Protein 7ADR (pdb70)

Nearest PDB structures (foldseek):
  7adr-assembly1_F  TM=1.009E+00  e=4.879E-16  Azotobacter vinelandii
  8boq-assembly1_F  TM=9.747E-01  e=4.934E-08  Azotobacter vinelandii DJ
  8oie-assembly1_G  TM=9.628E-01  e=1.468E-07  Rhodobacter capsulatus SB 1003
  6lea-assembly2_B  TM=3.357E-01  e=7.175E+00  Helicobacter pylori CPY1124
  7adr-assembly1_F  TM=9.994E-01  e=5.186E-15  Azotobacter vinelandii

Organism: Azotobacter vinelandii (NCBI:txid354)

Structure (mmCIF, N/CA/C/O backbone):
data_7ADR
#
_entry.id   7ADR
#
_cell.length_a   75.579
_cell.length_b   79.934
_cell.length_c   107.223
_cell.angle_alpha   84.110
_cell.angle_beta   72.420
_cell.angle_gamma   75.190
#
_symmetry.space_group_name_H-M   'P 1'
#
loop_
_entity.id
_entity.type
_entity.pdbx_description
1 polymer 'Nitrogenase vanadium-iron protein alpha chain'
2 polymer 'Nitrogenase vanadium-iron protein beta chain'
3 polymer 'Nitrogenase vanadium-iron protein delta chain'
4 non-polymer FeV
5 non-polymer '3-HYDROXY-3-CARBOXY-ADIPIC ACID'
6 non-polymer 'BICARBONATE ION'
7 non-polymer 'CARBON MONOXIDE'
8 non-polymer 2-AMINO-2-HYDROXYMETHYL-PROPANE-1,3-DIOL
9 non-polymer 'FE(8)-S(7) CLUSTER'
10 non-polymer 'MAGNESIUM ION'
11 non-polymer 1,2-ETHANEDIOL
12 water water
#
loop_
_atom_site.group_PDB
_atom_site.id
_atom_site.type_symbol
_atom_site.label_atom_id
_atom_site.label_alt_id
_atom_site.label_comp_id
_atom_site.label_asym_id
_atom_site.label_entity_id
_atom_site.label_seq_id
_atom_site.pdbx_PDB_ins_code
_atom_site.Cartn_x
_atom_site.Cartn_y
_atom_site.Cartn_z
_atom_site.occupancy
_atom_site.B_iso_or_equiv
_atom_site.auth_seq_id
_atom_site.auth_comp_id
_atom_site.auth_asym_id
_atom_site.auth_atom_id
_atom_site.pdbx_PDB_model_num
ATOM 1 N N . PRO A 1 2 ? 90.155 -17.059 91.794 1.00 15.94 2 PRO A N 1
ATOM 2 C CA . PRO A 1 2 ? 89.502 -16.233 90.732 1.00 16.44 2 PRO A CA 1
ATOM 3 C C . PRO A 1 2 ? 89.670 -14.758 91.048 1.00 14.63 2 PRO A C 1
ATOM 4 O O . PRO A 1 2 ? 90.126 -14.411 92.159 1.00 14.98 2 PRO A O 1
ATOM 8 N N . MET A 1 3 ? 89.288 -13.896 90.138 1.00 14.23 3 MET A N 1
ATOM 9 C CA . MET A 1 3 ? 89.227 -12.440 90.398 1.00 14.27 3 MET A CA 1
ATOM 10 C C . MET A 1 3 ? 87.989 -12.162 91.231 1.00 15.76 3 MET A C 1
ATOM 11 O O . MET A 1 3 ? 86.915 -12.768 90.981 1.00 18.77 3 MET A O 1
ATOM 16 N N . VAL A 1 4 ? 88.022 -11.181 92.100 1.00 13.90 4 VAL A N 1
ATOM 17 C CA . VAL A 1 4 ? 86.947 -10.977 93.111 1.00 15.17 4 VAL A CA 1
ATOM 18 C C . VAL A 1 4 ? 86.288 -9.626 92.983 1.00 14.14 4 VAL A C 1
ATOM 19 O O . VAL A 1 4 ? 86.969 -8.592 93.050 1.00 14.24 4 VAL A O 1
ATOM 23 N N . LEU A 1 5 ? 84.974 -9.628 92.819 1.00 14.07 5 LEU A N 1
ATOM 24 C CA . LEU A 1 5 ? 84.150 -8.412 92.939 1.00 14.79 5 LEU A CA 1
ATOM 25 C C . LEU A 1 5 ? 83.625 -8.347 94.367 1.00 14.51 5 LEU A C 1
ATOM 26 O O . LEU A 1 5 ? 82.716 -9.074 94.739 1.00 15.92 5 LEU A O 1
ATOM 31 N N . LEU A 1 6 ? 84.257 -7.488 95.164 1.00 14.28 6 LEU A N 1
ATOM 32 C CA . LEU A 1 6 ? 83.780 -7.282 96.549 1.00 14.95 6 LEU A CA 1
ATOM 33 C C . LEU A 1 6 ? 82.439 -6.538 96.512 1.00 14.53 6 LEU A C 1
ATOM 34 O O . LEU A 1 6 ? 82.165 -5.739 95.650 1.00 15.67 6 LEU A O 1
ATOM 39 N N . GLU A 1 7 ? 81.659 -6.745 97.570 1.00 15.18 7 GLU A N 1
ATOM 40 C CA . GLU A 1 7 ? 80.363 -6.092 97.686 1.00 15.72 7 GLU A CA 1
ATOM 41 C C . GLU A 1 7 ? 80.506 -4.582 97.700 1.00 15.33 7 GLU A C 1
ATOM 42 O O . GLU A 1 7 ? 79.719 -3.873 97.073 1.00 16.80 7 GLU A O 1
ATOM 48 N N . CYS A 1 8 ? 81.538 -4.063 98.376 1.00 14.55 8 CYS A N 1
ATOM 49 C CA . CYS A 1 8 ? 81.748 -2.608 98.412 1.00 14.70 8 CYS A CA 1
ATOM 50 C C . CYS A 1 8 ? 82.198 -2.030 97.075 1.00 14.21 8 CYS A C 1
ATOM 51 O O . CYS A 1 8 ? 82.187 -0.811 96.936 1.00 15.31 8 CYS A O 1
ATOM 54 N N . ASP A 1 9 ? 82.471 -2.886 96.087 1.00 14.25 9 ASP A N 1
ATOM 55 C CA . ASP A 1 9 ? 82.902 -2.405 94.752 1.00 14.00 9 ASP A CA 1
ATOM 56 C C . ASP A 1 9 ? 81.839 -2.662 93.687 1.00 14.78 9 ASP A C 1
ATOM 57 O O . ASP A 1 9 ? 82.151 -2.487 92.491 1.00 14.90 9 ASP A O 1
ATOM 62 N N . LYS A 1 10 ? 80.603 -2.963 94.059 1.00 15.06 10 LYS A N 1
ATOM 63 C CA . LYS A 1 10 ? 79.558 -3.204 93.062 1.00 16.91 10 LYS A CA 1
ATOM 64 C C . LYS A 1 10 ? 79.359 -2.012 92.109 1.00 16.81 10 LYS A C 1
ATOM 65 O O . LYS A 1 10 ? 79.028 -2.267 90.941 1.00 18.15 10 LYS A O 1
ATOM 71 N N . ASP A 1 11 ? 79.606 -0.795 92.568 1.00 15.83 11 ASP A N 1
ATOM 72 C CA . ASP A 1 11 ? 79.455 0.411 91.722 1.00 16.53 11 ASP A CA 1
ATOM 73 C C . ASP A 1 11 ? 80.750 0.832 91.083 1.00 15.36 11 ASP A C 1
ATOM 74 O O . ASP A 1 11 ? 80.726 1.774 90.286 1.00 16.89 11 ASP A O 1
ATOM 79 N N . ILE A 1 12 ? 81.863 0.166 91.389 1.00 15.19 12 ILE A N 1
ATOM 80 C CA . ILE A 1 12 ? 83.174 0.372 90.717 1.00 14.14 12 ILE A CA 1
ATOM 81 C C . ILE A 1 12 ? 83.681 -0.998 90.328 1.00 14.68 12 ILE A C 1
ATOM 82 O O . ILE A 1 12 ? 84.742 -1.439 90.758 1.00 13.89 12 ILE A O 1
ATOM 87 N N . PRO A 1 13 ? 82.915 -1.709 89.466 1.00 14.81 13 PRO A N 1
ATOM 88 C CA . PRO A 1 13 ? 83.235 -3.111 89.226 1.00 14.96 13 PRO A CA 1
ATOM 89 C C . PRO A 1 13 ? 84.562 -3.354 88.497 1.00 14.73 13 PRO A C 1
ATOM 90 O O . PRO A 1 13 ? 85.022 -4.499 88.509 1.00 16.61 13 PRO A O 1
ATOM 94 N N . GLU A 1 14 ? 85.157 -2.322 87.921 1.00 15.22 14 GLU A N 1
ATOM 95 C CA . GLU A 1 14 ? 86.516 -2.431 87.369 1.00 16.91 14 GLU A CA 1
ATOM 96 C C . GLU A 1 14 ? 87.519 -2.889 88.443 1.00 14.75 14 GLU A C 1
ATOM 97 O O . GLU A 1 14 ? 88.556 -3.450 88.096 1.00 15.81 14 GLU A O 1
ATOM 103 N N . ARG A 1 15 ? 87.211 -2.684 89.713 1.00 13.25 15 ARG A N 1
ATOM 104 C CA . ARG A 1 15 ? 88.111 -3.154 90.778 1.00 12.48 15 ARG A CA 1
ATOM 105 C C . ARG A 1 15 ? 88.270 -4.683 90.767 1.00 12.93 15 ARG A C 1
ATOM 106 O O . ARG A 1 15 ? 89.271 -5.155 91.307 1.00 13.64 15 ARG A O 1
ATOM 114 N N . GLN A 1 16 ? 87.346 -5.448 90.202 1.00 13.74 16 GLN A N 1
ATOM 115 C CA . GLN A 1 16 ? 87.507 -6.918 90.214 1.00 13.91 16 GLN A CA 1
ATOM 116 C C . GLN A 1 16 ? 88.814 -7.339 89.508 1.00 14.11 16 GLN A C 1
ATOM 117 O O . GLN A 1 16 ? 89.409 -8.311 89.934 1.00 15.24 16 GLN A O 1
ATOM 123 N N A LYS A 1 17 ? 89.280 -6.643 88.510 0.50 13.57 17 LYS A N 1
ATOM 124 N N B LYS A 1 17 ? 89.228 -6.538 88.516 0.50 13.70 17 LYS A N 1
ATOM 125 C CA A LYS A 1 17 ? 90.516 -7.108 87.847 0.50 13.31 17 LYS A CA 1
ATOM 126 C CA B LYS A 1 17 ? 90.474 -6.690 87.699 0.50 13.07 17 LYS A CA 1
ATOM 127 C C A LYS A 1 17 ? 91.756 -6.803 88.683 0.50 12.46 17 LYS A C 1
ATOM 128 C C B LYS A 1 17 ? 91.750 -6.491 88.524 0.50 12.11 17 LYS A C 1
ATOM 129 O O A LYS A 1 17 ? 92.858 -7.248 88.322 0.50 12.31 17 LYS A O 1
ATOM 130 O O B LYS A 1 17 ? 92.862 -6.755 88.019 0.50 11.00 17 LYS A O 1
ATOM 141 N N . HIS A 1 18 ? 91.570 -6.057 89.788 1.00 12.61 18 HIS A N 1
ATOM 142 C CA . HIS A 1 18 ? 92.659 -5.727 90.700 1.00 12.09 18 HIS A CA 1
ATOM 143 C C . HIS A 1 18 ? 92.708 -6.639 91.921 1.00 12.30 18 HIS A C 1
ATOM 144 O O . HIS A 1 18 ? 93.637 -6.415 92.748 1.00 13.30 18 HIS A O 1
ATOM 151 N N . ILE A 1 19 ? 91.819 -7.603 92.057 1.00 12.18 19 ILE A N 1
ATOM 152 C CA . ILE A 1 19 ? 91.757 -8.418 93.283 1.00 12.68 19 ILE A CA 1
ATOM 153 C C . ILE A 1 19 ? 91.719 -9.886 92.915 1.00 12.94 19 ILE A C 1
ATOM 154 O O . ILE A 1 19 ? 90.736 -10.315 92.280 1.00 13.21 19 ILE A O 1
ATOM 159 N N . TYR A 1 20 ? 92.730 -10.620 93.329 1.00 12.77 20 TYR A N 1
ATOM 160 C CA . TYR A 1 20 ? 92.859 -12.044 93.042 1.00 12.70 20 TYR A CA 1
ATOM 161 C C . TYR A 1 20 ? 92.742 -12.827 94.331 1.00 13.23 20 TYR A C 1
ATOM 162 O O . TYR A 1 20 ? 93.479 -12.528 95.297 1.00 13.14 20 TYR A O 1
ATOM 171 N N . LEU A 1 21 ? 91.850 -13.821 94.356 1.00 12.91 21 LEU A N 1
ATOM 172 C CA . LEU A 1 21 ? 91.815 -14.826 95.421 1.00 12.59 21 LEU A CA 1
ATOM 173 C C . LEU A 1 21 ? 92.391 -16.131 94.876 1.00 12.82 21 LEU A C 1
ATOM 174 O O . LEU A 1 21 ? 91.792 -16.691 93.924 1.00 14.39 21 LEU A O 1
ATOM 179 N N . LYS A 1 22 ? 93.547 -16.517 95.324 1.00 12.98 22 LYS A N 1
ATOM 180 C CA . LYS A 1 22 ? 94.257 -17.667 94.753 1.00 13.81 22 LYS A CA 1
ATOM 181 C C . LYS A 1 22 ? 93.536 -18.949 95.144 1.00 15.06 22 LYS A C 1
ATOM 182 O O . LYS A 1 22 ? 93.319 -19.227 96.332 1.00 17.06 22 LYS A O 1
ATOM 188 N N . ALA A 1 23 ? 93.189 -19.782 94.150 1.00 15.79 23 ALA A N 1
ATOM 189 C CA . ALA A 1 23 ? 92.431 -21.002 94.392 1.00 16.33 23 ALA A CA 1
ATOM 190 C C . ALA A 1 23 ? 93.191 -22.191 93.833 1.00 16.29 23 ALA A C 1
ATOM 191 O O . ALA A 1 23 ? 94.070 -22.067 92.946 1.00 16.99 23 ALA A O 1
ATOM 193 N N . PRO A 1 24 ? 92.939 -23.406 94.354 1.00 18.16 24 PRO A N 1
ATOM 194 C CA . PRO A 1 24 ? 93.656 -24.594 93.892 1.00 19.86 24 PRO A CA 1
ATOM 195 C C . PRO A 1 24 ? 93.586 -24.797 92.378 1.00 19.82 24 PRO A C 1
ATOM 196 O O . PRO A 1 24 ? 92.556 -24.506 91.775 1.00 20.43 24 PRO A O 1
ATOM 200 N N . ASN A 1 25 ? 94.738 -25.204 91.847 1.00 20.65 25 ASN A N 1
ATOM 201 C CA . ASN A 1 25 ? 94.867 -25.669 90.448 1.00 22.88 25 ASN A CA 1
ATOM 202 C C . ASN A 1 25 ? 94.777 -24.532 89.443 1.00 21.44 25 ASN A C 1
ATOM 203 O O . ASN A 1 25 ? 94.818 -24.824 88.246 1.00 26.09 25 ASN A O 1
ATOM 208 N N . GLU A 1 26 ? 94.687 -23.319 89.840 1.00 20.13 26 GLU A N 1
ATOM 209 C CA . GLU A 1 26 ? 94.594 -22.213 88.857 1.00 19.05 26 GLU A CA 1
ATOM 210 C C . GLU A 1 26 ? 95.910 -22.031 88.149 1.00 16.85 26 GLU A C 1
ATOM 211 O O . GLU A 1 26 ? 96.969 -22.105 88.764 1.00 20.03 26 GLU A O 1
ATOM 217 N N . ASP A 1 27 ? 95.843 -21.611 86.892 1.00 16.81 27 ASP A N 1
ATOM 218 C CA . ASP A 1 27 ? 97.022 -21.088 86.200 1.00 17.03 27 ASP A CA 1
ATOM 219 C C . ASP A 1 27 ? 97.088 -19.606 86.547 1.00 14.32 27 ASP A C 1
ATOM 220 O O . ASP A 1 27 ? 96.310 -18.817 86.038 1.00 15.57 27 ASP A O 1
ATOM 225 N N . THR A 1 28 ? 98.007 -19.236 87.427 1.00 14.56 28 THR A N 1
ATOM 226 C CA . THR A 1 28 ? 98.090 -17.877 87.921 1.00 13.84 28 THR A CA 1
ATOM 227 C C . THR A 1 28 ? 98.372 -16.875 86.815 1.00 13.37 28 THR A C 1
ATOM 228 O O . THR A 1 28 ? 98.050 -15.706 86.984 1.00 14.24 28 THR A O 1
ATOM 232 N N . ARG A 1 29 ? 98.901 -17.313 85.682 1.00 13.32 29 ARG A N 1
ATOM 233 C CA . ARG A 1 29 ? 99.126 -16.375 84.562 1.00 14.38 29 ARG A CA 1
ATOM 234 C C . ARG A 1 29 ? 97.817 -15.818 84.045 1.00 14.64 29 ARG A C 1
ATOM 235 O O . ARG A 1 29 ? 97.875 -14.800 83.363 1.00 16.64 29 ARG A O 1
ATOM 243 N N . GLU A 1 30 ? 96.681 -16.449 84.297 1.00 14.32 30 GLU A N 1
ATOM 244 C CA . GLU A 1 30 ? 95.381 -15.971 83.828 1.00 14.75 30 GLU A CA 1
ATOM 245 C C . GLU A 1 30 ? 94.740 -15.016 84.826 1.00 15.08 30 GLU A C 1
ATOM 246 O O . GLU A 1 30 ? 93.649 -14.528 84.531 1.00 17.16 30 GLU A O 1
ATOM 252 N N . PHE A 1 31 ? 95.377 -14.755 85.970 1.00 14.15 31 PHE A N 1
ATOM 253 C CA . PHE A 1 31 ? 94.737 -14.029 87.085 1.00 14.59 31 PHE A CA 1
ATOM 254 C C . PHE A 1 31 ? 95.683 -13.010 87.648 1.00 15.14 31 PHE A C 1
ATOM 255 O O . PHE A 1 31 ? 95.550 -12.673 88.855 1.00 16.82 31 PHE A O 1
ATOM 263 N N . LEU A 1 32 ? 96.561 -12.430 86.862 1.00 13.94 32 LEU A N 1
ATOM 264 C CA . LEU A 1 32 ? 97.480 -11.424 87.378 1.00 14.59 32 LEU A CA 1
ATOM 265 C C . LEU A 1 32 ? 96.731 -10.109 87.487 1.00 14.15 32 LEU A C 1
ATOM 266 O O . LEU A 1 32 ? 96.211 -9.596 86.486 1.00 15.89 32 LEU A O 1
ATOM 271 N N . PRO A 1 33 ? 96.634 -9.483 88.685 1.00 13.85 33 PRO A N 1
ATOM 272 C CA . PRO A 1 33 ? 95.972 -8.198 88.816 1.00 13.89 33 PRO A CA 1
ATOM 273 C C . PRO A 1 33 ? 96.555 -7.221 87.839 1.00 13.42 33 PRO A C 1
ATOM 274 O O . PRO A 1 33 ? 97.792 -7.131 87.641 1.00 14.93 33 PRO A O 1
ATOM 278 N N . ILE A 1 34 ? 95.691 -6.350 87.371 1.00 14.25 34 ILE A N 1
ATOM 279 C CA . ILE A 1 34 ? 96.123 -5.140 86.749 1.00 17.19 34 ILE A CA 1
ATOM 280 C C . ILE A 1 34 ? 96.835 -4.398 87.886 1.00 16.76 34 ILE A C 1
ATOM 281 O O . ILE A 1 34 ? 96.392 -4.448 89.096 1.00 18.35 34 ILE A O 1
ATOM 286 N N . ALA A 1 35 ? 97.926 -3.804 87.579 1.00 14.20 35 ALA A N 1
ATOM 287 C CA . ALA A 1 35 ? 98.620 -2.967 88.548 1.00 12.92 35 ALA A CA 1
ATOM 288 C C . ALA A 1 35 ? 99.229 -1.789 87.830 1.00 12.62 35 ALA A C 1
ATOM 289 O O . ALA A 1 35 ? 99.437 -1.823 86.616 1.00 13.74 35 ALA A O 1
ATOM 291 N N . ASN A 1 36 ? 99.530 -0.761 88.589 1.00 12.03 36 ASN A N 1
ATOM 292 C CA . ASN A 1 36 ? 100.205 0.440 88.074 1.00 11.98 36 ASN A CA 1
ATOM 293 C C . ASN A 1 36 ? 99.353 1.106 87.005 1.00 11.58 36 ASN A C 1
ATOM 294 O O . ASN A 1 36 ? 99.912 1.701 86.087 1.00 13.61 36 ASN A O 1
ATOM 299 N N . ALA A 1 37 ? 98.047 1.078 87.206 1.00 12.59 37 ALA A N 1
ATOM 300 C CA . ALA A 1 37 ? 97.075 1.788 86.376 1.00 12.45 37 ALA A CA 1
ATOM 301 C C . ALA A 1 37 ? 96.493 2.981 87.126 1.00 11.23 37 ALA A C 1
ATOM 302 O O . ALA A 1 37 ? 96.746 3.156 88.297 1.00 12.20 37 ALA A O 1
ATOM 304 N N . ALA A 1 38 ? 95.675 3.781 86.443 1.00 11.78 38 ALA A N 1
ATOM 305 C CA . ALA A 1 38 ? 95.100 4.966 87.067 1.00 11.91 38 ALA A CA 1
ATOM 306 C C . ALA A 1 38 ? 94.288 4.622 88.326 1.00 10.99 38 ALA A C 1
ATOM 307 O O . ALA A 1 38 ? 93.672 3.559 88.442 1.00 12.22 38 ALA A O 1
ATOM 309 N N . THR A 1 39 ? 94.281 5.557 89.254 1.00 10.91 39 THR A N 1
ATOM 310 C CA . THR A 1 39 ? 93.462 5.420 90.472 1.00 10.55 39 THR A CA 1
ATOM 311 C C . THR A 1 39 ? 92.028 5.802 90.127 1.00 10.34 39 THR A C 1
ATOM 312 O O . THR A 1 39 ? 91.803 6.695 89.305 1.00 11.86 39 THR A O 1
ATOM 316 N N . ILE A 1 40 ? 91.066 5.211 90.823 1.00 10.91 40 ILE A N 1
ATOM 317 C CA . ILE A 1 40 ? 89.656 5.641 90.713 1.00 10.97 40 ILE A CA 1
ATOM 318 C C . ILE A 1 40 ? 89.446 6.815 91.683 1.00 10.74 40 ILE A C 1
ATOM 319 O O . ILE A 1 40 ? 89.680 6.640 92.910 1.00 11.09 40 ILE A O 1
ATOM 324 N N . PRO A 1 41 ? 88.992 7.978 91.239 1.00 10.66 41 PRO A N 1
ATOM 325 C CA . PRO A 1 41 ? 88.693 9.077 92.167 1.00 11.16 41 PRO A CA 1
ATOM 326 C C . PRO A 1 41 ? 87.670 8.691 93.211 1.00 10.35 41 PRO A C 1
ATOM 327 O O . PRO A 1 41 ? 86.716 7.963 92.976 1.00 11.39 41 PRO A O 1
ATOM 331 N N . GLY A 1 42 ? 87.849 9.256 94.426 1.00 10.60 42 GLY A N 1
ATOM 332 C CA . GLY A 1 42 ? 86.825 9.134 95.473 1.00 11.02 42 GLY A CA 1
ATOM 333 C C . GLY A 1 42 ? 86.803 7.864 96.231 1.00 10.69 42 GLY A C 1
ATOM 334 O O . GLY A 1 42 ? 85.894 7.675 97.029 1.00 12.08 42 GLY A O 1
ATOM 335 N N . THR A 1 43 ? 87.797 6.983 96.057 1.00 11.09 43 THR A N 1
ATOM 336 C CA . THR A 1 43 ? 87.805 5.659 96.636 1.00 10.74 43 THR A CA 1
ATOM 337 C C . THR A 1 43 ? 88.434 5.552 98.023 1.00 10.31 43 THR A C 1
ATOM 338 O O . THR A 1 43 ? 88.262 4.538 98.647 1.00 10.78 43 THR A O 1
ATOM 342 N N . LEU A 1 44 ? 89.212 6.552 98.416 1.00 10.66 44 LEU A N 1
ATOM 343 C CA . LEU A 1 44 ? 90.120 6.381 99.617 1.00 10.45 44 LEU A CA 1
ATOM 344 C C . LEU A 1 44 ? 91.100 5.243 99.321 1.00 10.56 44 LEU A C 1
ATOM 345 O O . LEU A 1 44 ? 91.435 4.447 100.193 1.00 11.26 44 LEU A O 1
ATOM 350 N N . SER A 1 45 ? 91.644 5.239 98.103 1.00 11.18 45 SER A N 1
ATOM 351 C CA . SER A 1 45 ? 92.913 4.594 97.776 1.00 11.66 45 SER A CA 1
ATOM 352 C C . SER A 1 45 ? 93.992 5.025 98.758 1.00 10.65 45 SER A C 1
ATOM 353 O O . SER A 1 45 ? 93.956 6.167 99.256 1.00 11.86 45 SER A O 1
ATOM 356 N N . GLU A 1 46 ? 94.935 4.173 99.034 1.00 10.52 46 GLU A N 1
ATOM 357 C CA . GLU A 1 46 ? 96.094 4.487 99.889 1.00 10.60 46 GLU A CA 1
ATOM 358 C C . GLU A 1 46 ? 97.213 5.193 99.165 1.00 10.50 46 GLU A C 1
ATOM 359 O O . GLU A 1 46 ? 98.245 5.540 99.811 1.00 11.62 46 GLU A O 1
ATOM 365 N N . ARG A 1 47 ? 97.146 5.420 97.889 1.00 10.11 47 ARG A N 1
ATOM 366 C CA . ARG A 1 47 ? 98.254 5.946 97.116 1.00 10.15 47 ARG A CA 1
ATOM 367 C C . ARG A 1 47 ? 98.644 7.367 97.472 1.00 9.96 47 ARG A C 1
ATOM 368 O O . ARG A 1 47 ? 97.827 8.212 97.842 1.00 11.21 47 ARG A O 1
ATOM 376 N N . GLY A 1 48 ? 99.934 7.614 97.314 1.00 9.88 48 GLY A N 1
ATOM 377 C CA . GLY A 1 48 ? 100.529 8.936 97.361 1.00 10.10 48 GLY A CA 1
ATOM 378 C C . GLY A 1 48 ? 100.927 9.447 95.976 1.00 9.58 48 GLY A C 1
ATOM 379 O O . GLY A 1 48 ? 100.415 8.928 94.955 1.00 10.50 48 GLY A O 1
ATOM 380 N N . CYS A 1 49 ? 101.773 10.441 95.944 1.00 9.69 49 CYS A N 1
ATOM 381 C CA . CYS A 1 49 ? 102.129 11.099 94.661 1.00 9.85 49 CYS A CA 1
ATOM 382 C C . CYS A 1 49 ? 103.562 10.828 94.234 1.00 9.55 49 CYS A C 1
ATOM 383 O O . CYS A 1 49 ? 104.415 10.338 94.982 1.00 10.09 49 CYS A O 1
ATOM 386 N N . ALA A 1 50 ? 103.858 11.221 92.982 1.00 9.90 50 ALA A N 1
ATOM 387 C CA . ALA A 1 50 ? 105.185 10.955 92.415 1.00 10.29 50 ALA A CA 1
ATOM 388 C C . ALA A 1 50 ? 106.261 11.719 93.153 1.00 9.92 50 ALA A C 1
ATOM 389 O O . ALA A 1 50 ? 107.377 11.227 93.355 1.00 10.71 50 ALA A O 1
ATOM 391 N N . PHE A 1 51 ? 105.972 12.941 93.588 1.00 9.60 51 PHE A N 1
ATOM 392 C CA . PHE A 1 51 ? 106.948 13.737 94.338 1.00 9.80 51 PHE A CA 1
ATOM 393 C C . PHE A 1 51 ? 107.328 12.975 95.593 1.00 9.39 51 PHE A C 1
ATOM 394 O O . PHE A 1 51 ? 108.515 12.950 95.975 1.00 10.37 51 PHE A O 1
ATOM 402 N N . CYS A 1 52 ? 106.368 12.381 96.270 1.00 9.36 52 CYS A N 1
ATOM 403 C CA . CYS A 1 52 ? 106.678 11.575 97.465 1.00 9.25 52 CYS A CA 1
ATOM 404 C C . CYS A 1 52 ? 107.732 10.522 97.147 1.00 8.87 52 CYS A C 1
ATOM 405 O O . CYS A 1 52 ? 108.677 10.315 97.926 1.00 8.93 52 CYS A O 1
ATOM 408 N N . GLY A 1 53 ? 107.543 9.788 96.063 1.00 9.42 53 GLY A N 1
ATOM 409 C CA . GLY A 1 53 ? 108.452 8.699 95.713 1.00 9.67 53 GLY A CA 1
ATOM 410 C C . GLY A 1 53 ? 109.867 9.199 95.461 1.00 9.55 53 GLY A C 1
ATOM 411 O O . GLY A 1 53 ? 110.819 8.473 95.765 1.00 11.02 53 GLY A O 1
ATOM 412 N N . ALA A 1 54 ? 110.025 10.393 94.920 1.00 8.85 54 ALA A N 1
ATOM 413 C CA . ALA A 1 54 ? 111.361 10.942 94.710 1.00 9.33 54 ALA A CA 1
ATOM 414 C C . ALA A 1 54 ? 111.963 11.488 95.992 1.00 9.32 54 ALA A C 1
ATOM 415 O O . ALA A 1 54 ? 113.056 11.070 96.427 1.00 10.55 54 ALA A O 1
ATOM 417 N N . LYS A 1 55 ? 111.297 12.442 96.638 1.00 8.71 55 LYS A N 1
ATOM 418 C CA . LYS A 1 55 ? 111.922 13.170 97.754 1.00 9.04 55 LYS A CA 1
ATOM 419 C C . LYS A 1 55 ? 111.820 12.406 99.071 1.00 8.33 55 LYS A C 1
ATOM 420 O O . LYS A 1 55 ? 112.801 12.286 99.801 1.00 9.62 55 LYS A O 1
ATOM 426 N N . LEU A 1 56 ? 110.628 11.951 99.440 1.00 8.60 56 LEU A N 1
ATOM 427 C CA . LEU A 1 56 ? 110.480 11.341 100.764 1.00 8.84 56 LEU A CA 1
ATOM 428 C C . LEU A 1 56 ? 111.167 10.004 100.808 1.00 8.74 56 LEU A C 1
ATOM 429 O O . LEU A 1 56 ? 111.809 9.632 101.793 1.00 9.70 56 LEU A O 1
ATOM 434 N N . VAL A 1 57 ? 110.968 9.213 99.779 1.00 8.80 57 VAL A N 1
ATOM 435 C CA . VAL A 1 57 ? 111.382 7.810 99.806 1.00 9.12 57 VAL A CA 1
ATOM 436 C C . VAL A 1 57 ? 112.852 7.635 99.533 1.00 9.06 57 VAL A C 1
ATOM 437 O O . VAL A 1 57 ? 113.504 6.829 100.184 1.00 9.89 57 VAL A O 1
ATOM 441 N N . ILE A 1 58 ? 113.376 8.304 98.513 1.00 9.34 58 ILE A N 1
ATOM 442 C CA . ILE A 1 58 ? 114.743 8.043 98.025 1.00 9.25 58 ILE A CA 1
ATOM 443 C C . ILE A 1 58 ? 115.708 9.158 98.341 1.00 9.06 58 ILE A C 1
ATOM 444 O O . ILE A 1 58 ? 116.742 8.977 98.999 1.00 9.81 58 ILE A O 1
ATOM 449 N N . GLY A 1 59 ? 115.464 10.362 97.790 1.00 10.10 59 GLY A N 1
ATOM 450 C CA . GLY A 1 59 ? 116.443 11.423 97.895 1.00 10.45 59 GLY A CA 1
ATOM 451 C C . GLY A 1 59 ? 116.663 11.928 99.298 1.00 10.23 59 GLY A C 1
ATOM 452 O O . GLY A 1 59 ? 117.776 12.231 99.699 1.00 10.99 59 GLY A O 1
ATOM 453 N N . GLY A 1 60 ? 115.586 12.013 100.071 1.00 10.61 60 GLY A N 1
ATOM 454 C CA . GLY A 1 60 ? 115.579 12.565 101.414 1.00 11.22 60 GLY A CA 1
ATOM 455 C C . GLY A 1 60 ? 116.281 11.715 102.437 1.00 11.11 60 GLY A C 1
ATOM 456 O O . GLY A 1 60 ? 116.492 12.159 103.585 1.00 13.01 60 GLY A O 1
ATOM 457 N N . VAL A 1 61 ? 116.661 10.519 102.077 1.00 10.35 61 VAL A N 1
ATOM 458 C CA . VAL A 1 61 ? 117.377 9.591 102.968 1.00 10.45 61 VAL A CA 1
ATOM 459 C C . VAL A 1 61 ? 118.816 10.061 103.183 1.00 11.38 61 VAL A C 1
ATOM 460 O O . VAL A 1 61 ? 119.446 9.740 104.212 1.00 12.56 61 VAL A O 1
ATOM 464 N N . LEU A 1 62 ? 119.379 10.772 102.208 1.00 11.20 62 LEU A N 1
ATOM 465 C CA . LEU A 1 62 ? 120.775 11.165 102.241 1.00 11.41 62 LEU A CA 1
ATOM 466 C C . LEU A 1 62 ? 121.087 12.062 103.407 1.00 11.93 62 LEU A C 1
ATOM 467 O O . LEU A 1 62 ? 120.295 12.938 103.776 1.00 12.92 62 LEU A O 1
ATOM 472 N N . LYS A 1 63 ? 122.291 11.932 103.966 1.00 11.32 63 LYS A N 1
ATOM 473 C CA . LYS A 1 63 ? 122.612 12.632 105.224 1.00 11.43 63 LYS A CA 1
ATOM 474 C C . LYS A 1 63 ? 123.229 13.998 105.059 1.00 11.78 63 LYS A C 1
ATOM 475 O O . LYS A 1 63 ? 123.346 14.689 106.082 1.00 13.65 63 LYS A O 1
ATOM 481 N N . ASP A 1 64 ? 123.569 14.415 103.871 1.00 11.48 64 ASP A N 1
ATOM 482 C CA . ASP A 1 64 ? 124.420 15.595 103.662 1.00 12.16 64 ASP A CA 1
ATOM 483 C C . ASP A 1 64 ? 123.916 16.488 102.546 1.00 11.47 64 ASP A C 1
ATOM 484 O O . ASP A 1 64 ? 124.720 17.210 101.954 1.00 12.74 64 ASP A O 1
ATOM 489 N N . THR A 1 65 ? 122.629 16.441 102.267 1.00 11.02 65 THR A N 1
ATOM 490 C CA . THR A 1 65 ? 122.077 17.036 101.060 1.00 10.45 65 THR A CA 1
ATOM 491 C C . THR A 1 65 ? 120.881 17.906 101.395 1.00 10.62 65 THR A C 1
ATOM 492 O O . THR A 1 65 ? 119.963 17.408 102.078 1.00 12.25 65 THR A O 1
ATOM 496 N N . ILE A 1 66 ? 120.855 19.118 100.900 1.00 9.96 66 ILE A N 1
ATOM 497 C CA . ILE A 1 66 ? 119.641 19.963 100.978 1.00 10.17 66 ILE A CA 1
ATOM 498 C C . ILE A 1 66 ? 118.574 19.392 100.085 1.00 9.64 66 ILE A C 1
ATOM 499 O O . ILE A 1 66 ? 118.872 19.089 98.922 1.00 10.88 66 ILE A O 1
ATOM 504 N N . GLN A 1 67 ? 117.345 19.312 100.573 1.00 9.57 67 GLN A N 1
ATOM 505 C CA . GLN A 1 67 ? 116.190 18.811 99.841 1.00 9.63 67 GLN A CA 1
ATOM 506 C C . GLN A 1 67 ? 115.277 19.991 99.493 1.00 9.55 67 GLN A C 1
ATOM 507 O O . GLN A 1 67 ? 114.452 20.393 100.322 1.00 10.02 67 GLN A O 1
ATOM 513 N N . MET A 1 68 ? 115.544 20.614 98.351 1.00 9.56 68 MET A N 1
ATOM 514 C CA . MET A 1 68 ? 114.905 21.857 97.973 1.00 9.47 68 MET A CA 1
ATOM 515 C C . MET A 1 68 ? 113.637 21.587 97.191 1.00 9.25 68 MET A C 1
ATOM 516 O O . MET A 1 68 ? 113.709 21.145 96.025 1.00 10.24 68 MET A O 1
ATOM 521 N N . ILE A 1 69 ? 112.491 21.776 97.802 1.00 9.10 69 ILE A N 1
ATOM 522 C CA . ILE A 1 69 ? 111.205 21.458 97.182 1.00 9.33 69 ILE A CA 1
ATOM 523 C C . ILE A 1 69 ? 110.639 22.713 96.540 1.00 9.44 69 ILE A C 1
ATOM 524 O O . ILE A 1 69 ? 110.242 23.662 97.235 1.00 9.86 69 ILE A O 1
ATOM 529 N N . HIS A 1 70 ? 110.681 22.760 95.205 1.00 9.21 70 HIS A N 1
ATOM 530 C CA . HIS A 1 70 ? 110.255 23.940 94.467 1.00 9.72 70 HIS A CA 1
ATOM 531 C C . HIS A 1 70 ? 108.741 23.898 94.283 1.00 9.50 70 HIS A C 1
ATOM 532 O O . HIS A 1 70 ? 108.215 23.098 93.497 1.00 9.86 70 HIS A O 1
ATOM 539 N N . GLY A 1 71 ? 108.056 24.702 95.083 1.00 9.74 71 GLY A N 1
ATOM 540 C CA . GLY A 1 71 ? 106.605 24.675 95.142 1.00 10.42 71 GLY A CA 1
ATOM 541 C C . GLY A 1 71 ? 106.132 25.437 96.362 1.00 9.56 71 GLY A C 1
ATOM 542 O O . GLY A 1 71 ? 106.936 26.069 97.038 1.00 9.89 71 GLY A O 1
ATOM 543 N N . PRO A 1 72 ? 104.824 25.430 96.575 1.00 9.71 72 PRO A N 1
ATOM 544 C CA . PRO A 1 72 ? 104.272 26.044 97.760 1.00 9.58 72 PRO A CA 1
ATOM 545 C C . PRO A 1 72 ? 104.677 25.195 98.981 1.00 9.33 72 PRO A C 1
ATOM 546 O O . PRO A 1 72 ? 105.143 24.076 98.864 1.00 10.20 72 PRO A O 1
ATOM 550 N N . LEU A 1 73 ? 104.478 25.758 100.157 1.00 10.72 73 LEU A N 1
ATOM 551 C CA . LEU A 1 73 ? 105.088 25.173 101.369 1.00 10.73 73 LEU A CA 1
ATOM 552 C C . LEU A 1 73 ? 104.489 23.847 101.782 1.00 9.28 73 LEU A C 1
ATOM 553 O O . LEU A 1 73 ? 105.157 23.126 102.535 1.00 9.73 73 LEU A O 1
ATOM 558 N N . GLY A 1 74 ? 103.291 23.488 101.356 1.00 9.21 74 GLY A N 1
ATOM 559 C CA . GLY A 1 74 ? 102.661 22.275 101.865 1.00 9.41 74 GLY A CA 1
ATOM 560 C C . GLY A 1 74 ? 103.384 21.021 101.514 1.00 8.96 74 GLY A C 1
ATOM 561 O O . GLY A 1 74 ? 103.494 20.094 102.311 1.00 9.16 74 GLY A O 1
ATOM 562 N N . CYS A 1 75 ? 103.956 20.938 100.298 1.00 8.74 75 CYS A N 1
ATOM 563 C CA . CYS A 1 75 ? 104.638 19.717 99.887 1.00 9.10 75 CYS A CA 1
ATOM 564 C C . CYS A 1 75 ? 105.839 19.470 100.811 1.00 8.53 75 CYS A C 1
ATOM 565 O O . CYS A 1 75 ? 106.213 18.320 101.085 1.00 10.04 75 CYS A O 1
ATOM 568 N N . ALA A 1 76 ? 106.503 20.534 101.246 1.00 8.73 76 ALA A N 1
ATOM 569 C CA . ALA A 1 76 ? 107.622 20.476 102.189 1.00 8.86 76 ALA A CA 1
ATOM 570 C C . ALA A 1 76 ? 107.138 20.070 103.578 1.00 8.50 76 ALA A C 1
ATOM 571 O O . ALA A 1 76 ? 107.665 19.137 104.200 1.00 9.16 76 ALA A O 1
ATOM 573 N N . TYR A 1 77 ? 106.163 20.794 104.115 1.00 8.55 77 TYR A N 1
ATOM 574 C CA . TYR A 1 77 ? 105.615 20.465 105.454 1.00 8.42 77 TYR A CA 1
ATOM 575 C C . TYR A 1 77 ? 105.247 19.028 105.518 1.00 8.27 77 TYR A C 1
ATOM 576 O O . TYR A 1 77 ? 105.486 18.335 106.537 1.00 8.76 77 TYR A O 1
ATOM 585 N N . ASP A 1 78 ? 104.605 18.513 104.475 1.00 8.41 78 ASP A N 1
ATOM 586 C CA . ASP A 1 78 ? 104.007 17.197 104.448 1.00 8.56 78 ASP A CA 1
ATOM 587 C C . ASP A 1 78 ? 105.025 16.072 104.365 1.00 8.66 78 ASP A C 1
ATOM 588 O O . ASP A 1 78 ? 104.615 14.917 104.579 1.00 9.53 78 ASP A O 1
ATOM 593 N N . THR A 1 79 ? 106.294 16.377 104.096 1.00 8.51 79 THR A N 1
ATOM 594 C CA . THR A 1 79 ? 107.338 15.360 103.971 1.00 8.72 79 THR A CA 1
ATOM 595 C C . THR A 1 79 ? 108.412 15.528 105.038 1.00 8.90 79 THR A C 1
ATOM 596 O O . THR A 1 79 ? 109.555 15.162 104.852 1.00 10.55 79 THR A O 1
ATOM 600 N N . TRP A 1 80 ? 108.002 16.051 106.186 1.00 8.98 80 TRP A N 1
ATOM 601 C CA . TRP A 1 80 ? 108.913 16.422 107.284 1.00 8.93 80 TRP A CA 1
ATOM 602 C C . TRP A 1 80 ? 108.297 15.913 108.586 1.00 8.48 80 TRP A C 1
ATOM 603 O O . TRP A 1 80 ? 107.114 16.161 108.836 1.00 9.22 80 TRP A O 1
ATOM 614 N N . HIS A 1 81 ? 109.094 15.199 109.370 1.00 8.26 81 HIS A N 1
ATOM 615 C CA . HIS A 1 81 ? 108.642 14.514 110.614 1.00 8.08 81 HIS A CA 1
ATOM 616 C C . HIS A 1 81 ? 107.784 13.313 110.320 1.00 8.28 81 HIS A C 1
ATOM 617 O O . HIS A 1 81 ? 106.978 12.925 111.184 1.00 9.27 81 HIS A O 1
ATOM 624 N N . THR A 1 82 ? 108.027 12.624 109.209 1.00 8.60 82 THR A N 1
ATOM 625 C CA . THR A 1 82 ? 107.189 11.506 108.822 1.00 8.85 82 THR A CA 1
ATOM 626 C C . THR A 1 82 ? 107.956 10.218 108.512 1.00 8.80 82 THR A C 1
ATOM 627 O O . THR A 1 82 ? 107.303 9.208 108.269 1.00 10.18 82 THR A O 1
ATOM 631 N N . LYS A 1 83 ? 109.284 10.252 108.503 1.00 8.73 83 LYS A N 1
ATOM 632 C CA . LYS A 1 83 ? 110.130 9.111 108.128 1.00 8.89 83 LYS A CA 1
ATOM 633 C C . LYS A 1 83 ? 111.063 8.731 109.265 1.00 8.30 83 LYS A C 1
ATOM 634 O O . LYS A 1 83 ? 111.401 9.580 110.088 1.00 9.94 83 LYS A O 1
ATOM 640 N N . ARG A 1 84 ? 111.512 7.503 109.259 1.00 8.55 84 ARG A N 1
ATOM 641 C CA . ARG A 1 84 ? 112.425 6.994 110.288 1.00 8.71 84 ARG A CA 1
ATOM 642 C C . ARG A 1 84 ? 113.685 6.397 109.626 1.00 9.24 84 ARG A C 1
ATOM 643 O O . ARG A 1 84 ? 113.856 5.181 109.616 1.00 10.20 84 ARG A O 1
ATOM 651 N N . TYR A 1 85 ? 114.508 7.260 109.083 1.00 9.08 85 TYR A N 1
ATOM 652 C CA . TYR A 1 85 ? 115.786 6.846 108.469 1.00 9.40 85 TYR A CA 1
ATOM 653 C C . TYR A 1 85 ? 116.906 7.604 109.145 1.00 9.43 85 TYR A C 1
ATOM 654 O O . TYR A 1 85 ? 117.345 8.660 108.710 1.00 10.90 85 TYR A O 1
ATOM 663 N N . PRO A 1 86 ? 117.406 7.056 110.289 1.00 9.56 86 PRO A N 1
ATOM 664 C CA . PRO A 1 86 ? 118.500 7.696 110.986 1.00 9.87 86 PRO A CA 1
ATOM 665 C C . PRO A 1 86 ? 119.752 7.802 110.122 1.00 9.69 86 PRO A C 1
ATOM 666 O O . PRO A 1 86 ? 119.910 7.116 109.097 1.00 10.62 86 PRO A O 1
ATOM 670 N N . THR A 1 87 ? 120.669 8.639 110.589 1.00 10.82 87 THR A N 1
ATOM 671 C CA . THR A 1 87 ? 121.988 8.706 110.006 1.00 10.91 87 THR A CA 1
ATOM 672 C C . THR A 1 87 ? 123.036 8.589 111.110 1.00 12.02 87 THR A C 1
ATOM 673 O O . THR A 1 87 ? 122.689 8.610 112.295 1.00 12.81 87 THR A O 1
ATOM 677 N N . ASP A 1 88 ? 124.290 8.539 110.723 1.00 12.38 88 ASP A N 1
ATOM 678 C CA . ASP A 1 88 ? 125.434 8.649 111.653 1.00 13.42 88 ASP A CA 1
ATOM 679 C C . ASP A 1 88 ? 125.990 10.070 111.740 1.00 14.16 88 ASP A C 1
ATOM 680 O O . ASP A 1 88 ? 127.151 10.214 112.236 1.00 16.42 88 ASP A O 1
ATOM 685 N N . ASN A 1 89 ? 125.226 11.098 111.369 1.00 13.39 89 ASN A N 1
ATOM 686 C CA . ASN A 1 89 ? 125.676 12.496 111.495 1.00 14.74 89 ASN A CA 1
ATOM 687 C C . ASN A 1 89 ? 124.657 13.302 112.248 1.00 14.31 89 ASN A C 1
ATOM 688 O O . ASN A 1 89 ? 124.615 14.514 112.062 1.00 17.15 89 ASN A O 1
ATOM 693 N N . GLY A 1 90 ? 123.830 12.698 113.075 1.00 13.65 90 GLY A N 1
ATOM 694 C CA . GLY A 1 90 ? 122.863 13.478 113.868 1.00 14.76 90 GLY A CA 1
ATOM 695 C C . GLY A 1 90 ? 121.541 13.694 113.154 1.00 12.27 90 GLY A C 1
ATOM 696 O O . GLY A 1 90 ? 120.793 14.589 113.538 1.00 13.63 90 GLY A O 1
ATOM 697 N N . HIS A 1 91 ? 121.234 12.918 112.128 1.00 11.33 91 HIS A N 1
ATOM 698 C CA . HIS A 1 91 ? 119.896 12.906 111.543 1.00 10.96 91 HIS A CA 1
ATOM 699 C C . HIS A 1 91 ? 119.578 14.228 110.856 1.00 10.42 91 HIS A C 1
ATOM 700 O O . HIS A 1 91 ? 118.441 14.670 110.861 1.00 10.68 91 HIS A O 1
ATOM 707 N N . PHE A 1 92 ? 120.564 14.793 110.149 1.00 10.70 92 PHE A N 1
ATOM 708 C CA . PHE A 1 92 ? 120.373 16.011 109.377 1.00 10.56 92 PHE A CA 1
ATOM 709 C C . PHE A 1 92 ? 119.152 15.888 108.479 1.00 10.40 92 PHE A C 1
ATOM 710 O O . PHE A 1 92 ? 118.385 16.829 108.315 1.00 11.67 92 PHE A O 1
ATOM 718 N N . ASN A 1 93 ? 119.043 14.741 107.821 1.00 10.15 93 ASN A N 1
ATOM 719 C CA . ASN A 1 93 ? 117.947 14.455 106.874 1.00 10.61 93 ASN A CA 1
ATOM 720 C C . ASN A 1 93 ? 116.568 14.581 107.482 1.00 10.45 93 ASN A C 1
ATOM 721 O O . ASN A 1 93 ? 115.620 14.944 106.777 1.00 12.25 93 ASN A O 1
ATOM 726 N N . MET A 1 94 ? 116.392 14.240 108.750 1.00 9.83 94 MET A N 1
ATOM 727 C CA . MET A 1 94 ? 115.085 14.293 109.407 1.00 9.36 94 MET A CA 1
ATOM 728 C C . MET A 1 94 ? 114.846 15.649 110.069 1.00 9.18 94 MET A C 1
ATOM 729 O O . MET A 1 94 ? 113.671 16.019 110.286 1.00 9.99 94 MET A O 1
ATOM 734 N N . LYS A 1 95 ? 115.872 16.411 110.363 1.00 8.97 95 LYS A N 1
ATOM 735 C CA . LYS A 1 95 ? 115.711 17.672 111.079 1.00 9.06 95 LYS A CA 1
ATOM 736 C C . LYS A 1 95 ? 115.211 18.786 110.171 1.00 9.52 95 LYS A C 1
ATOM 737 O O . LYS A 1 95 ? 114.627 19.726 110.691 1.00 10.81 95 LYS A O 1
ATOM 743 N N . TYR A 1 96 ? 115.472 18.720 108.874 1.00 9.44 96 TYR A N 1
ATOM 744 C CA . TYR A 1 96 ? 115.238 19.875 108.008 1.00 9.29 96 TYR A CA 1
ATOM 745 C C . TYR A 1 96 ? 114.431 19.515 106.766 1.00 9.38 96 TYR A C 1
ATOM 746 O O . TYR A 1 96 ? 114.557 18.417 106.233 1.00 9.94 96 TYR A O 1
ATOM 755 N N . VAL A 1 97 ? 113.687 20.519 106.289 1.00 8.90 97 VAL A N 1
ATOM 756 C CA . VAL A 1 97 ? 113.071 20.467 104.961 1.00 9.19 97 VAL A CA 1
ATOM 757 C C . VAL A 1 97 ? 113.106 21.889 104.415 1.00 8.85 97 VAL A C 1
ATOM 758 O O . VAL A 1 97 ? 113.092 22.863 105.180 1.00 9.51 97 VAL A O 1
ATOM 762 N N . TRP A 1 98 ? 113.178 22.015 103.076 1.00 9.16 98 TRP A N 1
ATOM 763 C CA . TRP A 1 98 ? 113.332 23.308 102.413 1.00 9.25 98 TRP A CA 1
ATOM 764 C C . TRP A 1 98 ? 112.240 23.482 101.380 1.00 9.65 98 TRP A C 1
ATOM 765 O O . TRP A 1 98 ? 111.905 22.557 100.654 1.00 9.51 98 TRP A O 1
ATOM 776 N N . SER A 1 99 ? 111.735 24.706 101.270 1.00 9.83 99 SER A N 1
ATOM 777 C CA . SER A 1 99 ? 110.733 25.060 100.275 1.00 9.88 99 SER A CA 1
ATOM 778 C C . SER A 1 99 ? 111.110 26.349 99.631 1.00 9.37 99 SER A C 1
ATOM 779 O O . SER A 1 99 ? 111.678 27.262 100.246 1.00 10.73 99 SER A O 1
ATOM 782 N N . THR A 1 100 ? 110.711 26.543 98.363 1.00 9.72 100 THR A N 1
ATOM 783 C CA . THR A 1 100 ? 110.831 27.858 97.729 1.00 10.56 100 THR A CA 1
ATOM 784 C C . THR A 1 100 ? 109.651 28.777 98.061 1.00 10.79 100 THR A C 1
ATOM 785 O O . THR A 1 100 ? 109.652 29.914 97.624 1.00 11.55 100 THR A O 1
ATOM 789 N N . ASP A 1 101 ? 108.692 28.290 98.848 1.00 10.23 101 ASP A N 1
ATOM 790 C CA . ASP A 1 101 ? 107.569 29.115 99.318 1.00 10.57 101 ASP A CA 1
ATOM 791 C C . ASP A 1 101 ? 106.916 29.883 98.147 1.00 10.93 101 ASP A C 1
ATOM 792 O O . ASP A 1 101 ? 106.693 31.070 98.202 1.00 11.29 101 ASP A O 1
ATOM 797 N N A MET A 1 102 ? 106.481 29.092 97.161 0.50 10.13 102 MET A N 1
ATOM 798 N N B MET A 1 102 ? 106.594 29.108 97.095 0.50 11.14 102 MET A N 1
ATOM 799 C CA A MET A 1 102 ? 105.890 29.709 95.963 0.50 9.95 102 MET A CA 1
ATOM 800 C CA B MET A 1 102 ? 105.903 29.697 95.920 0.50 12.38 102 MET A CA 1
ATOM 801 C C A MET A 1 102 ? 104.602 30.438 96.309 0.50 10.18 102 MET A C 1
ATOM 802 C C B MET A 1 102 ? 104.660 30.478 96.356 0.50 11.18 102 MET A C 1
ATOM 803 O O A MET A 1 102 ? 103.719 29.852 96.982 0.50 9.93 102 MET A O 1
ATOM 804 O O B MET A 1 102 ? 103.877 30.017 97.165 0.50 11.10 102 MET A O 1
ATOM 813 N N . LYS A 1 103 ? 104.499 31.663 95.801 1.00 10.61 103 LYS A N 1
ATOM 814 C CA . LYS A 1 103 ? 103.349 32.551 96.039 1.00 10.72 103 LYS A CA 1
ATOM 815 C C . LYS A 1 103 ? 102.610 32.797 94.720 1.00 11.18 103 LYS A C 1
ATOM 816 O O . LYS A 1 103 ? 103.058 32.402 93.628 1.00 11.64 103 LYS A O 1
ATOM 822 N N . GLU A 1 104 ? 101.513 33.515 94.809 1.00 12.31 104 GLU A N 1
ATOM 823 C CA . GLU A 1 104 ? 100.730 33.815 93.613 1.00 13.40 104 GLU A CA 1
ATOM 824 C C . GLU A 1 104 ? 101.561 34.543 92.556 1.00 12.79 104 GLU A C 1
ATOM 825 O O . GLU A 1 104 ? 101.400 34.239 91.337 1.00 13.23 104 GLU A O 1
ATOM 831 N N . SER A 1 105 ? 102.422 35.463 92.959 1.00 12.38 105 SER A N 1
ATOM 832 C CA . SER A 1 105 ? 103.178 36.236 91.962 1.00 13.89 105 SER A CA 1
ATOM 833 C C . SER A 1 105 ? 104.076 35.289 91.156 1.00 13.01 105 SER A C 1
ATOM 834 O O . SER A 1 105 ? 104.382 35.592 89.988 1.00 14.07 105 SER A O 1
ATOM 837 N N . HIS A 1 106 ? 104.537 34.197 91.760 1.00 12.54 106 HIS A N 1
ATOM 838 C CA . HIS A 1 106 ? 105.405 33.270 91.026 1.00 12.19 106 HIS A CA 1
ATOM 839 C C . HIS A 1 106 ? 104.583 32.437 90.070 1.00 12.16 106 HIS A C 1
ATOM 840 O O . HIS A 1 106 ? 105.123 32.017 89.035 1.00 13.71 106 HIS A O 1
ATOM 847 N N . VAL A 1 107 ? 103.350 32.101 90.373 1.00 13.06 107 VAL A N 1
ATOM 848 C CA . VAL A 1 107 ? 102.445 31.466 89.376 1.00 13.71 107 VAL A CA 1
ATOM 849 C C . VAL A 1 107 ? 102.294 32.428 88.183 1.00 14.39 107 VAL A C 1
ATOM 850 O O . VAL A 1 107 ? 102.330 31.948 87.012 1.00 16.36 107 VAL A O 1
ATOM 854 N N . VAL A 1 108 ? 102.129 33.693 88.449 1.00 14.58 108 VAL A N 1
ATOM 855 C CA . VAL A 1 108 ? 101.876 34.651 87.357 1.00 15.89 108 VAL A CA 1
ATOM 856 C C . VAL A 1 108 ? 103.134 34.861 86.515 1.00 15.70 108 VAL A C 1
ATOM 857 O O . VAL A 1 108 ? 103.050 34.832 85.276 1.00 18.04 108 VAL A O 1
ATOM 861 N N . PHE A 1 109 ? 104.263 35.115 87.146 1.00 14.42 109 PHE A N 1
ATOM 862 C CA . PHE A 1 109 ? 105.462 35.595 86.483 1.00 15.04 109 PHE A CA 1
ATOM 863 C C . PHE A 1 109 ? 106.547 34.562 86.362 1.00 14.84 109 PHE A C 1
ATOM 864 O O . PHE A 1 109 ? 107.552 34.833 85.690 1.00 18.07 109 PHE A O 1
ATOM 872 N N . GLY A 1 110 ? 106.415 33.423 87.030 1.00 13.61 110 GLY A N 1
ATOM 873 C CA . GLY A 1 110 ? 107.418 32.380 87.018 1.00 13.44 110 GLY A CA 1
ATOM 874 C C . GLY A 1 110 ? 108.132 32.283 88.365 1.00 12.62 110 GLY A C 1
ATOM 875 O O . GLY A 1 110 ? 108.264 33.267 89.071 1.00 13.45 110 GLY A O 1
ATOM 876 N N . GLY A 1 111 ? 108.646 31.105 88.634 1.00 12.22 111 GLY A N 1
ATOM 877 C CA . GLY A 1 111 ? 109.292 30.810 89.901 1.00 12.43 111 GLY A CA 1
ATOM 878 C C . GLY A 1 111 ? 110.789 30.596 89.823 1.00 12.19 111 GLY A C 1
ATOM 879 O O . GLY A 1 111 ? 111.394 30.189 90.846 1.00 12.28 111 GLY A O 1
ATOM 880 N N . GLU A 1 112 ? 111.418 30.788 88.664 1.00 12.08 112 GLU A N 1
ATOM 881 C CA . GLU A 1 112 ? 112.841 30.426 88.534 1.00 12.39 112 GLU A CA 1
ATOM 882 C C . GLU A 1 112 ? 113.716 31.301 89.397 1.00 12.24 112 GLU A C 1
ATOM 883 O O . GLU A 1 112 ? 114.698 30.796 89.970 1.00 13.08 112 GLU A O 1
ATOM 889 N N . LYS A 1 113 ? 113.464 32.598 89.476 1.00 13.18 113 LYS A N 1
ATOM 890 C CA . LYS A 1 113 ? 114.317 33.463 90.305 1.00 13.75 113 LYS A CA 1
ATOM 891 C C . LYS A 1 113 ? 114.058 33.171 91.798 1.00 12.43 113 LYS A C 1
ATOM 892 O O . LYS A 1 113 ? 115.003 33.275 92.576 1.00 13.56 113 LYS A O 1
ATOM 898 N N . ARG A 1 114 ? 112.845 32.862 92.155 1.00 12.56 114 ARG A N 1
ATOM 899 C CA . ARG A 1 114 ? 112.479 32.477 93.541 1.00 12.40 114 ARG A CA 1
ATOM 900 C C . ARG A 1 114 ? 113.278 31.221 93.935 1.00 11.70 114 ARG A C 1
ATOM 901 O O . ARG A 1 114 ? 113.822 31.140 95.039 1.00 11.91 114 ARG A O 1
ATOM 909 N N . LEU A 1 115 ? 113.330 30.251 93.040 1.00 11.33 115 LEU A N 1
ATOM 910 C CA . LEU A 1 115 ? 114.117 29.050 93.281 1.00 10.85 115 LEU A CA 1
ATOM 911 C C . LEU A 1 115 ? 115.575 29.402 93.439 1.00 10.82 115 LEU A C 1
ATOM 912 O O . LEU A 1 115 ? 116.253 28.949 94.357 1.00 11.37 115 LEU A O 1
ATOM 917 N N . GLU A 1 116 ? 116.112 30.179 92.486 1.00 11.71 116 GLU A N 1
ATOM 918 C CA . GLU A 1 116 ? 117.534 30.502 92.545 1.00 12.05 116 GLU A CA 1
ATOM 919 C C . GLU A 1 116 ? 117.906 31.172 93.886 1.00 11.72 116 GLU A C 1
ATOM 920 O O . GLU A 1 116 ? 118.923 30.821 94.492 1.00 12.18 116 GLU A O 1
ATOM 926 N N . LYS A 1 117 ? 117.108 32.147 94.298 1.00 12.25 117 LYS A N 1
ATOM 927 C CA . LYS A 1 117 ? 117.348 32.835 95.557 1.00 12.48 117 LYS A CA 1
ATOM 928 C C . LYS A 1 117 ? 117.272 31.867 96.749 1.00 11.59 117 LYS A C 1
ATOM 929 O O . LYS A 1 117 ? 118.144 31.918 97.603 1.00 12.39 117 LYS A O 1
ATOM 935 N N . SER A 1 118 ? 116.294 31.002 96.735 1.00 11.57 118 SER A N 1
ATOM 936 C CA . SER A 1 118 ? 116.119 30.007 97.828 1.00 11.22 118 SER A CA 1
ATOM 937 C C . SER A 1 118 ? 117.355 29.120 97.886 1.00 10.58 118 SER A C 1
ATOM 938 O O . SER A 1 118 ? 117.779 28.713 98.987 1.00 11.11 118 SER A O 1
ATOM 941 N N . MET A 1 119 ? 117.887 28.708 96.731 1.00 10.67 119 MET A N 1
ATOM 942 C CA . MET A 1 119 ? 119.022 27.814 96.707 1.00 10.65 119 MET A CA 1
ATOM 943 C C . MET A 1 119 ? 120.263 28.494 97.302 1.00 11.00 119 MET A C 1
ATOM 944 O O . MET A 1 119 ? 120.946 27.906 98.133 1.00 11.46 119 MET A O 1
ATOM 949 N N . HIS A 1 120 ? 120.524 29.722 96.890 1.00 10.97 120 HIS A N 1
ATOM 950 C CA . HIS A 1 120 ? 121.650 30.430 97.496 1.00 11.78 120 HIS A CA 1
ATOM 951 C C . HIS A 1 120 ? 121.445 30.668 99.007 1.00 11.57 120 HIS A C 1
ATOM 952 O O . HIS A 1 120 ? 122.407 30.531 99.744 1.00 12.75 120 HIS A O 1
ATOM 959 N N . GLU A 1 121 ? 120.235 30.987 99.404 1.00 11.76 121 GLU A N 1
ATOM 960 C CA . GLU A 1 121 ? 119.979 31.145 100.847 1.00 11.82 121 GLU A CA 1
ATOM 961 C C . GLU A 1 121 ? 120.274 29.865 101.597 1.00 11.94 121 GLU A C 1
ATOM 962 O O . GLU A 1 121 ? 120.881 29.902 102.678 1.00 12.20 121 GLU A O 1
ATOM 968 N N . ALA A 1 122 ? 119.871 28.714 101.055 1.00 11.11 122 ALA A N 1
ATOM 969 C CA . ALA A 1 122 ? 120.058 27.459 101.765 1.00 11.10 122 ALA A CA 1
ATOM 970 C C . ALA A 1 122 ? 121.548 27.198 101.926 1.00 11.05 122 ALA A C 1
ATOM 971 O O . ALA A 1 122 ? 121.995 26.777 102.985 1.00 11.64 122 ALA A O 1
ATOM 973 N N . PHE A 1 123 ? 122.340 27.407 100.855 1.00 11.31 123 PHE A N 1
ATOM 974 C CA . PHE A 1 123 ? 123.795 27.209 100.966 1.00 11.79 123 PHE A CA 1
ATOM 975 C C . PHE A 1 123 ? 124.408 28.240 101.900 1.00 12.24 123 PHE A C 1
ATOM 976 O O . PHE A 1 123 ? 125.351 27.902 102.615 1.00 14.71 123 PHE A O 1
ATOM 984 N N . ASP A 1 124 ? 123.916 29.448 101.946 1.00 12.15 124 ASP A N 1
ATOM 985 C CA . ASP A 1 124 ? 124.444 30.453 102.856 1.00 13.01 124 ASP A CA 1
ATOM 986 C C . ASP A 1 124 ? 124.108 30.126 104.308 1.00 12.93 124 ASP A C 1
ATOM 987 O O . ASP A 1 124 ? 124.934 30.420 105.173 1.00 13.99 124 ASP A O 1
ATOM 992 N N . GLU A 1 125 ? 122.924 29.602 104.562 1.00 12.12 125 GLU A N 1
ATOM 993 C CA . GLU A 1 125 ? 122.489 29.350 105.950 1.00 12.39 125 GLU A CA 1
ATOM 994 C C . GLU A 1 125 ? 123.262 28.189 106.546 1.00 12.39 125 GLU A C 1
ATOM 995 O O . GLU A 1 125 ? 123.368 28.112 107.797 1.00 13.23 125 GLU A O 1
ATOM 1001 N N . MET A 1 126 ? 123.705 27.238 105.740 1.00 11.98 126 MET A N 1
ATOM 1002 C CA . MET A 1 126 ? 124.390 26.023 106.192 1.00 13.08 126 MET A CA 1
ATOM 1003 C C . MET A 1 126 ? 125.662 25.859 105.351 1.00 12.41 126 MET A C 1
ATOM 1004 O O . MET A 1 126 ? 125.711 25.040 104.427 1.00 13.26 126 MET A O 1
ATOM 1009 N N . PRO A 1 127 ? 126.709 26.625 105.700 1.00 14.73 127 PRO A N 1
ATOM 1010 C CA . PRO A 1 127 ? 127.892 26.670 104.846 1.00 14.92 127 PRO A CA 1
ATOM 1011 C C . PRO A 1 127 ? 128.664 25.366 104.766 1.00 15.71 127 PRO A C 1
ATOM 1012 O O . PRO A 1 127 ? 129.527 25.245 103.894 1.00 19.25 127 PRO A O 1
ATOM 1016 N N . ASP A 1 128 ? 128.395 24.424 105.661 1.00 14.59 128 ASP A N 1
ATOM 1017 C CA . ASP A 1 128 ? 129.037 23.094 105.606 1.00 16.40 128 ASP A CA 1
ATOM 1018 C C . ASP A 1 128 ? 128.379 22.172 104.576 1.00 14.06 128 ASP A C 1
ATOM 1019 O O . ASP A 1 128 ? 128.934 21.118 104.298 1.00 16.92 128 ASP A O 1
ATOM 1024 N N . ILE A 1 129 ? 127.205 22.514 104.072 1.00 12.98 129 ILE A N 1
ATOM 1025 C CA . ILE A 1 129 ? 126.452 21.615 103.195 1.00 11.91 129 ILE A CA 1
ATOM 1026 C C . ILE A 1 129 ? 126.655 22.124 101.744 1.00 12.05 129 ILE A C 1
ATOM 1027 O O . ILE A 1 129 ? 126.384 23.263 101.473 1.00 13.69 129 ILE A O 1
ATOM 1032 N N . LYS A 1 130 ? 127.092 21.231 100.858 1.00 12.25 130 LYS A N 1
ATOM 1033 C CA . LYS A 1 130 ? 127.495 21.637 99.500 1.00 12.84 130 LYS A CA 1
ATOM 1034 C C . LYS A 1 130 ? 126.801 20.817 98.454 1.00 11.00 130 LYS A C 1
ATOM 1035 O O . LYS A 1 130 ? 127.229 20.862 97.264 1.00 11.71 130 LYS A O 1
ATOM 1041 N N . ARG A 1 131 ? 125.740 20.120 98.795 1.00 10.80 131 ARG A N 1
ATOM 1042 C CA . ARG A 1 131 ? 125.013 19.246 97.881 1.00 10.01 131 ARG A CA 1
ATOM 1043 C C . ARG A 1 131 ? 123.522 19.489 98.006 1.00 10.19 131 ARG A C 1
ATOM 1044 O O . ARG A 1 131 ? 123.067 19.760 99.125 1.00 11.01 131 ARG A O 1
ATOM 1052 N N . MET A 1 132 ? 122.788 19.376 96.921 1.00 10.13 132 MET A N 1
ATOM 1053 C CA . MET A 1 132 ? 121.353 19.691 96.902 1.00 9.82 132 MET A CA 1
ATOM 1054 C C . MET A 1 132 ? 120.672 18.869 95.864 1.00 9.77 132 MET A C 1
ATOM 1055 O O . MET A 1 132 ? 121.219 18.687 94.744 1.00 10.37 132 MET A O 1
ATOM 1060 N N . ILE A 1 133 ? 119.436 18.464 96.162 1.00 9.82 133 ILE A N 1
ATOM 1061 C CA . ILE A 1 133 ? 118.484 17.946 95.164 1.00 9.73 133 ILE A CA 1
ATOM 1062 C C . ILE A 1 133 ? 117.320 18.910 95.101 1.00 10.03 133 ILE A C 1
ATOM 1063 O O . ILE A 1 133 ? 116.778 19.266 96.175 1.00 10.18 133 ILE A O 1
ATOM 1068 N N . VAL A 1 134 ? 116.948 19.361 93.933 1.00 9.74 134 VAL A N 1
ATOM 1069 C CA . VAL A 1 134 ? 115.766 20.185 93.709 1.00 9.73 134 VAL A CA 1
ATOM 1070 C C . VAL A 1 134 ? 114.670 19.341 93.092 1.00 9.59 134 VAL A C 1
ATOM 1071 O O . VAL A 1 134 ? 114.936 18.641 92.096 1.00 10.36 134 VAL A O 1
ATOM 1075 N N . TYR A 1 135 ? 113.469 19.425 93.628 1.00 9.43 135 TYR A N 1
ATOM 1076 C CA . TYR A 1 135 ? 112.295 18.694 93.159 1.00 9.41 135 TYR A CA 1
ATOM 1077 C C . TYR A 1 135 ? 111.257 19.654 92.662 1.00 9.62 135 TYR A C 1
ATOM 1078 O O . TYR A 1 135 ? 110.954 20.647 93.342 1.00 10.78 135 TYR A O 1
ATOM 1087 N N . THR A 1 136 ? 110.614 19.376 91.531 1.00 10.09 136 THR A N 1
ATOM 1088 C CA . THR A 1 136 ? 109.380 20.078 91.196 1.00 10.17 136 THR A CA 1
ATOM 1089 C C . THR A 1 136 ? 108.189 19.464 91.926 1.00 10.30 136 THR A C 1
ATOM 1090 O O . THR A 1 136 ? 108.266 18.364 92.482 1.00 11.30 136 THR A O 1
ATOM 1094 N N . THR A 1 137 ? 107.119 20.208 91.980 1.00 9.55 137 THR A N 1
ATOM 1095 C CA . THR A 1 137 ? 105.834 19.822 92.554 1.00 9.78 137 THR A CA 1
ATOM 1096 C C . THR A 1 137 ? 104.747 20.209 91.565 1.00 9.60 137 THR A C 1
ATOM 1097 O O . THR A 1 137 ? 105.013 20.826 90.507 1.00 10.30 137 THR A O 1
ATOM 1101 N N . CYS A 1 138 ? 103.492 19.899 91.867 1.00 9.73 138 CYS A N 1
ATOM 1102 C CA . CYS A 1 138 ? 102.407 20.171 90.917 1.00 9.51 138 CYS A CA 1
ATOM 1103 C C . CYS A 1 138 ? 102.509 21.526 90.235 1.00 10.11 138 CYS A C 1
ATOM 1104 O O . CYS A 1 138 ? 102.454 21.564 88.977 1.00 10.39 138 CYS A O 1
ATOM 1107 N N . PRO A 1 139 ? 102.533 22.666 90.940 1.00 9.70 139 PRO A N 1
ATOM 1108 C CA . PRO A 1 139 ? 102.348 23.909 90.227 1.00 10.32 139 PRO A CA 1
ATOM 1109 C C . PRO A 1 139 ? 103.596 24.388 89.522 1.00 10.31 139 PRO A C 1
ATOM 1110 O O . PRO A 1 139 ? 103.474 25.133 88.522 1.00 11.22 139 PRO A O 1
ATOM 1114 N N . THR A 1 140 ? 104.781 24.045 90.013 1.00 10.43 140 THR A N 1
ATOM 1115 C CA . THR A 1 140 ? 105.996 24.441 89.324 1.00 10.71 140 THR A CA 1
ATOM 1116 C C . THR A 1 140 ? 106.182 23.674 88.021 1.00 10.65 140 THR A C 1
ATOM 1117 O O . THR A 1 140 ? 106.750 24.227 87.064 1.00 12.34 140 THR A O 1
ATOM 1121 N N . ALA A 1 141 ? 105.697 22.457 87.955 1.00 10.40 141 ALA A N 1
ATOM 1122 C CA . ALA A 1 141 ? 105.633 21.715 86.684 1.00 11.23 141 ALA A CA 1
ATOM 1123 C C . ALA A 1 141 ? 104.632 22.430 85.781 1.00 11.17 141 ALA A C 1
ATOM 1124 O O . ALA A 1 141 ? 104.923 22.674 84.597 1.00 12.08 141 ALA A O 1
ATOM 1126 N N . LEU A 1 142 ? 103.464 22.780 86.277 1.00 10.68 142 LEU A N 1
ATOM 1127 C CA . LEU A 1 142 ? 102.445 23.378 85.427 1.00 11.06 142 LEU A CA 1
ATOM 1128 C C . LEU A 1 142 ? 102.868 24.682 84.836 1.00 12.05 142 LEU A C 1
ATOM 1129 O O . LEU A 1 142 ? 102.506 24.953 83.667 1.00 13.58 142 LEU A O 1
ATOM 1134 N N . ILE A 1 143 ? 103.609 25.497 85.519 1.00 11.55 143 ILE A N 1
ATOM 1135 C CA . ILE A 1 143 ? 104.052 26.778 84.965 1.00 12.46 143 ILE A CA 1
ATOM 1136 C C . ILE A 1 143 ? 105.350 26.658 84.193 1.00 12.93 143 ILE A C 1
ATOM 1137 O O . ILE A 1 143 ? 105.791 27.658 83.603 1.00 14.85 143 ILE A O 1
ATOM 1142 N N . GLY A 1 144 ? 105.957 25.495 84.145 1.00 12.23 144 GLY A N 1
ATOM 1143 C CA . GLY A 1 144 ? 107.110 25.265 83.241 1.00 13.48 144 GLY A CA 1
ATOM 1144 C C . GLY A 1 144 ? 108.404 25.826 83.750 1.00 13.59 144 GLY A C 1
ATOM 1145 O O . GLY A 1 144 ? 109.304 26.075 82.957 1.00 15.11 144 GLY A O 1
ATOM 1146 N N . ASP A 1 145 ? 108.600 26.014 85.058 1.00 13.42 145 ASP A N 1
ATOM 1147 C CA . ASP A 1 145 ? 109.919 26.451 85.534 1.00 13.70 145 ASP A CA 1
ATOM 1148 C C . ASP A 1 145 ? 110.993 25.430 85.165 1.00 14.70 145 ASP A C 1
ATOM 1149 O O . ASP A 1 145 ? 110.820 24.243 85.387 1.00 17.42 145 ASP A O 1
ATOM 1154 N N . ASP A 1 146 ? 112.106 25.865 84.658 1.00 14.03 146 ASP A N 1
ATOM 1155 C CA . ASP A 1 146 ? 113.201 24.983 84.209 1.00 14.87 146 ASP A CA 1
ATOM 1156 C C . ASP A 1 146 ? 114.265 24.864 85.310 1.00 12.69 146 ASP A C 1
ATOM 1157 O O . ASP A 1 146 ? 115.218 25.646 85.396 1.00 13.59 146 ASP A O 1
ATOM 1162 N N . ILE A 1 147 ? 113.978 23.924 86.228 1.00 13.50 147 ILE A N 1
ATOM 1163 C CA . ILE A 1 147 ? 114.830 23.807 87.412 1.00 11.96 147 ILE A CA 1
ATOM 1164 C C . ILE A 1 147 ? 116.214 23.333 87.042 1.00 12.05 147 ILE A C 1
ATOM 1165 O O . ILE A 1 147 ? 117.179 23.668 87.712 1.00 12.56 147 ILE A O 1
ATOM 1170 N N . LYS A 1 148 ? 116.362 22.553 85.978 1.00 13.20 148 LYS A N 1
ATOM 1171 C CA . LYS A 1 148 ? 117.688 22.111 85.540 1.00 14.19 148 LYS A CA 1
ATOM 1172 C C . LYS A 1 148 ? 118.534 23.310 85.109 1.00 12.88 148 LYS A C 1
ATOM 1173 O O . LYS A 1 148 ? 119.728 23.431 85.458 1.00 12.88 148 LYS A O 1
ATOM 1179 N N . ALA A 1 149 ? 117.938 24.249 84.399 1.00 13.34 149 ALA A N 1
ATOM 1180 C CA . ALA A 1 149 ? 118.632 25.462 83.974 1.00 13.90 149 ALA A CA 1
ATOM 1181 C C . ALA A 1 149 ? 119.013 26.345 85.150 1.00 13.30 149 ALA A C 1
ATOM 1182 O O . ALA A 1 149 ? 120.108 26.926 85.227 1.00 13.50 149 ALA A O 1
ATOM 1184 N N . VAL A 1 150 ? 118.100 26.427 86.156 1.00 12.54 150 VAL A N 1
ATOM 1185 C CA . VAL A 1 150 ? 118.447 27.214 87.351 1.00 12.54 150 VAL A CA 1
ATOM 1186 C C . VAL A 1 150 ? 119.626 26.561 88.081 1.00 11.72 150 VAL A C 1
ATOM 1187 O O . VAL A 1 150 ? 120.543 27.229 88.507 1.00 13.06 150 VAL A O 1
ATOM 1191 N N . ALA A 1 151 ? 119.572 25.245 88.239 1.00 12.01 151 ALA A N 1
ATOM 1192 C CA . ALA A 1 151 ? 120.647 24.520 88.930 1.00 12.20 151 ALA A CA 1
ATOM 1193 C C . ALA A 1 151 ? 121.975 24.696 88.197 1.00 12.89 151 ALA A C 1
ATOM 1194 O O . ALA A 1 151 ? 123.024 24.785 88.832 1.00 12.75 151 ALA A O 1
ATOM 1196 N N . LYS A 1 152 ? 121.925 24.716 86.865 1.00 12.56 152 LYS A N 1
ATOM 1197 C CA . LYS A 1 152 ? 123.151 24.928 86.061 1.00 13.82 152 LYS A CA 1
ATOM 1198 C C . LYS A 1 152 ? 123.744 26.279 86.388 1.00 13.47 152 LYS A C 1
ATOM 1199 O O . LYS A 1 152 ? 124.984 26.399 86.583 1.00 14.53 152 LYS A O 1
ATOM 1205 N N . LYS A 1 153 ? 122.914 27.313 86.474 1.00 13.31 153 LYS A N 1
ATOM 1206 C CA . LYS A 1 153 ? 123.400 28.667 86.798 1.00 14.57 153 LYS A CA 1
ATOM 1207 C C . LYS A 1 153 ? 123.970 28.705 88.219 1.00 14.31 153 LYS A C 1
ATOM 1208 O O . LYS A 1 153 ? 125.014 29.321 88.440 1.00 15.56 153 LYS A O 1
ATOM 1214 N N . VAL A 1 154 ? 123.254 28.089 89.161 1.00 14.23 154 VAL A N 1
ATOM 1215 C CA . VAL A 1 154 ? 123.783 28.094 90.528 1.00 13.69 154 VAL A CA 1
ATOM 1216 C C . VAL A 1 154 ? 125.144 27.399 90.590 1.00 13.94 154 VAL A C 1
ATOM 1217 O O . VAL A 1 154 ? 126.050 27.905 91.289 1.00 15.24 154 VAL A O 1
ATOM 1221 N N . MET A 1 155 ? 125.299 26.264 89.931 1.00 13.77 155 MET A N 1
ATOM 1222 C CA . MET A 1 155 ? 126.599 25.603 89.960 1.00 14.11 155 MET A CA 1
ATOM 1223 C C . MET A 1 155 ? 127.693 26.419 89.299 1.00 14.96 155 MET A C 1
ATOM 1224 O O . MET A 1 155 ? 128.848 26.403 89.767 1.00 16.25 155 MET A O 1
ATOM 1229 N N . LYS A 1 156 ? 127.366 27.159 88.254 1.00 15.86 156 LYS A N 1
ATOM 1230 C CA . LYS A 1 156 ? 128.350 28.050 87.608 1.00 18.12 156 LYS A CA 1
ATOM 1231 C C . LYS A 1 156 ? 128.768 29.137 88.593 1.00 18.64 156 LYS A C 1
ATOM 1232 O O . LYS A 1 156 ? 129.948 29.479 88.694 1.00 20.90 156 LYS A O 1
ATOM 1238 N N . ASP A 1 157 ? 127.795 29.724 89.285 1.00 18.46 157 ASP A N 1
ATOM 1239 C CA . ASP A 1 157 ? 128.020 30.849 90.209 1.00 21.70 157 ASP A CA 1
ATOM 1240 C C . ASP A 1 157 ? 128.682 30.427 91.509 1.00 22.17 157 ASP A C 1
ATOM 1241 O O . ASP A 1 157 ? 129.285 31.292 92.175 1.00 25.31 157 ASP A O 1
ATOM 1246 N N . ARG A 1 158 ? 128.527 29.159 91.876 1.00 19.36 158 ARG A N 1
ATOM 1247 C CA . ARG A 1 158 ? 128.973 28.617 93.192 1.00 19.03 158 ARG A CA 1
ATOM 1248 C C . ARG A 1 158 ? 129.708 27.316 92.921 1.00 17.06 158 ARG A C 1
ATOM 1249 O O . ARG A 1 158 ? 129.161 26.239 93.046 1.00 16.09 158 ARG A O 1
ATOM 1257 N N . PRO A 1 159 ? 130.970 27.373 92.435 1.00 17.90 159 PRO A N 1
ATOM 1258 C CA . PRO A 1 159 ? 131.631 26.181 91.946 1.00 19.41 159 PRO A CA 1
ATOM 1259 C C . PRO A 1 159 ? 131.892 25.086 92.979 1.00 18.46 159 PRO A C 1
ATOM 1260 O O . PRO A 1 159 ? 132.228 23.988 92.619 1.00 23.18 159 PRO A O 1
ATOM 1264 N N . ASP A 1 160 ? 131.700 25.369 94.265 1.00 16.51 160 ASP A N 1
ATOM 1265 C CA . ASP A 1 160 ? 131.889 24.342 95.292 1.00 17.43 160 ASP A CA 1
ATOM 1266 C C . ASP A 1 160 ? 130.617 23.582 95.618 1.00 15.18 160 ASP A C 1
ATOM 1267 O O . ASP A 1 160 ? 130.708 22.717 96.515 1.00 16.73 160 ASP A O 1
ATOM 1272 N N . VAL A 1 161 ? 129.522 23.797 94.915 1.00 14.37 161 VAL A N 1
ATOM 1273 C CA . VAL A 1 161 ? 128.307 22.989 95.162 1.00 13.16 161 VAL A CA 1
ATOM 1274 C C . VAL A 1 161 ? 128.058 22.084 93.985 1.00 13.34 161 VAL A C 1
ATOM 1275 O O . VAL A 1 161 ? 128.499 22.316 92.852 1.00 15.31 161 VAL A O 1
ATOM 1279 N N . ASP A 1 162 ? 127.263 21.052 94.229 1.00 12.12 162 ASP A N 1
ATOM 1280 C CA . ASP A 1 162 ? 126.739 20.160 93.173 1.00 12.23 162 ASP A CA 1
ATOM 1281 C C . ASP A 1 162 ? 125.254 19.979 93.388 1.00 11.54 162 ASP A C 1
ATOM 1282 O O . ASP A 1 162 ? 124.836 19.762 94.545 1.00 11.94 162 ASP A O 1
ATOM 1287 N N . VAL A 1 163 ? 124.466 20.133 92.330 1.00 10.81 163 VAL A N 1
ATOM 1288 C CA . VAL A 1 163 ? 123.008 20.112 92.406 1.00 10.72 163 VAL A CA 1
ATOM 1289 C C . VAL A 1 163 ? 122.466 19.111 91.402 1.00 10.39 163 VAL A C 1
ATOM 1290 O O . VAL A 1 163 ? 122.932 19.066 90.251 1.00 11.53 163 VAL A O 1
ATOM 1294 N N . PHE A 1 164 ? 121.506 18.328 91.829 1.00 10.23 164 PHE A N 1
ATOM 1295 C CA . PHE A 1 164 ? 120.748 17.388 91.034 1.00 9.80 164 PHE A CA 1
ATOM 1296 C C . PHE A 1 164 ? 119.293 17.829 91.005 1.00 10.12 164 PHE A C 1
ATOM 1297 O O . PHE A 1 164 ? 118.817 18.372 92.011 1.00 10.82 164 PHE A O 1
ATOM 1305 N N . THR A 1 165 ? 118.556 17.584 89.935 1.00 10.29 165 THR A N 1
ATOM 1306 C CA . THR A 1 165 ? 117.160 17.982 89.800 1.00 10.28 165 THR A CA 1
ATOM 1307 C C . THR A 1 165 ? 116.293 16.815 89.405 1.00 10.58 165 THR A C 1
ATOM 1308 O O . THR A 1 165 ? 116.711 15.914 88.664 1.00 11.73 165 THR A O 1
ATOM 1312 N N . VAL A 1 166 ? 115.030 16.868 89.874 1.00 10.76 166 VAL A N 1
ATOM 1313 C CA . VAL A 1 166 ? 114.020 15.861 89.598 1.00 10.79 166 VAL A CA 1
ATOM 1314 C C . VAL A 1 166 ? 112.731 16.542 89.213 1.00 11.12 166 VAL A C 1
ATOM 1315 O O . VAL A 1 166 ? 112.210 17.352 89.984 1.00 11.14 166 VAL A O 1
ATOM 1319 N N . GLU A 1 167 ? 112.170 16.173 88.063 1.00 11.30 167 GLU A N 1
ATOM 1320 C CA . GLU A 1 167 ? 110.848 16.634 87.613 1.00 12.26 167 GLU A CA 1
ATOM 1321 C C . GLU A 1 167 ? 109.822 15.608 88.038 1.00 12.78 167 GLU A C 1
ATOM 1322 O O . GLU A 1 167 ? 109.680 14.519 87.491 1.00 16.09 167 GLU A O 1
ATOM 1328 N N A CYS A 1 168 ? 109.085 15.871 89.101 0.66 12.42 168 CYS A N 1
ATOM 1329 N N C CYS A 1 168 ? 109.087 15.915 89.027 0.34 14.12 168 CYS A N 1
ATOM 1330 C CA A CYS A 1 168 ? 108.219 14.873 89.798 0.33 10.13 168 CYS A CA 1
ATOM 1331 C CA B CYS A 1 168 ? 108.113 14.934 89.931 0.33 10.89 168 CYS A CA 1
ATOM 1332 C CA C CYS A 1 168 ? 108.146 14.857 89.245 0.34 13.81 168 CYS A CA 1
ATOM 1333 C C A CYS A 1 168 ? 106.937 15.531 90.339 0.66 11.63 168 CYS A C 1
ATOM 1334 C C C CYS A 1 168 ? 107.055 15.419 90.126 0.34 13.62 168 CYS A C 1
ATOM 1335 O O A CYS A 1 168 ? 106.501 15.404 91.514 0.66 11.09 168 CYS A O 1
ATOM 1336 O O C CYS A 1 168 ? 107.022 15.064 91.291 0.34 13.96 168 CYS A O 1
ATOM 1343 N N . PRO A 1 169 ? 106.168 16.227 89.474 1.00 11.49 169 PRO A N 1
ATOM 1344 C CA . PRO A 1 169 ? 104.938 16.756 90.041 1.00 11.88 169 PRO A CA 1
ATOM 1345 C C . PRO A 1 169 ? 104.053 15.595 90.453 1.00 11.05 169 PRO A C 1
ATOM 1346 O O . PRO A 1 169 ? 104.070 14.502 89.902 1.00 11.12 169 PRO A O 1
ATOM 1350 N N . GLY A 1 170 ? 103.198 15.880 91.423 1.00 11.76 170 GLY A N 1
ATOM 1351 C CA . GLY A 1 170 ? 102.406 14.822 92.010 1.00 13.37 170 GLY A CA 1
ATOM 1352 C C . GLY A 1 170 ? 101.445 14.220 91.079 1.00 14.56 170 GLY A C 1
ATOM 1353 O O . GLY A 1 170 ? 101.168 13.012 91.312 1.00 20.23 170 GLY A O 1
ATOM 1354 N N . PHE A 1 171 ? 100.984 14.897 90.045 1.00 12.67 171 PHE A N 1
ATOM 1355 C CA . PHE A 1 171 ? 100.077 14.330 89.041 1.00 13.37 171 PHE A CA 1
ATOM 1356 C C . PHE A 1 171 ? 100.786 13.482 87.995 1.00 12.53 171 PHE A C 1
ATOM 1357 O O . PHE A 1 171 ? 100.090 12.921 87.117 1.00 15.10 171 PHE A O 1
ATOM 1365 N N . SER A 1 172 ? 102.096 13.419 88.020 1.00 11.74 172 SER A N 1
ATOM 1366 C CA . SER A 1 172 ? 102.756 12.535 87.064 1.00 13.31 172 SER A CA 1
ATOM 1367 C C . SER A 1 172 ? 102.588 11.052 87.477 1.00 11.74 172 SER A C 1
ATOM 1368 O O . SER A 1 172 ? 102.482 10.728 88.658 1.00 13.81 172 SER A O 1
ATOM 1371 N N . GLY A 1 173 ? 102.535 10.171 86.507 1.00 12.58 173 GLY A N 1
ATOM 1372 C CA . GLY A 1 173 ? 102.254 8.790 86.835 1.00 12.55 173 GLY A CA 1
ATOM 1373 C C . GLY A 1 173 ? 100.941 8.647 87.573 1.00 12.30 173 GLY A C 1
ATOM 1374 O O . GLY A 1 173 ? 99.992 9.399 87.312 1.00 13.04 173 GLY A O 1
ATOM 1375 N N . VAL A 1 174 ? 100.874 7.681 88.458 1.00 11.02 174 VAL A N 1
ATOM 1376 C CA . VAL A 1 174 ? 99.643 7.326 89.186 1.00 10.83 174 VAL A CA 1
ATOM 1377 C C . VAL A 1 174 ? 99.864 7.190 90.671 1.00 10.71 174 VAL A C 1
ATOM 1378 O O . VAL A 1 174 ? 98.909 6.842 91.394 1.00 11.19 174 VAL A O 1
ATOM 1382 N N . SER A 1 175 ? 101.096 7.359 91.146 1.00 10.55 175 SER A N 1
ATOM 1383 C CA . SER A 1 175 ? 101.486 6.923 92.494 1.00 10.21 175 SER A CA 1
ATOM 1384 C C . SER A 1 175 ? 102.934 7.374 92.732 1.00 10.53 175 SER A C 1
ATOM 1385 O O . SER A 1 175 ? 103.570 8.030 91.887 1.00 11.11 175 SER A O 1
ATOM 1388 N N . GLN A 1 176 ? 103.468 6.953 93.884 1.00 9.87 176 GLN A N 1
ATOM 1389 C CA . GLN A 1 176 ? 104.893 7.172 94.190 1.00 10.40 176 GLN A CA 1
ATOM 1390 C C . GLN A 1 176 ? 105.821 6.595 93.131 1.00 9.50 176 GLN A C 1
ATOM 1391 O O . GLN A 1 176 ? 106.962 7.030 93.038 1.00 10.31 176 GLN A O 1
ATOM 1397 N N . SER A 1 177 ? 105.390 5.541 92.463 1.00 9.83 177 SER A N 1
ATOM 1398 C CA . SER A 1 177 ? 106.305 4.779 91.594 1.00 9.82 177 SER A CA 1
ATOM 1399 C C . SER A 1 177 ? 106.983 5.661 90.543 1.00 9.92 177 SER A C 1
ATOM 1400 O O . SER A 1 177 ? 108.192 5.499 90.317 1.00 10.42 177 SER A O 1
ATOM 1403 N N . LYS A 1 178 ? 106.268 6.564 89.938 1.00 10.08 178 LYS A N 1
ATOM 1404 C CA . LYS A 1 178 ? 106.869 7.378 88.893 1.00 10.43 178 LYS A CA 1
ATOM 1405 C C . LYS A 1 178 ? 108.018 8.179 89.449 1.00 10.21 178 LYS A C 1
ATOM 1406 O O . LYS A 1 178 ? 109.001 8.429 88.718 1.00 10.87 178 LYS A O 1
ATOM 1412 N N . GLY A 1 179 ? 107.912 8.678 90.686 1.00 9.64 179 GLY A N 1
ATOM 1413 C CA . GLY A 1 179 ? 109.019 9.403 91.293 1.00 10.56 179 GLY A CA 1
ATOM 1414 C C . GLY A 1 179 ? 110.272 8.569 91.416 1.00 9.27 179 GLY A C 1
ATOM 1415 O O . GLY A 1 179 ? 111.390 9.089 91.237 1.00 10.27 179 GLY A O 1
ATOM 1416 N N . HIS A 1 180 ? 110.121 7.320 91.801 1.00 9.40 180 HIS A N 1
ATOM 1417 C CA . HIS A 1 180 ? 111.278 6.428 91.840 1.00 9.14 180 HIS A CA 1
ATOM 1418 C C . HIS A 1 180 ? 111.974 6.420 90.484 1.00 9.27 180 HIS A C 1
ATOM 1419 O O . HIS A 1 180 ? 113.206 6.530 90.389 1.00 9.96 180 HIS A O 1
ATOM 1426 N N . HIS A 1 181 ? 111.192 6.219 89.441 1.00 9.70 181 HIS A N 1
ATOM 1427 C CA . HIS A 1 181 ? 111.769 6.021 88.096 1.00 9.66 181 HIS A CA 1
ATOM 1428 C C . HIS A 1 181 ? 112.495 7.278 87.657 1.00 10.43 181 HIS A C 1
ATOM 1429 O O . HIS A 1 181 ? 113.639 7.211 87.181 1.00 10.88 181 HIS A O 1
ATOM 1436 N N A VAL A 1 182 ? 111.862 8.449 87.771 0.50 10.24 182 VAL A N 1
ATOM 1437 N N B VAL A 1 182 ? 111.838 8.431 87.762 0.50 10.87 182 VAL A N 1
ATOM 1438 C CA A VAL A 1 182 ? 112.494 9.699 87.276 0.50 10.38 182 VAL A CA 1
ATOM 1439 C CA B VAL A 1 182 ? 112.492 9.650 87.238 0.50 11.92 182 VAL A CA 1
ATOM 1440 C C A VAL A 1 182 ? 113.783 9.990 88.020 0.50 10.57 182 VAL A C 1
ATOM 1441 C C B VAL A 1 182 ? 113.788 9.889 87.999 0.50 11.15 182 VAL A C 1
ATOM 1442 O O A VAL A 1 182 ? 114.727 10.530 87.424 0.50 10.06 182 VAL A O 1
ATOM 1443 O O B VAL A 1 182 ? 114.795 10.125 87.352 0.50 11.69 182 VAL A O 1
ATOM 1450 N N . LEU A 1 183 ? 113.792 9.752 89.328 1.00 10.00 183 LEU A N 1
ATOM 1451 C CA . LEU A 1 183 ? 115.004 9.979 90.090 1.00 10.07 183 LEU A CA 1
ATOM 1452 C C . LEU A 1 183 ? 116.092 8.990 89.674 1.00 10.08 183 LEU A C 1
ATOM 1453 O O . LEU A 1 183 ? 117.264 9.410 89.470 1.00 10.96 183 LEU A O 1
ATOM 1458 N N . ASN A 1 184 ? 115.777 7.732 89.613 1.00 10.01 184 ASN A N 1
ATOM 1459 C CA . ASN A 1 184 ? 116.820 6.725 89.288 1.00 10.21 184 ASN A CA 1
ATOM 1460 C C . ASN A 1 184 ? 117.469 7.022 87.926 1.00 10.59 184 ASN A C 1
ATOM 1461 O O . ASN A 1 184 ? 118.707 6.969 87.813 1.00 11.03 184 ASN A O 1
ATOM 1466 N N . ILE A 1 185 ? 116.641 7.264 86.927 1.00 10.64 185 ILE A N 1
ATOM 1467 C CA . ILE A 1 185 ? 117.204 7.452 85.570 1.00 11.27 185 ILE A CA 1
ATOM 1468 C C . ILE A 1 185 ? 117.961 8.747 85.495 1.00 11.54 185 ILE A C 1
ATOM 1469 O O . ILE A 1 185 ? 119.035 8.789 84.862 1.00 11.84 185 ILE A O 1
ATOM 1474 N N . GLY A 1 186 ? 117.463 9.831 86.079 1.00 10.70 186 GLY A N 1
ATOM 1475 C CA . GLY A 1 186 ? 118.229 11.062 86.052 1.00 11.15 186 GLY A CA 1
ATOM 1476 C C . GLY A 1 186 ? 119.572 10.896 86.737 1.00 10.62 186 GLY A C 1
ATOM 1477 O O . GLY A 1 186 ? 120.593 11.441 86.273 1.00 11.15 186 GLY A O 1
ATOM 1478 N N . TRP A 1 187 ? 119.617 10.168 87.865 1.00 10.30 187 TRP A N 1
ATOM 1479 C CA . TRP A 1 187 ? 120.870 10.057 88.623 1.00 9.90 187 TRP A CA 1
ATOM 1480 C C . TRP A 1 187 ? 121.900 9.310 87.775 1.00 10.78 187 TRP A C 1
ATOM 1481 O O . TRP A 1 187 ? 123.055 9.727 87.689 1.00 11.73 187 TRP A O 1
ATOM 1492 N N . ILE A 1 188 ? 121.507 8.180 87.213 1.00 11.19 188 ILE A N 1
ATOM 1493 C CA . ILE A 1 188 ? 122.487 7.437 86.407 1.00 12.97 188 ILE A CA 1
ATOM 1494 C C . ILE A 1 188 ? 122.879 8.227 85.161 1.00 12.59 188 ILE A C 1
ATOM 1495 O O . ILE A 1 188 ? 124.065 8.171 84.781 1.00 14.95 188 ILE A O 1
ATOM 1500 N N . ASN A 1 189 ? 121.985 8.962 84.565 1.00 11.41 189 ASN A N 1
ATOM 1501 C CA . ASN A 1 189 ? 122.346 9.708 83.359 1.00 12.62 189 ASN A CA 1
ATOM 1502 C C . ASN A 1 189 ? 123.266 10.845 83.664 1.00 12.72 189 ASN A C 1
ATOM 1503 O O . ASN A 1 189 ? 124.066 11.195 82.768 1.00 15.10 189 ASN A O 1
ATOM 1508 N N . GLU A 1 190 ? 123.121 11.500 84.795 1.00 11.47 190 GLU A N 1
ATOM 1509 C CA . GLU A 1 190 ? 123.814 12.780 85.034 1.00 12.35 190 GLU A CA 1
ATOM 1510 C C . GLU A 1 190 ? 124.965 12.670 86.025 1.00 11.74 190 GLU A C 1
ATOM 1511 O O . GLU A 1 190 ? 125.920 13.468 85.945 1.00 13.24 190 GLU A O 1
ATOM 1517 N N . LYS A 1 191 ? 124.824 11.867 87.095 1.00 11.00 191 LYS A N 1
ATOM 1518 C CA . LYS A 1 191 ? 125.716 11.995 88.244 1.00 11.32 191 LYS A CA 1
ATOM 1519 C C . LYS A 1 191 ? 126.603 10.767 88.499 1.00 11.52 191 LYS A C 1
ATOM 1520 O O . LYS A 1 191 ? 127.686 10.941 89.083 1.00 11.86 191 LYS A O 1
ATOM 1526 N N . VAL A 1 192 ? 126.217 9.612 88.086 1.00 11.87 192 VAL A N 1
ATOM 1527 C CA . VAL A 1 192 ? 127.145 8.483 88.195 1.00 11.82 192 VAL A CA 1
ATOM 1528 C C . VAL A 1 192 ? 128.377 8.725 87.327 1.00 12.49 192 VAL A C 1
ATOM 1529 O O . VAL A 1 192 ? 128.276 9.254 86.223 1.00 12.94 192 VAL A O 1
ATOM 1533 N N . GLU A 1 193 ? 129.544 8.394 87.884 1.00 11.86 193 GLU A N 1
ATOM 1534 C CA . GLU A 1 193 ? 130.825 8.567 87.169 1.00 12.48 193 GLU A CA 1
ATOM 1535 C C . GLU A 1 193 ? 131.176 10.029 87.021 1.00 13.33 193 GLU A C 1
ATOM 1536 O O . GLU A 1 193 ? 131.948 10.403 86.138 1.00 17.08 193 GLU A O 1
ATOM 1542 N N . THR A 1 194 ? 130.761 10.847 87.970 1.00 12.40 194 THR A N 1
ATOM 1543 C CA . THR A 1 194 ? 131.241 12.214 88.085 1.00 13.50 194 THR A CA 1
ATOM 1544 C C . THR A 1 194 ? 132.214 12.386 89.241 1.00 14.13 194 THR A C 1
ATOM 1545 O O . THR A 1 194 ? 132.643 13.517 89.511 1.00 18.15 194 THR A O 1
ATOM 1549 N N A MET A 1 195 ? 132.558 11.313 89.926 0.50 16.63 195 MET A N 1
ATOM 1550 N N B MET A 1 195 ? 132.500 11.309 89.993 0.50 13.26 195 MET A N 1
ATOM 1551 C CA A MET A 1 195 ? 133.816 11.327 90.685 0.50 18.82 195 MET A CA 1
ATOM 1552 C CA B MET A 1 195 ? 133.484 11.268 91.103 0.50 11.68 195 MET A CA 1
ATOM 1553 C C A MET A 1 195 ? 134.118 9.886 91.056 0.50 16.61 195 MET A C 1
ATOM 1554 C C B MET A 1 195 ? 134.030 9.848 91.178 0.50 13.39 195 MET A C 1
ATOM 1555 O O A MET A 1 195 ? 133.415 8.995 90.595 0.50 16.94 195 MET A O 1
ATOM 1556 O O B MET A 1 195 ? 133.366 8.920 90.704 0.50 14.50 195 MET A O 1
ATOM 1565 N N . GLU A 1 196 ? 135.198 9.703 91.783 1.00 14.68 196 GLU A N 1
ATOM 1566 C CA . GLU A 1 196 ? 135.707 8.387 92.158 1.00 15.79 196 GLU A CA 1
ATOM 1567 C C . GLU A 1 196 ? 136.193 8.429 93.577 1.00 14.12 196 GLU A C 1
ATOM 1568 O O . GLU A 1 196 ? 136.659 9.498 94.032 1.00 17.14 196 GLU A O 1
ATOM 1574 N N . LYS A 1 197 ? 136.192 7.281 94.193 1.00 15.15 197 LYS A N 1
ATOM 1575 C CA . LYS A 1 197 ? 136.717 7.132 95.548 1.00 15.68 197 LYS A CA 1
ATOM 1576 C C . LYS A 1 197 ? 137.803 6.055 95.586 1.00 15.42 197 LYS A C 1
ATOM 1577 O O . LYS A 1 197 ? 137.947 5.260 94.655 1.00 16.39 197 LYS A O 1
ATOM 1583 N N . GLU A 1 198 ? 138.577 6.075 96.672 1.00 16.14 198 GLU A N 1
ATOM 1584 C CA . GLU A 1 198 ? 139.559 5.022 96.910 1.00 17.04 198 GLU A CA 1
ATOM 1585 C C . GLU A 1 198 ? 138.919 3.648 97.075 1.00 15.19 198 GLU A C 1
ATOM 1586 O O . GLU A 1 198 ? 137.910 3.536 97.835 1.00 17.14 198 GLU A O 1
ATOM 1592 N N . ILE A 1 199 ? 139.460 2.622 96.445 1.00 16.59 199 ILE A N 1
ATOM 1593 C CA . ILE A 1 199 ? 139.023 1.233 96.615 1.00 15.70 199 ILE A CA 1
ATOM 1594 C C . ILE A 1 199 ? 139.962 0.601 97.644 1.00 16.87 199 ILE A C 1
ATOM 1595 O O . ILE A 1 199 ? 141.223 0.641 97.457 1.00 19.68 199 ILE A O 1
ATOM 1600 N N . THR A 1 200 ? 139.410 0.065 98.703 1.00 15.94 200 THR A N 1
ATOM 1601 C CA . THR A 1 200 ? 140.157 -0.448 99.861 1.00 17.99 200 THR A CA 1
ATOM 1602 C C . THR A 1 200 ? 139.955 -1.944 100.073 1.00 18.00 200 THR A C 1
ATOM 1603 O O . THR A 1 200 ? 140.435 -2.483 101.094 1.00 21.50 200 THR A O 1
ATOM 1607 N N . SER A 1 201 ? 139.244 -2.631 99.195 1.00 15.75 201 SER A N 1
ATOM 1608 C CA . SER A 1 201 ? 139.031 -4.069 99.308 1.00 15.06 201 SER A CA 1
ATOM 1609 C C . SER A 1 201 ? 139.164 -4.696 97.939 1.00 15.88 201 SER A C 1
ATOM 1610 O O . SER A 1 201 ? 138.844 -4.029 96.925 1.00 15.93 201 SER A O 1
ATOM 1613 N N . GLU A 1 202 ? 139.478 -5.985 97.909 1.00 15.54 202 GLU A N 1
ATOM 1614 C CA . GLU A 1 202 ? 139.351 -6.776 96.677 1.00 16.07 202 GLU A CA 1
ATOM 1615 C C . GLU A 1 202 ? 137.895 -7.033 96.287 1.00 15.18 202 GLU A C 1
ATOM 1616 O O . GLU A 1 202 ? 137.661 -7.431 95.154 1.00 16.35 202 GLU A O 1
ATOM 1622 N N . TYR A 1 203 ? 136.968 -6.827 97.242 1.00 13.83 203 TYR A N 1
ATOM 1623 C CA . TYR A 1 203 ? 135.581 -7.173 97.038 1.00 13.24 203 TYR A CA 1
ATOM 1624 C C . TYR A 1 203 ? 134.773 -5.885 97.235 1.00 13.06 203 TYR A C 1
ATOM 1625 O O . TYR A 1 203 ? 134.787 -5.332 98.328 1.00 13.92 203 TYR A O 1
ATOM 1634 N N . THR A 1 204 ? 134.064 -5.445 96.192 1.00 12.74 204 THR A N 1
ATOM 1635 C CA . THR A 1 204 ? 133.293 -4.195 96.246 1.00 12.40 204 THR A CA 1
ATOM 1636 C C . THR A 1 204 ? 131.891 -4.413 95.732 1.00 11.81 204 THR A C 1
ATOM 1637 O O . THR A 1 204 ? 131.652 -5.168 94.786 1.00 12.75 204 THR A O 1
ATOM 1641 N N . MET A 1 205 ? 130.958 -3.704 96.361 1.00 11.34 205 MET A N 1
ATOM 1642 C CA . MET A 1 205 ? 129.562 -3.794 95.906 1.00 11.49 205 MET A CA 1
ATOM 1643 C C . MET A 1 205 ? 128.846 -2.475 96.198 1.00 10.72 205 MET A C 1
ATOM 1644 O O . MET A 1 205 ? 129.275 -1.680 97.016 1.00 11.60 205 MET A O 1
ATOM 1649 N N . ASN A 1 206 ? 127.746 -2.274 95.474 1.00 10.81 206 ASN A N 1
ATOM 1650 C CA . ASN A 1 206 ? 126.705 -1.335 95.928 1.00 10.82 206 ASN A CA 1
ATOM 1651 C C . ASN A 1 206 ? 125.565 -2.127 96.532 1.00 10.46 206 ASN A C 1
ATOM 1652 O O . ASN A 1 206 ? 125.281 -3.216 96.124 1.00 11.68 206 ASN A O 1
ATOM 1657 N N . PHE A 1 207 ? 124.923 -1.496 97.540 1.00 10.39 207 PHE A N 1
ATOM 1658 C CA . PHE A 1 207 ? 123.669 -2.075 98.055 1.00 10.29 207 PHE A CA 1
ATOM 1659 C C . PHE A 1 207 ? 122.573 -1.147 97.591 1.00 10.45 207 PHE A C 1
ATOM 1660 O O . PHE A 1 207 ? 122.535 0.015 97.977 1.00 11.89 207 PHE A O 1
ATOM 1668 N N . ILE A 1 208 ? 121.697 -1.678 96.747 1.00 10.40 208 ILE A N 1
ATOM 1669 C CA . ILE A 1 208 ? 120.711 -0.867 95.996 1.00 10.60 208 ILE A CA 1
ATOM 1670 C C . ILE A 1 208 ? 119.311 -1.174 96.491 1.00 9.96 208 ILE A C 1
ATOM 1671 O O . ILE A 1 208 ? 118.861 -2.307 96.517 1.00 10.90 208 ILE A O 1
ATOM 1676 N N . GLY A 1 209 ? 118.599 -0.126 96.856 1.00 9.62 209 GLY A N 1
ATOM 1677 C CA . GLY A 1 209 ? 117.207 -0.270 97.270 1.00 10.00 209 GLY A CA 1
ATOM 1678 C C . GLY A 1 209 ? 117.076 -0.645 98.751 1.00 9.54 209 GLY A C 1
ATOM 1679 O O . GLY A 1 209 ? 116.429 -1.634 99.066 1.00 10.16 209 GLY A O 1
ATOM 1680 N N . ASP A 1 210 ? 117.704 0.113 99.622 1.00 10.07 210 ASP A N 1
ATOM 1681 C CA . ASP A 1 210 ? 117.560 -0.016 101.084 1.00 10.42 210 ASP A CA 1
ATOM 1682 C C . ASP A 1 210 ? 117.722 1.377 101.604 1.00 9.13 210 ASP A C 1
ATOM 1683 O O . ASP A 1 210 ? 118.682 2.068 101.304 1.00 10.84 210 ASP A O 1
ATOM 1688 N N . PHE A 1 211 ? 116.755 1.809 102.438 1.00 9.41 211 PHE A N 1
ATOM 1689 C CA . PHE A 1 211 ? 116.614 3.189 102.852 1.00 9.34 211 PHE A CA 1
ATOM 1690 C C . PHE A 1 211 ? 116.814 3.392 104.355 1.00 9.06 211 PHE A C 1
ATOM 1691 O O . PHE A 1 211 ? 116.431 4.413 104.912 1.00 9.49 211 PHE A O 1
ATOM 1699 N N . ASN A 1 212 ? 117.500 2.458 104.998 1.00 9.08 212 ASN A N 1
ATOM 1700 C CA . ASN A 1 212 ? 117.931 2.578 106.400 1.00 9.23 212 ASN A CA 1
ATOM 1701 C C . ASN A 1 212 ? 116.777 2.774 107.378 1.00 8.85 212 ASN A C 1
ATOM 1702 O O . ASN A 1 212 ? 116.944 3.467 108.378 1.00 9.13 212 ASN A O 1
ATOM 1707 N N . ILE A 1 213 ? 115.638 2.146 107.140 1.00 8.46 213 ILE A N 1
ATOM 1708 C CA . ILE A 1 213 ? 114.502 2.308 108.096 1.00 8.68 213 ILE A CA 1
ATOM 1709 C C . ILE A 1 213 ? 114.947 1.747 109.448 1.00 8.71 213 ILE A C 1
ATOM 1710 O O . ILE A 1 213 ? 115.376 0.612 109.587 1.00 8.86 213 ILE A O 1
ATOM 1715 N N . GLN A 1 214 ? 114.804 2.614 110.454 1.00 8.75 214 GLN A N 1
ATOM 1716 C CA . GLN A 1 214 ? 115.249 2.285 111.828 1.00 8.62 214 GLN A CA 1
ATOM 1717 C C . GLN A 1 214 ? 116.637 1.680 111.847 1.00 9.61 214 GLN A C 1
ATOM 1718 O O . GLN A 1 214 ? 116.922 0.875 112.751 1.00 10.67 214 GLN A O 1
ATOM 1724 N N . GLY A 1 215 ? 117.543 2.057 110.976 1.00 9.09 215 GLY A N 1
ATOM 1725 C CA . GLY A 1 215 ? 118.914 1.530 111.060 1.00 9.53 215 GLY A CA 1
ATOM 1726 C C . GLY A 1 215 ? 119.144 0.236 110.329 1.00 9.88 215 GLY A C 1
ATOM 1727 O O . GLY A 1 215 ? 120.234 -0.358 110.541 1.00 10.25 215 GLY A O 1
ATOM 1728 N N . ASP A 1 216 ? 118.243 -0.246 109.488 1.00 9.38 216 ASP A N 1
ATOM 1729 C CA . ASP A 1 216 ? 118.458 -1.474 108.685 1.00 9.58 216 ASP A CA 1
ATOM 1730 C C . ASP A 1 216 ? 119.825 -1.494 108.003 1.00 9.87 216 ASP A C 1
ATOM 1731 O O . ASP A 1 216 ? 120.501 -2.527 108.024 1.00 10.52 216 ASP A O 1
ATOM 1736 N N . THR A 1 217 ? 120.184 -0.408 107.360 1.00 9.96 217 THR A N 1
ATOM 1737 C CA . THR A 1 217 ? 121.416 -0.362 106.538 1.00 10.52 217 THR A CA 1
ATOM 1738 C C . THR A 1 217 ? 122.641 -0.495 107.429 1.00 9.94 217 THR A C 1
ATOM 1739 O O . THR A 1 217 ? 123.633 -1.176 107.095 1.00 10.84 217 THR A O 1
ATOM 1743 N N . GLN A 1 218 ? 122.599 0.178 108.573 1.00 9.98 218 GLN A N 1
ATOM 1744 C CA . GLN A 1 218 ? 123.710 0.117 109.524 1.00 10.73 218 GLN A CA 1
ATOM 1745 C C . GLN A 1 218 ? 123.828 -1.278 110.113 1.00 11.26 218 GLN A C 1
ATOM 1746 O O . GLN A 1 218 ? 124.967 -1.758 110.330 1.00 12.39 218 GLN A O 1
ATOM 1752 N N . LEU A 1 219 ? 122.742 -1.989 110.312 1.00 10.54 219 LEU A N 1
ATOM 1753 C CA . LEU A 1 219 ? 122.808 -3.370 110.775 1.00 10.91 219 LEU A CA 1
ATOM 1754 C C . LEU A 1 219 ? 123.444 -4.218 109.683 1.00 10.77 219 LEU A C 1
ATOM 1755 O O . LEU A 1 219 ? 124.388 -4.985 109.953 1.00 11.88 219 LEU A O 1
ATOM 1760 N N . LEU A 1 220 ? 122.980 -4.125 108.459 1.00 10.69 220 LEU A N 1
ATOM 1761 C CA . LEU A 1 220 ? 123.558 -4.946 107.365 1.00 10.90 220 LEU A CA 1
ATOM 1762 C C . LEU A 1 220 ? 125.028 -4.610 107.215 1.00 10.52 220 LEU A C 1
ATOM 1763 O O . LEU A 1 220 ? 125.822 -5.500 106.822 1.00 11.45 220 LEU A O 1
ATOM 1768 N N . GLN A 1 221 ? 125.424 -3.352 107.401 1.00 10.96 221 GLN A N 1
ATOM 1769 C CA . GLN A 1 221 ? 126.826 -2.969 107.237 1.00 11.58 221 GLN A CA 1
ATOM 1770 C C . GLN A 1 221 ? 127.741 -3.723 108.205 1.00 11.84 221 GLN A C 1
ATOM 1771 O O . GLN A 1 221 ? 128.908 -3.960 107.853 1.00 12.83 221 GLN A O 1
ATOM 1777 N N . THR A 1 222 ? 127.222 -4.155 109.342 1.00 11.99 222 THR A N 1
ATOM 1778 C CA . THR A 1 222 ? 128.059 -4.975 110.228 1.00 12.50 222 THR A CA 1
ATOM 1779 C C . THR A 1 222 ? 128.420 -6.291 109.540 1.00 12.75 222 THR A C 1
ATOM 1780 O O . THR A 1 222 ? 129.504 -6.846 109.788 1.00 14.18 222 THR A O 1
ATOM 1784 N N . TYR A 1 223 ? 127.561 -6.816 108.688 1.00 11.98 223 TYR A N 1
ATOM 1785 C CA . TYR A 1 223 ? 127.892 -8.019 107.911 1.00 12.41 223 TYR A CA 1
ATOM 1786 C C . TYR A 1 223 ? 128.986 -7.726 106.906 1.00 12.85 223 TYR A C 1
ATOM 1787 O O . TYR A 1 223 ? 129.952 -8.502 106.763 1.00 13.56 223 TYR A O 1
ATOM 1796 N N . TRP A 1 224 ? 128.826 -6.640 106.132 1.00 12.55 224 TRP A N 1
ATOM 1797 C CA . TRP A 1 224 ? 129.798 -6.377 105.059 1.00 12.76 224 TRP A CA 1
ATOM 1798 C C . TRP A 1 224 ? 131.163 -6.114 105.664 1.00 13.07 224 TRP A C 1
ATOM 1799 O O . TRP A 1 224 ? 132.197 -6.553 105.120 1.00 13.83 224 TRP A O 1
ATOM 1810 N N . ASP A 1 225 ? 131.204 -5.398 106.774 1.00 13.07 225 ASP A N 1
ATOM 1811 C CA . ASP A 1 225 ? 132.489 -5.116 107.443 1.00 14.04 225 ASP A CA 1
ATOM 1812 C C . ASP A 1 225 ? 133.091 -6.430 107.919 1.00 15.09 225 ASP A C 1
ATOM 1813 O O . ASP A 1 225 ? 134.307 -6.658 107.721 1.00 16.75 225 ASP A O 1
ATOM 1818 N N . ARG A 1 226 ? 132.317 -7.328 108.496 1.00 14.55 226 ARG A N 1
ATOM 1819 C CA . ARG A 1 226 ? 132.861 -8.629 108.960 1.00 15.57 226 ARG A CA 1
ATOM 1820 C C . ARG A 1 226 ? 133.417 -9.445 107.786 1.00 15.53 226 ARG A C 1
ATOM 1821 O O . ARG A 1 226 ? 134.444 -10.117 107.955 1.00 17.85 226 ARG A O 1
ATOM 1829 N N . LEU A 1 227 ? 132.757 -9.387 106.656 1.00 14.12 227 LEU A N 1
ATOM 1830 C CA . LEU A 1 227 ? 133.163 -10.141 105.468 1.00 14.18 227 LEU A CA 1
ATOM 1831 C C . LEU A 1 227 ? 134.292 -9.460 104.682 1.00 13.97 227 LEU A C 1
ATOM 1832 O O . LEU A 1 227 ? 134.861 -10.098 103.768 1.00 16.44 227 LEU A O 1
ATOM 1837 N N . GLY A 1 228 ? 134.643 -8.253 105.007 1.00 14.38 228 GLY A N 1
ATOM 1838 C CA . GLY A 1 228 ? 135.686 -7.536 104.303 1.00 14.62 228 GLY A CA 1
ATOM 1839 C C . GLY A 1 228 ? 135.277 -7.032 102.934 1.00 14.23 228 GLY A C 1
ATOM 1840 O O . GLY A 1 228 ? 136.154 -6.855 102.050 1.00 15.05 228 GLY A O 1
ATOM 1841 N N . ILE A 1 229 ? 134.013 -6.712 102.760 1.00 12.64 229 ILE A N 1
ATOM 1842 C CA . ILE A 1 229 ? 133.462 -6.190 101.512 1.00 13.45 229 ILE A CA 1
ATOM 1843 C C . ILE A 1 229 ? 133.304 -4.699 101.615 1.00 13.01 229 ILE A C 1
ATOM 1844 O O . ILE A 1 229 ? 132.659 -4.236 102.554 1.00 15.22 229 ILE A O 1
ATOM 1849 N N . GLN A 1 230 ? 133.890 -3.928 100.701 1.00 12.91 230 GLN A N 1
ATOM 1850 C CA . GLN A 1 230 ? 133.669 -2.485 100.661 1.00 12.72 230 GLN A CA 1
ATOM 1851 C C . GLN A 1 230 ? 132.351 -2.186 99.935 1.00 12.28 230 GLN A C 1
ATOM 1852 O O . GLN A 1 230 ? 132.138 -2.686 98.835 1.00 13.16 230 GLN A O 1
ATOM 1858 N N . VAL A 1 231 ? 131.500 -1.409 100.578 1.00 12.13 231 VAL A N 1
ATOM 1859 C CA . VAL A 1 231 ? 130.283 -0.893 99.903 1.00 11.66 231 VAL A CA 1
ATOM 1860 C C . VAL A 1 231 ? 130.627 0.441 99.335 1.00 11.85 231 VAL A C 1
ATOM 1861 O O . VAL A 1 231 ? 130.915 1.403 100.062 1.00 12.88 231 VAL A O 1
ATOM 1865 N N . VAL A 1 232 ? 130.710 0.520 98.000 1.00 11.31 232 VAL A N 1
ATOM 1866 C CA . VAL A 1 232 ? 130.990 1.775 97.329 1.00 12.25 232 VAL A CA 1
ATOM 1867 C C . VAL A 1 232 ? 129.872 2.759 97.616 1.00 11.29 232 VAL A C 1
ATOM 1868 O O . VAL A 1 232 ? 130.126 3.898 98.035 1.00 13.08 232 VAL A O 1
ATOM 1872 N N . ALA A 1 233 ? 128.631 2.355 97.386 1.00 11.24 233 ALA A N 1
ATOM 1873 C CA . ALA A 1 233 ? 127.461 3.215 97.688 1.00 11.43 233 ALA A CA 1
ATOM 1874 C C . ALA A 1 233 ? 126.299 2.374 98.158 1.00 10.82 233 ALA A C 1
ATOM 1875 O O . ALA A 1 233 ? 126.006 1.302 97.666 1.00 11.34 233 ALA A O 1
ATOM 1877 N N . HIS A 1 234 ? 125.620 2.948 99.158 1.00 11.05 234 HIS A N 1
ATOM 1878 C CA . HIS A 1 234 ? 124.270 2.547 99.531 1.00 11.01 234 HIS A CA 1
ATOM 1879 C C . HIS A 1 234 ? 123.274 3.453 98.819 1.00 10.55 234 HIS A C 1
ATOM 1880 O O . HIS A 1 234 ? 123.375 4.675 98.934 1.00 11.15 234 HIS A O 1
ATOM 1887 N N . PHE A 1 235 ? 122.310 2.864 98.118 1.00 10.16 235 PHE A N 1
ATOM 1888 C CA . PHE A 1 235 ? 121.262 3.614 97.405 1.00 9.86 235 PHE A CA 1
ATOM 1889 C C . PHE A 1 235 ? 119.977 3.384 98.208 1.00 9.98 235 PHE A C 1
ATOM 1890 O O . PHE A 1 235 ? 119.295 2.386 97.993 1.00 10.03 235 PHE A O 1
ATOM 1898 N N . THR A 1 236 ? 119.626 4.284 99.158 1.00 9.31 236 THR A N 1
ATOM 1899 C CA . THR A 1 236 ? 120.322 5.481 99.604 1.00 9.56 236 THR A CA 1
ATOM 1900 C C . THR A 1 236 ? 120.505 5.495 101.140 1.00 9.50 236 THR A C 1
ATOM 1901 O O . THR A 1 236 ? 120.989 6.497 101.652 1.00 10.20 236 THR A O 1
ATOM 1905 N N . GLY A 1 237 ? 120.221 4.396 101.814 1.00 10.03 237 GLY A N 1
ATOM 1906 C CA . GLY A 1 237 ? 120.258 4.335 103.314 1.00 10.06 237 GLY A CA 1
ATOM 1907 C C . GLY A 1 237 ? 121.571 4.807 103.894 1.00 10.37 237 GLY A C 1
ATOM 1908 O O . GLY A 1 237 ? 122.642 4.303 103.535 1.00 11.22 237 GLY A O 1
ATOM 1909 N N . ASN A 1 238 ? 121.480 5.740 104.837 1.00 10.50 238 ASN A N 1
ATOM 1910 C CA . ASN A 1 238 ? 122.648 6.310 105.519 1.00 11.21 238 ASN A CA 1
ATOM 1911 C C . ASN A 1 238 ? 123.705 6.716 104.494 1.00 11.61 238 ASN A C 1
ATOM 1912 O O . ASN A 1 238 ? 124.888 6.699 104.818 1.00 12.69 238 ASN A O 1
ATOM 1917 N N . GLY A 1 239 ? 123.273 7.254 103.360 1.00 11.58 239 GLY A N 1
ATOM 1918 C CA . GLY A 1 239 ? 124.156 7.508 102.227 1.00 11.97 239 GLY A CA 1
ATOM 1919 C C . GLY A 1 239 ? 124.546 8.950 102.133 1.00 10.91 239 GLY A C 1
ATOM 1920 O O . GLY A 1 239 ? 124.024 9.828 102.819 1.00 12.01 239 GLY A O 1
ATOM 1921 N N . THR A 1 240 ? 125.509 9.207 101.241 1.00 11.85 240 THR A N 1
ATOM 1922 C CA . THR A 1 240 ? 125.924 10.541 100.882 1.00 11.53 240 THR A CA 1
ATOM 1923 C C . THR A 1 240 ? 125.719 10.771 99.397 1.00 11.72 240 THR A C 1
ATOM 1924 O O . THR A 1 240 ? 125.844 9.826 98.617 1.00 12.09 240 THR A O 1
ATOM 1928 N N . TYR A 1 241 ? 125.523 12.010 99.044 1.00 11.51 241 TYR A N 1
ATOM 1929 C CA . TYR A 1 241 ? 125.410 12.405 97.645 1.00 11.12 241 TYR A CA 1
ATOM 1930 C C . TYR A 1 241 ? 126.628 11.899 96.874 1.00 11.34 241 TYR A C 1
ATOM 1931 O O . TYR A 1 241 ? 126.526 11.317 95.784 1.00 11.82 241 TYR A O 1
ATOM 1940 N N . ASP A 1 242 ? 127.820 12.203 97.375 1.00 10.79 242 ASP A N 1
ATOM 1941 C CA . ASP A 1 242 ? 129.035 11.889 96.608 1.00 11.51 242 ASP A CA 1
ATOM 1942 C C . ASP A 1 242 ? 129.268 10.400 96.532 1.00 11.84 242 ASP A C 1
ATOM 1943 O O . ASP A 1 242 ? 129.846 9.949 95.506 1.00 12.46 242 ASP A O 1
ATOM 1948 N N . ASP A 1 243 ? 128.922 9.601 97.540 1.00 12.05 243 ASP A N 1
ATOM 1949 C CA . ASP A 1 243 ? 129.079 8.151 97.355 1.00 13.26 243 ASP A CA 1
ATOM 1950 C C . ASP A 1 243 ? 128.284 7.692 96.128 1.00 11.75 243 ASP A C 1
ATOM 1951 O O . ASP A 1 243 ? 128.744 6.789 95.390 1.00 13.04 243 ASP A O 1
ATOM 1956 N N . LEU A 1 244 ? 127.101 8.242 95.931 1.00 12.11 244 LEU A N 1
ATOM 1957 C CA . LEU A 1 244 ? 126.241 7.857 94.808 1.00 12.56 244 LEU A CA 1
ATOM 1958 C C . LEU A 1 244 ? 126.868 8.231 93.458 1.00 11.42 244 LEU A C 1
ATOM 1959 O O . LEU A 1 244 ? 126.479 7.625 92.451 1.00 12.92 244 LEU A O 1
ATOM 1964 N N . ARG A 1 245 ? 127.766 9.179 93.424 1.00 11.24 245 ARG A N 1
ATOM 1965 C CA . ARG A 1 245 ? 128.471 9.549 92.190 1.00 11.48 245 ARG A CA 1
ATOM 1966 C C . ARG A 1 245 ? 129.498 8.492 91.816 1.00 12.31 245 ARG A C 1
ATOM 1967 O O . ARG A 1 245 ? 130.026 8.566 90.670 1.00 13.16 245 ARG A O 1
ATOM 1975 N N . CYS A 1 246 ? 129.804 7.550 92.701 1.00 11.98 246 CYS A N 1
ATOM 1976 C CA . CYS A 1 246 ? 130.906 6.591 92.533 1.00 12.56 246 CYS A CA 1
ATOM 1977 C C . CYS A 1 246 ? 130.389 5.215 92.187 1.00 11.82 246 CYS A C 1
ATOM 1978 O O . CYS A 1 246 ? 131.186 4.255 92.127 1.00 12.07 246 CYS A O 1
ATOM 1981 N N . MET A 1 247 ? 129.090 5.032 91.940 1.00 12.10 247 MET A N 1
ATOM 1982 C CA . MET A 1 247 ? 128.459 3.739 91.840 1.00 11.88 247 MET A CA 1
ATOM 1983 C C . MET A 1 247 ? 129.050 2.846 90.763 1.00 11.76 247 MET A C 1
ATOM 1984 O O . MET A 1 247 ? 128.987 1.623 90.859 1.00 12.59 247 MET A O 1
ATOM 1989 N N . HIS A 1 248 ? 129.600 3.445 89.695 1.00 11.84 248 HIS A N 1
ATOM 1990 C CA . HIS A 1 248 ? 130.185 2.694 88.602 1.00 12.06 248 HIS A CA 1
ATOM 1991 C C . HIS A 1 248 ? 131.384 1.887 89.023 1.00 12.51 248 HIS A C 1
ATOM 1992 O O . HIS A 1 248 ? 131.850 1.029 88.262 1.00 14.04 248 HIS A O 1
ATOM 1999 N N . GLN A 1 249 ? 131.978 2.163 90.193 1.00 12.65 249 GLN A N 1
ATOM 2000 C CA . GLN A 1 249 ? 133.201 1.495 90.635 1.00 12.88 249 GLN A CA 1
ATOM 2001 C C . GLN A 1 249 ? 132.942 0.120 91.190 1.00 13.37 249 GLN A C 1
ATOM 2002 O O . GLN A 1 249 ? 133.909 -0.646 91.294 1.00 16.50 249 GLN A O 1
ATOM 2008 N N . ALA A 1 250 ? 131.712 -0.227 91.594 1.00 12.50 250 ALA A N 1
ATOM 2009 C CA . ALA A 1 250 ? 131.436 -1.492 92.249 1.00 13.14 250 ALA A CA 1
ATOM 2010 C C . ALA A 1 250 ? 131.565 -2.690 91.326 1.00 12.21 250 ALA A C 1
ATOM 2011 O O . ALA A 1 250 ? 131.219 -2.587 90.154 1.00 13.29 250 ALA A O 1
ATOM 2013 N N . GLN A 1 251 ? 131.930 -3.812 91.899 1.00 12.24 251 GLN A N 1
ATOM 2014 C CA . GLN A 1 251 ? 131.957 -5.086 91.143 1.00 12.14 251 GLN A CA 1
ATOM 2015 C C . GLN A 1 251 ? 130.599 -5.740 91.048 1.00 12.21 251 GLN A C 1
ATOM 2016 O O . GLN A 1 251 ? 130.354 -6.520 90.141 1.00 14.24 251 GLN A O 1
ATOM 2022 N N . LEU A 1 252 ? 129.734 -5.504 92.038 1.00 12.24 252 LEU A N 1
ATOM 2023 C CA . LEU A 1 252 ? 128.461 -6.218 92.166 1.00 11.85 252 LEU A CA 1
ATOM 2024 C C . LEU A 1 252 ? 127.384 -5.215 92.661 1.00 11.69 252 LEU A C 1
ATOM 2025 O O . LEU A 1 252 ? 127.698 -4.412 93.529 1.00 12.24 252 LEU A O 1
ATOM 2030 N N . ASN A 1 253 ? 126.170 -5.336 92.146 1.00 11.52 253 ASN A N 1
ATOM 2031 C CA . ASN A 1 253 ? 125.017 -4.589 92.712 1.00 10.77 253 ASN A CA 1
ATOM 2032 C C . ASN A 1 253 ? 124.102 -5.580 93.378 1.00 11.44 253 ASN A C 1
ATOM 2033 O O . ASN A 1 253 ? 123.568 -6.491 92.738 1.00 12.98 253 ASN A O 1
ATOM 2038 N N . VAL A 1 254 ? 123.938 -5.416 94.687 1.00 10.68 254 VAL A N 1
ATOM 2039 C CA . VAL A 1 254 ? 122.992 -6.243 95.465 1.00 11.03 254 VAL A CA 1
ATOM 2040 C C . VAL A 1 254 ? 121.726 -5.448 95.620 1.00 10.30 254 VAL A C 1
ATOM 2041 O O . VAL A 1 254 ? 121.773 -4.336 96.178 1.00 12.61 254 VAL A O 1
ATOM 2045 N N . VAL A 1 255 ? 120.615 -5.979 95.166 1.00 10.32 255 VAL A N 1
ATOM 2046 C CA . VAL A 1 255 ? 119.303 -5.270 95.179 1.00 10.42 255 VAL A CA 1
ATOM 2047 C C . VAL A 1 255 ? 118.391 -5.930 96.186 1.00 10.21 255 VAL A C 1
ATOM 2048 O O . VAL A 1 255 ? 118.182 -7.130 96.192 1.00 11.34 255 VAL A O 1
ATOM 2052 N N . ASN A 1 256 ? 117.799 -5.071 97.032 1.00 9.88 256 ASN A N 1
ATOM 2053 C CA . ASN A 1 256 ? 116.676 -5.495 97.877 1.00 10.11 256 ASN A CA 1
ATOM 2054 C C . ASN A 1 256 ? 115.383 -4.942 97.290 1.00 9.37 256 ASN A C 1
ATOM 2055 O O . ASN A 1 256 ? 114.534 -5.713 96.815 1.00 9.93 256 ASN A O 1
ATOM 2060 N N . CYS A 1 257 ? 115.212 -3.613 97.276 1.00 9.37 257 CYS A N 1
ATOM 2061 C CA . CYS A 1 257 ? 113.976 -3.041 96.692 1.00 9.47 257 CYS A CA 1
ATOM 2062 C C . CYS A 1 257 ? 114.074 -2.944 95.167 1.00 9.00 257 CYS A C 1
ATOM 2063 O O . CYS A 1 257 ? 114.499 -1.935 94.612 1.00 9.86 257 CYS A O 1
ATOM 2066 N N . ALA A 1 258 ? 113.659 -4.009 94.527 1.00 9.58 258 ALA A N 1
ATOM 2067 C CA . ALA A 1 258 ? 113.672 -4.076 93.057 1.00 10.01 258 ALA A CA 1
ATOM 2068 C C . ALA A 1 258 ? 112.629 -3.139 92.458 1.00 9.79 258 ALA A C 1
ATOM 2069 O O . ALA A 1 258 ? 112.739 -2.826 91.271 1.00 11.67 258 ALA A O 1
ATOM 2071 N N . ARG A 1 259 ? 111.634 -2.701 93.220 1.00 9.62 259 ARG A N 1
ATOM 2072 C CA . ARG A 1 259 ? 110.569 -1.795 92.714 1.00 9.55 259 ARG A CA 1
ATOM 2073 C C . ARG A 1 259 ? 111.122 -0.401 92.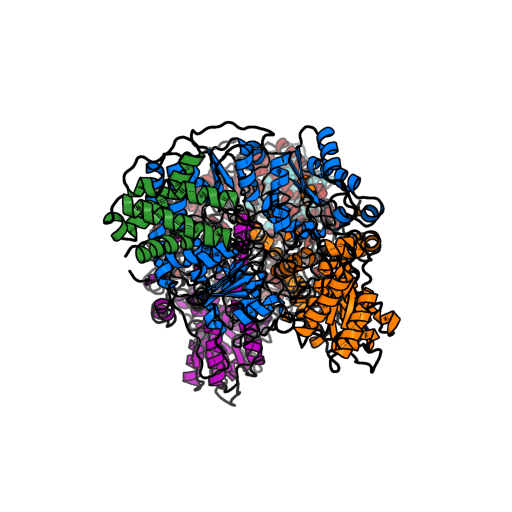602 1.00 9.30 259 ARG A C 1
ATOM 2074 O O . ARG A 1 259 ? 111.060 0.236 91.538 1.00 10.06 259 ARG A O 1
ATOM 2082 N N . SER A 1 260 ? 111.641 0.170 93.706 1.00 9.30 260 SER A N 1
ATOM 2083 C CA . SER A 1 260 ? 112.066 1.562 93.669 1.00 9.41 260 SER A CA 1
ATOM 2084 C C . SER A 1 260 ? 113.391 1.770 92.976 1.00 9.27 260 SER A C 1
ATOM 2085 O O . SER A 1 260 ? 113.672 2.875 92.508 1.00 9.80 260 SER A O 1
ATOM 2088 N N . SER A 1 261 ? 114.245 0.728 92.961 1.00 9.21 261 SER A N 1
ATOM 2089 C CA . SER A 1 261 ? 115.672 0.913 92.666 1.00 9.53 261 SER A CA 1
ATOM 2090 C C . SER A 1 261 ? 116.184 -0.109 91.651 1.00 9.73 261 SER A C 1
ATOM 2091 O O . SER A 1 261 ? 117.386 -0.086 91.356 1.00 10.50 261 SER A O 1
ATOM 2094 N N . GLY A 1 262 ? 115.334 -0.976 91.143 1.00 9.64 262 GLY A N 1
ATOM 2095 C CA . GLY A 1 262 ? 115.789 -1.857 90.068 1.00 10.26 262 GLY A CA 1
ATOM 2096 C C . GLY A 1 262 ? 116.248 -1.087 88.857 1.00 10.39 262 GLY A C 1
ATOM 2097 O O . GLY A 1 262 ? 117.166 -1.528 88.158 1.00 11.38 262 GLY A O 1
ATOM 2098 N N . TYR A 1 263 ? 115.656 0.054 88.577 1.00 10.13 263 TYR A N 1
ATOM 2099 C CA . TYR A 1 263 ? 115.963 0.854 87.399 1.00 10.60 263 TYR A CA 1
ATOM 2100 C C . TYR A 1 263 ? 117.447 1.134 87.368 1.00 10.85 263 TYR A C 1
ATOM 2101 O O . TYR A 1 263 ? 118.112 0.912 86.333 1.00 11.07 263 TYR A O 1
ATOM 2110 N N . ILE A 1 264 ? 118.017 1.674 88.447 1.00 10.68 264 ILE A N 1
ATOM 2111 C CA . ILE A 1 264 ? 119.438 2.072 88.423 1.00 11.66 264 ILE A CA 1
ATOM 2112 C C . ILE A 1 264 ? 120.311 0.829 88.380 1.00 11.04 264 ILE A C 1
ATOM 2113 O O . ILE A 1 264 ? 121.353 0.849 87.715 1.00 11.35 264 ILE A O 1
ATOM 2118 N N . ALA A 1 265 ? 119.939 -0.283 89.007 1.00 11.15 265 ALA A N 1
ATOM 2119 C CA . ALA A 1 265 ? 120.693 -1.533 88.867 1.00 11.21 265 ALA A CA 1
ATOM 2120 C C . ALA A 1 265 ? 120.712 -1.977 87.395 1.00 10.99 265 ALA A C 1
ATOM 2121 O O . ALA A 1 265 ? 121.759 -2.407 86.888 1.00 11.36 265 ALA A O 1
ATOM 2123 N N . ASN A 1 266 ? 119.569 -1.914 86.751 1.00 10.35 266 ASN A N 1
ATOM 2124 C CA . ASN A 1 266 ? 119.493 -2.331 85.339 1.00 10.68 266 ASN A CA 1
ATOM 2125 C C . ASN A 1 266 ? 120.391 -1.465 84.474 1.00 10.21 266 ASN A C 1
ATOM 2126 O O . ASN A 1 266 ? 121.103 -1.978 83.582 1.00 11.56 266 ASN A O 1
ATOM 2131 N N . GLU A 1 267 ? 120.371 -0.170 84.691 1.00 10.42 267 GLU A N 1
ATOM 2132 C CA . GLU A 1 267 ? 121.220 0.742 83.886 1.00 11.35 267 GLU A CA 1
ATOM 2133 C C . GLU A 1 267 ? 122.682 0.588 84.227 1.00 11.22 267 GLU A C 1
ATOM 2134 O O . GLU A 1 267 ? 123.523 0.710 83.318 1.00 12.09 267 GLU A O 1
ATOM 2140 N N . LEU A 1 268 ? 123.032 0.321 85.471 1.00 11.23 268 LEU A N 1
ATOM 2141 C CA . LEU A 1 268 ? 124.445 0.074 85.819 1.00 11.07 268 LEU A CA 1
ATOM 2142 C C . LEU A 1 268 ? 124.943 -1.195 85.134 1.00 11.73 268 LEU A C 1
ATOM 2143 O O . LEU A 1 268 ? 126.112 -1.271 84.727 1.00 12.60 268 LEU A O 1
ATOM 2148 N N . LYS A 1 269 ? 124.117 -2.214 85.030 1.00 10.88 269 LYS A N 1
ATOM 2149 C CA . LYS A 1 269 ? 124.506 -3.415 84.271 1.00 12.14 269 LYS A CA 1
ATOM 2150 C C . LYS A 1 269 ? 124.665 -3.079 82.795 1.00 12.04 269 LYS A C 1
ATOM 2151 O O . LYS A 1 269 ? 125.702 -3.449 82.214 1.00 13.53 269 LYS A O 1
ATOM 2157 N N . LYS A 1 270 ? 123.718 -2.390 82.222 1.00 12.09 270 LYS A N 1
ATOM 2158 C CA . LYS A 1 270 ? 123.784 -2.054 80.783 1.00 12.85 270 LYS A CA 1
ATOM 2159 C C . LYS A 1 270 ? 125.026 -1.262 80.482 1.00 13.07 270 LYS A C 1
ATOM 2160 O O . LYS A 1 270 ? 125.683 -1.505 79.453 1.00 15.05 270 LYS A O 1
ATOM 2166 N N . ARG A 1 271 ? 125.297 -0.263 81.264 1.00 12.77 271 ARG A N 1
ATOM 2167 C CA . ARG A 1 271 ? 126.328 0.738 80.943 1.00 13.31 271 ARG A CA 1
ATOM 2168 C C . ARG A 1 271 ? 127.695 0.366 81.430 1.00 13.89 271 ARG A C 1
ATOM 2169 O O . ARG A 1 271 ? 128.682 0.782 80.789 1.00 15.48 271 ARG A O 1
ATOM 2177 N N . TYR A 1 272 ? 127.816 -0.384 82.514 1.00 13.02 272 TYR A N 1
ATOM 2178 C CA . TYR A 1 272 ? 129.095 -0.661 83.165 1.00 14.26 272 TYR A CA 1
ATOM 2179 C C . TYR A 1 272 ? 129.361 -2.146 83.329 1.00 15.49 272 TYR A C 1
ATOM 2180 O O . TYR A 1 272 ? 130.454 -2.534 83.829 1.00 18.06 272 TYR A O 1
ATOM 2189 N N . GLY A 1 273 ? 128.432 -3.000 83.004 1.00 13.33 273 GLY A N 1
ATOM 2190 C CA . GLY A 1 273 ? 128.637 -4.429 83.110 1.00 14.57 273 GLY A CA 1
ATOM 2191 C C . GLY A 1 273 ? 128.565 -4.956 84.524 1.00 13.78 273 GLY A C 1
ATOM 2192 O O . GLY A 1 273 ? 128.965 -6.097 84.777 1.00 16.42 273 GLY A O 1
ATOM 2193 N N . ILE A 1 274 ? 128.013 -4.179 85.468 1.00 12.73 274 ILE A N 1
ATOM 2194 C CA . ILE A 1 274 ? 127.954 -4.622 86.877 1.00 11.93 274 ILE A CA 1
ATOM 2195 C C . ILE A 1 274 ? 126.796 -5.562 87.029 1.00 11.12 274 ILE A C 1
ATOM 2196 O O . ILE A 1 274 ? 125.649 -5.151 86.795 1.00 12.12 274 ILE A O 1
ATOM 2201 N N . PRO A 1 275 ? 127.007 -6.811 87.436 1.00 11.82 275 PRO A N 1
ATOM 2202 C CA . PRO A 1 275 ? 125.878 -7.712 87.580 1.00 11.13 275 PRO A CA 1
ATOM 2203 C C . PRO A 1 275 ? 124.877 -7.300 88.712 1.00 12.09 275 PRO A C 1
ATOM 2204 O O . PRO A 1 275 ? 125.300 -6.689 89.701 1.00 12.18 275 PRO A O 1
ATOM 2208 N N . ARG A 1 276 ? 123.618 -7.611 88.462 1.00 11.42 276 ARG A N 1
ATOM 2209 C CA . ARG A 1 276 ? 122.497 -7.361 89.403 1.00 11.32 276 ARG A CA 1
ATOM 2210 C C . ARG A 1 276 ? 122.155 -8.653 90.106 1.00 11.57 276 ARG A C 1
ATOM 2211 O O . ARG A 1 276 ? 121.724 -9.615 89.469 1.00 12.33 276 ARG A O 1
ATOM 2219 N N . LEU A 1 277 ? 122.299 -8.676 91.443 1.00 10.81 277 LEU A N 1
ATOM 2220 C CA . LEU A 1 277 ? 121.911 -9.800 92.276 1.00 11.08 277 LEU A CA 1
ATOM 2221 C C . LEU A 1 277 ? 120.731 -9.386 93.153 1.00 10.99 277 LEU A C 1
ATOM 2222 O O . LEU A 1 277 ? 120.873 -8.494 93.994 1.00 12.34 277 LEU A O 1
ATOM 2227 N N . ASP A 1 278 ? 119.588 -10.023 92.957 1.00 10.90 278 ASP A N 1
ATOM 2228 C CA . ASP A 1 278 ? 118.416 -9.730 93.826 1.00 11.28 278 ASP A CA 1
ATOM 2229 C C . ASP A 1 278 ? 118.446 -10.660 95.019 1.00 11.20 278 ASP A C 1
ATOM 2230 O O . ASP A 1 278 ? 118.606 -11.881 94.858 1.00 12.31 278 ASP A O 1
ATOM 2235 N N . ILE A 1 279 ? 118.259 -10.064 96.184 1.00 10.80 279 ILE A N 1
ATOM 2236 C CA . ILE A 1 279 ? 118.161 -10.814 97.448 1.00 10.77 279 ILE A CA 1
ATOM 2237 C C . ILE A 1 279 ? 116.915 -10.387 98.194 1.00 10.37 279 ILE A C 1
ATOM 2238 O O . ILE A 1 279 ? 116.176 -9.511 97.790 1.00 11.09 279 ILE A O 1
ATOM 2243 N N . ASP A 1 280 ? 116.718 -11.062 99.326 1.00 10.43 280 ASP A N 1
ATOM 2244 C CA . ASP A 1 280 ? 115.738 -10.658 100.339 1.00 10.35 280 ASP A CA 1
ATOM 2245 C C . ASP A 1 280 ? 116.547 -10.404 101.603 1.00 10.35 280 ASP A C 1
ATOM 2246 O O . ASP A 1 280 ? 117.066 -11.329 102.196 1.00 11.96 280 ASP A O 1
ATOM 2251 N N . SER A 1 281 ? 116.596 -9.131 102.012 1.00 10.55 281 SER A N 1
ATOM 2252 C CA . SER A 1 281 ? 117.315 -8.756 103.242 1.00 10.20 281 SER A CA 1
ATOM 2253 C C . SER A 1 281 ? 116.388 -8.653 104.466 1.00 10.38 281 SER A C 1
ATOM 2254 O O . SER A 1 281 ? 116.888 -8.286 105.541 1.00 10.83 281 SER A O 1
ATOM 2257 N N . TRP A 1 282 ? 115.119 -8.957 104.271 1.00 10.01 282 TRP A N 1
ATOM 2258 C CA . TRP A 1 282 ? 114.244 -9.355 105.390 1.00 10.03 282 TRP A CA 1
ATOM 2259 C C . TRP A 1 282 ? 114.078 -10.859 105.316 1.00 10.33 282 TRP A C 1
ATOM 2260 O O . TRP A 1 282 ? 113.952 -11.412 104.179 1.00 11.70 282 TRP A O 1
ATOM 2271 N N . GLY A 1 283 ? 113.963 -11.492 106.466 1.00 10.38 283 GLY A N 1
ATOM 2272 C CA . GLY A 1 283 ? 113.746 -12.915 106.587 1.00 10.99 283 GLY A CA 1
ATOM 2273 C C . GLY A 1 283 ? 114.999 -13.595 107.055 1.00 10.95 283 GLY A C 1
ATOM 2274 O O . GLY A 1 283 ? 116.095 -13.277 106.589 1.00 12.04 283 GLY A O 1
ATOM 2275 N N . PHE A 1 284 ? 114.886 -14.497 108.014 1.00 11.48 284 PHE A N 1
ATOM 2276 C CA . PHE A 1 284 ? 116.072 -15.105 108.644 1.00 11.54 284 PHE A CA 1
ATOM 2277 C C . PHE A 1 284 ? 116.786 -16.039 107.658 1.00 11.19 284 PHE A C 1
ATOM 2278 O O . PHE A 1 284 ? 117.954 -15.885 107.375 1.00 12.15 284 PHE A O 1
ATOM 2286 N N . ASN A 1 285 ? 116.070 -17.030 107.170 1.00 11.79 285 ASN A N 1
ATOM 2287 C CA . ASN A 1 285 ? 116.702 -17.950 106.216 1.00 11.73 285 ASN A CA 1
ATOM 2288 C C . ASN A 1 285 ? 116.998 -17.228 104.886 1.00 11.56 285 ASN A C 1
ATOM 2289 O O . ASN A 1 285 ? 117.987 -17.556 104.201 1.00 12.30 285 ASN A O 1
ATOM 2294 N N . TYR A 1 286 ? 116.193 -16.242 104.512 1.00 11.37 286 TYR A N 1
ATOM 2295 C CA . TYR A 1 286 ? 116.513 -15.415 103.333 1.00 11.11 286 TYR A CA 1
ATOM 2296 C C . TYR A 1 286 ? 117.833 -14.714 103.505 1.00 11.30 286 TYR A C 1
ATOM 2297 O O . TYR A 1 286 ? 118.617 -14.651 102.530 1.00 11.43 286 TYR A O 1
ATOM 2306 N N . MET A 1 287 ? 118.101 -14.137 104.652 1.00 10.65 287 MET A N 1
ATOM 2307 C CA . MET A 1 287 ? 119.339 -13.384 104.863 1.00 11.51 287 MET A CA 1
ATOM 2308 C C . MET A 1 287 ? 120.529 -14.355 104.659 1.00 12.33 287 MET A C 1
ATOM 2309 O O . MET A 1 287 ? 121.547 -13.944 104.085 1.00 12.04 287 MET A O 1
ATOM 2314 N N . ALA A 1 288 ? 120.425 -15.557 105.186 1.00 11.71 288 ALA A N 1
ATOM 2315 C CA . ALA A 1 288 ? 121.498 -16.554 104.990 1.00 12.40 288 ALA A CA 1
ATOM 2316 C C . ALA A 1 288 ? 121.718 -16.836 103.495 1.00 12.23 288 ALA A C 1
ATOM 2317 O O . ALA A 1 288 ? 122.872 -16.902 103.043 1.00 12.72 288 ALA A O 1
ATOM 2319 N N . GLU A 1 289 ? 120.647 -17.023 102.754 1.00 11.72 289 GLU A N 1
ATOM 2320 C CA . GLU A 1 289 ? 120.792 -17.242 101.295 1.00 12.25 289 GLU A CA 1
ATOM 2321 C C . GLU A 1 289 ? 121.482 -16.075 100.655 1.00 11.74 289 GLU A C 1
ATOM 2322 O O . GLU A 1 289 ? 122.353 -16.253 99.777 1.00 12.25 289 GLU A O 1
ATOM 2328 N N . GLY A 1 290 ? 121.086 -14.879 101.006 1.00 11.73 290 GLY A N 1
ATOM 2329 C CA . GLY A 1 290 ? 121.699 -13.713 100.390 1.00 12.19 290 GLY A CA 1
ATOM 2330 C C . GLY A 1 290 ? 123.167 -13.586 100.687 1.00 11.93 290 GLY A C 1
ATOM 2331 O O . GLY A 1 290 ? 123.972 -13.308 99.783 1.00 12.33 290 GLY A O 1
ATOM 2332 N N . ILE A 1 291 ? 123.563 -13.809 101.952 1.00 11.94 291 ILE A N 1
ATOM 2333 C CA . ILE A 1 291 ? 124.988 -13.760 102.300 1.00 11.88 291 ILE A CA 1
ATOM 2334 C C . ILE A 1 291 ? 125.714 -14.856 101.495 1.00 11.98 291 ILE A C 1
ATOM 2335 O O . ILE A 1 291 ? 126.826 -14.609 101.026 1.00 12.68 291 ILE A O 1
ATOM 2340 N N . ARG A 1 292 ? 125.143 -16.035 101.436 1.00 11.87 292 ARG A N 1
ATOM 2341 C CA . ARG A 1 292 ? 125.843 -17.113 100.682 1.00 12.84 292 ARG A CA 1
ATOM 2342 C C . ARG A 1 292 ? 126.020 -16.723 99.231 1.00 12.41 292 ARG A C 1
ATOM 2343 O O . ARG A 1 292 ? 127.054 -17.084 98.639 1.00 13.91 292 ARG A O 1
ATOM 2351 N N . LYS A 1 293 ? 125.055 -16.096 98.594 1.00 11.90 293 LYS A N 1
ATOM 2352 C CA . LYS A 1 293 ? 125.210 -15.674 97.189 1.00 11.83 293 LYS A CA 1
ATOM 2353 C C . LYS A 1 293 ? 126.290 -14.632 97.055 1.00 12.03 293 LYS A C 1
ATOM 2354 O O . LYS A 1 293 ? 127.118 -14.732 96.134 1.00 12.74 293 LYS A O 1
ATOM 2360 N N . ILE A 1 294 ? 126.293 -13.620 97.890 1.00 11.71 294 ILE A N 1
ATOM 2361 C CA . ILE A 1 294 ? 127.323 -12.567 97.832 1.00 11.78 294 ILE A CA 1
ATOM 2362 C C . ILE A 1 294 ? 128.691 -13.231 98.012 1.00 12.55 294 ILE A C 1
ATOM 2363 O O . ILE A 1 294 ? 129.639 -12.887 97.283 1.00 12.93 294 ILE A O 1
ATOM 2368 N N . CYS A 1 295 ? 128.819 -14.112 98.989 1.00 12.34 295 CYS A N 1
ATOM 2369 C CA . CYS A 1 295 ? 130.132 -14.710 99.246 1.00 13.21 295 CYS A CA 1
ATOM 2370 C C . CYS A 1 295 ? 130.541 -15.664 98.121 1.00 14.00 295 CYS A C 1
ATOM 2371 O O . CYS A 1 295 ? 131.754 -15.769 97.837 1.00 15.45 295 CYS A O 1
ATOM 2374 N N . ALA A 1 296 ? 129.595 -16.337 97.494 1.00 12.92 296 ALA A N 1
ATOM 2375 C CA . ALA A 1 296 ? 129.941 -17.197 96.336 1.00 14.18 296 ALA A CA 1
ATOM 2376 C C . ALA A 1 296 ? 130.405 -16.334 95.179 1.00 13.52 296 ALA A C 1
ATOM 2377 O O . ALA A 1 296 ? 131.318 -16.700 94.449 1.00 15.18 296 ALA A O 1
ATOM 2379 N N . PHE A 1 297 ? 129.767 -15.196 94.944 1.00 13.30 297 PHE A N 1
ATOM 2380 C CA . PHE A 1 297 ? 130.219 -14.289 93.880 1.00 13.26 297 PHE A CA 1
ATOM 2381 C C . PHE A 1 297 ? 131.661 -13.860 94.121 1.00 13.90 297 PHE A C 1
ATOM 2382 O O . PHE A 1 297 ? 132.450 -13.860 93.155 1.00 15.56 297 PHE A O 1
ATOM 2390 N N . PHE A 1 298 ? 132.020 -13.511 95.350 1.00 14.10 298 PHE A N 1
ATOM 2391 C CA . PHE A 1 298 ? 133.379 -13.012 95.658 1.00 14.72 298 PHE A CA 1
ATOM 2392 C C . PHE A 1 298 ? 134.379 -14.142 95.908 1.00 15.10 298 PHE A C 1
ATOM 2393 O O . PHE A 1 298 ? 135.560 -13.805 95.995 1.00 18.59 298 PHE A O 1
ATOM 2401 N N . GLY A 1 299 ? 133.935 -15.350 96.095 1.00 15.47 299 GLY A N 1
ATOM 2402 C CA . GLY A 1 299 ? 134.861 -16.429 96.450 1.00 16.98 299 GLY A CA 1
ATOM 2403 C C . GLY A 1 299 ? 135.338 -16.396 97.897 1.00 19.00 299 GLY A C 1
ATOM 2404 O O . GLY A 1 299 ? 136.430 -16.892 98.196 1.00 20.59 299 GLY A O 1
ATOM 2405 N N . ILE A 1 300 ? 134.482 -15.910 98.802 1.00 16.13 300 ILE A N 1
ATOM 2406 C CA . ILE A 1 300 ? 134.740 -15.871 100.258 1.00 17.75 300 ILE A CA 1
ATOM 2407 C C . ILE A 1 300 ? 133.732 -16.725 101.014 1.00 17.77 300 ILE A C 1
ATOM 2408 O O . ILE A 1 300 ? 133.244 -16.329 102.086 1.00 17.85 300 ILE A O 1
ATOM 2413 N N . GLU A 1 301 ? 133.417 -17.877 100.484 1.00 19.25 301 GLU A N 1
ATOM 2414 C CA . GLU A 1 301 ? 132.388 -18.747 101.064 1.00 19.78 301 GLU A CA 1
ATOM 2415 C C . GLU A 1 301 ? 132.653 -19.023 102.564 1.00 18.93 301 GLU A C 1
ATOM 2416 O O . GLU A 1 301 ? 131.665 -19.040 103.322 1.00 19.32 301 GLU A O 1
ATOM 2422 N N . GLU A 1 302 ? 133.856 -19.353 102.953 1.00 19.76 302 GLU A N 1
ATOM 2423 C CA . GLU A 1 302 ? 134.126 -19.730 104.346 1.00 22.57 302 GLU A CA 1
ATOM 2424 C C . GLU A 1 302 ? 133.810 -18.591 105.270 1.00 20.81 302 GLU A C 1
ATOM 2425 O O . GLU A 1 302 ? 133.297 -18.844 106.354 1.00 21.13 302 GLU A O 1
ATOM 2431 N N . LYS A 1 303 ? 134.157 -17.369 104.885 1.00 20.48 303 LYS A N 1
ATOM 2432 C CA . LYS A 1 303 ? 133.857 -16.207 105.748 1.00 19.94 303 LYS A CA 1
ATOM 2433 C C . LYS A 1 303 ? 132.336 -16.073 105.908 1.00 17.40 303 LYS A C 1
ATOM 2434 O O . LYS A 1 303 ? 131.861 -15.783 107.005 1.00 18.31 303 LYS A O 1
ATOM 2440 N N . GLY A 1 304 ? 131.584 -16.304 104.841 1.00 16.66 304 GLY A N 1
ATOM 2441 C CA . GLY A 1 304 ? 130.120 -16.302 104.905 1.00 15.90 304 GLY A CA 1
ATOM 2442 C C . GLY A 1 304 ? 129.614 -17.329 105.867 1.00 15.49 304 GLY A C 1
ATOM 2443 O O . GLY A 1 304 ? 128.683 -17.060 106.654 1.00 15.42 304 GLY A O 1
ATOM 2444 N N . GLU A 1 305 ? 130.189 -18.531 105.858 1.00 16.13 305 GLU A N 1
ATOM 2445 C CA . GLU A 1 305 ? 129.676 -19.600 106.756 1.00 17.26 305 GLU A CA 1
ATOM 2446 C C . GLU A 1 305 ? 130.047 -19.291 108.199 1.00 16.73 305 GLU A C 1
ATOM 2447 O O . GLU A 1 305 ? 129.158 -19.559 109.072 1.00 17.98 305 GLU A O 1
ATOM 2453 N N . GLU A 1 306 ? 131.143 -18.634 108.475 1.00 17.23 306 GLU A N 1
ATOM 2454 C CA . GLU A 1 306 ? 131.457 -18.242 109.862 1.00 18.49 306 GLU A CA 1
ATOM 2455 C C . GLU A 1 306 ? 130.447 -17.214 110.335 1.00 17.48 306 GLU A C 1
ATOM 2456 O O . GLU A 1 306 ? 129.967 -17.311 111.474 1.00 18.24 306 GLU A O 1
ATOM 2462 N N . LEU A 1 307 ? 130.116 -16.228 109.512 1.00 16.26 307 LEU A N 1
ATOM 2463 C CA . LEU A 1 307 ? 129.161 -15.181 109.920 1.00 15.39 307 LEU A CA 1
ATOM 2464 C C . LEU A 1 307 ? 127.792 -15.842 110.138 1.00 14.34 307 LEU A C 1
ATOM 2465 O O . LEU A 1 307 ? 127.137 -15.600 111.169 1.00 15.33 307 LEU A O 1
ATOM 2470 N N . ILE A 1 308 ? 127.325 -16.658 109.218 1.00 14.61 308 ILE A N 1
ATOM 2471 C CA . ILE A 1 308 ? 126.012 -17.281 109.341 1.00 14.44 308 ILE A CA 1
ATOM 2472 C C . ILE A 1 308 ? 125.929 -18.133 110.597 1.00 15.36 308 ILE A C 1
ATOM 2473 O O . ILE A 1 308 ? 124.931 -18.088 111.337 1.00 15.10 308 ILE A O 1
ATOM 2478 N N . ALA A 1 309 ? 126.946 -18.923 110.838 1.00 15.85 309 ALA A N 1
ATOM 2479 C CA . ALA A 1 309 ? 126.951 -19.790 112.035 1.00 16.51 309 ALA A CA 1
ATOM 2480 C C . ALA A 1 309 ? 126.824 -18.953 113.292 1.00 16.24 309 ALA A C 1
ATOM 2481 O O . ALA A 1 309 ? 126.075 -19.351 114.231 1.00 18.17 309 ALA A O 1
ATOM 2483 N N . GLU A 1 310 ? 127.559 -17.884 113.360 1.00 16.74 310 GLU A N 1
ATOM 2484 C CA . GLU A 1 310 ? 127.530 -17.047 114.561 1.00 17.69 310 GLU A CA 1
ATOM 2485 C C . GLU A 1 310 ? 126.159 -16.415 114.737 1.00 15.93 310 GLU A C 1
ATOM 2486 O O . GLU A 1 310 ? 125.655 -16.339 115.850 1.00 17.50 310 GLU A O 1
ATOM 2492 N N . GLU A 1 311 ? 125.602 -15.889 113.666 1.00 15.10 311 GLU A N 1
ATOM 2493 C CA . GLU A 1 311 ? 124.296 -15.238 113.706 1.00 13.97 311 GLU A CA 1
ATOM 2494 C C . GLU A 1 311 ? 123.197 -16.225 114.052 1.00 13.91 311 GLU A C 1
ATOM 2495 O O . GLU A 1 311 ? 122.295 -15.889 114.889 1.00 14.65 311 GLU A O 1
ATOM 2501 N N . TYR A 1 312 ? 123.235 -17.441 113.536 1.00 13.95 312 TYR A N 1
ATOM 2502 C CA . TYR A 1 312 ? 122.271 -18.446 113.938 1.00 13.74 312 TYR A CA 1
ATOM 2503 C C . TYR A 1 312 ? 122.412 -18.794 115.430 1.00 15.21 312 TYR A C 1
ATOM 2504 O O . TYR A 1 312 ? 121.423 -18.885 116.159 1.00 16.19 312 TYR A O 1
ATOM 2513 N N . ALA A 1 313 ? 123.632 -18.951 115.901 1.00 16.08 313 ALA A N 1
ATOM 2514 C CA . ALA A 1 313 ? 123.832 -19.263 117.337 1.00 17.69 313 ALA A CA 1
ATOM 2515 C C . ALA A 1 313 ? 123.252 -18.174 118.219 1.00 17.46 313 ALA A C 1
ATOM 2516 O O . ALA A 1 313 ? 122.720 -18.451 119.260 1.00 19.26 313 ALA A O 1
ATOM 2518 N N . LYS A 1 314 ? 123.433 -16.939 117.807 1.00 16.70 314 LYS A N 1
ATOM 2519 C CA . LYS A 1 314 ? 122.997 -15.778 118.589 1.00 16.25 314 LYS A CA 1
ATOM 2520 C C . LYS A 1 314 ? 121.484 -15.605 118.578 1.00 15.24 314 LYS A C 1
ATOM 2521 O O . LYS A 1 314 ? 120.910 -15.152 119.572 1.00 16.88 314 LYS A O 1
ATOM 2527 N N . TRP A 1 315 ? 120.842 -15.810 117.423 1.00 14.07 315 TRP A N 1
ATOM 2528 C CA . TRP A 1 315 ? 119.470 -15.327 117.179 1.00 13.43 315 TRP A CA 1
ATOM 2529 C C . TRP A 1 315 ? 118.487 -16.420 116.896 1.00 12.79 315 TRP A C 1
ATOM 2530 O O . TRP A 1 315 ? 117.255 -16.208 117.073 1.00 13.70 315 TRP A O 1
ATOM 2541 N N . LYS A 1 316 ? 118.891 -17.598 116.408 1.00 13.66 316 LYS A N 1
ATOM 2542 C CA . LYS A 1 316 ? 117.894 -18.607 116.054 1.00 13.87 316 LYS A CA 1
ATOM 2543 C C . LYS A 1 316 ? 117.076 -19.121 117.237 1.00 14.56 316 LYS A C 1
ATOM 2544 O O . LYS A 1 316 ? 115.895 -19.342 117.093 1.00 14.82 316 LYS A O 1
ATOM 2550 N N . PRO A 1 317 ? 117.653 -19.322 118.431 1.00 15.06 317 PRO A N 1
ATOM 2551 C CA . PRO A 1 317 ? 116.818 -19.759 119.557 1.00 14.99 317 PRO A CA 1
ATOM 2552 C C . PRO A 1 317 ? 115.665 -18.789 119.861 1.00 14.71 317 PRO A C 1
ATOM 2553 O O . PRO A 1 317 ? 114.537 -19.204 120.066 1.00 14.58 317 PRO A O 1
ATOM 2557 N N . LYS A 1 318 ? 115.929 -17.485 119.817 1.00 13.58 318 LYS A N 1
ATOM 2558 C CA . LYS A 1 318 ? 114.840 -16.494 120.026 1.00 13.31 318 LYS A CA 1
ATOM 2559 C C . LYS A 1 318 ? 113.833 -16.576 118.903 1.00 12.59 318 LYS A C 1
ATOM 2560 O O . LYS A 1 318 ? 112.643 -16.575 119.137 1.00 13.05 318 LYS A O 1
ATOM 2566 N N . LEU A 1 319 ? 114.321 -16.668 117.665 1.00 12.91 319 LEU A N 1
ATOM 2567 C CA . LEU A 1 319 ? 113.381 -16.762 116.536 1.00 13.76 319 LEU A CA 1
ATOM 2568 C C . LEU A 1 319 ? 112.461 -17.966 116.733 1.00 12.96 319 LEU A C 1
ATOM 2569 O O . LEU A 1 319 ? 111.265 -17.919 116.522 1.00 13.75 319 LEU A O 1
ATOM 2574 N N . ASP A 1 320 ? 113.042 -19.114 117.130 1.00 13.86 320 ASP A N 1
ATOM 2575 C CA . ASP A 1 320 ? 112.228 -20.318 117.318 1.00 13.76 320 ASP A CA 1
ATOM 2576 C C . ASP A 1 320 ? 111.260 -20.214 118.485 1.00 13.57 320 ASP A C 1
ATOM 2577 O O . ASP A 1 320 ? 110.193 -20.791 118.408 1.00 13.85 320 ASP A O 1
ATOM 2582 N N . TRP A 1 321 ? 111.618 -19.479 119.512 1.00 13.28 321 TRP A N 1
ATOM 2583 C CA . TRP A 1 321 ? 110.683 -19.208 120.638 1.00 13.49 321 TRP A CA 1
ATOM 2584 C C . TRP A 1 321 ? 109.436 -18.506 120.091 1.00 13.53 321 TRP A C 1
ATOM 2585 O O . TRP A 1 321 ? 108.305 -18.855 120.394 1.00 13.53 321 TRP A O 1
ATOM 2596 N N . TYR A 1 322 ? 109.675 -17.467 119.279 1.00 12.69 322 TYR A N 1
ATOM 2597 C CA . TYR A 1 322 ? 108.533 -16.749 118.681 1.00 13.60 322 TYR A CA 1
ATOM 2598 C C . TYR A 1 322 ? 107.761 -17.645 117.728 1.00 12.90 322 TYR A C 1
ATOM 2599 O O . TYR A 1 322 ? 106.548 -17.595 117.747 1.00 13.55 322 TYR A O 1
ATOM 2608 N N . LYS A 1 323 ? 108.429 -18.458 116.920 1.00 12.90 323 LYS A N 1
ATOM 2609 C CA . LYS A 1 323 ? 107.692 -19.345 115.986 1.00 13.35 323 LYS A CA 1
ATOM 2610 C C . LYS A 1 323 ? 106.739 -20.232 116.749 1.00 13.13 323 LYS A C 1
ATOM 2611 O O . LYS A 1 323 ? 105.633 -20.448 116.340 1.00 14.66 323 LYS A O 1
ATOM 2617 N N . GLU A 1 324 ? 107.186 -20.765 117.899 1.00 13.95 324 GLU A N 1
ATOM 2618 C CA . GLU A 1 324 ? 106.280 -21.626 118.669 1.00 15.93 324 GLU A CA 1
ATOM 2619 C C . GLU A 1 324 ? 105.001 -20.912 119.030 1.00 15.96 324 GLU A C 1
ATOM 2620 O O . GLU A 1 324 ? 103.904 -21.540 119.043 1.00 17.82 324 GLU A O 1
ATOM 2626 N N . ARG A 1 325 ? 105.077 -19.645 119.343 1.00 14.52 325 ARG A N 1
ATOM 2627 C CA . ARG A 1 325 ? 103.929 -18.910 119.818 1.00 15.76 325 ARG A CA 1
ATOM 2628 C C . ARG A 1 325 ? 103.176 -18.213 118.686 1.00 16.30 325 ARG A C 1
ATOM 2629 O O . ARG A 1 325 ? 101.984 -17.915 118.871 1.00 20.44 325 ARG A O 1
ATOM 2637 N N . LEU A 1 326 ? 103.799 -17.970 117.553 1.00 13.28 326 LEU A N 1
ATOM 2638 C CA . LEU A 1 326 ? 103.140 -17.296 116.432 1.00 13.51 326 LEU A CA 1
ATOM 2639 C C . LEU A 1 326 ? 102.633 -18.281 115.366 1.00 13.06 326 LEU A C 1
ATOM 2640 O O . LEU A 1 326 ? 101.809 -17.877 114.552 1.00 14.03 326 LEU A O 1
ATOM 2645 N N . GLN A 1 327 ? 102.998 -19.559 115.449 1.00 14.30 327 GLN A N 1
ATOM 2646 C CA . GLN A 1 327 ? 102.590 -20.545 114.461 1.00 15.28 327 GLN A CA 1
ATOM 2647 C C . GLN A 1 327 ? 101.074 -20.516 114.295 1.00 14.50 327 GLN A C 1
ATOM 2648 O O . GLN A 1 327 ? 100.326 -20.620 115.275 1.00 16.39 327 GLN A O 1
ATOM 2654 N N . GLY A 1 328 ? 100.598 -20.468 113.070 1.00 14.23 328 GLY A N 1
ATOM 2655 C CA . GLY A 1 328 ? 99.181 -20.488 112.751 1.00 15.10 328 GLY A CA 1
ATOM 2656 C C . GLY A 1 328 ? 98.496 -19.151 112.863 1.00 13.88 328 GLY A C 1
ATOM 2657 O O . GLY A 1 328 ? 97.351 -19.046 112.440 1.00 16.17 328 GLY A O 1
ATOM 2658 N N . LYS A 1 329 ? 99.135 -18.104 113.373 1.00 13.42 329 LYS A N 1
ATOM 2659 C CA . LYS A 1 329 ? 98.513 -16.782 113.393 1.00 13.71 329 LYS A CA 1
ATOM 2660 C C . LYS A 1 329 ? 98.365 -16.284 111.963 1.00 13.05 329 LYS A C 1
ATOM 2661 O O . LYS A 1 329 ? 99.188 -16.590 111.073 1.00 13.80 329 LYS A O 1
ATOM 2667 N N . LYS A 1 330 ? 97.315 -15.530 111.750 1.00 12.65 330 LYS A N 1
ATOM 2668 C CA . LYS A 1 330 ? 96.943 -14.974 110.433 1.00 12.30 330 LYS A CA 1
ATOM 2669 C C . LYS A 1 330 ? 97.354 -13.520 110.350 1.00 12.03 330 LYS A C 1
ATOM 2670 O O . LYS A 1 330 ? 97.053 -12.727 111.246 1.00 13.07 330 LYS A O 1
ATOM 2676 N N . MET A 1 331 ? 98.001 -13.163 109.280 1.00 11.57 331 MET A N 1
ATOM 2677 C CA . MET A 1 331 ? 98.599 -11.836 109.074 1.00 11.36 331 MET A CA 1
ATOM 2678 C C . MET A 1 331 ? 98.069 -11.232 107.771 1.00 10.96 331 MET A C 1
ATOM 2679 O O . MET A 1 331 ? 97.945 -11.944 106.775 1.00 12.10 331 MET A O 1
ATOM 2684 N N . ALA A 1 332 ? 97.878 -9.935 107.772 1.00 10.87 332 ALA A N 1
ATOM 2685 C CA . ALA A 1 332 ? 97.676 -9.153 106.544 1.00 10.43 332 ALA A CA 1
ATOM 2686 C C . ALA A 1 332 ? 98.842 -8.205 106.377 1.00 10.77 332 ALA A C 1
ATOM 2687 O O . ALA A 1 332 ? 99.388 -7.702 107.384 1.00 11.72 332 ALA A O 1
ATOM 2689 N N . ILE A 1 333 ? 99.228 -7.921 105.137 1.00 10.43 333 ILE A N 1
ATOM 2690 C CA . ILE A 1 333 ? 100.289 -6.943 104.831 1.00 10.62 333 ILE A CA 1
ATOM 2691 C C . ILE A 1 333 ? 99.716 -5.959 103.840 1.00 10.16 333 ILE A C 1
ATOM 2692 O O . ILE A 1 333 ? 99.435 -6.339 102.684 1.00 11.05 333 ILE A O 1
ATOM 2697 N N . TRP A 1 334 ? 99.552 -4.718 104.283 1.00 9.72 334 TRP A N 1
ATOM 2698 C CA . TRP A 1 334 ? 98.982 -3.634 103.438 1.00 9.82 334 TRP A CA 1
ATOM 2699 C C . TRP A 1 334 ? 100.008 -2.522 103.402 1.00 9.56 334 TRP A C 1
ATOM 2700 O O . TRP A 1 334 ? 100.018 -1.651 104.300 1.00 10.05 334 TRP A O 1
ATOM 2711 N N . THR A 1 335 ? 100.939 -2.597 102.456 1.00 9.47 335 THR A N 1
ATOM 2712 C CA . THR A 1 335 ? 102.089 -1.691 102.362 1.00 9.23 335 THR A CA 1
ATOM 2713 C C . THR A 1 335 ? 102.259 -1.279 100.893 1.00 9.59 335 THR A C 1
ATOM 2714 O O . THR A 1 335 ? 101.272 -1.285 100.132 1.00 10.47 335 THR A O 1
ATOM 2718 N N . GLY A 1 336 ? 103.447 -0.847 100.525 1.00 9.54 336 GLY A N 1
ATOM 2719 C CA . GLY A 1 336 ? 103.682 -0.356 99.160 1.00 9.89 336 GLY A CA 1
ATOM 2720 C C . GLY A 1 336 ? 103.641 -1.455 98.102 1.00 10.02 336 GLY A C 1
ATOM 2721 O O . GLY A 1 336 ? 103.017 -1.222 97.051 1.00 10.89 336 GLY A O 1
ATOM 2722 N N . GLY A 1 337 ? 104.276 -2.588 98.354 1.00 10.42 337 GLY A N 1
ATOM 2723 C CA . GLY A 1 337 ? 104.309 -3.679 97.376 1.00 10.92 337 GLY A CA 1
ATOM 2724 C C . GLY A 1 337 ? 105.404 -4.679 97.666 1.00 10.06 337 GLY A C 1
ATOM 2725 O O . GLY A 1 337 ? 105.089 -5.858 97.956 1.00 10.86 337 GLY A O 1
ATOM 2726 N N . PRO A 1 338 ? 106.680 -4.301 97.617 1.00 10.06 338 PRO A N 1
ATOM 2727 C CA . PRO A 1 338 ? 107.758 -5.279 97.812 1.00 10.20 338 PRO A CA 1
ATOM 2728 C C . PRO A 1 338 ? 107.730 -6.064 99.107 1.00 9.62 338 PRO A C 1
ATOM 2729 O O . PRO A 1 338 ? 108.126 -7.211 99.122 1.00 10.24 338 PRO A O 1
ATOM 2733 N N . ARG A 1 339 ? 107.303 -5.425 100.217 1.00 9.54 339 ARG A N 1
ATOM 2734 C CA . ARG A 1 339 ? 107.319 -6.188 101.485 1.00 9.53 339 ARG A CA 1
ATOM 2735 C C . ARG A 1 339 ? 106.351 -7.338 101.418 1.00 9.73 339 ARG A C 1
ATOM 2736 O O . ARG A 1 339 ? 106.504 -8.303 102.169 1.00 10.62 339 ARG A O 1
ATOM 2744 N N . LEU A 1 340 ? 105.331 -7.267 100.575 1.00 9.66 340 LEU A N 1
ATOM 2745 C CA . LEU A 1 340 ? 104.433 -8.397 100.393 1.00 9.93 340 LEU A CA 1
ATOM 2746 C C . LEU A 1 340 ? 105.238 -9.647 99.958 1.00 9.83 340 LEU A C 1
ATOM 2747 O O . LEU A 1 340 ? 105.112 -10.718 100.518 1.00 10.88 340 LEU A O 1
ATOM 2752 N N . TRP A 1 341 ? 106.041 -9.482 98.882 1.00 9.89 341 TRP A N 1
ATOM 2753 C CA . TRP A 1 341 ? 106.802 -10.645 98.390 1.00 10.00 341 TRP A CA 1
ATOM 2754 C C . TRP A 1 341 ? 108.059 -10.906 99.208 1.00 10.02 341 TRP A C 1
ATOM 2755 O O . TRP A 1 341 ? 108.514 -12.060 99.237 1.00 10.52 341 TRP A O 1
ATOM 2766 N N . HIS A 1 342 ? 108.620 -9.912 99.922 1.00 9.49 342 HIS A N 1
ATOM 2767 C CA . HIS A 1 342 ? 109.725 -10.232 100.833 1.00 9.78 342 HIS A CA 1
ATOM 2768 C C . HIS A 1 342 ? 109.279 -10.930 102.100 1.00 10.07 342 HIS A C 1
ATOM 2769 O O . HIS A 1 342 ? 110.110 -11.610 102.721 1.00 10.65 342 HIS A O 1
ATOM 2776 N N . TRP A 1 343 ? 108.025 -10.741 102.538 1.00 9.98 343 TRP A N 1
ATOM 2777 C CA . TRP A 1 343 ? 107.545 -11.242 103.836 1.00 10.02 343 TRP A CA 1
ATOM 2778 C C . TRP A 1 343 ? 106.638 -12.433 103.780 1.00 10.51 343 TRP A C 1
ATOM 2779 O O . TRP A 1 343 ? 106.592 -13.193 104.744 1.00 10.94 343 TRP A O 1
ATOM 2790 N N . THR A 1 344 ? 105.855 -12.631 102.712 1.00 10.56 344 THR A N 1
ATOM 2791 C CA . THR A 1 344 ? 104.820 -13.659 102.808 1.00 10.45 344 THR A CA 1
ATOM 2792 C C . THR A 1 344 ? 105.388 -15.038 103.159 1.00 11.58 344 THR A C 1
ATOM 2793 O O . THR A 1 344 ? 104.846 -15.716 104.048 1.00 12.12 344 THR A O 1
ATOM 2797 N N . LYS A 1 345 ? 106.429 -15.451 102.467 1.00 10.74 345 LYS A N 1
ATOM 2798 C CA . LYS A 1 345 ? 106.995 -16.785 102.697 1.00 11.46 345 LYS A CA 1
ATOM 2799 C C . LYS A 1 345 ? 108.019 -16.792 103.798 1.00 11.31 345 LYS A C 1
ATOM 2800 O O . LYS A 1 345 ? 108.221 -17.847 104.446 1.00 12.61 345 LYS A O 1
ATOM 2806 N N . SER A 1 346 ? 108.693 -15.688 104.070 1.00 11.49 346 SER A N 1
ATOM 2807 C CA . SER A 1 346 ? 109.655 -15.644 105.193 1.00 11.31 346 SER A CA 1
ATOM 2808 C C . SER A 1 346 ? 108.923 -15.733 106.543 1.00 10.87 346 SER A C 1
ATOM 2809 O O . SER A 1 346 ? 109.386 -16.470 107.426 1.00 11.61 346 SER A O 1
ATOM 2812 N N . VAL A 1 347 ? 107.802 -15.029 106.709 1.00 11.07 347 VAL A N 1
ATOM 2813 C CA . VAL A 1 347 ? 107.081 -15.201 107.997 1.00 11.07 347 VAL A CA 1
ATOM 2814 C C . VAL A 1 347 ? 106.532 -16.615 108.076 1.00 11.85 347 VAL A C 1
ATOM 2815 O O . VAL A 1 347 ? 106.400 -17.181 109.169 1.00 12.36 347 VAL A O 1
ATOM 2819 N N . GLU A 1 348 ? 106.146 -17.192 106.925 1.00 11.86 348 GLU A N 1
ATOM 2820 C CA . GLU A 1 348 ? 105.605 -18.561 106.916 1.00 13.22 348 GLU A CA 1
ATOM 2821 C C . GLU A 1 348 ? 106.694 -19.561 107.313 1.00 12.85 348 GLU A C 1
ATOM 2822 O O . GLU A 1 348 ? 106.519 -20.372 108.249 1.00 14.81 348 GLU A O 1
ATOM 2828 N N . ASP A 1 349 ? 107.853 -19.470 106.669 1.00 12.86 349 ASP A N 1
ATOM 2829 C CA . ASP A 1 349 ? 108.963 -20.393 106.931 1.00 13.19 349 ASP A CA 1
ATOM 2830 C C . ASP A 1 349 ? 109.518 -20.247 108.338 1.00 13.09 349 ASP A C 1
ATOM 2831 O O . ASP A 1 349 ? 109.782 -21.219 109.037 1.00 14.94 349 ASP A O 1
ATOM 2836 N N . ASP A 1 350 ? 109.790 -19.011 108.736 1.00 12.07 350 ASP A N 1
ATOM 2837 C CA . ASP A 1 350 ? 110.599 -18.730 109.935 1.00 12.19 350 ASP A CA 1
ATOM 2838 C C . ASP A 1 350 ? 109.729 -18.532 111.191 1.00 12.42 350 ASP A C 1
ATOM 2839 O O . ASP A 1 350 ? 110.285 -18.729 112.298 1.00 13.45 350 ASP A O 1
ATOM 2844 N N . LEU A 1 351 ? 108.452 -18.192 111.017 1.00 11.82 351 LEU A N 1
ATOM 2845 C CA . LEU A 1 351 ? 107.599 -17.878 112.173 1.00 12.48 351 LEU A CA 1
ATOM 2846 C C . LEU A 1 351 ? 106.310 -18.682 112.135 1.00 12.47 351 LEU A C 1
ATOM 2847 O O . LEU A 1 351 ? 105.532 -18.606 113.109 1.00 14.18 351 LEU A O 1
ATOM 2852 N N . GLY A 1 352 ? 106.048 -19.495 111.098 1.00 12.35 352 GLY A N 1
ATOM 2853 C CA . GLY A 1 352 ? 104.782 -20.216 110.985 1.00 12.79 352 GLY A CA 1
ATOM 2854 C C . GLY A 1 352 ? 103.564 -19.381 110.792 1.00 12.81 352 GLY A C 1
ATOM 2855 O O . GLY A 1 352 ? 102.453 -19.876 110.959 1.00 14.22 352 GLY A O 1
ATOM 2856 N N . VAL A 1 353 ? 103.745 -18.154 110.372 1.00 12.11 353 VAL A N 1
ATOM 2857 C CA . VAL A 1 353 ? 102.622 -17.200 110.229 1.00 11.96 353 VAL A CA 1
ATOM 2858 C C . VAL A 1 353 ? 102.011 -17.311 108.829 1.00 12.22 353 VAL A C 1
ATOM 2859 O O . VAL A 1 353 ? 102.771 -17.417 107.841 1.00 13.38 353 VAL A O 1
ATOM 2863 N N . GLN A 1 354 ? 100.713 -17.276 108.755 1.00 11.80 354 GLN A N 1
ATOM 2864 C CA . GLN A 1 354 ? 99.957 -17.423 107.513 1.00 12.68 354 GLN A CA 1
ATOM 2865 C C . GLN A 1 354 ? 99.461 -16.085 107.020 1.00 11.99 354 GLN A C 1
ATOM 2866 O O . GLN A 1 354 ? 98.602 -15.478 107.677 1.00 12.13 354 GLN A O 1
ATOM 2872 N N . VAL A 1 355 ? 99.996 -15.608 105.897 1.00 11.51 355 VAL A N 1
ATOM 2873 C CA . VAL A 1 355 ? 99.563 -14.325 105.341 1.00 11.24 355 VAL A CA 1
ATOM 2874 C C . VAL A 1 355 ? 98.309 -14.546 104.506 1.00 11.56 355 VAL A C 1
ATOM 2875 O O . VAL A 1 355 ? 98.365 -15.240 103.467 1.00 12.21 355 VAL A O 1
ATOM 2879 N N . VAL A 1 356 ? 97.212 -14.030 104.983 1.00 11.18 356 VAL A N 1
ATOM 2880 C CA . VAL A 1 356 ? 95.860 -14.249 104.429 1.00 11.80 356 VAL A CA 1
ATOM 2881 C C . VAL A 1 356 ? 95.358 -13.142 103.529 1.00 11.30 356 VAL A C 1
ATOM 2882 O O . VAL A 1 356 ? 94.381 -13.368 102.798 1.00 11.98 356 VAL A O 1
ATOM 2886 N N . ALA A 1 357 ? 95.985 -11.960 103.529 1.00 11.16 357 ALA A N 1
ATOM 2887 C CA . ALA A 1 357 ? 95.572 -10.873 102.657 1.00 10.93 357 ALA A CA 1
ATOM 2888 C C . ALA A 1 357 ? 96.705 -9.915 102.496 1.00 10.82 357 ALA A C 1
ATOM 2889 O O . ALA A 1 357 ? 97.407 -9.623 103.486 1.00 11.87 357 ALA A O 1
ATOM 2891 N N . MET A 1 358 ? 96.882 -9.433 101.290 1.00 10.78 358 MET A N 1
ATOM 2892 C CA . MET A 1 358 ? 97.950 -8.502 100.966 1.00 10.57 358 MET A CA 1
ATOM 2893 C C . MET A 1 358 ? 97.408 -7.439 100.039 1.00 11.29 358 MET A C 1
ATOM 2894 O O . MET A 1 358 ? 96.600 -7.731 99.141 1.00 13.13 358 MET A O 1
ATOM 2899 N N . SER A 1 359 ? 97.839 -6.206 100.257 1.00 10.37 359 SER A N 1
ATOM 2900 C CA . SER A 1 359 ? 97.484 -5.081 99.385 1.00 10.72 359 SER A CA 1
ATOM 2901 C C . SER A 1 359 ? 98.706 -4.247 99.120 1.00 10.42 359 SER A C 1
ATOM 2902 O O . SER A 1 359 ? 99.510 -4.010 100.037 1.00 11.10 359 SER A O 1
ATOM 2905 N N . SER A 1 360 ? 98.857 -3.833 97.885 1.00 10.70 360 SER A N 1
ATOM 2906 C CA . SER A 1 360 ? 99.959 -3.015 97.410 1.00 10.97 360 SER A CA 1
ATOM 2907 C C . SER A 1 360 ? 99.446 -1.686 96.935 1.00 10.97 360 SER A C 1
ATOM 2908 O O . SER A 1 360 ? 98.646 -1.633 96.033 1.00 12.88 360 SER A O 1
ATOM 2911 N N . LYS A 1 361 ? 99.967 -0.589 97.472 1.00 10.51 361 LYS A N 1
ATOM 2912 C CA . LYS A 1 361 ? 99.581 0.735 97.028 1.00 11.36 361 LYS A CA 1
ATOM 2913 C C . LYS A 1 361 ? 99.895 0.942 95.563 1.00 10.58 361 LYS A C 1
ATOM 2914 O O . LYS A 1 361 ? 99.085 1.517 94.837 1.00 12.35 361 LYS A O 1
ATOM 2920 N N . PHE A 1 362 ? 101.100 0.554 95.159 1.00 10.30 362 PHE A N 1
ATOM 2921 C CA . PHE A 1 362 ? 101.683 1.060 93.905 1.00 10.23 362 PHE A CA 1
ATOM 2922 C C . PHE A 1 362 ? 102.494 0.021 93.149 1.00 11.00 362 PHE A C 1
ATOM 2923 O O . PHE A 1 362 ? 103.179 0.362 92.176 1.00 11.10 362 PHE A O 1
ATOM 2931 N N . GLY A 1 363 ? 102.439 -1.232 93.557 1.00 10.61 363 GLY A N 1
ATOM 2932 C CA . GLY A 1 363 ? 103.201 -2.275 92.899 1.00 10.94 363 GLY A CA 1
ATOM 2933 C C . GLY A 1 363 ? 102.868 -2.386 91.436 1.00 10.98 363 GLY A C 1
ATOM 2934 O O . GLY A 1 363 ? 101.778 -2.003 90.965 1.00 12.23 363 GLY A O 1
ATOM 2935 N N . HIS A 1 364 ? 103.813 -2.924 90.683 1.00 10.31 364 HIS A N 1
ATOM 2936 C CA . HIS A 1 364 ? 103.603 -3.208 89.258 1.00 11.03 364 HIS A CA 1
ATOM 2937 C C . HIS A 1 364 ? 103.219 -4.669 89.109 1.00 10.82 364 HIS A C 1
ATOM 2938 O O . HIS A 1 364 ? 103.252 -5.462 90.044 1.00 10.82 364 HIS A O 1
ATOM 2945 N N . GLU A 1 365 ? 102.901 -5.051 87.865 1.00 11.57 365 GLU A N 1
ATOM 2946 C CA . GLU A 1 365 ? 102.595 -6.450 87.595 1.00 11.93 365 GLU A CA 1
ATOM 2947 C C . GLU A 1 365 ? 103.756 -7.364 88.018 1.00 10.92 365 GLU A C 1
ATOM 2948 O O . GLU A 1 365 ? 103.479 -8.448 88.533 1.00 11.51 365 GLU A O 1
ATOM 2954 N N . GLU A 1 366 ? 104.983 -6.911 87.872 1.00 11.70 366 GLU A N 1
ATOM 2955 C CA A GLU A 1 366 ? 106.188 -7.613 88.329 0.50 11.32 366 GLU A CA 1
ATOM 2956 C CA B GLU A 1 366 ? 106.098 -7.807 88.307 0.50 12.99 366 GLU A CA 1
ATOM 2957 C C . GLU A 1 366 ? 106.076 -8.031 89.819 1.00 11.43 366 GLU A C 1
ATOM 2958 O O . GLU A 1 366 ? 106.434 -9.123 90.250 1.00 12.21 366 GLU A O 1
ATOM 2969 N N . ASP A 1 367 ? 105.643 -7.063 90.624 1.00 10.82 367 ASP A N 1
ATOM 2970 C CA . ASP A 1 367 ? 105.524 -7.297 92.077 1.00 10.38 367 ASP A CA 1
ATOM 2971 C C . ASP A 1 367 ? 104.455 -8.344 92.330 1.00 10.38 367 ASP A C 1
ATOM 2972 O O . ASP A 1 367 ? 104.602 -9.195 93.204 1.00 11.34 367 ASP A O 1
ATOM 2977 N N . PHE A 1 368 ? 103.332 -8.302 91.618 1.00 10.74 368 PHE A N 1
ATOM 2978 C CA . PHE A 1 368 ? 102.288 -9.322 91.758 1.00 10.02 368 PHE A CA 1
ATOM 2979 C C . PHE A 1 368 ? 102.747 -10.689 91.279 1.00 10.47 368 PHE A C 1
ATOM 2980 O O . PHE A 1 368 ? 102.396 -11.689 91.894 1.00 11.25 368 PHE A O 1
ATOM 2988 N N . GLU A 1 369 ? 103.595 -10.752 90.222 1.00 10.79 369 GLU A N 1
ATOM 2989 C CA . GLU A 1 369 ? 104.132 -12.050 89.821 1.00 11.03 369 GLU A CA 1
ATOM 2990 C C . GLU A 1 369 ? 104.880 -12.667 91.004 1.00 10.63 369 GLU A C 1
ATOM 2991 O O . GLU A 1 369 ? 104.737 -13.860 91.310 1.00 11.40 369 GLU A O 1
ATOM 2997 N N . LYS A 1 370 ? 105.714 -11.861 91.645 1.00 10.76 370 LYS A N 1
ATOM 2998 C CA . LYS A 1 370 ? 106.565 -12.352 92.764 1.00 10.74 370 LYS A CA 1
ATOM 2999 C C . LYS A 1 370 ? 105.694 -12.772 93.951 1.00 10.75 370 LYS A C 1
ATOM 3000 O O . LYS A 1 370 ? 105.927 -13.828 94.541 1.00 11.17 370 LYS A O 1
ATOM 3006 N N . VAL A 1 371 ? 104.753 -11.911 94.344 1.00 10.61 371 VAL A N 1
ATOM 3007 C CA . VAL A 1 371 ? 103.988 -12.228 95.550 1.00 10.83 371 VAL A CA 1
ATOM 3008 C C . VAL A 1 371 ? 103.100 -13.431 95.349 1.00 11.09 371 VAL A C 1
ATOM 3009 O O . VAL A 1 371 ? 102.945 -14.265 96.256 1.00 11.36 371 VAL A O 1
ATOM 3013 N N . ILE A 1 372 ? 102.478 -13.558 94.167 1.00 11.12 372 ILE A N 1
ATOM 3014 C CA . ILE A 1 372 ? 101.595 -14.691 93.923 1.00 11.60 372 ILE A CA 1
ATOM 3015 C C . ILE A 1 372 ? 102.404 -16.009 93.832 1.00 11.28 372 ILE A C 1
ATOM 3016 O O . ILE A 1 372 ? 101.967 -17.033 94.316 1.00 12.51 372 ILE A O 1
ATOM 3021 N N . ALA A 1 373 ? 103.626 -15.907 93.287 1.00 11.41 373 ALA A N 1
ATOM 3022 C CA . ALA A 1 373 ? 104.513 -17.076 93.213 1.00 12.11 373 ALA A CA 1
ATOM 3023 C C . ALA A 1 373 ? 104.852 -17.604 94.629 1.00 11.76 373 ALA A C 1
ATOM 3024 O O . ALA A 1 373 ? 104.929 -18.820 94.865 1.00 12.20 373 ALA A O 1
ATOM 3026 N N . ARG A 1 374 ? 105.052 -16.671 95.566 1.00 11.38 374 ARG A N 1
ATOM 3027 C CA . ARG A 1 374 ? 105.495 -17.003 96.932 1.00 11.32 374 ARG A CA 1
ATOM 3028 C C . ARG A 1 374 ? 104.322 -17.217 97.909 1.00 11.33 374 ARG A C 1
ATOM 3029 O O . ARG A 1 374 ? 104.544 -17.805 98.973 1.00 12.50 374 ARG A O 1
ATOM 3037 N N . GLY A 1 375 ? 103.160 -16.708 97.600 1.00 11.99 375 GLY A N 1
ATOM 3038 C CA . GLY A 1 375 ? 102.025 -16.636 98.527 1.00 12.00 375 GLY A CA 1
ATOM 3039 C C . GLY A 1 375 ? 101.142 -17.863 98.526 1.00 12.36 375 GLY A C 1
ATOM 3040 O O . GLY A 1 375 ? 101.317 -18.795 97.739 1.00 13.39 375 GLY A O 1
ATOM 3041 N N . LYS A 1 376 ? 100.213 -17.868 99.469 1.00 12.14 376 LYS A N 1
ATOM 3042 C CA . LYS A 1 376 ? 99.375 -19.017 99.733 1.00 12.84 376 LYS A CA 1
ATOM 3043 C C . LYS A 1 376 ? 98.096 -19.031 98.915 1.00 12.87 376 LYS A C 1
ATOM 3044 O O . LYS A 1 376 ? 97.555 -17.994 98.480 1.00 13.07 376 LYS A O 1
ATOM 3050 N N . GLU A 1 377 ? 97.544 -20.232 98.770 1.00 13.65 377 GLU A N 1
ATOM 3051 C CA . GLU A 1 377 ? 96.171 -20.413 98.310 1.00 14.96 377 GLU A CA 1
ATOM 3052 C C . GLU A 1 377 ? 95.217 -19.929 99.408 1.00 13.73 377 GLU A C 1
ATOM 3053 O O . GLU A 1 377 ? 95.506 -20.121 100.586 1.00 15.04 377 GLU A O 1
ATOM 3059 N N . GLY A 1 378 ? 94.117 -19.344 98.981 1.00 14.48 378 GLY A N 1
ATOM 3060 C CA . GLY A 1 378 ? 93.104 -18.803 99.888 1.00 15.19 378 GLY A CA 1
ATOM 3061 C C . GLY A 1 378 ? 93.371 -17.373 100.336 1.00 13.58 378 GLY A C 1
ATOM 3062 O O . GLY A 1 378 ? 92.552 -16.786 101.020 1.00 15.40 378 GLY A O 1
ATOM 3063 N N . THR A 1 379 ? 94.509 -16.827 99.906 1.00 13.04 379 THR A N 1
ATOM 3064 C CA . THR A 1 379 ? 94.910 -15.460 100.209 1.00 12.36 379 THR A CA 1
ATOM 3065 C C . THR A 1 379 ? 94.349 -14.522 99.150 1.00 11.84 379 THR A C 1
ATOM 3066 O O . THR A 1 379 ? 94.258 -14.885 97.954 1.00 12.73 379 THR A O 1
ATOM 3070 N N . TYR A 1 380 ? 93.984 -13.324 99.587 1.00 12.15 380 TYR A N 1
ATOM 3071 C CA . TYR A 1 380 ? 93.607 -12.200 98.696 1.00 11.91 380 TYR A CA 1
ATOM 3072 C C . TYR A 1 380 ? 94.833 -11.337 98.371 1.00 11.34 380 TYR A C 1
ATOM 3073 O O . TYR A 1 380 ? 95.598 -10.997 99.271 1.00 12.43 380 TYR A O 1
ATOM 3082 N N . TYR A 1 381 ? 94.963 -10.999 97.101 1.00 10.99 381 TYR A N 1
ATOM 3083 C CA . TYR A 1 381 ? 96.052 -10.199 96.554 1.00 11.11 381 TYR A CA 1
ATOM 3084 C C . TYR A 1 381 ? 95.430 -8.994 95.883 1.00 11.13 381 TYR A C 1
ATOM 3085 O O . TYR A 1 381 ? 94.697 -9.151 94.896 1.00 12.32 381 TYR A O 1
ATOM 3094 N N . ILE A 1 382 ? 95.641 -7.827 96.465 1.00 11.06 382 ILE A N 1
ATOM 3095 C CA . ILE A 1 382 ? 94.900 -6.615 96.072 1.00 11.50 382 ILE A CA 1
ATOM 3096 C C . ILE A 1 382 ? 95.859 -5.578 95.546 1.00 10.47 382 ILE A C 1
ATOM 3097 O O . ILE A 1 382 ? 96.807 -5.195 96.236 1.00 11.27 382 ILE A O 1
ATOM 3102 N N . ASP A 1 383 ? 95.595 -5.074 94.354 1.00 10.76 383 ASP A N 1
ATOM 3103 C CA . ASP A 1 383 ? 96.305 -3.935 93.794 1.00 10.93 383 ASP A CA 1
ATOM 3104 C C . ASP A 1 383 ? 95.516 -2.658 94.080 1.00 10.92 383 ASP A C 1
ATOM 3105 O O . ASP A 1 383 ? 94.331 -2.577 93.792 1.00 11.31 383 ASP A O 1
ATOM 3110 N N . ASP A 1 384 ? 96.191 -1.677 94.637 1.00 10.75 384 ASP A N 1
ATOM 3111 C CA . ASP A 1 384 ? 95.621 -0.346 94.888 1.00 10.87 384 ASP A CA 1
ATOM 3112 C C . ASP A 1 384 ? 94.348 -0.473 95.747 1.00 11.13 384 ASP A C 1
ATOM 3113 O O . ASP A 1 384 ? 93.306 0.052 95.407 1.00 12.11 384 ASP A O 1
ATOM 3118 N N . GLY A 1 385 ? 94.472 -1.135 96.888 1.00 11.35 385 GLY A N 1
ATOM 3119 C CA . GLY A 1 385 ? 93.325 -1.308 97.783 1.00 11.94 385 GLY A CA 1
ATOM 3120 C C . GLY A 1 385 ? 92.822 -0.013 98.389 1.00 11.67 385 GLY A C 1
ATOM 3121 O O . GLY A 1 385 ? 93.559 0.978 98.532 1.00 12.87 385 GLY A O 1
ATOM 3122 N N . ASN A 1 386 ? 91.572 0.010 98.747 1.00 11.16 386 ASN A N 1
ATOM 3123 C CA . ASN A 1 386 ? 90.941 1.180 99.373 1.00 11.56 386 ASN A CA 1
ATOM 3124 C C . ASN A 1 386 ? 90.278 0.776 100.682 1.00 11.44 386 ASN A C 1
ATOM 3125 O O . ASN A 1 386 ? 90.113 -0.389 101.031 1.00 11.58 386 ASN A O 1
ATOM 3130 N N . GLU A 1 387 ? 89.889 1.809 101.436 1.00 11.80 387 GLU A N 1
ATOM 3131 C CA . GLU A 1 387 ? 89.513 1.593 102.846 1.00 12.07 387 GLU A CA 1
ATOM 3132 C C . GLU A 1 387 ? 88.301 0.653 103.015 1.00 11.13 387 GLU A C 1
ATOM 3133 O O . GLU A 1 387 ? 88.312 -0.223 103.854 1.00 11.71 387 GLU A O 1
ATOM 3139 N N . LEU A 1 388 ? 87.251 0.850 102.206 1.00 11.42 388 LEU A N 1
ATOM 3140 C CA . LEU A 1 388 ? 86.088 -0.037 102.349 1.00 11.57 388 LEU A CA 1
ATOM 3141 C C . LEU A 1 388 ? 86.484 -1.471 102.016 1.00 11.38 388 LEU A C 1
ATOM 3142 O O . LEU A 1 388 ? 85.961 -2.424 102.613 1.00 12.30 388 LEU A O 1
ATOM 3147 N N . GLU A 1 389 ? 87.401 -1.670 101.050 1.00 11.99 389 GLU A N 1
ATOM 3148 C CA . GLU A 1 389 ? 87.854 -3.042 100.739 1.00 12.53 389 GLU A CA 1
ATOM 3149 C C . GLU A 1 389 ? 88.564 -3.668 101.926 1.00 11.96 389 GLU A C 1
ATOM 3150 O O . GLU A 1 389 ? 88.379 -4.818 102.203 1.00 12.47 389 GLU A O 1
ATOM 3156 N N . PHE A 1 390 ? 89.365 -2.847 102.619 1.00 11.84 390 PHE A N 1
ATOM 3157 C CA . PHE A 1 390 ? 90.053 -3.365 103.810 1.00 12.04 390 PHE A CA 1
ATOM 3158 C C . PHE A 1 390 ? 89.061 -3.910 104.845 1.00 12.16 390 PHE A C 1
ATOM 3159 O O . PHE A 1 390 ? 89.291 -4.973 105.396 1.00 12.74 390 PHE A O 1
ATOM 3167 N N . PHE A 1 391 ? 87.970 -3.171 105.065 1.00 12.07 391 PHE A N 1
ATOM 3168 C CA . PHE A 1 391 ? 86.977 -3.696 106.018 1.00 12.46 391 PHE A CA 1
ATOM 3169 C C . PHE A 1 391 ? 86.367 -5.005 105.552 1.00 12.18 391 PHE A C 1
ATOM 3170 O O . PHE A 1 391 ? 86.153 -5.916 106.346 1.00 13.23 391 PHE A O 1
ATOM 3178 N N . GLU A 1 392 ? 86.052 -5.096 104.256 1.00 12.17 392 GLU A N 1
ATOM 3179 C CA . GLU A 1 392 ? 85.413 -6.315 103.735 1.00 13.28 392 GLU A CA 1
ATOM 3180 C C . GLU A 1 392 ? 86.395 -7.488 103.828 1.00 12.07 392 GLU A C 1
ATOM 3181 O O . GLU A 1 392 ? 86.022 -8.608 104.197 1.00 13.73 392 GLU A O 1
ATOM 3187 N N . ILE A 1 393 ? 87.653 -7.243 103.494 1.00 12.44 393 ILE A N 1
ATOM 3188 C CA . ILE A 1 393 ? 88.707 -8.256 103.601 1.00 12.70 393 ILE A CA 1
ATOM 3189 C C . ILE A 1 393 ? 88.884 -8.733 105.048 1.00 12.78 393 ILE A C 1
ATOM 3190 O O . ILE A 1 393 ? 89.030 -9.920 105.280 1.00 13.53 393 ILE A O 1
ATOM 3195 N N . ILE A 1 394 ? 88.858 -7.809 106.005 1.00 12.51 394 ILE A N 1
ATOM 3196 C CA . ILE A 1 394 ? 88.928 -8.219 107.422 1.00 13.77 394 ILE A CA 1
ATOM 3197 C C . ILE A 1 394 ? 87.804 -9.194 107.746 1.00 13.10 394 ILE A C 1
ATOM 3198 O O . ILE A 1 394 ? 88.031 -10.159 108.423 1.00 14.93 394 ILE A O 1
ATOM 3203 N N A ASP A 1 395 ? 86.611 -8.889 107.258 0.50 14.29 395 ASP A N 1
ATOM 3204 N N B ASP A 1 395 ? 86.596 -8.923 107.299 0.50 13.63 395 ASP A N 1
ATOM 3205 C CA A ASP A 1 395 ? 85.425 -9.749 107.527 0.50 16.41 395 ASP A CA 1
ATOM 3206 C CA B ASP A 1 395 ? 85.469 -9.862 107.575 0.50 14.47 395 ASP A CA 1
ATOM 3207 C C A ASP A 1 395 ? 85.600 -11.119 106.861 0.50 16.12 395 ASP A C 1
ATOM 3208 C C B ASP A 1 395 ? 85.790 -11.233 106.952 0.50 12.91 395 ASP A C 1
ATOM 3209 O O A ASP A 1 395 ? 85.014 -12.039 107.365 0.50 18.19 395 ASP A O 1
ATOM 3210 O O B ASP A 1 395 ? 85.529 -12.299 107.555 0.50 13.61 395 ASP A O 1
ATOM 3219 N N . LEU A 1 396 ? 86.323 -11.205 105.740 1.00 14.23 396 LEU A N 1
ATOM 3220 C CA . LEU A 1 396 ? 86.511 -12.454 105.005 1.00 15.51 396 LEU A CA 1
ATOM 3221 C C . LEU A 1 396 ? 87.597 -13.315 105.632 1.00 15.75 396 LEU A C 1
ATOM 3222 O O . LEU A 1 396 ? 87.450 -14.558 105.650 1.00 19.51 396 LEU A O 1
ATOM 3227 N N . VAL A 1 397 ? 88.707 -12.724 106.092 1.00 13.93 397 VAL A N 1
ATOM 3228 C CA . VAL A 1 397 ? 89.908 -13.501 106.479 1.00 15.40 397 VAL A CA 1
ATOM 3229 C C . VAL A 1 397 ? 90.257 -13.394 107.955 1.00 14.16 397 VAL A C 1
ATOM 3230 O O . VAL A 1 397 ? 91.050 -14.194 108.405 1.00 15.47 397 VAL A O 1
ATOM 3234 N N . LYS A 1 398 ? 89.689 -12.432 108.675 1.00 15.08 398 LYS A N 1
ATOM 3235 C CA . LYS A 1 398 ? 89.847 -12.339 110.160 1.00 16.01 398 LYS A CA 1
ATOM 3236 C C . LYS A 1 398 ? 91.301 -12.436 110.605 1.00 15.10 398 LYS A C 1
ATOM 3237 O O . LYS A 1 398 ? 91.729 -13.350 111.306 1.00 16.12 398 LYS A O 1
ATOM 3243 N N . PRO A 1 399 ? 92.123 -11.458 110.212 1.00 14.17 399 PRO A N 1
ATOM 3244 C CA . PRO A 1 399 ? 93.528 -11.501 110.589 1.00 14.13 399 PRO A CA 1
ATOM 3245 C C . PRO A 1 399 ? 93.711 -11.335 112.102 1.00 13.04 399 PRO A C 1
ATOM 3246 O O . PRO A 1 399 ? 92.977 -10.570 112.726 1.00 14.91 399 PRO A O 1
ATOM 3250 N N . ASP A 1 400 ? 94.741 -11.966 112.600 1.00 12.07 400 ASP A N 1
ATOM 3251 C CA . ASP A 1 400 ? 95.214 -11.740 113.973 1.00 12.12 400 ASP A CA 1
ATOM 3252 C C . ASP A 1 400 ? 96.099 -10.523 114.110 1.00 11.44 400 ASP A C 1
ATOM 3253 O O . ASP A 1 400 ? 96.229 -9.993 115.236 1.00 12.32 400 ASP A O 1
ATOM 3258 N N . VAL A 1 401 ? 96.738 -10.085 113.036 1.00 10.82 401 VAL A N 1
ATOM 3259 C CA . VAL A 1 401 ? 97.628 -8.935 113.087 1.00 10.06 401 VAL A CA 1
ATOM 3260 C C . VAL A 1 401 ? 97.665 -8.359 111.663 1.00 10.21 401 VAL A C 1
ATOM 3261 O O . VAL A 1 401 ? 97.603 -9.124 110.691 1.00 10.99 401 VAL A O 1
ATOM 3265 N N . ILE A 1 402 ? 97.839 -7.064 111.575 1.00 9.96 402 ILE A N 1
ATOM 3266 C CA . ILE A 1 402 ? 97.975 -6.354 110.282 1.00 9.89 402 ILE A CA 1
ATOM 3267 C C . ILE A 1 402 ? 99.253 -5.545 110.294 1.00 9.73 402 ILE A C 1
ATOM 3268 O O . ILE A 1 402 ? 99.474 -4.752 111.227 1.00 10.58 402 ILE A O 1
ATOM 3273 N N . PHE A 1 403 ? 100.095 -5.744 109.278 1.00 9.61 403 PHE A N 1
ATOM 3274 C CA . PHE A 1 403 ? 101.296 -4.912 109.073 1.00 9.76 403 PHE A CA 1
ATOM 3275 C C . PHE A 1 403 ? 100.926 -3.856 108.065 1.00 9.48 403 PHE A C 1
ATOM 3276 O O . PHE A 1 403 ? 100.642 -4.179 106.883 1.00 10.18 403 PHE A O 1
ATOM 3284 N N . THR A 1 404 ? 100.868 -2.601 108.496 1.00 9.36 404 THR A N 1
ATOM 3285 C CA . THR A 1 404 ? 100.373 -1.512 107.662 1.00 8.95 404 THR A CA 1
ATOM 3286 C C . THR A 1 404 ? 100.860 -0.200 108.253 1.00 9.24 404 THR A C 1
ATOM 3287 O O . THR A 1 404 ? 101.606 -0.200 109.222 1.00 10.63 404 THR A O 1
ATOM 3291 N N . GLY A 1 405 ? 100.463 0.912 107.665 1.00 9.84 405 GLY A N 1
ATOM 3292 C CA . GLY A 1 405 ? 100.863 2.196 108.230 1.00 9.60 405 GLY A CA 1
ATOM 3293 C C . GLY A 1 405 ? 100.072 2.577 109.475 1.00 9.62 405 GLY A C 1
ATOM 3294 O O . GLY A 1 405 ? 99.048 1.951 109.796 1.00 10.03 405 GLY A O 1
ATOM 3295 N N . PRO A 1 406 ? 100.552 3.584 110.209 1.00 9.49 406 PRO A N 1
ATOM 3296 C CA . PRO A 1 406 ? 99.960 3.927 111.498 1.00 9.88 406 PRO A CA 1
ATOM 3297 C C . PRO A 1 406 ? 98.509 4.352 111.442 1.00 9.53 406 PRO A C 1
ATOM 3298 O O . PRO A 1 406 ? 97.746 4.028 112.358 1.00 10.36 406 PRO A O 1
ATOM 3302 N N . ARG A 1 407 ? 98.136 5.096 110.442 1.00 9.65 407 ARG A N 1
ATOM 3303 C CA . ARG A 1 407 ? 96.724 5.554 110.381 1.00 9.72 407 ARG A CA 1
ATOM 3304 C C . ARG A 1 407 ? 95.772 4.361 110.235 1.00 9.54 407 ARG A C 1
ATOM 3305 O O . ARG A 1 407 ? 94.745 4.284 110.874 1.00 10.16 407 ARG A O 1
ATOM 3313 N N . VAL A 1 408 ? 96.108 3.444 109.324 1.00 9.65 408 VAL A N 1
ATOM 3314 C CA . VAL A 1 408 ? 95.274 2.247 109.167 1.00 10.02 408 VAL A CA 1
ATOM 3315 C C . VAL A 1 408 ? 95.344 1.415 110.447 1.00 9.93 408 VAL A C 1
ATOM 3316 O O . VAL A 1 408 ? 94.335 0.842 110.858 1.00 10.33 408 VAL A O 1
ATOM 3320 N N . GLY A 1 409 ? 96.518 1.345 111.080 1.00 9.89 409 GLY A N 1
ATOM 3321 C CA . GLY A 1 409 ? 96.603 0.630 112.355 1.00 10.03 409 GLY A CA 1
ATOM 3322 C C . GLY A 1 409 ? 95.644 1.202 113.398 1.00 10.02 409 GLY A C 1
ATOM 3323 O O . GLY A 1 409 ? 95.005 0.461 114.147 1.00 10.60 409 GLY A O 1
ATOM 3324 N N . GLU A 1 410 ? 95.547 2.511 113.448 1.00 10.09 410 GLU A N 1
ATOM 3325 C CA . GLU A 1 410 ? 94.649 3.185 114.411 1.00 10.32 410 GLU A CA 1
ATOM 3326 C C . GLU A 1 410 ? 93.192 2.953 114.031 1.00 10.98 410 GLU A C 1
ATOM 3327 O O . GLU A 1 410 ? 92.310 2.996 114.923 1.00 12.27 410 GLU A O 1
ATOM 3333 N N . LEU A 1 411 ? 92.871 2.732 112.773 1.00 10.45 411 LEU A N 1
ATOM 3334 C CA . LEU A 1 411 ? 91.514 2.375 112.351 1.00 11.15 411 LEU A CA 1
ATOM 3335 C C . LEU A 1 411 ? 91.140 0.985 112.794 1.00 10.95 411 LEU A C 1
ATOM 3336 O O . LEU A 1 411 ? 90.105 0.740 113.410 1.00 11.67 411 LEU A O 1
ATOM 3341 N N . VAL A 1 412 ? 92.030 0.017 112.476 1.00 10.61 412 VAL A N 1
ATOM 3342 C CA . VAL A 1 412 ? 91.678 -1.384 112.764 1.00 10.91 412 VAL A CA 1
ATOM 3343 C C . VAL A 1 412 ? 91.725 -1.688 114.272 1.00 10.19 412 VAL A C 1
ATOM 3344 O O . VAL A 1 412 ? 91.111 -2.673 114.719 1.00 10.99 412 VAL A O 1
ATOM 3348 N N . LYS A 1 413 ? 92.403 -0.839 115.037 1.00 10.77 413 LYS A N 1
ATOM 3349 C CA . LYS A 1 413 ? 92.364 -0.971 116.506 1.00 10.61 413 LYS A CA 1
ATOM 3350 C C . LYS A 1 413 ? 90.916 -0.968 117.026 1.00 10.15 413 LYS A C 1
ATOM 3351 O O . LYS A 1 413 ? 90.601 -1.635 118.013 1.00 11.12 413 LYS A O 1
ATOM 3357 N N . LYS A 1 414 ? 90.055 -0.230 116.380 1.00 10.81 414 LYS A N 1
ATOM 3358 C CA . LYS A 1 414 ? 88.652 -0.127 116.821 1.00 10.98 414 LYS A CA 1
ATOM 3359 C C . LYS A 1 414 ? 87.952 -1.480 116.717 1.00 11.43 414 LYS A C 1
ATOM 3360 O O . LYS A 1 414 ? 86.971 -1.742 117.422 1.00 11.87 414 LYS A O 1
ATOM 3366 N N . LEU A 1 415 ? 88.421 -2.316 115.797 1.00 11.22 415 LEU A N 1
ATOM 3367 C CA . LEU A 1 415 ? 87.905 -3.683 115.579 1.00 11.73 415 LEU A CA 1
ATOM 3368 C C . LEU A 1 415 ? 88.653 -4.679 116.424 1.00 11.36 415 LEU A C 1
ATOM 3369 O O . LEU A 1 415 ? 88.459 -5.887 116.302 1.00 13.74 415 LEU A O 1
ATOM 3374 N N . HIS A 1 416 ? 89.525 -4.197 117.311 1.00 11.75 416 HIS A N 1
ATOM 3375 C CA . HIS A 1 416 ? 90.317 -5.009 118.234 1.00 11.86 416 HIS A CA 1
ATOM 3376 C C . HIS A 1 416 ? 91.366 -5.822 117.483 1.00 11.97 416 HIS A C 1
ATOM 3377 O O . HIS A 1 416 ? 91.830 -6.853 118.000 1.00 14.07 416 HIS A O 1
ATOM 3384 N N . ILE A 1 417 ? 91.835 -5.329 116.348 1.00 10.99 417 ILE A N 1
ATOM 3385 C CA . ILE A 1 417 ? 92.900 -5.979 115.586 1.00 10.87 417 ILE A CA 1
ATOM 3386 C C . ILE A 1 417 ? 94.171 -5.232 115.797 1.00 10.34 417 ILE A C 1
ATOM 3387 O O . ILE A 1 417 ? 94.217 -4.023 115.521 1.00 11.36 417 ILE A O 1
ATOM 3392 N N . PRO A 1 418 ? 95.222 -5.853 116.313 1.00 10.23 418 PRO A N 1
ATOM 3393 C CA . PRO A 1 418 ? 96.472 -5.132 116.525 1.00 10.65 418 PRO A CA 1
ATOM 3394 C C . PRO A 1 418 ? 97.273 -4.965 115.243 1.00 10.14 418 PRO A C 1
ATOM 3395 O O . PRO A 1 418 ? 97.064 -5.724 114.281 1.00 10.86 418 PRO A O 1
ATOM 3399 N N . TYR A 1 419 ? 98.175 -4.010 115.253 1.00 9.94 419 TYR A N 1
ATOM 3400 C CA . TYR A 1 419 ? 99.009 -3.740 114.084 1.00 9.26 419 TYR A CA 1
ATOM 3401 C C . TYR A 1 419 ? 100.441 -3.644 114.471 1.00 9.37 419 TYR A C 1
ATOM 3402 O O . TYR A 1 419 ? 100.811 -3.305 115.611 1.00 10.05 419 TYR A O 1
ATOM 3411 N N . VAL A 1 420 ? 101.282 -3.892 113.451 1.00 9.18 420 VAL A N 1
ATOM 3412 C CA . VAL A 1 420 ? 102.719 -3.524 113.477 1.00 9.37 420 VAL A CA 1
ATOM 3413 C C . VAL A 1 420 ? 102.918 -2.581 112.309 1.00 9.12 420 VAL A C 1
ATOM 3414 O O . VAL A 1 420 ? 102.308 -2.807 111.236 1.00 9.41 420 VAL A O 1
ATOM 3418 N N . ASN A 1 421 ? 103.722 -1.555 112.494 1.00 8.78 421 ASN A N 1
ATOM 3419 C CA . ASN A 1 421 ? 103.952 -0.585 111.439 1.00 8.69 421 ASN A CA 1
ATOM 3420 C C . ASN A 1 421 ? 104.838 -1.249 110.342 1.00 8.70 421 ASN A C 1
ATOM 3421 O O . ASN A 1 421 ? 106.024 -1.424 110.530 1.00 9.46 421 ASN A O 1
ATOM 3426 N N . GLY A 1 422 ? 104.194 -1.596 109.244 1.00 9.06 422 GLY A N 1
ATOM 3427 C CA . GLY A 1 422 ? 104.873 -2.292 108.164 1.00 9.22 422 GLY A CA 1
ATOM 3428 C C . GLY A 1 422 ? 105.773 -1.397 107.321 1.00 8.89 422 GLY A C 1
ATOM 3429 O O . GLY A 1 422 ? 106.471 -1.930 106.455 1.00 9.90 422 GLY A O 1
ATOM 3430 N N . HIS A 1 423 ? 105.730 -0.108 107.547 1.00 8.75 423 HIS A N 1
ATOM 3431 C CA . HIS A 1 423 ? 106.514 0.874 106.815 1.00 8.35 423 HIS A CA 1
ATOM 3432 C C . HIS A 1 423 ? 107.718 1.333 107.619 1.00 8.54 423 HIS A C 1
ATOM 3433 O O . HIS A 1 423 ? 108.867 1.172 107.213 1.00 9.84 423 HIS A O 1
ATOM 3440 N N . GLY A 1 424 ? 107.433 1.977 108.757 1.00 8.84 424 GLY A N 1
ATOM 3441 C CA . GLY A 1 424 ? 108.446 2.535 109.626 1.00 9.11 424 GLY A CA 1
ATOM 3442 C C . GLY A 1 424 ? 108.819 1.702 110.820 1.00 8.66 424 GLY A C 1
ATOM 3443 O O . GLY A 1 424 ? 109.694 2.158 111.577 1.00 9.29 424 GLY A O 1
ATOM 3444 N N . TYR A 1 425 ? 108.210 0.545 110.965 1.00 8.45 425 TYR A N 1
ATOM 3445 C CA . TYR A 1 425 ? 108.449 -0.461 112.017 1.00 8.52 425 TYR A CA 1
ATOM 3446 C C . TYR A 1 425 ? 107.931 0.029 113.360 1.00 8.46 425 TYR A C 1
ATOM 3447 O O . TYR A 1 425 ? 107.665 1.201 113.557 1.00 9.29 425 TYR A O 1
ATOM 3456 N N . HIS A 1 426 ? 107.780 -0.927 114.294 1.00 8.63 426 HIS A N 1
ATOM 3457 C CA . HIS A 1 426 ? 107.565 -0.574 115.711 1.00 8.95 426 HIS A CA 1
ATOM 3458 C C . HIS A 1 426 ? 108.947 -0.412 116.329 1.00 8.48 426 HIS A C 1
ATOM 3459 O O . HIS A 1 426 ? 109.482 0.694 116.377 1.00 9.46 426 HIS A O 1
ATOM 3466 N N . ASN A 1 427 ? 109.570 -1.516 116.752 1.00 9.25 427 ASN A N 1
ATOM 3467 C CA . ASN A 1 427 ? 110.890 -1.497 117.344 1.00 9.28 427 ASN A CA 1
ATOM 3468 C C . ASN A 1 427 ? 111.866 -2.256 116.419 1.00 9.28 427 ASN A C 1
ATOM 3469 O O . ASN A 1 427 ? 112.113 -3.439 116.567 1.00 9.98 427 ASN A O 1
ATOM 3474 N N . GLY A 1 428 ? 112.342 -1.512 115.411 1.00 9.66 428 GLY A N 1
ATOM 3475 C CA . GLY A 1 428 ? 113.274 -2.056 114.435 1.00 9.98 428 GLY A CA 1
ATOM 3476 C C . GLY A 1 428 ? 114.700 -1.904 114.886 1.00 10.28 428 GLY A C 1
ATOM 3477 O O . GLY A 1 428 ? 114.993 -1.568 116.031 1.00 10.85 428 GLY A O 1
ATOM 3478 N N . PRO A 1 429 ? 115.662 -2.211 113.990 1.00 9.83 429 PRO A N 1
ATOM 3479 C CA . PRO A 1 429 ? 115.485 -2.568 112.571 1.00 9.96 429 PRO A CA 1
ATOM 3480 C C . PRO A 1 429 ? 114.849 -3.925 112.429 1.00 9.53 429 PRO A C 1
ATOM 3481 O O . PRO A 1 429 ? 114.845 -4.758 113.333 1.00 9.68 429 PRO A O 1
ATOM 3485 N N . TYR A 1 430 ? 114.320 -4.180 111.214 1.00 9.64 430 TYR A N 1
ATOM 3486 C CA . TYR A 1 430 ? 113.726 -5.465 110.868 1.00 9.39 430 TYR A CA 1
ATOM 3487 C C . TYR A 1 430 ? 114.524 -6.290 109.833 1.00 8.95 430 TYR A C 1
ATOM 3488 O O . TYR A 1 430 ? 114.184 -7.457 109.683 1.00 9.87 430 TYR A O 1
ATOM 3497 N N . MET A 1 431 ? 115.510 -5.707 109.170 1.00 9.54 431 MET A N 1
ATOM 3498 C CA . MET A 1 431 ? 116.340 -6.488 108.232 1.00 9.74 431 MET A CA 1
ATOM 3499 C C . MET A 1 431 ? 117.372 -7.314 108.986 1.00 10.17 431 MET A C 1
ATOM 3500 O O . MET A 1 431 ? 117.710 -7.081 110.155 1.00 10.85 431 MET A O 1
ATOM 3505 N N . GLY A 1 432 ? 117.895 -8.317 108.263 1.00 10.15 432 GLY A N 1
ATOM 3506 C CA . GLY A 1 432 ? 118.948 -9.141 108.842 1.00 11.07 432 GLY A CA 1
ATOM 3507 C C . GLY A 1 432 ? 118.441 -10.197 109.790 1.00 10.45 432 GLY A C 1
ATOM 3508 O O . GLY A 1 432 ? 117.256 -10.376 110.010 1.00 10.99 432 GLY A O 1
ATOM 3509 N N . PHE A 1 433 ? 119.394 -10.904 110.422 1.00 10.76 433 PHE A N 1
ATOM 3510 C CA . PHE A 1 433 ? 119.037 -11.981 111.361 1.00 10.81 433 PHE A CA 1
ATOM 3511 C C . PHE A 1 433 ? 118.387 -11.388 112.631 1.00 11.08 433 PHE A C 1
ATOM 3512 O O . PHE A 1 433 ? 117.270 -11.762 112.983 1.00 11.49 433 PHE A O 1
ATOM 3520 N N . GLU A 1 434 ? 119.080 -10.453 113.267 1.00 11.03 434 GLU A N 1
ATOM 3521 C CA . GLU A 1 434 ? 118.532 -9.803 114.472 1.00 10.61 434 GLU A CA 1
ATOM 3522 C C . GLU A 1 434 ? 117.211 -9.139 114.108 1.00 10.47 434 GLU A C 1
ATOM 3523 O O . GLU A 1 434 ? 116.271 -9.099 114.928 1.00 11.14 434 GLU A O 1
ATOM 3529 N N . GLY A 1 435 ? 117.142 -8.493 112.956 1.00 10.42 435 GLY A N 1
ATOM 3530 C CA . GLY A 1 435 ? 115.941 -7.758 112.584 1.00 10.40 435 GLY A CA 1
ATOM 3531 C C . GLY A 1 435 ? 114.745 -8.614 112.495 1.00 9.72 435 GLY A C 1
ATOM 3532 O O . GLY A 1 435 ? 113.631 -8.168 112.865 1.00 10.15 435 GLY A O 1
ATOM 3533 N N . PHE A 1 436 ? 114.868 -9.853 112.009 1.00 9.93 436 PHE A N 1
ATOM 3534 C CA . PHE A 1 436 ? 113.670 -10.663 111.916 1.00 10.01 436 PHE A CA 1
ATOM 3535 C C . PHE A 1 436 ? 113.188 -11.095 113.316 1.00 10.51 436 PHE A C 1
ATOM 3536 O O . PHE A 1 436 ? 112.001 -11.267 113.520 1.00 10.72 436 PHE A O 1
ATOM 3544 N N . VAL A 1 437 ? 114.135 -11.255 114.239 1.00 10.08 437 VAL A N 1
ATOM 3545 C CA . VAL A 1 437 ? 113.730 -11.457 115.643 1.00 10.40 437 VAL A CA 1
ATOM 3546 C C . VAL A 1 437 ? 112.997 -10.241 116.182 1.00 9.91 437 VAL A C 1
ATOM 3547 O O . VAL A 1 437 ? 112.005 -10.361 116.882 1.00 10.92 437 VAL A O 1
ATOM 3551 N N . ASN A 1 438 ? 113.474 -9.042 115.854 1.00 9.76 438 ASN A N 1
ATOM 3552 C CA . ASN A 1 438 ? 112.776 -7.802 116.275 1.00 9.72 438 ASN A CA 1
ATOM 3553 C C . ASN A 1 438 ? 111.357 -7.783 115.698 1.00 9.91 438 ASN A C 1
ATOM 3554 O O . ASN A 1 438 ? 110.406 -7.396 116.428 1.00 10.10 438 ASN A O 1
ATOM 3559 N N . LEU A 1 439 ? 111.187 -8.155 114.436 1.00 9.66 439 LEU A N 1
ATOM 3560 C CA . LEU A 1 439 ? 109.868 -8.185 113.813 1.00 9.86 439 LEU A CA 1
ATOM 3561 C C . LEU A 1 439 ? 108.989 -9.162 114.556 1.00 9.84 439 LEU A C 1
ATOM 3562 O O . LEU A 1 439 ? 107.818 -8.868 114.867 1.00 10.46 439 LEU A O 1
ATOM 3567 N N . ALA A 1 440 ? 109.509 -10.358 114.820 1.00 9.70 440 ALA A N 1
ATOM 3568 C CA . ALA A 1 440 ? 108.747 -11.397 115.508 1.00 10.58 440 ALA A CA 1
ATOM 3569 C C . ALA A 1 440 ? 108.327 -10.916 116.898 1.00 10.42 440 ALA A C 1
ATOM 3570 O O . ALA A 1 440 ? 107.191 -11.189 117.302 1.00 10.59 440 ALA A O 1
ATOM 3572 N N . ARG A 1 441 ? 109.243 -10.263 117.606 1.00 9.96 441 ARG A N 1
ATOM 3573 C CA . ARG A 1 441 ? 108.906 -9.744 118.955 1.00 10.49 441 ARG A CA 1
ATOM 3574 C C . ARG A 1 441 ? 107.742 -8.793 118.894 1.00 9.91 441 ARG A C 1
ATOM 3575 O O . ARG A 1 441 ? 106.831 -8.848 119.728 1.00 10.15 441 ARG A O 1
ATOM 3583 N N . ASP A 1 442 ? 107.800 -7.833 117.988 1.00 9.64 442 ASP A N 1
ATOM 3584 C CA . ASP A 1 442 ? 106.711 -6.869 117.882 1.00 9.76 442 ASP A CA 1
ATOM 3585 C C . ASP A 1 442 ? 105.417 -7.545 117.499 1.00 9.69 442 ASP A C 1
ATOM 3586 O O . ASP A 1 442 ? 104.350 -7.212 118.040 1.00 10.01 442 ASP A O 1
ATOM 3591 N N . MET A 1 443 ? 105.466 -8.535 116.589 1.00 9.99 443 MET A N 1
ATOM 3592 C CA . MET A 1 443 ? 104.225 -9.253 116.243 1.00 10.05 443 MET A CA 1
ATOM 3593 C C . MET A 1 443 ? 103.686 -9.962 117.469 1.00 10.23 443 MET A C 1
ATOM 3594 O O . MET A 1 443 ? 102.474 -9.937 117.733 1.00 10.64 443 MET A O 1
ATOM 3599 N N . TYR A 1 444 ? 104.552 -10.612 118.223 1.00 10.30 444 TYR A N 1
ATOM 3600 C CA . TYR A 1 444 ? 104.138 -11.361 119.425 1.00 10.65 444 TYR A CA 1
ATOM 3601 C C . TYR A 1 444 ? 103.503 -10.411 120.462 1.00 10.41 444 TYR A C 1
ATOM 3602 O O . TYR A 1 444 ? 102.437 -10.702 121.003 1.00 10.61 444 TYR A O 1
ATOM 3611 N N . ASN A 1 445 ? 104.148 -9.283 120.741 1.00 9.92 445 ASN A N 1
ATOM 3612 C CA . ASN A 1 445 ? 103.631 -8.345 121.750 1.00 9.61 445 ASN A CA 1
ATOM 3613 C C . ASN A 1 445 ? 102.371 -7.657 121.277 1.00 9.96 445 ASN A C 1
ATOM 3614 O O . ASN A 1 445 ? 101.526 -7.280 122.110 1.00 10.25 445 ASN A O 1
ATOM 3619 N N . ALA A 1 446 ? 102.213 -7.467 119.961 1.00 9.58 446 ALA A N 1
ATOM 3620 C CA . ALA A 1 446 ? 100.993 -6.884 119.412 1.00 9.87 446 ALA A CA 1
ATOM 3621 C C . ALA A 1 446 ? 99.828 -7.818 119.641 1.00 10.36 446 ALA A C 1
ATOM 3622 O O . ALA A 1 446 ? 98.741 -7.400 120.021 1.00 11.20 446 ALA A O 1
ATOM 3624 N N A VAL A 1 447 ? 99.984 -9.084 119.298 0.50 11.38 447 VAL A N 1
ATOM 3625 N N B VAL A 1 447 ? 100.061 -9.093 119.322 0.50 10.56 447 VAL A N 1
ATOM 3626 C CA A VAL A 1 447 ? 98.822 -9.994 119.365 0.50 12.15 447 VAL A CA 1
ATOM 3627 C CA B VAL A 1 447 ? 99.005 -10.126 119.362 0.50 11.08 447 VAL A CA 1
ATOM 3628 C C A VAL A 1 447 ? 98.593 -10.480 120.800 0.50 13.63 447 VAL A C 1
ATOM 3629 C C B VAL A 1 447 ? 98.662 -10.510 120.805 0.50 12.30 447 VAL A C 1
ATOM 3630 O O A VAL A 1 447 ? 97.422 -10.529 121.276 0.50 12.36 447 VAL A O 1
ATOM 3631 O O B VAL A 1 447 ? 97.427 -10.519 121.147 0.50 14.30 447 VAL A O 1
ATOM 3638 N N A HIS A 1 448 ? 99.624 -10.812 121.523 0.50 12.22 448 HIS A N 1
ATOM 3639 N N B HIS A 1 448 ? 99.672 -10.832 121.592 0.50 11.32 448 HIS A N 1
ATOM 3640 C CA A HIS A 1 448 ? 99.400 -11.367 122.866 0.50 13.07 448 HIS A CA 1
ATOM 3641 C CA B HIS A 1 448 ? 99.559 -11.333 122.979 0.50 11.56 448 HIS A CA 1
ATOM 3642 C C A HIS A 1 448 ? 99.492 -10.242 123.892 0.50 13.58 448 HIS A C 1
ATOM 3643 C C B HIS A 1 448 ? 99.520 -10.176 123.951 0.50 11.80 448 HIS A C 1
ATOM 3644 O O A HIS A 1 448 ? 100.503 -10.092 124.546 0.50 17.96 448 HIS A O 1
ATOM 3645 O O B HIS A 1 448 ? 100.472 -9.920 124.624 0.50 12.23 448 HIS A O 1
ATOM 3658 N N . ASN A 1 449 ? 98.433 -9.449 123.901 1.00 12.79 449 ASN A N 1
ATOM 3659 C CA . ASN A 1 449 ? 98.373 -8.108 124.459 1.00 11.17 449 ASN A CA 1
ATOM 3660 C C . ASN A 1 449 ? 97.143 -8.066 125.336 1.00 10.95 449 ASN A C 1
ATOM 3661 O O . ASN A 1 449 ? 96.014 -8.250 124.858 1.00 11.78 449 ASN A O 1
ATOM 3666 N N . PRO A 1 450 ? 97.278 -7.796 126.642 1.00 10.55 450 PRO A N 1
ATOM 3667 C CA . PRO A 1 450 ? 96.125 -7.816 127.530 1.00 11.29 450 PRO A CA 1
ATOM 3668 C C . PRO A 1 450 ? 95.037 -6.829 127.112 1.00 10.67 450 PRO A C 1
ATOM 3669 O O . PRO A 1 450 ? 93.854 -7.086 127.368 1.00 12.07 450 PRO A O 1
ATOM 3673 N N . LEU A 1 451 ? 95.417 -5.718 126.523 1.00 10.49 451 LEU A N 1
ATOM 3674 C CA . LEU A 1 451 ? 94.456 -4.659 126.207 1.00 11.28 451 LEU A CA 1
ATOM 3675 C C . LEU A 1 451 ? 93.408 -5.152 125.204 1.00 11.44 451 LEU A C 1
ATOM 3676 O O . LEU A 1 451 ? 92.255 -4.730 125.231 1.00 11.95 451 LEU A O 1
ATOM 3681 N N . ARG A 1 452 ? 93.818 -5.986 124.267 1.00 13.29 452 ARG A N 1
ATOM 3682 C CA . ARG A 1 452 ? 92.924 -6.552 123.260 1.00 14.77 452 ARG A CA 1
ATOM 3683 C C . ARG A 1 452 ? 91.831 -7.390 123.930 1.00 13.88 452 ARG A C 1
ATOM 3684 O O . ARG A 1 452 ? 90.635 -7.274 123.568 1.00 17.14 452 ARG A O 1
ATOM 3692 N N . HIS A 1 453 ? 92.224 -8.195 124.896 1.00 14.04 453 HIS A N 1
ATOM 3693 C CA . HIS A 1 453 ? 91.271 -9.010 125.641 1.00 13.80 453 HIS A CA 1
ATOM 3694 C C . HIS A 1 453 ? 90.383 -8.135 126.506 1.00 13.11 453 HIS A C 1
ATOM 3695 O O . HIS A 1 453 ? 89.165 -8.335 126.535 1.00 14.98 453 HIS A O 1
ATOM 3702 N N . LEU A 1 454 ? 90.953 -7.140 127.149 1.00 12.10 454 LEU A N 1
ATOM 3703 C CA . LEU A 1 454 ? 90.155 -6.247 128.000 1.00 11.67 454 LEU A CA 1
ATOM 3704 C C . LEU A 1 454 ? 89.107 -5.511 127.197 1.00 11.79 454 LEU A C 1
ATOM 3705 O O . LEU A 1 454 ? 87.989 -5.299 127.685 1.00 11.61 454 LEU A O 1
ATOM 3710 N N . ALA A 1 455 ? 89.443 -5.076 125.989 1.00 11.42 455 ALA A N 1
ATOM 3711 C CA . ALA A 1 455 ? 88.526 -4.282 125.177 1.00 12.00 455 ALA A CA 1
ATOM 3712 C C . ALA A 1 455 ? 87.266 -5.037 124.854 1.00 11.92 455 ALA A C 1
ATOM 3713 O O . ALA A 1 455 ? 86.226 -4.397 124.648 1.00 12.73 455 ALA A O 1
ATOM 3715 N N . ALA A 1 456 ? 87.349 -6.361 124.735 1.00 11.80 456 ALA A N 1
ATOM 3716 C CA . ALA A 1 456 ? 86.215 -7.172 124.361 1.00 13.17 456 ALA A CA 1
ATOM 3717 C C . ALA A 1 456 ? 85.213 -7.321 125.500 1.00 13.14 456 ALA A C 1
ATOM 3718 O O . ALA A 1 456 ? 84.077 -7.709 125.218 1.00 15.47 456 ALA A O 1
ATOM 3720 N N . VAL A 1 457 ? 85.589 -7.078 126.724 1.00 12.28 457 VAL A N 1
ATOM 3721 C CA . VAL A 1 457 ? 84.677 -7.267 127.858 1.00 13.65 457 VAL A CA 1
ATOM 3722 C C . VAL A 1 457 ? 83.725 -6.104 127.979 1.00 13.10 457 VAL A C 1
ATOM 3723 O O . VAL A 1 457 ? 84.180 -4.970 128.047 1.00 13.49 457 VAL A O 1
ATOM 3727 N N . ASP A 1 458 ? 82.428 -6.359 128.027 1.00 13.34 458 ASP A N 1
ATOM 3728 C CA . ASP A 1 458 ? 81.422 -5.358 128.353 1.00 13.99 458 ASP A CA 1
ATOM 3729 C C . ASP A 1 458 ? 81.113 -5.494 129.837 1.00 14.04 458 ASP A C 1
ATOM 3730 O O . ASP A 1 458 ? 80.500 -6.503 130.271 1.00 15.12 458 ASP A O 1
ATOM 3735 N N . ILE A 1 459 ? 81.564 -4.531 130.629 1.00 13.12 459 ILE A N 1
ATOM 3736 C CA . ILE A 1 459 ? 81.397 -4.620 132.078 1.00 13.78 459 ILE A CA 1
ATOM 3737 C C . ILE A 1 459 ? 79.924 -4.631 132.509 1.00 14.68 459 ILE A C 1
ATOM 3738 O O . ILE A 1 459 ? 79.655 -4.962 133.665 1.00 15.97 459 ILE A O 1
ATOM 3743 N N . ARG A 1 460 ? 79.011 -4.222 131.654 1.00 14.73 460 ARG A N 1
ATOM 3744 C CA . ARG A 1 460 ? 77.571 -4.286 131.984 1.00 15.64 460 ARG A CA 1
ATOM 3745 C C . ARG A 1 460 ? 77.026 -5.704 131.906 1.00 16.45 460 ARG A C 1
ATOM 3746 O O . ARG A 1 460 ? 75.904 -5.917 132.392 1.00 20.77 460 ARG A O 1
ATOM 3754 N N . ASP A 1 461 ? 77.735 -6.647 131.338 1.00 16.52 461 ASP A N 1
ATOM 3755 C CA . ASP A 1 461 ? 77.180 -7.995 131.134 1.00 18.80 461 ASP A CA 1
ATOM 3756 C C . ASP A 1 461 ? 77.505 -8.815 132.380 1.00 19.26 461 ASP A C 1
ATOM 3757 O O . ASP A 1 461 ? 78.643 -9.140 132.599 1.00 18.95 461 ASP A O 1
ATOM 3762 N N . LYS A 1 462 ? 76.492 -9.195 133.151 1.00 21.63 462 LYS A N 1
ATOM 3763 C CA . LYS A 1 462 ? 76.587 -9.532 134.594 1.00 30.68 462 LYS A CA 1
ATOM 3764 C C . LYS A 1 462 ? 77.609 -10.593 134.973 1.00 45.27 462 LYS A C 1
ATOM 3765 O O . LYS A 1 462 ? 77.596 -11.757 134.918 1.00 29.28 462 LYS A O 1
ATOM 3771 N N . SER A 1 463 ? 77.077 -11.767 133.074 1.00 26.10 463 SER A N 1
ATOM 3772 C CA . SER A 1 463 ? 77.611 -13.110 132.645 1.00 25.56 463 SER A CA 1
ATOM 3773 C C . SER A 1 463 ? 79.116 -13.066 132.378 1.00 26.67 463 SER A C 1
ATOM 3774 O O . SER A 1 463 ? 79.680 -14.127 132.277 1.00 30.69 463 SER A O 1
ATOM 3777 N N . GLN A 1 464 ? 79.722 -11.882 132.211 1.00 24.31 464 GLN A N 1
ATOM 3778 C CA . GLN A 1 464 ? 81.125 -11.732 131.800 1.00 23.95 464 GLN A CA 1
ATOM 3779 C C . GLN A 1 464 ? 81.944 -11.406 133.054 1.00 20.48 464 GLN A C 1
ATOM 3780 O O . GLN A 1 464 ? 81.491 -10.652 133.943 1.00 24.61 464 GLN A O 1
ATOM 3786 N N . THR A 1 465 ? 83.157 -11.942 133.111 1.00 19.13 465 THR A N 1
ATOM 3787 C CA . THR A 1 465 ? 84.220 -11.502 134.015 1.00 18.46 465 THR A CA 1
ATOM 3788 C C . THR A 1 465 ? 85.328 -10.820 133.198 1.00 15.94 465 THR A C 1
ATOM 3789 O O . THR A 1 465 ? 85.297 -10.832 131.969 1.00 18.73 465 THR A O 1
ATOM 3793 N N . THR A 1 466 ? 86.297 -10.235 133.874 1.00 15.12 466 THR A N 1
ATOM 3794 C CA . THR A 1 466 ? 87.473 -9.650 133.206 1.00 14.25 466 THR A CA 1
ATOM 3795 C C . THR A 1 466 ? 88.604 -10.640 133.341 1.00 15.90 466 THR A C 1
ATOM 3796 O O . THR A 1 466 ? 89.050 -10.939 134.455 1.00 17.16 466 THR A O 1
ATOM 3800 N N . PRO A 1 467 ? 89.167 -11.111 132.221 1.00 19.54 467 PRO A N 1
ATOM 3801 C CA . PRO A 1 467 ? 90.203 -12.135 132.272 1.00 21.31 467 PRO A CA 1
ATOM 3802 C C . PRO A 1 467 ? 91.569 -11.508 132.573 1.00 20.46 467 PRO A C 1
ATOM 3803 O O . PRO A 1 467 ? 91.756 -10.299 132.490 1.00 20.36 467 PRO A O 1
ATOM 3807 N N . VAL A 1 468 ? 92.485 -12.421 132.886 1.00 21.44 468 VAL A N 1
ATOM 3808 C CA . VAL A 1 468 ? 93.942 -12.128 132.939 1.00 21.03 468 VAL A CA 1
ATOM 3809 C C . VAL A 1 468 ? 94.626 -12.991 131.901 1.00 22.37 468 VAL A C 1
ATOM 3810 O O . VAL A 1 468 ? 94.248 -14.161 131.691 1.00 25.79 468 VAL A O 1
ATOM 3814 N N . ILE A 1 469 ? 95.587 -12.429 131.183 1.00 21.54 469 ILE A N 1
ATOM 3815 C CA . ILE A 1 469 ? 96.340 -13.349 130.281 1.00 24.60 469 ILE A CA 1
ATOM 3816 C C . ILE A 1 469 ? 97.770 -13.408 130.750 1.00 20.95 469 ILE A C 1
ATOM 3817 O O . ILE A 1 469 ? 98.332 -12.365 131.220 1.00 30.87 469 ILE A O 1
ATOM 3822 N N . VAL A 1 470 ? 98.335 -14.537 130.502 1.00 20.45 470 VAL A N 1
ATOM 3823 C CA . VAL A 1 470 ? 99.698 -14.865 130.819 1.00 20.95 470 VAL A CA 1
ATOM 3824 C C . VAL A 1 470 ? 100.475 -14.699 129.506 1.00 20.04 470 VAL A C 1
ATOM 3825 O O . VAL A 1 470 ? 100.155 -15.330 128.504 1.00 24.91 470 VAL A O 1
ATOM 3829 N N A ARG A 1 471 ? 101.553 -13.969 129.559 0.50 16.04 471 ARG A N 1
ATOM 3830 N N B ARG A 1 471 ? 101.493 -13.863 129.481 0.50 19.04 471 ARG A N 1
ATOM 3831 C CA A ARG A 1 471 ? 102.395 -13.711 128.394 0.50 13.76 471 ARG A CA 1
ATOM 3832 C CA B ARG A 1 471 ? 102.325 -13.694 128.271 0.50 18.64 471 ARG A CA 1
ATOM 3833 C C A ARG A 1 471 ? 103.718 -14.394 128.652 0.50 13.91 471 ARG A C 1
ATOM 3834 C C B ARG A 1 471 ? 103.606 -14.502 128.459 0.50 17.12 471 ARG A C 1
ATOM 3835 O O A ARG A 1 471 ? 103.869 -15.120 129.650 0.50 12.91 471 ARG A O 1
ATOM 3836 O O B ARG A 1 471 ? 103.600 -15.503 129.120 0.50 25.89 471 ARG A O 1
ATOM 3851 N N . GLY A 1 472 ? 104.668 -14.128 127.769 1.00 16.50 472 GLY A N 1
ATOM 3852 C CA . GLY A 1 472 ? 105.983 -14.722 127.827 1.00 14.20 472 GLY A CA 1
ATOM 3853 C C . GLY A 1 472 ? 106.984 -13.796 127.213 1.00 14.19 472 GLY A C 1
ATOM 3854 O O . GLY A 1 472 ? 106.581 -12.751 126.593 1.00 15.28 472 GLY A O 1
ATOM 3855 N N . ALA A 1 473 ? 108.229 -14.151 127.296 1.00 14.79 473 ALA A N 1
ATOM 3856 C CA . ALA A 1 473 ? 109.306 -13.434 126.607 1.00 15.60 473 ALA A CA 1
ATOM 3857 C C . ALA A 1 473 ? 110.356 -14.450 126.187 1.00 17.42 473 ALA A C 1
ATOM 3858 O O . ALA A 1 473 ? 110.674 -15.376 126.961 1.00 17.80 473 ALA A O 1
ATOM 3860 N N . ALA A 1 474 ? 110.925 -14.224 125.015 1.00 16.87 474 ALA A N 1
ATOM 3861 C CA . ALA A 1 474 ? 111.991 -15.092 124.464 1.00 17.57 474 ALA A CA 1
ATOM 3862 C C . ALA A 1 474 ? 113.263 -14.969 125.257 1.00 23.50 474 ALA A C 1
ATOM 3863 O O . ALA A 1 474 ? 114.009 -15.951 125.324 1.00 28.85 474 ALA A O 1
ATOM 3866 N N A PRO B 2 11 ? 113.161 52.523 126.258 0.50 90.43 11 PRO B N 1
ATOM 3867 N N B PRO B 2 11 ? 112.673 53.117 125.067 0.50 75.20 11 PRO B N 1
ATOM 3868 C CA A PRO B 2 11 ? 113.667 51.813 125.087 0.50 101.05 11 PRO B CA 1
ATOM 3869 C CA B PRO B 2 11 ? 113.543 51.977 125.415 0.50 91.97 11 PRO B CA 1
ATOM 3870 C C A PRO B 2 11 ? 112.895 50.494 124.870 0.50 99.71 11 PRO B C 1
ATOM 3871 C C B PRO B 2 11 ? 112.919 50.590 125.136 0.50 96.46 11 PRO B C 1
ATOM 3872 O O A PRO B 2 11 ? 113.494 49.519 124.379 0.50 76.99 11 PRO B O 1
ATOM 3873 O O B PRO B 2 11 ? 113.664 49.652 124.866 0.50 97.34 11 PRO B O 1
ATOM 3880 N N . ALA B 2 12 ? 111.574 50.511 125.154 1.00 82.81 12 ALA B N 1
ATOM 3881 C CA . ALA B 2 12 ? 110.782 49.317 125.525 1.00 82.82 12 ALA B CA 1
ATOM 3882 C C . ALA B 2 12 ? 109.865 48.858 124.396 1.00 49.89 12 ALA B C 1
ATOM 3883 O O . ALA B 2 12 ? 108.728 49.377 124.343 1.00 62.34 12 ALA B O 1
ATOM 3885 N N . GLU B 2 13 ? 110.205 47.853 123.554 1.00 34.43 13 GLU B N 1
ATOM 3886 C CA . GLU B 2 13 ? 109.689 47.978 122.148 1.00 30.66 13 GLU B CA 1
ATOM 3887 C C . GLU B 2 13 ? 109.087 46.587 121.688 1.00 30.58 13 GLU B C 1
ATOM 3888 O O . GLU B 2 13 ? 109.772 45.519 121.836 1.00 29.30 13 GLU B O 1
ATOM 3894 N N . VAL B 2 14 ? 107.811 46.521 121.257 1.00 23.67 14 VAL B N 1
ATOM 3895 C CA . VAL B 2 14 ? 107.220 45.346 120.527 1.00 24.94 14 VAL B CA 1
ATOM 3896 C C . VAL B 2 14 ? 107.266 45.658 119.030 1.00 25.26 14 VAL B C 1
ATOM 3897 O O . VAL B 2 14 ? 106.579 46.612 118.602 1.00 35.99 14 VAL B O 1
ATOM 3901 N N . LYS B 2 15 ? 108.084 44.873 118.328 1.00 19.38 15 LYS B N 1
ATOM 3902 C CA . LYS B 2 15 ? 108.381 45.119 116.909 1.00 22.25 15 LYS B CA 1
ATOM 3903 C C . LYS B 2 15 ? 107.883 43.959 116.050 1.00 18.42 15 LYS B C 1
ATOM 3904 O O . LYS B 2 15 ? 108.116 42.835 116.384 1.00 19.46 15 LYS B O 1
ATOM 3910 N N . LEU B 2 16 ? 107.216 44.273 114.965 1.00 18.79 16 LEU B N 1
ATOM 3911 C CA . LEU B 2 16 ? 106.778 43.261 113.978 1.00 17.42 16 LEU B CA 1
ATOM 3912 C C . LEU B 2 16 ? 107.769 43.300 112.855 1.00 17.68 16 LEU B C 1
ATOM 3913 O O . LEU B 2 16 ? 108.044 44.380 112.344 1.00 21.99 16 LEU B O 1
ATOM 3918 N N . SER B 2 17 ? 108.206 42.169 112.391 1.00 16.92 17 SER B N 1
ATOM 3919 C CA . SER B 2 17 ? 109.073 42.141 111.222 1.00 18.51 17 SER B CA 1
ATOM 3920 C C . SER B 2 17 ? 108.824 40.870 110.449 1.00 16.04 17 SER B C 1
ATOM 3921 O O . SER B 2 17 ? 108.424 39.838 111.002 1.00 15.09 17 SER B O 1
ATOM 3924 N N . PRO B 2 18 ? 109.057 40.907 109.139 1.00 16.89 18 PRO B N 1
ATOM 3925 C CA . PRO B 2 18 ? 108.914 39.720 108.328 1.00 15.88 18 PRO B CA 1
ATOM 3926 C C . PRO B 2 18 ? 110.185 38.883 108.314 1.00 15.54 18 PRO B C 1
ATOM 3927 O O . PRO B 2 18 ? 111.276 39.380 108.516 1.00 17.07 18 PRO B O 1
ATOM 3931 N N . ARG B 2 19 ? 110.022 37.619 107.965 1.00 15.25 19 ARG B N 1
ATOM 3932 C CA . ARG B 2 19 ? 111.196 36.799 107.655 1.00 15.99 19 ARG B CA 1
ATOM 3933 C C . ARG B 2 19 ? 111.983 37.516 106.535 1.00 14.91 19 ARG B C 1
ATOM 3934 O O . ARG B 2 19 ? 111.386 37.976 105.564 1.00 16.40 19 ARG B O 1
ATOM 3942 N N . ASP B 2 20 ? 113.293 37.526 106.640 1.00 15.05 20 ASP B N 1
ATOM 3943 C CA . ASP B 2 20 ? 114.134 38.235 105.663 1.00 15.36 20 ASP B CA 1
ATOM 3944 C C . ASP B 2 20 ? 114.623 37.338 104.539 1.00 17.10 20 ASP B C 1
ATOM 3945 O O . ASP B 2 20 ? 115.414 37.798 103.763 1.00 24.36 20 ASP B O 1
ATOM 3950 N N . ARG B 2 21 ? 114.283 36.113 104.452 1.00 13.87 21 ARG B N 1
ATOM 3951 C CA . ARG B 2 21 ? 114.619 35.156 103.393 1.00 13.04 21 ARG B CA 1
ATOM 3952 C C . ARG B 2 21 ? 113.416 34.933 102.506 1.00 12.99 21 ARG B C 1
ATOM 3953 O O . ARG B 2 21 ? 112.264 34.929 102.980 1.00 13.77 21 ARG B O 1
ATOM 3961 N N . GLU B 2 22 ? 113.658 34.711 101.207 1.00 13.00 22 GLU B N 1
ATOM 3962 C CA . GLU B 2 22 ? 112.596 34.321 100.305 1.00 12.95 22 GLU B CA 1
ATOM 3963 C C . GLU B 2 22 ? 112.147 32.879 100.515 1.00 11.88 22 GLU B C 1
ATOM 3964 O O . GLU B 2 22 ? 110.944 32.607 100.479 1.00 13.78 22 GLU B O 1
ATOM 3970 N N . GLY B 2 23 ? 113.092 31.985 100.682 1.00 12.38 23 GLY B N 1
ATOM 3971 C CA . GLY B 2 23 ? 112.774 30.566 100.900 1.00 12.32 23 GLY B CA 1
ATOM 3972 C C . GLY B 2 23 ? 112.322 30.303 102.333 1.00 11.00 23 GLY B C 1
ATOM 3973 O O . GLY B 2 23 ? 112.402 31.163 103.196 1.00 12.82 23 GLY B O 1
ATOM 3974 N N . ILE B 2 24 ? 111.837 29.118 102.546 1.00 10.70 24 ILE B N 1
ATOM 3975 C CA . ILE B 2 24 ? 111.444 28.548 103.850 1.00 10.35 24 ILE B CA 1
ATOM 3976 C C . ILE B 2 24 ? 112.369 27.398 104.180 1.00 10.23 24 ILE B C 1
ATOM 3977 O O . ILE B 2 24 ? 112.672 26.544 103.336 1.00 10.64 24 ILE B O 1
ATOM 3982 N N . ILE B 2 25 ? 112.772 27.344 105.448 1.00 10.32 25 ILE B N 1
ATOM 3983 C CA . ILE B 2 25 ? 113.418 26.162 106.030 1.00 9.89 25 ILE B CA 1
ATOM 3984 C C . ILE B 2 25 ? 112.562 25.821 107.246 1.00 8.97 25 ILE B C 1
ATOM 3985 O O . ILE B 2 25 ? 112.393 26.667 108.130 1.00 9.54 25 ILE B O 1
ATOM 3990 N N . ASN B 2 26 ? 112.000 24.631 107.241 1.00 9.16 26 ASN B N 1
ATOM 3991 C CA . ASN B 2 26 ? 111.223 24.137 108.404 1.00 9.20 26 ASN B CA 1
ATOM 3992 C C . ASN B 2 26 ? 109.926 24.913 108.568 1.00 9.39 26 ASN B C 1
ATOM 3993 O O . ASN B 2 26 ? 109.754 25.713 109.520 1.00 9.79 26 ASN B O 1
ATOM 3998 N N . PRO B 2 27 ? 108.949 24.724 107.679 1.00 9.58 27 PRO B N 1
ATOM 3999 C CA . PRO B 2 27 ? 107.697 25.483 107.709 1.00 9.39 27 PRO B CA 1
ATOM 4000 C C . PRO B 2 27 ? 106.920 25.256 109.015 1.00 9.40 27 PRO B C 1
ATOM 4001 O O . PRO B 2 27 ? 106.792 24.146 109.516 1.00 10.20 27 PRO B O 1
ATOM 4005 N N . MET B 2 28 ? 106.306 26.352 109.490 1.00 9.37 28 MET B N 1
ATOM 4006 C CA . MET B 2 28 ? 105.486 26.298 110.699 1.00 9.22 28 MET B CA 1
ATOM 4007 C C . MET B 2 28 ? 104.137 25.693 110.499 1.00 9.24 28 MET B C 1
ATOM 4008 O O . MET B 2 28 ? 103.598 25.062 111.438 1.00 9.64 28 MET B O 1
ATOM 4013 N N . TYR B 2 29 ? 103.509 25.955 109.359 1.00 9.15 29 TYR B N 1
ATOM 4014 C CA . TYR B 2 29 ? 102.159 25.514 109.050 1.00 9.52 29 TYR B CA 1
ATOM 4015 C C . TYR B 2 29 ? 102.207 24.691 107.747 1.00 8.92 29 TYR B C 1
ATOM 4016 O O . TYR B 2 29 ? 103.147 24.814 106.956 1.00 9.75 29 TYR B O 1
ATOM 4025 N N . ASP B 2 30 ? 101.128 23.954 107.533 1.00 9.22 30 ASP B N 1
ATOM 4026 C CA . ASP B 2 30 ? 100.823 23.330 106.257 1.00 8.57 30 ASP B CA 1
ATOM 4027 C C . ASP B 2 30 ? 100.081 24.345 105.348 1.00 8.96 30 ASP B C 1
ATOM 4028 O O . ASP B 2 30 ? 99.864 25.494 105.739 1.00 9.63 30 ASP B O 1
ATOM 4033 N N . CYS B 2 31 ? 99.753 23.912 104.143 1.00 9.11 31 CYS B N 1
ATOM 4034 C CA . CYS B 2 31 ? 99.049 24.752 103.175 1.00 8.86 31 CYS B CA 1
ATOM 4035 C C . CYS B 2 31 ? 97.539 24.772 103.397 1.00 9.22 31 CYS B C 1
ATOM 4036 O O . CYS B 2 31 ? 96.972 24.012 104.182 1.00 9.33 31 CYS B O 1
ATOM 4039 N N . GLN B 2 32 ? 96.876 25.700 102.676 1.00 8.90 32 GLN B N 1
ATOM 4040 C CA . GLN B 2 32 ? 95.435 25.897 102.859 1.00 9.11 32 GLN B CA 1
ATOM 4041 C C . GLN B 2 32 ? 94.626 24.621 102.774 1.00 9.21 32 GLN B C 1
ATOM 4042 O O . GLN B 2 32 ? 93.739 24.431 103.633 1.00 9.50 32 GLN B O 1
ATOM 4048 N N . PRO B 2 33 ? 94.811 23.723 101.789 1.00 8.87 33 PRO B N 1
ATOM 4049 C CA . PRO B 2 33 ? 93.938 22.566 101.702 1.00 9.45 33 PRO B CA 1
ATOM 4050 C C . PRO B 2 33 ? 93.974 21.702 102.959 1.00 9.18 33 PRO B C 1
ATOM 4051 O O . PRO B 2 33 ? 92.986 21.052 103.268 1.00 9.77 33 PRO B O 1
ATOM 4055 N N . ALA B 2 34 ? 95.113 21.636 103.637 1.00 9.51 34 ALA B N 1
ATOM 4056 C CA . ALA B 2 34 ? 95.196 20.821 104.869 1.00 9.04 34 ALA B CA 1
ATOM 4057 C C . ALA B 2 34 ? 94.234 21.382 105.922 1.00 9.16 34 ALA B C 1
ATOM 4058 O O . ALA B 2 34 ? 93.592 20.621 106.636 1.00 9.68 34 ALA B O 1
ATOM 4060 N N . GLY B 2 35 ? 94.172 22.704 106.051 1.00 9.57 35 GLY B N 1
ATOM 4061 C CA . GLY B 2 35 ? 93.274 23.317 107.002 1.00 9.06 35 GLY B CA 1
ATOM 4062 C C . GLY B 2 35 ? 91.818 23.123 106.630 1.00 9.64 35 GLY B C 1
ATOM 4063 O O . GLY B 2 35 ? 90.951 22.948 107.494 1.00 10.10 35 GLY B O 1
ATOM 4064 N N . ALA B 2 36 ? 91.510 23.165 105.318 1.00 9.63 36 ALA B N 1
ATOM 4065 C CA . ALA B 2 36 ? 90.159 22.881 104.869 1.00 9.62 36 ALA B CA 1
ATOM 4066 C C . ALA B 2 36 ? 89.747 21.462 105.220 1.00 9.52 36 ALA B C 1
ATOM 4067 O O . ALA B 2 36 ? 88.621 21.191 105.593 1.00 10.25 36 ALA B O 1
ATOM 4069 N N . GLN B 2 37 ? 90.701 20.519 105.055 1.00 9.42 37 GLN B N 1
ATOM 4070 C CA . GLN B 2 37 ? 90.420 19.148 105.454 1.00 9.61 37 GLN B CA 1
ATOM 4071 C C . GLN B 2 37 ? 90.088 19.050 106.965 1.00 9.02 37 GLN B C 1
ATOM 4072 O O . GLN B 2 37 ? 89.201 18.330 107.344 1.00 9.87 37 GLN B O 1
ATOM 4078 N N . TYR B 2 38 ? 90.876 19.760 107.755 1.00 9.65 38 TYR B N 1
ATOM 4079 C CA . TYR B 2 38 ? 90.653 19.745 109.212 1.00 9.90 38 TYR B CA 1
ATOM 4080 C C . TYR B 2 38 ? 89.265 20.279 109.556 1.00 9.98 38 TYR B C 1
ATOM 4081 O O . TYR B 2 38 ? 88.550 19.719 110.360 1.00 10.71 38 TYR B O 1
ATOM 4090 N N . ALA B 2 39 ? 88.852 21.363 108.879 1.00 10.26 39 ALA B N 1
ATOM 4091 C CA . ALA B 2 39 ? 87.492 21.871 109.104 1.00 10.41 39 ALA B CA 1
ATOM 4092 C C . ALA B 2 39 ? 86.456 20.807 108.830 1.00 10.37 39 ALA B C 1
ATOM 4093 O O . ALA B 2 39 ? 85.516 20.559 109.604 1.00 11.67 39 ALA B O 1
ATOM 4095 N N . GLY B 2 40 ? 86.610 20.127 107.678 1.00 10.60 40 GLY B N 1
ATOM 4096 C CA . GLY B 2 40 ? 85.614 19.181 107.233 1.00 11.04 40 GLY B CA 1
ATOM 4097 C C . GLY B 2 40 ? 85.493 17.951 108.091 1.00 10.59 40 GLY B C 1
ATOM 4098 O O . GLY B 2 40 ? 84.392 17.397 108.220 1.00 11.39 40 GLY B O 1
ATOM 4099 N N . ILE B 2 41 ? 86.612 17.466 108.650 1.00 10.76 41 ILE B N 1
ATOM 4100 C CA . ILE B 2 41 ? 86.519 16.188 109.389 1.00 10.46 41 ILE B CA 1
ATOM 4101 C C . ILE B 2 41 ? 85.756 16.371 110.718 1.00 10.07 41 ILE B C 1
ATOM 4102 O O . ILE B 2 41 ? 85.380 15.344 111.325 1.00 10.97 41 ILE B O 1
ATOM 4107 N N . GLY B 2 42 ? 85.464 17.598 111.130 1.00 10.41 42 GLY B N 1
ATOM 4108 C CA . GLY B 2 42 ? 84.642 17.841 112.322 1.00 10.58 42 GLY B CA 1
ATOM 4109 C C . GLY B 2 42 ? 83.157 17.811 112.059 1.00 10.76 42 GLY B C 1
ATOM 4110 O O . GLY B 2 42 ? 82.382 17.998 113.020 1.00 11.70 42 GLY B O 1
ATOM 4111 N N . ILE B 2 43 ? 82.732 17.552 110.835 1.00 11.03 43 ILE B N 1
ATOM 4112 C CA . ILE B 2 43 ? 81.314 17.473 110.472 1.00 11.28 43 ILE B CA 1
ATOM 4113 C C . ILE B 2 43 ? 80.871 16.035 110.435 1.00 11.13 43 ILE B C 1
ATOM 4114 O O . ILE B 2 43 ? 81.544 15.201 109.796 1.00 11.35 43 ILE B O 1
ATOM 4119 N N A LYS B 2 44 ? 79.739 15.701 111.048 0.50 11.43 44 LYS B N 1
ATOM 4120 N N B LYS B 2 44 ? 79.739 15.745 111.042 0.50 11.81 44 LYS B N 1
ATOM 4121 C CA A LYS B 2 44 ? 79.208 14.341 111.006 0.50 11.81 44 LYS B CA 1
ATOM 4122 C CA B LYS B 2 44 ? 79.142 14.422 111.000 0.50 11.93 44 LYS B CA 1
ATOM 4123 C C A LYS B 2 44 ? 78.712 14.039 109.588 0.50 11.45 44 LYS B C 1
ATOM 4124 C C B LYS B 2 44 ? 78.742 14.091 109.555 0.50 11.68 44 LYS B C 1
ATOM 4125 O O A LYS B 2 44 ? 78.051 14.851 108.944 0.50 11.39 44 LYS B O 1
ATOM 4126 O O B LYS B 2 44 ? 78.193 14.998 108.848 0.50 12.56 44 LYS B O 1
ATOM 4137 N N . ASP B 2 45 ? 79.012 12.840 109.140 1.00 11.91 45 ASP B N 1
ATOM 4138 C CA . ASP B 2 45 ? 78.590 12.390 107.801 1.00 12.34 45 ASP B CA 1
ATOM 4139 C C . ASP B 2 45 ? 79.155 13.262 106.697 1.00 12.25 45 ASP B C 1
ATOM 4140 O O . ASP B 2 45 ? 78.514 13.532 105.649 1.00 13.18 45 ASP B O 1
ATOM 4145 N N . CYS B 2 46 ? 80.417 13.628 106.876 1.00 12.30 46 CYS B N 1
ATOM 4146 C CA . CYS B 2 46 ? 81.199 14.412 105.932 1.00 11.59 46 CYS B CA 1
ATOM 4147 C C . CYS B 2 46 ? 82.445 13.664 105.524 1.00 11.65 46 CYS B C 1
ATOM 4148 O O . CYS B 2 46 ? 83.126 13.105 106.414 1.00 11.89 46 CYS B O 1
ATOM 4151 N N . ILE B 2 47 ? 82.739 13.607 104.238 1.00 11.06 47 ILE B N 1
ATOM 4152 C CA . ILE B 2 47 ? 84.047 13.167 103.704 1.00 11.16 47 ILE B CA 1
ATOM 4153 C C . ILE B 2 47 ? 84.494 14.248 102.762 1.00 10.84 47 ILE B C 1
ATOM 4154 O O . ILE B 2 47 ? 83.907 14.391 101.673 1.00 12.29 47 ILE B O 1
ATOM 4159 N N . PRO B 2 48 ? 85.506 15.042 103.100 1.00 10.23 48 PRO B N 1
ATOM 4160 C CA . PRO B 2 48 ? 86.030 16.004 102.155 1.00 10.84 48 PRO B CA 1
ATOM 4161 C C . PRO B 2 48 ? 86.616 15.309 100.914 1.00 10.32 48 PRO B C 1
ATOM 4162 O O . PRO B 2 48 ? 87.169 14.207 101.021 1.00 11.05 48 PRO B O 1
ATOM 4166 N N . LEU B 2 49 ? 86.528 16.004 99.781 1.00 10.19 49 LEU B N 1
ATOM 4167 C CA . LEU B 2 49 ? 87.095 15.545 98.511 1.00 10.19 49 LEU B CA 1
ATOM 4168 C C . LEU B 2 49 ? 88.095 16.574 98.071 1.00 9.47 49 LEU B C 1
ATOM 4169 O O . LEU B 2 49 ? 87.736 17.717 97.757 1.00 10.81 49 LEU B O 1
ATOM 4174 N N . VAL B 2 50 ? 89.379 16.182 98.062 1.00 9.51 50 VAL B N 1
ATOM 4175 C CA . VAL B 2 50 ? 90.469 17.089 97.788 1.00 9.12 50 VAL B CA 1
ATOM 4176 C C . VAL B 2 50 ? 90.869 16.947 96.328 1.00 9.35 50 VAL B C 1
ATOM 4177 O O . VAL B 2 50 ? 91.330 15.900 95.863 1.00 10.08 50 VAL B O 1
ATOM 4181 N N . HIS B 2 51 ? 90.581 17.996 95.561 1.00 9.72 51 HIS B N 1
ATOM 4182 C CA . HIS B 2 51 ? 90.742 17.966 94.092 1.00 9.48 51 HIS B CA 1
ATOM 4183 C C . HIS B 2 51 ? 92.147 18.387 93.741 1.00 9.51 51 HIS B C 1
ATOM 4184 O O . HIS B 2 51 ? 92.530 19.556 93.792 1.00 10.06 51 HIS B O 1
ATOM 4191 N N . GLY B 2 52 ? 92.982 17.388 93.411 1.00 10.05 52 GLY B N 1
ATOM 4192 C CA . GLY B 2 52 ? 94.395 17.572 93.140 1.00 10.31 52 GLY B CA 1
ATOM 4193 C C . GLY B 2 52 ? 95.073 16.223 93.155 1.00 9.31 52 GLY B C 1
ATOM 4194 O O . GLY B 2 52 ? 94.461 15.186 93.114 1.00 9.72 52 GLY B O 1
ATOM 4195 N N . GLY B 2 53 ? 96.399 16.314 93.193 1.00 10.08 53 GLY B N 1
ATOM 4196 C CA . GLY B 2 53 ? 97.192 15.095 93.249 1.00 9.72 53 GLY B CA 1
ATOM 4197 C C . GLY B 2 53 ? 96.991 14.371 94.576 1.00 9.80 53 GLY B C 1
ATOM 4198 O O . GLY B 2 53 ? 96.532 14.926 95.590 1.00 9.78 53 GLY B O 1
ATOM 4199 N N . GLN B 2 54 ? 97.416 13.137 94.609 1.00 9.91 54 GLN B N 1
ATOM 4200 C CA . GLN B 2 54 ? 97.120 12.222 95.732 1.00 10.03 54 GLN B CA 1
ATOM 4201 C C . GLN B 2 54 ? 97.823 12.583 97.007 1.00 9.20 54 GLN B C 1
ATOM 4202 O O . GLN B 2 54 ? 97.291 12.297 98.098 1.00 9.86 54 GLN B O 1
ATOM 4208 N N . GLY B 2 55 ? 98.997 13.186 96.939 1.00 9.12 55 GLY B N 1
ATOM 4209 C CA . GLY B 2 55 ? 99.743 13.528 98.162 1.00 9.27 55 GLY B CA 1
ATOM 4210 C C . GLY B 2 55 ? 99.013 14.559 98.973 1.00 9.30 55 GLY B C 1
ATOM 4211 O O . GLY B 2 55 ? 99.078 14.588 100.200 1.00 9.83 55 GLY B O 1
ATOM 4212 N N . CYS B 2 56 ? 98.262 15.432 98.295 1.00 8.73 56 CYS B N 1
ATOM 4213 C CA . CYS B 2 56 ? 97.535 16.498 98.970 1.00 8.67 56 CYS B CA 1
ATOM 4214 C C . CYS B 2 56 ? 96.507 15.957 99.942 1.00 8.96 56 CYS B C 1
ATOM 4215 O O . CYS B 2 56 ? 96.134 16.687 100.873 1.00 9.83 56 CYS B O 1
ATOM 4218 N N . THR B 2 57 ? 96.007 14.766 99.714 1.00 9.20 57 THR B N 1
ATOM 4219 C CA . THR B 2 57 ? 95.127 14.034 100.619 1.00 9.39 57 THR B CA 1
ATOM 4220 C C . THR B 2 57 ? 95.941 13.189 101.589 1.00 9.15 57 THR B C 1
ATOM 4221 O O . THR B 2 57 ? 95.770 13.289 102.809 1.00 9.43 57 THR B O 1
ATOM 4225 N N . MET B 2 58 ? 96.764 12.297 101.061 1.00 9.05 58 MET B N 1
ATOM 4226 C CA . MET B 2 58 ? 97.312 11.235 101.940 1.00 8.94 58 MET B CA 1
ATOM 4227 C C . MET B 2 58 ? 98.229 11.810 102.991 1.00 8.65 58 MET B C 1
ATOM 4228 O O . MET B 2 58 ? 98.210 11.329 104.149 1.00 9.35 58 MET B O 1
ATOM 4233 N N . PHE B 2 59 ? 99.026 12.785 102.660 1.00 8.62 59 PHE B N 1
ATOM 4234 C CA . PHE B 2 59 ? 99.944 13.363 103.654 1.00 8.26 59 PHE B CA 1
ATOM 4235 C C . PHE B 2 59 ? 99.164 14.032 104.782 1.00 8.78 59 PHE B C 1
ATOM 4236 O O . PHE B 2 59 ? 99.674 14.095 105.928 1.00 9.05 59 PHE B O 1
ATOM 4244 N N . VAL B 2 60 ? 97.995 14.599 104.497 1.00 8.52 60 VAL B N 1
ATOM 4245 C CA . VAL B 2 60 ? 97.193 15.304 105.511 1.00 8.41 60 VAL B CA 1
ATOM 4246 C C . VAL B 2 60 ? 96.469 14.284 106.363 1.00 8.67 60 VAL B C 1
ATOM 4247 O O . VAL B 2 60 ? 96.392 14.480 107.606 1.00 8.92 60 VAL B O 1
ATOM 4251 N N . ARG B 2 61 ? 95.977 13.203 105.802 1.00 8.71 61 ARG B N 1
ATOM 4252 C CA . ARG B 2 61 ? 95.410 12.145 106.644 1.00 8.85 61 ARG B CA 1
ATOM 4253 C C . ARG B 2 61 ? 96.489 11.631 107.605 1.00 8.64 61 ARG B C 1
ATOM 4254 O O . ARG B 2 61 ? 96.191 11.344 108.780 1.00 8.80 61 ARG B O 1
ATOM 4262 N N . LEU B 2 62 ? 97.743 11.524 107.162 1.00 8.54 62 LEU B N 1
ATOM 4263 C CA . LEU B 2 62 ? 98.843 11.132 108.060 1.00 8.66 62 LEU B CA 1
ATOM 4264 C C . LEU B 2 62 ? 99.035 12.185 109.141 1.00 8.54 62 LEU B C 1
ATOM 4265 O O . LEU B 2 62 ? 99.155 11.798 110.335 1.00 8.92 62 LEU B O 1
ATOM 4270 N N . LEU B 2 63 ? 99.078 13.427 108.798 1.00 8.33 63 LEU B N 1
ATOM 4271 C CA . LEU B 2 63 ? 99.237 14.512 109.789 1.00 8.39 63 LEU B CA 1
ATOM 4272 C C . LEU B 2 63 ? 98.159 14.416 110.871 1.00 8.64 63 LEU B C 1
ATOM 4273 O O . LEU B 2 63 ? 98.474 14.574 112.067 1.00 8.87 63 LEU B O 1
ATOM 4278 N N . PHE B 2 64 ? 96.909 14.176 110.493 1.00 8.42 64 PHE B N 1
ATOM 4279 C CA . PHE B 2 64 ? 95.866 14.060 111.530 1.00 8.45 64 PHE B CA 1
ATOM 4280 C C . PHE B 2 64 ? 96.102 12.835 112.397 1.00 8.71 64 PHE B C 1
ATOM 4281 O O . PHE B 2 64 ? 95.826 12.869 113.611 1.00 9.53 64 PHE B O 1
ATOM 4289 N N . ALA B 2 65 ? 96.550 11.732 111.788 1.00 8.57 65 ALA B N 1
ATOM 4290 C CA . ALA B 2 65 ? 96.895 10.545 112.582 1.00 8.96 65 ALA B CA 1
ATOM 4291 C C . ALA B 2 65 ? 98.041 10.835 113.518 1.00 8.51 65 ALA B C 1
ATOM 4292 O O . ALA B 2 65 ? 98.074 10.324 114.654 1.00 9.52 65 ALA B O 1
ATOM 4294 N N . GLN B 2 66 ? 98.998 11.659 113.153 1.00 8.24 66 GLN B N 1
ATOM 4295 C CA . GLN B 2 66 ? 100.088 12.008 114.053 1.00 8.36 66 GLN B CA 1
ATOM 4296 C C . GLN B 2 66 ? 99.549 12.785 115.245 1.00 8.55 66 GLN B C 1
ATOM 4297 O O . GLN B 2 66 ? 99.945 12.506 116.394 1.00 9.44 66 GLN B O 1
ATOM 4303 N N . HIS B 2 67 ? 98.709 13.783 115.041 1.00 8.54 67 HIS B N 1
ATOM 4304 C CA . HIS B 2 67 ? 98.215 14.597 116.157 1.00 8.48 67 HIS B CA 1
ATOM 4305 C C . HIS B 2 67 ? 97.260 13.822 117.054 1.00 9.18 67 HIS B C 1
ATOM 4306 O O . HIS B 2 67 ? 97.375 13.896 118.295 1.00 9.72 67 HIS B O 1
ATOM 4313 N N . PHE B 2 68 ? 96.280 13.157 116.459 1.00 9.47 68 PHE B N 1
ATOM 4314 C CA . PHE B 2 68 ? 95.170 12.546 117.197 1.00 10.04 68 PHE B CA 1
ATOM 4315 C C . PHE B 2 68 ? 95.321 11.078 117.472 1.00 10.34 68 PHE B C 1
ATOM 4316 O O . PHE B 2 68 ? 94.530 10.514 118.246 1.00 10.86 68 PHE B O 1
ATOM 4324 N N . LYS B 2 69 ? 96.250 10.393 116.789 1.00 9.64 69 LYS B N 1
ATOM 4325 C CA . LYS B 2 69 ? 96.364 8.942 116.806 1.00 9.56 69 LYS B CA 1
ATOM 4326 C C . LYS B 2 69 ? 95.075 8.282 116.385 1.00 9.03 69 LYS B C 1
ATOM 4327 O O . LYS B 2 69 ? 94.666 7.240 116.865 1.00 9.98 69 LYS B O 1
ATOM 4333 N N . GLU B 2 70 ? 94.423 8.889 115.374 1.00 9.17 70 GLU B N 1
ATOM 4334 C CA . GLU B 2 70 ? 93.191 8.364 114.788 1.00 9.06 70 GLU B CA 1
ATOM 4335 C C . GLU B 2 70 ? 93.170 8.544 113.291 1.00 8.81 70 GLU B C 1
ATOM 4336 O O . GLU B 2 70 ? 93.767 9.501 112.758 1.00 9.68 70 GLU B O 1
ATOM 4342 N N . ASN B 2 71 ? 92.432 7.664 112.629 1.00 9.45 71 ASN B N 1
ATOM 4343 C CA . ASN B 2 71 ? 92.049 7.806 111.235 1.00 9.60 71 ASN B CA 1
ATOM 4344 C C . ASN B 2 71 ? 90.909 8.793 111.040 1.00 9.57 71 ASN B C 1
ATOM 4345 O O . ASN B 2 71 ? 89.937 8.719 111.820 1.00 10.60 71 ASN B O 1
ATOM 4350 N N . PHE B 2 72 ? 90.994 9.606 110.033 1.00 9.40 72 PHE B N 1
ATOM 4351 C CA . PHE B 2 72 ? 89.873 10.399 109.517 1.00 9.61 72 PHE B CA 1
ATOM 4352 C C . PHE B 2 72 ? 89.756 10.180 108.025 1.00 9.64 72 PHE B C 1
ATOM 4353 O O . PHE B 2 72 ? 90.789 10.124 107.332 1.00 10.53 72 PHE B O 1
ATOM 4361 N N . ASP B 2 73 ? 88.545 10.119 107.538 1.00 9.69 73 ASP B N 1
ATOM 4362 C CA . ASP B 2 73 ? 88.260 9.856 106.120 1.00 10.13 73 ASP B CA 1
ATOM 4363 C C . ASP B 2 73 ? 88.254 11.137 105.317 1.00 9.87 73 ASP B C 1
ATOM 4364 O O . ASP B 2 73 ? 87.485 12.069 105.555 1.00 10.48 73 ASP B O 1
ATOM 4369 N N . VAL B 2 74 ? 89.131 11.174 104.300 1.00 9.94 74 VAL B N 1
ATOM 4370 C CA . VAL B 2 74 ? 89.223 12.233 103.301 1.00 9.61 74 VAL B CA 1
ATOM 4371 C C . VAL B 2 74 ? 89.521 11.513 102.006 1.00 9.40 74 VAL B C 1
ATOM 4372 O O . VAL B 2 74 ? 90.337 10.574 102.024 1.00 10.08 74 VAL B O 1
ATOM 4376 N N . ALA B 2 75 ? 88.912 11.945 100.906 1.00 9.53 75 ALA B N 1
ATOM 4377 C CA . ALA B 2 75 ? 89.130 11.317 99.592 1.00 9.57 75 ALA B CA 1
ATOM 4378 C C . ALA B 2 75 ? 89.888 12.283 98.673 1.00 9.56 75 ALA B C 1
ATOM 4379 O O . ALA B 2 75 ? 89.838 13.485 98.856 1.00 10.24 75 ALA B O 1
ATOM 4381 N N . SER B 2 76 ? 90.505 11.693 97.654 1.00 9.90 76 SER B N 1
ATOM 4382 C CA . SER B 2 76 ? 91.199 12.438 96.584 1.00 9.86 76 SER B CA 1
ATOM 4383 C C . SER B 2 76 ? 90.437 12.295 95.250 1.00 9.48 76 SER B C 1
ATOM 4384 O O . SER B 2 76 ? 89.832 11.276 95.003 1.00 10.22 76 SER B O 1
ATOM 4387 N N . THR B 2 77 ? 90.612 13.309 94.408 1.00 9.73 77 THR B N 1
ATOM 4388 C CA . THR B 2 77 ? 90.204 13.159 92.996 1.00 9.88 77 THR B CA 1
ATOM 4389 C C . THR B 2 77 ? 91.270 12.513 92.156 1.00 10.14 77 THR B C 1
ATOM 4390 O O . THR B 2 77 ? 91.013 12.233 90.965 1.00 10.88 77 THR B O 1
ATOM 4394 N N . SER B 2 78 ? 92.467 12.277 92.709 1.00 10.06 78 SER B N 1
ATOM 4395 C CA . SER B 2 78 ? 93.514 11.541 91.935 1.00 10.29 78 SER B CA 1
ATOM 4396 C C . SER B 2 78 ? 93.783 12.210 90.594 1.00 11.02 78 SER B C 1
ATOM 4397 O O . SER B 2 78 ? 93.736 11.546 89.532 1.00 12.09 78 SER B O 1
ATOM 4400 N N . LEU B 2 79 ? 94.136 13.463 90.608 1.00 10.84 79 LEU B N 1
ATOM 4401 C CA . LEU B 2 79 ? 94.550 14.162 89.379 1.00 11.65 79 LEU B CA 1
ATOM 4402 C C . LEU B 2 79 ? 95.779 13.433 88.813 1.00 11.04 79 LEU B C 1
ATOM 4403 O O . LEU B 2 79 ? 96.755 13.202 89.500 1.00 12.20 79 LEU B O 1
ATOM 4408 N N . HIS B 2 80 ? 95.745 13.094 87.526 1.00 12.22 80 HIS B N 1
ATOM 4409 C CA . HIS B 2 80 ? 96.843 12.463 86.821 1.00 11.91 80 HIS B CA 1
ATOM 4410 C C . HIS B 2 80 ? 97.182 13.299 85.577 1.00 11.99 80 HIS B C 1
ATOM 4411 O O . HIS B 2 80 ? 96.718 14.422 85.397 1.00 12.51 80 HIS B O 1
ATOM 4418 N N . GLU B 2 81 ? 98.056 12.749 84.742 1.00 13.09 81 GLU B N 1
ATOM 4419 C CA . GLU B 2 81 ? 98.659 13.580 83.667 1.00 13.89 81 GLU B CA 1
ATOM 4420 C C . GLU B 2 81 ? 97.646 14.078 82.652 1.00 12.45 81 GLU B C 1
ATOM 4421 O O . GLU B 2 81 ? 97.751 15.237 82.205 1.00 13.53 81 GLU B O 1
ATOM 4427 N N . GLU B 2 82 ? 96.662 13.290 82.304 1.00 13.04 82 GLU B N 1
ATOM 4428 C CA . GLU B 2 82 ? 95.705 13.709 81.280 1.00 14.53 82 GLU B CA 1
ATOM 4429 C C . GLU B 2 82 ? 94.917 14.908 81.767 1.00 13.26 82 GLU B C 1
ATOM 4430 O O . GLU B 2 82 ? 94.654 15.855 80.992 1.00 15.06 82 GLU B O 1
ATOM 4436 N N . SER B 2 83 ? 94.554 14.933 83.049 1.00 13.90 83 SER B N 1
ATOM 4437 C CA . SER B 2 83 ? 93.808 16.083 83.601 1.00 14.13 83 SER B CA 1
ATOM 4438 C C . SER B 2 83 ? 94.651 17.325 83.650 1.00 14.13 83 SER B C 1
ATOM 4439 O O . SER B 2 83 ? 94.140 18.445 83.564 1.00 15.54 83 SER B O 1
ATOM 4442 N N . ALA B 2 84 ? 95.932 17.191 83.853 1.00 14.61 84 ALA B N 1
ATOM 4443 C CA . ALA B 2 84 ? 96.840 18.331 83.814 1.00 16.17 84 ALA B CA 1
ATOM 4444 C C . ALA B 2 84 ? 96.911 18.957 82.448 1.00 16.43 84 ALA B C 1
ATOM 4445 O O . ALA B 2 84 ? 97.247 20.138 82.407 1.00 19.64 84 ALA B O 1
ATOM 4447 N N . VAL B 2 85 ? 96.610 18.243 81.349 1.00 15.51 85 VAL B N 1
ATOM 4448 C CA . VAL B 2 85 ? 96.622 18.763 79.962 1.00 15.95 85 VAL B CA 1
ATOM 4449 C C . VAL B 2 85 ? 95.267 19.274 79.545 1.00 14.50 85 VAL B C 1
ATOM 4450 O O . VAL B 2 85 ? 95.177 20.312 78.860 1.00 17.13 85 VAL B O 1
ATOM 4454 N N . PHE B 2 86 ? 94.214 18.573 79.925 1.00 14.54 86 PHE B N 1
ATOM 4455 C CA . PHE B 2 86 ? 92.880 18.836 79.418 1.00 14.28 86 PHE B CA 1
ATOM 4456 C C . PHE B 2 86 ? 91.898 19.342 80.494 1.00 14.96 86 PHE B C 1
ATOM 4457 O O . PHE B 2 86 ? 90.730 19.604 80.162 1.00 18.75 86 PHE B O 1
ATOM 4465 N N . GLY B 2 87 ? 92.263 19.367 81.726 1.00 13.57 87 GLY B N 1
ATOM 4466 C CA . GLY B 2 87 ? 91.431 19.797 82.858 1.00 14.35 87 GLY B CA 1
ATOM 4467 C C . GLY B 2 87 ? 90.943 18.597 83.648 1.00 13.12 87 GLY B C 1
ATOM 4468 O O . GLY B 2 87 ? 90.817 17.469 83.109 1.00 14.54 87 GLY B O 1
ATOM 4469 N N . GLY B 2 88 ? 90.600 18.835 84.909 1.00 12.95 88 GLY B N 1
ATOM 4470 C CA . GLY B 2 88 ? 90.233 17.779 85.838 1.00 13.01 88 GLY B CA 1
ATOM 4471 C C . GLY B 2 88 ? 88.807 17.698 86.289 1.00 12.72 88 GLY B C 1
ATOM 4472 O O . GLY B 2 88 ? 88.548 16.970 87.225 1.00 13.08 88 GLY B O 1
ATOM 4473 N N . ALA B 2 89 ? 87.890 18.395 85.633 1.00 13.06 89 ALA B N 1
ATOM 4474 C CA . ALA B 2 89 ? 86.494 18.371 86.079 1.00 14.69 89 ALA B CA 1
ATOM 4475 C C . ALA B 2 89 ? 85.952 16.951 86.165 1.00 14.25 89 ALA B C 1
ATOM 4476 O O . ALA B 2 89 ? 85.169 16.653 87.092 1.00 15.25 89 ALA B O 1
ATOM 4478 N N . LYS B 2 90 ? 86.303 16.076 85.238 1.00 13.66 90 LYS B N 1
ATOM 4479 C CA . LYS B 2 90 ? 85.720 14.733 85.258 1.00 15.36 90 LYS B CA 1
ATOM 4480 C C . LYS B 2 90 ? 86.218 13.962 86.479 1.00 13.73 90 LYS B C 1
ATOM 4481 O O . LYS B 2 90 ? 85.536 13.023 86.919 1.00 14.93 90 LYS B O 1
ATOM 4487 N N . ARG B 2 91 ? 87.380 14.305 87.029 1.00 13.12 91 ARG B N 1
ATOM 4488 C CA . ARG B 2 91 ? 87.874 13.639 88.265 1.00 12.90 91 ARG B CA 1
ATOM 4489 C C . ARG B 2 91 ? 87.018 14.059 89.460 1.00 12.34 91 ARG B C 1
ATOM 4490 O O . ARG B 2 91 ? 86.734 13.235 90.309 1.00 12.70 91 ARG B O 1
ATOM 4498 N N . VAL B 2 92 ? 86.655 15.312 89.535 1.00 12.60 92 VAL B N 1
ATOM 4499 C CA . VAL B 2 92 ? 85.737 15.796 90.596 1.00 13.21 92 VAL B CA 1
ATOM 4500 C C . VAL B 2 92 ? 84.428 15.083 90.504 1.00 12.73 92 VAL B C 1
ATOM 4501 O O . VAL B 2 92 ? 83.884 14.593 91.491 1.00 12.70 92 VAL B O 1
ATOM 4505 N N . GLU B 2 93 ? 83.838 15.061 89.293 1.00 12.46 93 GLU B N 1
ATOM 4506 C CA . GLU B 2 93 ? 82.515 14.519 89.122 1.00 13.43 93 GLU B CA 1
ATOM 4507 C C . GLU B 2 93 ? 82.515 13.048 89.444 1.00 13.41 93 GLU B C 1
ATOM 4508 O O . GLU B 2 93 ? 81.616 12.544 90.120 1.00 14.60 93 GLU B O 1
ATOM 4514 N N . GLU B 2 94 ? 83.510 12.311 88.945 1.00 13.32 94 GLU B N 1
ATOM 4515 C CA . GLU B 2 94 ? 83.591 10.905 89.301 1.00 13.42 94 GLU B CA 1
ATOM 4516 C C . GLU B 2 94 ? 83.753 10.729 90.813 1.00 12.02 94 GLU B C 1
ATOM 4517 O O . GLU B 2 94 ? 83.129 9.840 91.400 1.00 13.46 94 GLU B O 1
ATOM 4523 N N . GLY B 2 95 ? 84.650 11.497 91.389 1.00 12.19 95 GLY B N 1
ATOM 4524 C CA . GLY B 2 95 ? 84.926 11.342 92.836 1.00 12.21 95 GLY B CA 1
ATOM 4525 C C . GLY B 2 95 ? 83.679 11.558 93.701 1.00 11.62 95 GLY B C 1
ATOM 4526 O O . GLY B 2 95 ? 83.457 10.783 94.642 1.00 11.93 95 GLY B O 1
ATOM 4527 N N . VAL B 2 96 ? 82.877 12.545 93.349 1.00 11.61 96 VAL B N 1
ATOM 4528 C CA . VAL B 2 96 ? 81.624 12.787 94.127 1.00 11.55 96 VAL B CA 1
ATOM 4529 C C . VAL B 2 96 ? 80.709 11.586 94.024 1.00 11.45 96 VAL B C 1
ATOM 4530 O O . VAL B 2 96 ? 80.121 11.149 95.000 1.00 11.95 96 VAL B O 1
ATOM 4534 N N . LEU B 2 97 ? 80.497 11.061 92.767 1.00 11.72 97 LEU B N 1
ATOM 4535 C CA . LEU B 2 97 ? 79.556 9.952 92.601 1.00 12.22 97 LEU B CA 1
ATOM 4536 C C . LEU B 2 97 ? 80.095 8.700 93.287 1.00 11.63 97 LEU B C 1
ATOM 4537 O O . LEU B 2 97 ? 79.301 7.919 93.823 1.00 12.49 97 LEU B O 1
ATOM 4542 N N . VAL B 2 98 ? 81.402 8.444 93.172 1.00 11.89 98 VAL B N 1
ATOM 4543 C CA . VAL B 2 98 ? 81.976 7.244 93.801 1.00 12.28 98 VAL B CA 1
ATOM 4544 C C . VAL B 2 98 ? 81.823 7.326 95.339 1.00 12.10 98 VAL B C 1
ATOM 4545 O O . VAL B 2 98 ? 81.519 6.327 95.990 1.00 13.10 98 VAL B O 1
ATOM 4549 N N . LEU B 2 99 ? 82.001 8.500 95.905 1.00 11.18 99 LEU B N 1
ATOM 4550 C CA . LEU B 2 99 ? 81.724 8.687 97.350 1.00 11.27 99 LEU B CA 1
ATOM 4551 C C . LEU B 2 99 ? 80.265 8.424 97.664 1.00 11.22 99 LEU B C 1
ATOM 4552 O O . LEU B 2 99 ? 79.942 7.685 98.555 1.00 12.10 99 LEU B O 1
ATOM 4557 N N . ALA B 2 100 ? 79.356 9.054 96.918 1.00 12.04 100 ALA B N 1
ATOM 4558 C CA . ALA B 2 100 ? 77.915 8.916 97.233 1.00 12.00 100 ALA B CA 1
ATOM 4559 C C . ALA B 2 100 ? 77.454 7.482 97.097 1.00 12.19 100 ALA B C 1
ATOM 4560 O O . ALA B 2 100 ? 76.598 7.014 97.869 1.00 13.16 100 ALA B O 1
ATOM 4562 N N . ARG B 2 101 ? 77.958 6.767 96.085 1.00 12.12 101 ARG B N 1
ATOM 4563 C CA . ARG B 2 101 ? 77.520 5.397 95.819 1.00 12.98 101 ARG B CA 1
ATOM 4564 C C . ARG B 2 101 ? 78.039 4.448 96.900 1.00 13.03 101 ARG B C 1
ATOM 4565 O O . ARG B 2 101 ? 77.369 3.477 97.237 1.00 17.22 101 ARG B O 1
ATOM 4573 N N . ARG B 2 102 ? 79.225 4.693 97.428 1.00 12.80 102 ARG B N 1
ATOM 4574 C CA . ARG B 2 102 ? 79.864 3.735 98.348 1.00 12.61 102 ARG B CA 1
ATOM 4575 C C . ARG B 2 102 ? 79.658 4.090 99.824 1.00 12.83 102 ARG B C 1
ATOM 4576 O O . ARG B 2 102 ? 79.851 3.208 100.664 1.00 13.47 102 ARG B O 1
ATOM 4584 N N . TYR B 2 103 ? 79.213 5.285 100.118 1.00 12.15 103 TYR B N 1
ATOM 4585 C CA . TYR B 2 103 ? 78.938 5.744 101.485 1.00 12.45 103 TYR B CA 1
ATOM 4586 C C . TYR B 2 103 ? 77.501 6.263 101.540 1.00 12.39 103 TYR B C 1
ATOM 4587 O O . TYR B 2 103 ? 77.242 7.446 101.320 1.00 12.96 103 TYR B O 1
ATOM 4596 N N . PRO B 2 104 ? 76.543 5.345 101.779 1.00 14.89 104 PRO B N 1
ATOM 4597 C CA . PRO B 2 104 ? 75.131 5.689 101.720 1.00 15.46 104 PRO B CA 1
ATOM 4598 C C . PRO B 2 104 ? 74.701 6.743 102.740 1.00 15.42 104 PRO B C 1
ATOM 4599 O O . PRO B 2 104 ? 73.637 7.374 102.538 1.00 17.60 104 PRO B O 1
ATOM 4603 N N . ASN B 2 105 ? 75.455 6.943 103.812 1.00 15.55 105 ASN B N 1
ATOM 4604 C CA . ASN B 2 105 ? 75.057 7.875 104.866 1.00 15.98 105 ASN B CA 1
ATOM 4605 C C . ASN B 2 105 ? 75.724 9.225 104.654 1.00 14.45 105 ASN B C 1
ATOM 4606 O O . ASN B 2 105 ? 75.517 10.137 105.473 1.00 15.18 105 ASN B O 1
ATOM 4611 N N . LEU B 2 106 ? 76.585 9.380 103.665 1.00 13.53 106 LEU B N 1
ATOM 4612 C CA . LEU B 2 106 ? 77.313 10.611 103.427 1.00 12.58 106 LEU B CA 1
ATOM 4613 C C . LEU B 2 106 ? 76.338 11.756 103.139 1.00 13.01 106 LEU B C 1
ATOM 4614 O O . LEU B 2 106 ? 75.452 11.625 102.299 1.00 14.05 106 LEU B O 1
ATOM 4619 N N . ARG B 2 107 ? 76.535 12.892 103.796 1.00 12.74 107 ARG B N 1
ATOM 4620 C CA . ARG B 2 107 ? 75.682 14.083 103.635 1.00 12.45 107 ARG B CA 1
ATOM 4621 C C . ARG B 2 107 ? 76.418 15.314 103.138 1.00 11.97 107 ARG B C 1
ATOM 4622 O O . ARG B 2 107 ? 75.751 16.192 102.568 1.00 13.11 107 ARG B O 1
ATOM 4630 N N . VAL B 2 108 ? 77.728 15.445 103.434 1.00 11.69 108 VAL B N 1
ATOM 4631 C CA . VAL B 2 108 ? 78.430 16.686 103.153 1.00 11.16 108 VAL B CA 1
ATOM 4632 C C . VAL B 2 108 ? 79.736 16.374 102.473 1.00 11.17 108 VAL B C 1
ATOM 4633 O O . VAL B 2 108 ? 80.519 15.580 103.008 1.00 11.77 108 VAL B O 1
ATOM 4637 N N . ILE B 2 109 ? 80.034 17.044 101.363 1.00 11.14 109 ILE B N 1
ATOM 4638 C CA . ILE B 2 109 ? 81.308 16.924 100.639 1.00 11.07 109 ILE B CA 1
ATOM 4639 C C . ILE B 2 109 ? 81.834 18.320 100.350 1.00 11.33 109 ILE B C 1
ATOM 4640 O O . ILE B 2 109 ? 81.453 18.973 99.356 1.00 12.00 109 ILE B O 1
ATOM 4645 N N . PRO B 2 110 ? 82.740 18.866 101.193 1.00 11.34 110 PRO B N 1
ATOM 4646 C CA . PRO B 2 110 ? 83.509 20.027 100.814 1.00 10.74 110 PRO B CA 1
ATOM 4647 C C . PRO B 2 110 ? 84.454 19.587 99.689 1.00 10.90 110 PRO B C 1
ATOM 4648 O O . PRO B 2 110 ? 85.220 18.639 99.885 1.00 12.21 110 PRO B O 1
ATOM 4652 N N . ILE B 2 111 ? 84.422 20.289 98.573 1.00 10.62 111 ILE B N 1
ATOM 4653 C CA . ILE B 2 111 ? 85.276 20.024 97.411 1.00 10.16 111 ILE B CA 1
ATOM 4654 C C . ILE B 2 111 ? 86.368 21.062 97.465 1.00 9.90 111 ILE B C 1
ATOM 4655 O O . ILE B 2 111 ? 86.153 22.246 97.234 1.00 10.90 111 ILE B O 1
ATOM 4660 N N . ILE B 2 112 ? 87.546 20.585 97.876 1.00 9.94 112 ILE B N 1
ATOM 4661 C CA . ILE B 2 112 ? 88.675 21.441 98.280 1.00 9.73 112 ILE B CA 1
ATOM 4662 C C . ILE B 2 112 ? 89.674 21.518 97.137 1.00 9.89 112 ILE B C 1
ATOM 4663 O O . ILE B 2 112 ? 90.209 20.467 96.723 1.00 10.76 112 ILE B O 1
ATOM 4668 N N . THR B 2 113 ? 89.972 22.690 96.654 1.00 9.54 113 THR B N 1
ATOM 4669 C CA . THR B 2 113 ? 90.958 22.799 95.579 1.00 10.00 113 THR B CA 1
ATOM 4670 C C . THR B 2 113 ? 92.368 22.779 96.160 1.00 10.33 113 THR B C 1
ATOM 4671 O O . THR B 2 113 ? 92.607 22.929 97.390 1.00 10.69 113 THR B O 1
ATOM 4675 N N . THR B 2 114 ? 93.330 22.611 95.257 1.00 10.03 114 THR B N 1
ATOM 4676 C CA . THR B 2 114 ? 94.757 22.560 95.605 1.00 10.02 114 THR B CA 1
ATOM 4677 C C . THR B 2 114 ? 95.513 23.480 94.683 1.00 9.85 114 THR B C 1
ATOM 4678 O O . THR B 2 114 ? 94.926 24.101 93.761 1.00 10.61 114 THR B O 1
ATOM 4682 N N . CYS B 2 115 ? 96.820 23.599 94.865 1.00 9.86 115 CYS B N 1
ATOM 4683 C CA . CYS B 2 115 ? 97.622 24.347 93.909 1.00 10.19 115 CYS B CA 1
ATOM 4684 C C . CYS B 2 115 ? 97.374 23.899 92.452 1.00 10.45 115 CYS B C 1
ATOM 4685 O O . CYS B 2 115 ? 97.218 24.759 91.561 1.00 11.65 115 CYS B O 1
ATOM 4688 N N . SER B 2 116 ? 97.344 22.628 92.202 1.00 10.04 116 SER B N 1
ATOM 4689 C CA . SER B 2 116 ? 97.219 22.142 90.806 1.00 10.55 116 SER B CA 1
ATOM 4690 C C . SER B 2 116 ? 95.934 22.613 90.186 1.00 10.74 116 SER B C 1
ATOM 4691 O O . SER B 2 116 ? 95.933 23.092 89.035 1.00 11.35 116 SER B O 1
ATOM 4694 N N . THR B 2 117 ? 94.830 22.451 90.901 1.00 10.53 117 THR B N 1
ATOM 4695 C CA . THR B 2 117 ? 93.506 22.639 90.317 1.00 10.41 117 THR B CA 1
ATOM 4696 C C . THR B 2 117 ? 93.131 24.099 90.330 1.00 11.16 117 THR B C 1
ATOM 4697 O O . THR B 2 117 ? 92.262 24.505 89.507 1.00 12.43 117 THR B O 1
ATOM 4701 N N . GLU B 2 118 ? 93.736 24.912 91.175 1.00 11.19 118 GLU B N 1
ATOM 4702 C CA . GLU B 2 118 ? 93.685 26.358 91.063 1.00 11.56 118 GLU B CA 1
ATOM 4703 C C . GLU B 2 118 ? 94.475 26.843 89.852 1.00 11.81 118 GLU B C 1
ATOM 4704 O O . GLU B 2 118 ? 93.969 27.651 89.060 1.00 13.02 118 GLU B O 1
ATOM 4710 N N . VAL B 2 119 ? 95.668 26.345 89.653 1.00 11.34 119 VAL B N 1
ATOM 4711 C CA . VAL B 2 119 ? 96.451 26.778 88.481 1.00 11.59 119 VAL B CA 1
ATOM 4712 C C . VAL B 2 119 ? 95.705 26.431 87.190 1.00 11.60 119 VAL B C 1
ATOM 4713 O O . VAL B 2 119 ? 95.592 27.311 86.298 1.00 12.39 119 VAL B O 1
ATOM 4717 N N . ILE B 2 120 ? 95.214 25.227 87.058 1.00 11.45 120 ILE B N 1
ATOM 4718 C CA . ILE B 2 120 ? 94.562 24.842 85.789 1.00 12.72 120 ILE B CA 1
ATOM 4719 C C . ILE B 2 120 ? 93.149 25.374 85.666 1.00 13.03 120 ILE B C 1
ATOM 4720 O O . ILE B 2 120 ? 92.565 25.287 84.555 1.00 14.69 120 ILE B O 1
ATOM 4725 N N . GLY B 2 121 ? 92.584 25.934 86.703 1.00 13.22 121 GLY B N 1
ATOM 4726 C CA . GLY B 2 121 ? 91.296 26.663 86.584 1.00 14.60 121 GLY B CA 1
ATOM 4727 C C . GLY B 2 121 ? 90.095 25.759 86.386 1.00 15.17 121 GLY B C 1
ATOM 4728 O O . GLY B 2 121 ? 89.108 26.203 85.787 1.00 16.33 121 GLY B O 1
ATOM 4729 N N . ASP B 2 122 ? 90.081 24.591 86.989 1.00 13.19 122 ASP B N 1
ATOM 4730 C CA . ASP B 2 122 ? 88.882 23.759 86.867 1.00 13.44 122 ASP B CA 1
ATOM 4731 C C . ASP B 2 122 ? 87.687 24.512 87.474 1.00 13.95 122 ASP B C 1
ATOM 4732 O O . ASP B 2 122 ? 87.803 25.169 88.499 1.00 14.74 122 ASP B O 1
ATOM 4737 N N . ASP B 2 123 ? 86.536 24.394 86.864 1.00 14.04 123 ASP B N 1
ATOM 4738 C CA . ASP B 2 123 ? 85.304 25.100 87.261 1.00 14.16 123 ASP B CA 1
ATOM 4739 C C . ASP B 2 123 ? 84.568 24.271 88.255 1.00 13.48 123 ASP B C 1
ATOM 4740 O O . ASP B 2 123 ? 83.757 23.384 87.947 1.00 14.02 123 ASP B O 1
ATOM 4745 N N . ILE B 2 124 ? 84.880 24.501 89.543 1.00 14.08 124 ILE B N 1
ATOM 4746 C CA . ILE B 2 124 ? 84.300 23.681 90.615 1.00 13.55 124 ILE B CA 1
ATOM 4747 C C . ILE B 2 124 ? 82.787 23.861 90.709 1.00 12.58 124 ILE B C 1
ATOM 4748 O O . ILE B 2 124 ? 82.050 22.926 90.931 1.00 13.51 124 ILE B O 1
ATOM 4753 N N . GLU B 2 125 ? 82.339 25.112 90.600 1.00 13.65 125 GLU B N 1
ATOM 4754 C CA . GLU B 2 125 ? 80.904 25.400 90.686 1.00 13.72 125 GLU B CA 1
ATOM 4755 C C . GLU B 2 125 ? 80.126 24.758 89.533 1.00 12.90 125 GLU B C 1
ATOM 4756 O O . GLU B 2 125 ? 79.063 24.187 89.751 1.00 13.49 125 GLU B O 1
ATOM 4762 N N . GLY B 2 126 ? 80.733 24.713 88.363 1.00 14.26 126 GLY B N 1
ATOM 4763 C CA . GLY B 2 126 ? 80.107 23.998 87.233 1.00 14.56 126 GLY B CA 1
ATOM 4764 C C . GLY B 2 126 ? 80.047 22.513 87.463 1.00 13.43 126 GLY B C 1
ATOM 4765 O O . GLY B 2 126 ? 79.011 21.870 87.200 1.00 14.46 126 GLY B O 1
ATOM 4766 N N . SER B 2 127 ? 81.116 21.936 88.041 1.00 13.10 127 SER B N 1
ATOM 4767 C CA . SER B 2 127 ? 81.049 20.509 88.393 1.00 13.34 127 SER B CA 1
ATOM 4768 C C . SER B 2 127 ? 80.010 20.216 89.442 1.00 12.18 127 SER B C 1
ATOM 4769 O O . SER B 2 127 ? 79.362 19.173 89.436 1.00 13.30 127 SER B O 1
ATOM 4772 N N . ILE B 2 128 ? 79.860 21.129 90.425 1.00 12.53 128 ILE B N 1
ATOM 4773 C CA . ILE B 2 128 ? 78.836 20.959 91.471 1.00 13.08 128 ILE B CA 1
ATOM 4774 C C . ILE B 2 128 ? 77.432 20.955 90.810 1.00 12.25 128 ILE B C 1
ATOM 4775 O O . ILE B 2 128 ? 76.590 20.161 91.243 1.00 13.96 128 ILE B O 1
ATOM 4780 N N . ARG B 2 129 ? 77.176 21.802 89.832 1.00 13.01 129 ARG B N 1
ATOM 4781 C CA . ARG B 2 129 ? 75.856 21.772 89.182 1.00 14.30 129 ARG B CA 1
ATOM 4782 C C . ARG B 2 129 ? 75.620 20.435 88.519 1.00 13.36 129 ARG B C 1
ATOM 4783 O O . ARG B 2 129 ? 74.500 19.878 88.615 1.00 14.45 129 ARG B O 1
ATOM 4791 N N . VAL B 2 130 ? 76.626 19.912 87.810 1.00 12.85 130 VAL B N 1
ATOM 4792 C CA . VAL B 2 130 ? 76.525 18.575 87.209 1.00 13.32 130 VAL B CA 1
ATOM 4793 C C . VAL B 2 130 ? 76.217 17.505 88.228 1.00 12.25 130 VAL B C 1
ATOM 4794 O O . VAL B 2 130 ? 75.339 16.656 88.101 1.00 13.34 130 VAL B O 1
ATOM 4798 N N . CYS B 2 131 ? 77.018 17.519 89.311 1.00 12.81 131 CYS B N 1
ATOM 4799 C CA . CYS B 2 131 ? 76.849 16.482 90.339 1.00 12.71 131 CYS B CA 1
ATOM 4800 C C . CYS B 2 131 ? 75.529 16.628 91.067 1.00 12.29 131 CYS B C 1
ATOM 4801 O O . CYS B 2 131 ? 74.924 15.618 91.374 1.00 13.78 131 CYS B O 1
ATOM 4804 N N . ASN B 2 132 ? 75.072 17.841 91.334 1.00 13.17 132 ASN B N 1
ATOM 4805 C CA . ASN B 2 132 ? 73.755 18.000 91.994 1.00 14.25 132 ASN B CA 1
ATOM 4806 C C . ASN B 2 132 ? 72.665 17.378 91.105 1.00 13.99 132 ASN B C 1
ATOM 4807 O O . ASN B 2 132 ? 71.819 16.630 91.610 1.00 14.90 132 ASN B O 1
ATOM 4812 N N . ARG B 2 133 ? 72.707 17.628 89.787 1.00 13.32 133 ARG B N 1
ATOM 4813 C CA . ARG B 2 133 ? 71.717 17.008 88.906 1.00 14.23 133 ARG B CA 1
ATOM 4814 C C . ARG B 2 133 ? 71.819 15.501 88.922 1.00 13.33 133 ARG B C 1
ATOM 4815 O O . ARG B 2 133 ? 70.812 14.765 88.999 1.00 14.89 133 ARG B O 1
ATOM 4823 N N . ALA B 2 134 ? 73.035 14.960 88.870 1.00 13.50 134 ALA B N 1
ATOM 4824 C CA . ALA B 2 134 ? 73.245 13.519 88.843 1.00 14.44 134 ALA B CA 1
ATOM 4825 C C . ALA B 2 134 ? 72.753 12.877 90.120 1.00 13.24 134 ALA B C 1
ATOM 4826 O O . ALA B 2 134 ? 72.100 11.838 90.129 1.00 14.61 134 ALA B O 1
ATOM 4828 N N . LEU B 2 135 ? 73.114 13.504 91.243 1.00 13.97 135 LEU B N 1
ATOM 4829 C CA . LEU B 2 135 ? 72.736 12.943 92.551 1.00 13.74 135 LEU B CA 1
ATOM 4830 C C . LEU B 2 135 ? 71.245 13.002 92.797 1.00 13.36 135 LEU B C 1
ATOM 4831 O O . LEU B 2 135 ? 70.714 12.097 93.382 1.00 14.90 135 LEU B O 1
ATOM 4836 N N . GLU B 2 136 ? 70.610 14.085 92.358 1.00 14.63 136 GLU B N 1
ATOM 4837 C CA . GLU B 2 136 ? 69.150 14.189 92.529 1.00 15.71 136 GLU B CA 1
ATOM 4838 C C . GLU B 2 136 ? 68.439 13.129 91.717 1.00 16.79 136 GLU B C 1
ATOM 4839 O O . GLU B 2 136 ? 67.429 12.583 92.181 1.00 19.22 136 GLU B O 1
ATOM 4845 N N . ALA B 2 137 ? 68.944 12.796 90.537 1.00 16.28 137 ALA B N 1
ATOM 4846 C CA . ALA B 2 137 ? 68.337 11.761 89.698 1.00 17.00 137 ALA B CA 1
ATOM 4847 C C . ALA B 2 137 ? 68.596 10.373 90.283 1.00 15.53 137 ALA B C 1
ATOM 4848 O O . ALA B 2 137 ? 67.696 9.512 90.329 1.00 18.78 137 ALA B O 1
ATOM 4850 N N . GLU B 2 138 ? 69.816 10.136 90.745 1.00 15.39 138 GLU B N 1
ATOM 4851 C CA . GLU B 2 138 ? 70.195 8.791 91.137 1.00 15.08 138 GLU B CA 1
ATOM 4852 C C . GLU B 2 138 ? 69.715 8.462 92.557 1.00 16.44 138 GLU B C 1
ATOM 4853 O O . GLU B 2 138 ? 69.418 7.287 92.828 1.00 17.59 138 GLU B O 1
ATOM 4859 N N . PHE B 2 139 ? 69.613 9.453 93.439 1.00 14.75 139 PHE B N 1
ATOM 4860 C CA . PHE B 2 139 ? 69.262 9.247 94.850 1.00 15.88 139 PHE B CA 1
ATOM 4861 C C . PHE B 2 139 ? 68.136 10.204 95.235 1.00 16.31 139 PHE B C 1
ATOM 4862 O O . PHE B 2 139 ? 68.319 11.174 95.921 1.00 16.75 139 PHE B O 1
ATOM 4870 N N . PRO B 2 140 ? 66.916 9.967 94.733 1.00 20.33 140 PRO B N 1
ATOM 4871 C CA . PRO B 2 140 ? 65.808 10.934 94.886 1.00 23.89 140 PRO B CA 1
ATOM 4872 C C . PRO B 2 140 ? 65.466 11.356 96.337 1.00 22.58 140 PRO B C 1
ATOM 4873 O O . PRO B 2 140 ? 65.005 12.460 96.621 1.00 26.87 140 PRO B O 1
ATOM 4877 N N . ASP B 2 141 ? 65.660 10.425 97.235 1.00 19.35 141 ASP B N 1
ATOM 4878 C CA . ASP B 2 141 ? 65.332 10.684 98.658 1.00 21.64 141 ASP B CA 1
ATOM 4879 C C . ASP B 2 141 ? 66.557 11.075 99.507 1.00 20.62 141 ASP B C 1
ATOM 4880 O O . ASP B 2 141 ? 66.439 11.043 100.772 1.00 24.58 141 ASP B O 1
ATOM 4885 N N . ARG B 2 142 ? 67.640 11.475 98.890 1.00 17.69 142 ARG B N 1
ATOM 4886 C CA . ARG B 2 142 ? 68.850 11.879 99.603 1.00 16.28 142 ARG B CA 1
ATOM 4887 C C . ARG B 2 142 ? 69.210 13.306 99.275 1.00 14.73 142 ARG B C 1
ATOM 4888 O O . ARG B 2 142 ? 68.960 13.761 98.161 1.00 16.64 142 ARG B O 1
ATOM 4896 N N . LYS B 2 143 ? 69.785 14.009 100.265 1.00 15.90 143 LYS B N 1
ATOM 4897 C CA . LYS B 2 143 ? 70.365 15.319 99.987 1.00 15.74 143 LYS B CA 1
ATOM 4898 C C . LYS B 2 143 ? 71.827 15.314 100.357 1.00 16.74 143 LYS B C 1
ATOM 4899 O O . LYS B 2 143 ? 72.168 14.934 101.497 1.00 19.12 143 LYS B O 1
ATOM 4905 N N . ILE B 2 144 ? 72.701 15.637 99.418 1.00 15.02 144 ILE B N 1
ATOM 4906 C CA . ILE B 2 144 ? 74.138 15.760 99.670 1.00 14.36 144 ILE B CA 1
ATOM 4907 C C . ILE B 2 144 ? 74.509 17.186 99.395 1.00 13.74 144 ILE B C 1
ATOM 4908 O O . ILE B 2 144 ? 74.190 17.748 98.319 1.00 16.49 144 ILE B O 1
ATOM 4913 N N . TYR B 2 145 ? 75.203 17.814 100.347 1.00 12.79 145 TYR B N 1
ATOM 4914 C CA . TYR B 2 145 ? 75.617 19.205 100.251 1.00 12.35 145 TYR B CA 1
ATOM 4915 C C . TYR B 2 145 ? 77.035 19.263 99.721 1.00 12.41 145 TYR B C 1
ATOM 4916 O O . TYR B 2 145 ? 77.966 18.805 100.408 1.00 12.90 145 TYR B O 1
ATOM 4925 N N . LEU B 2 146 ? 77.245 19.849 98.553 1.00 12.25 146 LEU B N 1
ATOM 4926 C CA . LEU B 2 146 ? 78.558 20.000 97.934 1.00 11.63 146 LEU B CA 1
ATOM 4927 C C . LEU B 2 146 ? 78.969 21.435 98.118 1.00 12.26 146 LEU B C 1
ATOM 4928 O O . LEU B 2 146 ? 78.295 22.345 97.611 1.00 13.80 146 LEU B O 1
ATOM 4933 N N . ALA B 2 147 ? 80.065 21.665 98.836 1.00 11.93 147 ALA B N 1
ATOM 4934 C CA . ALA B 2 147 ? 80.506 23.022 99.131 1.00 11.98 147 ALA B CA 1
ATOM 4935 C C . ALA B 2 147 ? 81.781 23.306 98.363 1.00 12.18 147 ALA B C 1
ATOM 4936 O O . ALA B 2 147 ? 82.772 22.596 98.568 1.00 13.24 147 ALA B O 1
ATOM 4938 N N . PRO B 2 148 ? 81.877 24.363 97.559 1.00 11.92 148 PRO B N 1
ATOM 4939 C CA . PRO B 2 148 ? 83.102 24.658 96.854 1.00 11.93 148 PRO B CA 1
ATOM 4940 C C . PRO B 2 148 ? 84.077 25.362 97.800 1.00 11.88 148 PRO B C 1
ATOM 4941 O O . PRO B 2 148 ? 83.692 26.352 98.439 1.00 12.49 148 PRO B O 1
ATOM 4945 N N . VAL B 2 149 ? 85.269 24.855 97.928 1.00 11.43 149 VAL B N 1
ATOM 4946 C CA . VAL B 2 149 ? 86.258 25.425 98.857 1.00 10.94 149 VAL B CA 1
ATOM 4947 C C . VAL B 2 149 ? 87.504 25.780 98.071 1.00 10.93 149 VAL B C 1
ATOM 4948 O O . VAL B 2 149 ? 88.273 24.865 97.667 1.00 11.85 149 VAL B O 1
ATOM 4952 N N . HIS B 2 150 ? 87.731 27.046 97.833 1.00 10.92 150 HIS B N 1
ATOM 4953 C CA . HIS B 2 150 ? 88.867 27.512 97.053 1.00 11.68 150 HIS B CA 1
ATOM 4954 C C . HIS B 2 150 ? 90.037 27.767 97.966 1.00 11.59 150 HIS B C 1
ATOM 4955 O O . HIS B 2 150 ? 90.047 28.778 98.680 1.00 13.16 150 HIS B O 1
ATOM 4962 N N . THR B 2 151 ? 91.046 26.910 97.870 1.00 11.33 151 THR B N 1
ATOM 4963 C CA . THR B 2 151 ? 92.212 26.892 98.786 1.00 11.08 151 THR B CA 1
ATOM 4964 C C . THR B 2 151 ? 93.502 26.764 98.023 1.00 11.17 151 THR B C 1
ATOM 4965 O O . THR B 2 151 ? 94.296 25.858 98.282 1.00 12.18 151 THR B O 1
ATOM 4969 N N . PRO B 2 152 ? 93.837 27.724 97.132 1.00 11.79 152 PRO B N 1
ATOM 4970 C CA . PRO B 2 152 ? 95.192 27.693 96.538 1.00 11.83 152 PRO B CA 1
ATOM 4971 C C . PRO B 2 152 ? 96.281 27.686 97.603 1.00 11.49 152 PRO B C 1
ATOM 4972 O O . PRO B 2 152 ? 96.251 28.528 98.488 1.00 12.77 152 PRO B O 1
ATOM 4976 N N . SER B 2 153 ? 97.266 26.842 97.478 1.00 11.76 153 SER B N 1
ATOM 4977 C CA . SER B 2 153 ? 98.287 26.713 98.504 1.00 11.52 153 SER B CA 1
ATOM 4978 C C . SER B 2 153 ? 99.331 27.738 98.415 1.00 11.73 153 SER B C 1
ATOM 4979 O O . SER B 2 153 ? 100.165 27.871 99.339 1.00 13.58 153 SER B O 1
ATOM 4982 N N . PHE B 2 154 ? 99.367 28.514 97.355 1.00 12.67 154 PHE B N 1
ATOM 4983 C CA . PHE B 2 154 ? 100.378 29.547 97.152 1.00 13.27 154 PHE B CA 1
ATOM 4984 C C . PHE B 2 154 ? 99.928 30.909 97.755 1.00 13.10 154 PHE B C 1
ATOM 4985 O O . PHE B 2 154 ? 100.553 31.930 97.521 1.00 13.97 154 PHE B O 1
ATOM 4993 N N . LYS B 2 155 ? 98.902 30.887 98.612 1.00 12.97 155 LYS B N 1
ATOM 4994 C CA . LYS B 2 155 ? 98.647 32.019 99.516 1.00 13.29 155 LYS B CA 1
ATOM 4995 C C . LYS B 2 155 ? 98.192 31.443 100.861 1.00 11.75 155 LYS B C 1
ATOM 4996 O O . LYS B 2 155 ? 97.705 30.347 100.947 1.00 11.80 155 LYS B O 1
ATOM 5002 N N . GLY B 2 156 ? 98.316 32.261 101.890 1.00 11.73 156 GLY B N 1
ATOM 5003 C CA . GLY B 2 156 ? 97.834 31.877 103.205 1.00 12.19 156 GLY B CA 1
ATOM 5004 C C . GLY B 2 156 ? 98.504 30.617 103.747 1.00 11.07 156 GLY B C 1
ATOM 5005 O O . GLY B 2 156 ? 99.696 30.403 103.537 1.00 11.88 156 GLY B O 1
ATOM 5006 N N . SER B 2 157 ? 97.727 29.806 104.442 1.00 10.42 157 SER B N 1
ATOM 5007 C CA . SER B 2 157 ? 98.262 28.658 105.206 1.00 10.21 157 SER B CA 1
ATOM 5008 C C . SER B 2 157 ? 97.093 27.795 105.588 1.00 9.43 157 SER B C 1
ATOM 5009 O O . SER B 2 157 ? 95.923 28.099 105.337 1.00 9.72 157 SER B O 1
ATOM 5012 N N . HIS B 2 158 ? 97.381 26.724 106.356 1.00 9.24 158 HIS B N 1
ATOM 5013 C CA . HIS B 2 158 ? 96.280 25.889 106.837 1.00 9.21 158 HIS B CA 1
ATOM 5014 C C . HIS B 2 158 ? 95.309 26.687 107.763 1.00 8.85 158 HIS B C 1
ATOM 5015 O O . HIS B 2 158 ? 94.170 26.310 107.867 1.00 9.66 158 HIS B O 1
ATOM 5022 N N . VAL B 2 159 ? 95.813 27.759 108.372 1.00 9.64 159 VAL B N 1
ATOM 5023 C CA . VAL B 2 159 ? 94.948 28.600 109.216 1.00 9.93 159 VAL B CA 1
ATOM 5024 C C . VAL B 2 159 ? 93.854 29.237 108.334 1.00 10.17 159 VAL B C 1
ATOM 5025 O O . VAL B 2 159 ? 92.643 29.159 108.607 1.00 10.58 159 VAL B O 1
ATOM 5029 N N . THR B 2 160 ? 94.285 29.862 107.223 1.00 10.52 160 THR B N 1
ATOM 5030 C CA . THR B 2 160 ? 93.350 30.493 106.304 1.00 10.82 160 THR B CA 1
ATOM 5031 C C . THR B 2 160 ? 92.436 29.486 105.652 1.00 10.39 160 THR B C 1
ATOM 5032 O O . THR B 2 160 ? 91.273 29.770 105.350 1.00 10.86 160 THR B O 1
ATOM 5036 N N . GLY B 2 161 ? 92.973 28.307 105.330 1.00 10.41 161 GLY B N 1
ATOM 5037 C CA . GLY B 2 161 ? 92.189 27.264 104.703 1.00 10.41 161 GLY B CA 1
ATOM 5038 C C . GLY B 2 161 ? 91.082 26.745 105.571 1.00 9.94 161 GLY B C 1
ATOM 5039 O O . GLY B 2 161 ? 89.991 26.434 105.109 1.00 10.55 161 GLY B O 1
ATOM 5040 N N . TYR B 2 162 ? 91.400 26.578 106.872 1.00 9.87 162 TYR B N 1
ATOM 5041 C CA . TYR B 2 162 ? 90.368 26.222 107.855 1.00 10.17 162 TYR B CA 1
ATOM 5042 C C . TYR B 2 162 ? 89.227 27.248 107.822 1.00 9.70 162 TYR B C 1
ATOM 5043 O O . TYR B 2 162 ? 88.061 26.881 107.706 1.00 10.35 162 TYR B O 1
ATOM 5052 N N . ALA B 2 163 ? 89.613 28.507 107.940 1.00 9.97 163 ALA B N 1
ATOM 5053 C CA . ALA B 2 163 ? 88.578 29.554 107.989 1.00 10.65 163 ALA B CA 1
ATOM 5054 C C . ALA B 2 163 ? 87.741 29.549 106.705 1.00 11.00 163 ALA B C 1
ATOM 5055 O O . ALA B 2 163 ? 86.506 29.748 106.748 1.00 11.49 163 ALA B O 1
ATOM 5057 N N . GLU B 2 164 ? 88.390 29.367 105.554 1.00 11.00 164 GLU B N 1
ATOM 5058 C CA . GLU B 2 164 ? 87.663 29.374 104.271 1.00 11.72 164 GLU B CA 1
ATOM 5059 C C . GLU B 2 164 ? 86.701 28.240 104.163 1.00 11.41 164 GLU B C 1
ATOM 5060 O O . GLU B 2 164 ? 85.558 28.394 103.689 1.00 11.88 164 GLU B O 1
ATOM 5066 N N . CYS B 2 165 ? 87.102 27.034 104.618 1.00 10.80 165 CYS B N 1
ATOM 5067 C CA . CYS B 2 165 ? 86.238 25.863 104.522 1.00 10.58 165 CYS B CA 1
ATOM 5068 C C . CYS B 2 165 ? 85.029 26.020 105.439 1.00 11.06 165 CYS B C 1
ATOM 5069 O O . CYS B 2 165 ? 83.905 25.709 105.041 1.00 11.72 165 CYS B O 1
ATOM 5072 N N . VAL B 2 166 ? 85.245 26.432 106.694 1.00 11.04 166 VAL B N 1
ATOM 5073 C CA . VAL B 2 166 ? 84.110 26.658 107.622 1.00 11.06 166 VAL B CA 1
ATOM 5074 C C . VAL B 2 166 ? 83.101 27.627 106.950 1.00 10.44 166 VAL B C 1
ATOM 5075 O O . VAL B 2 166 ? 81.909 27.355 106.904 1.00 11.39 166 VAL B O 1
ATOM 5079 N N . LYS B 2 167 ? 83.630 28.710 106.429 1.00 10.97 167 LYS B N 1
ATOM 5080 C CA . LYS B 2 167 ? 82.727 29.725 105.832 1.00 11.75 167 LYS B CA 1
ATOM 5081 C C . LYS B 2 167 ? 81.960 29.164 104.668 1.00 11.85 167 LYS B C 1
ATOM 5082 O O . LYS B 2 167 ? 80.742 29.375 104.529 1.00 12.60 167 LYS B O 1
ATOM 5088 N N . SER B 2 168 ? 82.639 28.415 103.782 1.00 11.58 168 SER B N 1
ATOM 5089 C CA . SER B 2 168 ? 81.976 27.867 102.617 1.00 11.98 168 SER B CA 1
ATOM 5090 C C . SER B 2 168 ? 80.924 26.854 102.967 1.00 12.32 168 SER B C 1
ATOM 5091 O O . SER B 2 168 ? 79.826 26.807 102.387 1.00 12.97 168 SER B O 1
ATOM 5094 N N . VAL B 2 169 ? 81.234 25.951 103.911 1.00 11.94 169 VAL B N 1
ATOM 5095 C CA . VAL B 2 169 ? 80.266 24.955 104.342 1.00 11.96 169 VAL B CA 1
ATOM 5096 C C . VAL B 2 169 ? 79.021 25.662 104.946 1.00 12.29 169 VAL B C 1
ATOM 5097 O O . VAL B 2 169 ? 77.881 25.249 104.665 1.00 13.28 169 VAL B O 1
ATOM 5101 N N . PHE B 2 170 ? 79.260 26.637 105.809 1.00 11.88 170 PHE B N 1
ATOM 5102 C CA . PHE B 2 170 ? 78.139 27.370 106.404 1.00 12.49 170 PHE B CA 1
ATOM 5103 C C . PHE B 2 170 ? 77.342 28.086 105.315 1.00 12.45 170 PHE B C 1
ATOM 5104 O O . PHE B 2 170 ? 76.109 28.075 105.408 1.00 13.32 170 PHE B O 1
ATOM 5112 N N . LYS B 2 171 ? 78.009 28.742 104.391 1.00 12.45 171 LYS B N 1
ATOM 5113 C CA . LYS B 2 171 ? 77.242 29.379 103.302 1.00 13.26 171 LYS B CA 1
ATOM 5114 C C . LYS B 2 171 ? 76.381 28.350 102.572 1.00 13.66 171 LYS B C 1
ATOM 5115 O O . LYS B 2 171 ? 75.212 28.611 102.284 1.00 14.25 171 LYS B O 1
ATOM 5121 N N . THR B 2 172 ? 76.965 27.223 102.210 1.00 13.32 172 THR B N 1
ATOM 5122 C CA . THR B 2 172 ? 76.238 26.200 101.441 1.00 13.34 172 THR B CA 1
ATOM 5123 C C . THR B 2 172 ? 75.018 25.704 102.167 1.00 14.19 172 THR B C 1
ATOM 5124 O O . THR B 2 172 ? 73.922 25.607 101.595 1.00 14.62 172 THR B O 1
ATOM 5128 N N . ILE B 2 173 ? 75.203 25.300 103.424 1.00 12.99 173 ILE B N 1
ATOM 5129 C CA . ILE B 2 173 ? 74.101 24.697 104.161 1.00 13.60 173 ILE B CA 1
ATOM 5130 C C . ILE B 2 173 ? 73.034 25.763 104.510 1.00 13.35 173 ILE B C 1
ATOM 5131 O O . ILE B 2 173 ? 71.847 25.486 104.344 1.00 14.71 173 ILE B O 1
ATOM 5136 N N . THR B 2 174 ? 73.473 26.933 104.945 1.00 13.39 174 THR B N 1
ATOM 5137 C CA . THR B 2 174 ? 72.457 27.951 105.298 1.00 14.79 174 THR B CA 1
ATOM 5138 C C . THR B 2 174 ? 71.784 28.474 104.025 1.00 15.73 174 THR B C 1
ATOM 5139 O O . THR B 2 174 ? 70.635 28.918 104.099 1.00 16.58 174 THR B O 1
ATOM 5143 N N . ASP B 2 175 ? 72.475 28.510 102.888 1.00 15.29 175 ASP B N 1
ATOM 5144 C CA . ASP B 2 175 ? 71.792 28.912 101.623 1.00 15.61 175 ASP B CA 1
ATOM 5145 C C . ASP B 2 175 ? 70.606 27.993 101.401 1.00 16.23 175 ASP B C 1
ATOM 5146 O O . ASP B 2 175 ? 69.561 28.415 100.902 1.00 19.50 175 ASP B O 1
ATOM 5151 N N . ALA B 2 176 ? 70.786 26.717 101.628 1.00 16.65 176 ALA B N 1
ATOM 5152 C CA . ALA B 2 176 ? 69.770 25.684 101.356 1.00 17.93 176 ALA B CA 1
ATOM 5153 C C . ALA B 2 176 ? 68.587 25.759 102.332 1.00 17.93 176 ALA B C 1
ATOM 5154 O O . ALA B 2 176 ? 67.486 25.416 101.963 1.00 20.88 176 ALA B O 1
ATOM 5156 N N A HIS B 2 177 ? 68.810 26.192 103.584 0.50 19.12 177 HIS B N 1
ATOM 5157 N N B HIS B 2 177 ? 68.847 26.167 103.587 0.50 19.25 177 HIS B N 1
ATOM 5158 C CA A HIS B 2 177 ? 67.729 26.106 104.598 0.50 17.74 177 HIS B CA 1
ATOM 5159 C CA B HIS B 2 177 ? 67.837 26.123 104.675 0.50 18.46 177 HIS B CA 1
ATOM 5160 C C A HIS B 2 177 ? 67.241 27.458 105.082 0.50 17.36 177 HIS B C 1
ATOM 5161 C C B HIS B 2 177 ? 67.223 27.495 104.914 0.50 18.38 177 HIS B C 1
ATOM 5162 O O A HIS B 2 177 ? 66.076 27.449 105.601 0.50 19.50 177 HIS B O 1
ATOM 5163 O O B HIS B 2 177 ? 66.027 27.572 105.156 0.50 23.01 177 HIS B O 1
ATOM 5176 N N . GLY B 2 178 ? 68.025 28.532 104.938 1.00 17.22 178 GLY B N 1
ATOM 5177 C CA . GLY B 2 178 ? 67.584 29.867 105.320 1.00 19.61 178 GLY B CA 1
ATOM 5178 C C . GLY B 2 178 ? 67.235 29.991 106.782 1.00 20.30 178 GLY B C 1
ATOM 5179 O O . GLY B 2 178 ? 67.627 29.159 107.629 1.00 19.62 178 GLY B O 1
ATOM 5180 N N . LYS B 2 179 ? 66.527 31.057 107.066 1.00 19.53 179 LYS B N 1
ATOM 5181 C CA . LYS B 2 179 ? 66.165 31.481 108.403 1.00 20.97 179 LYS B CA 1
ATOM 5182 C C . LYS B 2 179 ? 64.865 30.803 108.761 1.00 22.79 179 LYS B C 1
ATOM 5183 O O . LYS B 2 179 ? 63.935 30.742 107.944 1.00 26.33 179 LYS B O 1
ATOM 5189 N N . GLY B 2 180 ? 64.746 30.372 109.977 1.00 22.12 180 GLY B N 1
ATOM 5190 C CA . GLY B 2 180 ? 63.589 29.675 110.524 1.00 24.08 180 GLY B CA 1
ATOM 5191 C C . GLY B 2 180 ? 63.194 30.346 111.841 1.00 23.11 180 GLY B C 1
ATOM 5192 O O . GLY B 2 180 ? 63.249 31.591 111.962 1.00 27.02 180 GLY B O 1
ATOM 5193 N N . GLN B 2 181 ? 62.880 29.510 112.794 1.00 22.92 181 GLN B N 1
ATOM 5194 C CA . GLN B 2 181 ? 62.445 30.001 114.127 1.00 24.05 181 GLN B CA 1
ATOM 5195 C C . GLN B 2 181 ? 63.628 30.232 115.034 1.00 22.72 181 GLN B C 1
ATOM 5196 O O . GLN B 2 181 ? 64.602 29.494 114.979 1.00 21.82 181 GLN B O 1
ATOM 5202 N N . PRO B 2 182 ? 63.617 31.299 115.866 1.00 23.78 182 PRO B N 1
ATOM 5203 C CA . PRO B 2 182 ? 64.756 31.532 116.767 1.00 20.52 182 PRO B CA 1
ATOM 5204 C C . PRO B 2 182 ? 65.048 30.301 117.621 1.00 20.95 182 PRO B C 1
ATOM 5205 O O . PRO B 2 182 ? 64.169 29.661 118.157 1.00 22.78 182 PRO B O 1
ATOM 5209 N N . SER B 2 183 ? 66.330 29.980 117.756 1.00 19.01 183 SER B N 1
ATOM 5210 C CA . SER B 2 183 ? 66.727 28.760 118.483 1.00 20.05 183 SER B CA 1
ATOM 5211 C C . SER B 2 183 ? 66.960 29.069 119.994 1.00 19.88 183 SER B C 1
ATOM 5212 O O . SER B 2 183 ? 66.956 28.096 120.752 1.00 20.62 183 SER B O 1
ATOM 5215 N N . GLY B 2 184 ? 67.275 30.308 120.318 1.00 19.13 184 GLY B N 1
ATOM 5216 C CA . GLY B 2 184 ? 67.749 30.667 121.684 1.00 21.41 184 GLY B CA 1
ATOM 5217 C C . GLY B 2 184 ? 69.165 30.285 121.980 1.00 18.95 184 GLY B C 1
ATOM 5218 O O . GLY B 2 184 ? 69.580 30.433 123.114 1.00 22.41 184 GLY B O 1
ATOM 5219 N N . LYS B 2 185 ? 69.878 29.719 121.028 1.00 16.15 185 LYS B N 1
ATOM 5220 C CA . LYS B 2 185 ? 71.245 29.191 121.279 1.00 15.40 185 LYS B CA 1
ATOM 5221 C C . LYS B 2 185 ? 72.271 30.226 120.840 1.00 14.04 185 LYS B C 1
ATOM 5222 O O . LYS B 2 185 ? 72.043 31.013 119.936 1.00 17.17 185 LYS B O 1
ATOM 5228 N N . LEU B 2 186 ? 73.476 30.063 121.394 1.00 14.64 186 LEU B N 1
ATOM 5229 C CA . LEU B 2 186 ? 74.648 30.734 120.805 1.00 14.32 186 LEU B CA 1
ATOM 5230 C C . LEU B 2 186 ? 75.275 29.861 119.690 1.00 14.60 186 LEU B C 1
ATOM 5231 O O . LEU B 2 186 ? 75.255 28.650 119.799 1.00 15.80 186 LEU B O 1
ATOM 5236 N N . ASN B 2 187 ? 75.844 30.536 118.740 1.00 13.29 187 ASN B N 1
ATOM 5237 C CA . ASN B 2 187 ? 76.835 29.892 117.853 1.00 12.52 187 ASN B CA 1
ATOM 5238 C C . ASN B 2 187 ? 78.180 30.132 118.518 1.00 12.48 187 ASN B C 1
ATOM 5239 O O . ASN B 2 187 ? 78.437 31.245 118.933 1.00 13.10 187 ASN B O 1
ATOM 5244 N N . VAL B 2 188 ? 79.060 29.147 118.535 1.00 11.78 188 VAL B N 1
ATOM 5245 C CA . VAL B 2 188 ? 80.399 29.337 119.095 1.00 11.92 188 VAL B CA 1
ATOM 5246 C C . VAL B 2 188 ? 81.435 28.795 118.081 1.00 11.37 188 VAL B C 1
ATOM 5247 O O . VAL B 2 188 ? 81.345 27.611 117.742 1.00 12.47 188 VAL B O 1
ATOM 5251 N N . PHE B 2 189 ? 82.318 29.646 117.667 1.00 10.78 189 PHE B N 1
ATOM 5252 C CA . PHE B 2 189 ? 83.443 29.212 116.773 1.00 10.94 189 PHE B CA 1
ATOM 5253 C C . PHE B 2 189 ? 84.704 29.322 117.606 1.00 11.07 189 PHE B C 1
ATOM 5254 O O . PHE B 2 189 ? 85.281 30.377 117.753 1.00 11.62 189 PHE B O 1
ATOM 5262 N N . PRO B 2 190 ? 85.166 28.189 118.204 1.00 11.17 190 PRO B N 1
ATOM 5263 C CA . PRO B 2 190 ? 86.356 28.250 119.053 1.00 11.59 190 PRO B CA 1
ATOM 5264 C C . PRO B 2 190 ? 87.622 28.361 118.248 1.00 11.28 190 PRO B C 1
ATOM 5265 O O . PRO B 2 190 ? 88.683 28.622 118.836 1.00 12.47 190 PRO B O 1
ATOM 5269 N N . GLY B 2 191 ? 87.574 28.101 116.934 1.00 11.08 191 GLY B N 1
ATOM 5270 C CA . GLY B 2 191 ? 88.764 27.957 116.139 1.00 11.31 191 GLY B CA 1
ATOM 5271 C C . GLY B 2 191 ? 89.335 26.573 116.208 1.00 10.27 191 GLY B C 1
ATOM 5272 O O . GLY B 2 191 ? 88.645 25.612 116.477 1.00 11.94 191 GLY B O 1
ATOM 5273 N N . TRP B 2 192 ? 90.614 26.522 115.853 1.00 11.25 192 TRP B N 1
ATOM 5274 C CA . TRP B 2 192 ? 91.363 25.276 115.728 1.00 10.85 192 TRP B CA 1
ATOM 5275 C C . TRP B 2 192 ? 91.921 24.939 117.107 1.00 10.23 192 TRP B C 1
ATOM 5276 O O . TRP B 2 192 ? 92.939 25.463 117.528 1.00 12.60 192 TRP B O 1
ATOM 5287 N N . VAL B 2 193 ? 91.198 24.100 117.827 1.00 11.14 193 VAL B N 1
ATOM 5288 C CA . VAL B 2 193 ? 91.487 23.733 119.245 1.00 10.65 193 VAL B CA 1
ATOM 5289 C C . VAL B 2 193 ? 91.400 22.234 119.363 1.00 10.92 193 VAL B C 1
ATOM 5290 O O . VAL B 2 193 ? 90.974 21.527 118.442 1.00 12.55 193 VAL B O 1
ATOM 5294 N N . ASN B 2 194 ? 91.810 21.709 120.509 1.00 10.20 194 ASN B N 1
ATOM 5295 C CA . ASN B 2 194 ? 91.789 20.285 120.747 1.00 10.32 194 ASN B CA 1
ATOM 5296 C C . ASN B 2 194 ? 90.455 19.806 121.269 1.00 10.26 194 ASN B C 1
ATOM 5297 O O . ASN B 2 194 ? 89.671 20.596 121.864 1.00 10.35 194 ASN B O 1
ATOM 5302 N N . PRO B 2 195 ? 90.179 18.501 121.207 1.00 10.09 195 PRO B N 1
ATOM 5303 C CA . PRO B 2 195 ? 89.006 17.916 121.881 1.00 10.91 195 PRO B CA 1
ATOM 5304 C C . PRO B 2 195 ? 88.910 18.354 123.335 1.00 10.92 195 PRO B C 1
ATOM 5305 O O . PRO B 2 195 ? 87.823 18.664 123.798 1.00 11.61 195 PRO B O 1
ATOM 5309 N N . GLY B 2 196 ? 90.036 18.405 124.048 1.00 10.15 196 GLY B N 1
ATOM 5310 C CA . GLY B 2 196 ? 89.968 18.846 125.452 1.00 11.03 196 GLY B CA 1
ATOM 5311 C C . GLY B 2 196 ? 89.457 20.252 125.638 1.00 9.88 196 GLY B C 1
ATOM 5312 O O . GLY B 2 196 ? 88.856 20.584 126.649 1.00 10.72 196 GLY B O 1
ATOM 5313 N N . ASP B 2 197 ? 89.783 21.125 124.692 1.00 10.02 197 ASP B N 1
ATOM 5314 C CA . ASP B 2 197 ? 89.245 22.518 124.711 1.00 10.05 197 ASP B CA 1
ATOM 5315 C C . ASP B 2 197 ? 87.750 22.525 124.487 1.00 10.49 197 ASP B C 1
ATOM 5316 O O . ASP B 2 197 ? 87.026 23.297 125.137 1.00 10.88 197 ASP B O 1
ATOM 5321 N N . VAL B 2 198 ? 87.263 21.700 123.578 1.00 10.75 198 VAL B N 1
ATOM 5322 C CA . VAL B 2 198 ? 85.819 21.571 123.336 1.00 11.43 198 VAL B CA 1
ATOM 5323 C C . VAL B 2 198 ? 85.116 21.041 124.588 1.00 11.16 198 VAL B C 1
ATOM 5324 O O . VAL B 2 198 ? 84.044 21.582 124.970 1.00 11.89 198 VAL B O 1
ATOM 5328 N N . VAL B 2 199 ? 85.681 20.037 125.259 1.00 11.25 199 VAL B N 1
ATOM 5329 C CA . VAL B 2 199 ? 85.078 19.501 126.483 1.00 11.70 199 VAL B CA 1
ATOM 5330 C C . VAL B 2 199 ? 84.978 20.600 127.527 1.00 11.23 199 VAL B C 1
ATOM 5331 O O . VAL B 2 199 ? 83.930 20.730 128.183 1.00 11.54 199 VAL B O 1
ATOM 5335 N N . LEU B 2 200 ? 86.013 21.417 127.661 1.00 10.44 200 LEU B N 1
ATOM 5336 C CA . LEU B 2 200 ? 85.981 22.503 128.661 1.00 10.78 200 LEU B CA 1
ATOM 5337 C C . LEU B 2 200 ? 84.888 23.488 128.282 1.00 10.63 200 LEU B C 1
ATOM 5338 O O . LEU B 2 200 ? 84.115 23.918 129.177 1.00 11.04 200 LEU B O 1
ATOM 5343 N N . LEU B 2 201 ? 84.829 23.933 127.039 1.00 10.87 201 LEU B N 1
ATOM 5344 C CA . LEU B 2 201 ? 83.784 24.897 126.658 1.00 10.82 201 LEU B CA 1
ATOM 5345 C C . LEU B 2 201 ? 82.400 24.345 126.890 1.00 11.26 201 LEU B C 1
ATOM 5346 O O . LEU B 2 201 ? 81.519 25.087 127.417 1.00 12.12 201 LEU B O 1
ATOM 5351 N N . LYS B 2 202 ? 82.178 23.092 126.587 1.00 11.78 202 LYS B N 1
ATOM 5352 C CA . LYS B 2 202 ? 80.831 22.534 126.845 1.00 12.40 202 LYS B CA 1
ATOM 5353 C C . LYS B 2 202 ? 80.513 22.620 128.325 1.00 13.02 202 LYS B C 1
ATOM 5354 O O . LYS B 2 202 ? 79.360 22.921 128.684 1.00 13.85 202 LYS B O 1
ATOM 5360 N N . ARG B 2 203 ? 81.478 22.349 129.182 1.00 12.32 203 ARG B N 1
ATOM 5361 C CA . ARG B 2 203 ? 81.221 22.423 130.624 1.00 13.12 203 ARG B CA 1
ATOM 5362 C C . ARG B 2 203 ? 80.905 23.874 131.021 1.00 12.72 203 ARG B C 1
ATOM 5363 O O . ARG B 2 203 ? 80.011 24.083 131.844 1.00 13.38 203 ARG B O 1
ATOM 5371 N N . TYR B 2 204 ? 81.642 24.831 130.504 1.00 11.80 204 TYR B N 1
ATOM 5372 C CA . TYR B 2 204 ? 81.377 26.227 130.866 1.00 12.94 204 TYR B CA 1
ATOM 5373 C C . TYR B 2 204 ? 79.957 26.588 130.475 1.00 12.97 204 TYR B C 1
ATOM 5374 O O . TYR B 2 204 ? 79.245 27.230 131.286 1.00 13.61 204 TYR B O 1
ATOM 5383 N N . PHE B 2 205 ? 79.520 26.266 129.267 1.00 12.85 205 PHE B N 1
ATOM 5384 C CA . PHE B 2 205 ? 78.158 26.640 128.851 1.00 13.00 205 PHE B CA 1
ATOM 5385 C C . PHE B 2 205 ? 77.120 25.878 129.676 1.00 13.92 205 PHE B C 1
ATOM 5386 O O . PHE B 2 205 ? 76.097 26.491 130.057 1.00 14.85 205 PHE B O 1
ATOM 5394 N N . LYS B 2 206 ? 77.375 24.640 130.025 1.00 13.55 206 LYS B N 1
ATOM 5395 C CA . LYS B 2 206 ? 76.451 23.871 130.871 1.00 14.58 206 LYS B CA 1
ATOM 5396 C C . LYS B 2 206 ? 76.323 24.536 132.228 1.00 14.55 206 LYS B C 1
ATOM 5397 O O . LYS B 2 206 ? 75.209 24.715 132.735 1.00 15.82 206 LYS B O 1
ATOM 5403 N N . GLU B 2 207 ? 77.462 24.881 132.835 1.00 14.07 207 GLU B N 1
ATOM 5404 C CA . GLU B 2 207 ? 77.420 25.465 134.194 1.00 14.56 207 GLU B CA 1
ATOM 5405 C C . GLU B 2 207 ? 76.744 26.828 134.160 1.00 14.95 207 GLU B C 1
ATOM 5406 O O . GLU B 2 207 ? 76.178 27.222 135.185 1.00 16.38 207 GLU B O 1
ATOM 5412 N N . MET B 2 208 ? 76.881 27.553 133.078 1.00 14.28 208 MET B N 1
ATOM 5413 C CA . MET B 2 208 ? 76.242 28.874 132.958 1.00 15.81 208 MET B CA 1
ATOM 5414 C C . MET B 2 208 ? 74.802 28.789 132.438 1.00 14.96 208 MET B C 1
ATOM 5415 O O . MET B 2 208 ? 74.117 29.828 132.334 1.00 16.38 208 MET B O 1
ATOM 5420 N N . ASP B 2 209 ? 74.312 27.573 132.198 1.00 15.10 209 ASP B N 1
ATOM 5421 C CA . ASP B 2 209 ? 72.950 27.357 131.664 1.00 15.04 209 ASP B CA 1
ATOM 5422 C C . ASP B 2 209 ? 72.728 28.102 130.353 1.00 16.10 209 ASP B C 1
ATOM 5423 O O . ASP B 2 209 ? 71.638 28.684 130.115 1.00 17.67 209 ASP B O 1
ATOM 5428 N N . VAL B 2 210 ? 73.704 27.973 129.454 1.00 14.78 210 VAL B N 1
ATOM 5429 C CA . VAL B 2 210 ? 73.648 28.619 128.119 1.00 14.83 210 VAL B CA 1
ATOM 5430 C C . VAL B 2 210 ? 73.621 27.513 127.095 1.00 15.25 210 VAL B C 1
ATOM 5431 O O . VAL B 2 210 ? 74.588 26.757 127.009 1.00 16.21 210 VAL B O 1
ATOM 5435 N N . GLU B 2 211 ? 72.592 27.493 126.266 1.00 14.47 211 GLU B N 1
ATOM 5436 C CA . GLU B 2 211 ? 72.568 26.537 125.133 1.00 15.97 211 GLU B CA 1
ATOM 5437 C C . GLU B 2 211 ? 73.425 27.102 124.019 1.00 14.49 211 GLU B C 1
ATOM 5438 O O . GLU B 2 211 ? 73.390 28.273 123.682 1.00 15.17 211 GLU B O 1
ATOM 5444 N N . ALA B 2 212 ? 74.241 26.209 123.454 1.00 14.52 212 ALA B N 1
ATOM 5445 C CA . ALA B 2 212 ? 75.230 26.601 122.451 1.00 14.25 212 ALA B CA 1
ATOM 5446 C C . ALA B 2 212 ? 75.572 25.456 121.511 1.00 15.01 212 ALA B C 1
ATOM 5447 O O . ALA B 2 212 ? 75.569 24.318 121.957 1.00 19.43 212 ALA B O 1
ATOM 5449 N N . ASN B 2 213 ? 75.825 25.744 120.272 1.00 13.68 213 ASN B N 1
ATOM 5450 C CA . ASN B 2 213 ? 76.488 24.796 119.355 1.00 13.68 213 ASN B CA 1
ATOM 5451 C C . ASN B 2 213 ? 77.900 25.272 119.188 1.00 12.71 213 ASN B C 1
ATOM 5452 O O . ASN B 2 213 ? 78.172 26.412 118.916 1.00 14.65 213 ASN B O 1
ATOM 5457 N N . ILE B 2 214 ? 78.826 24.309 119.360 1.00 13.07 214 ILE B N 1
ATOM 5458 C CA . ILE B 2 214 ? 80.261 24.540 119.161 1.00 12.78 214 ILE B CA 1
ATOM 5459 C C . ILE B 2 214 ? 80.637 24.017 117.761 1.00 12.32 214 ILE B C 1
ATOM 5460 O O . ILE B 2 214 ? 80.405 22.833 117.485 1.00 14.18 214 ILE B O 1
ATOM 5465 N N . TYR B 2 215 ? 81.162 24.885 116.952 1.00 11.52 215 TYR B N 1
ATOM 5466 C CA . TYR B 2 215 ? 81.421 24.535 115.531 1.00 11.76 215 TYR B CA 1
ATOM 5467 C C . TYR B 2 215 ? 82.921 24.519 115.317 1.00 11.98 215 TYR B C 1
ATOM 5468 O O . TYR B 2 215 ? 83.552 25.574 115.372 1.00 13.47 215 TYR B O 1
ATOM 5477 N N . MET B 2 216 ? 83.562 23.348 115.022 1.00 12.30 216 MET B N 1
ATOM 5478 C CA . MET B 2 216 ? 82.959 22.020 114.971 1.00 12.56 216 MET B CA 1
ATOM 5479 C C . MET B 2 216 ? 83.146 21.305 116.293 1.00 11.97 216 MET B C 1
ATOM 5480 O O . MET B 2 216 ? 84.145 21.553 117.003 1.00 13.39 216 MET B O 1
ATOM 5485 N N . ASP B 2 217 ? 82.291 20.380 116.565 1.00 12.13 217 ASP B N 1
ATOM 5486 C CA . ASP B 2 217 ? 82.330 19.631 117.805 1.00 13.02 217 ASP B CA 1
ATOM 5487 C C . ASP B 2 217 ? 83.176 18.382 117.575 1.00 11.43 217 ASP B C 1
ATOM 5488 O O . ASP B 2 217 ? 82.687 17.385 117.047 1.00 12.57 217 ASP B O 1
ATOM 5493 N N . THR B 2 218 ? 84.423 18.462 118.015 1.00 11.48 218 THR B N 1
ATOM 5494 C CA . THR B 2 218 ? 85.440 17.428 117.784 1.00 10.91 218 THR B CA 1
ATOM 5495 C C . THR B 2 218 ? 85.683 16.564 119.029 1.00 11.15 218 THR B C 1
ATOM 5496 O O . THR B 2 218 ? 86.660 15.834 119.065 1.00 11.34 218 THR B O 1
ATOM 5500 N N . GLU B 2 219 ? 84.799 16.619 120.018 1.00 11.89 219 GLU B N 1
ATOM 5501 C CA . GLU B 2 219 ? 85.001 15.819 121.221 1.00 11.90 219 GLU B CA 1
ATOM 5502 C C . GLU B 2 219 ? 85.264 14.370 120.927 1.00 12.06 219 GLU B C 1
ATOM 5503 O O . GLU B 2 219 ? 86.083 13.741 121.602 1.00 12.76 219 GLU B O 1
ATOM 5509 N N . ASP B 2 220 ? 84.493 13.806 120.006 1.00 11.91 220 ASP B N 1
ATOM 5510 C CA . ASP B 2 220 ? 84.557 12.349 119.764 1.00 12.77 220 ASP B CA 1
ATOM 5511 C C . ASP B 2 220 ? 85.718 11.941 118.877 1.00 11.97 220 ASP B C 1
ATOM 5512 O O . ASP B 2 220 ? 85.872 10.761 118.596 1.00 14.18 220 ASP B O 1
ATOM 5517 N N . PHE B 2 221 ? 86.588 12.883 118.536 1.00 10.89 221 PHE B N 1
ATOM 5518 C CA . PHE B 2 221 ? 87.857 12.494 117.891 1.00 11.05 221 PHE B CA 1
ATOM 5519 C C . PHE B 2 221 ? 88.652 11.614 118.821 1.00 12.11 221 PHE B C 1
ATOM 5520 O O . PHE B 2 221 ? 89.385 10.749 118.348 1.00 15.05 221 PHE B O 1
ATOM 5528 N N . ASP B 2 222 ? 88.518 11.806 120.127 1.00 11.22 222 ASP B N 1
ATOM 5529 C CA . ASP B 2 222 ? 89.107 10.895 121.106 1.00 11.56 222 ASP B CA 1
ATOM 5530 C C . ASP B 2 222 ? 88.117 9.788 121.364 1.00 11.53 222 ASP B C 1
ATOM 5531 O O . ASP B 2 222 ? 87.344 9.856 122.308 1.00 13.76 222 ASP B O 1
ATOM 5536 N N . SER B 2 223 ? 88.064 8.793 120.487 1.00 11.87 223 SER B N 1
ATOM 5537 C CA . SER B 2 223 ? 87.018 7.796 120.507 1.00 11.33 223 SER B CA 1
ATOM 5538 C C . SER B 2 223 ? 87.415 6.561 121.282 1.00 11.14 223 SER B C 1
ATOM 5539 O O . SER B 2 223 ? 88.598 6.162 121.342 1.00 11.66 223 SER B O 1
ATOM 5542 N N . PRO B 2 224 ? 86.464 5.899 121.899 1.00 11.14 224 PRO B N 1
ATOM 5543 C CA . PRO B 2 224 ? 86.747 4.696 122.651 1.00 11.04 224 PRO B CA 1
ATOM 5544 C C . PRO B 2 224 ? 87.027 3.506 121.745 1.00 11.30 224 PRO B C 1
ATOM 5545 O O . PRO B 2 224 ? 86.536 3.422 120.621 1.00 14.08 224 PRO B O 1
ATOM 5549 N N . MET B 2 225 ? 87.720 2.542 122.309 1.00 11.27 225 MET B N 1
ATOM 5550 C CA . MET B 2 225 ? 87.786 1.174 121.806 1.00 11.47 225 MET B CA 1
ATOM 5551 C C . MET B 2 225 ? 86.700 0.411 122.566 1.00 12.23 225 MET B C 1
ATOM 5552 O O . MET B 2 225 ? 86.843 0.195 123.787 1.00 13.05 225 MET B O 1
ATOM 5557 N N . LEU B 2 226 ? 85.594 0.063 121.903 1.00 11.77 226 LEU B N 1
ATOM 5558 C CA . LEU B 2 226 ? 84.380 -0.410 122.582 1.00 12.10 226 LEU B CA 1
ATOM 5559 C C . LEU B 2 226 ? 84.193 -1.900 122.448 1.00 12.04 226 LEU B C 1
ATOM 5560 O O . LEU B 2 226 ? 84.652 -2.524 121.467 1.00 12.36 226 LEU B O 1
ATOM 5565 N N . PRO B 2 227 ? 83.487 -2.529 123.397 1.00 12.34 227 PRO B N 1
ATOM 5566 C CA . PRO B 2 227 ? 83.269 -3.964 123.297 1.00 12.78 227 PRO B CA 1
ATOM 5567 C C . PRO B 2 227 ? 82.613 -4.385 121.977 1.00 13.27 227 PRO B C 1
ATOM 5568 O O . PRO B 2 227 ? 82.950 -5.460 121.462 1.00 15.06 227 PRO B O 1
ATOM 5572 N N . ASN B 2 228 ? 81.749 -3.560 121.457 1.00 13.00 228 ASN B N 1
ATOM 5573 C CA . ASN B 2 228 ? 81.013 -3.901 120.217 1.00 13.76 228 ASN B CA 1
ATOM 5574 C C . ASN B 2 228 ? 81.764 -3.544 118.956 1.00 12.98 228 ASN B C 1
ATOM 5575 O O . ASN B 2 228 ? 81.180 -3.711 117.854 1.00 14.67 228 ASN B O 1
ATOM 5580 N N . LYS B 2 229 ? 82.989 -3.065 119.045 1.00 12.49 229 LYS B N 1
ATOM 5581 C CA . LYS B 2 229 ? 83.840 -2.787 117.874 1.00 13.23 229 LYS B CA 1
ATOM 5582 C C . LYS B 2 229 ? 83.329 -1.642 117.034 1.00 13.91 229 LYS B C 1
ATOM 5583 O O . LYS B 2 229 ? 83.785 -1.439 115.914 1.00 16.51 229 LYS B O 1
ATOM 5589 N N A SER B 2 230 ? 82.460 -0.803 117.605 0.50 14.62 230 SER B N 1
ATOM 5590 N N B SER B 2 230 ? 82.458 -0.824 117.564 0.50 13.57 230 SER B N 1
ATOM 5591 C CA A SER B 2 230 ? 81.870 0.384 116.927 0.50 15.70 230 SER B CA 1
ATOM 5592 C CA B SER B 2 230 ? 81.954 0.263 116.714 0.50 12.57 230 SER B CA 1
ATOM 5593 C C A SER B 2 230 ? 82.921 1.487 116.735 0.50 13.98 230 SER B C 1
ATOM 5594 C C B SER B 2 230 ? 83.002 1.376 116.640 0.50 13.04 230 SER B C 1
ATOM 5595 O O A SER B 2 230 ? 83.695 1.775 117.638 0.50 13.72 230 SER B O 1
ATOM 5596 O O B SER B 2 230 ? 83.937 1.457 117.444 0.50 13.33 230 SER B O 1
ATOM 5601 N N . ILE B 2 231 ? 82.861 2.162 115.600 1.00 14.61 231 ILE B N 1
ATOM 5602 C CA . ILE B 2 231 ? 83.731 3.278 115.276 1.00 14.39 231 ILE B CA 1
ATOM 5603 C C . ILE B 2 231 ? 82.988 4.575 115.503 1.00 15.24 231 ILE B C 1
ATOM 5604 O O . ILE B 2 231 ? 81.981 4.816 114.844 1.00 17.82 231 ILE B O 1
ATOM 5609 N N . GLU B 2 232 ? 83.452 5.390 116.444 1.00 14.70 232 GLU B N 1
ATOM 5610 C CA . GLU B 2 232 ? 82.750 6.615 116.858 1.00 15.27 232 GLU B CA 1
ATOM 5611 C C . GLU B 2 232 ? 83.600 7.846 116.589 1.00 12.97 232 GLU B C 1
ATOM 5612 O O . GLU B 2 232 ? 83.277 8.940 117.097 1.00 14.14 232 GLU B O 1
ATOM 5618 N N . THR B 2 233 ? 84.674 7.696 115.808 1.00 12.88 233 THR B N 1
ATOM 5619 C CA . THR B 2 233 ? 85.676 8.753 115.602 1.00 12.38 233 THR B CA 1
ATOM 5620 C C . THR B 2 233 ? 85.183 9.786 114.584 1.00 13.68 233 THR B C 1
ATOM 5621 O O . THR B 2 233 ? 85.744 9.951 113.486 1.00 16.68 233 THR B O 1
ATOM 5625 N N . HIS B 2 234 ? 84.179 10.551 114.921 1.00 13.33 234 HIS B N 1
ATOM 5626 C CA . HIS B 2 234 ? 83.481 11.411 113.970 1.00 12.70 234 HIS B CA 1
ATOM 5627 C C . HIS B 2 234 ? 83.255 12.758 114.556 1.00 13.15 234 HIS B C 1
ATOM 5628 O O . HIS B 2 234 ? 83.095 12.869 115.793 1.00 14.29 234 HIS B O 1
ATOM 5635 N N . GLY B 2 235 ? 83.140 13.738 113.688 1.00 13.79 235 GLY B N 1
ATOM 5636 C CA . GLY B 2 235 ? 82.592 15.003 114.155 1.00 14.19 235 GLY B CA 1
ATOM 5637 C C . GLY B 2 235 ? 81.158 14.857 114.581 1.00 12.92 235 GLY B C 1
ATOM 5638 O O . GLY B 2 235 ? 80.456 13.945 114.140 1.00 14.32 235 GLY B O 1
ATOM 5639 N N . ARG B 2 236 ? 80.769 15.684 115.541 1.00 14.99 236 ARG B N 1
ATOM 5640 C CA . ARG B 2 236 ? 79.401 15.646 116.036 1.00 15.25 236 ARG B CA 1
ATOM 5641 C C . ARG B 2 236 ? 78.551 16.771 115.423 1.00 14.67 236 ARG B C 1
ATOM 5642 O O . ARG B 2 236 ? 77.329 16.726 115.628 1.00 17.63 236 ARG B O 1
ATOM 5650 N N . THR B 2 237 ? 79.118 17.736 114.749 1.00 13.95 237 THR B N 1
ATOM 5651 C CA . THR B 2 237 ? 78.343 18.829 114.181 1.00 13.20 237 THR B CA 1
ATOM 5652 C C . THR B 2 237 ? 77.597 18.340 112.957 1.00 12.98 237 THR B C 1
ATOM 5653 O O . THR B 2 237 ? 78.222 17.871 112.002 1.00 14.17 237 THR B O 1
ATOM 5657 N N . THR B 2 238 ? 76.273 18.417 112.998 1.00 13.02 238 THR B N 1
ATOM 5658 C CA . THR B 2 238 ? 75.427 17.919 111.898 1.00 13.22 238 THR B CA 1
ATOM 5659 C C . THR B 2 238 ? 75.062 19.046 110.955 1.00 12.71 238 THR B C 1
ATOM 5660 O O . THR B 2 238 ? 75.135 20.242 111.265 1.00 13.15 238 THR B O 1
ATOM 5664 N N . VAL B 2 239 ? 74.520 18.620 109.794 1.00 13.17 239 VAL B N 1
ATOM 5665 C CA . VAL B 2 239 ? 73.850 19.560 108.876 1.00 13.30 239 VAL B CA 1
ATOM 5666 C C . VAL B 2 239 ? 72.842 20.446 109.644 1.00 12.60 239 VAL B C 1
ATOM 5667 O O . VAL B 2 239 ? 72.801 21.635 109.434 1.00 13.91 239 VAL B O 1
ATOM 5671 N N . GLU B 2 240 ? 72.030 19.766 110.444 1.00 13.52 240 GLU B N 1
ATOM 5672 C CA . GLU B 2 240 ? 70.977 20.502 111.189 1.00 13.69 240 GLU B CA 1
ATOM 5673 C C . GLU B 2 240 ? 71.564 21.534 112.144 1.00 14.62 240 GLU B C 1
ATOM 5674 O O . GLU B 2 240 ? 71.060 22.662 112.249 1.00 15.11 240 GLU B O 1
ATOM 5680 N N . ASP B 2 241 ? 72.650 21.164 112.818 1.00 13.70 241 ASP B N 1
ATOM 5681 C CA . ASP B 2 241 ? 73.349 22.111 113.703 1.00 14.33 241 ASP B CA 1
ATOM 5682 C C . ASP B 2 241 ? 73.843 23.316 112.929 1.00 13.26 241 ASP B C 1
ATOM 5683 O O . ASP B 2 241 ? 73.704 24.460 113.360 1.00 13.71 241 ASP B O 1
ATOM 5688 N N . ILE B 2 242 ? 74.478 23.046 111.762 1.00 12.90 242 ILE B N 1
ATOM 5689 C CA . ILE B 2 242 ? 75.015 24.163 110.968 1.00 12.31 242 ILE B CA 1
ATOM 5690 C C . ILE B 2 242 ? 73.843 25.035 110.455 1.00 12.99 242 ILE B C 1
ATOM 5691 O O . ILE B 2 242 ? 73.931 26.283 110.491 1.00 13.32 242 ILE B O 1
ATOM 5696 N N . ALA B 2 243 ? 72.797 24.412 109.947 1.00 13.58 243 ALA B N 1
ATOM 5697 C CA . ALA B 2 243 ? 71.642 25.163 109.430 1.00 14.29 243 ALA B CA 1
ATOM 5698 C C . ALA B 2 243 ? 71.022 26.069 110.509 1.00 13.92 243 ALA B C 1
ATOM 5699 O O . ALA B 2 243 ? 70.645 27.214 110.259 1.00 15.06 243 ALA B O 1
ATOM 5701 N N . ASP B 2 244 ? 71.034 25.566 111.740 1.00 13.91 244 ASP B N 1
ATOM 5702 C CA . ASP B 2 244 ? 70.439 26.310 112.865 1.00 14.33 244 ASP B CA 1
ATOM 5703 C C . ASP B 2 244 ? 71.256 27.526 113.226 1.00 14.36 244 ASP B C 1
ATOM 5704 O O . ASP B 2 244 ? 70.754 28.378 114.031 1.00 14.69 244 ASP B O 1
ATOM 5709 N N . SER B 2 245 ? 72.461 27.674 112.745 1.00 14.01 245 SER B N 1
ATOM 5710 C CA . SER B 2 245 ? 73.272 28.857 113.036 1.00 13.90 245 SER B CA 1
ATOM 5711 C C . SER B 2 245 ? 72.590 30.154 112.598 1.00 14.33 245 SER B C 1
ATOM 5712 O O . SER B 2 245 ? 72.861 31.220 113.135 1.00 14.59 245 SER B O 1
ATOM 5715 N N . ALA B 2 246 ? 71.720 30.048 111.585 1.00 14.57 246 ALA B N 1
ATOM 5716 C CA . ALA B 2 246 ? 70.963 31.198 111.047 1.00 14.77 246 ALA B CA 1
ATOM 5717 C C . ALA B 2 246 ? 70.017 31.768 112.104 1.00 15.47 246 ALA B C 1
ATOM 5718 O O . ALA B 2 246 ? 69.524 32.898 111.968 1.00 17.82 246 ALA B O 1
ATOM 5720 N N . ASN B 2 247 ? 69.647 30.895 113.036 1.00 15.37 247 ASN B N 1
ATOM 5721 C CA . ASN B 2 247 ? 68.567 31.177 114.027 1.00 15.24 247 ASN B CA 1
ATOM 5722 C C . ASN B 2 247 ? 69.078 31.535 115.412 1.00 16.11 247 ASN B C 1
ATOM 5723 O O . ASN B 2 247 ? 68.273 31.654 116.376 1.00 17.19 247 ASN B O 1
ATOM 5728 N N . ALA B 2 248 ? 70.381 31.653 115.571 1.00 15.99 248 ALA B N 1
ATOM 5729 C CA . ALA B 2 248 ? 71.015 31.864 116.881 1.00 14.78 248 ALA B CA 1
ATOM 5730 C C . ALA B 2 248 ? 70.682 33.244 117.425 1.00 15.46 248 ALA B C 1
ATOM 5731 O O . ALA B 2 248 ? 70.458 34.201 116.679 1.00 17.34 248 ALA B O 1
ATOM 5733 N N . LEU B 2 249 ? 70.888 33.336 118.740 1.00 15.78 249 LEU B N 1
ATOM 5734 C CA . LEU B 2 249 ? 70.781 34.585 119.452 1.00 17.22 249 LEU B CA 1
ATOM 5735 C C . LEU B 2 249 ? 71.943 35.504 119.158 1.00 15.58 249 LEU B C 1
ATOM 5736 O O . LEU B 2 249 ? 71.828 36.724 119.088 1.00 17.82 249 LEU B O 1
ATOM 5741 N N . ALA B 2 250 ? 73.128 34.867 118.988 1.00 15.23 250 ALA B N 1
ATOM 5742 C CA . ALA B 2 250 ? 74.357 35.604 118.774 1.00 13.64 250 ALA B CA 1
ATOM 5743 C C . ALA B 2 250 ? 75.447 34.561 118.390 1.00 13.48 250 ALA B C 1
ATOM 5744 O O . ALA B 2 250 ? 75.216 33.381 118.628 1.00 14.17 250 ALA B O 1
ATOM 5746 N N . THR B 2 251 ? 76.524 35.075 117.876 1.00 13.42 251 THR B N 1
ATOM 5747 C CA . THR B 2 251 ? 77.737 34.258 117.640 1.00 12.71 251 THR B CA 1
ATOM 5748 C C . THR B 2 251 ? 78.831 34.768 118.556 1.00 12.97 251 THR B C 1
ATOM 5749 O O . THR B 2 251 ? 79.079 35.953 118.600 1.00 14.18 251 THR B O 1
ATOM 5753 N N . LEU B 2 252 ? 79.496 33.809 119.202 1.00 12.31 252 LEU B N 1
ATOM 5754 C CA . LEU B 2 252 ? 80.739 34.051 119.954 1.00 12.73 252 LEU B CA 1
ATOM 5755 C C . LEU B 2 252 ? 81.900 33.505 119.127 1.00 11.76 252 LEU B C 1
ATOM 5756 O O . LEU B 2 252 ? 81.963 32.283 118.947 1.00 12.69 252 LEU B O 1
ATOM 5761 N N . SER B 2 253 ? 82.731 34.372 118.633 1.00 11.77 253 SER B N 1
ATOM 5762 C CA . SER B 2 253 ? 83.907 33.968 117.843 1.00 12.15 253 SER B CA 1
ATOM 5763 C C . SER B 2 253 ? 85.118 34.142 118.736 1.00 11.50 253 SER B C 1
ATOM 5764 O O . SER B 2 253 ? 85.384 35.236 119.215 1.00 12.62 253 SER B O 1
ATOM 5767 N N . LEU B 2 254 ? 85.837 33.040 118.948 1.00 11.35 254 LEU B N 1
ATOM 5768 C CA . LEU B 2 254 ? 87.003 33.075 119.850 1.00 11.42 254 LEU B CA 1
ATOM 5769 C C . LEU B 2 254 ? 88.286 33.305 119.104 1.00 11.30 254 LEU B C 1
ATOM 5770 O O . LEU B 2 254 ? 89.322 33.507 119.759 1.00 12.45 254 LEU B O 1
ATOM 5775 N N . ALA B 2 255 ? 88.314 33.224 117.783 1.00 11.28 255 ALA B N 1
ATOM 5776 C CA . ALA B 2 255 ? 89.564 33.206 117.029 1.00 11.62 255 ALA B CA 1
ATOM 5777 C C . ALA B 2 255 ? 89.413 34.091 115.800 1.00 11.57 255 ALA B C 1
ATOM 5778 O O . ALA B 2 255 ? 88.649 33.704 114.842 1.00 12.43 255 ALA B O 1
ATOM 5780 N N . ARG B 2 256 ? 90.086 35.201 115.783 1.00 11.22 256 ARG B N 1
ATOM 5781 C CA . ARG B 2 256 ? 90.023 36.149 114.662 1.00 11.44 256 ARG B CA 1
ATOM 5782 C C . ARG B 2 256 ? 90.357 35.476 113.343 1.00 11.58 256 ARG B C 1
ATOM 5783 O O . ARG B 2 256 ? 89.705 35.792 112.332 1.00 12.11 256 ARG B O 1
ATOM 5791 N N . TYR B 2 257 ? 91.334 34.592 113.343 1.00 10.77 257 TYR B N 1
ATOM 5792 C CA . TYR B 2 257 ? 91.853 33.999 112.121 1.00 10.79 257 TYR B CA 1
ATOM 5793 C C . TYR B 2 257 ? 91.277 32.630 111.867 1.00 10.76 257 TYR B C 1
ATOM 5794 O O . TYR B 2 257 ? 91.639 31.973 110.863 1.00 12.01 257 TYR B O 1
ATOM 5803 N N . GLU B 2 258 ? 90.386 32.136 112.697 1.00 11.09 258 GLU B N 1
ATOM 5804 C CA . GLU B 2 258 ? 89.920 30.755 112.638 1.00 11.31 258 GLU B CA 1
ATOM 5805 C C . GLU B 2 258 ? 88.407 30.723 112.889 1.00 12.62 258 GLU B C 1
ATOM 5806 O O . GLU B 2 258 ? 87.899 29.976 113.743 1.00 14.30 258 GLU B O 1
ATOM 5812 N N . GLY B 2 259 ? 87.631 31.478 112.122 1.00 12.47 259 GLY B N 1
ATOM 5813 C CA . GLY B 2 259 ? 86.183 31.326 112.123 1.00 13.72 259 GLY B CA 1
ATOM 5814 C C . GLY B 2 259 ? 85.417 32.613 112.355 1.00 11.92 259 GLY B C 1
ATOM 5815 O O . GLY B 2 259 ? 84.200 32.642 112.050 1.00 12.63 259 GLY B O 1
ATOM 5816 N N . ASN B 2 260 ? 86.070 33.658 112.789 1.00 11.86 260 ASN B N 1
ATOM 5817 C CA . ASN B 2 260 ? 85.366 34.938 112.899 1.00 12.87 260 ASN B CA 1
ATOM 5818 C C . ASN B 2 260 ? 84.722 35.323 111.571 1.00 12.80 260 ASN B C 1
ATOM 5819 O O . ASN B 2 260 ? 83.650 35.942 111.588 1.00 13.38 260 ASN B O 1
ATOM 5824 N N . THR B 2 261 ? 85.355 35.013 110.422 1.00 12.31 261 THR B N 1
ATOM 5825 C CA . THR B 2 261 ? 84.713 35.434 109.151 1.00 12.51 261 THR B CA 1
ATOM 5826 C C . THR B 2 261 ? 83.418 34.710 108.930 1.00 12.35 261 THR B C 1
ATOM 5827 O O . THR B 2 261 ? 82.542 35.231 108.193 1.00 13.59 261 THR B O 1
ATOM 5831 N N . THR B 2 262 ? 83.175 33.526 109.495 1.00 11.97 262 THR B N 1
ATOM 5832 C CA . THR B 2 262 ? 81.892 32.862 109.419 1.00 12.66 262 THR B CA 1
ATOM 5833 C C . THR B 2 262 ? 80.892 33.579 110.342 1.00 12.93 262 THR B C 1
ATOM 5834 O O . THR B 2 262 ? 79.750 33.819 109.937 1.00 13.08 262 THR B O 1
ATOM 5838 N N . GLY B 2 263 ? 81.328 33.961 111.543 1.00 12.39 263 GLY B N 1
ATOM 5839 C CA . GLY B 2 263 ? 80.446 34.775 112.384 1.00 12.79 263 GLY B CA 1
ATOM 5840 C C . GLY B 2 263 ? 80.043 36.050 111.645 1.00 13.30 263 GLY B C 1
ATOM 5841 O O . GLY B 2 263 ? 78.864 36.479 111.723 1.00 14.30 263 GLY B O 1
ATOM 5842 N N A GLU B 2 264 ? 80.950 36.682 110.962 0.50 13.52 264 GLU B N 1
ATOM 5843 N N B GLU B 2 264 ? 81.003 36.681 110.961 0.50 13.79 264 GLU B N 1
ATOM 5844 C CA A GLU B 2 264 ? 80.546 37.910 110.256 0.50 14.54 264 GLU B CA 1
ATOM 5845 C CA B GLU B 2 264 ? 80.799 37.925 110.162 0.50 14.50 264 GLU B CA 1
ATOM 5846 C C A GLU B 2 264 ? 79.561 37.547 109.147 0.50 13.12 264 GLU B C 1
ATOM 5847 C C B GLU B 2 264 ? 79.806 37.697 109.024 0.50 13.81 264 GLU B C 1
ATOM 5848 O O A GLU B 2 264 ? 78.558 38.229 108.933 0.50 12.03 264 GLU B O 1
ATOM 5849 O O B GLU B 2 264 ? 79.019 38.635 108.724 0.50 13.98 264 GLU B O 1
ATOM 5860 N N . LEU B 2 265 ? 79.853 36.530 108.383 1.00 14.02 265 LEU B N 1
ATOM 5861 C CA . LEU B 2 265 ? 78.909 36.154 107.309 1.00 14.59 265 LEU B CA 1
ATOM 5862 C C . LEU B 2 265 ? 77.497 35.957 107.868 1.00 14.83 265 LEU B C 1
ATOM 5863 O O . LEU B 2 265 ? 76.512 36.366 107.249 1.00 15.46 265 LEU B O 1
ATOM 5868 N N . LEU B 2 266 ? 77.375 35.265 108.997 1.00 14.39 266 LEU B N 1
ATOM 5869 C CA . LEU B 2 266 ? 76.060 35.037 109.593 1.00 14.15 266 LEU B CA 1
ATOM 5870 C C . LEU B 2 266 ? 75.423 36.353 110.075 1.00 14.51 266 LEU B C 1
ATOM 5871 O O . LEU B 2 266 ? 74.172 36.471 110.001 1.00 16.06 266 LEU B O 1
ATOM 5876 N N . GLN B 2 267 ? 76.246 37.284 110.488 1.00 14.22 267 GLN B N 1
ATOM 5877 C CA . GLN B 2 267 ? 75.714 38.616 110.854 1.00 15.18 267 GLN B CA 1
ATOM 5878 C C . GLN B 2 267 ? 75.195 39.297 109.595 1.00 16.13 267 GLN B C 1
ATOM 5879 O O . GLN B 2 267 ? 74.106 39.883 109.609 1.00 17.59 267 GLN B O 1
ATOM 5885 N N . LYS B 2 268 ? 75.970 39.291 108.534 1.00 16.42 268 LYS B N 1
ATOM 5886 C CA . LYS B 2 268 ? 75.546 40.002 107.303 1.00 17.39 268 LYS B CA 1
ATOM 5887 C C . LYS B 2 268 ? 74.288 39.361 106.734 1.00 18.12 268 LYS B C 1
ATOM 5888 O O . LYS B 2 268 ? 73.394 40.059 106.278 1.00 20.16 268 LYS B O 1
ATOM 5894 N N . THR B 2 269 ? 74.231 38.043 106.697 1.00 16.49 269 THR B N 1
ATOM 5895 C CA . THR B 2 269 ? 73.177 37.327 105.990 1.00 16.74 269 THR B CA 1
ATOM 5896 C C . THR B 2 269 ? 71.901 37.214 106.825 1.00 17.07 269 THR B C 1
ATOM 5897 O O . THR B 2 269 ? 70.808 37.405 106.267 1.00 19.52 269 THR B O 1
ATOM 5901 N N . PHE B 2 270 ? 72.031 36.944 108.110 1.00 16.46 270 PHE B N 1
ATOM 5902 C CA . PHE B 2 270 ? 70.901 36.558 108.981 1.00 16.32 270 PHE B CA 1
ATOM 5903 C C . PHE B 2 270 ? 70.723 37.518 110.181 1.00 16.03 270 PHE B C 1
ATOM 5904 O O . PHE B 2 270 ? 69.809 37.238 110.984 1.00 18.11 270 PHE B O 1
ATOM 5912 N N . ALA B 2 271 ? 71.512 38.546 110.265 1.00 15.14 271 ALA B N 1
ATOM 5913 C CA . ALA B 2 271 ? 71.441 39.524 111.368 1.00 16.93 271 ALA B CA 1
ATOM 5914 C C . ALA B 2 271 ? 71.668 38.820 112.705 1.00 17.31 271 ALA B C 1
ATOM 5915 O O . ALA B 2 271 ? 71.170 39.269 113.723 1.00 20.58 271 ALA B O 1
ATOM 5917 N N . VAL B 2 272 ? 72.490 37.788 112.762 1.00 15.88 272 VAL B N 1
ATOM 5918 C CA . VAL B 2 272 ? 72.902 37.157 114.042 1.00 15.06 272 VAL B CA 1
ATOM 5919 C C . VAL B 2 272 ? 74.084 37.973 114.508 1.00 14.95 272 VAL B C 1
ATOM 5920 O O . VAL B 2 272 ? 75.133 37.991 113.832 1.00 15.05 272 VAL B O 1
ATOM 5924 N N . PRO B 2 273 ? 74.027 38.707 115.636 1.00 15.30 273 PRO B N 1
ATOM 5925 C CA . PRO B 2 273 ? 75.158 39.579 115.971 1.00 14.97 273 PRO B CA 1
ATOM 5926 C C . PRO B 2 273 ? 76.406 38.747 116.353 1.00 15.16 273 PRO B C 1
ATOM 5927 O O . PRO B 2 273 ? 76.276 37.820 117.160 1.00 15.84 273 PRO B O 1
ATOM 5931 N N . ASN B 2 274 ? 77.527 39.102 115.780 1.00 14.23 274 ASN B N 1
ATOM 5932 C CA . ASN B 2 274 ? 78.810 38.422 116.050 1.00 14.14 274 ASN B CA 1
ATOM 5933 C C . ASN B 2 274 ? 79.588 39.212 117.098 1.00 14.29 274 ASN B C 1
ATOM 5934 O O . ASN B 2 274 ? 79.842 40.431 116.962 1.00 16.99 274 ASN B O 1
ATOM 5939 N N . ALA B 2 275 ? 80.102 38.483 118.062 1.00 13.98 275 ALA B N 1
ATOM 5940 C CA . ALA B 2 275 ? 81.003 39.028 119.096 1.00 14.27 275 ALA B CA 1
ATOM 5941 C C . ALA B 2 275 ? 82.357 38.297 119.013 1.00 13.18 275 ALA B C 1
ATOM 5942 O O . ALA B 2 275 ? 82.420 37.138 119.422 1.00 14.33 275 ALA B O 1
ATOM 5944 N N . LEU B 2 276 ? 83.336 38.984 118.525 1.00 13.00 276 LEU B N 1
ATOM 5945 C CA . LEU B 2 276 ? 84.711 38.477 118.505 1.00 13.30 276 LEU B CA 1
ATOM 5946 C C . LEU B 2 276 ? 85.362 38.906 119.814 1.00 12.63 276 LEU B C 1
ATOM 5947 O O . LEU B 2 276 ? 85.333 40.064 120.204 1.00 14.09 276 LEU B O 1
ATOM 5952 N N . VAL B 2 277 ? 85.926 37.927 120.499 1.00 12.70 277 VAL B N 1
ATOM 5953 C CA . VAL B 2 277 ? 86.686 38.168 121.76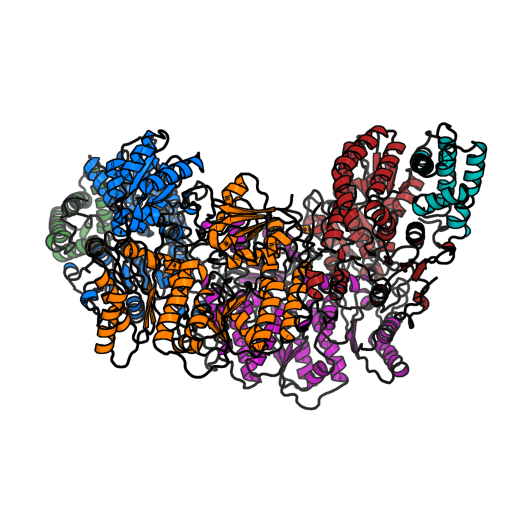1 1.00 12.85 277 VAL B CA 1
ATOM 5954 C C . VAL B 2 277 ? 88.077 37.617 121.616 1.00 11.66 277 VAL B C 1
ATOM 5955 O O . VAL B 2 277 ? 88.341 36.778 120.750 1.00 12.58 277 VAL B O 1
ATOM 5959 N N . ASN B 2 278 ? 88.986 38.077 122.470 1.00 11.58 278 ASN B N 1
ATOM 5960 C CA . ASN B 2 278 ? 90.323 37.473 122.530 1.00 11.42 278 ASN B CA 1
ATOM 5961 C C . ASN B 2 278 ? 90.189 35.980 122.797 1.00 11.05 278 ASN B C 1
ATOM 5962 O O . ASN B 2 278 ? 89.429 35.514 123.625 1.00 11.72 278 ASN B O 1
ATOM 5967 N N . THR B 2 279 ? 91.010 35.208 122.081 1.00 11.23 279 THR B N 1
ATOM 5968 C CA . THR B 2 279 ? 91.047 33.770 122.311 1.00 10.78 279 THR B CA 1
ATOM 5969 C C . THR B 2 279 ? 91.376 33.510 123.794 1.00 10.45 279 THR B C 1
ATOM 5970 O O . THR B 2 279 ? 92.293 34.136 124.307 1.00 11.15 279 THR B O 1
ATOM 5974 N N . PRO B 2 280 ? 90.603 32.613 124.442 1.00 10.80 280 PRO B N 1
ATOM 5975 C CA . PRO B 2 280 ? 90.662 32.523 125.924 1.00 10.70 280 PRO B CA 1
ATOM 5976 C C . PRO B 2 280 ? 91.844 31.697 126.446 1.00 10.34 280 PRO B C 1
ATOM 5977 O O . PRO B 2 280 ? 91.665 30.676 127.110 1.00 11.02 280 PRO B O 1
ATOM 5981 N N . TYR B 2 281 ? 93.042 32.169 126.169 1.00 10.46 281 TYR B N 1
ATOM 5982 C CA . TYR B 2 281 ? 94.278 31.684 126.801 1.00 10.32 281 TYR B CA 1
ATOM 5983 C C . TYR B 2 281 ? 94.572 32.624 127.965 1.00 10.06 281 TYR B C 1
ATOM 5984 O O . TYR B 2 281 ? 94.690 33.846 127.796 1.00 11.25 281 TYR B O 1
ATOM 5993 N N . GLY B 2 282 ? 94.763 32.020 129.119 1.00 10.05 282 GLY B N 1
ATOM 5994 C CA . GLY B 2 282 ? 95.034 32.766 130.326 1.00 10.28 282 GLY B CA 1
ATOM 5995 C C . GLY B 2 282 ? 93.771 33.233 131.024 1.00 10.38 282 GLY B C 1
ATOM 5996 O O . GLY B 2 282 ? 92.645 33.028 130.599 1.00 11.49 282 GLY B O 1
ATOM 5997 N N . ILE B 2 283 ? 94.026 33.929 132.128 1.00 10.36 283 ILE B N 1
ATOM 5998 C CA . ILE B 2 283 ? 92.950 34.265 133.080 1.00 10.74 283 ILE B CA 1
ATOM 5999 C C . ILE B 2 283 ? 92.096 35.445 132.532 1.00 10.21 283 ILE B C 1
ATOM 6000 O O . ILE B 2 283 ? 90.882 35.299 132.455 1.00 10.54 283 ILE B O 1
ATOM 6005 N N . LYS B 2 284 ? 92.745 36.550 132.216 1.00 10.60 284 LYS B N 1
ATOM 6006 C CA . LYS B 2 284 ? 91.970 37.711 131.756 1.00 10.68 284 LYS B CA 1
ATOM 6007 C C . LYS B 2 284 ? 91.139 37.407 130.526 1.00 10.93 284 LYS B C 1
ATOM 6008 O O . LYS B 2 284 ? 89.967 37.803 130.406 1.00 11.23 284 LYS B O 1
ATOM 6014 N N . ASN B 2 285 ? 91.763 36.719 129.551 1.00 10.65 285 ASN B N 1
ATOM 6015 C CA . ASN B 2 285 ? 90.990 36.435 128.337 1.00 10.60 285 ASN B CA 1
ATOM 6016 C C . ASN B 2 285 ? 89.822 35.538 128.618 1.00 10.44 285 ASN B C 1
ATOM 6017 O O . ASN B 2 285 ? 88.750 35.681 127.983 1.00 11.33 285 ASN B O 1
ATOM 6022 N N . THR B 2 286 ? 89.966 34.584 129.543 1.00 10.16 286 THR B N 1
ATOM 6023 C CA . THR B 2 286 ? 88.817 33.757 129.907 1.00 10.22 286 THR B CA 1
ATOM 6024 C C . THR B 2 286 ? 87.734 34.606 130.629 1.00 10.95 286 THR B C 1
ATOM 6025 O O . THR B 2 286 ? 86.548 34.467 130.336 1.00 10.87 286 THR B O 1
ATOM 6029 N N . ASP B 2 287 ? 88.181 35.437 131.551 1.00 10.42 287 ASP B N 1
ATOM 6030 C CA . ASP B 2 287 ? 87.276 36.342 132.263 1.00 10.61 287 ASP B CA 1
ATOM 6031 C C . ASP B 2 287 ? 86.431 37.148 131.241 1.00 10.76 287 ASP B C 1
ATOM 6032 O O . ASP B 2 287 ? 85.222 37.259 131.351 1.00 11.68 287 ASP B O 1
ATOM 6037 N N . ASP B 2 288 ? 87.128 37.710 130.254 1.00 11.08 288 ASP B N 1
ATOM 6038 C CA . ASP B 2 288 ? 86.436 38.579 129.296 1.00 11.28 288 ASP B CA 1
ATOM 6039 C C . ASP B 2 288 ? 85.502 37.783 128.381 1.00 11.91 288 ASP B C 1
ATOM 6040 O O . ASP B 2 288 ? 84.465 38.304 127.971 1.00 12.70 288 ASP B O 1
ATOM 6045 N N . MET B 2 289 ? 85.867 36.563 128.036 1.00 11.36 289 MET B N 1
ATOM 6046 C CA . MET B 2 289 ? 84.962 35.701 127.282 1.00 11.45 289 MET B CA 1
ATOM 6047 C C . MET B 2 289 ? 83.687 35.488 128.095 1.00 12.31 289 MET B C 1
ATOM 6048 O O . MET B 2 289 ? 82.573 35.600 127.523 1.00 12.48 289 MET B O 1
ATOM 6053 N N . LEU B 2 290 ? 83.832 35.081 129.360 1.00 11.64 290 LEU B N 1
ATOM 6054 C CA . LEU B 2 290 ? 82.643 34.842 130.180 1.00 12.42 290 LEU B CA 1
ATOM 6055 C C . LEU B 2 290 ? 81.809 36.120 130.384 1.00 12.36 290 LEU B C 1
ATOM 6056 O O . LEU B 2 290 ? 80.562 36.031 130.356 1.00 13.64 290 LEU B O 1
ATOM 6061 N N . ARG B 2 291 ? 82.424 37.258 130.504 1.00 12.18 291 ARG B N 1
ATOM 6062 C CA . ARG B 2 291 ? 81.655 38.518 130.601 1.00 14.48 291 ARG B CA 1
ATOM 6063 C C . ARG B 2 291 ? 80.872 38.755 129.313 1.00 13.33 291 ARG B C 1
ATOM 6064 O O . ARG B 2 291 ? 79.741 39.238 129.393 1.00 14.89 291 ARG B O 1
ATOM 6072 N N . LYS B 2 292 ? 81.442 38.419 128.167 1.00 13.85 292 LYS B N 1
ATOM 6073 C CA . LYS B 2 292 ? 80.697 38.630 126.892 1.00 13.04 292 LYS B CA 1
ATOM 6074 C C . LYS B 2 292 ? 79.527 37.661 126.825 1.00 14.55 292 LYS B C 1
ATOM 6075 O O . LYS B 2 292 ? 78.431 38.064 126.390 1.00 15.57 292 LYS B O 1
ATOM 6081 N N . ILE B 2 293 ? 79.730 36.405 127.209 1.00 13.56 293 ILE B N 1
ATOM 6082 C CA . ILE B 2 293 ? 78.651 35.435 127.231 1.00 14.48 293 ILE B CA 1
ATOM 6083 C C . ILE B 2 293 ? 77.533 35.969 128.113 1.00 15.61 293 ILE B C 1
ATOM 6084 O O . ILE B 2 293 ? 76.345 35.906 127.733 1.00 15.61 293 ILE B O 1
ATOM 6089 N N . ALA B 2 294 ? 77.872 36.434 129.314 1.00 14.79 294 ALA B N 1
ATOM 6090 C CA . ALA B 2 294 ? 76.861 36.954 130.254 1.00 15.51 294 ALA B CA 1
ATOM 6091 C C . ALA B 2 294 ? 76.131 38.126 129.589 1.00 16.26 294 ALA B C 1
ATOM 6092 O O . ALA B 2 294 ? 74.877 38.239 129.742 1.00 18.38 294 ALA B O 1
ATOM 6094 N N . GLU B 2 295 ? 76.837 39.016 128.939 1.00 16.22 295 GLU B N 1
ATOM 6095 C CA . GLU B 2 295 ? 76.253 40.218 128.310 1.00 18.89 295 GLU B CA 1
ATOM 6096 C C . GLU B 2 295 ? 75.224 39.789 127.259 1.00 18.28 295 GLU B C 1
ATOM 6097 O O . GLU B 2 295 ? 74.094 40.293 127.221 1.00 21.30 295 GLU B O 1
ATOM 6103 N N . VAL B 2 296 ? 75.621 38.894 126.374 1.00 17.31 296 VAL B N 1
ATOM 6104 C CA . VAL B 2 296 ? 74.768 38.557 125.233 1.00 17.94 296 VAL B CA 1
ATOM 6105 C C . VAL B 2 296 ? 73.590 37.676 125.645 1.00 18.96 296 VAL B C 1
ATOM 6106 O O . VAL B 2 296 ? 72.530 37.791 125.104 1.00 26.92 296 VAL B O 1
ATOM 6110 N N . THR B 2 297 ? 73.715 36.852 126.685 1.00 16.64 297 THR B N 1
ATOM 6111 C CA . THR B 2 297 ? 72.690 35.884 127.088 1.00 17.66 297 THR B CA 1
ATOM 6112 C C . THR B 2 297 ? 71.823 36.417 128.235 1.00 18.92 297 THR B C 1
ATOM 6113 O O . THR B 2 297 ? 70.761 35.854 128.448 1.00 20.52 297 THR B O 1
ATOM 6117 N N . GLY B 2 298 ? 72.326 37.371 128.994 1.00 19.22 298 GLY B N 1
ATOM 6118 C CA . GLY B 2 298 ? 71.661 37.801 130.228 1.00 22.03 298 GLY B CA 1
ATOM 6119 C C . GLY B 2 298 ? 71.827 36.813 131.360 1.00 22.42 298 GLY B C 1
ATOM 6120 O O . GLY B 2 298 ? 71.187 37.024 132.404 1.00 26.28 298 GLY B O 1
ATOM 6121 N N . LYS B 2 299 ? 72.667 35.785 131.216 1.00 21.45 299 LYS B N 1
ATOM 6122 C CA . LYS B 2 299 ? 72.850 34.704 132.220 1.00 21.25 299 LYS B CA 1
ATOM 6123 C C . LYS B 2 299 ? 74.042 35.119 133.119 1.00 19.75 299 LYS B C 1
ATOM 6124 O O . LYS B 2 299 ? 75.002 35.729 132.658 1.00 23.71 299 LYS B O 1
ATOM 6130 N N . GLU B 2 300 ? 73.961 34.850 134.393 1.00 19.29 300 GLU B N 1
ATOM 6131 C CA . GLU B 2 300 ? 75.056 35.192 135.326 1.00 18.71 300 GLU B CA 1
ATOM 6132 C C . GLU B 2 300 ? 76.201 34.173 135.208 1.00 15.56 300 GLU B C 1
ATOM 6133 O O . GLU B 2 300 ? 75.938 32.985 135.037 1.00 16.77 300 GLU B O 1
ATOM 6139 N N . ILE B 2 301 ? 77.391 34.621 135.471 1.00 16.48 301 ILE B N 1
ATOM 6140 C CA . ILE B 2 301 ? 78.551 33.722 135.589 1.00 16.04 301 ILE B CA 1
ATOM 6141 C C . ILE B 2 301 ? 78.391 32.940 136.890 1.00 16.12 301 ILE B C 1
ATOM 6142 O O . ILE B 2 301 ? 78.190 33.522 137.951 1.00 16.79 301 ILE B O 1
ATOM 6147 N N . PRO B 2 302 ? 78.458 31.629 136.840 1.00 17.22 302 PRO B N 1
ATOM 6148 C CA . PRO B 2 302 ? 78.216 30.796 138.006 1.00 17.00 302 PRO B CA 1
ATOM 6149 C C . PRO B 2 302 ? 79.388 30.792 139.000 1.00 16.45 302 PRO B C 1
ATOM 6150 O O . PRO B 2 302 ? 80.543 30.877 138.660 1.00 15.66 302 PRO B O 1
ATOM 6154 N N . GLU B 2 303 ? 79.062 30.487 140.254 1.00 15.95 303 GLU B N 1
ATOM 6155 C CA . GLU B 2 303 ? 80.069 30.317 141.325 1.00 16.33 303 GLU B CA 1
ATOM 6156 C C . GLU B 2 303 ? 81.065 29.215 140.940 1.00 14.26 303 GLU B C 1
ATOM 6157 O O . GLU B 2 303 ? 82.255 29.304 141.320 1.00 14.47 303 GLU B O 1
ATOM 6163 N N . SER B 2 304 ? 80.621 28.163 140.270 1.00 14.98 304 SER B N 1
ATOM 6164 C CA . SER B 2 304 ? 81.541 27.089 139.883 1.00 14.45 304 SER B CA 1
ATOM 6165 C C . SER B 2 304 ? 82.692 27.615 139.053 1.00 13.60 304 SER B C 1
ATOM 6166 O O . SER B 2 304 ? 83.831 27.083 139.208 1.00 13.84 304 SER B O 1
ATOM 6169 N N . LEU B 2 305 ? 82.502 28.624 138.237 1.00 12.84 305 LEU B N 1
ATOM 6170 C CA . LEU B 2 305 ? 83.613 29.146 137.433 1.00 12.39 305 LEU B CA 1
ATOM 6171 C C . LEU B 2 305 ? 84.500 30.081 138.221 1.00 11.88 305 LEU B C 1
ATOM 6172 O O . LEU B 2 305 ? 85.699 30.121 138.019 1.00 11.80 305 LEU B O 1
ATOM 6177 N N . VAL B 2 306 ? 83.916 30.797 139.227 1.00 12.36 306 VAL B N 1
ATOM 6178 C CA . VAL B 2 306 ? 84.756 31.558 140.176 1.00 11.81 306 VAL B CA 1
ATOM 6179 C C . VAL B 2 306 ? 85.704 30.588 140.882 1.00 11.09 306 VAL B C 1
ATOM 6180 O O . VAL B 2 306 ? 86.876 30.898 141.119 1.00 11.35 306 VAL B O 1
ATOM 6184 N N . ARG B 2 307 ? 85.190 29.434 141.287 1.00 11.80 307 ARG B N 1
ATOM 6185 C CA . ARG B 2 307 ? 86.008 28.429 141.993 1.00 11.72 307 ARG B CA 1
ATOM 6186 C C . ARG B 2 307 ? 87.077 27.850 141.048 1.00 11.51 307 ARG B C 1
ATOM 6187 O O . ARG B 2 307 ? 88.232 27.743 141.477 1.00 11.30 307 ARG B O 1
ATOM 6195 N N . GLU B 2 308 ? 86.711 27.463 139.821 1.00 11.15 308 GLU B N 1
ATOM 6196 C CA . GLU B 2 308 ? 87.728 26.889 138.931 1.00 10.60 308 GLU B CA 1
ATOM 6197 C C . GLU B 2 308 ? 88.796 27.914 138.676 1.00 9.68 308 GLU B C 1
ATOM 6198 O O . GLU B 2 308 ? 90.000 27.569 138.671 1.00 9.92 308 GLU B O 1
ATOM 6204 N N . ARG B 2 309 ? 88.447 29.174 138.502 1.00 9.78 309 ARG B N 1
ATOM 6205 C CA . ARG B 2 309 ? 89.379 30.251 138.344 1.00 9.59 309 ARG B CA 1
ATOM 6206 C C . ARG B 2 309 ? 90.309 30.355 139.545 1.00 9.31 309 ARG B C 1
ATOM 6207 O O . ARG B 2 309 ? 91.524 30.492 139.431 1.00 9.52 309 ARG B O 1
ATOM 6215 N N . GLY B 2 310 ? 89.698 30.302 140.753 1.00 9.54 310 GLY B N 1
ATOM 6216 C CA . GLY B 2 310 ? 90.507 30.371 141.972 1.00 10.03 310 GLY B CA 1
ATOM 6217 C C . GLY B 2 310 ? 91.460 29.219 142.162 1.00 8.90 310 GLY B C 1
ATOM 6218 O O . GLY B 2 310 ? 92.544 29.420 142.695 1.00 9.47 310 GLY B O 1
ATOM 6219 N N . ILE B 2 311 ? 91.050 28.023 141.756 1.00 9.39 311 ILE B N 1
ATOM 6220 C CA . ILE B 2 311 ? 91.952 26.832 141.824 1.00 9.34 311 ILE B CA 1
ATOM 6221 C C . ILE B 2 311 ? 93.096 27.009 140.831 1.00 8.96 311 ILE B C 1
ATOM 6222 O O . ILE B 2 311 ? 94.251 26.704 141.162 1.00 9.48 311 ILE B O 1
ATOM 6227 N N . ALA B 2 312 ? 92.819 27.566 139.655 1.00 9.18 312 ALA B N 1
ATOM 6228 C CA . ALA B 2 312 ? 93.894 27.842 138.683 1.00 8.78 312 ALA B CA 1
ATOM 6229 C C . ALA B 2 312 ? 94.847 28.880 139.224 1.00 8.99 312 ALA B C 1
ATOM 6230 O O . ALA B 2 312 ? 96.075 28.706 139.137 1.00 9.10 312 ALA B O 1
ATOM 6232 N N . LEU B 2 313 ? 94.339 29.979 139.789 1.00 8.87 313 LEU B N 1
ATOM 6233 C CA . LEU B 2 313 ? 95.217 30.998 140.322 1.00 9.05 313 LEU B CA 1
ATOM 6234 C C . LEU B 2 313 ? 96.049 30.464 141.451 1.00 8.62 313 LEU B C 1
ATOM 6235 O O . LEU B 2 313 ? 97.239 30.782 141.572 1.00 9.29 313 LEU B O 1
ATOM 6240 N N . ASP B 2 314 ? 95.466 29.615 142.313 1.00 9.16 314 ASP B N 1
ATOM 6241 C CA . ASP B 2 314 ? 96.185 29.043 143.459 1.00 9.26 314 ASP B CA 1
ATOM 6242 C C . ASP B 2 314 ? 97.390 28.237 142.954 1.00 8.74 314 ASP B C 1
ATOM 6243 O O . ASP B 2 314 ? 98.491 28.335 143.489 1.00 9.68 314 ASP B O 1
ATOM 6248 N N . ALA B 2 315 ? 97.158 27.430 141.925 1.00 8.88 315 ALA B N 1
ATOM 6249 C CA . ALA B 2 315 ? 98.209 26.579 141.331 1.00 9.00 315 ALA B CA 1
ATOM 6250 C C . ALA B 2 315 ? 99.276 27.426 140.688 1.00 8.99 315 ALA B C 1
ATOM 6251 O O . ALA B 2 315 ? 100.491 27.162 140.847 1.00 9.49 315 ALA B O 1
ATOM 6253 N N . LEU B 2 316 ? 98.889 28.436 139.921 1.00 8.61 316 LEU B N 1
ATOM 6254 C CA . LEU B 2 316 ? 99.861 29.270 139.231 1.00 8.46 316 LEU B CA 1
ATOM 6255 C C . LEU B 2 316 ? 100.668 30.095 140.208 1.00 8.56 316 LEU B C 1
ATOM 6256 O O . LEU B 2 316 ? 101.862 30.362 139.994 1.00 8.97 316 LEU B O 1
ATOM 6261 N N . ALA B 2 317 ? 100.069 30.478 141.346 1.00 8.58 317 ALA B N 1
ATOM 6262 C CA . ALA B 2 317 ? 100.790 31.241 142.349 1.00 9.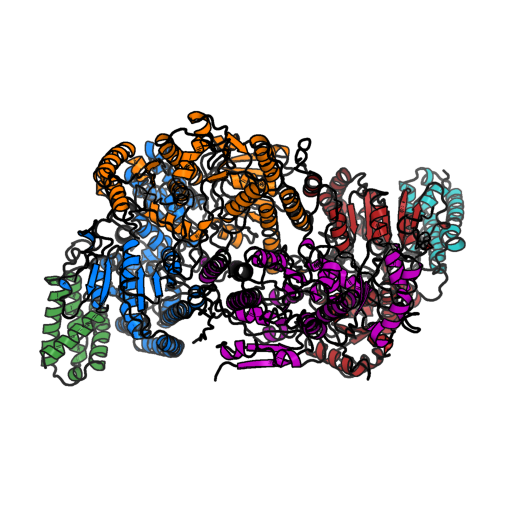14 317 ALA B CA 1
ATOM 6263 C C . ALA B 2 317 ? 101.895 30.422 142.996 1.00 8.69 317 ALA B C 1
ATOM 6264 O O . ALA B 2 317 ? 102.872 31.035 143.479 1.00 9.58 317 ALA B O 1
ATOM 6266 N N . ASP B 2 318 ? 101.817 29.096 142.995 1.00 8.75 318 ASP B N 1
ATOM 6267 C CA . ASP B 2 318 ? 102.922 28.247 143.490 1.00 9.35 318 ASP B CA 1
ATOM 6268 C C . ASP B 2 318 ? 104.127 28.257 142.564 1.00 9.33 318 ASP B C 1
ATOM 6269 O O . ASP B 2 318 ? 105.176 27.743 142.949 1.00 10.06 318 ASP B O 1
ATOM 6274 N N . LEU B 2 319 ? 103.974 28.804 141.358 1.00 8.87 319 LEU B N 1
ATOM 6275 C CA . LEU B 2 319 ? 104.984 28.704 140.288 1.00 8.75 319 LEU B CA 1
ATOM 6276 C C . LEU B 2 319 ? 105.555 30.028 139.872 1.00 9.13 319 LEU B C 1
ATOM 6277 O O . LEU B 2 319 ? 106.736 30.092 139.493 1.00 9.64 319 LEU B O 1
ATOM 6282 N N . ALA B 2 320 ? 104.754 31.103 139.844 1.00 8.95 320 ALA B N 1
ATOM 6283 C CA . ALA B 2 320 ? 105.122 32.296 139.050 1.00 9.26 320 ALA B CA 1
ATOM 6284 C C . ALA B 2 320 ? 106.399 32.955 139.569 1.00 9.10 320 ALA B C 1
ATOM 6285 O O . ALA B 2 320 ? 107.377 33.055 138.806 1.00 10.03 320 ALA B O 1
ATOM 6287 N N . HIS B 2 321 ? 106.433 33.500 140.785 1.00 9.07 321 HIS B N 1
ATOM 6288 C CA . HIS B 2 321 ? 107.638 34.200 141.187 1.00 8.99 321 HIS B CA 1
ATOM 6289 C C . HIS B 2 321 ? 108.794 33.277 141.536 1.00 9.21 321 HIS B C 1
ATOM 6290 O O . HIS B 2 321 ? 109.954 33.645 141.407 1.00 11.35 321 HIS B O 1
ATOM 6297 N N . MET B 2 322 ? 108.498 32.035 141.917 1.00 8.84 322 MET B N 1
ATOM 6298 C CA . MET B 2 322 ? 109.574 31.088 142.230 1.00 8.43 322 MET B CA 1
ATOM 6299 C C . MET B 2 322 ? 110.279 30.639 140.962 1.00 8.73 322 MET B C 1
ATOM 6300 O O . MET B 2 322 ? 111.487 30.691 140.922 1.00 10.88 322 MET B O 1
ATOM 6305 N N . PHE B 2 323 ? 109.557 30.107 139.995 1.00 8.25 323 PHE B N 1
ATOM 6306 C CA . PHE B 2 323 ? 110.163 29.430 138.852 1.00 8.50 323 PHE B CA 1
ATOM 6307 C C . PHE B 2 323 ? 110.059 30.187 137.549 1.00 8.93 323 PHE B C 1
ATOM 6308 O O . PHE B 2 323 ? 110.851 29.891 136.638 1.00 10.30 323 PHE B O 1
ATOM 6316 N N . PHE B 2 324 ? 109.088 31.064 137.369 1.00 8.75 324 PHE B N 1
ATOM 6317 C CA . PHE B 2 324 ? 108.831 31.662 136.055 1.00 8.93 324 PHE B CA 1
ATOM 6318 C C . PHE B 2 324 ? 109.401 33.043 135.895 1.00 9.24 324 PHE B C 1
ATOM 6319 O O . PHE B 2 324 ? 109.718 33.451 134.765 1.00 9.82 324 PHE B O 1
ATOM 6327 N N . ALA B 2 325 ? 109.493 33.833 136.963 1.00 9.60 325 ALA B N 1
ATOM 6328 C CA . ALA B 2 325 ? 109.796 35.236 136.797 1.00 9.84 325 ALA B CA 1
ATOM 6329 C C . ALA B 2 325 ? 111.108 35.400 136.080 1.00 9.72 325 ALA B C 1
ATOM 6330 O O . ALA B 2 325 ? 112.095 34.761 136.400 1.00 11.03 325 ALA B O 1
ATOM 6332 N N . ASN B 2 326 ? 111.094 36.328 135.115 1.00 10.66 326 ASN B N 1
ATOM 6333 C CA . ASN B 2 326 ? 112.254 36.740 134.305 1.00 12.23 326 ASN B CA 1
ATOM 6334 C C . ASN B 2 326 ? 112.710 35.652 133.358 1.00 12.70 326 ASN B C 1
ATOM 6335 O O . ASN B 2 326 ? 113.773 35.843 132.722 1.00 15.96 326 ASN B O 1
ATOM 6340 N N . LYS B 2 327 ? 112.018 34.554 133.207 1.00 10.81 327 LYS B N 1
ATOM 6341 C CA . LYS B 2 327 ? 112.412 33.519 132.262 1.00 11.33 327 LYS B CA 1
ATOM 6342 C C . LYS B 2 327 ? 111.902 33.924 130.872 1.00 10.47 327 LYS B C 1
ATOM 6343 O O . LYS B 2 327 ? 110.806 34.397 130.686 1.00 11.61 327 LYS B O 1
ATOM 6349 N N . LYS B 2 328 ? 112.772 33.696 129.891 1.00 10.03 328 LYS B N 1
ATOM 6350 C CA . LYS B 2 328 ? 112.544 34.159 128.517 1.00 10.23 328 LYS B CA 1
ATOM 6351 C C . LYS B 2 328 ? 111.956 33.041 127.672 1.00 10.07 328 LYS B C 1
ATOM 6352 O O . LYS B 2 328 ? 112.465 31.906 127.684 1.00 10.50 328 LYS B O 1
ATOM 6358 N N . VAL B 2 329 ? 110.883 33.348 126.959 1.00 10.02 329 VAL B N 1
ATOM 6359 C CA . VAL B 2 329 ? 110.097 32.364 126.230 1.00 9.61 329 VAL B CA 1
ATOM 6360 C C . VAL B 2 329 ? 110.002 32.754 124.750 1.00 9.96 329 VAL B C 1
ATOM 6361 O O . VAL B 2 329 ? 109.811 33.916 124.411 1.00 10.80 329 VAL B O 1
ATOM 6365 N N . ALA B 2 330 ? 110.098 31.737 123.901 1.00 9.33 330 ALA B N 1
ATOM 6366 C CA . ALA B 2 330 ? 109.701 31.858 122.487 1.00 9.16 330 ALA B CA 1
ATOM 6367 C C . ALA B 2 330 ? 108.443 31.021 122.252 1.00 9.41 330 ALA B C 1
ATOM 6368 O O . ALA B 2 330 ? 108.350 29.907 122.779 1.00 10.03 330 ALA B O 1
ATOM 6370 N N . ILE B 2 331 ? 107.503 31.559 121.482 1.00 9.41 331 ILE B N 1
ATOM 6371 C CA . ILE B 2 331 ? 106.212 30.909 121.222 1.00 9.32 331 ILE B CA 1
ATOM 6372 C C . ILE B 2 331 ? 105.994 30.882 119.740 1.00 9.23 331 ILE B C 1
ATOM 6373 O O . ILE B 2 331 ? 106.163 31.918 119.075 1.00 9.98 331 ILE B O 1
ATOM 6378 N N . PHE B 2 332 ? 105.588 29.754 119.212 1.00 9.16 332 PHE B N 1
ATOM 6379 C CA . PHE B 2 332 ? 105.161 29.652 117.786 1.00 9.27 332 PHE B CA 1
ATOM 6380 C C . PHE B 2 332 ? 103.914 28.807 117.686 1.00 8.97 332 PHE B C 1
ATOM 6381 O O . PHE B 2 332 ? 103.631 27.949 118.513 1.00 9.81 332 PHE B O 1
ATOM 6389 N N . GLY B 2 333 ? 103.156 29.065 116.622 1.00 9.58 333 GLY B N 1
ATOM 6390 C CA . GLY B 2 333 ? 101.895 28.399 116.391 1.00 9.61 333 GLY B CA 1
ATOM 6391 C C . GLY B 2 333 ? 100.917 29.290 115.658 1.00 8.74 333 GLY B C 1
ATOM 6392 O O . GLY B 2 333 ? 101.360 30.321 115.084 1.00 9.58 333 GLY B O 1
ATOM 6393 N N . HIS B 2 334 ? 99.684 28.917 115.670 1.00 9.58 334 HIS B N 1
ATOM 6394 C CA . HIS B 2 334 ? 98.636 29.725 115.022 1.00 9.53 334 HIS B CA 1
ATOM 6395 C C . HIS B 2 334 ? 98.620 31.112 115.634 1.00 10.66 334 HIS B C 1
ATOM 6396 O O . HIS B 2 334 ? 98.880 31.253 116.842 1.00 10.31 334 HIS B O 1
ATOM 6403 N N . PRO B 2 335 ? 98.242 32.147 114.880 1.00 10.17 335 PRO B N 1
ATOM 6404 C CA . PRO B 2 335 ? 98.309 33.504 115.405 1.00 10.70 335 PRO B CA 1
ATOM 6405 C C . PRO B 2 335 ? 97.428 33.720 116.653 1.00 9.99 335 PRO B C 1
ATOM 6406 O O . PRO B 2 335 ? 97.880 34.417 117.569 1.00 11.29 335 PRO B O 1
ATOM 6410 N N . ASP B 2 336 ? 96.228 33.201 116.666 1.00 10.30 336 ASP B N 1
ATOM 6411 C CA . ASP B 2 336 ? 95.376 33.398 117.850 1.00 10.58 336 ASP B CA 1
ATOM 6412 C C . ASP B 2 336 ? 96.004 32.750 119.093 1.00 10.93 336 ASP B C 1
ATOM 6413 O O . ASP B 2 336 ? 95.950 33.315 120.192 1.00 11.98 336 ASP B O 1
ATOM 6418 N N . LEU B 2 337 ? 96.604 31.592 118.933 1.00 10.38 337 LEU B N 1
ATOM 6419 C CA . LEU B 2 337 ? 97.286 30.871 120.011 1.00 10.16 337 LEU B CA 1
ATOM 6420 C C . LEU B 2 337 ? 98.519 31.610 120.419 1.00 10.14 337 LEU B C 1
ATOM 6421 O O . LEU B 2 337 ? 98.802 31.736 121.648 1.00 11.13 337 LEU B O 1
ATOM 6426 N N . VAL B 2 338 ? 99.351 32.110 119.497 1.00 9.80 338 VAL B N 1
ATOM 6427 C CA . VAL B 2 338 ? 100.580 32.787 119.880 1.00 10.32 338 VAL B CA 1
ATOM 6428 C C . VAL B 2 338 ? 100.276 34.032 120.672 1.00 10.42 338 VAL B C 1
ATOM 6429 O O . VAL B 2 338 ? 100.929 34.302 121.707 1.00 11.15 338 VAL B O 1
ATOM 6433 N N . LEU B 2 339 ? 99.368 34.870 120.180 1.00 10.34 339 LEU B N 1
ATOM 6434 C CA . LEU B 2 339 ? 99.035 36.096 120.895 1.00 11.05 339 LEU B CA 1
ATOM 6435 C C . LEU B 2 339 ? 98.373 35.783 122.217 1.00 10.98 339 LEU B C 1
ATOM 6436 O O . LEU B 2 339 ? 98.693 36.491 123.211 1.00 13.64 339 LEU B O 1
ATOM 6441 N N . GLY B 2 340 ? 97.514 34.819 122.277 1.00 11.05 340 GLY B N 1
ATOM 6442 C CA . GLY B 2 340 ? 96.881 34.486 123.545 1.00 10.66 340 GLY B CA 1
ATOM 6443 C C . GLY B 2 340 ? 97.861 33.922 124.546 1.00 10.35 340 GLY B C 1
ATOM 6444 O O . GLY B 2 340 ? 97.835 34.325 125.738 1.00 11.12 340 GLY B O 1
ATOM 6445 N N . LEU B 2 341 ? 98.742 33.028 124.122 1.00 9.96 341 LEU B N 1
ATOM 6446 C CA . LEU B 2 341 ? 99.737 32.489 125.049 1.00 9.71 341 LEU B CA 1
ATOM 6447 C C . LEU B 2 341 ? 100.698 33.555 125.486 1.00 10.05 341 LEU B C 1
ATOM 6448 O O . LEU B 2 341 ? 101.189 33.465 126.652 1.00 10.79 341 LEU B O 1
ATOM 6453 N N . ALA B 2 342 ? 101.045 34.535 124.665 1.00 9.93 342 ALA B N 1
ATOM 6454 C CA . ALA B 2 342 ? 101.923 35.604 125.148 1.00 9.57 342 ALA B CA 1
ATOM 6455 C C . ALA B 2 342 ? 101.252 36.309 126.335 1.00 10.27 342 ALA B C 1
ATOM 6456 O O . ALA B 2 342 ? 101.965 36.667 127.299 1.00 11.09 342 ALA B O 1
ATOM 6458 N N . GLN B 2 343 ? 99.970 36.581 126.248 1.00 10.57 343 GLN B N 1
ATOM 6459 C CA . GLN B 2 343 ? 99.261 37.245 127.350 1.00 11.27 343 GLN B CA 1
ATOM 6460 C C . GLN B 2 343 ? 99.250 36.349 128.587 1.00 11.37 343 GLN B C 1
ATOM 6461 O O . GLN B 2 343 ? 99.497 36.836 129.710 1.00 12.23 343 GLN B O 1
ATOM 6467 N N . PHE B 2 344 ? 98.961 35.081 128.430 1.00 10.72 344 PHE B N 1
ATOM 6468 C CA . PHE B 2 344 ? 99.024 34.122 129.562 1.00 10.84 344 PHE B CA 1
ATOM 6469 C C . PHE B 2 344 ? 100.402 34.153 130.181 1.00 10.41 344 PHE B C 1
ATOM 6470 O O . PHE B 2 344 ? 100.540 34.207 131.422 1.00 10.98 344 PHE B O 1
ATOM 6478 N N . CYS B 2 345 ? 101.443 34.097 129.381 1.00 9.96 345 CYS B N 1
ATOM 6479 C CA . CYS B 2 345 ? 102.790 34.077 129.917 1.00 10.17 345 CYS B CA 1
ATOM 6480 C C . CYS B 2 345 ? 103.009 35.242 130.830 1.00 10.59 345 CYS B C 1
ATOM 6481 O O . CYS B 2 345 ? 103.609 35.077 131.930 1.00 10.85 345 CYS B O 1
ATOM 6484 N N A MET B 2 346 ? 102.460 36.390 130.444 0.50 9.93 346 MET B N 1
ATOM 6485 N N B MET B 2 346 ? 102.792 36.485 130.395 0.50 9.72 346 MET B N 1
ATOM 6486 C CA A MET B 2 346 ? 102.793 37.594 131.198 0.50 9.96 346 MET B CA 1
ATOM 6487 C CA B MET B 2 346 ? 102.989 37.628 131.315 0.50 10.58 346 MET B CA 1
ATOM 6488 C C A MET B 2 346 ? 102.127 37.521 132.552 0.50 10.50 346 MET B C 1
ATOM 6489 C C B MET B 2 346 ? 102.078 37.564 132.576 0.50 10.75 346 MET B C 1
ATOM 6490 O O A MET B 2 346 ? 102.780 38.028 133.507 0.50 10.51 346 MET B O 1
ATOM 6491 O O B MET B 2 346 ? 102.406 38.144 133.604 0.50 10.21 346 MET B O 1
ATOM 6500 N N . GLU B 2 347 ? 100.916 36.950 132.583 1.00 10.04 347 GLU B N 1
ATOM 6501 C CA . GLU B 2 347 ? 100.150 36.828 133.833 1.00 10.43 347 GLU B CA 1
ATOM 6502 C C . GLU B 2 347 ? 100.940 36.052 134.885 1.00 9.93 347 GLU B C 1
ATOM 6503 O O . GLU B 2 347 ? 100.725 36.277 136.062 1.00 11.00 347 GLU B O 1
ATOM 6509 N N . VAL B 2 348 ? 101.799 35.119 134.446 1.00 9.68 348 VAL B N 1
ATOM 6510 C CA . VAL B 2 348 ? 102.577 34.260 135.353 1.00 9.70 348 VAL B CA 1
ATOM 6511 C C . VAL B 2 348 ? 104.023 34.649 135.411 1.00 9.23 348 VAL B C 1
ATOM 6512 O O . VAL B 2 348 ? 104.848 33.867 135.887 1.00 10.19 348 VAL B O 1
ATOM 6516 N N . GLU B 2 349 ? 104.356 35.873 134.984 1.00 9.52 349 GLU B N 1
ATOM 6517 C CA . GLU B 2 349 ? 105.677 36.480 135.114 1.00 9.72 349 GLU B CA 1
ATOM 6518 C C . GLU B 2 349 ? 106.697 35.937 134.110 1.00 9.98 349 GLU B C 1
ATOM 6519 O O . GLU B 2 349 ? 107.879 36.311 134.186 1.00 10.40 349 GLU B O 1
ATOM 6525 N N . LEU B 2 350 ? 106.302 35.086 133.170 1.00 9.83 350 LEU B N 1
ATOM 6526 C CA . LEU B 2 350 ? 107.175 34.719 132.061 1.00 9.80 350 LEU B CA 1
ATOM 6527 C C . LEU B 2 350 ? 107.308 35.918 131.104 1.00 10.28 350 LEU B C 1
ATOM 6528 O O . LEU B 2 350 ? 106.455 36.783 131.066 1.00 11.46 350 LEU B O 1
ATOM 6533 N N . GLU B 2 351 ? 108.413 35.910 130.344 1.00 10.43 351 GLU B N 1
ATOM 6534 C CA . GLU B 2 351 ? 108.691 37.020 129.403 1.00 10.42 351 GLU B CA 1
ATOM 6535 C C . GLU B 2 351 ? 108.762 36.485 127.974 1.00 10.21 351 GLU B C 1
ATOM 6536 O O . GLU B 2 351 ? 109.805 35.953 127.577 1.00 11.00 351 GLU B O 1
ATOM 6542 N N . PRO B 2 352 ? 107.670 36.582 127.223 1.00 10.91 352 PRO B N 1
ATOM 6543 C CA . PRO B 2 352 ? 107.653 36.070 125.838 1.00 11.29 352 PRO B CA 1
ATOM 6544 C C . PRO B 2 352 ? 108.343 37.071 124.882 1.00 12.07 352 PRO B C 1
ATOM 6545 O O . PRO B 2 352 ? 107.696 37.955 124.341 1.00 15.35 352 PRO B O 1
ATOM 6549 N N . VAL B 2 353 ? 109.610 36.874 124.699 1.00 11.35 353 VAL B N 1
ATOM 6550 C CA . VAL B 2 353 ? 110.467 37.809 123.960 1.00 12.04 353 VAL B CA 1
ATOM 6551 C C . VAL B 2 353 ? 110.451 37.558 122.457 1.00 11.47 353 VAL B C 1
ATOM 6552 O O . VAL B 2 353 ? 110.881 38.451 121.700 1.00 12.54 353 VAL B O 1
ATOM 6556 N N . LEU B 2 354 ? 110.000 36.412 122.007 1.00 10.88 354 LEU B N 1
ATOM 6557 C CA . LEU B 2 354 ? 110.019 36.059 120.576 1.00 11.15 354 LEU B CA 1
ATOM 6558 C C . LEU B 2 354 ? 108.749 35.331 120.235 1.00 10.18 354 LEU B C 1
ATOM 6559 O O . LEU B 2 354 ? 108.496 34.266 120.829 1.00 10.79 354 LEU B O 1
ATOM 6564 N N . LEU B 2 355 ? 107.936 35.917 119.382 1.00 10.04 355 LEU B N 1
ATOM 6565 C CA . LEU B 2 355 ? 106.682 35.346 118.924 1.00 10.24 355 LEU B CA 1
ATOM 6566 C C . LEU B 2 355 ? 106.810 35.113 117.445 1.00 10.13 355 LEU B C 1
ATOM 6567 O O . LEU B 2 355 ? 107.180 36.038 116.725 1.00 11.96 355 LEU B O 1
ATOM 6572 N N . LEU B 2 356 ? 106.562 33.902 116.999 1.00 9.68 356 LEU B N 1
ATOM 6573 C CA A LEU B 2 356 ? 106.681 33.576 115.569 0.80 10.11 356 LEU B CA 1
ATOM 6574 C CA B LEU B 2 356 ? 106.694 33.531 115.566 0.20 9.09 356 LEU B CA 1
ATOM 6575 C C . LEU B 2 356 ? 105.325 33.135 115.027 1.00 9.57 356 LEU B C 1
ATOM 6576 O O . LEU B 2 356 ? 104.714 32.218 115.554 1.00 10.11 356 LEU B O 1
ATOM 6585 N N . ILE B 2 357 ? 104.905 33.814 113.921 1.00 10.07 357 ILE B N 1
ATOM 6586 C CA . ILE B 2 357 ? 103.644 33.529 113.257 1.00 10.22 357 ILE B CA 1
ATOM 6587 C C . ILE B 2 357 ? 104.017 33.210 111.823 1.00 10.25 357 ILE B C 1
ATOM 6588 O O . ILE B 2 357 ? 104.764 33.942 111.173 1.00 11.75 357 ILE B O 1
ATOM 6593 N N . GLY B 2 358 ? 103.477 32.145 111.288 1.00 10.14 358 GLY B N 1
ATOM 6594 C CA . GLY B 2 358 ? 104.072 31.419 110.163 1.00 10.79 358 GLY B CA 1
ATOM 6595 C C . GLY B 2 358 ? 103.536 31.679 108.764 1.00 10.51 358 GLY B C 1
ATOM 6596 O O . GLY B 2 358 ? 103.896 30.895 107.897 1.00 12.58 358 GLY B O 1
ATOM 6597 N N . ASP B 2 359 ? 102.795 32.748 108.511 1.00 10.59 359 ASP B N 1
ATOM 6598 C CA . ASP B 2 359 ? 102.221 32.934 107.155 1.00 10.61 359 ASP B CA 1
ATOM 6599 C C . ASP B 2 359 ? 102.217 34.385 106.757 1.00 10.80 359 ASP B C 1
ATOM 6600 O O . ASP B 2 359 ? 102.735 35.281 107.446 1.00 11.13 359 ASP B O 1
ATOM 6605 N N . ASP B 2 360 ? 101.725 34.593 105.536 1.00 11.28 360 ASP B N 1
ATOM 6606 C CA . ASP B 2 360 ? 101.771 35.843 104.781 1.00 11.72 360 ASP B CA 1
ATOM 6607 C C . ASP B 2 360 ? 100.702 36.853 105.184 1.00 12.37 360 ASP B C 1
ATOM 6608 O O . ASP B 2 360 ? 100.513 37.839 104.457 1.00 13.46 360 ASP B O 1
ATOM 6613 N N . GLN B 2 361 ? 100.069 36.701 106.349 1.00 11.75 361 GLN B N 1
ATOM 6614 C CA . GLN B 2 361 ? 98.932 37.559 106.772 1.00 13.13 361 GLN B CA 1
ATOM 6615 C C . GLN B 2 361 ? 99.375 38.750 107.611 1.00 12.52 361 GLN B C 1
ATOM 6616 O O . GLN B 2 361 ? 98.550 39.319 108.345 1.00 13.75 361 GLN B O 1
ATOM 6622 N N . GLY B 2 362 ? 100.614 39.158 107.509 1.00 12.88 362 GLY B N 1
ATOM 6623 C CA . GLY B 2 362 ? 101.153 40.289 108.249 1.00 15.01 362 GLY B CA 1
ATOM 6624 C C . GLY B 2 362 ? 100.329 41.566 108.195 1.00 16.04 362 GLY B C 1
ATOM 6625 O O . GLY B 2 362 ? 100.330 42.324 109.175 1.00 16.31 362 GLY B O 1
ATOM 6626 N N . ASN B 2 363 ? 99.715 41.874 107.049 1.00 16.27 363 ASN B N 1
ATOM 6627 C CA . ASN B 2 363 ? 98.973 43.130 106.997 1.00 18.67 363 ASN B CA 1
ATOM 6628 C C . ASN B 2 363 ? 97.781 43.081 107.958 1.00 17.80 363 ASN B C 1
ATOM 6629 O O . ASN B 2 363 ? 97.368 44.128 108.438 1.00 21.29 363 ASN B O 1
ATOM 6634 N N . LYS B 2 364 ? 97.231 41.899 108.208 1.00 16.30 364 LYS B N 1
ATOM 6635 C CA . LYS B 2 364 ? 96.192 41.735 109.216 1.00 15.72 364 LYS B CA 1
ATOM 6636 C C . LYS B 2 364 ? 96.802 41.740 110.593 1.00 14.71 364 LYS B C 1
ATOM 6637 O O . LYS B 2 364 ? 96.261 42.352 111.519 1.00 15.69 364 LYS B O 1
ATOM 6643 N N . TYR B 2 365 ? 97.897 41.043 110.820 1.00 14.15 365 TYR B N 1
ATOM 6644 C CA . TYR B 2 365 ? 98.450 40.910 112.166 1.00 13.64 365 TYR B CA 1
ATOM 6645 C C . TYR B 2 365 ? 98.854 42.281 112.695 1.00 15.10 365 TYR B C 1
ATOM 6646 O O . TYR B 2 365 ? 98.686 42.540 113.882 1.00 15.86 365 TYR B O 1
ATOM 6655 N N . LYS B 2 366 ? 99.314 43.192 111.840 1.00 15.48 366 LYS B N 1
ATOM 6656 C CA . LYS B 2 366 ? 99.698 44.544 112.285 1.00 16.90 366 LYS B CA 1
ATOM 6657 C C . LYS B 2 366 ? 98.524 45.288 112.874 1.00 16.73 366 LYS B C 1
ATOM 6658 O O . LYS B 2 366 ? 98.783 46.218 113.692 1.00 20.72 366 LYS B O 1
ATOM 6664 N N . LYS B 2 367 ? 97.296 44.936 112.573 1.00 15.83 367 LYS B N 1
ATOM 6665 C CA . LYS B 2 367 ? 96.069 45.589 113.067 1.00 17.21 367 LYS B CA 1
ATOM 6666 C C . LYS B 2 367 ? 95.495 44.846 114.264 1.00 16.11 367 LYS B C 1
ATOM 6667 O O . LYS B 2 367 ? 94.427 45.216 114.757 1.00 18.03 367 LYS B O 1
ATOM 6673 N N . ASP B 2 368 ? 96.064 43.723 114.687 1.00 14.56 368 ASP B N 1
ATOM 6674 C CA . ASP B 2 368 ? 95.427 42.919 115.740 1.00 14.14 368 ASP B CA 1
ATOM 6675 C C . ASP B 2 368 ? 95.508 43.716 117.041 1.00 14.40 368 ASP B C 1
ATOM 6676 O O . ASP B 2 368 ? 96.580 44.150 117.427 1.00 15.21 368 ASP B O 1
ATOM 6681 N N . PRO B 2 369 ? 94.376 43.922 117.722 1.00 14.85 369 PRO B N 1
ATOM 6682 C CA . PRO B 2 369 ? 94.393 44.748 118.948 1.00 16.04 369 PRO B CA 1
ATOM 6683 C C . PRO B 2 369 ? 95.241 44.100 120.041 1.00 14.97 369 PRO B C 1
ATOM 6684 O O . PRO B 2 369 ? 95.615 44.814 120.959 1.00 16.83 369 PRO B O 1
ATOM 6688 N N . ARG B 2 370 ? 95.510 42.826 119.971 1.00 13.88 370 ARG B N 1
ATOM 6689 C CA . ARG B 2 370 ? 96.330 42.216 121.029 1.00 14.08 370 ARG B CA 1
ATOM 6690 C C . ARG B 2 370 ? 97.761 42.712 120.940 1.00 15.02 370 ARG B C 1
ATOM 6691 O O . ARG B 2 370 ? 98.485 42.676 121.939 1.00 15.24 370 ARG B O 1
ATOM 6699 N N . ILE B 2 371 ? 98.260 43.097 119.756 1.00 17.14 371 ILE B N 1
ATOM 6700 C CA A ILE B 2 371 ? 99.598 43.726 119.594 0.60 18.86 371 ILE B CA 1
ATOM 6701 C CA B ILE B 2 371 ? 99.666 43.551 119.716 0.40 15.20 371 ILE B CA 1
ATOM 6702 C C . ILE B 2 371 ? 99.714 44.916 120.493 1.00 17.15 371 ILE B C 1
ATOM 6703 O O . ILE B 2 371 ? 100.681 45.103 121.177 1.00 19.44 371 ILE B O 1
ATOM 6712 N N . GLU B 2 372 ? 98.724 45.791 120.364 1.00 20.65 372 GLU B N 1
ATOM 6713 C CA . GLU B 2 372 ? 98.689 47.011 121.179 1.00 23.80 372 GLU B CA 1
ATOM 6714 C C . GLU B 2 372 ? 98.638 46.633 122.656 1.00 20.91 372 GLU B C 1
ATOM 6715 O O . GLU B 2 372 ? 99.305 47.320 123.478 1.00 25.15 372 GLU B O 1
ATOM 6721 N N . GLU B 2 373 ? 97.844 45.617 123.023 1.00 18.80 373 GLU B N 1
ATOM 6722 C CA . GLU B 2 373 ? 97.716 45.138 124.442 1.00 19.55 373 GLU B CA 1
ATOM 6723 C C . GLU B 2 373 ? 99.128 44.721 124.930 1.00 21.08 373 GLU B C 1
ATOM 6724 O O . GLU B 2 373 ? 99.564 45.102 126.021 1.00 27.33 373 GLU B O 1
ATOM 6730 N N . LEU B 2 374 ? 99.907 44.026 124.107 1.00 18.90 374 LEU B N 1
ATOM 6731 C CA . LEU B 2 374 ? 101.331 43.732 124.406 1.00 22.30 374 LEU B CA 1
ATOM 6732 C C . LEU B 2 374 ? 102.156 45.008 124.451 1.00 18.88 374 LEU B C 1
ATOM 6733 O O . LEU B 2 374 ? 103.039 45.106 125.362 1.00 25.92 374 LEU B O 1
ATOM 6738 N N . LYS B 2 375 ? 102.150 45.893 123.461 1.00 25.32 375 LYS B N 1
ATOM 6739 C CA . LYS B 2 375 ? 102.932 47.164 123.424 1.00 25.87 375 LYS B CA 1
ATOM 6740 C C . LYS B 2 375 ? 102.737 47.960 124.723 1.00 32.41 375 LYS B C 1
ATOM 6741 O O . LYS B 2 375 ? 103.743 48.574 125.197 1.00 37.66 375 LYS B O 1
ATOM 6747 N N . ASN B 2 376 ? 101.527 47.916 125.309 1.00 32.79 376 ASN B N 1
ATOM 6748 C CA . ASN B 2 376 ? 101.153 48.804 126.451 1.00 32.89 376 ASN B CA 1
ATOM 6749 C C . ASN B 2 376 ? 101.521 48.099 127.737 1.00 32.43 376 ASN B C 1
ATOM 6750 O O . ASN B 2 376 ? 101.535 48.750 128.757 1.00 47.68 376 ASN B O 1
ATOM 6755 N N . THR B 2 377 ? 102.034 46.870 127.689 1.00 34.19 377 THR B N 1
ATOM 6756 C CA . THR B 2 377 ? 102.237 46.105 128.920 1.00 38.94 377 THR B CA 1
ATOM 6757 C C . THR B 2 377 ? 103.639 45.555 129.043 1.00 27.33 377 THR B C 1
ATOM 6758 O O . THR B 2 377 ? 104.166 45.615 130.120 1.00 29.12 377 THR B O 1
ATOM 6762 N N . ALA B 2 378 ? 104.266 45.115 128.004 1.00 23.67 378 ALA B N 1
ATOM 6763 C CA . ALA B 2 378 ? 105.555 44.465 128.182 1.00 21.97 378 ALA B CA 1
ATOM 6764 C C . ALA B 2 378 ? 106.619 45.438 128.664 1.00 21.45 378 ALA B C 1
ATOM 6765 O O . ALA B 2 378 ? 106.758 46.585 128.169 1.00 27.64 378 ALA B O 1
ATOM 6767 N N . HIS B 2 379 ? 107.451 44.929 129.545 1.00 19.83 379 HIS B N 1
ATOM 6768 C CA . HIS B 2 379 ? 108.589 45.709 130.072 1.00 18.72 379 HIS B CA 1
ATOM 6769 C C . HIS B 2 379 ? 109.906 45.231 129.477 1.00 19.56 379 HIS B C 1
ATOM 6770 O O . HIS B 2 379 ? 111.013 45.569 130.026 1.00 22.35 379 HIS B O 1
ATOM 6777 N N . PHE B 2 380 ? 109.826 44.400 128.468 1.00 18.41 380 PHE B N 1
ATOM 6778 C CA . PHE B 2 380 ? 110.977 43.802 127.785 1.00 18.58 380 PHE B CA 1
ATOM 6779 C C . PHE B 2 380 ? 110.646 43.927 126.292 1.00 16.78 380 PHE B C 1
ATOM 6780 O O . PHE B 2 380 ? 109.465 43.936 125.950 1.00 19.68 380 PHE B O 1
ATOM 6788 N N . ASP B 2 381 ? 111.661 43.922 125.487 1.00 20.65 381 ASP B N 1
ATOM 6789 C CA . ASP B 2 381 ? 111.411 43.956 124.037 1.00 22.15 381 ASP B CA 1
ATOM 6790 C C . ASP B 2 381 ? 110.770 42.627 123.592 1.00 18.00 381 ASP B C 1
ATOM 6791 O O . ASP B 2 381 ? 111.133 41.561 124.145 1.00 17.84 381 ASP B O 1
ATOM 6796 N N . ILE B 2 382 ? 109.810 42.722 122.701 1.00 18.28 382 ILE B N 1
ATOM 6797 C CA . ILE B 2 382 ? 109.223 41.546 122.048 1.00 15.16 382 ILE B CA 1
ATOM 6798 C C . ILE B 2 382 ? 109.461 41.663 120.544 1.00 16.50 382 ILE B C 1
ATOM 6799 O O . ILE B 2 382 ? 109.168 42.728 119.957 1.00 18.34 382 ILE B O 1
ATOM 6804 N N . GLU B 2 383 ? 110.047 40.651 119.927 1.00 14.47 383 GLU B N 1
ATOM 6805 C CA . GLU B 2 383 ? 110.118 40.549 118.466 1.00 14.58 383 GLU B CA 1
ATOM 6806 C C . GLU B 2 383 ? 108.986 39.632 118.006 1.00 12.85 383 GLU B C 1
ATOM 6807 O O . GLU B 2 383 ? 108.935 38.476 118.458 1.00 13.82 383 GLU B O 1
ATOM 6813 N N . ILE B 2 384 ? 108.100 40.128 117.148 1.00 12.49 384 ILE B N 1
ATOM 6814 C CA . ILE B 2 384 ? 107.069 39.300 116.504 1.00 12.21 384 ILE B CA 1
ATOM 6815 C C . ILE B 2 384 ? 107.491 39.155 115.059 1.00 12.08 384 ILE B C 1
ATOM 6816 O O . ILE B 2 384 ? 107.466 40.108 114.302 1.00 14.51 384 ILE B O 1
ATOM 6821 N N . VAL B 2 385 ? 107.861 37.946 114.707 1.00 11.46 385 VAL B N 1
ATOM 6822 C CA . VAL B 2 385 ? 108.258 37.638 113.317 1.00 11.76 385 VAL B CA 1
ATOM 6823 C C . VAL B 2 385 ? 107.106 37.009 112.625 1.00 11.12 385 VAL B C 1
ATOM 6824 O O . VAL B 2 385 ? 106.642 35.959 113.056 1.00 12.08 385 VAL B O 1
ATOM 6828 N N . HIS B 2 386 ? 106.598 37.690 111.578 1.00 11.72 386 HIS B N 1
ATOM 6829 C CA . HIS B 2 386 ? 105.527 37.097 110.774 1.00 12.45 386 HIS B CA 1
ATOM 6830 C C . HIS B 2 386 ? 106.127 36.570 109.464 1.00 11.60 386 HIS B C 1
ATOM 6831 O O . HIS B 2 386 ? 107.277 36.861 109.124 1.00 12.43 386 HIS B O 1
ATOM 6838 N N . ASN B 2 387 ? 105.347 35.770 108.773 1.00 11.21 387 ASN B N 1
ATOM 6839 C CA . ASN B 2 387 ? 105.871 34.996 107.658 1.00 11.25 387 ASN B CA 1
ATOM 6840 C C . ASN B 2 387 ? 107.056 34.163 108.132 1.00 11.87 387 ASN B C 1
ATOM 6841 O O . ASN B 2 387 ? 107.935 33.853 107.347 1.00 13.26 387 ASN B O 1
ATOM 6846 N N . ALA B 2 388 ? 107.053 33.735 109.392 1.00 11.15 388 ALA B N 1
ATOM 6847 C CA . ALA B 2 388 ? 108.183 33.032 109.958 1.00 10.83 388 ALA B CA 1
ATOM 6848 C C . ALA B 2 388 ? 108.198 31.561 109.586 1.00 10.50 388 ALA B C 1
ATOM 6849 O O . ALA B 2 388 ? 107.136 30.968 109.444 1.00 13.54 388 ALA B O 1
ATOM 6851 N N . ASP B 2 389 ? 109.386 30.985 109.523 1.00 10.81 389 ASP B N 1
ATOM 6852 C CA . ASP B 2 389 ? 109.559 29.553 109.563 1.00 10.68 389 ASP B CA 1
ATOM 6853 C C . ASP B 2 389 ? 110.265 29.177 110.880 1.00 9.64 389 ASP B C 1
ATOM 6854 O O . ASP B 2 389 ? 110.595 30.064 111.680 1.00 11.16 389 ASP B O 1
ATOM 6859 N N . LEU B 2 390 ? 110.487 27.910 111.104 1.00 9.56 390 LEU B N 1
ATOM 6860 C CA . LEU B 2 390 ? 111.126 27.469 112.355 1.00 9.97 390 LEU B CA 1
ATOM 6861 C C . LEU B 2 390 ? 112.610 27.602 112.288 1.00 10.35 390 LEU B C 1
ATOM 6862 O O . LEU B 2 390 ? 113.309 27.625 113.334 1.00 10.86 390 LEU B O 1
ATOM 6867 N N . TRP B 2 391 ? 113.198 27.721 111.084 1.00 10.70 391 TRP B N 1
ATOM 6868 C CA . TRP B 2 391 ? 114.594 28.079 111.018 1.00 11.82 391 TRP B CA 1
ATOM 6869 C C . TRP B 2 391 ? 114.841 29.436 111.623 1.00 12.02 391 TRP B C 1
ATOM 6870 O O . TRP B 2 391 ? 115.894 29.666 112.198 1.00 13.93 391 TRP B O 1
ATOM 6881 N N A GLU B 2 392 ? 113.847 30.390 111.576 0.50 12.47 392 GLU B N 1
ATOM 6882 N N B GLU B 2 392 ? 113.923 30.332 111.505 0.50 11.46 392 GLU B N 1
ATOM 6883 C CA A GLU B 2 392 ? 113.871 31.778 112.197 0.50 13.14 392 GLU B CA 1
ATOM 6884 C CA B GLU B 2 392 ? 114.263 31.591 112.141 0.50 11.35 392 GLU B CA 1
ATOM 6885 C C A GLU B 2 392 ? 114.136 31.675 113.698 0.50 12.36 392 GLU B C 1
ATOM 6886 C C B GLU B 2 392 ? 114.505 31.388 113.635 0.50 10.25 392 GLU B C 1
ATOM 6887 O O A GLU B 2 392 ? 114.743 32.577 114.294 0.50 14.41 392 GLU B O 1
ATOM 6888 O O B GLU B 2 392 ? 115.374 32.083 114.161 0.50 10.30 392 GLU B O 1
ATOM 6899 N N . LEU B 2 393 ? 113.650 30.608 114.330 1.00 11.55 393 LEU B N 1
ATOM 6900 C CA . LEU B 2 393 ? 113.912 30.335 115.750 1.00 11.04 393 LEU B CA 1
ATOM 6901 C C . LEU B 2 393 ? 115.319 29.771 115.961 1.00 10.90 393 LEU B C 1
ATOM 6902 O O . LEU B 2 393 ? 116.096 30.252 116.800 1.00 11.47 393 LEU B O 1
ATOM 6907 N N . GLU B 2 394 ? 115.644 28.718 115.209 1.00 10.67 394 GLU B N 1
ATOM 6908 C CA . GLU B 2 394 ? 116.943 28.071 115.348 1.00 10.98 394 GLU B CA 1
ATOM 6909 C C . GLU B 2 394 ? 118.091 29.010 115.079 1.00 10.84 394 GLU B C 1
ATOM 6910 O O . GLU B 2 394 ? 119.091 29.046 115.799 1.00 11.52 394 GLU B O 1
ATOM 6916 N N . LYS B 2 395 ? 117.968 29.814 114.039 1.00 11.22 395 LYS B N 1
ATOM 6917 C CA . LYS B 2 395 ? 119.014 30.764 113.678 1.00 12.53 395 LYS B CA 1
ATOM 6918 C C . LYS B 2 395 ? 119.205 31.802 114.765 1.00 11.87 395 LYS B C 1
ATOM 6919 O O . LYS B 2 395 ? 120.351 32.156 115.074 1.00 12.99 395 LYS B O 1
ATOM 6925 N N . ARG B 2 396 ? 118.156 32.281 115.375 1.00 11.57 396 ARG B N 1
ATOM 6926 C CA . ARG B 2 396 ? 118.253 33.287 116.440 1.00 12.44 396 ARG B CA 1
ATOM 6927 C C . ARG B 2 396 ? 118.930 32.651 117.646 1.00 12.68 396 ARG B C 1
ATOM 6928 O O . ARG B 2 396 ? 119.775 33.322 118.287 1.00 13.29 396 ARG B O 1
ATOM 6936 N N . ILE B 2 397 ? 118.588 31.434 118.002 1.00 11.61 397 ILE B N 1
ATOM 6937 C CA . ILE B 2 397 ? 119.273 30.737 119.095 1.00 12.23 397 ILE B CA 1
ATOM 6938 C C . ILE B 2 397 ? 120.749 30.575 118.741 1.00 12.53 397 ILE B C 1
ATOM 6939 O O . ILE B 2 397 ? 121.640 30.875 119.588 1.00 14.26 397 ILE B O 1
ATOM 6944 N N . ASN B 2 398 ? 121.070 30.182 117.539 1.00 12.79 398 ASN B N 1
ATOM 6945 C CA . ASN B 2 398 ? 122.466 30.024 117.170 1.00 13.84 398 ASN B CA 1
ATOM 6946 C C . ASN B 2 398 ? 123.238 31.342 117.242 1.00 14.19 398 ASN B C 1
ATOM 6947 O O . ASN B 2 398 ? 124.446 31.289 117.539 1.00 16.46 398 ASN B O 1
ATOM 6952 N N . ALA B 2 399 ? 122.594 32.449 116.985 1.00 13.87 399 ALA B N 1
ATOM 6953 C CA . ALA B 2 399 ? 123.232 33.762 117.051 1.00 15.65 399 ALA B CA 1
ATOM 6954 C C . ALA B 2 399 ? 123.313 34.317 118.460 1.00 17.13 399 ALA B C 1
ATOM 6955 O O . ALA B 2 399 ? 123.877 35.403 118.637 1.00 20.36 399 ALA B O 1
ATOM 6957 N N . GLY B 2 400 ? 122.788 33.612 119.482 1.00 15.89 400 GLY B N 1
ATOM 6958 C CA . GLY B 2 400 ? 122.967 33.984 120.880 1.00 16.02 400 GLY B CA 1
ATOM 6959 C C . GLY B 2 400 ? 121.712 34.283 121.642 1.00 15.51 400 GLY B C 1
ATOM 6960 O O . GLY B 2 400 ? 121.862 34.690 122.802 1.00 17.39 400 GLY B O 1
ATOM 6961 N N . LEU B 2 401 ? 120.533 34.138 121.070 1.00 14.58 401 LEU B N 1
ATOM 6962 C CA . LEU B 2 401 ? 119.323 34.441 121.835 1.00 15.24 401 LEU B CA 1
ATOM 6963 C C . LEU B 2 401 ? 119.229 33.426 122.974 1.00 15.71 401 LEU B C 1
ATOM 6964 O O . LEU B 2 401 ? 119.272 32.223 122.733 1.00 16.77 401 LEU B O 1
ATOM 6969 N N . GLN B 2 402 ? 119.090 33.911 124.196 1.00 16.15 402 GLN B N 1
ATOM 6970 C CA . GLN B 2 402 ? 119.025 33.047 125.400 1.00 16.59 402 GLN B CA 1
ATOM 6971 C C . GLN B 2 402 ? 117.561 32.843 125.763 1.00 16.06 402 GLN B C 1
ATOM 6972 O O . GLN B 2 402 ? 116.817 33.842 125.976 1.00 20.83 402 GLN B O 1
ATOM 6978 N N . LEU B 2 403 ? 117.116 31.643 125.655 1.00 13.45 403 LEU B N 1
ATOM 6979 C CA . LEU B 2 403 ? 115.729 31.255 125.990 1.00 11.37 403 LEU B CA 1
ATOM 6980 C C . LEU B 2 403 ? 115.765 30.260 127.112 1.00 11.39 403 LEU B C 1
ATOM 6981 O O . LEU B 2 403 ? 116.607 29.349 127.151 1.00 13.82 403 LEU B O 1
ATOM 6986 N N . ASP B 2 404 ? 114.776 30.377 127.983 1.00 10.59 404 ASP B N 1
ATOM 6987 C CA . ASP B 2 404 ? 114.523 29.408 129.049 1.00 10.46 404 ASP B CA 1
ATOM 6988 C C . ASP B 2 404 ? 113.434 28.413 128.683 1.00 10.16 404 ASP B C 1
ATOM 6989 O O . ASP B 2 404 ? 113.297 27.400 129.376 1.00 11.96 404 ASP B O 1
ATOM 6994 N N . LEU B 2 405 ? 112.601 28.709 127.701 1.00 10.01 405 LEU B N 1
ATOM 6995 C CA . LEU B 2 405 ? 111.441 27.887 127.378 1.00 9.76 405 LEU B CA 1
ATOM 6996 C C . LEU B 2 405 ? 111.040 28.172 125.927 1.00 9.37 405 LEU B C 1
ATOM 6997 O O . LEU B 2 405 ? 111.060 29.320 125.504 1.00 9.78 405 LEU B O 1
ATOM 7002 N N . ILE B 2 406 ? 110.630 27.106 125.277 1.00 9.21 406 ILE B N 1
ATOM 7003 C CA . ILE B 2 406 ? 109.912 27.207 123.989 1.00 9.52 406 ILE B CA 1
ATOM 7004 C C . ILE B 2 406 ? 108.516 26.650 124.163 1.00 9.09 406 ILE B C 1
ATOM 7005 O O . ILE B 2 406 ? 108.373 25.594 124.807 1.00 10.10 406 ILE B O 1
ATOM 7010 N N . MET B 2 407 ? 107.507 27.310 123.605 1.00 8.98 407 MET B N 1
ATOM 7011 C CA . MET B 2 407 ? 106.154 26.772 123.529 1.00 9.10 407 MET B CA 1
ATOM 7012 C C . MET B 2 407 ? 105.800 26.685 122.058 1.00 8.64 407 MET B C 1
ATOM 7013 O O . MET B 2 407 ? 105.777 27.696 121.367 1.00 9.72 407 MET B O 1
ATOM 7018 N N . GLY B 2 408 ? 105.503 25.492 121.587 1.00 8.37 408 GLY B N 1
ATOM 7019 C CA . GLY B 2 408 ? 105.102 25.341 120.193 1.00 9.37 408 GLY B CA 1
ATOM 7020 C C . GLY B 2 408 ? 104.780 23.914 119.875 1.00 8.59 408 GLY B C 1
ATOM 7021 O O . GLY B 2 408 ? 104.753 23.053 120.766 1.00 9.13 408 GLY B O 1
ATOM 7022 N N . HIS B 2 409 ? 104.491 23.641 118.600 1.00 8.62 409 HIS B N 1
ATOM 7023 C CA . HIS B 2 409 ? 104.079 22.305 118.177 1.00 8.59 409 HIS B CA 1
ATOM 7024 C C . HIS B 2 409 ? 105.294 21.425 117.923 1.00 8.43 409 HIS B C 1
ATOM 7025 O O . HIS B 2 409 ? 106.448 21.852 117.916 1.00 8.84 409 HIS B O 1
ATOM 7032 N N . SER B 2 410 ? 105.021 20.124 117.744 1.00 8.51 410 SER B N 1
ATOM 7033 C CA . SER B 2 410 ? 106.062 19.108 117.731 1.00 8.27 410 SER B CA 1
ATOM 7034 C C . SER B 2 410 ? 106.995 19.198 116.545 1.00 8.50 410 SER B C 1
ATOM 7035 O O . SER B 2 410 ? 108.091 18.648 116.635 1.00 9.00 410 SER B O 1
ATOM 7038 N N . LYS B 2 411 ? 106.636 19.864 115.438 1.00 8.57 411 LYS B N 1
ATOM 7039 C CA . LYS B 2 411 ? 107.630 19.931 114.344 1.00 8.81 411 LYS B CA 1
ATOM 7040 C C . LYS B 2 411 ? 108.768 20.861 114.714 1.00 9.11 411 LYS B C 1
ATOM 7041 O O . LYS B 2 411 ? 109.772 20.864 113.962 1.00 10.03 411 LYS B O 1
ATOM 7047 N N . GLY B 2 412 ? 108.717 21.599 115.809 1.00 9.00 412 GLY B N 1
ATOM 7048 C CA . GLY B 2 412 ? 109.890 22.308 116.290 1.00 8.96 412 GLY B CA 1
ATOM 7049 C C . GLY B 2 412 ? 110.763 21.536 117.269 1.00 8.82 412 GLY B C 1
ATOM 7050 O O . GLY B 2 412 ? 111.742 22.105 117.792 1.00 9.79 412 GLY B O 1
ATOM 7051 N N . ARG B 2 413 ? 110.454 20.283 117.532 1.00 8.79 413 ARG B N 1
ATOM 7052 C CA . ARG B 2 413 ? 111.110 19.545 118.644 1.00 9.00 413 ARG B CA 1
ATOM 7053 C C . ARG B 2 413 ? 112.608 19.552 118.540 1.00 9.09 413 ARG B C 1
ATOM 7054 O O . ARG B 2 413 ? 113.276 19.656 119.564 1.00 9.84 413 ARG B O 1
ATOM 7062 N N . TYR B 2 414 ? 113.190 19.329 117.346 1.00 9.26 414 TYR B N 1
ATOM 7063 C CA . TYR B 2 414 ? 114.642 19.214 117.313 1.00 9.96 414 TYR B CA 1
ATOM 7064 C C . TYR B 2 414 ? 115.351 20.518 117.663 1.00 9.78 414 TYR B C 1
ATOM 7065 O O . TYR B 2 414 ? 116.515 20.471 118.091 1.00 10.68 414 TYR B O 1
ATOM 7074 N N . VAL B 2 415 ? 114.707 21.655 117.453 1.00 9.84 415 VAL B N 1
ATOM 7075 C CA . VAL B 2 415 ? 115.313 22.925 117.831 1.00 10.67 415 VAL B CA 1
ATOM 7076 C C . VAL B 2 415 ? 115.567 22.899 119.337 1.00 10.47 415 VAL B C 1
ATOM 7077 O O . VAL B 2 415 ? 116.646 23.239 119.793 1.00 11.04 415 VAL B O 1
ATOM 7081 N N . ALA B 2 416 ? 114.532 22.571 120.097 1.00 10.50 416 ALA B N 1
ATOM 7082 C CA . ALA B 2 416 ? 114.606 22.548 121.559 1.00 10.99 416 ALA B CA 1
ATOM 7083 C C . ALA B 2 416 ? 115.556 21.451 122.044 1.00 10.95 416 ALA B C 1
ATOM 7084 O O . ALA B 2 416 ? 116.354 21.686 122.934 1.00 11.60 416 ALA B O 1
ATOM 7086 N N . ILE B 2 417 ? 115.456 20.284 121.431 1.00 10.50 417 ILE B N 1
ATOM 7087 C CA . ILE B 2 417 ? 116.295 19.165 121.890 1.00 11.51 417 ILE B CA 1
ATOM 7088 C C . ILE B 2 417 ? 117.759 19.555 121.723 1.00 11.52 417 ILE B C 1
ATOM 7089 O O . ILE B 2 417 ? 118.569 19.393 122.627 1.00 12.45 417 ILE B O 1
ATOM 7094 N N . GLU B 2 418 ? 118.134 20.006 120.547 1.00 10.88 418 GLU B N 1
ATOM 7095 C CA . GLU B 2 418 ? 119.546 20.280 120.290 1.00 12.42 418 GLU B CA 1
ATOM 7096 C C . GLU B 2 418 ? 120.051 21.478 121.063 1.00 12.49 418 GLU B C 1
ATOM 7097 O O . GLU B 2 418 ? 121.248 21.474 121.452 1.00 14.90 418 GLU B O 1
ATOM 7103 N N . ALA B 2 419 ? 119.224 22.481 121.299 1.00 11.62 419 ALA B N 1
ATOM 7104 C CA . ALA B 2 419 ? 119.631 23.671 122.062 1.00 12.55 419 ALA B CA 1
ATOM 7105 C C . ALA B 2 419 ? 119.574 23.406 123.554 1.00 12.02 419 ALA B C 1
ATOM 7106 O O . ALA B 2 419 ? 119.989 24.282 124.315 1.00 14.22 419 ALA B O 1
ATOM 7108 N N . ASN B 2 420 ? 119.040 22.275 123.974 1.00 11.83 420 ASN B N 1
ATOM 7109 C CA . ASN B 2 420 ? 118.849 21.928 125.386 1.00 12.76 420 ASN B CA 1
ATOM 7110 C C . ASN B 2 420 ? 117.977 22.961 126.095 1.00 11.96 420 ASN B C 1
ATOM 7111 O O . ASN B 2 420 ? 118.343 23.428 127.190 1.00 13.56 420 ASN B O 1
ATOM 7116 N N . ILE B 2 421 ? 116.842 23.283 125.498 1.00 11.26 421 ILE B N 1
ATOM 7117 C CA . ILE B 2 421 ? 115.852 24.205 126.058 1.00 11.51 421 ILE B CA 1
ATOM 7118 C C . ILE B 2 421 ? 114.576 23.438 126.329 1.00 10.96 421 ILE B C 1
ATOM 7119 O O . ILE B 2 421 ? 114.089 22.738 125.430 1.00 12.52 421 ILE B O 1
ATOM 7124 N N . PRO B 2 422 ? 114.007 23.512 127.546 1.00 11.23 422 PRO B N 1
ATOM 7125 C CA . PRO B 2 422 ? 112.734 22.854 127.773 1.00 12.25 422 PRO B CA 1
ATOM 7126 C C . PRO B 2 422 ? 111.651 23.387 126.835 1.00 10.65 422 PRO B C 1
ATOM 7127 O O . PRO B 2 422 ? 111.608 24.568 126.527 1.00 10.55 422 PRO B O 1
ATOM 7131 N N A MET B 2 423 ? 110.716 22.528 126.583 0.50 8.98 423 MET B N 1
ATOM 7132 N N B MET B 2 423 ? 110.834 22.469 126.325 0.50 10.60 423 MET B N 1
ATOM 7133 C CA A MET B 2 423 ? 109.720 22.835 125.549 0.50 8.82 423 MET B CA 1
ATOM 7134 C CA B MET B 2 423 ? 109.714 22.850 125.413 0.50 10.65 423 MET B CA 1
ATOM 7135 C C A MET B 2 423 ? 108.392 22.253 125.961 0.50 8.41 423 MET B C 1
ATOM 7136 C C B MET B 2 423 ? 108.384 22.237 125.843 0.50 9.88 423 MET B C 1
ATOM 7137 O O A MET B 2 423 ? 108.341 21.093 126.343 0.50 9.38 423 MET B O 1
ATOM 7138 O O B MET B 2 423 ? 108.274 21.022 126.022 0.50 10.82 423 MET B O 1
ATOM 7147 N N . VAL B 2 424 ? 107.363 23.080 125.918 1.00 8.81 424 VAL B N 1
ATOM 7148 C CA . VAL B 2 424 ? 105.970 22.639 126.131 1.00 9.12 424 VAL B CA 1
ATOM 7149 C C . VAL B 2 424 ? 105.281 22.601 124.765 1.00 8.89 424 VAL B C 1
ATOM 7150 O O . VAL B 2 424 ? 105.364 23.557 123.995 1.00 9.46 424 VAL B O 1
ATOM 7154 N N . ARG B 2 425 ? 104.648 21.481 124.536 1.00 8.34 425 ARG B N 1
ATOM 7155 C CA . ARG B 2 425 ? 103.931 21.233 123.273 1.00 8.97 425 ARG B CA 1
ATOM 7156 C C . ARG B 2 425 ? 102.539 21.827 123.346 1.00 8.99 425 ARG B C 1
ATOM 7157 O O . ARG B 2 425 ? 101.728 21.433 124.183 1.00 10.02 425 ARG B O 1
ATOM 7165 N N . VAL B 2 426 ? 102.275 22.771 122.436 1.00 8.63 426 VAL B N 1
ATOM 7166 C CA . VAL B 2 426 ? 100.990 23.463 122.325 1.00 9.18 426 VAL B CA 1
ATOM 7167 C C . VAL B 2 426 ? 100.603 23.550 120.842 1.00 9.10 426 VAL B C 1
ATOM 7168 O O . VAL B 2 426 ? 101.490 23.550 119.954 1.00 9.73 426 VAL B O 1
ATOM 7172 N N . GLY B 2 427 ? 99.335 23.707 120.588 1.00 9.27 427 GLY B N 1
ATOM 7173 C CA . GLY B 2 427 ? 98.839 23.896 119.225 1.00 9.91 427 GLY B CA 1
ATOM 7174 C C . GLY B 2 427 ? 98.888 22.600 118.451 1.00 9.26 427 GLY B C 1
ATOM 7175 O O . GLY B 2 427 ? 98.666 21.520 118.970 1.00 10.33 427 GLY B O 1
ATOM 7176 N N . PHE B 2 428 ? 99.143 22.736 117.148 1.00 9.53 428 PHE B N 1
ATOM 7177 C CA . PHE B 2 428 ? 98.945 21.613 116.195 1.00 9.34 428 PHE B CA 1
ATOM 7178 C C . PHE B 2 428 ? 100.120 21.496 115.269 1.00 9.22 428 PHE B C 1
ATOM 7179 O O . PHE B 2 428 ? 100.492 22.494 114.643 1.00 9.68 428 PHE B O 1
ATOM 7187 N N . PRO B 2 429 ? 100.698 20.291 115.061 1.00 8.95 429 PRO B N 1
ATOM 7188 C CA . PRO B 2 429 ? 100.370 19.019 115.679 1.00 8.90 429 PRO B CA 1
ATOM 7189 C C . PRO B 2 429 ? 101.287 18.746 116.883 1.00 8.51 429 PRO B C 1
ATOM 7190 O O . PRO B 2 429 ? 102.454 19.152 116.878 1.00 9.41 429 PRO B O 1
ATOM 7194 N N . THR B 2 430 ? 100.777 18.039 117.874 1.00 8.62 430 THR B N 1
ATOM 7195 C CA . THR B 2 430 ? 101.567 17.656 119.052 1.00 8.68 430 THR B CA 1
ATOM 7196 C C . THR B 2 430 ? 101.704 16.169 119.146 1.00 9.24 430 THR B C 1
ATOM 7197 O O . THR B 2 430 ? 101.333 15.509 120.117 1.00 12.31 430 THR B O 1
ATOM 7201 N N . PHE B 2 431 ? 102.389 15.587 118.183 1.00 9.09 431 PHE B N 1
ATOM 7202 C CA . PHE B 2 431 ? 102.519 14.145 118.010 1.00 8.84 431 PHE B CA 1
ATOM 7203 C C . PHE B 2 431 ? 103.599 13.488 118.875 1.00 8.83 431 PHE B C 1
ATOM 7204 O O . PHE B 2 431 ? 103.576 12.284 118.969 1.00 9.34 431 PHE B O 1
ATOM 7212 N N . ASP B 2 432 ? 104.530 14.280 119.427 1.00 8.74 432 ASP B N 1
ATOM 7213 C CA . ASP B 2 432 ? 105.673 13.673 120.130 1.00 8.73 432 ASP B CA 1
ATOM 7214 C C . ASP B 2 432 ? 105.474 13.611 121.651 1.00 8.91 432 ASP B C 1
ATOM 7215 O O . ASP B 2 432 ? 106.444 13.306 122.358 1.00 9.19 432 ASP B O 1
ATOM 7220 N N . ARG B 2 433 ? 104.256 13.793 122.117 1.00 8.70 433 ARG B N 1
ATOM 7221 C CA . ARG B 2 433 ? 103.871 13.502 123.505 1.00 8.65 433 ARG B CA 1
ATOM 7222 C C . ARG B 2 433 ? 102.531 12.841 123.466 1.00 9.14 433 ARG B C 1
ATOM 7223 O O . ARG B 2 433 ? 101.786 12.930 122.460 1.00 10.04 433 ARG B O 1
ATOM 7231 N N . ALA B 2 434 ? 102.180 12.139 124.551 1.00 8.55 434 ALA B N 1
ATOM 7232 C CA . ALA B 2 434 ? 100.940 11.374 124.632 1.00 9.03 434 ALA B CA 1
ATOM 7233 C C . ALA B 2 434 ? 99.837 12.146 125.324 1.00 9.07 434 ALA B C 1
ATOM 7234 O O . ALA B 2 434 ? 100.042 12.681 126.430 1.00 10.01 434 ALA B O 1
ATOM 7236 N N . GLY B 2 435 ? 98.654 12.130 124.710 1.00 9.19 435 GLY B N 1
ATOM 7237 C CA . GLY B 2 435 ? 97.418 12.577 125.335 1.00 10.00 435 GLY B CA 1
ATOM 7238 C C . GLY B 2 435 ? 97.170 14.054 125.348 1.00 9.93 435 GLY B C 1
ATOM 7239 O O . GLY B 2 435 ? 96.173 14.483 125.966 1.00 10.83 435 GLY B O 1
ATOM 7240 N N . LEU B 2 436 ? 97.950 14.867 124.673 1.00 9.60 436 LEU B N 1
ATOM 7241 C CA . LEU B 2 436 ? 97.797 16.313 124.800 1.00 9.75 436 LEU B CA 1
ATOM 7242 C C . LEU B 2 436 ? 96.498 16.814 124.183 1.00 10.16 436 LEU B C 1
ATOM 7243 O O . LEU B 2 436 ? 95.952 17.831 124.622 1.00 10.96 436 LEU B O 1
ATOM 7248 N N . TYR B 2 437 ? 95.981 16.115 123.190 1.00 9.88 437 TYR B N 1
ATOM 7249 C CA . TYR B 2 437 ? 94.713 16.473 122.560 1.00 10.56 437 TYR B CA 1
ATOM 7250 C C . TYR B 2 437 ? 93.560 16.438 123.561 1.00 10.06 437 TYR B C 1
ATOM 7251 O O . TYR B 2 437 ? 92.504 17.015 123.277 1.00 10.92 437 TYR B O 1
ATOM 7260 N N . ARG B 2 438 ? 93.720 15.712 124.662 1.00 10.08 438 ARG B N 1
ATOM 7261 C CA . ARG B 2 438 ? 92.659 15.545 125.669 1.00 10.18 438 ARG B CA 1
ATOM 7262 C C . ARG B 2 438 ? 92.755 16.575 126.777 1.00 11.14 438 ARG B C 1
ATOM 7263 O O . ARG B 2 438 ? 91.855 16.660 127.606 1.00 12.80 438 ARG B O 1
ATOM 7271 N N A LYS B 2 439 ? 93.843 17.344 126.840 0.50 10.82 439 LYS B N 1
ATOM 7272 N N B LYS B 2 439 ? 93.800 17.348 126.780 0.50 12.19 439 LYS B N 1
ATOM 7273 C CA A LYS B 2 439 ? 94.211 18.306 127.934 0.50 10.64 439 LYS B CA 1
ATOM 7274 C CA B LYS B 2 439 ? 93.952 18.334 127.854 0.50 13.15 439 LYS B CA 1
ATOM 7275 C C A LYS B 2 439 ? 93.822 19.702 127.465 0.50 10.12 439 LYS B C 1
ATOM 7276 C C B LYS B 2 439 ? 93.462 19.640 127.310 0.50 13.09 439 LYS B C 1
ATOM 7277 O O A LYS B 2 439 ? 94.381 20.134 126.414 0.50 8.88 439 LYS B O 1
ATOM 7278 O O B LYS B 2 439 ? 93.586 20.008 126.151 0.50 12.49 439 LYS B O 1
ATOM 7289 N N . PRO B 2 440 ? 92.870 20.427 128.163 1.00 11.41 440 PRO B N 1
ATOM 7290 C CA . PRO B 2 440 ? 92.561 21.772 127.741 1.00 10.90 440 PRO B CA 1
ATOM 7291 C C . PRO B 2 440 ? 93.760 22.685 127.894 1.00 9.87 440 PRO B C 1
ATOM 7292 O O . PRO B 2 440 ? 94.575 22.523 128.783 1.00 10.27 440 PRO B O 1
ATOM 7296 N N . SER B 2 441 ? 93.823 23.660 127.001 1.00 10.03 441 SER B N 1
ATOM 7297 C CA . SER B 2 441 ? 94.757 24.759 127.033 1.00 9.95 441 SER B CA 1
ATOM 7298 C C . SER B 2 441 ? 94.083 26.117 127.262 1.00 9.31 441 SER B C 1
ATOM 7299 O O . SER B 2 441 ? 94.695 27.025 127.794 1.00 10.45 441 SER B O 1
ATOM 7302 N N . ILE B 2 442 ? 92.828 26.240 126.827 1.00 9.63 442 ILE B N 1
ATOM 7303 C CA . ILE B 2 442 ? 92.030 27.457 127.034 1.00 10.01 442 ILE B CA 1
ATOM 7304 C C . ILE B 2 442 ? 91.355 27.390 128.398 1.00 9.52 442 ILE B C 1
ATOM 7305 O O . ILE B 2 442 ? 91.266 26.336 129.062 1.00 10.16 442 ILE B O 1
ATOM 7310 N N . GLY B 2 443 ? 90.765 28.497 128.818 1.00 9.72 443 GLY B N 1
ATOM 7311 C CA . GLY B 2 443 ? 89.983 28.554 130.041 1.00 10.01 443 GLY B CA 1
ATOM 7312 C C . GLY B 2 443 ? 90.867 28.544 131.268 1.00 9.44 443 GLY B C 1
ATOM 7313 O O . GLY B 2 443 ? 92.091 28.615 131.230 1.00 9.92 443 GLY B O 1
ATOM 7314 N N . TYR B 2 444 ? 90.216 28.490 132.437 1.00 9.74 444 TYR B N 1
ATOM 7315 C CA . TYR B 2 444 ? 90.934 28.486 133.706 1.00 9.68 444 TYR B CA 1
ATOM 7316 C C . TYR B 2 444 ? 91.662 27.153 133.911 1.00 9.38 444 TYR B C 1
ATOM 7317 O O . TYR B 2 444 ? 92.861 27.164 134.204 1.00 9.44 444 TYR B O 1
ATOM 7326 N N . GLN B 2 445 ? 90.964 26.048 133.753 1.00 9.86 445 GLN B N 1
ATOM 7327 C CA . GLN B 2 445 ? 91.651 24.744 133.878 1.00 10.27 445 GLN B CA 1
ATOM 7328 C C . GLN B 2 445 ? 92.762 24.656 132.862 1.00 9.55 445 GLN B C 1
ATOM 7329 O O . GLN B 2 445 ? 93.844 24.123 133.189 1.00 10.02 445 GLN B O 1
ATOM 7335 N N . GLY B 2 446 ? 92.599 25.166 131.649 1.00 9.23 446 GLY B N 1
ATOM 7336 C CA . GLY B 2 446 ? 93.667 25.134 130.646 1.00 9.68 446 GLY B CA 1
ATOM 7337 C C . GLY B 2 446 ? 94.849 25.958 131.049 1.00 9.05 446 GLY B C 1
ATOM 7338 O O . GLY B 2 446 ? 95.998 25.533 130.869 1.00 9.46 446 GLY B O 1
ATOM 7339 N N . ALA B 2 447 ? 94.638 27.129 131.644 1.00 9.29 447 ALA B N 1
ATOM 7340 C CA . ALA B 2 447 ? 95.751 27.960 132.082 1.00 9.18 447 ALA B CA 1
ATOM 7341 C C . ALA B 2 447 ? 96.570 27.228 133.141 1.00 8.95 447 ALA B C 1
ATOM 7342 O O . ALA B 2 447 ? 97.800 27.249 133.165 1.00 9.25 447 ALA B O 1
ATOM 7344 N N . MET B 2 448 ? 95.860 26.594 134.070 1.00 9.05 448 MET B N 1
ATOM 7345 C CA . MET B 2 448 ? 96.487 25.787 135.125 1.00 9.39 448 MET B CA 1
ATOM 7346 C C . MET B 2 448 ? 97.268 24.637 134.490 1.00 9.09 448 MET B C 1
ATOM 7347 O O . MET B 2 448 ? 98.417 24.396 134.900 1.00 9.89 448 MET B O 1
ATOM 7352 N N . GLU B 2 449 ? 96.665 23.889 133.571 1.00 9.76 449 GLU B N 1
ATOM 7353 C CA . GLU B 2 449 ? 97.368 22.786 132.926 1.00 10.53 449 GLU B CA 1
ATOM 7354 C C . GLU B 2 449 ? 98.589 23.269 132.164 1.00 9.82 449 GLU B C 1
ATOM 7355 O O . GLU B 2 449 ? 99.653 22.591 132.218 1.00 10.26 449 GLU B O 1
ATOM 7361 N N . LEU B 2 450 ? 98.496 24.374 131.472 1.00 9.50 450 LEU B N 1
ATOM 7362 C CA . LEU B 2 450 ? 99.665 24.904 130.764 1.00 10.00 450 LEU B CA 1
ATOM 7363 C C . LEU B 2 450 ? 100.759 25.279 131.734 1.00 9.65 450 LEU B C 1
ATOM 7364 O O . LEU B 2 450 ? 101.936 24.955 131.543 1.00 9.55 450 LEU B O 1
ATOM 7369 N N . GLY B 2 451 ? 100.401 26.001 132.805 1.00 9.07 451 GLY B N 1
ATOM 7370 C CA . GLY B 2 451 ? 101.426 26.410 133.770 1.00 9.33 451 GLY B CA 1
ATOM 7371 C C . GLY B 2 451 ? 102.117 25.239 134.398 1.00 8.47 451 GLY B C 1
ATOM 7372 O O . GLY B 2 451 ? 103.329 25.246 134.573 1.00 8.87 451 GLY B O 1
ATOM 7373 N N . GLU B 2 452 ? 101.356 24.209 134.735 1.00 8.49 452 GLU B N 1
ATOM 7374 C CA . GLU B 2 452 ? 101.963 23.018 135.338 1.00 9.13 452 GLU B CA 1
ATOM 7375 C C . GLU B 2 452 ? 102.791 22.236 134.311 1.00 8.77 452 GLU B C 1
ATOM 7376 O O . GLU B 2 452 ? 103.838 21.687 134.701 1.00 9.49 452 GLU B O 1
ATOM 7382 N N A MET B 2 453 ? 102.439 22.218 133.013 0.50 8.38 453 MET B N 1
ATOM 7383 N N B MET B 2 453 ? 102.389 22.230 133.067 0.50 9.52 453 MET B N 1
ATOM 7384 C CA A MET B 2 453 ? 103.356 21.635 131.982 0.50 8.31 453 MET B CA 1
ATOM 7385 C CA B MET B 2 453 ? 103.252 21.597 132.073 0.50 10.43 453 MET B CA 1
ATOM 7386 C C A MET B 2 453 ? 104.649 22.400 131.933 0.50 8.20 453 MET B C 1
ATOM 7387 C C B MET B 2 453 ? 104.550 22.358 131.923 0.50 8.90 453 MET B C 1
ATOM 7388 O O A MET B 2 453 ? 105.769 21.828 131.787 0.50 7.97 453 MET B O 1
ATOM 7389 O O B MET B 2 453 ? 105.582 21.666 131.800 0.50 9.39 453 MET B O 1
ATOM 7398 N N . ILE B 2 454 ? 104.552 23.699 131.983 1.00 8.29 454 ILE B N 1
ATOM 7399 C CA . ILE B 2 454 ? 105.763 24.496 131.946 1.00 8.43 454 ILE B CA 1
ATOM 7400 C C . ILE B 2 454 ? 106.655 24.171 133.133 1.00 8.24 454 ILE B C 1
ATOM 7401 O O . ILE B 2 454 ? 107.855 23.904 132.997 1.00 8.67 454 ILE B O 1
ATOM 7406 N N . ALA B 2 455 ? 106.081 24.219 134.328 1.00 8.23 455 ALA B N 1
ATOM 7407 C CA . ALA B 2 455 ? 106.880 23.925 135.522 1.00 8.56 455 ALA B CA 1
ATOM 7408 C C . ALA B 2 455 ? 107.455 22.525 135.441 1.00 7.94 455 ALA B C 1
ATOM 7409 O O . ALA B 2 455 ? 108.635 22.363 135.725 1.00 8.42 455 ALA B O 1
ATOM 7411 N N . ASN B 2 456 ? 106.647 21.534 135.094 1.00 7.98 456 ASN B N 1
ATOM 7412 C CA . ASN B 2 456 ? 107.152 20.155 135.096 1.00 8.53 456 ASN B CA 1
ATOM 7413 C C . ASN B 2 456 ? 108.223 19.965 134.042 1.00 8.49 456 ASN B C 1
ATOM 7414 O O . ASN B 2 456 ? 109.190 19.201 134.286 1.00 8.84 456 ASN B O 1
ATOM 7419 N N . ALA B 2 457 ? 108.169 20.680 132.920 1.00 8.26 457 ALA B N 1
ATOM 7420 C CA . ALA B 2 457 ? 109.244 20.612 131.921 1.00 8.56 457 ALA B CA 1
ATOM 7421 C C . ALA B 2 457 ? 110.503 21.247 132.495 1.00 8.49 457 ALA B C 1
ATOM 7422 O O . ALA B 2 457 ? 111.619 20.730 132.288 1.00 8.98 457 ALA B O 1
ATOM 7424 N N . MET B 2 458 ? 110.373 22.377 133.174 1.00 8.31 458 MET B N 1
ATOM 7425 C CA . MET B 2 458 ? 111.527 22.999 133.827 1.00 8.72 458 MET B CA 1
ATOM 7426 C C . MET B 2 458 ? 112.117 22.122 134.895 1.00 8.35 458 MET B C 1
ATOM 7427 O O . MET B 2 458 ? 113.348 22.016 135.032 1.00 8.89 458 MET B O 1
ATOM 7432 N N . PHE B 2 459 ? 111.273 21.457 135.688 1.00 8.01 459 PHE B N 1
ATOM 7433 C CA . PHE B 2 459 ? 111.744 20.607 136.779 1.00 7.98 459 PHE B CA 1
ATOM 7434 C C . PHE B 2 459 ? 112.550 19.434 136.230 1.00 8.02 459 PHE B C 1
ATOM 7435 O O . PHE B 2 459 ? 113.641 19.137 136.728 1.00 8.43 459 PHE B O 1
ATOM 7443 N N . ALA B 2 460 ? 112.016 18.779 135.224 1.00 8.26 460 ALA B N 1
ATOM 7444 C CA . ALA B 2 460 ? 112.783 17.681 134.607 1.00 8.69 460 ALA B CA 1
ATOM 7445 C C . ALA B 2 460 ? 114.100 18.199 134.070 1.00 8.43 460 ALA B C 1
ATOM 7446 O O . ALA B 2 460 ? 115.149 17.537 134.206 1.00 8.82 460 ALA B O 1
ATOM 7448 N N . HIS B 2 461 ? 114.099 19.369 133.454 1.00 8.81 461 HIS B N 1
ATOM 7449 C CA . HIS B 2 461 ? 115.334 19.935 132.908 1.00 8.91 461 HIS B CA 1
ATOM 7450 C C . HIS B 2 461 ? 116.357 20.184 133.992 1.00 8.61 461 HIS B C 1
ATOM 7451 O O . HIS B 2 461 ? 117.543 19.929 133.802 1.00 8.97 461 HIS B O 1
ATOM 7458 N N . MET B 2 462 ? 115.907 20.717 135.139 1.00 8.42 462 MET B N 1
ATOM 7459 C CA . MET B 2 462 ? 116.810 20.944 136.262 1.00 8.69 462 MET B CA 1
ATOM 7460 C C . MET B 2 462 ? 117.435 19.646 136.703 1.00 8.17 462 MET B C 1
ATOM 7461 O O . MET B 2 462 ? 118.621 19.621 137.086 1.00 9.22 462 MET B O 1
ATOM 7466 N N . GLU B 2 463 ? 116.686 18.568 136.739 1.00 8.10 463 GLU B N 1
ATOM 7467 C CA . GLU B 2 463 ? 117.242 17.257 137.149 1.00 8.73 463 GLU B CA 1
ATOM 7468 C C . GLU B 2 463 ? 118.227 16.734 136.103 1.00 8.93 463 GLU B C 1
ATOM 7469 O O . GLU B 2 463 ? 119.334 16.347 136.491 1.00 10.08 463 GLU B O 1
ATOM 7475 N N . TYR B 2 464 ? 117.853 16.758 134.828 1.00 8.77 464 TYR B N 1
ATOM 7476 C CA . TYR B 2 464 ? 118.772 16.209 133.799 1.00 9.39 464 TYR B CA 1
ATOM 7477 C C . TYR B 2 464 ? 120.047 17.011 133.728 1.00 10.09 464 TYR B C 1
ATOM 7478 O O . TYR B 2 464 ? 121.104 16.451 133.410 1.00 12.32 464 TYR B O 1
ATOM 7487 N N . THR B 2 465 ? 119.991 18.320 133.929 1.00 9.39 465 THR B N 1
ATOM 7488 C CA . THR B 2 465 ? 121.166 19.197 133.815 1.00 9.90 465 THR B CA 1
ATOM 7489 C C . THR B 2 465 ? 121.829 19.466 135.149 1.00 10.04 465 THR B C 1
ATOM 7490 O O . THR B 2 465 ? 122.836 20.191 135.189 1.00 11.86 465 THR B O 1
ATOM 7494 N N . ARG B 2 466 ? 121.290 18.938 136.235 1.00 9.80 466 ARG B N 1
ATOM 7495 C CA . ARG B 2 466 ? 121.831 19.151 137.581 1.00 10.54 466 ARG B CA 1
ATOM 7496 C C . ARG B 2 466 ? 121.940 20.644 137.889 1.00 10.09 466 ARG B C 1
ATOM 7497 O O . ARG B 2 466 ? 122.971 21.114 138.397 1.00 12.10 466 ARG B O 1
ATOM 7505 N N . ASN B 2 467 ? 120.884 21.380 137.630 1.00 9.64 467 ASN B N 1
ATOM 7506 C CA . ASN B 2 467 ? 120.841 22.808 137.851 1.00 9.90 467 ASN B CA 1
ATOM 7507 C C . ASN B 2 467 ? 119.963 23.082 139.073 1.00 8.98 467 ASN B C 1
ATOM 7508 O O . ASN B 2 467 ? 118.757 23.226 138.981 1.00 10.28 467 ASN B O 1
ATOM 7513 N N . LYS B 2 468 ? 120.600 23.067 140.235 1.00 9.70 468 LYS B N 1
ATOM 7514 C CA . LYS B 2 468 ? 119.884 23.307 141.519 1.00 9.47 468 LYS B CA 1
ATOM 7515 C C . LYS B 2 468 ? 118.750 22.321 141.691 1.00 8.92 468 LYS B C 1
ATOM 7516 O O . LYS B 2 468 ? 117.693 22.685 142.215 1.00 9.72 468 LYS B O 1
ATOM 7522 N N . GLU B 2 469 ? 118.939 21.071 141.331 1.00 9.04 469 GLU B N 1
ATOM 7523 C CA . GLU B 2 469 ? 117.865 20.103 141.363 1.00 9.52 469 GLU B CA 1
ATOM 7524 C C . GLU B 2 469 ? 117.385 19.827 142.802 1.00 8.97 469 GLU B C 1
ATOM 7525 O O . GLU B 2 469 ? 116.252 19.347 142.976 1.00 9.62 469 GLU B O 1
ATOM 7531 N N . TRP B 2 470 ? 118.212 20.147 143.774 1.00 8.49 470 TRP B N 1
ATOM 7532 C CA . TRP B 2 470 ? 117.843 20.029 145.194 1.00 8.36 470 TRP B CA 1
ATOM 7533 C C . TRP B 2 470 ? 116.769 21.015 145.634 1.00 8.11 470 TRP B C 1
ATOM 7534 O O . TRP B 2 470 ? 116.248 20.866 146.749 1.00 8.81 470 TRP B O 1
ATOM 7545 N N . ILE B 2 471 ? 116.410 21.995 144.795 1.00 7.75 471 ILE B N 1
ATOM 7546 C CA . ILE B 2 471 ? 115.464 23.041 145.206 1.00 8.01 471 ILE B CA 1
ATOM 7547 C C . ILE B 2 471 ? 114.017 22.588 145.081 1.00 7.76 471 ILE B C 1
ATOM 7548 O O . ILE B 2 471 ? 113.120 23.304 145.550 1.00 8.43 471 ILE B O 1
ATOM 7553 N N . LEU B 2 472 ? 113.762 21.424 144.505 1.00 7.60 472 LEU B N 1
ATOM 7554 C CA . LEU B 2 472 ? 112.393 20.987 144.219 1.00 7.80 472 LEU B CA 1
ATOM 7555 C C . LEU B 2 472 ? 111.727 20.311 145.411 1.00 8.55 472 LEU B C 1
ATOM 7556 O O . LEU B 2 472 ? 110.770 19.562 145.218 1.00 10.09 472 LEU B O 1
ATOM 7561 N N . ASN B 2 473 ? 112.118 20.670 146.613 1.00 7.98 473 ASN B N 1
ATOM 7562 C CA . ASN B 2 473 ? 111.646 20.030 147.857 1.00 7.74 473 ASN B CA 1
ATOM 7563 C C . ASN B 2 473 ? 110.608 20.838 148.609 1.00 7.84 473 ASN B C 1
ATOM 7564 O O . ASN B 2 473 ? 109.617 20.241 149.042 1.00 8.66 473 ASN B O 1
ATOM 7569 N N . THR B 2 474 ? 110.797 22.128 148.816 1.00 7.96 474 THR B N 1
ATOM 7570 C CA . THR B 2 474 ? 110.005 22.934 149.751 1.00 8.01 474 THR B CA 1
ATOM 7571 C C . THR B 2 474 ? 109.527 24.219 149.079 1.00 8.40 474 THR B C 1
ATOM 7572 O O . THR B 2 474 ? 109.323 25.207 149.730 1.00 10.66 474 THR B O 1
ATOM 7576 N N . TRP B 2 475 ? 109.296 24.161 147.771 1.00 9.87 475 TRP B N 1
ATOM 7577 C CA . TRP B 2 475 ? 108.617 25.203 147.028 1.00 8.99 475 TRP B CA 1
ATOM 7578 C C . TRP B 2 475 ? 107.165 25.137 147.309 1.00 10.34 475 TRP B C 1
ATOM 7579 O O . TRP B 2 475 ? 106.694 24.138 147.949 1.00 12.56 475 TRP B O 1
ATOM 7591 N N . MET C 3 1 ? 109.124 -39.980 88.884 1.00 49.04 1 MET C N 1
ATOM 7592 C CA . MET C 3 1 ? 108.827 -40.080 87.377 1.00 69.62 1 MET C CA 1
ATOM 7593 C C . MET C 3 1 ? 109.272 -38.757 86.712 1.00 42.37 1 MET C C 1
ATOM 7594 O O . MET C 3 1 ? 109.421 -37.741 87.466 1.00 28.27 1 MET C O 1
ATOM 7599 N N . SER C 3 2 ? 109.623 -38.728 85.410 1.00 59.55 2 SER C N 1
ATOM 7600 C CA . SER C 3 2 ? 110.314 -37.539 84.837 1.00 47.72 2 SER C CA 1
ATOM 7601 C C . SER C 3 2 ? 109.386 -36.280 85.115 1.00 32.51 2 SER C C 1
ATOM 7602 O O . SER C 3 2 ? 109.906 -35.209 85.578 1.00 25.26 2 SER C O 1
ATOM 7605 N N . GLN C 3 3 ? 108.079 -36.303 84.862 1.00 25.45 3 GLN C N 1
ATOM 7606 C CA . GLN C 3 3 ? 107.171 -35.114 85.038 1.00 24.14 3 GLN C CA 1
ATOM 7607 C C . GLN C 3 3 ? 107.034 -34.711 86.502 1.00 22.32 3 GLN C C 1
ATOM 7608 O O . GLN C 3 3 ? 107.091 -33.535 86.771 1.00 20.88 3 GLN C O 1
ATOM 7614 N N . SER C 3 4 ? 107.025 -35.647 87.423 1.00 22.04 4 SER C N 1
ATOM 7615 C CA . SER C 3 4 ? 107.055 -35.325 88.854 1.00 20.69 4 SER C CA 1
ATOM 7616 C C . SER C 3 4 ? 108.340 -34.597 89.180 1.00 18.49 4 SER C C 1
ATOM 7617 O O . SER C 3 4 ? 108.270 -33.646 89.933 1.00 17.58 4 SER C O 1
ATOM 7620 N N . HIS C 3 5 ? 109.496 -35.082 88.706 1.00 17.06 5 HIS C N 1
ATOM 7621 C CA . HIS C 3 5 ? 110.765 -34.413 89.017 1.00 16.61 5 HIS C CA 1
ATOM 7622 C C . HIS C 3 5 ? 110.710 -32.979 88.509 1.00 15.56 5 HIS C C 1
ATOM 7623 O O . HIS C 3 5 ? 111.153 -32.037 89.203 1.00 15.71 5 HIS C O 1
ATOM 7630 N N . LEU C 3 6 ? 110.246 -32.792 87.293 1.00 15.56 6 LEU C N 1
ATOM 7631 C CA . LEU C 3 6 ? 110.199 -31.445 86.701 1.00 15.44 6 LEU C CA 1
ATOM 7632 C C . LEU C 3 6 ? 109.222 -30.569 87.504 1.00 15.71 6 LEU C C 1
ATOM 7633 O O . LEU C 3 6 ? 109.532 -29.421 87.807 1.00 15.35 6 LEU C O 1
ATOM 7638 N N . ASP C 3 7 ? 108.113 -31.142 87.932 1.00 15.89 7 ASP C N 1
ATOM 7639 C CA . ASP C 3 7 ? 107.145 -30.384 88.746 1.00 17.08 7 ASP C CA 1
ATOM 7640 C C . ASP C 3 7 ? 107.816 -29.987 90.053 1.00 15.67 7 ASP C C 1
ATOM 7641 O O . ASP C 3 7 ? 107.562 -28.849 90.541 1.00 16.28 7 ASP C O 1
ATOM 7646 N N . ASP C 3 8 ? 108.600 -30.812 90.664 1.00 15.02 8 ASP C N 1
ATOM 7647 C CA . ASP C 3 8 ? 109.347 -30.454 91.903 1.00 15.33 8 ASP C CA 1
ATOM 7648 C C . ASP C 3 8 ? 110.259 -29.266 91.642 1.00 15.32 8 ASP C C 1
ATOM 7649 O O . ASP C 3 8 ? 110.312 -28.320 92.458 1.00 15.25 8 ASP C O 1
ATOM 7654 N N . LEU C 3 9 ? 111.035 -29.319 90.573 1.00 14.21 9 LEU C N 1
ATOM 7655 C CA . LEU C 3 9 ? 111.993 -28.232 90.302 1.00 13.62 9 LEU C CA 1
ATOM 7656 C C . LEU C 3 9 ? 111.250 -26.942 90.050 1.00 13.81 9 LEU C C 1
ATOM 7657 O O . LEU C 3 9 ? 111.643 -25.885 90.514 1.00 13.58 9 LEU C O 1
ATOM 7662 N N . PHE C 3 10 ? 110.181 -27.021 89.287 1.00 13.39 10 PHE C N 1
ATOM 7663 C CA . PHE C 3 10 ? 109.426 -25.810 88.915 1.00 13.86 10 PHE C CA 1
ATOM 7664 C C . PHE C 3 10 ? 108.815 -25.215 90.177 1.00 13.27 10 PHE C C 1
ATOM 7665 O O . PHE C 3 10 ? 108.870 -23.980 90.356 1.00 13.93 10 PHE C O 1
ATOM 7673 N N . ALA C 3 11 ? 108.209 -26.030 91.051 1.00 13.60 11 ALA C N 1
ATOM 7674 C CA . ALA C 3 11 ? 107.584 -25.461 92.247 1.00 14.24 11 ALA C CA 1
ATOM 7675 C C . ALA C 3 11 ? 108.654 -24.838 93.127 1.00 14.07 11 ALA C C 1
ATOM 7676 O O . ALA C 3 11 ? 108.356 -23.795 93.757 1.00 14.06 11 ALA C O 1
ATOM 7678 N N . TYR C 3 12 ? 109.854 -25.403 93.238 1.00 13.31 12 TYR C N 1
ATOM 7679 C CA . TYR C 3 12 ? 110.945 -24.800 93.998 1.00 13.84 12 TYR C CA 1
ATOM 7680 C C . TYR C 3 12 ? 111.290 -23.423 93.440 1.00 12.41 12 TYR C C 1
ATOM 7681 O O . TYR C 3 12 ? 111.338 -22.439 94.183 1.00 12.86 12 TYR C O 1
ATOM 7690 N N . VAL C 3 13 ? 111.511 -23.344 92.150 1.00 12.58 13 VAL C N 1
ATOM 7691 C CA . VAL C 3 13 ? 111.949 -22.072 91.560 1.00 12.50 13 VAL C CA 1
ATOM 7692 C C . VAL C 3 13 ? 110.873 -21.024 91.805 1.00 12.26 13 VAL C C 1
ATOM 7693 O O . VAL C 3 13 ? 111.177 -19.871 92.158 1.00 11.97 13 VAL C O 1
ATOM 7697 N N . GLU C 3 14 ? 109.632 -21.389 91.559 1.00 11.65 14 GLU C N 1
ATOM 7698 C CA . GLU C 3 14 ? 108.545 -20.407 91.654 1.00 12.98 14 GLU C CA 1
ATOM 7699 C C . GLU C 3 14 ? 108.485 -19.856 93.052 1.00 13.02 14 GLU C C 1
ATOM 7700 O O . GLU C 3 14 ? 108.314 -18.628 93.179 1.00 14.34 14 GLU C O 1
ATOM 7706 N N . GLU C 3 15 ? 108.563 -20.701 94.080 1.00 13.01 15 GLU C N 1
ATOM 7707 C CA . GLU C 3 15 ? 108.357 -20.154 95.441 1.00 14.24 15 GLU C CA 1
ATOM 7708 C C . GLU C 3 15 ? 109.612 -19.561 96.023 1.00 12.50 15 GLU C C 1
ATOM 7709 O O . GLU C 3 15 ? 109.443 -18.869 97.041 1.00 13.10 15 GLU C O 1
ATOM 7715 N N . ARG C 3 16 ? 110.781 -19.832 95.503 1.00 12.39 16 ARG C N 1
ATOM 7716 C CA . ARG C 3 16 ? 112.036 -19.380 96.109 1.00 12.17 16 ARG C CA 1
ATOM 7717 C C . ARG C 3 16 ? 112.757 -18.285 95.341 1.00 12.11 16 ARG C C 1
ATOM 7718 O O . ARG C 3 16 ? 113.350 -17.379 95.964 1.00 12.83 16 ARG C O 1
ATOM 7726 N N . CYS C 3 17 ? 112.902 -18.415 94.020 1.00 11.77 17 CYS C N 1
ATOM 7727 C CA . CYS C 3 17 ? 113.852 -17.625 93.252 1.00 11.54 17 CYS C CA 1
ATOM 7728 C C . CYS C 3 17 ? 113.261 -16.299 92.759 1.00 11.00 17 CYS C C 1
ATOM 7729 O O . CYS C 3 17 ? 112.022 -16.211 92.564 1.00 11.66 17 CYS C O 1
ATOM 7732 N N . LEU C 3 18 ? 114.141 -15.351 92.523 1.00 11.30 18 LEU C N 1
ATOM 7733 C CA . LEU C 3 18 ? 113.788 -14.020 92.030 1.00 11.80 18 LEU C CA 1
ATOM 7734 C C . LEU C 3 18 ? 114.342 -13.733 90.638 1.00 11.14 18 LEU C C 1
ATOM 7735 O O . LEU C 3 18 ? 113.874 -12.823 89.977 1.00 11.93 18 LEU C O 1
ATOM 7740 N N . TRP C 3 19 ? 115.344 -14.472 90.203 1.00 11.19 19 TRP C N 1
ATOM 7741 C CA . TRP C 3 19 ? 116.059 -14.147 88.960 1.00 11.89 19 TRP C CA 1
ATOM 7742 C C . TRP C 3 19 ? 115.180 -14.339 87.731 1.00 12.23 19 TRP C C 1
ATOM 7743 O O . TRP C 3 19 ? 115.495 -13.729 86.683 1.00 12.51 19 TRP C O 1
ATOM 7754 N N . GLN C 3 20 ? 114.154 -15.127 87.802 1.00 11.24 20 GLN C N 1
ATOM 7755 C CA . GLN C 3 20 ? 113.204 -15.319 86.666 1.00 12.26 20 GLN C CA 1
ATOM 7756 C C . GLN C 3 20 ? 112.237 -14.156 86.560 1.00 11.96 20 GLN C C 1
ATOM 7757 O O . GLN C 3 20 ? 111.407 -14.145 85.647 1.00 12.90 20 GLN C O 1
ATOM 7763 N N . PHE C 3 21 ? 112.236 -13.236 87.540 1.00 11.51 21 PHE C N 1
ATOM 7764 C CA . PHE C 3 21 ? 111.257 -12.137 87.634 1.00 10.86 21 PHE C CA 1
ATOM 7765 C C . PHE C 3 21 ? 111.919 -10.791 87.432 1.00 11.38 21 PHE C C 1
ATOM 7766 O O . PHE C 3 21 ? 111.374 -9.749 87.846 1.00 12.23 21 PHE C O 1
ATOM 7774 N N . PHE C 3 22 ? 113.049 -10.735 86.716 1.00 11.34 22 PHE C N 1
ATOM 7775 C CA . PHE C 3 22 ? 113.705 -9.464 86.395 1.00 11.05 22 PHE C CA 1
ATOM 7776 C C . PHE C 3 22 ? 112.802 -8.621 85.498 1.00 11.21 22 PHE C C 1
ATOM 7777 O O . PHE C 3 22 ? 111.711 -8.987 85.107 1.00 12.20 22 PHE C O 1
ATOM 7785 N N . SER C 3 23 ? 113.241 -7.395 85.253 1.00 11.82 23 SER C N 1
ATOM 7786 C CA . SER C 3 23 ? 112.316 -6.323 84.812 1.00 12.10 23 SER C CA 1
ATOM 7787 C C . SER C 3 23 ? 111.870 -6.440 83.368 1.00 10.95 23 SER C C 1
ATOM 7788 O O . SER C 3 23 ? 110.832 -5.867 83.008 1.00 12.10 23 SER C O 1
ATOM 7791 N N . ARG C 3 24 ? 112.651 -7.092 82.529 1.00 11.77 24 ARG C N 1
ATOM 7792 C CA . ARG C 3 24 ? 112.426 -7.120 81.066 1.00 11.44 24 ARG C CA 1
ATOM 7793 C C . ARG C 3 24 ? 112.617 -8.535 80.560 1.00 12.06 24 ARG C C 1
ATOM 7794 O O . ARG C 3 24 ? 113.381 -9.337 81.123 1.00 12.18 24 ARG C O 1
ATOM 7802 N N . THR C 3 25 ? 111.960 -8.832 79.439 1.00 12.41 25 THR C N 1
ATOM 7803 C CA . THR C 3 25 ? 112.033 -10.134 78.769 1.00 12.13 25 THR C CA 1
ATOM 7804 C C . THR C 3 25 ? 113.470 -10.602 78.579 1.00 12.80 25 THR C C 1
ATOM 7805 O O . THR C 3 25 ? 113.793 -11.765 78.890 1.00 13.40 25 THR C O 1
ATOM 7809 N N . TRP C 3 26 ? 114.309 -9.744 78.053 1.00 12.49 26 TRP C N 1
ATOM 7810 C CA . TRP C 3 26 ? 115.671 -10.152 77.694 1.00 13.33 26 TRP C CA 1
ATOM 7811 C C . TRP C 3 26 ? 116.454 -10.529 78.944 1.00 13.16 26 TRP C C 1
ATOM 7812 O O . TRP C 3 26 ? 117.309 -11.428 78.902 1.00 14.24 26 TRP C O 1
ATOM 7823 N N . ASP C 3 27 ? 116.197 -9.859 80.071 1.00 12.10 27 ASP C N 1
ATOM 7824 C CA . ASP C 3 27 ? 116.879 -10.222 81.317 1.00 12.54 27 ASP C CA 1
ATOM 7825 C C . ASP C 3 27 ? 116.366 -11.517 81.905 1.00 11.98 27 ASP C C 1
ATOM 7826 O O . ASP C 3 27 ? 117.170 -12.323 82.413 1.00 12.55 27 ASP C O 1
ATOM 7831 N N . ARG C 3 28 ? 115.062 -11.756 81.827 1.00 11.82 28 ARG C N 1
ATOM 7832 C CA . ARG C 3 28 ? 114.514 -13.044 82.266 1.00 11.83 28 ARG C CA 1
ATOM 7833 C C . ARG C 3 28 ? 115.135 -14.171 81.419 1.00 12.23 28 ARG C C 1
ATOM 7834 O O . ARG C 3 28 ? 115.524 -15.198 81.968 1.00 13.13 28 ARG C O 1
ATOM 7842 N N . GLU C 3 29 ? 115.187 -13.970 80.108 1.00 12.30 29 GLU C N 1
ATOM 7843 C CA . GLU C 3 29 ? 115.739 -15.014 79.226 1.00 13.94 29 GLU C CA 1
ATOM 7844 C C . GLU C 3 29 ? 117.186 -15.259 79.607 1.00 13.02 29 GLU C C 1
ATOM 7845 O O . GLU C 3 29 ? 117.612 -16.482 79.701 1.00 14.40 29 GLU C O 1
ATOM 7851 N N . GLU C 3 30 ? 117.979 -14.232 79.803 1.00 13.46 30 GLU C N 1
ATOM 7852 C CA . GLU C 3 30 ? 119.389 -14.387 80.141 1.00 13.84 30 GLU C CA 1
ATOM 7853 C C . GLU C 3 30 ? 119.572 -15.141 81.430 1.00 13.01 30 GLU C C 1
ATOM 7854 O O . GLU C 3 30 ? 120.458 -15.999 81.550 1.00 13.25 30 GLU C O 1
ATOM 7860 N N . ASN C 3 31 ? 118.765 -14.812 82.427 1.00 12.35 31 ASN C N 1
ATOM 7861 C CA . ASN C 3 31 ? 118.907 -15.453 83.737 1.00 12.32 31 ASN C CA 1
ATOM 7862 C C . ASN C 3 31 ? 118.449 -16.894 83.711 1.00 12.34 31 ASN C C 1
ATOM 7863 O O . ASN C 3 31 ? 119.102 -17.757 84.349 1.00 12.97 31 ASN C O 1
ATOM 7868 N N . ILE C 3 32 ? 117.325 -17.195 83.057 1.00 12.25 32 ILE C N 1
ATOM 7869 C CA . ILE C 3 32 ? 116.854 -18.581 83.013 1.00 12.52 32 ILE C CA 1
ATOM 7870 C C . ILE C 3 32 ? 117.946 -19.484 82.406 1.00 12.71 32 ILE C C 1
ATOM 7871 O O . ILE C 3 32 ? 118.252 -20.543 82.908 1.00 13.96 32 ILE C O 1
ATOM 7876 N N . GLU C 3 33 ? 118.516 -19.015 81.307 1.00 13.38 33 GLU C N 1
ATOM 7877 C CA . GLU C 3 33 ? 119.552 -19.788 80.598 1.00 13.65 33 GLU C CA 1
ATOM 7878 C C . GLU C 3 33 ? 120.799 -19.886 81.489 1.00 14.12 33 GLU C C 1
ATOM 7879 O O . GLU C 3 33 ? 121.363 -20.974 81.699 1.00 14.81 33 GLU C O 1
ATOM 7885 N N . GLY C 3 34 ? 121.261 -18.736 81.998 1.00 13.26 34 GLY C N 1
ATOM 7886 C CA . GLY C 3 34 ? 122.537 -18.653 82.701 1.00 13.76 34 GLY C CA 1
ATOM 7887 C C . GLY C 3 34 ? 122.531 -19.401 84.008 1.00 13.52 34 GLY C C 1
ATOM 7888 O O . GLY C 3 34 ? 123.491 -20.146 84.334 1.00 13.30 34 GLY C O 1
ATOM 7889 N N . VAL C 3 35 ? 121.514 -19.169 84.817 1.00 13.05 35 VAL C N 1
ATOM 7890 C CA . VAL C 3 35 ? 121.453 -19.837 86.114 1.00 12.18 35 VAL C CA 1
ATOM 7891 C C . VAL C 3 35 ? 121.298 -21.341 85.888 1.00 12.63 35 VAL C C 1
ATOM 7892 O O . VAL C 3 35 ? 122.014 -22.131 86.544 1.00 13.12 35 VAL C O 1
ATOM 7896 N N . LEU C 3 36 ? 120.341 -21.754 85.094 1.00 12.69 36 LEU C N 1
ATOM 7897 C CA . LEU C 3 36 ? 120.066 -23.196 84.970 1.00 12.76 36 LEU C CA 1
ATOM 7898 C C . LEU C 3 36 ? 121.186 -23.967 84.275 1.00 13.75 36 LEU C C 1
ATOM 7899 O O . LEU C 3 36 ? 121.389 -25.121 84.642 1.00 14.86 36 LEU C O 1
ATOM 7904 N N . ASN C 3 37 ? 121.947 -23.323 83.414 1.00 13.64 37 ASN C N 1
ATOM 7905 C CA . ASN C 3 37 ? 123.140 -24.026 82.903 1.00 14.43 37 ASN C CA 1
ATOM 7906 C C . ASN C 3 37 ? 124.131 -24.308 84.023 1.00 13.73 37 ASN C C 1
ATOM 7907 O O . ASN C 3 37 ? 124.689 -25.408 84.079 1.00 14.88 37 ASN C O 1
ATOM 7912 N N A GLN C 3 38 ? 124.306 -23.357 84.934 0.50 12.73 38 GLN C N 1
ATOM 7913 N N B GLN C 3 38 ? 124.343 -23.354 84.941 0.50 13.68 38 GLN C N 1
ATOM 7914 C CA A GLN C 3 38 ? 125.181 -23.595 86.076 0.50 12.36 38 GLN C CA 1
ATOM 7915 C CA B GLN C 3 38 ? 125.253 -23.633 86.063 0.50 14.42 38 GLN C CA 1
ATOM 7916 C C A GLN C 3 38 ? 124.594 -24.651 87.016 0.50 13.24 38 GLN C C 1
ATOM 7917 C C B GLN C 3 38 ? 124.614 -24.637 87.040 0.50 14.45 38 GLN C C 1
ATOM 7918 O O A GLN C 3 38 ? 125.368 -25.463 87.572 0.50 13.56 38 GLN C O 1
ATOM 7919 O O B GLN C 3 38 ? 125.388 -25.445 87.620 0.50 14.76 38 GLN C O 1
ATOM 7930 N N . VAL C 3 39 ? 123.297 -24.632 87.242 1.00 12.77 39 VAL C N 1
ATOM 7931 C CA . VAL C 3 39 ? 122.680 -25.633 88.105 1.00 12.96 39 VAL C CA 1
ATOM 7932 C C . VAL C 3 39 ? 122.993 -27.048 87.564 1.00 14.27 39 VAL C C 1
ATOM 7933 O O . VAL C 3 39 ? 123.304 -27.958 88.335 1.00 14.76 39 VAL C O 1
ATOM 7937 N N . GLY C 3 40 ? 122.854 -27.197 86.257 1.00 14.25 40 GLY C N 1
ATOM 7938 C CA . GLY C 3 40 ? 123.149 -28.495 85.631 1.00 15.03 40 GLY C CA 1
ATOM 7939 C C . GLY C 3 40 ? 124.572 -28.934 85.876 1.00 14.00 40 GLY C C 1
ATOM 7940 O O . GLY C 3 40 ? 124.817 -30.113 86.230 1.00 16.39 40 GLY C O 1
ATOM 7941 N N . ARG C 3 41 ? 125.522 -28.025 85.757 1.00 14.63 41 ARG C N 1
ATOM 7942 C CA . ARG C 3 41 ? 126.923 -28.345 86.064 1.00 14.72 41 ARG C CA 1
ATOM 7943 C C . ARG C 3 41 ? 127.080 -28.784 87.508 1.00 15.79 41 ARG C C 1
ATOM 7944 O O . ARG C 3 41 ? 127.713 -29.788 87.799 1.00 16.24 41 ARG C O 1
ATOM 7952 N N . LEU C 3 42 ? 126.504 -28.003 88.416 1.00 14.28 42 LEU C N 1
ATOM 7953 C CA . LEU C 3 42 ? 126.695 -28.313 89.841 1.00 15.20 42 LEU C CA 1
ATOM 7954 C C . LEU C 3 42 ? 126.045 -29.630 90.226 1.00 15.78 42 LEU C C 1
ATOM 7955 O O . LEU C 3 42 ? 126.626 -30.387 91.026 1.00 19.50 42 LEU C O 1
ATOM 7960 N N . LEU C 3 43 ? 124.889 -29.961 89.669 1.00 15.46 43 LEU C N 1
ATOM 7961 C CA . LEU C 3 43 ? 124.206 -31.212 90.033 1.00 16.24 43 LEU C CA 1
ATOM 7962 C C . LEU C 3 43 ? 124.827 -32.432 89.358 1.00 18.68 43 LEU C C 1
ATOM 7963 O O . LEU C 3 43 ? 124.451 -33.537 89.696 1.00 21.80 43 LEU C O 1
ATOM 7968 N N . THR C 3 44 ? 125.722 -32.232 88.432 1.00 17.18 44 THR C N 1
ATOM 7969 C CA . THR C 3 44 ? 126.383 -33.345 87.720 1.00 17.51 44 THR C CA 1
ATOM 7970 C C . THR C 3 44 ? 127.886 -33.365 87.934 1.00 18.78 44 THR C C 1
ATOM 7971 O O . THR C 3 44 ? 128.578 -34.130 87.245 1.00 22.29 44 THR C O 1
ATOM 7975 N N . GLY C 3 45 ? 128.372 -32.621 88.902 1.00 19.87 45 GLY C N 1
ATOM 7976 C CA . GLY C 3 45 ? 129.793 -32.682 89.294 1.00 20.91 45 GLY C CA 1
ATOM 7977 C C . GLY C 3 45 ? 130.737 -32.061 88.300 1.00 21.67 45 GLY C C 1
ATOM 7978 O O . GLY C 3 45 ? 131.921 -32.371 88.338 1.00 24.28 45 GLY C O 1
ATOM 7979 N N . GLN C 3 46 ? 130.250 -31.155 87.454 1.00 18.17 46 GLN C N 1
ATOM 7980 C CA . GLN C 3 46 ? 131.091 -30.475 86.469 1.00 17.29 46 GLN C CA 1
ATOM 7981 C C . GLN C 3 46 ? 131.623 -29.178 87.065 1.00 18.65 46 GLN C C 1
ATOM 7982 O O . GLN C 3 46 ? 131.043 -28.568 87.959 1.00 21.50 46 GLN C O 1
ATOM 7988 N N . GLU C 3 47 ? 132.721 -28.689 86.525 1.00 21.27 47 GLU C N 1
ATOM 7989 C CA . GLU C 3 47 ? 133.370 -27.452 87.005 1.00 23.25 47 GLU C CA 1
ATOM 7990 C C . GLU C 3 47 ? 132.490 -26.283 86.642 1.00 22.54 47 GLU C C 1
ATOM 7991 O O . GLU C 3 47 ? 132.207 -26.051 85.471 1.00 20.65 47 GLU C O 1
ATOM 7997 N N . PRO C 3 48 ? 132.044 -25.433 87.590 1.00 20.85 48 PRO C N 1
ATOM 7998 C CA . PRO C 3 48 ? 131.207 -24.276 87.236 1.00 21.06 48 PRO C CA 1
ATOM 7999 C C . PRO C 3 48 ? 132.032 -23.234 86.490 1.00 17.83 48 PRO C C 1
ATOM 8000 O O . PRO C 3 48 ? 133.224 -23.165 86.682 1.00 20.83 48 PRO C O 1
ATOM 8004 N N . LEU C 3 49 ? 131.343 -22.423 85.677 1.00 18.17 49 LEU C N 1
ATOM 8005 C CA . LEU C 3 49 ? 131.983 -21.300 84.974 1.00 18.82 49 LEU C CA 1
ATOM 8006 C C . LEU C 3 49 ? 132.066 -20.123 85.943 1.00 16.47 49 LEU C C 1
ATOM 8007 O O . LEU C 3 49 ? 131.023 -19.682 86.412 1.00 16.70 49 LEU C O 1
ATOM 8012 N N . ARG C 3 50 ? 133.265 -19.582 86.193 1.00 18.92 50 ARG C N 1
ATOM 8013 C CA . ARG C 3 50 ? 133.446 -18.503 87.198 1.00 18.69 50 ARG C CA 1
ATOM 8014 C C . ARG C 3 50 ? 134.435 -17.477 86.645 1.00 21.53 50 ARG C C 1
ATOM 8015 O O . ARG C 3 50 ? 135.240 -16.932 87.421 1.00 22.51 50 ARG C O 1
ATOM 8023 N N . GLY C 3 51 ? 134.393 -17.222 85.331 1.00 20.91 51 GLY C N 1
ATOM 8024 C CA . GLY C 3 51 ? 135.367 -16.349 84.640 1.00 24.68 51 GLY C CA 1
ATOM 8025 C C . GLY C 3 51 ? 134.936 -14.903 84.771 1.00 25.33 51 GLY C C 1
ATOM 8026 O O . GLY C 3 51 ? 135.509 -14.099 85.610 1.00 33.92 51 GLY C O 1
ATOM 8027 N N . THR C 3 52 ? 133.866 -14.565 84.114 1.00 21.19 52 THR C N 1
ATOM 8028 C CA . THR C 3 52 ? 133.391 -13.183 83.994 1.00 20.76 52 THR C CA 1
ATOM 8029 C C . THR C 3 52 ? 132.517 -12.863 85.202 1.00 17.20 52 THR C C 1
ATOM 8030 O O . THR C 3 52 ? 132.001 -13.753 85.871 1.00 17.39 52 THR C O 1
ATOM 8034 N N . PRO C 3 53 ? 132.322 -11.576 85.498 1.00 17.63 53 PRO C N 1
ATOM 8035 C CA . PRO C 3 53 ? 131.409 -11.219 86.590 1.00 16.89 53 PRO C CA 1
ATOM 8036 C C . PRO C 3 53 ? 130.023 -11.823 86.375 1.00 14.97 53 PRO C C 1
ATOM 8037 O O . PRO C 3 53 ? 129.440 -12.364 87.342 1.00 15.07 53 PRO C O 1
ATOM 8041 N N . GLN C 3 54 ? 129.453 -11.785 85.177 1.00 15.55 54 GLN C N 1
ATOM 8042 C CA . GLN C 3 54 ? 128.134 -12.369 84.975 1.00 14.76 54 GLN C CA 1
ATOM 8043 C C . GLN C 3 54 ? 128.111 -13.863 85.231 1.00 14.97 54 GLN C C 1
ATOM 8044 O O . GLN C 3 54 ? 127.156 -14.395 85.781 1.00 14.98 54 GLN C O 1
ATOM 8050 N N . GLU C 3 55 ? 129.158 -14.576 84.785 1.00 15.68 55 GLU C N 1
ATOM 8051 C CA . GLU C 3 55 ? 129.231 -16.007 85.029 1.00 15.28 55 GLU C CA 1
ATOM 8052 C C . GLU C 3 55 ? 129.265 -16.276 86.552 1.00 13.97 55 GLU C C 1
ATOM 8053 O O . GLU C 3 55 ? 128.650 -17.193 87.022 1.00 14.37 55 GLU C O 1
ATOM 8059 N N . ARG C 3 56 ? 130.078 -15.457 87.245 1.00 14.19 56 ARG C N 1
ATOM 8060 C CA . ARG C 3 56 ? 130.214 -15.635 88.719 1.00 14.34 56 ARG C CA 1
ATOM 8061 C C . ARG C 3 56 ? 128.879 -15.407 89.423 1.00 13.92 56 ARG C C 1
ATOM 8062 O O . ARG C 3 56 ? 128.590 -16.083 90.413 1.00 15.54 56 ARG C O 1
ATOM 8070 N N . LEU C 3 57 ? 128.094 -14.481 88.926 1.00 13.56 57 LEU C N 1
ATOM 8071 C CA . LEU C 3 57 ? 126.765 -14.273 89.518 1.00 14.84 57 LEU C CA 1
ATOM 8072 C C . LEU C 3 57 ? 125.796 -15.398 89.180 1.00 13.15 57 LEU C C 1
ATOM 8073 O O . LEU C 3 57 ? 125.092 -15.879 90.063 1.00 13.81 57 LEU C O 1
ATOM 8078 N N . PHE C 3 58 ? 125.816 -15.902 87.925 1.00 13.29 58 PHE C N 1
ATOM 8079 C CA . PHE C 3 58 ? 124.974 -17.060 87.664 1.00 13.13 58 PHE C CA 1
ATOM 8080 C C . PHE C 3 58 ? 125.377 -18.245 88.552 1.00 12.92 58 PHE C C 1
ATOM 8081 O O . PHE C 3 58 ? 124.503 -19.000 88.966 1.00 13.23 58 PHE C O 1
ATOM 8089 N N . TYR C 3 59 ? 126.685 -18.430 88.781 1.00 13.14 59 TYR C N 1
ATOM 8090 C CA . TYR C 3 59 ? 127.157 -19.475 89.697 1.00 13.29 59 TYR C CA 1
ATOM 8091 C C . TYR C 3 59 ? 126.554 -19.294 91.103 1.00 13.38 59 TYR C C 1
ATOM 8092 O O . TYR C 3 59 ? 126.059 -20.232 91.705 1.00 13.71 59 TYR C O 1
ATOM 8101 N N . ALA C 3 60 ? 126.588 -18.053 91.610 1.00 13.69 60 ALA C N 1
ATOM 8102 C CA . ALA C 3 60 ? 126.103 -17.770 92.954 1.00 14.11 60 ALA C CA 1
ATOM 8103 C C . ALA C 3 60 ? 124.633 -18.152 93.071 1.00 13.84 60 ALA C C 1
ATOM 8104 O O . ALA C 3 60 ? 124.195 -18.801 94.059 1.00 14.69 60 ALA C O 1
ATOM 8106 N N . ASP C 3 61 ? 123.803 -17.715 92.129 1.00 13.35 61 ASP C N 1
ATOM 8107 C CA . ASP C 3 61 ? 122.386 -18.061 92.133 1.00 13.26 61 ASP C CA 1
ATOM 8108 C C . ASP C 3 61 ? 122.184 -19.560 91.996 1.00 13.26 61 ASP C C 1
ATOM 8109 O O . ASP C 3 61 ? 121.322 -20.187 92.641 1.00 13.96 61 ASP C O 1
ATOM 8114 N N . ALA C 3 62 ? 122.962 -20.187 91.085 1.00 13.02 62 ALA C N 1
ATOM 8115 C CA . ALA C 3 62 ? 122.831 -21.598 90.855 1.00 13.07 62 ALA C CA 1
ATOM 8116 C C . ALA C 3 62 ? 123.205 -22.453 92.049 1.00 13.17 62 ALA C C 1
ATOM 8117 O O . ALA C 3 62 ? 122.592 -23.497 92.261 1.00 14.69 62 ALA C O 1
ATOM 8119 N N . LEU C 3 63 ? 124.207 -22.018 92.791 1.00 13.68 63 LEU C N 1
ATOM 8120 C CA . LEU C 3 63 ? 124.683 -22.794 93.947 1.00 13.91 63 LEU C CA 1
ATOM 8121 C C . LEU C 3 63 ? 123.573 -22.927 94.985 1.00 13.59 63 LEU C C 1
ATOM 8122 O O . LEU C 3 63 ? 123.359 -23.997 95.552 1.00 14.90 63 LEU C O 1
ATOM 8127 N N . ALA C 3 64 ? 122.850 -21.829 95.211 1.00 14.01 64 ALA C N 1
ATOM 8128 C CA . ALA C 3 64 ? 121.728 -21.879 96.159 1.00 14.53 64 ALA C CA 1
ATOM 8129 C C . ALA C 3 64 ? 120.697 -22.906 95.709 1.00 13.57 64 ALA C C 1
ATOM 8130 O O . ALA C 3 64 ? 120.226 -23.753 96.492 1.00 14.55 64 ALA C O 1
ATOM 8132 N N . MET C 3 65 ? 120.339 -22.824 94.426 1.00 13.64 65 MET C N 1
ATOM 8133 C CA . MET C 3 65 ? 119.335 -23.750 93.925 1.00 13.46 65 MET C CA 1
ATOM 8134 C C . MET C 3 65 ? 119.858 -25.199 93.940 1.00 13.33 65 MET C C 1
ATOM 8135 O O . MET C 3 65 ? 119.104 -26.099 94.336 1.00 14.65 65 MET C O 1
ATOM 8140 N N . ALA C 3 66 ? 121.082 -25.440 93.497 1.00 13.35 66 ALA C N 1
ATOM 8141 C CA . ALA C 3 66 ? 121.601 -26.819 93.447 1.00 14.26 66 ALA C CA 1
ATOM 8142 C C . ALA C 3 66 ? 121.627 -27.405 94.849 1.00 14.90 66 ALA C C 1
ATOM 8143 O O . ALA C 3 66 ? 121.267 -28.557 95.048 1.00 15.47 66 ALA C O 1
ATOM 8145 N N . ASN C 3 67 ? 122.095 -26.614 95.804 1.00 14.68 67 ASN C N 1
ATOM 8146 C CA . ASN C 3 67 ? 122.198 -27.136 97.189 1.00 15.85 67 ASN C CA 1
ATOM 8147 C C . ASN C 3 67 ? 120.781 -27.423 97.701 1.00 15.62 67 ASN C C 1
ATOM 8148 O O . ASN C 3 67 ? 120.549 -28.447 98.388 1.00 17.12 67 ASN C O 1
ATOM 8153 N N . ASP C 3 68 ? 119.836 -26.517 97.453 1.00 15.48 68 ASP C N 1
ATOM 8154 C CA . ASP C 3 68 ? 118.460 -26.749 97.932 1.00 14.97 68 ASP C CA 1
ATOM 8155 C C . ASP C 3 68 ? 117.789 -27.945 97.266 1.00 17.08 68 ASP C C 1
ATOM 8156 O O . ASP C 3 68 ? 117.043 -28.699 97.953 1.00 17.14 68 ASP C O 1
ATOM 8161 N N . VAL C 3 69 ? 118.028 -28.103 95.968 1.00 16.50 69 VAL C N 1
ATOM 8162 C CA . VAL C 3 69 ? 117.448 -29.264 95.269 1.00 15.94 69 VAL C CA 1
ATOM 8163 C C . VAL C 3 69 ? 118.004 -30.582 95.845 1.00 15.87 69 VAL C C 1
ATOM 8164 O O . VAL C 3 69 ? 117.196 -31.502 96.030 1.00 17.26 69 VAL C O 1
ATOM 8168 N N . ARG C 3 70 ? 119.304 -30.618 96.102 1.00 15.99 70 ARG C N 1
ATOM 8169 C CA . ARG C 3 70 ? 119.897 -31.868 96.650 1.00 17.97 70 ARG C CA 1
ATOM 8170 C C . ARG C 3 70 ? 119.340 -32.098 98.050 1.00 20.34 70 ARG C C 1
ATOM 8171 O O . ARG C 3 70 ? 119.155 -33.254 98.455 1.00 21.36 70 ARG C O 1
ATOM 8179 N N . GLU C 3 71 ? 119.116 -31.036 98.828 1.00 19.34 71 GLU C N 1
ATOM 8180 C CA . GLU C 3 71 ? 118.581 -31.230 100.199 1.00 21.62 71 GLU C CA 1
ATOM 8181 C C . GLU C 3 71 ? 117.102 -31.635 100.194 1.00 19.04 71 GLU C C 1
ATOM 8182 O O . GLU C 3 71 ? 116.705 -32.502 100.993 1.00 24.06 71 GLU C O 1
ATOM 8188 N N . ARG C 3 72 ? 116.287 -31.069 99.313 1.00 19.18 72 ARG C N 1
ATOM 8189 C CA . ARG C 3 72 ? 114.834 -31.277 99.254 1.00 18.82 72 ARG C CA 1
ATOM 8190 C C . ARG C 3 72 ? 114.403 -32.571 98.568 1.00 19.21 72 ARG C C 1
ATOM 8191 O O . ARG C 3 72 ? 113.338 -33.112 98.902 1.00 21.33 72 ARG C O 1
ATOM 8199 N N . PHE C 3 73 ? 115.139 -32.983 97.548 1.00 19.22 73 PHE C N 1
ATOM 8200 C CA . PHE C 3 73 ? 114.654 -34.006 96.594 1.00 19.98 73 PHE C CA 1
ATOM 8201 C C . PHE C 3 73 ? 115.613 -35.183 96.498 1.00 19.40 73 PHE C C 1
ATOM 8202 O O . PHE C 3 73 ? 116.645 -35.103 95.841 1.00 19.90 73 PHE C O 1
ATOM 8210 N N . PRO C 3 74 ? 115.327 -36.300 97.177 1.00 22.22 74 PRO C N 1
ATOM 8211 C CA . PRO C 3 74 ? 116.202 -37.473 97.104 1.00 22.63 74 PRO C CA 1
ATOM 8212 C C . PRO C 3 74 ? 116.531 -37.926 95.669 1.00 21.55 74 PRO C C 1
ATOM 8213 O O . PRO C 3 74 ? 117.714 -38.252 95.406 1.00 23.35 74 PRO C O 1
ATOM 8217 N N . TRP C 3 75 ? 115.557 -37.819 94.806 1.00 19.75 75 TRP C N 1
ATOM 8218 C CA . TRP C 3 75 ? 115.737 -38.245 93.383 1.00 19.28 75 TRP C CA 1
ATOM 8219 C C . TRP C 3 75 ? 116.907 -37.494 92.750 1.00 20.69 75 TRP C C 1
ATOM 8220 O O . TRP C 3 75 ? 117.557 -38.016 91.838 1.00 20.94 75 TRP C O 1
ATOM 8231 N N . ALA C 3 76 ? 117.201 -36.279 93.186 1.00 18.89 76 ALA C N 1
ATOM 8232 C CA . ALA C 3 76 ? 118.224 -35.460 92.486 1.00 18.99 76 ALA C CA 1
ATOM 8233 C C . ALA C 3 76 ? 119.634 -36.042 92.679 1.00 22.50 76 ALA C C 1
ATOM 8234 O O . ALA C 3 76 ? 120.522 -35.657 91.924 1.00 27.65 76 ALA C O 1
ATOM 8236 N N . SER C 3 77 ? 119.824 -36.931 93.655 1.00 23.37 77 SER C N 1
ATOM 8237 C CA . SER C 3 77 ? 121.103 -37.658 93.872 1.00 29.42 77 SER C CA 1
ATOM 8238 C C . SER C 3 77 ? 121.055 -39.051 93.227 1.00 25.99 77 SER C C 1
ATOM 8239 O O . SER C 3 77 ? 122.030 -39.760 93.326 1.00 31.32 77 SER C O 1
ATOM 8242 N N . GLN C 3 78 ? 119.915 -39.451 92.673 1.00 22.99 78 GLN C N 1
ATOM 8243 C CA . GLN C 3 78 ? 119.732 -40.811 92.108 1.00 23.93 78 GLN C CA 1
ATOM 8244 C C . GLN C 3 78 ? 119.750 -40.781 90.582 1.00 24.59 78 GLN C C 1
ATOM 8245 O O . GLN C 3 78 ? 120.280 -41.723 89.953 1.00 27.38 78 GLN C O 1
ATOM 8251 N N . VAL C 3 79 ? 119.177 -39.787 89.959 1.00 20.49 79 VAL C N 1
ATOM 8252 C CA . VAL C 3 79 ? 119.124 -39.717 88.469 1.00 19.33 79 VAL C CA 1
ATOM 8253 C C . VAL C 3 79 ? 120.491 -39.421 87.890 1.00 19.82 79 VAL C C 1
ATOM 8254 O O . VAL C 3 79 ? 121.413 -38.913 88.546 1.00 22.61 79 VAL C O 1
ATOM 8258 N N . ASN C 3 80 ? 120.646 -39.784 86.616 1.00 19.25 80 ASN C N 1
ATOM 8259 C CA . ASN C 3 80 ? 121.974 -39.634 86.000 1.00 18.64 80 ASN C CA 1
ATOM 8260 C C . ASN C 3 80 ? 122.119 -38.284 85.293 1.00 16.30 80 ASN C C 1
ATOM 8261 O O . ASN C 3 80 ? 121.191 -37.411 85.281 1.00 16.92 80 ASN C O 1
ATOM 8266 N N . LYS C 3 81 ? 123.311 -38.032 84.805 1.00 15.97 81 LYS C N 1
ATOM 8267 C CA . LYS C 3 81 ? 123.663 -36.735 84.216 1.00 15.40 81 LYS C CA 1
ATOM 8268 C C . LYS C 3 81 ? 122.686 -36.387 83.079 1.00 14.85 81 LYS C C 1
ATOM 8269 O O . LYS C 3 81 ? 122.240 -35.232 83.011 1.00 15.53 81 LYS C O 1
ATOM 8275 N N . GLU C 3 82 ? 122.423 -37.325 82.206 1.00 14.52 82 GLU C N 1
ATOM 8276 C CA . GLU C 3 82 ? 121.561 -37.020 81.055 1.00 14.92 82 GLU C CA 1
ATOM 8277 C C . GLU C 3 82 ? 120.157 -36.675 81.528 1.00 13.78 82 GLU C C 1
ATOM 8278 O O . GLU C 3 82 ? 119.494 -35.814 80.915 1.00 15.06 82 GLU C O 1
ATOM 8284 N N . GLU C 3 83 ? 119.671 -37.335 82.544 1.00 14.90 83 GLU C N 1
ATOM 8285 C CA . GLU C 3 83 ? 118.335 -37.069 83.123 1.00 16.09 83 GLU C CA 1
ATOM 8286 C C . GLU C 3 83 ? 118.295 -35.660 83.759 1.00 14.49 83 GLU C C 1
ATOM 8287 O O . GLU C 3 83 ? 117.298 -34.981 83.541 1.00 15.46 83 GLU C O 1
ATOM 8293 N N . ILE C 3 84 ? 119.351 -35.276 84.459 1.00 14.85 84 ILE C N 1
ATOM 8294 C CA . ILE C 3 84 ? 119.392 -33.910 85.010 1.00 14.85 84 ILE C CA 1
ATOM 8295 C C . ILE C 3 84 ? 119.337 -32.901 83.871 1.00 14.36 84 ILE C C 1
ATOM 8296 O O . ILE C 3 84 ? 118.573 -31.907 83.937 1.00 14.53 84 ILE C O 1
ATOM 8301 N N . GLU C 3 85 ? 120.138 -33.099 82.835 1.00 14.59 85 GLU C N 1
ATOM 8302 C CA . GLU C 3 85 ? 120.136 -32.178 81.695 1.00 15.34 85 GLU C CA 1
ATOM 8303 C C . GLU C 3 85 ? 118.757 -32.062 81.056 1.00 14.37 85 GLU C C 1
ATOM 8304 O O . GLU C 3 85 ? 118.326 -30.968 80.702 1.00 15.25 85 GLU C O 1
ATOM 8310 N N . PHE C 3 86 ? 118.091 -33.202 80.881 1.00 14.22 86 PHE C N 1
ATOM 8311 C CA . PHE C 3 86 ? 116.778 -33.211 80.241 1.00 14.22 86 PHE C CA 1
ATOM 8312 C C . PHE C 3 86 ? 115.784 -32.441 81.122 1.00 13.87 86 PHE C C 1
ATOM 8313 O O . PHE C 3 86 ? 114.973 -31.674 80.568 1.00 14.58 86 PHE C O 1
ATOM 8321 N N . LEU C 3 87 ? 115.824 -32.671 82.428 1.00 14.06 87 LEU C N 1
ATOM 8322 C CA . LEU C 3 87 ? 114.923 -31.950 83.345 1.00 14.37 87 LEU C CA 1
ATOM 8323 C C . LEU C 3 87 ? 115.184 -30.465 83.270 1.00 13.60 87 LEU C C 1
ATOM 8324 O O . LEU C 3 87 ? 114.199 -29.678 83.258 1.00 14.96 87 LEU C O 1
ATOM 8329 N N . LEU C 3 88 ? 116.421 -30.048 83.279 1.00 13.84 88 LEU C N 1
ATOM 8330 C CA . LEU C 3 88 ? 116.719 -28.623 83.296 1.00 14.73 88 LEU C CA 1
ATOM 8331 C C . LEU C 3 88 ? 116.320 -27.985 81.962 1.00 14.77 88 LEU C C 1
ATOM 8332 O O . LEU C 3 88 ? 115.890 -26.811 81.956 1.00 15.44 88 LEU C O 1
ATOM 8337 N N . ASP C 3 89 ? 116.422 -28.702 80.853 1.00 15.23 89 ASP C N 1
ATOM 8338 C CA . ASP C 3 89 ? 115.913 -28.164 79.589 1.00 16.18 89 ASP C CA 1
ATOM 8339 C C . ASP C 3 89 ? 114.385 -27.969 79.657 1.00 15.18 89 ASP C C 1
ATOM 8340 O O . ASP C 3 89 ? 113.871 -26.926 79.185 1.00 16.28 89 ASP C O 1
ATOM 8345 N N . GLY C 3 90 ? 113.685 -28.919 80.218 1.00 15.02 90 GLY C N 1
ATOM 8346 C CA . GLY C 3 90 ? 112.249 -28.805 80.422 1.00 15.74 90 GLY C CA 1
ATOM 8347 C C . GLY C 3 90 ? 111.922 -27.624 81.355 1.00 14.72 90 GLY C C 1
ATOM 8348 O O . GLY C 3 90 ? 110.932 -26.930 81.128 1.00 15.24 90 GLY C O 1
ATOM 8349 N N . LEU C 3 91 ? 112.732 -27.417 82.357 1.00 13.91 91 LEU C N 1
ATOM 8350 C CA . LEU C 3 91 ? 112.494 -26.318 83.324 1.00 13.94 91 LEU C CA 1
ATOM 8351 C C . LEU C 3 91 ? 112.727 -24.996 82.611 1.00 13.55 91 LEU C C 1
ATOM 8352 O O . LEU C 3 91 ? 111.921 -24.054 82.841 1.00 13.87 91 LEU C O 1
ATOM 8357 N N . LYS C 3 92 ? 113.771 -24.859 81.817 1.00 13.40 92 LYS C N 1
ATOM 8358 C CA . LYS C 3 92 ? 113.959 -23.629 81.066 1.00 13.82 92 LYS C CA 1
ATOM 8359 C C . LYS C 3 92 ? 112.690 -23.300 80.270 1.00 13.76 92 LYS C C 1
ATOM 8360 O O . LYS C 3 92 ? 112.217 -22.161 80.261 1.00 14.52 92 LYS C O 1
ATOM 8366 N N . SER C 3 93 ? 112.188 -24.283 79.544 1.00 14.77 93 SER C N 1
ATOM 8367 C CA . SER C 3 93 ? 111.013 -24.078 78.701 1.00 14.74 93 SER C CA 1
ATOM 8368 C C . SER C 3 93 ? 109.826 -23.632 79.526 1.00 14.09 93 SER C C 1
ATOM 8369 O O . SER C 3 93 ? 109.075 -22.737 79.115 1.00 14.84 93 SER C O 1
ATOM 8372 N N . ARG C 3 94 ? 109.600 -24.302 80.644 1.00 14.10 94 ARG C N 1
ATOM 8373 C CA . ARG C 3 94 ? 108.461 -23.945 81.509 1.00 14.97 94 ARG C CA 1
ATOM 8374 C C . ARG C 3 94 ? 108.595 -22.538 82.062 1.00 13.13 94 ARG C C 1
ATOM 8375 O O . ARG C 3 94 ? 107.624 -21.786 82.089 1.00 14.38 94 ARG C O 1
ATOM 8383 N N . LEU C 3 95 ? 109.790 -22.170 82.471 1.00 12.90 95 LEU C N 1
ATOM 8384 C CA . LEU C 3 95 ? 110.030 -20.833 83.039 1.00 12.94 95 LEU C CA 1
ATOM 8385 C C . LEU C 3 95 ? 109.830 -19.789 81.955 1.00 12.59 95 LEU C C 1
ATOM 8386 O O . LEU C 3 95 ? 109.222 -18.749 82.239 1.00 13.22 95 LEU C O 1
ATOM 8391 N N . VAL C 3 96 ? 110.322 -20.005 80.757 1.00 13.08 96 VAL C N 1
ATOM 8392 C CA . VAL C 3 96 ? 110.055 -19.052 79.675 1.00 13.82 96 VAL C CA 1
ATOM 8393 C C . VAL C 3 96 ? 108.552 -18.956 79.449 1.00 13.73 96 VAL C C 1
ATOM 8394 O O . VAL C 3 96 ? 108.024 -17.821 79.258 1.00 14.35 96 VAL C O 1
ATOM 8398 N N . ASP C 3 97 ? 107.842 -20.073 79.448 1.00 13.36 97 ASP C N 1
ATOM 8399 C CA . ASP C 3 97 ? 106.422 -20.044 79.191 1.00 14.53 97 ASP C CA 1
ATOM 8400 C C . ASP C 3 97 ? 105.709 -19.157 80.208 1.00 13.92 97 ASP C C 1
ATOM 8401 O O . ASP C 3 97 ? 104.822 -18.372 79.810 1.00 15.06 97 ASP C O 1
ATOM 8406 N N . VAL C 3 98 ? 105.982 -19.324 81.497 1.00 12.93 98 VAL C N 1
ATOM 8407 C CA . VAL C 3 98 ? 105.156 -18.669 82.530 1.00 13.38 98 VAL C CA 1
ATOM 8408 C C . VAL C 3 98 ? 105.681 -17.268 82.824 1.00 11.89 98 VAL C C 1
ATOM 8409 O O . VAL C 3 98 ? 104.839 -16.440 83.289 1.00 13.94 98 VAL C O 1
ATOM 8413 N N . THR C 3 99 ? 106.947 -16.989 82.681 1.00 11.86 99 THR C N 1
ATOM 8414 C CA . THR C 3 99 ? 107.508 -15.680 83.034 1.00 11.87 99 THR C CA 1
ATOM 8415 C C . THR C 3 99 ? 107.607 -14.751 81.820 1.00 13.01 99 THR C C 1
ATOM 8416 O O . THR C 3 99 ? 107.838 -13.538 82.005 1.00 13.09 99 THR C O 1
ATOM 8420 N N . ILE C 3 100 ? 107.464 -15.282 80.613 1.00 12.99 100 ILE C N 1
ATOM 8421 C CA . ILE C 3 100 ? 107.618 -14.454 79.395 1.00 13.44 100 ILE C CA 1
ATOM 8422 C C . ILE C 3 100 ? 106.410 -14.714 78.500 1.00 13.86 100 ILE C C 1
ATOM 8423 O O . ILE C 3 100 ? 105.563 -13.812 78.346 1.00 15.37 100 ILE C O 1
ATOM 8428 N N . THR C 3 101 ? 106.296 -15.861 77.898 1.00 14.07 101 THR C N 1
ATOM 8429 C CA . THR C 3 101 ? 105.295 -16.051 76.813 1.00 14.57 101 THR C CA 1
ATOM 8430 C C . THR C 3 101 ? 103.892 -15.737 77.270 1.00 14.67 101 THR C C 1
ATOM 8431 O O . THR C 3 101 ? 103.169 -15.043 76.513 1.00 17.30 101 THR C O 1
ATOM 8435 N N . ARG C 3 102 ? 103.501 -16.223 78.432 1.00 14.62 102 ARG C N 1
ATOM 8436 C CA . ARG C 3 102 ? 102.113 -16.114 78.909 1.00 14.76 102 ARG C CA 1
ATOM 8437 C C . ARG C 3 102 ? 102.012 -15.118 80.069 1.00 13.84 102 ARG C C 1
ATOM 8438 O O . ARG C 3 102 ? 100.946 -15.028 80.656 1.00 15.95 102 ARG C O 1
ATOM 8446 N N . SER C 3 103 ? 103.069 -14.393 80.361 1.00 13.67 103 SER C N 1
ATOM 8447 C CA . SER C 3 103 ? 102.973 -13.328 81.399 1.00 13.02 103 SER C CA 1
ATOM 8448 C C . SER C 3 103 ? 102.213 -12.153 80.770 1.00 13.81 103 SER C C 1
ATOM 8449 O O . SER C 3 103 ? 102.587 -11.691 79.707 1.00 15.49 103 SER C O 1
ATOM 8452 N N . THR C 3 104 ? 101.273 -11.589 81.517 1.00 13.64 104 THR C N 1
ATOM 8453 C CA . THR C 3 104 ? 100.545 -10.386 81.118 1.00 13.96 104 THR C CA 1
ATOM 8454 C C . THR C 3 104 ? 101.195 -9.146 81.704 1.00 14.18 104 THR C C 1
ATOM 8455 O O . THR C 3 104 ? 100.631 -8.025 81.584 1.00 17.04 104 THR C O 1
ATOM 8459 N N . ASN C 3 105 ? 102.381 -9.250 82.255 1.00 12.84 105 ASN C N 1
ATOM 8460 C CA . ASN C 3 105 ? 103.139 -8.083 82.721 1.00 12.75 105 ASN C CA 1
ATOM 8461 C C . ASN C 3 105 ? 103.447 -7.173 81.548 1.00 12.51 105 ASN C C 1
ATOM 8462 O O . ASN C 3 105 ? 104.270 -7.515 80.672 1.00 13.96 105 ASN C O 1
ATOM 8467 N N A ARG C 3 106 ? 102.856 -6.013 81.473 0.50 12.31 106 ARG C N 1
ATOM 8468 N N B ARG C 3 106 ? 102.811 -6.031 81.512 0.50 14.02 106 ARG C N 1
ATOM 8469 C CA A ARG C 3 106 ? 102.897 -5.222 80.227 0.50 13.26 106 ARG C CA 1
ATOM 8470 C CA B ARG C 3 106 ? 102.801 -5.137 80.339 0.50 15.39 106 ARG C CA 1
ATOM 8471 C C A ARG C 3 106 ? 104.162 -4.386 80.120 0.50 12.97 106 ARG C C 1
ATOM 8472 C C B ARG C 3 106 ? 104.143 -4.445 80.128 0.50 14.05 106 ARG C C 1
ATOM 8473 O O A ARG C 3 106 ? 104.301 -3.668 79.120 0.50 15.47 106 ARG C O 1
ATOM 8474 O O B ARG C 3 106 ? 104.317 -3.911 79.052 0.50 15.48 106 ARG C O 1
ATOM 8489 N N . GLU C 3 107 ? 105.062 -4.448 81.091 1.00 12.55 107 GLU C N 1
ATOM 8490 C CA . GLU C 3 107 ? 106.324 -3.724 80.987 1.00 13.39 107 GLU C CA 1
ATOM 8491 C C . GLU C 3 107 ? 107.447 -4.568 80.379 1.00 12.08 107 GLU C C 1
ATOM 8492 O O . GLU C 3 107 ? 108.520 -4.019 80.168 1.00 13.15 107 GLU C O 1
ATOM 8498 N N . LEU C 3 108 ? 107.246 -5.845 80.174 1.00 12.26 108 LEU C N 1
ATOM 8499 C CA . LEU C 3 108 ? 108.386 -6.730 79.904 1.00 12.01 108 LEU C CA 1
ATOM 8500 C C . LEU C 3 108 ? 109.129 -6.381 78.631 1.00 12.37 108 LEU C C 1
ATOM 8501 O O . LEU C 3 108 ? 110.318 -6.691 78.551 1.00 12.95 108 LEU C O 1
ATOM 8506 N N . ASN C 3 109 ? 108.482 -5.774 77.668 1.00 12.87 109 ASN C N 1
ATOM 8507 C CA . ASN C 3 109 ? 109.130 -5.446 76.391 1.00 14.26 109 ASN C CA 1
ATOM 8508 C C . ASN C 3 109 ? 109.394 -3.984 76.235 1.00 14.16 109 ASN C C 1
ATOM 8509 O O . ASN C 3 109 ? 109.771 -3.544 75.131 1.00 16.90 109 ASN C O 1
ATOM 8514 N N . HIS C 3 110 ? 109.220 -3.165 77.259 1.00 13.49 110 HIS C N 1
ATOM 8515 C CA . HIS C 3 110 ? 109.553 -1.746 77.128 1.00 14.21 110 HIS C CA 1
ATOM 8516 C C . HIS C 3 110 ? 111.035 -1.572 76.895 1.00 14.41 110 HIS C C 1
ATOM 8517 O O . HIS C 3 110 ? 111.870 -2.063 77.652 1.00 14.44 110 HIS C O 1
ATOM 8524 N N . HIS C 3 111 ? 111.402 -0.898 75.808 1.00 15.76 111 HIS C N 1
ATOM 8525 C CA . HIS C 3 111 ? 112.799 -0.815 75.399 1.00 16.75 111 HIS C CA 1
ATOM 8526 C C . HIS C 3 111 ? 113.654 -0.117 76.434 1.00 15.61 111 HIS C C 1
ATOM 8527 O O . HIS C 3 111 ? 114.846 -0.467 76.553 1.00 19.31 111 HIS C O 1
ATOM 8534 N N . LEU C 3 112 ? 113.137 0.896 77.103 1.00 14.86 112 LEU C N 1
ATOM 8535 C CA . LEU C 3 112 ? 113.923 1.637 78.102 1.00 15.89 112 LEU C CA 1
ATOM 8536 C C . LEU C 3 112 ? 113.615 1.077 79.490 1.00 14.72 112 LEU C C 1
ATOM 8537 O O . LEU C 3 112 ? 112.482 0.712 79.775 1.00 16.48 112 LEU C O 1
ATOM 8542 N N . TYR C 3 113 ? 114.643 1.066 80.307 1.00 13.84 113 TYR C N 1
ATOM 8543 C CA . TYR C 3 113 ? 114.476 0.697 81.729 1.00 13.26 113 TYR C CA 1
ATOM 8544 C C . TYR C 3 113 ? 113.721 1.765 82.559 1.00 15.18 113 TYR C C 1
ATOM 8545 O O . TYR C 3 113 ? 113.593 2.897 82.105 1.00 17.00 113 TYR C O 1
ATOM 8555 N N . PRO D 1 2 ? 103.743 49.384 173.940 1.00 12.86 2 PRO D N 1
ATOM 8556 C CA . PRO D 1 2 ? 103.288 48.572 175.147 1.00 13.90 2 PRO D CA 1
ATOM 8557 C C . PRO D 1 2 ? 103.247 47.112 174.806 1.00 11.82 2 PRO D C 1
ATOM 8558 O O . PRO D 1 2 ? 103.412 46.751 173.623 1.00 12.23 2 PRO D O 1
ATOM 8562 N N . MET D 1 3 ? 103.091 46.288 175.790 1.00 11.19 3 MET D N 1
ATOM 8563 C CA . MET D 1 3 ? 102.827 44.848 175.564 1.00 11.29 3 MET D CA 1
ATOM 8564 C C . MET D 1 3 ? 101.403 44.698 175.078 1.00 12.17 3 MET D C 1
ATOM 8565 O O . MET D 1 3 ? 100.549 45.494 175.475 1.00 17.35 3 MET D O 1
ATOM 8570 N N . VAL D 1 4 ? 101.092 43.678 174.307 1.00 11.30 4 VAL D N 1
ATOM 8571 C CA . VAL D 1 4 ? 99.804 43.558 173.615 1.00 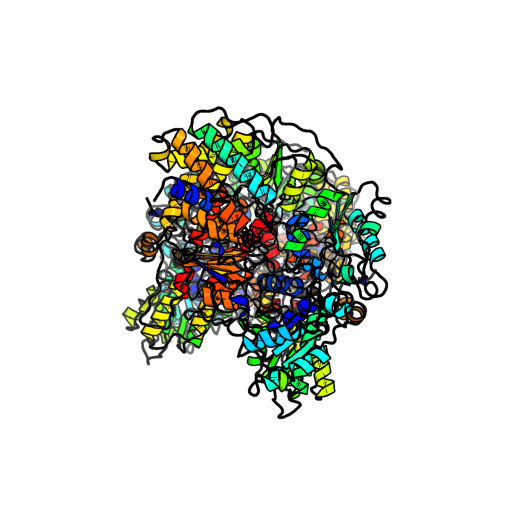11.62 4 VAL D CA 1
ATOM 8572 C C . VAL D 1 4 ? 99.106 42.248 173.946 1.00 11.32 4 VAL D C 1
ATOM 8573 O O . VAL D 1 4 ? 99.668 41.170 173.699 1.00 11.47 4 VAL D O 1
ATOM 8577 N N . LEU D 1 5 ? 97.888 42.357 174.406 1.00 11.27 5 LEU D N 1
ATOM 8578 C CA . LEU D 1 5 ? 96.987 41.216 174.523 1.00 11.87 5 LEU D CA 1
ATOM 8579 C C . LEU D 1 5 ? 96.105 41.189 173.266 1.00 11.33 5 LEU D C 1
ATOM 8580 O O . LEU D 1 5 ? 95.204 42.001 173.105 1.00 12.56 5 LEU D O 1
ATOM 8585 N N . LEU D 1 6 ? 96.441 40.299 172.341 1.00 11.43 6 LEU D N 1
ATOM 8586 C CA . LEU D 1 6 ? 95.646 40.125 171.122 1.00 11.89 6 LEU D CA 1
ATOM 8587 C C . LEU D 1 6 ? 94.299 39.507 171.463 1.00 11.86 6 LEU D C 1
ATOM 8588 O O . LEU D 1 6 ? 94.176 38.710 172.420 1.00 12.63 6 LEU D O 1
ATOM 8593 N N . GLU D 1 7 ? 93.280 39.790 170.682 1.00 12.21 7 GLU D N 1
ATOM 8594 C CA . GLU D 1 7 ? 91.950 39.224 170.922 1.00 12.72 7 GLU D CA 1
ATOM 8595 C C . GLU D 1 7 ? 91.952 37.695 170.913 1.00 12.43 7 GLU D C 1
ATOM 8596 O O . GLU D 1 7 ? 91.291 37.061 171.725 1.00 13.20 7 GLU D O 1
ATOM 8602 N N . CYS D 1 8 ? 92.724 37.097 170.023 1.00 11.81 8 CYS D N 1
ATOM 8603 C CA . CYS D 1 8 ? 92.798 35.644 169.917 1.00 12.01 8 CYS D CA 1
ATOM 8604 C C . CYS D 1 8 ? 93.513 35.034 171.121 1.00 11.49 8 CYS D C 1
ATOM 8605 O O . CYS D 1 8 ? 93.450 33.798 171.268 1.00 12.24 8 CYS D O 1
ATOM 8608 N N . ASP D 1 9 ? 94.107 35.848 171.983 1.00 11.47 9 ASP D N 1
ATOM 8609 C CA . ASP D 1 9 ? 94.833 35.367 173.174 1.00 11.47 9 ASP D CA 1
ATOM 8610 C C . ASP D 1 9 ? 94.077 35.694 174.468 1.00 11.41 9 ASP D C 1
ATOM 8611 O O . ASP D 1 9 ? 94.643 35.495 175.525 1.00 12.05 9 ASP D O 1
ATOM 8616 N N . LYS D 1 10 ? 92.808 36.084 174.385 1.00 12.06 10 LYS D N 1
ATOM 8617 C CA . LYS D 1 10 ? 92.045 36.387 175.604 1.00 13.67 10 LYS D CA 1
ATOM 8618 C C . LYS D 1 10 ? 92.049 35.233 176.585 1.00 13.18 10 LYS D C 1
ATOM 8619 O O . LYS D 1 10 ? 92.047 35.492 177.789 1.00 15.00 10 LYS D O 1
ATOM 8625 N N . ASP D 1 11 ? 92.050 34.000 176.100 1.00 12.89 11 ASP D N 1
ATOM 8626 C CA . ASP D 1 11 ? 92.031 32.847 177.002 1.00 13.61 11 ASP D CA 1
ATOM 8627 C C . ASP D 1 11 ? 93.422 32.275 177.261 1.00 12.63 11 ASP D C 1
ATOM 8628 O O . ASP D 1 11 ? 93.520 31.326 178.045 1.00 13.81 11 ASP D O 1
ATOM 8633 N N . ILE D 1 12 ? 94.465 32.858 176.684 1.00 11.42 12 ILE D N 1
ATOM 8634 C CA . ILE D 1 12 ? 95.882 32.564 177.010 1.00 11.00 12 ILE D CA 1
ATOM 8635 C C . ILE D 1 12 ? 96.578 33.850 177.247 1.00 11.00 12 ILE D C 1
ATOM 8636 O O . ILE D 1 12 ? 97.524 34.252 176.576 1.00 11.04 12 ILE D O 1
ATOM 8641 N N . PRO D 1 13 ? 96.092 34.622 178.278 1.00 11.26 13 PRO D N 1
ATOM 8642 C CA . PRO D 1 13 ? 96.550 35.974 178.450 1.00 11.79 13 PRO D CA 1
ATOM 8643 C C . PRO D 1 13 ? 98.029 36.103 178.847 1.00 11.64 13 PRO D C 1
ATOM 8644 O O . PRO D 1 13 ? 98.572 37.196 178.731 1.00 12.94 13 PRO D O 1
ATOM 8648 N N . GLU D 1 14 ? 98.661 34.998 179.234 1.00 12.42 14 GLU D N 1
ATOM 8649 C CA . GLU D 1 14 ? 100.106 34.943 179.427 1.00 13.65 14 GLU D CA 1
ATOM 8650 C C . GLU D 1 14 ? 100.841 35.383 178.155 1.00 12.35 14 GLU D C 1
ATOM 8651 O O . GLU D 1 14 ? 101.992 35.827 178.242 1.00 15.53 14 GLU D O 1
ATOM 8657 N N . ARG D 1 15 ? 100.204 35.287 176.993 1.00 10.43 15 ARG D N 1
ATOM 8658 C CA . ARG D 1 15 ? 100.869 35.707 175.747 1.00 9.93 15 ARG D CA 1
ATOM 8659 C C . ARG D 1 15 ? 101.161 37.194 175.687 1.00 10.09 15 ARG D C 1
ATOM 8660 O O . ARG D 1 15 ? 102.022 37.610 174.903 1.00 10.55 15 ARG D O 1
ATOM 8668 N N . GLN D 1 16 ? 100.489 38.022 176.484 1.00 10.30 16 GLN D N 1
ATOM 8669 C CA . GLN D 1 16 ? 100.758 39.459 176.459 1.00 10.67 16 GLN D CA 1
ATOM 8670 C C . GLN D 1 16 ? 102.226 39.763 176.717 1.00 10.69 16 GLN D C 1
ATOM 8671 O O . GLN D 1 16 ? 102.763 40.685 176.106 1.00 11.95 16 GLN D O 1
ATOM 8677 N N . LYS D 1 17 ? 102.862 39.012 177.607 1.00 10.52 17 LYS D N 1
ATOM 8678 C CA A LYS D 1 17 ? 104.275 39.163 177.999 0.60 11.14 17 LYS D CA 1
ATOM 8679 C CA B LYS D 1 17 ? 104.268 39.331 177.936 0.40 10.93 17 LYS D CA 1
ATOM 8680 C C . LYS D 1 17 ? 105.233 38.851 176.850 1.00 10.16 17 LYS D C 1
ATOM 8681 O O . LYS D 1 17 ? 106.429 39.059 177.011 1.00 10.57 17 LYS D O 1
ATOM 8692 N N . HIS D 1 18 ? 104.708 38.269 175.768 1.00 9.70 18 HIS D N 1
ATOM 8693 C CA . HIS D 1 18 ? 105.498 37.830 174.612 1.00 9.03 18 HIS D CA 1
ATOM 8694 C C . HIS D 1 18 ? 105.333 38.722 173.413 1.00 9.44 18 HIS D C 1
ATOM 8695 O O . HIS D 1 18 ? 105.964 38.436 172.394 1.00 10.39 18 HIS D O 1
ATOM 8702 N N . ILE D 1 19 ? 104.508 39.768 173.475 1.00 9.61 19 ILE D N 1
ATOM 8703 C CA . ILE D 1 19 ? 104.212 40.589 172.276 1.00 9.67 19 ILE D CA 1
ATOM 8704 C C . ILE D 1 19 ? 104.380 42.058 172.610 1.00 10.00 19 ILE D C 1
ATOM 8705 O O . ILE D 1 19 ? 103.663 42.578 173.476 1.00 10.68 19 ILE D O 1
ATOM 8710 N N . TYR D 1 20 ? 105.314 42.696 171.960 1.00 10.04 20 TYR D N 1
ATOM 8711 C CA . TYR D 1 20 ? 105.628 44.105 172.185 1.00 9.91 20 TYR D CA 1
ATOM 8712 C C . TYR D 1 20 ? 105.275 44.899 170.945 1.00 9.88 20 TYR D C 1
ATOM 8713 O O . TYR D 1 20 ? 105.724 44.564 169.840 1.00 10.75 20 TYR D O 1
ATOM 8722 N N . LEU D 1 21 ? 104.515 45.983 171.115 1.00 10.18 21 LEU D N 1
ATOM 8723 C CA . LEU D 1 21 ? 104.281 46.980 170.075 1.00 10.54 21 LEU D CA 1
ATOM 8724 C C . LEU D 1 21 ? 105.104 48.202 170.425 1.00 10.58 21 LEU D C 1
ATOM 8725 O O . LEU D 1 21 ? 104.819 48.861 171.468 1.00 11.71 21 LEU D O 1
ATOM 8730 N N . LYS D 1 22 ? 106.152 48.497 169.689 1.00 11.00 22 LYS D N 1
ATOM 8731 C CA . LYS D 1 22 ? 107.062 49.575 170.077 1.00 12.08 22 LYS D CA 1
ATOM 8732 C C . LYS D 1 22 ? 106.382 50.919 169.858 1.00 12.61 22 LYS D C 1
ATOM 8733 O O . LYS D 1 22 ? 105.899 51.212 168.757 1.00 14.30 22 LYS D O 1
ATOM 8739 N N . ALA D 1 23 ? 106.383 51.771 170.859 1.00 13.06 23 ALA D N 1
ATOM 8740 C CA . ALA D 1 23 ? 105.707 53.066 170.798 1.00 13.98 23 ALA D CA 1
ATOM 8741 C C . ALA D 1 23 ? 106.679 54.160 171.136 1.00 14.56 23 ALA D C 1
ATOM 8742 O O . ALA D 1 23 ? 107.708 53.959 171.806 1.00 15.55 23 ALA D O 1
ATOM 8744 N N . PRO D 1 24 ? 106.406 55.386 170.692 1.00 16.83 24 PRO D N 1
ATOM 8745 C CA . PRO D 1 24 ? 107.297 56.508 170.975 1.00 18.28 24 PRO D CA 1
ATOM 8746 C C . PRO D 1 24 ? 107.612 56.692 172.450 1.00 17.57 24 PRO D C 1
ATOM 8747 O O . PRO D 1 24 ? 106.730 56.513 173.267 1.00 18.36 24 PRO D O 1
ATOM 8751 N N . ASN D 1 25 ? 108.886 57.075 172.705 1.00 18.97 25 ASN D N 1
ATOM 8752 C CA . ASN D 1 25 ? 109.371 57.499 174.039 1.00 20.82 25 ASN D CA 1
ATOM 8753 C C . ASN D 1 25 ? 109.407 56.358 175.048 1.00 19.82 25 ASN D C 1
ATOM 8754 O O . ASN D 1 25 ? 109.739 56.659 176.186 1.00 23.79 25 ASN D O 1
ATOM 8759 N N . GLU D 1 26 ? 109.122 55.151 174.688 1.00 17.49 26 GLU D N 1
ATOM 8760 C CA . GLU D 1 26 ? 109.197 54.048 175.687 1.00 16.15 26 GLU D CA 1
ATOM 8761 C C . GLU D 1 26 ? 110.650 53.755 176.024 1.00 15.80 26 GLU D C 1
ATOM 8762 O O . GLU D 1 26 ? 111.515 53.757 175.135 1.00 18.76 26 GLU D O 1
ATOM 8768 N N . ASP D 1 27 ? 110.889 53.342 177.244 1.00 14.72 27 ASP D N 1
ATOM 8769 C CA . ASP D 1 27 ? 112.175 52.730 177.595 1.00 14.07 27 ASP D CA 1
ATOM 8770 C C . ASP D 1 27 ? 112.020 51.259 177.278 1.00 12.90 27 ASP D C 1
ATOM 8771 O O . ASP D 1 27 ? 111.313 50.545 177.979 1.00 12.97 27 ASP D O 1
ATOM 8776 N N . THR D 1 28 ? 112.643 50.812 176.189 1.00 12.61 28 THR D N 1
ATOM 8777 C CA . THR D 1 28 ? 112.455 49.452 175.695 1.00 11.83 28 THR D CA 1
ATOM 8778 C C . THR D 1 28 ? 112.903 48.433 176.739 1.00 11.68 28 THR D C 1
ATOM 8779 O O . THR D 1 28 ? 112.466 47.279 176.661 1.00 12.44 28 THR D O 1
ATOM 8783 N N . ARG D 1 29 ? 113.773 48.798 177.676 1.00 11.31 29 ARG D N 1
ATOM 8784 C CA . ARG D 1 29 ? 114.170 47.842 178.715 1.00 12.25 29 ARG D CA 1
ATOM 8785 C C . ARG D 1 29 ? 113.001 47.400 179.557 1.00 12.63 29 ARG D C 1
ATOM 8786 O O . ARG D 1 29 ? 113.156 46.365 180.258 1.00 13.90 29 ARG D O 1
ATOM 8794 N N . GLU D 1 30 ? 111.902 48.141 179.555 1.00 12.22 30 GLU D N 1
ATOM 8795 C CA . GLU D 1 30 ? 110.707 47.772 180.323 1.00 12.47 30 GLU D CA 1
ATOM 8796 C C . GLU D 1 30 ? 109.759 46.869 179.583 1.00 12.80 30 GLU D C 1
ATOM 8797 O O . GLU D 1 30 ? 108.745 46.489 180.138 1.00 14.23 30 GLU D O 1
ATOM 8803 N N . PHE D 1 31 ? 110.070 46.558 178.330 1.00 11.96 31 PHE D N 1
ATOM 8804 C CA . PHE D 1 31 ? 109.112 45.901 177.411 1.00 11.82 31 PHE D CA 1
ATOM 8805 C C . PHE D 1 31 ? 109.784 44.771 176.660 1.00 12.31 31 PHE D C 1
ATOM 8806 O O . PHE D 1 31 ? 109.374 44.474 175.517 1.00 14.07 31 PHE D O 1
ATOM 8814 N N . LEU D 1 32 ? 110.769 44.114 177.233 1.00 11.59 32 LEU D N 1
ATOM 8815 C CA . LEU D 1 32 ? 111.452 43.032 176.519 1.00 12.25 32 LEU D CA 1
ATOM 8816 C C . LEU D 1 32 ? 110.587 41.789 176.591 1.00 11.71 32 LEU D C 1
ATOM 8817 O O . LEU D 1 32 ? 110.278 41.308 177.686 1.00 13.38 32 LEU D O 1
ATOM 8822 N N . PRO D 1 33 ? 110.156 41.208 175.461 1.00 11.67 33 PRO D N 1
ATOM 8823 C CA . PRO D 1 33 ? 109.386 39.966 175.520 1.00 11.75 33 PRO D CA 1
ATOM 8824 C C . PRO D 1 33 ? 110.120 38.898 176.306 1.00 11.60 33 PRO D C 1
ATOM 8825 O O . PRO D 1 33 ? 111.327 38.744 176.214 1.00 12.36 33 PRO D O 1
ATOM 8829 N N . ILE D 1 34 ? 109.345 38.133 177.045 1.00 11.86 34 ILE D N 1
ATOM 8830 C CA . ILE D 1 34 ? 109.807 36.882 177.562 1.00 13.84 34 ILE D CA 1
ATOM 8831 C C . ILE D 1 34 ? 110.100 36.047 176.294 1.00 14.90 34 ILE D C 1
ATOM 8832 O O . ILE D 1 34 ? 109.363 36.186 175.223 1.00 15.69 34 ILE D O 1
ATOM 8837 N N . ALA D 1 35 ? 111.204 35.397 176.325 1.00 11.59 35 ALA D N 1
ATOM 8838 C CA . ALA D 1 35 ? 111.558 34.508 175.217 1.00 11.20 35 ALA D CA 1
ATOM 8839 C C . ALA D 1 35 ? 112.211 33.289 175.782 1.00 10.24 35 ALA D C 1
ATOM 8840 O O . ALA D 1 35 ? 112.724 33.268 176.896 1.00 12.10 35 ALA D O 1
ATOM 8842 N N . ASN D 1 36 ? 112.213 32.236 174.970 1.00 9.99 36 ASN D N 1
ATOM 8843 C CA . ASN D 1 36 ? 112.902 30.979 175.348 1.00 9.90 36 ASN D CA 1
ATOM 8844 C C . ASN D 1 36 ? 112.274 30.358 176.605 1.00 9.63 36 ASN D C 1
ATOM 8845 O O . ASN D 1 36 ? 112.977 29.716 177.360 1.00 11.37 36 ASN D O 1
ATOM 8850 N N . ALA D 1 37 ? 110.969 30.534 176.754 1.00 9.95 37 ALA D N 1
ATOM 8851 C CA . ALA D 1 37 ? 110.186 29.904 177.821 1.00 10.26 37 ALA D CA 1
ATOM 8852 C C . ALA D 1 37 ? 109.380 28.751 177.260 1.00 9.31 37 ALA D C 1
ATOM 8853 O O . ALA D 1 37 ? 109.304 28.556 176.053 1.00 9.79 37 ALA D O 1
ATOM 8855 N N . ALA D 1 38 ? 108.728 27.985 178.126 1.00 9.62 38 ALA D N 1
ATOM 8856 C CA . ALA D 1 38 ? 107.918 26.850 177.698 1.00 9.85 38 ALA D CA 1
ATOM 8857 C C . ALA D 1 38 ? 106.858 27.261 176.685 1.00 9.15 38 ALA D C 1
ATOM 8858 O O . ALA D 1 38 ? 106.290 28.373 176.744 1.00 9.49 38 ALA D O 1
ATOM 8860 N N . THR D 1 39 ? 106.562 26.343 175.775 1.00 8.51 39 THR D N 1
ATOM 8861 C CA . THR D 1 39 ? 105.470 26.554 174.833 1.00 8.46 39 THR D CA 1
ATOM 8862 C C . THR D 1 39 ? 104.116 26.282 175.513 1.00 8.52 39 THR D C 1
ATOM 8863 O O . THR D 1 39 ? 104.044 25.402 176.392 1.00 9.38 39 THR D O 1
ATOM 8867 N N . ILE D 1 40 ? 103.086 26.978 175.107 1.00 8.22 40 ILE D N 1
ATOM 8868 C CA . ILE D 1 40 ? 101.716 26.644 175.583 1.00 8.87 40 ILE D CA 1
ATOM 8869 C C . ILE D 1 40 ? 101.177 25.521 174.721 1.00 8.73 40 ILE D C 1
ATOM 8870 O O . ILE D 1 40 ? 101.114 25.667 173.474 1.00 8.72 40 ILE D O 1
ATOM 8875 N N . PRO D 1 41 ? 100.753 24.397 175.284 1.00 8.41 41 PRO D N 1
ATOM 8876 C CA . PRO D 1 41 ? 100.169 23.308 174.481 1.00 8.32 41 PRO D CA 1
ATOM 8877 C C . PRO D 1 41 ? 98.944 23.790 173.712 1.00 8.46 41 PRO D C 1
ATOM 8878 O O . PRO D 1 41 ? 98.144 24.582 174.212 1.00 8.83 41 PRO D O 1
ATOM 8882 N N . GLY D 1 42 ? 98.754 23.219 172.523 1.00 8.16 42 GLY D N 1
ATOM 8883 C CA . GLY D 1 42 ? 97.506 23.403 171.783 1.00 8.17 42 GLY D CA 1
ATOM 8884 C C . GLY D 1 42 ? 97.410 24.705 171.022 1.00 8.21 42 GLY D C 1
ATOM 8885 O O . GLY D 1 42 ? 96.330 24.991 170.502 1.00 9.42 42 GLY D O 1
ATOM 8886 N N . THR D 1 43 ? 98.460 25.501 170.936 1.00 8.51 43 THR D N 1
ATOM 8887 C CA . THR D 1 43 ? 98.398 26.838 170.361 1.00 8.44 43 THR D CA 1
ATOM 8888 C C . THR D 1 43 ? 98.680 26.873 168.858 1.00 8.41 43 THR D C 1
ATOM 8889 O O . THR D 1 43 ? 98.443 27.925 168.256 1.00 8.59 43 THR D O 1
ATOM 8893 N N . LEU D 1 44 ? 99.236 25.818 168.261 1.00 8.19 44 LEU D N 1
ATOM 8894 C CA . LEU D 1 44 ? 99.813 25.938 166.892 1.00 8.30 44 LEU D CA 1
ATOM 8895 C C . LEU D 1 44 ? 100.923 26.997 166.899 1.00 8.57 44 LEU D C 1
ATOM 8896 O O . LEU D 1 44 ? 101.095 27.759 165.961 1.00 9.26 44 LEU D O 1
ATOM 8901 N N . SER D 1 45 ? 101.767 26.957 167.933 1.00 8.80 45 SER D N 1
ATOM 8902 C CA . SER D 1 45 ? 103.112 27.492 167.918 1.00 9.15 45 SER D CA 1
ATOM 8903 C C . SER D 1 45 ? 103.859 26.978 166.682 1.00 8.44 45 SER D C 1
ATOM 8904 O O . SER D 1 45 ? 103.622 25.835 166.260 1.00 9.78 45 SER D O 1
ATOM 8907 N N . GLU D 1 46 ? 104.771 27.742 166.171 1.00 8.32 46 GLU D N 1
ATOM 8908 C CA . GLU D 1 46 ? 105.614 27.348 165.042 1.00 8.47 46 GLU D CA 1
ATOM 8909 C C . GLU D 1 46 ? 106.841 26.539 165.479 1.00 8.74 46 GLU D C 1
ATOM 8910 O O . GLU D 1 46 ? 107.618 26.118 164.579 1.00 9.62 46 GLU D O 1
ATOM 8916 N N . ARG D 1 47 ? 107.083 26.314 166.730 1.00 8.27 47 ARG D N 1
ATOM 8917 C CA . ARG D 1 47 ? 108.323 25.703 167.201 1.00 7.91 47 ARG D CA 1
ATOM 8918 C C . ARG D 1 47 ? 108.447 24.246 166.763 1.00 7.90 47 ARG D C 1
ATOM 8919 O O . ARG D 1 47 ? 107.492 23.491 166.643 1.00 9.16 47 ARG D O 1
ATOM 8927 N N . GLY D 1 48 ? 109.717 23.879 166.572 1.00 7.92 48 GLY D N 1
ATOM 8928 C CA . GLY D 1 48 ? 110.129 22.524 166.396 1.00 7.98 48 GLY D CA 1
ATOM 8929 C C . GLY D 1 48 ? 110.823 21.962 167.647 1.00 7.46 48 GLY D C 1
ATOM 8930 O O . GLY D 1 48 ? 110.653 22.512 168.742 1.00 8.19 48 GLY D O 1
ATOM 8931 N N . CYS D 1 49 ? 111.546 20.881 167.486 1.00 7.53 49 CYS D N 1
ATOM 8932 C CA . CYS D 1 49 ? 112.132 20.176 168.639 1.00 7.69 49 CYS D CA 1
ATOM 8933 C C . CYS D 1 49 ? 113.653 20.354 168.717 1.00 7.64 49 CYS D C 1
ATOM 8934 O O . CYS D 1 49 ? 114.318 20.811 167.773 1.00 8.17 49 CYS D O 1
ATOM 8937 N N . ALA D 1 50 ? 114.217 19.940 169.847 1.00 7.78 50 ALA D N 1
ATOM 8938 C CA . ALA D 1 50 ? 115.657 20.116 170.080 1.00 8.55 50 ALA D CA 1
ATOM 8939 C C . ALA D 1 50 ? 116.453 19.268 169.115 1.00 8.15 50 ALA D C 1
ATOM 8940 O O . ALA D 1 50 ? 117.534 19.673 168.663 1.00 9.17 50 ALA D O 1
ATOM 8942 N N . PHE D 1 51 ? 116.010 18.046 168.814 1.00 7.82 51 PHE D N 1
ATOM 8943 C CA . PHE D 1 51 ? 116.705 17.176 167.866 1.00 7.95 51 PHE D CA 1
ATOM 8944 C C . PHE D 1 51 ? 116.853 17.887 166.530 1.00 8.08 51 PHE D C 1
ATOM 8945 O O . PHE D 1 51 ? 117.893 17.813 165.870 1.00 8.39 51 PHE D O 1
ATOM 8953 N N . CYS D 1 52 ? 115.800 18.568 166.099 1.00 7.58 52 CYS D N 1
ATOM 8954 C CA . CYS D 1 52 ? 115.841 19.326 164.845 1.00 7.58 52 CYS D CA 1
ATOM 8955 C C . CYS D 1 52 ? 117.029 20.283 164.845 1.00 7.17 52 CYS D C 1
ATOM 8956 O O . CYS D 1 52 ? 117.760 20.391 163.861 1.00 7.43 52 CYS D O 1
ATOM 8959 N N . GLY D 1 53 ? 117.182 21.032 165.939 1.00 7.47 53 GLY D N 1
ATOM 8960 C CA . GLY D 1 53 ? 118.250 22.029 166.032 1.00 7.96 53 GLY D CA 1
ATOM 8961 C C . GLY D 1 53 ? 119.627 21.422 165.909 1.00 7.75 53 GLY D C 1
ATOM 8962 O O . GLY D 1 53 ? 120.539 22.065 165.382 1.00 9.38 53 GLY D O 1
ATOM 8963 N N . ALA D 1 54 ? 119.813 20.207 166.422 1.00 7.40 54 ALA D N 1
ATOM 8964 C CA . ALA D 1 54 ? 121.116 19.531 166.306 1.00 7.60 54 ALA D CA 1
ATOM 8965 C C . ALA D 1 54 ? 121.297 18.946 164.911 1.00 7.84 54 ALA D C 1
ATOM 8966 O O . ALA D 1 54 ? 122.266 19.267 164.212 1.00 8.84 54 ALA D O 1
ATOM 8968 N N . LYS D 1 55 ? 120.421 18.033 164.477 1.00 7.25 55 LYS D N 1
ATOM 8969 C CA . LYS D 1 55 ? 120.672 17.265 163.243 1.00 7.14 55 LYS D CA 1
ATOM 8970 C C . LYS D 1 55 ? 120.307 18.050 162.006 1.00 7.08 55 LYS D C 1
ATOM 8971 O O . LYS D 1 55 ? 121.071 18.083 161.030 1.00 7.98 55 LYS D O 1
ATOM 8977 N N . LEU D 1 56 ? 119.092 18.590 161.931 1.00 7.21 56 LEU D N 1
ATOM 8978 C CA . LEU D 1 56 ? 118.672 19.223 160.680 1.00 7.14 56 LEU D CA 1
ATOM 8979 C C . LEU D 1 56 ? 119.443 20.501 160.442 1.00 7.34 56 LEU D C 1
ATOM 8980 O O . LEU D 1 56 ? 119.835 20.821 159.305 1.00 8.01 56 LEU D O 1
ATOM 8985 N N . VAL D 1 57 ? 119.574 21.316 161.476 1.00 7.27 57 VAL D N 1
ATOM 8986 C CA . VAL D 1 57 ? 120.071 22.677 161.315 1.00 7.48 57 VAL D CA 1
ATOM 8987 C C . VAL D 1 57 ? 121.590 22.731 161.229 1.00 7.53 57 VAL D C 1
ATOM 8988 O O . VAL D 1 57 ? 122.130 23.473 160.408 1.00 8.86 57 VAL D O 1
ATOM 8992 N N . ILE D 1 58 ? 122.298 21.984 162.059 1.00 7.68 58 ILE D N 1
ATOM 8993 C CA . ILE D 1 58 ? 123.757 22.122 162.186 1.00 7.82 58 ILE D CA 1
ATOM 8994 C C . ILE D 1 58 ? 124.517 20.921 161.670 1.00 7.98 58 ILE D C 1
ATOM 8995 O O . ILE D 1 58 ? 125.348 21.030 160.748 1.00 8.21 58 ILE D O 1
ATOM 9000 N N . GLY D 1 59 ? 124.304 19.754 162.260 1.00 8.47 59 GLY D N 1
ATOM 9001 C CA . GLY D 1 59 ? 125.132 18.606 161.938 1.00 8.83 59 GLY D CA 1
ATOM 9002 C C . GLY D 1 59 ? 124.928 18.097 160.527 1.00 8.80 59 GLY D C 1
ATOM 9003 O O . GLY D 1 59 ? 125.890 17.678 159.845 1.00 9.39 59 GLY D O 1
ATOM 9004 N N . GLY D 1 60 ? 123.678 18.125 160.068 1.00 8.77 60 GLY D N 1
ATOM 9005 C CA . GLY D 1 60 ? 123.317 17.554 158.787 1.00 9.67 60 GLY D CA 1
ATOM 9006 C C . GLY D 1 60 ? 123.769 18.360 157.580 1.00 9.06 60 GLY D C 1
ATOM 9007 O O . GLY D 1 60 ? 123.649 17.909 156.435 1.00 11.00 60 GLY D O 1
ATOM 9008 N N . VAL D 1 61 ? 124.349 19.520 157.823 1.00 8.89 61 VAL D N 1
ATOM 9009 C CA . VAL D 1 61 ? 124.905 20.387 156.765 1.00 9.11 61 VAL D CA 1
ATOM 9010 C C . VAL D 1 61 ? 126.189 19.799 156.213 1.00 9.62 61 VAL D C 1
ATOM 9011 O O . VAL D 1 61 ? 126.560 20.095 155.072 1.00 11.18 61 VAL D O 1
ATOM 9015 N N . LEU D 1 62 ? 126.905 19.017 157.021 1.00 9.44 62 LEU D N 1
ATOM 9016 C CA . LEU D 1 62 ? 128.224 18.513 156.664 1.00 9.41 62 LEU D CA 1
ATOM 9017 C C . LEU D 1 62 ? 128.146 17.598 155.455 1.00 9.89 62 LEU D C 1
ATOM 9018 O O . LEU D 1 62 ? 127.217 16.794 155.295 1.00 11.71 62 LEU D O 1
ATOM 9023 N N . LYS D 1 63 ? 129.189 17.630 154.617 1.00 9.83 63 LYS D N 1
ATOM 9024 C CA . LYS D 1 63 ? 129.111 16.919 153.308 1.00 10.40 63 LYS D CA 1
ATOM 9025 C C . LYS D 1 63 ? 129.596 15.501 153.329 1.00 10.03 63 LYS D C 1
ATOM 9026 O O . LYS D 1 63 ? 129.417 14.791 152.343 1.00 12.08 63 LYS D O 1
ATOM 9032 N N . ASP D 1 64 ? 130.216 15.049 154.407 1.00 9.63 64 ASP D N 1
ATOM 9033 C CA . ASP D 1 64 ? 131.004 13.799 154.396 1.00 10.12 64 ASP D CA 1
ATOM 9034 C C . ASP D 1 64 ? 130.722 12.927 155.604 1.00 9.90 64 ASP D C 1
ATOM 9035 O O . ASP D 1 64 ? 131.574 12.107 156.010 1.00 10.72 64 ASP D O 1
ATOM 9040 N N . THR D 1 65 ? 129.538 13.098 156.207 1.00 9.49 65 THR D N 1
ATOM 9041 C CA . THR D 1 65 ? 129.233 12.526 157.523 1.00 9.53 65 THR D CA 1
ATOM 9042 C C . THR D 1 65 ? 127.912 11.798 157.494 1.00 9.57 65 THR D C 1
ATOM 9043 O O . THR D 1 65 ? 126.892 12.369 157.083 1.00 10.30 65 THR D O 1
ATOM 9047 N N . ILE D 1 66 ? 127.899 10.569 157.992 1.00 8.52 66 ILE D N 1
ATOM 9048 C CA . ILE D 1 66 ? 126.635 9.838 158.220 1.00 8.73 66 ILE D CA 1
ATOM 9049 C C . ILE D 1 66 ? 125.901 10.468 159.383 1.00 8.65 66 ILE D C 1
ATOM 9050 O O . ILE D 1 66 ? 126.508 10.752 160.418 1.00 9.20 66 ILE D O 1
ATOM 9055 N N . GLN D 1 67 ? 124.600 10.676 159.197 1.00 7.75 67 GLN D N 1
ATOM 9056 C CA . GLN D 1 67 ? 123.726 11.273 160.215 1.00 7.84 67 GLN D CA 1
ATOM 9057 C C . GLN D 1 67 ? 122.847 10.163 160.788 1.00 7.66 67 GLN D C 1
ATOM 9058 O O . GLN D 1 67 ? 121.795 9.847 160.216 1.00 8.44 67 GLN D O 1
ATOM 9064 N N . MET D 1 68 ? 123.340 9.517 161.833 1.00 7.70 68 MET D N 1
ATOM 9065 C CA . MET D 1 68 ? 122.711 8.314 162.382 1.00 7.67 68 MET D CA 1
ATOM 9066 C C . MET D 1 68 ? 121.746 8.707 163.481 1.00 7.46 68 MET D C 1
ATOM 9067 O O . MET D 1 68 ? 122.141 9.122 164.588 1.00 8.27 68 MET D O 1
ATOM 9072 N N . ILE D 1 69 ? 120.455 8.599 163.170 1.00 7.21 69 ILE D N 1
ATOM 9073 C CA . ILE D 1 69 ? 119.418 9.054 164.109 1.00 7.33 69 ILE D CA 1
ATOM 9074 C C . ILE D 1 69 ? 118.937 7.850 164.905 1.00 7.54 69 ILE D C 1
ATOM 9075 O O . ILE D 1 69 ? 118.273 6.947 164.334 1.00 8.09 69 ILE D O 1
ATOM 9080 N N . HIS D 1 70 ? 119.300 7.777 166.169 1.00 7.36 70 HIS D N 1
ATOM 9081 C CA . HIS D 1 70 ? 118.988 6.640 167.010 1.00 7.55 70 HIS D CA 1
ATOM 9082 C C . HIS D 1 70 ? 117.592 6.828 167.567 1.00 7.30 70 HIS D C 1
ATOM 9083 O O . HIS D 1 70 ? 117.359 7.640 168.471 1.00 7.84 70 HIS D O 1
ATOM 9090 N N . GLY D 1 71 ? 116.646 6.116 166.979 1.00 7.77 71 GLY D N 1
ATOM 9091 C CA . GLY D 1 71 ? 115.221 6.267 167.292 1.00 8.12 71 GLY D CA 1
ATOM 9092 C C . GLY D 1 71 ? 114.415 5.531 166.280 1.00 7.15 71 GLY D C 1
ATOM 9093 O O . GLY D 1 71 ? 114.926 4.842 165.405 1.00 7.88 71 GLY D O 1
ATOM 9094 N N . PRO D 1 72 ? 113.093 5.671 166.386 1.00 7.60 72 PRO D N 1
ATOM 9095 C CA . PRO D 1 72 ? 112.202 5.112 165.402 1.00 7.67 72 PRO D CA 1
ATOM 9096 C C . PRO D 1 72 ? 112.334 5.913 164.100 1.00 7.29 72 PRO D C 1
ATOM 9097 O O . PRO D 1 72 ? 112.921 6.986 164.057 1.00 7.82 72 PRO D O 1
ATOM 9101 N N . LEU D 1 73 ? 111.744 5.363 163.035 1.00 8.17 73 LEU D N 1
ATOM 9102 C CA . LEU D 1 73 ? 112.060 5.874 161.690 1.00 8.07 73 LEU D CA 1
ATOM 9103 C C . LEU D 1 73 ? 111.557 7.259 161.401 1.00 7.66 73 LEU D C 1
ATOM 9104 O O . LEU D 1 73 ? 112.066 7.916 160.486 1.00 7.53 73 LEU D O 1
ATOM 9109 N N . GLY D 1 74 ? 110.551 7.771 162.136 1.00 7.02 74 GLY D N 1
ATOM 9110 C CA . GLY D 1 74 ? 109.944 9.042 161.735 1.00 7.17 74 GLY D CA 1
ATOM 9111 C C . GLY D 1 74 ? 110.861 10.216 161.889 1.00 6.93 74 GLY D C 1
ATOM 9112 O O . GLY D 1 74 ? 110.842 11.150 161.077 1.00 7.09 74 GLY D O 1
ATOM 9113 N N . CYS D 1 75 ? 111.724 10.226 162.931 1.00 7.08 75 CYS D N 1
ATOM 9114 C CA . CYS D 1 75 ? 112.611 11.379 163.133 1.00 7.28 75 CYS D CA 1
ATOM 9115 C C . CYS D 1 75 ? 113.558 11.516 161.919 1.00 7.08 75 CYS D C 1
ATOM 9116 O O . CYS D 1 75 ? 113.942 12.635 161.558 1.00 7.91 75 CYS D O 1
ATOM 9119 N N . ALA D 1 76 ? 113.952 10.385 161.332 1.00 6.66 76 ALA D N 1
ATOM 9120 C CA . ALA D 1 76 ? 114.792 10.370 160.123 1.00 7.07 76 ALA D CA 1
ATOM 9121 C C . ALA D 1 76 ? 114.004 10.820 158.926 1.00 6.59 76 ALA D C 1
ATOM 9122 O O . ALA D 1 76 ? 114.431 11.711 158.168 1.00 7.25 76 ALA D O 1
ATOM 9124 N N . TYR D 1 77 ? 112.844 10.199 158.655 1.00 6.37 77 TYR D N 1
ATOM 9125 C CA . TYR D 1 77 ? 112.029 10.583 157.515 1.00 6.78 77 TYR D CA 1
ATOM 9126 C C . TYR D 1 77 ? 111.771 12.064 157.510 1.00 6.45 77 TYR D C 1
ATOM 9127 O O . TYR D 1 77 ? 111.802 12.732 156.455 1.00 6.89 77 TYR D O 1
ATOM 9136 N N . ASP D 1 78 ? 111.474 12.604 158.687 1.00 6.56 78 ASP D N 1
ATOM 9137 C CA . ASP D 1 78 ? 111.040 13.992 158.846 1.00 6.78 78 ASP D CA 1
ATOM 9138 C C . ASP D 1 78 ? 112.116 15.019 158.646 1.00 6.76 78 ASP D C 1
ATOM 9139 O O . ASP D 1 78 ? 111.771 16.203 158.527 1.00 7.61 78 ASP D O 1
ATOM 9144 N N . THR D 1 79 ? 113.383 14.598 158.610 1.00 6.63 79 THR D N 1
ATOM 9145 C CA . THR D 1 79 ? 114.528 15.509 158.442 1.00 6.92 79 THR D CA 1
ATOM 9146 C C . THR D 1 79 ? 115.238 15.257 157.131 1.00 7.17 79 THR D C 1
ATOM 9147 O O . THR D 1 79 ? 116.454 15.535 157.022 1.00 8.97 79 THR D O 1
ATOM 9151 N N . TRP D 1 80 ? 114.527 14.812 156.131 1.00 7.34 80 TRP D N 1
ATOM 9152 C CA . TRP D 1 80 ? 115.093 14.368 154.850 1.00 7.26 80 TRP D CA 1
ATOM 9153 C C . TRP D 1 80 ? 114.213 14.925 153.739 1.00 6.77 80 TRP D C 1
ATOM 9154 O O . TRP D 1 80 ? 112.970 14.791 153.789 1.00 7.71 80 TRP D O 1
ATOM 9165 N N . HIS D 1 81 ? 114.825 15.570 152.750 1.00 6.67 81 HIS D N 1
ATOM 9166 C CA . HIS D 1 81 ? 114.138 16.292 151.654 1.00 7.03 81 HIS D CA 1
ATOM 9167 C C . HIS D 1 81 ? 113.487 17.575 152.130 1.00 6.93 81 HIS D C 1
ATOM 9168 O O . HIS D 1 81 ? 112.512 18.024 151.517 1.00 7.84 81 HIS D O 1
ATOM 9175 N N . THR D 1 82 ? 114.049 18.231 153.124 1.00 7.13 82 THR D N 1
ATOM 9176 C CA . THR D 1 82 ? 113.433 19.424 153.708 1.00 7.60 82 THR D CA 1
ATOM 9177 C C . THR D 1 82 ? 114.372 20.606 153.795 1.00 7.53 82 THR D C 1
ATOM 9178 O O . THR D 1 82 ? 113.902 21.695 154.192 1.00 8.57 82 THR D O 1
ATOM 9182 N N . LYS D 1 83 ? 115.652 20.472 153.480 1.00 7.60 83 LYS D N 1
ATOM 9183 C CA . LYS D 1 83 ? 116.660 21.528 153.622 1.00 7.65 83 LYS D CA 1
ATOM 9184 C C . LYS D 1 83 ? 117.308 21.823 152.269 1.00 7.47 83 LYS D C 1
ATOM 9185 O O . LYS D 1 83 ? 117.351 20.963 151.383 1.00 8.53 83 LYS D O 1
ATOM 9191 N N . ARG D 1 84 ? 117.849 23.031 152.124 1.00 7.55 84 ARG D N 1
ATOM 9192 C CA . ARG D 1 84 ? 118.516 23.464 150.894 1.00 7.42 84 ARG D CA 1
ATOM 9193 C C . ARG D 1 84 ? 119.932 23.929 151.203 1.00 7.84 84 ARG D C 1
ATOM 9194 O O . ARG D 1 84 ? 120.235 25.132 151.175 1.00 9.07 84 ARG D O 1
ATOM 9202 N N . TYR D 1 85 ? 120.799 23.006 151.521 1.00 8.10 85 TYR D N 1
ATOM 9203 C CA . TYR D 1 85 ? 122.215 23.281 151.823 1.00 8.51 85 TYR D CA 1
ATOM 9204 C C . TYR D 1 85 ? 123.052 22.432 150.883 1.00 8.53 85 TYR D C 1
ATOM 9205 O O . TYR D 1 85 ? 123.490 21.326 151.225 1.00 9.51 85 TYR D O 1
ATOM 9214 N N . PRO D 1 86 ? 123.296 22.942 149.660 1.00 8.76 86 PRO D N 1
ATOM 9215 C CA . PRO D 1 86 ? 124.137 22.208 148.718 1.00 8.82 86 PRO D CA 1
ATOM 9216 C C . PRO D 1 86 ? 125.530 21.998 149.250 1.00 9.17 86 PRO D C 1
ATOM 9217 O O . PRO D 1 86 ? 126.001 22.651 150.200 1.00 9.81 86 PRO D O 1
ATOM 9221 N N . THR D 1 87 ? 126.242 21.081 148.567 1.00 9.65 87 THR D N 1
ATOM 9222 C CA . THR D 1 87 ? 127.670 20.912 148.790 1.00 9.80 87 THR D CA 1
ATOM 9223 C C . THR D 1 87 ? 128.386 20.932 147.451 1.00 10.73 87 THR D C 1
ATOM 9224 O O . THR D 1 87 ? 127.756 20.964 146.396 1.00 11.89 87 THR D O 1
ATOM 9228 N N . ASP D 1 88 ? 129.708 20.852 147.547 1.00 10.99 88 ASP D N 1
ATOM 9229 C CA . ASP D 1 88 ? 130.560 20.673 146.353 1.00 11.81 88 ASP D CA 1
ATOM 9230 C C . ASP D 1 88 ? 130.975 19.222 146.156 1.00 13.00 88 ASP D C 1
ATOM 9231 O O . ASP D 1 88 ? 131.931 18.962 145.409 1.00 15.23 88 ASP D O 1
ATOM 9236 N N . ASN D 1 89 ? 130.255 18.266 146.719 1.00 11.95 89 ASN D N 1
ATOM 9237 C CA . ASN D 1 89 ? 130.503 16.830 146.482 1.00 12.63 89 ASN D CA 1
ATOM 9238 C C . ASN D 1 89 ? 129.245 16.099 146.020 1.00 12.75 89 ASN D C 1
ATOM 9239 O O . ASN D 1 89 ? 129.136 14.891 146.230 1.00 15.66 89 ASN D O 1
ATOM 9244 N N . GLY D 1 90 ? 128.322 16.761 145.419 1.00 12.20 90 GLY D N 1
ATOM 9245 C CA . GLY D 1 90 ? 127.133 16.077 144.917 1.00 13.12 90 GLY D CA 1
ATOM 9246 C C . GLY D 1 90 ? 126.003 15.978 145.937 1.00 10.56 90 GLY D C 1
ATOM 9247 O O . GLY D 1 90 ? 125.090 15.174 145.746 1.00 12.13 90 GLY D O 1
ATOM 9248 N N . HIS D 1 91 ? 126.026 16.795 146.989 1.00 10.35 91 HIS D N 1
ATOM 9249 C CA . HIS D 1 91 ? 124.892 16.912 147.877 1.00 9.62 91 HIS D CA 1
ATOM 9250 C C . HIS D 1 91 ? 124.633 15.621 148.664 1.00 9.24 91 HIS D C 1
ATOM 9251 O O . HIS D 1 91 ? 123.484 15.288 148.929 1.00 9.35 91 HIS D O 1
ATOM 9258 N N . PHE D 1 92 ? 125.709 14.957 149.077 1.00 9.16 92 PHE D N 1
ATOM 9259 C CA . PHE D 1 92 ? 125.586 13.746 149.907 1.00 9.42 92 PHE D CA 1
ATOM 9260 C C . PHE D 1 92 ? 124.669 13.975 151.088 1.00 9.09 92 PHE D C 1
ATOM 9261 O O . PHE D 1 92 ? 123.878 13.089 151.432 1.00 10.01 92 PHE D O 1
ATOM 9269 N N . ASN D 1 93 ? 124.832 15.110 151.739 1.00 8.61 93 ASN D N 1
ATOM 9270 C CA . ASN D 1 93 ? 124.034 15.464 152.921 1.00 9.08 93 ASN D CA 1
ATOM 9271 C C . ASN D 1 93 ? 122.546 15.506 152.662 1.00 8.90 93 ASN D C 1
ATOM 9272 O O . ASN D 1 93 ? 121.771 15.204 153.618 1.00 11.12 93 ASN D O 1
ATOM 9277 N N . MET D 1 94 ? 122.096 15.859 151.484 1.00 8.02 94 MET D N 1
ATOM 9278 C CA . MET D 1 94 ? 120.662 15.939 151.196 1.00 8.21 94 MET D CA 1
ATOM 9279 C C . MET D 1 94 ? 120.137 14.625 150.645 1.00 7.96 94 MET D C 1
ATOM 9280 O O . MET D 1 94 ? 118.903 14.374 150.715 1.00 8.73 94 MET D O 1
ATOM 9285 N N . LYS D 1 95 ? 120.982 13.780 150.102 1.00 7.80 95 LYS D N 1
ATOM 9286 C CA . LYS D 1 95 ? 120.523 12.536 149.477 1.00 8.01 95 LYS D CA 1
ATOM 9287 C C . LYS D 1 95 ? 120.172 11.464 150.495 1.00 7.81 95 LYS D C 1
ATOM 9288 O O . LYS D 1 95 ? 119.379 10.586 150.135 1.00 9.57 95 LYS D O 1
ATOM 9294 N N . TYR D 1 96 ? 120.737 11.480 151.673 1.00 7.67 96 TYR D N 1
ATOM 9295 C CA . TYR D 1 96 ? 120.641 10.350 152.593 1.00 7.60 96 TYR D CA 1
ATOM 9296 C C . TYR D 1 96 ? 120.219 10.777 153.975 1.00 7.42 96 TYR D C 1
ATOM 9297 O O . TYR D 1 96 ? 120.565 11.847 154.448 1.00 8.29 96 TYR D O 1
ATOM 9306 N N . VAL D 1 97 ? 119.548 9.839 154.647 1.00 7.35 97 VAL D N 1
ATOM 9307 C CA . VAL D 1 97 ? 119.302 9.908 156.083 1.00 7.29 97 VAL D CA 1
ATOM 9308 C C . VAL D 1 97 ? 119.329 8.503 156.624 1.00 7.44 97 VAL D C 1
ATOM 9309 O O . VAL D 1 97 ? 119.030 7.542 155.905 1.00 7.48 97 VAL D O 1
ATOM 9313 N N . TRP D 1 98 ? 119.700 8.344 157.904 1.00 7.31 98 TRP D N 1
ATOM 9314 C CA . TRP D 1 98 ? 119.914 7.039 158.523 1.00 7.17 98 TRP D CA 1
ATOM 9315 C C . TRP D 1 98 ? 119.125 6.967 159.815 1.00 7.21 98 TRP D C 1
ATOM 9316 O O . TRP D 1 98 ? 119.064 7.917 160.583 1.00 7.71 98 TRP D O 1
ATOM 9327 N N . SER D 1 99 ? 118.529 5.781 160.057 1.00 7.65 99 SER D N 1
ATOM 9328 C CA . SER D 1 99 ? 117.792 5.512 161.275 1.00 7.70 99 SER D CA 1
ATOM 9329 C C . SER D 1 99 ? 118.234 4.184 161.851 1.00 7.68 99 SER D C 1
ATOM 9330 O O . SER D 1 99 ? 118.512 3.242 161.105 1.00 8.61 99 SER D O 1
ATOM 9333 N N . THR D 1 100 ? 118.152 4.027 163.167 1.00 7.39 100 THR D N 1
ATOM 9334 C CA . THR D 1 100 ? 118.290 2.718 163.790 1.00 8.18 100 THR D CA 1
ATOM 9335 C C . THR D 1 100 ? 117.005 1.923 163.789 1.00 8.24 100 THR D C 1
ATOM 9336 O O . THR D 1 100 ? 117.015 0.772 164.245 1.00 8.97 100 THR D O 1
ATOM 9340 N N . ASP D 1 101 ? 115.917 2.477 163.273 1.00 8.20 101 ASP D N 1
ATOM 9341 C CA . ASP D 1 101 ? 114.641 1.753 163.111 1.00 8.36 101 ASP D CA 1
ATOM 9342 C C . ASP D 1 101 ? 114.261 1.074 164.415 1.00 8.33 101 ASP D C 1
ATOM 9343 O O . ASP D 1 101 ? 113.900 -0.104 164.432 1.00 8.88 101 ASP D O 1
ATOM 9348 N N A MET D 1 102 ? 114.208 1.859 165.492 0.50 7.63 102 MET D N 1
ATOM 9349 N N B MET D 1 102 ? 114.260 1.841 165.523 0.50 8.24 102 MET D N 1
ATOM 9350 C CA A MET D 1 102 ? 113.850 1.306 166.784 0.50 7.75 102 MET D CA 1
ATOM 9351 C CA B MET D 1 102 ? 113.906 1.295 166.837 0.50 8.84 102 MET D CA 1
ATOM 9352 C C A MET D 1 102 ? 112.485 0.628 166.721 0.50 7.81 102 MET D C 1
ATOM 9353 C C B MET D 1 102 ? 112.508 0.690 166.833 0.50 8.26 102 MET D C 1
ATOM 9354 O O A MET D 1 102 ? 111.515 1.160 166.154 0.50 7.73 102 MET D O 1
ATOM 9355 O O B MET D 1 102 ? 111.548 1.333 166.408 0.50 7.71 102 MET D O 1
ATOM 9364 N N . LYS D 1 103 ? 112.407 -0.515 167.396 1.00 8.45 103 LYS D N 1
ATOM 9365 C CA . LYS D 1 103 ? 111.160 -1.287 167.510 1.00 9.07 103 LYS D CA 1
ATOM 9366 C C . LYS D 1 103 ? 110.806 -1.434 168.997 1.00 9.35 103 LYS D C 1
ATOM 9367 O O . LYS D 1 103 ? 111.542 -1.050 169.897 1.00 9.62 103 LYS D O 1
ATOM 9373 N N . GLU D 1 104 ? 109.645 -2.051 169.246 1.00 10.05 104 GLU D N 1
ATOM 9374 C CA . GLU D 1 104 ? 109.180 -2.203 170.628 1.00 10.76 104 GLU D CA 1
ATOM 9375 C C . GLU D 1 104 ? 110.171 -2.984 171.493 1.00 10.36 104 GLU D C 1
ATOM 9376 O O . GLU D 1 104 ? 110.372 -2.667 172.643 1.00 11.20 104 GLU D O 1
ATOM 9382 N N A SER D 1 105 ? 110.785 -4.031 170.912 0.50 10.50 105 SER D N 1
ATOM 9383 N N B SER D 1 105 ? 110.770 -4.011 170.919 0.50 10.87 105 SER D N 1
ATOM 9384 C CA A SER D 1 105 ? 111.776 -4.828 171.656 0.50 11.06 105 SER D CA 1
ATOM 9385 C CA B SER D 1 105 ? 111.665 -4.807 171.751 0.50 11.53 105 SER D CA 1
ATOM 9386 C C A SER D 1 105 ? 112.836 -3.908 172.242 0.50 9.93 105 SER D C 1
ATOM 9387 C C B SER D 1 105 ? 112.897 -4.011 172.147 0.50 10.26 105 SER D C 1
ATOM 9388 O O A SER D 1 105 ? 113.308 -4.078 173.438 0.50 9.57 105 SER D O 1
ATOM 9389 O O B SER D 1 105 ? 113.511 -4.367 173.118 0.50 10.08 105 SER D O 1
ATOM 9394 N N . HIS D 1 106 ? 113.285 -2.984 171.405 1.00 10.04 106 HIS D N 1
ATOM 9395 C CA . HIS D 1 106 ? 114.375 -2.103 171.819 1.00 10.89 106 HIS D CA 1
ATOM 9396 C C . HIS D 1 106 ? 113.945 -1.142 172.923 1.00 11.30 106 HIS D C 1
ATOM 9397 O O . HIS D 1 106 ? 114.740 -0.790 173.803 1.00 12.45 106 HIS D O 1
ATOM 9404 N N . VAL D 1 107 ? 112.705 -0.675 172.860 1.00 11.77 107 VAL D N 1
ATOM 9405 C CA . VAL D 1 107 ? 112.173 0.111 173.999 1.00 12.51 107 VAL D CA 1
ATOM 9406 C C . VAL D 1 107 ? 112.192 -0.700 175.273 1.00 12.71 107 VAL D C 1
ATOM 9407 O O . VAL D 1 107 ? 112.559 -0.155 176.333 1.00 15.33 107 VAL D O 1
ATOM 9411 N N . VAL D 1 108 ? 111.804 -1.955 175.203 1.00 12.08 108 VAL D N 1
ATOM 9412 C CA . VAL D 1 108 ? 111.694 -2.750 176.426 1.00 13.01 108 VAL D CA 1
ATOM 9413 C C . VAL D 1 108 ? 113.058 -3.231 176.956 1.00 13.25 108 VAL D C 1
ATOM 9414 O O . VAL D 1 108 ? 113.278 -3.238 178.168 1.00 15.69 108 VAL D O 1
ATOM 9418 N N . PHE D 1 109 ? 113.902 -3.691 176.050 1.00 11.54 109 PHE D N 1
ATOM 9419 C CA . PHE D 1 109 ? 115.151 -4.365 176.437 1.00 12.63 109 PHE D CA 1
ATOM 9420 C C . PHE D 1 109 ? 116.397 -3.548 176.145 1.00 12.76 109 PHE D C 1
ATOM 9421 O O . PHE D 1 109 ? 117.484 -3.946 176.555 1.00 16.51 109 PHE D O 1
ATOM 9429 N N . GLY D 1 110 ? 116.279 -2.412 175.464 1.00 11.53 110 GLY D N 1
ATOM 9430 C CA . GLY D 1 110 ? 117.391 -1.519 175.173 1.00 11.29 110 GLY D CA 1
ATOM 9431 C C . GLY D 1 110 ? 117.753 -1.516 173.717 1.00 10.49 110 GLY D C 1
ATOM 9432 O O . GLY D 1 110 ? 117.558 -2.494 173.006 1.00 11.27 110 GLY D O 1
ATOM 9433 N N . GLY D 1 111 ? 118.252 -0.372 173.266 1.00 10.54 111 GLY D N 1
ATOM 9434 C CA . GLY D 1 111 ? 118.594 -0.155 171.855 1.00 10.80 111 GLY D CA 1
ATOM 9435 C C . GLY D 1 111 ? 120.077 -0.070 171.572 1.00 10.31 111 GLY D C 1
ATOM 9436 O O . GLY D 1 111 ? 120.412 0.261 170.407 1.00 10.65 111 GLY D O 1
ATOM 9437 N N . GLU D 1 112 ? 120.962 -0.333 172.505 1.00 10.41 112 GLU D N 1
ATOM 9438 C CA . GLU D 1 112 ? 122.393 -0.113 172.228 1.00 10.53 112 GLU D CA 1
ATOM 9439 C C . GLU D 1 112 ? 122.921 -1.052 171.167 1.00 10.61 112 GLU D C 1
ATOM 9440 O O . GLU D 1 112 ? 123.728 -0.644 170.332 1.00 11.37 112 GLU D O 1
ATOM 9446 N N . LYS D 1 113 ? 122.536 -2.325 171.178 1.00 11.13 113 LYS D N 1
ATOM 9447 C CA . LYS D 1 113 ? 122.990 -3.266 170.154 1.00 11.29 113 LYS D CA 1
ATOM 9448 C C . LYS D 1 113 ? 122.412 -2.924 168.813 1.00 10.61 113 LYS D C 1
ATOM 9449 O O . LYS D 1 113 ? 123.047 -3.128 167.763 1.00 11.49 113 LYS D O 1
ATOM 9455 N N . ARG D 1 114 ? 121.161 -2.493 168.757 1.00 10.64 114 ARG D N 1
ATOM 9456 C CA . ARG D 1 114 ? 120.519 -2.043 167.514 1.00 10.38 114 ARG D CA 1
ATOM 9457 C C . ARG D 1 114 ? 121.278 -0.848 166.929 1.00 9.65 114 ARG D C 1
ATOM 9458 O O . ARG D 1 114 ? 121.530 -0.838 165.708 1.00 10.25 114 ARG D O 1
ATOM 9466 N N . LEU D 1 115 ? 121.680 0.087 167.756 1.00 9.54 115 LEU D N 1
ATOM 9467 C CA . LEU D 1 115 ? 122.491 1.196 167.277 1.00 9.41 115 LEU D CA 1
ATOM 9468 C C . LEU D 1 115 ? 123.839 0.682 166.771 1.00 9.36 115 LEU D C 1
ATOM 9469 O O . LEU D 1 115 ? 124.270 1.076 165.683 1.00 9.28 115 LEU D O 1
ATOM 9474 N N . GLU D 1 116 ? 124.505 -0.158 167.541 1.00 9.33 116 GLU D N 1
ATOM 9475 C CA . GLU D 1 116 ? 125.819 -0.644 167.137 1.00 9.95 116 GLU D CA 1
ATOM 9476 C C . GLU D 1 116 ? 125.746 -1.315 165.787 1.00 10.06 116 GLU D C 1
ATOM 9477 O O . GLU D 1 116 ? 126.596 -1.043 164.873 1.00 10.32 116 GLU D O 1
ATOM 9483 N N . LYS D 1 117 ? 124.777 -2.197 165.587 1.00 9.86 117 LYS D N 1
ATOM 9484 C CA . LYS D 1 117 ? 124.624 -2.886 164.309 1.00 10.25 117 LYS D CA 1
ATOM 9485 C C . LYS D 1 117 ? 124.354 -1.904 163.176 1.00 9.64 117 LYS D C 1
ATOM 9486 O O . LYS D 1 117 ? 124.944 -2.007 162.100 1.00 10.02 117 LYS D O 1
ATOM 9492 N N . SER D 1 118 ? 123.480 -0.941 163.406 1.00 8.90 118 SER D N 1
ATOM 9493 C CA . SER D 1 118 ? 123.144 0.049 162.382 1.00 8.89 118 SER D CA 1
ATOM 9494 C C . SER D 1 118 ? 124.385 0.865 162.003 1.00 8.63 118 SER D C 1
ATOM 9495 O O . SER D 1 118 ? 124.549 1.208 160.826 1.00 8.84 118 SER D O 1
ATOM 9498 N N . MET D 1 119 ? 125.224 1.189 162.968 1.00 8.71 119 MET D N 1
ATOM 9499 C CA . MET D 1 119 ? 126.457 1.967 162.676 1.00 8.82 119 MET D CA 1
ATOM 9500 C C . MET D 1 119 ? 127.380 1.148 161.789 1.00 9.49 119 MET D C 1
ATOM 9501 O O . MET D 1 119 ? 127.898 1.675 160.805 1.00 9.47 119 MET D O 1
ATOM 9506 N N . HIS D 1 120 ? 127.630 -0.107 162.140 1.00 9.17 120 HIS D N 1
ATOM 9507 C CA . HIS D 1 120 ? 128.473 -0.942 161.283 1.00 9.49 120 HIS D CA 1
ATOM 9508 C C . HIS D 1 120 ? 127.869 -1.086 159.912 1.00 9.74 120 HIS D C 1
ATOM 9509 O O . HIS D 1 120 ? 128.594 -1.018 158.888 1.00 10.69 120 HIS D O 1
ATOM 9516 N N . GLU D 1 121 ? 126.549 -1.278 159.803 1.00 9.65 121 GLU D N 1
ATOM 9517 C CA . GLU D 1 121 ? 125.920 -1.388 158.498 1.00 9.94 121 GLU D CA 1
ATOM 9518 C C . GLU D 1 121 ? 126.149 -0.126 157.673 1.00 9.27 121 GLU D C 1
ATOM 9519 O O . GLU D 1 121 ? 126.451 -0.217 156.482 1.00 10.11 121 GLU D O 1
ATOM 9525 N N . ALA D 1 122 ? 125.989 1.043 158.265 1.00 8.93 122 ALA D N 1
ATOM 9526 C CA . ALA D 1 122 ? 126.115 2.289 157.502 1.00 8.95 122 ALA D CA 1
ATOM 9527 C C . ALA D 1 122 ? 127.528 2.414 156.965 1.00 8.98 122 ALA D C 1
ATOM 9528 O O . ALA D 1 122 ? 127.740 2.791 155.819 1.00 9.57 122 ALA D O 1
ATOM 9530 N N . PHE D 1 123 ? 128.522 2.131 157.798 1.00 8.93 123 PHE D N 1
ATOM 9531 C CA . PHE D 1 123 ? 129.930 2.195 157.355 1.00 9.43 123 PHE D CA 1
ATOM 9532 C C . PHE D 1 123 ? 130.216 1.121 156.308 1.00 10.20 123 PHE D C 1
ATOM 9533 O O . PHE D 1 123 ? 131.020 1.369 155.398 1.00 11.99 123 PHE D O 1
ATOM 9541 N N . ASP D 1 124 ? 129.628 -0.053 156.409 1.00 9.80 124 ASP D N 1
ATOM 9542 C CA . ASP D 1 124 ? 129.828 -1.099 155.421 1.00 10.12 124 ASP D CA 1
ATOM 9543 C C . ASP D 1 124 ? 129.167 -0.768 154.100 1.00 10.65 124 ASP D C 1
ATOM 9544 O O . ASP D 1 124 ? 129.716 -1.090 153.022 1.00 11.75 124 ASP D O 1
ATOM 9549 N N . GLU D 1 125 ? 127.998 -0.119 154.101 1.00 10.08 125 GLU D N 1
ATOM 9550 C CA . GLU D 1 125 ? 127.264 0.181 152.870 1.00 10.55 125 GLU D CA 1
ATOM 9551 C C . GLU D 1 125 ? 127.969 1.279 152.100 1.00 10.17 125 GLU D C 1
ATOM 9552 O O . GLU D 1 125 ? 127.781 1.347 150.883 1.00 11.05 125 GLU D O 1
ATOM 9558 N N . MET D 1 126 ? 128.678 2.180 152.774 1.00 10.24 126 MET D N 1
ATOM 9559 C CA . MET D 1 126 ? 129.348 3.331 152.131 1.00 10.50 126 MET D CA 1
ATOM 9560 C C . MET D 1 126 ? 130.790 3.382 152.659 1.00 10.41 126 MET D C 1
ATOM 9561 O O . MET D 1 126 ? 131.136 4.175 153.502 1.00 11.04 126 MET D O 1
ATOM 9566 N N . PRO D 1 127 ? 131.677 2.502 152.131 1.00 11.96 127 PRO D N 1
ATOM 9567 C CA . PRO D 1 127 ? 133.037 2.367 152.657 1.00 12.59 127 PRO D CA 1
ATOM 9568 C C . PRO D 1 127 ? 133.885 3.615 152.526 1.00 12.49 127 PRO D C 1
ATOM 9569 O O . PRO D 1 127 ? 134.895 3.748 153.210 1.00 15.11 127 PRO D O 1
ATOM 9573 N N A ASP D 1 128 ? 133.518 4.530 151.637 0.50 11.99 128 ASP D N 1
ATOM 9574 N N B ASP D 1 128 ? 133.499 4.511 151.619 0.50 11.78 128 ASP D N 1
ATOM 9575 C CA A ASP D 1 128 ? 134.314 5.767 151.513 0.50 13.26 128 ASP D CA 1
ATOM 9576 C CA B ASP D 1 128 ? 134.175 5.812 151.423 0.50 12.29 128 ASP D CA 1
ATOM 9577 C C A ASP D 1 128 ? 133.884 6.848 152.502 0.50 11.87 128 ASP D C 1
ATOM 9578 C C B ASP D 1 128 ? 133.972 6.756 152.626 0.50 11.83 128 ASP D C 1
ATOM 9579 O O A ASP D 1 128 ? 134.498 7.938 152.438 0.50 10.86 128 ASP D O 1
ATOM 9580 O O B ASP D 1 128 ? 134.784 7.684 152.874 0.50 11.58 128 ASP D O 1
ATOM 9589 N N . ILE D 1 129 ? 132.851 6.596 153.322 1.00 10.57 129 ILE D N 1
ATOM 9590 C CA . ILE D 1 129 ? 132.433 7.576 154.341 1.00 10.46 129 ILE D CA 1
ATOM 9591 C C . ILE D 1 129 ? 132.980 7.096 155.684 1.00 10.43 129 ILE D C 1
ATOM 9592 O O . ILE D 1 129 ? 132.709 5.952 156.085 1.00 11.11 129 ILE D O 1
ATOM 9597 N N . LYS D 1 130 ? 133.684 7.984 156.374 1.00 9.81 130 LYS D N 1
ATOM 9598 C CA . LYS D 1 130 ? 134.464 7.577 157.562 1.00 10.02 130 LYS D CA 1
ATOM 9599 C C . LYS D 1 130 ? 134.122 8.339 158.812 1.00 9.29 130 LYS D C 1
ATOM 9600 O O . LYS D 1 130 ? 134.806 8.225 159.820 1.00 9.55 130 LYS D O 1
ATOM 9606 N N . ARG D 1 131 ? 133.033 9.142 158.744 1.00 8.86 131 ARG D N 1
ATOM 9607 C CA . ARG D 1 131 ? 132.669 10.042 159.850 1.00 8.96 131 ARG D CA 1
ATOM 9608 C C . ARG D 1 131 ? 131.178 9.906 160.083 1.00 8.65 131 ARG D C 1
ATOM 9609 O O . ARG D 1 131 ? 130.417 9.688 159.131 1.00 9.23 131 ARG D O 1
ATOM 9617 N N . MET D 1 132 ? 130.769 10.072 161.334 1.00 8.47 132 MET D N 1
ATOM 9618 C CA . MET D 1 132 ? 129.347 9.896 161.707 1.00 8.27 132 MET D CA 1
ATOM 9619 C C . MET D 1 132 ? 129.061 10.761 162.907 1.00 8.28 132 MET D C 1
ATOM 9620 O O . MET D 1 132 ? 129.877 10.869 163.818 1.00 8.95 132 MET D O 1
ATOM 9625 N N . ILE D 1 133 ? 127.807 11.269 162.924 1.00 8.08 133 ILE D N 1
ATOM 9626 C CA . ILE D 1 133 ? 127.215 11.849 164.139 1.00 8.36 133 ILE D CA 1
ATOM 9627 C C . ILE D 1 133 ? 126.037 10.988 164.528 1.00 8.05 133 ILE D C 1
ATOM 9628 O O . ILE D 1 133 ? 125.213 10.696 163.634 1.00 8.62 133 ILE D O 1
ATOM 9633 N N . VAL D 1 134 ? 125.958 10.564 165.748 1.00 7.79 134 VAL D N 1
ATOM 9634 C CA . VAL D 1 134 ? 124.814 9.813 166.277 1.00 7.83 134 VAL D CA 1
ATOM 9635 C C . VAL D 1 134 ? 124.024 10.761 167.171 1.00 8.22 134 VAL D C 1
ATOM 9636 O O . VAL D 1 134 ? 124.573 11.395 168.075 1.00 8.95 134 VAL D O 1
ATOM 9640 N N . TYR D 1 135 ? 122.704 10.823 166.919 1.00 7.73 135 TYR D N 1
ATOM 9641 C CA . TYR D 1 135 ? 121.775 11.661 167.684 1.00 7.74 135 TYR D CA 1
ATOM 9642 C C . TYR D 1 135 ? 120.806 10.786 168.461 1.00 7.88 135 TYR D C 1
ATOM 9643 O O . TYR D 1 135 ? 120.258 9.833 167.869 1.00 8.96 135 TYR D O 1
ATOM 9652 N N . THR D 1 136 ? 120.526 11.104 169.694 1.00 8.14 136 THR D N 1
ATOM 9653 C CA . THR D 1 136 ? 119.356 10.517 170.350 1.00 8.12 136 THR D CA 1
ATOM 9654 C C . THR D 1 136 ? 118.095 11.256 169.935 1.00 8.17 136 THR D C 1
ATOM 9655 O O . THR D 1 136 ? 118.123 12.353 169.363 1.00 9.46 136 THR D O 1
ATOM 9659 N N . THR D 1 137 ? 116.974 10.605 170.166 1.00 7.56 137 THR D N 1
ATOM 9660 C CA . THR D 1 137 ? 115.635 11.135 169.913 1.00 7.55 137 THR D CA 1
ATOM 9661 C C . THR D 1 137 ? 114.806 10.845 171.156 1.00 7.68 137 THR D C 1
ATOM 9662 O O . THR D 1 137 ? 115.284 10.203 172.119 1.00 8.13 137 THR D O 1
ATOM 9666 N N . CYS D 1 138 ? 113.546 11.265 171.165 1.00 7.53 138 CYS D N 1
ATOM 9667 C CA . CYS D 1 138 ? 112.724 11.107 172.374 1.00 7.36 138 CYS D CA 1
ATOM 9668 C C . CYS D 1 138 ? 112.884 9.752 173.044 1.00 8.09 138 CYS D C 1
ATOM 9669 O O . CYS D 1 138 ? 113.153 9.707 174.266 1.00 8.15 138 CYS D O 1
ATOM 9672 N N . PRO D 1 139 ? 112.616 8.618 172.385 1.00 7.55 139 PRO D N 1
ATOM 9673 C CA . PRO D 1 139 ? 112.526 7.373 173.146 1.00 8.11 139 PRO D CA 1
ATOM 9674 C C . PRO D 1 139 ? 113.860 6.792 173.538 1.00 8.36 139 PRO D C 1
ATOM 9675 O O . PRO D 1 139 ? 113.962 6.103 174.566 1.00 9.24 139 PRO D O 1
ATOM 9679 N N . THR D 1 140 ? 114.907 7.012 172.742 1.00 8.41 140 THR D N 1
ATOM 9680 C CA . THR D 1 140 ? 116.231 6.509 173.101 1.00 8.35 140 THR D CA 1
ATOM 9681 C C . THR D 1 140 ? 116.805 7.290 174.264 1.00 8.71 140 THR D C 1
ATOM 9682 O O . THR D 1 140 ? 117.570 6.720 175.068 1.00 10.32 140 THR D O 1
ATOM 9686 N N . ALA D 1 141 ? 116.483 8.563 174.401 1.00 8.65 141 ALA D N 1
ATOM 9687 C CA . ALA D 1 141 ? 116.787 9.292 175.617 1.00 9.48 141 ALA D CA 1
ATOM 9688 C C . ALA D 1 141 ? 116.034 8.705 176.806 1.00 9.34 141 ALA D C 1
ATOM 9689 O O . ALA D 1 141 ? 116.616 8.444 177.859 1.00 10.71 141 ALA D O 1
ATOM 9691 N N . LEU D 1 142 ? 114.747 8.488 176.642 1.00 8.93 142 LEU D N 1
ATOM 9692 C CA . LEU D 1 142 ? 113.916 8.033 177.776 1.00 9.35 142 LEU D CA 1
ATOM 9693 C C . LEU D 1 142 ? 114.402 6.702 178.311 1.00 10.28 142 LEU D C 1
ATOM 9694 O O . LEU D 1 142 ? 114.327 6.491 179.536 1.00 12.43 142 LEU D O 1
ATOM 9699 N N . ILE D 1 143 ? 114.824 5.775 177.458 1.00 9.82 143 ILE D N 1
ATOM 9700 C CA . ILE D 1 143 ? 115.254 4.454 177.935 1.00 10.70 143 ILE D CA 1
ATOM 9701 C C . ILE D 1 143 ? 116.714 4.437 178.353 1.00 11.35 143 ILE D C 1
ATOM 9702 O O . ILE D 1 143 ? 117.183 3.398 178.857 1.00 13.46 143 ILE D O 1
ATOM 9707 N N . GLY D 1 144 ? 117.453 5.540 178.178 1.00 11.45 144 GLY D N 1
ATOM 9708 C CA . GLY D 1 144 ? 118.788 5.594 178.764 1.00 13.00 144 GLY D CA 1
ATOM 9709 C C . GLY D 1 144 ? 119.852 4.871 177.960 1.00 12.41 144 GLY D C 1
ATOM 9710 O O . GLY D 1 144 ? 120.899 4.520 178.497 1.00 14.42 144 GLY D O 1
ATOM 9711 N N . ASP D 1 145 ? 119.658 4.658 176.661 1.00 12.41 145 ASP D N 1
ATOM 9712 C CA . ASP D 1 145 ? 120.736 4.052 175.879 1.00 12.98 145 ASP D CA 1
ATOM 9713 C C . ASP D 1 145 ? 122.020 4.930 175.949 1.00 13.40 145 ASP D C 1
ATOM 9714 O O . ASP D 1 145 ? 121.947 6.147 175.779 1.00 15.71 145 ASP D O 1
ATOM 9719 N N . ASP D 1 146 ? 123.168 4.334 176.144 1.00 13.74 146 ASP D N 1
ATOM 9720 C CA . ASP D 1 146 ? 124.443 5.063 176.292 1.00 13.99 146 ASP D CA 1
ATOM 9721 C C . ASP D 1 146 ? 125.126 5.113 174.918 1.00 13.46 146 ASP D C 1
ATOM 9722 O O . ASP D 1 146 ? 125.948 4.234 174.556 1.00 14.14 146 ASP D O 1
ATOM 9727 N N . ILE D 1 147 ? 124.768 6.098 174.122 1.00 13.07 147 ILE D N 1
ATOM 9728 C CA . ILE D 1 147 ? 125.287 6.171 172.755 1.00 11.81 147 ILE D CA 1
ATOM 9729 C C . ILE D 1 147 ? 126.780 6.500 172.742 1.00 12.50 147 ILE D C 1
ATOM 9730 O O . ILE D 1 147 ? 127.443 6.102 171.817 1.00 12.19 147 ILE D O 1
ATOM 9735 N N . LYS D 1 148 ? 127.267 7.210 173.727 1.00 13.95 148 LYS D N 1
ATOM 9736 C CA . LYS D 1 148 ? 128.726 7.481 173.763 1.00 14.96 148 LYS D CA 1
ATOM 9737 C C . LYS D 1 148 ? 129.485 6.173 173.945 1.00 13.73 148 LYS D C 1
ATOM 9738 O O . LYS D 1 148 ? 130.511 5.972 173.249 1.00 13.91 148 LYS D O 1
ATOM 9744 N N . ALA D 1 149 ? 129.014 5.287 174.798 1.00 14.01 149 ALA D N 1
ATOM 9745 C CA . ALA D 1 149 ? 129.706 4.003 174.980 1.00 13.67 149 ALA D CA 1
ATOM 9746 C C . ALA D 1 149 ? 129.664 3.189 173.699 1.00 12.89 149 ALA D C 1
ATOM 9747 O O . ALA D 1 149 ? 130.654 2.536 173.316 1.00 13.04 149 ALA D O 1
ATOM 9749 N N . VAL D 1 150 ? 128.514 3.211 173.041 1.00 11.96 150 VAL D N 1
ATOM 9750 C CA . VAL D 1 150 ? 128.409 2.461 171.761 1.00 11.52 150 VAL D CA 1
ATOM 9751 C C . VAL D 1 150 ? 129.396 3.028 170.757 1.00 11.13 150 VAL D C 1
ATOM 9752 O O . VAL D 1 150 ? 130.092 2.283 170.069 1.00 11.87 150 VAL D O 1
ATOM 9756 N N . ALA D 1 151 ? 129.437 4.333 170.625 1.00 11.21 151 ALA D N 1
ATOM 9757 C CA . ALA D 1 151 ? 130.341 4.984 169.663 1.00 11.91 151 ALA D CA 1
ATOM 9758 C C . ALA D 1 151 ? 131.784 4.677 169.964 1.00 13.27 151 ALA D C 1
ATOM 9759 O O . ALA D 1 151 ? 132.552 4.422 169.008 1.00 12.30 151 ALA D O 1
ATOM 9761 N N A LYS D 1 152 ? 132.125 4.666 171.246 0.50 12.61 152 LYS D N 1
ATOM 9762 N N B LYS D 1 152 ? 132.176 4.567 171.220 0.50 12.06 152 LYS D N 1
ATOM 9763 C CA A LYS D 1 152 ? 133.480 4.309 171.657 0.50 14.04 152 LYS D CA 1
ATOM 9764 C CA B LYS D 1 152 ? 133.588 4.246 171.505 0.50 12.41 152 LYS D CA 1
ATOM 9765 C C A LYS D 1 152 ? 133.835 2.905 171.202 0.50 13.31 152 LYS D C 1
ATOM 9766 C C B LYS D 1 152 ? 133.855 2.809 171.044 0.50 12.82 152 LYS D C 1
ATOM 9767 O O A LYS D 1 152 ? 135.013 2.733 170.828 0.50 14.22 152 LYS D O 1
ATOM 9768 O O B LYS D 1 152 ? 134.953 2.431 170.459 0.50 12.36 152 LYS D O 1
ATOM 9779 N N . LYS D 1 153 ? 132.914 1.948 171.315 1.00 13.11 153 LYS D N 1
ATOM 9780 C CA . LYS D 1 153 ? 133.117 0.562 170.915 1.00 13.79 153 LYS D CA 1
ATOM 9781 C C . LYS D 1 153 ? 133.259 0.442 169.411 1.00 14.01 153 LYS D C 1
ATOM 9782 O O . LYS D 1 153 ? 134.160 -0.257 168.902 1.00 15.28 153 LYS D O 1
ATOM 9788 N N . VAL D 1 154 ? 132.402 1.134 168.680 1.00 12.44 154 VAL D N 1
ATOM 9789 C CA . VAL D 1 154 ? 132.497 1.085 167.220 1.00 12.51 154 VAL D CA 1
ATOM 9790 C C . VAL D 1 154 ? 133.841 1.663 166.775 1.00 12.74 154 VAL D C 1
ATOM 9791 O O . VAL D 1 154 ? 134.443 1.105 165.824 1.00 13.31 154 VAL D O 1
ATOM 9795 N N . MET D 1 155 ? 134.285 2.760 167.334 1.00 12.55 155 MET D N 1
ATOM 9796 C CA A MET D 1 155 ? 135.582 3.343 166.945 0.50 12.59 155 MET D CA 1
ATOM 9797 C CA B MET D 1 155 ? 135.583 3.350 166.958 0.50 12.57 155 MET D CA 1
ATOM 9798 C C . MET D 1 155 ? 136.699 2.355 167.270 1.00 13.73 155 MET D C 1
ATOM 9799 O O . MET D 1 155 ? 137.675 2.280 166.488 1.00 15.02 155 MET D O 1
ATOM 9808 N N . LYS D 1 156 ? 136.630 1.620 168.366 1.00 13.72 156 LYS D N 1
ATOM 9809 C CA . LYS D 1 156 ? 137.679 0.631 168.700 1.00 15.14 156 LYS D CA 1
ATOM 9810 C C . LYS D 1 156 ? 137.679 -0.449 167.608 1.00 14.78 156 LYS D C 1
ATOM 9811 O O . LYS D 1 156 ? 138.743 -0.888 167.184 1.00 17.59 156 LYS D O 1
ATOM 9817 N N . ASP D 1 157 ? 136.514 -0.859 167.173 1.00 14.27 157 ASP D N 1
ATOM 9818 C CA . ASP D 1 157 ? 136.373 -1.949 166.187 1.00 14.10 157 ASP D CA 1
ATOM 9819 C C . ASP D 1 157 ? 136.644 -1.512 164.749 1.00 14.43 157 ASP D C 1
ATOM 9820 O O . ASP D 1 157 ? 136.919 -2.344 163.895 1.00 16.31 157 ASP D O 1
ATOM 9825 N N . ARG D 1 158 ? 136.554 -0.232 164.475 1.00 13.13 158 ARG D N 1
ATOM 9826 C CA . ARG D 1 158 ? 136.711 0.344 163.150 1.00 12.54 158 ARG D CA 1
ATOM 9827 C C . ARG D 1 158 ? 137.666 1.531 163.233 1.00 12.46 158 ARG D C 1
ATOM 9828 O O . ARG D 1 158 ? 137.276 2.684 163.345 1.00 12.38 158 ARG D O 1
ATOM 9836 N N . PRO D 1 159 ? 138.989 1.265 163.210 1.00 13.60 159 PRO D N 1
ATOM 9837 C CA . PRO D 1 159 ? 139.979 2.344 163.401 1.00 13.58 159 PRO D CA 1
ATOM 9838 C C . PRO D 1 159 ? 139.980 3.414 162.315 1.00 13.27 159 PRO D C 1
ATOM 9839 O O . PRO D 1 159 ? 140.597 4.449 162.437 1.00 14.45 159 PRO D O 1
ATOM 9843 N N . ASP D 1 160 ? 139.308 3.129 161.205 1.00 12.84 160 ASP D N 1
ATOM 9844 C CA . ASP D 1 160 ? 139.164 4.080 160.095 1.00 12.80 160 ASP D CA 1
ATOM 9845 C C . ASP D 1 160 ? 138.109 5.159 160.356 1.00 11.36 160 ASP D C 1
ATOM 9846 O O . ASP D 1 160 ? 138.104 6.142 159.606 1.00 13.14 160 ASP D O 1
ATOM 9851 N N . VAL D 1 161 ? 137.264 5.037 161.368 1.00 10.88 161 VAL D N 1
ATOM 9852 C CA . VAL D 1 161 ? 136.154 5.978 161.547 1.00 10.40 161 VAL D CA 1
ATOM 9853 C C . VAL D 1 161 ? 136.350 6.878 162.739 1.00 10.49 161 VAL D C 1
ATOM 9854 O O . VAL D 1 161 ? 137.123 6.639 163.660 1.00 11.92 161 VAL D O 1
ATOM 9858 N N . ASP D 1 162 ? 135.562 7.977 162.731 1.00 10.13 162 ASP D N 1
ATOM 9859 C CA . ASP D 1 162 ? 135.438 8.829 163.920 1.00 9.86 162 ASP D CA 1
ATOM 9860 C C . ASP D 1 162 ? 133.966 9.151 164.084 1.00 9.42 162 ASP D C 1
ATOM 9861 O O . ASP D 1 162 ? 133.291 9.420 163.070 1.00 10.48 162 ASP D O 1
ATOM 9866 N N . VAL D 1 163 ? 133.500 9.090 165.319 1.00 9.42 163 VAL D N 1
ATOM 9867 C CA . VAL D 1 163 ? 132.065 9.269 165.627 1.00 9.12 163 VAL D CA 1
ATOM 9868 C C . VAL D 1 163 ? 131.912 10.302 166.717 1.00 9.41 163 VAL D C 1
ATOM 9869 O O . VAL D 1 163 ? 132.663 10.286 167.708 1.00 10.40 163 VAL D O 1
ATOM 9873 N N . PHE D 1 164 ? 130.935 11.173 166.545 1.00 8.62 164 PHE D N 1
ATOM 9874 C CA . PHE D 1 164 ? 130.531 12.184 167.529 1.00 8.94 164 PHE D CA 1
ATOM 9875 C C . PHE D 1 164 ? 129.116 11.867 167.954 1.00 9.21 164 PHE D C 1
ATOM 9876 O O . PHE D 1 164 ? 128.316 11.442 167.118 1.00 9.85 164 PHE D O 1
ATOM 9884 N N . THR D 1 165 ? 128.788 12.067 169.215 1.00 9.56 165 THR D N 1
ATOM 9885 C CA . THR D 1 165 ? 127.414 11.791 169.718 1.00 9.70 165 THR D CA 1
ATOM 9886 C C . THR D 1 165 ? 126.790 13.050 170.283 1.00 10.21 165 THR D C 1
ATOM 9887 O O . THR D 1 165 ? 127.452 13.898 170.892 1.00 12.10 165 THR D O 1
ATOM 9891 N N . VAL D 1 166 ? 125.476 13.127 170.152 1.00 9.39 166 VAL D N 1
ATOM 9892 C CA . VAL D 1 166 ? 124.653 14.256 170.630 1.00 10.66 166 VAL D CA 1
ATOM 9893 C C . VAL D 1 166 ? 123.481 13.657 171.374 1.00 9.27 166 VAL D C 1
ATOM 9894 O O . VAL D 1 166 ? 122.701 12.916 170.747 1.00 9.85 166 VAL D O 1
ATOM 9898 N N . GLU D 1 167 ? 123.264 14.048 172.614 1.00 9.33 167 GLU D N 1
ATOM 9899 C CA . GLU D 1 167 ? 122.082 13.630 173.393 1.00 10.50 167 GLU D CA 1
ATOM 9900 C C . GLU D 1 167 ? 121.112 14.780 173.368 1.00 12.37 167 GLU D C 1
ATOM 9901 O O . GLU D 1 167 ? 121.248 15.759 174.078 1.00 21.29 167 GLU D O 1
ATOM 9907 N N A CYS D 1 168 ? 120.130 14.712 172.448 0.66 10.54 168 CYS D N 1
ATOM 9908 N N C CYS D 1 168 ? 120.127 14.730 172.596 0.34 10.26 168 CYS D N 1
ATOM 9909 C CA A CYS D 1 168 ? 119.215 15.796 171.958 0.33 8.46 168 CYS D CA 1
ATOM 9910 C CA B CYS D 1 168 ? 118.983 15.759 171.853 0.33 11.59 168 CYS D CA 1
ATOM 9911 C CA C CYS D 1 168 ? 119.336 15.909 172.737 0.34 7.56 168 CYS D CA 1
ATOM 9912 C C A CYS D 1 168 ? 117.768 15.310 171.732 0.66 10.41 168 CYS D C 1
ATOM 9913 C C C CYS D 1 168 ? 118.009 15.499 172.073 0.34 9.45 168 CYS D C 1
ATOM 9914 O O A CYS D 1 168 ? 117.107 15.525 170.666 0.66 9.84 168 CYS D O 1
ATOM 9915 O O C CYS D 1 168 ? 117.805 15.843 170.926 0.34 8.40 168 CYS D O 1
ATOM 9922 N N . PRO D 1 169 ? 117.139 14.719 172.769 1.00 9.16 169 PRO D N 1
ATOM 9923 C CA . PRO D 1 169 ? 115.790 14.339 172.442 1.00 9.30 169 PRO D CA 1
ATOM 9924 C C . PRO D 1 169 ? 114.953 15.567 172.184 1.00 8.47 169 PRO D C 1
ATOM 9925 O O . PRO D 1 169 ? 115.167 16.645 172.718 1.00 8.56 169 PRO D O 1
ATOM 9929 N N . GLY D 1 170 ? 113.848 15.365 171.458 1.00 8.81 170 GLY D N 1
ATOM 9930 C CA . GLY D 1 170 ? 113.011 16.481 171.044 1.00 8.92 170 GLY D CA 1
ATOM 9931 C C . GLY D 1 170 ? 112.416 17.250 172.165 1.00 9.75 170 GLY D C 1
ATOM 9932 O O . GLY D 1 170 ? 112.300 18.490 172.037 1.00 11.26 170 GLY D O 1
ATOM 9933 N N . PHE D 1 171 ? 112.096 16.593 173.289 1.00 8.85 171 PHE D N 1
ATOM 9934 C CA . PHE D 1 171 ? 111.520 17.257 174.456 1.00 9.67 171 PHE D CA 1
ATOM 9935 C C . PHE D 1 171 ? 112.533 18.007 175.291 1.00 9.54 171 PHE D C 1
ATOM 9936 O O . PHE D 1 171 ? 112.128 18.661 176.268 1.00 10.84 171 PHE D O 1
ATOM 9944 N N . SER D 1 172 ? 113.801 17.960 174.963 1.00 9.24 172 SER D N 1
ATOM 9945 C CA . SER D 1 172 ? 114.799 18.803 175.659 1.00 9.75 172 SER D CA 1
ATOM 9946 C C . SER D 1 172 ? 114.510 20.261 175.396 1.00 9.52 172 SER D C 1
ATOM 9947 O O . SER D 1 172 ? 114.094 20.647 174.299 1.00 10.37 172 SER D O 1
ATOM 9950 N N . GLY D 1 173 ? 114.790 21.121 176.354 1.00 9.59 173 GLY D N 1
ATOM 9951 C CA . GLY D 1 173 ? 114.515 22.521 176.142 1.00 9.71 173 GLY D CA 1
ATOM 9952 C C . GLY D 1 173 ? 113.077 22.758 175.777 1.00 9.29 173 GLY D C 1
ATOM 9953 O O . GLY D 1 173 ? 112.180 22.100 176.279 1.00 10.43 173 GLY D O 1
ATOM 9954 N N . VAL D 1 174 ? 112.852 23.744 174.917 1.00 8.80 174 VAL D N 1
ATOM 9955 C CA . VAL D 1 174 ? 111.517 24.187 174.521 1.00 8.78 174 VAL D CA 1
ATOM 9956 C C . VAL D 1 174 ? 111.359 24.307 173.018 1.00 8.46 174 VAL D C 1
ATOM 9957 O O . VAL D 1 174 ? 110.291 24.711 172.548 1.00 8.47 174 VAL D O 1
ATOM 9961 N N . SER D 1 175 ? 112.399 24.007 172.238 1.00 8.27 175 SER D N 1
ATOM 9962 C CA . SER D 1 175 ? 112.472 24.406 170.833 1.00 8.29 175 SER D CA 1
ATOM 9963 C C . SER D 1 175 ? 113.758 23.831 170.247 1.00 7.89 175 SER D C 1
ATOM 9964 O O . SER D 1 175 ? 114.541 23.144 170.924 1.00 8.88 175 SER D O 1
ATOM 9967 N N . GLN D 1 176 ? 114.031 24.203 169.001 1.00 8.12 176 GLN D N 1
ATOM 9968 C CA . GLN D 1 176 ? 115.289 23.884 168.326 1.00 8.62 176 GLN D CA 1
ATOM 9969 C C . GLN D 1 176 ? 116.506 24.374 169.114 1.00 8.13 176 GLN D C 1
ATOM 9970 O O . GLN D 1 176 ? 117.598 23.834 168.943 1.00 8.47 176 GLN D O 1
ATOM 9976 N N . SER D 1 177 ? 116.351 25.451 169.883 1.00 8.17 177 SER D N 1
ATOM 9977 C CA . SER D 1 177 ? 117.509 26.132 170.462 1.00 8.28 177 SER D CA 1
ATOM 9978 C C . SER D 1 177 ? 118.369 25.184 171.298 1.00 8.12 177 SER D C 1
ATOM 9979 O O . SER D 1 177 ? 119.606 25.251 171.249 1.00 8.62 177 SER D O 1
ATOM 9982 N N . LYS D 1 178 ? 117.742 24.322 172.129 1.00 8.51 178 LYS D N 1
ATOM 9983 C CA . LYS D 1 178 ? 118.553 23.488 173.002 1.00 8.88 178 LYS D CA 1
ATOM 9984 C C . LYS D 1 178 ? 119.429 22.537 172.190 1.00 8.37 178 LYS D C 1
ATOM 9985 O O . LYS D 1 178 ? 120.513 22.179 172.633 1.00 8.76 178 LYS D O 1
ATOM 9991 N N . GLY D 1 179 ? 118.961 22.095 171.016 1.00 8.27 179 GLY D N 1
ATOM 9992 C CA . GLY D 1 179 ? 119.775 21.266 170.150 1.00 8.30 179 GLY D CA 1
ATOM 9993 C C . GLY D 1 179 ? 121.016 21.977 169.664 1.00 7.97 179 GLY D C 1
ATOM 9994 O O . GLY D 1 179 ? 122.117 21.394 169.608 1.00 8.67 179 GLY D O 1
ATOM 9995 N N . HIS D 1 180 ? 120.896 23.266 169.354 1.00 7.67 180 HIS D N 1
ATOM 9996 C CA . HIS D 1 180 ? 122.074 24.055 169.006 1.00 7.89 180 HIS D CA 1
ATOM 9997 C C . HIS D 1 180 ? 123.088 23.994 170.164 1.00 8.02 180 HIS D C 1
ATOM 9998 O O . HIS D 1 180 ? 124.287 23.761 169.973 1.00 8.37 180 HIS D O 1
ATOM 10005 N N . HIS D 1 181 ? 122.601 24.264 171.362 1.00 8.15 181 HIS D N 1
ATOM 10006 C CA . HIS D 1 181 ? 123.488 24.375 172.535 1.00 8.48 181 HIS D CA 1
ATOM 10007 C C . HIS D 1 181 ? 124.218 23.074 172.786 1.00 8.43 181 HIS D C 1
ATOM 10008 O O . HIS D 1 181 ? 125.450 23.048 172.941 1.00 8.98 181 HIS D O 1
ATOM 10015 N N A VAL D 1 182 ? 123.449 21.996 172.880 0.50 8.10 182 VAL D N 1
ATOM 10016 N N B VAL D 1 182 ? 123.496 21.945 172.821 0.50 8.76 182 VAL D N 1
ATOM 10017 C CA A VAL D 1 182 ? 124.065 20.712 173.202 0.50 8.40 182 VAL D CA 1
ATOM 10018 C CA B VAL D 1 182 ? 124.166 20.687 173.191 0.50 9.68 182 VAL D CA 1
ATOM 10019 C C A VAL D 1 182 ? 125.118 20.323 172.166 0.50 8.22 182 VAL D C 1
ATOM 10020 C C B VAL D 1 182 ? 125.156 20.245 172.110 0.50 9.32 182 VAL D C 1
ATOM 10021 O O A VAL D 1 182 ? 126.184 19.870 172.582 0.50 9.12 182 VAL D O 1
ATOM 10022 O O B VAL D 1 182 ? 126.217 19.667 172.369 0.50 9.36 182 VAL D O 1
ATOM 10029 N N . LEU D 1 183 ? 124.811 20.491 170.858 1.00 8.51 183 LEU D N 1
ATOM 10030 C CA . LEU D 1 183 ? 125.770 20.146 169.809 1.00 8.54 183 LEU D CA 1
ATOM 10031 C C . LEU D 1 183 ? 127.011 21.020 169.896 1.00 8.41 183 LEU D C 1
ATOM 10032 O O . LEU D 1 183 ? 128.139 20.516 169.803 1.00 9.40 183 LEU D O 1
ATOM 10037 N N . ASN D 1 184 ? 126.838 22.323 170.085 1.00 8.48 184 ASN D N 1
ATOM 10038 C CA . ASN D 1 184 ? 128.009 23.234 170.151 1.00 8.60 184 ASN D CA 1
ATOM 10039 C C . ASN D 1 184 ? 128.933 22.828 171.282 1.00 8.95 184 ASN D C 1
ATOM 10040 O O . ASN D 1 184 ? 130.167 22.769 171.107 1.00 9.40 184 ASN D O 1
ATOM 10045 N N . ILE D 1 185 ? 128.374 22.647 172.473 1.00 9.30 185 ILE D N 1
ATOM 10046 C CA . ILE D 1 185 ? 129.182 22.393 173.664 1.00 9.77 185 ILE D CA 1
ATOM 10047 C C . ILE D 1 185 ? 129.802 21.018 173.574 1.00 9.89 185 ILE D C 1
ATOM 10048 O O . ILE D 1 185 ? 130.984 20.818 173.895 1.00 10.63 185 ILE D O 1
ATOM 10053 N N . GLY D 1 186 ? 129.055 20.023 173.109 1.00 10.01 186 GLY D N 1
ATOM 10054 C CA . GLY D 1 186 ? 129.639 18.704 172.933 1.00 11.12 186 GLY D CA 1
ATOM 10055 C C . GLY D 1 186 ? 130.793 18.722 171.939 1.00 10.29 186 GLY D C 1
ATOM 10056 O O . GLY D 1 186 ? 131.844 18.073 172.133 1.00 11.39 186 GLY D O 1
ATOM 10057 N N . TRP D 1 187 ? 130.631 19.453 170.843 1.00 9.85 187 TRP D N 1
ATOM 10058 C CA . TRP D 1 187 ? 131.672 19.461 169.797 1.00 9.96 187 TRP D CA 1
ATOM 10059 C C . TRP D 1 187 ? 132.959 20.093 170.352 1.00 10.63 187 TRP D C 1
ATOM 10060 O O . TRP D 1 187 ? 134.063 19.550 170.170 1.00 11.36 187 TRP D O 1
ATOM 10071 N N . ILE D 1 188 ? 132.845 21.231 170.992 1.00 9.94 188 ILE D N 1
ATOM 10072 C CA . ILE D 1 188 ? 134.086 21.853 171.494 1.00 11.65 188 ILE D CA 1
ATOM 10073 C C . ILE D 1 188 ? 134.698 20.986 172.585 1.00 12.20 188 ILE D C 1
ATOM 10074 O O . ILE D 1 188 ? 135.939 20.881 172.644 1.00 14.28 188 ILE D O 1
ATOM 10079 N N . ASN D 1 189 ? 133.897 20.321 173.399 1.00 11.24 189 ASN D N 1
ATOM 10080 C CA . ASN D 1 189 ? 134.470 19.511 174.495 1.00 12.41 189 ASN D CA 1
ATOM 10081 C C . ASN D 1 189 ? 135.095 18.213 174.021 1.00 13.75 189 ASN D C 1
ATOM 10082 O O . ASN D 1 189 ? 136.024 17.762 174.672 1.00 16.90 189 ASN D O 1
ATOM 10087 N N . GLU D 1 190 ? 134.615 17.651 172.945 1.00 11.90 190 GLU D N 1
ATOM 10088 C CA . GLU D 1 190 ? 135.041 16.295 172.512 1.00 13.37 190 GLU D CA 1
ATOM 10089 C C . GLU D 1 190 ? 135.881 16.301 171.263 1.00 12.67 190 GLU D C 1
ATOM 10090 O O . GLU D 1 190 ? 136.707 15.390 171.118 1.00 15.10 190 GLU D O 1
ATOM 10096 N N . LYS D 1 191 ? 135.685 17.217 170.329 1.00 11.15 191 LYS D N 1
ATOM 10097 C CA . LYS D 1 191 ? 136.286 17.081 169.005 1.00 11.03 191 LYS D CA 1
ATOM 10098 C C . LYS D 1 191 ? 137.210 18.209 168.624 1.00 11.21 191 LYS D C 1
ATOM 10099 O O . LYS D 1 191 ? 138.116 17.996 167.780 1.00 11.73 191 LYS D O 1
ATOM 10105 N N . VAL D 1 192 ? 137.008 19.412 169.099 1.00 11.26 192 VAL D N 1
ATOM 10106 C CA . VAL D 1 192 ? 137.977 20.481 168.792 1.00 11.27 192 VAL D CA 1
ATOM 10107 C C . VAL D 1 192 ? 139.314 20.084 169.371 1.00 12.13 192 VAL D C 1
ATOM 10108 O O . VAL D 1 192 ? 139.414 19.490 170.435 1.00 12.18 192 VAL D O 1
ATOM 10112 N N . GLU D 1 193 ? 140.385 20.365 168.628 1.00 12.29 193 GLU D N 1
ATOM 10113 C CA . GLU D 1 193 ? 141.763 20.111 169.062 1.00 12.75 193 GLU D CA 1
ATOM 10114 C C . GLU D 1 193 ? 142.060 18.621 169.018 1.00 13.80 193 GLU D C 1
ATOM 10115 O O . GLU D 1 193 ? 142.983 18.170 169.618 1.00 19.02 193 GLU D O 1
ATOM 10121 N N . THR D 1 194 ? 141.351 17.872 168.181 1.00 13.49 194 THR D N 1
ATOM 10122 C CA . THR D 1 194 ? 141.691 16.473 167.938 1.00 13.86 194 THR D CA 1
ATOM 10123 C C . THR D 1 194 ? 142.334 16.273 166.576 1.00 14.55 194 THR D C 1
ATOM 10124 O O . THR D 1 194 ? 142.670 15.117 166.267 1.00 18.21 194 THR D O 1
ATOM 10128 N N . MET D 1 195 ? 142.529 17.295 165.799 1.00 14.98 195 MET D N 1
ATOM 10129 C CA . MET D 1 195 ? 143.244 17.255 164.520 1.00 16.33 195 MET D CA 1
ATOM 10130 C C . MET D 1 195 ? 143.832 18.638 164.280 1.00 15.59 195 MET D C 1
ATOM 10131 O O . MET D 1 195 ? 143.338 19.608 164.889 1.00 16.34 195 MET D O 1
ATOM 10136 N N . GLU D 1 196 ? 144.780 18.727 163.369 1.00 15.41 196 GLU D N 1
ATOM 10137 C CA . GLU D 1 196 ? 145.231 19.993 162.829 1.00 17.04 196 GLU D CA 1
ATOM 10138 C C . GLU D 1 196 ? 145.359 19.887 161.317 1.00 17.47 196 GLU D C 1
ATOM 10139 O O . GLU D 1 196 ? 145.637 18.785 160.789 1.00 20.23 196 GLU D O 1
ATOM 10145 N N . LYS D 1 197 ? 145.321 21.032 160.702 1.00 16.37 197 LYS D N 1
ATOM 10146 C CA . LYS D 1 197 ? 145.492 21.161 159.247 1.00 16.73 197 LYS D CA 1
ATOM 10147 C C . LYS D 1 197 ? 146.643 22.117 158.961 1.00 16.74 197 LYS D C 1
ATOM 10148 O O . LYS D 1 197 ? 147.023 22.923 159.797 1.00 17.59 197 LYS D O 1
ATOM 10154 N N . GLU D 1 198 ? 147.115 22.037 157.719 1.00 17.57 198 GLU D N 1
ATOM 10155 C CA . GLU D 1 198 ? 148.112 22.981 157.238 1.00 19.56 198 GLU D CA 1
ATOM 10156 C C . GLU D 1 198 ? 147.550 24.388 157.180 1.00 17.74 198 GLU D C 1
ATOM 10157 O O . GLU D 1 198 ? 146.468 24.617 156.622 1.00 17.68 198 GLU D O 1
ATOM 10163 N N . ILE D 1 199 ? 148.334 25.323 157.684 1.00 17.81 199 ILE D N 1
ATOM 10164 C CA . ILE D 1 199 ? 148.021 26.752 157.584 1.00 16.47 199 ILE D CA 1
ATOM 10165 C C . ILE D 1 199 ? 148.757 27.311 156.367 1.00 17.15 199 ILE D C 1
ATOM 10166 O O . ILE D 1 199 ? 150.013 27.167 156.311 1.00 21.50 199 ILE D O 1
ATOM 10171 N N . THR D 1 200 ? 148.026 27.882 155.444 1.00 17.78 200 THR D N 1
ATOM 10172 C CA . THR D 1 200 ? 148.529 28.330 154.149 1.00 18.07 200 THR D CA 1
ATOM 10173 C C . THR D 1 200 ? 148.397 29.823 153.935 1.00 17.04 200 THR D C 1
ATOM 10174 O O . THR D 1 200 ? 148.677 30.279 152.794 1.00 22.91 200 THR D O 1
ATOM 10178 N N . SER D 1 201 ? 148.016 30.589 154.932 1.00 16.26 201 SER D N 1
ATOM 10179 C CA . SER D 1 201 ? 147.884 32.030 154.848 1.00 15.86 201 SER D CA 1
ATOM 10180 C C . SER D 1 201 ? 148.415 32.638 156.129 1.00 15.61 201 SER D C 1
ATOM 10181 O O . SER D 1 201 ? 148.292 32.005 157.192 1.00 16.34 201 SER D O 1
ATOM 10184 N N . GLU D 1 202 ? 148.853 33.896 156.042 1.00 15.57 202 GLU D N 1
ATOM 10185 C CA . GLU D 1 202 ? 149.100 34.670 157.274 1.00 15.66 202 GLU D CA 1
ATOM 10186 C C . GLU D 1 202 ? 147.803 35.066 157.980 1.00 15.01 202 GLU D C 1
ATOM 10187 O O . GLU D 1 202 ? 147.889 35.482 159.101 1.00 16.28 202 GLU D O 1
ATOM 10193 N N . TYR D 1 203 ? 146.660 34.948 157.304 1.00 14.06 203 TYR D N 1
ATOM 10194 C CA . TYR D 1 203 ? 145.392 35.415 157.835 1.00 13.68 203 TYR D CA 1
ATOM 10195 C C . TYR D 1 203 ? 144.432 34.204 157.858 1.00 13.21 203 TYR D C 1
ATOM 10196 O O . TYR D 1 203 ? 144.136 33.659 156.777 1.00 14.10 203 TYR D O 1
ATOM 10205 N N . THR D 1 204 ? 143.975 33.857 159.066 1.00 12.36 204 THR D N 1
ATOM 10206 C CA . THR D 1 204 ? 143.097 32.673 159.221 1.00 12.47 204 THR D CA 1
ATOM 10207 C C . THR D 1 204 ? 141.897 33.025 160.074 1.00 12.11 204 THR D C 1
ATOM 10208 O O . THR D 1 204 ? 141.954 33.782 161.033 1.00 12.36 204 THR D O 1
ATOM 10212 N N . MET D 1 205 ? 140.757 32.387 159.702 1.00 11.61 205 MET D N 1
ATOM 10213 C CA . MET D 1 205 ? 139.547 32.568 160.496 1.00 11.00 205 MET D CA 1
ATOM 10214 C C . MET D 1 205 ? 138.702 31.304 160.421 1.00 10.64 205 MET D C 1
ATOM 10215 O O . MET D 1 205 ? 138.840 30.505 159.515 1.00 11.15 205 MET D O 1
ATOM 10220 N N . ASN D 1 206 ? 137.783 31.188 161.388 1.00 10.64 206 ASN D N 1
ATOM 10221 C CA . ASN D 1 206 ? 136.600 30.336 161.218 1.00 10.09 206 ASN D CA 1
ATOM 10222 C C . ASN D 1 206 ? 135.435 31.209 160.887 1.00 9.84 206 ASN D C 1
ATOM 10223 O O . ASN D 1 206 ? 135.343 32.368 161.356 1.00 11.09 206 ASN D O 1
ATOM 10228 N N . PHE D 1 207 ? 134.499 30.702 160.077 1.00 9.93 207 PHE D N 1
ATOM 10229 C CA . PHE D 1 207 ? 133.224 31.393 159.848 1.00 9.75 207 PHE D CA 1
ATOM 10230 C C . PHE D 1 207 ? 132.168 30.578 160.598 1.00 9.52 207 PHE D C 1
ATOM 10231 O O . PHE D 1 207 ? 131.933 29.437 160.219 1.00 10.95 207 PHE D O 1
ATOM 10239 N N . ILE D 1 208 ? 131.604 31.155 161.622 1.00 9.35 208 ILE D N 1
ATOM 10240 C CA . ILE D 1 208 ? 130.767 30.436 162.587 1.00 9.38 208 ILE D CA 1
ATOM 10241 C C . ILE D 1 208 ? 129.336 30.883 162.438 1.00 8.58 208 ILE D C 1
ATOM 10242 O O . ILE D 1 208 ? 128.988 32.056 162.529 1.00 10.09 208 ILE D O 1
ATOM 10247 N N . GLY D 1 209 ? 128.450 29.897 162.283 1.00 8.95 209 GLY D N 1
ATOM 10248 C CA . GLY D 1 209 ? 127.026 30.170 162.217 1.00 8.53 209 GLY D CA 1
ATOM 10249 C C . GLY D 1 209 ? 126.564 30.593 160.818 1.00 8.53 209 GLY D C 1
ATOM 10250 O O . GLY D 1 209 ? 125.926 31.638 160.654 1.00 9.03 209 GLY D O 1
ATOM 10251 N N . ASP D 1 210 ? 126.877 29.770 159.831 1.00 8.71 210 ASP D N 1
ATOM 10252 C CA . ASP D 1 210 ? 126.402 29.930 158.441 1.00 9.24 210 ASP D CA 1
ATOM 10253 C C . ASP D 1 210 ? 126.280 28.511 157.898 1.00 8.31 210 ASP D C 1
ATOM 10254 O O . ASP D 1 210 ? 127.241 27.756 157.982 1.00 9.68 210 ASP D O 1
ATOM 10259 N N . PHE D 1 211 ? 125.115 28.174 157.342 1.00 8.48 211 PHE D N 1
ATOM 10260 C CA . PHE D 1 211 ? 124.739 26.811 156.992 1.00 8.00 211 PHE D CA 1
ATOM 10261 C C . PHE D 1 211 ? 124.557 26.601 155.512 1.00 8.11 211 PHE D C 1
ATOM 10262 O O . PHE D 1 211 ? 123.944 25.612 155.084 1.00 8.61 211 PHE D O 1
ATOM 10270 N N . ASN D 1 212 ? 125.119 27.505 154.693 1.00 8.28 212 ASN D N 1
ATOM 10271 C CA . ASN D 1 212 ? 125.175 27.348 153.228 1.00 8.53 212 ASN D CA 1
ATOM 10272 C C . ASN D 1 212 ? 123.807 27.242 152.587 1.00 7.93 212 ASN D C 1
ATOM 10273 O O . ASN D 1 212 ? 123.665 26.538 151.590 1.00 8.35 212 ASN D O 1
ATOM 10278 N N . ILE D 1 213 ? 122.815 27.978 153.078 1.00 7.68 213 ILE D N 1
ATOM 10279 C CA . ILE D 1 213 ? 121.499 27.922 152.449 1.00 7.78 213 ILE D CA 1
ATOM 10280 C C . ILE D 1 213 ? 121.624 28.430 151.016 1.00 7.88 213 ILE D C 1
ATOM 10281 O O . ILE D 1 213 ? 122.109 29.540 150.754 1.00 7.91 213 ILE D O 1
ATOM 10286 N N . GLN D 1 214 ? 121.174 27.592 150.072 1.00 7.71 214 GLN D N 1
ATOM 10287 C CA . GLN D 1 214 ? 121.282 27.878 148.642 1.00 8.10 214 GLN D CA 1
ATOM 10288 C C . GLN D 1 214 ? 122.675 28.377 148.258 1.00 8.59 214 GLN D C 1
ATOM 10289 O O . GLN D 1 214 ? 122.796 29.169 147.305 1.00 9.89 214 GLN D O 1
ATOM 10295 N N . GLY D 1 215 ? 123.727 27.910 148.894 1.00 8.34 215 GLY D N 1
ATOM 10296 C CA . GLY D 1 215 ? 125.068 28.318 148.479 1.00 8.91 215 GLY D CA 1
ATOM 10297 C C . GLY D 1 215 ? 125.594 29.609 149.089 1.00 8.88 215 GLY D C 1
ATOM 10298 O O . GLY D 1 215 ? 126.629 30.087 148.614 1.00 9.55 215 GLY D O 1
ATOM 10299 N N . ASP D 1 216 ? 124.977 30.120 150.134 1.00 8.74 216 ASP D N 1
ATOM 10300 C CA . ASP D 1 216 ? 125.491 31.328 150.815 1.00 8.56 216 ASP D CA 1
ATOM 10301 C C . ASP D 1 216 ? 126.965 31.221 151.144 1.00 9.08 216 ASP D C 1
ATOM 10302 O O . ASP D 1 216 ? 127.711 32.209 150.964 1.00 9.93 216 ASP D O 1
ATOM 10307 N N . THR D 1 217 ? 127.394 30.105 151.707 1.00 9.21 217 THR D N 1
ATOM 10308 C CA . THR D 1 217 ? 128.765 29.954 152.185 1.00 9.30 217 THR D CA 1
ATOM 10309 C C . THR D 1 217 ? 129.735 29.993 151.023 1.00 9.51 217 THR D C 1
ATOM 10310 O O . THR D 1 217 ? 130.847 30.559 151.114 1.00 10.11 217 THR D O 1
ATOM 10314 N N . GLN D 1 218 ? 129.369 29.329 149.954 1.00 9.61 218 GLN D N 1
ATOM 10315 C CA . GLN D 1 218 ? 130.188 29.262 148.752 1.00 9.99 218 GLN D CA 1
ATOM 10316 C C . GLN D 1 218 ? 130.310 30.655 148.141 1.00 10.35 218 GLN D C 1
ATOM 10317 O O . GLN D 1 218 ? 131.389 31.024 147.635 1.00 11.66 218 GLN D O 1
ATOM 10323 N N . LEU D 1 219 ? 129.261 31.463 148.179 1.00 9.74 219 LEU D N 1
ATOM 10324 C CA . LEU D 1 219 ? 129.342 32.834 147.695 1.00 10.06 219 LEU D CA 1
ATOM 10325 C C . LEU D 1 219 ? 130.279 33.644 148.596 1.00 10.35 219 LEU D C 1
ATOM 10326 O O . LEU D 1 219 ? 131.198 34.313 148.089 1.00 11.72 219 LEU D O 1
ATOM 10331 N N . LEU D 1 220 ? 130.137 33.568 149.889 1.00 9.84 220 LEU D N 1
ATOM 10332 C CA . LEU D 1 220 ? 131.057 34.307 150.801 1.00 10.75 220 LEU D CA 1
ATOM 10333 C C . LEU D 1 220 ? 132.497 33.841 150.610 1.00 10.40 220 LEU D C 1
ATOM 10334 O O . LEU D 1 220 ? 133.418 34.675 150.753 1.00 11.10 220 LEU D O 1
ATOM 10339 N N . GLN D 1 221 ? 132.708 32.572 150.327 1.00 10.57 221 GLN D N 1
ATOM 10340 C CA . GLN D 1 221 ? 134.069 32.068 150.146 1.00 11.25 221 GLN D CA 1
ATOM 10341 C C . GLN D 1 221 ? 134.757 32.770 148.989 1.00 11.41 221 GLN D C 1
ATOM 10342 O O . GLN D 1 221 ? 136.008 32.863 149.023 1.00 12.25 221 GLN D O 1
ATOM 10348 N N . THR D 1 222 ? 134.032 33.223 147.993 1.00 11.85 222 THR D N 1
ATOM 10349 C CA . THR D 1 222 ? 134.671 33.976 146.911 1.00 12.48 222 THR D CA 1
ATOM 10350 C C . THR D 1 222 ? 135.312 35.242 147.474 1.00 12.52 222 THR D C 1
ATOM 10351 O O . THR D 1 222 ? 136.351 35.690 146.948 1.00 14.19 222 THR D O 1
ATOM 10355 N N . TYR D 1 223 ? 134.744 35.841 148.506 1.00 11.83 223 TYR D N 1
ATOM 10356 C CA . TYR D 1 223 ? 135.357 36.999 149.164 1.00 12.63 223 TYR D CA 1
ATOM 10357 C C . TYR D 1 223 ? 136.633 36.616 149.865 1.00 12.39 223 TYR D C 1
ATOM 10358 O O . TYR D 1 223 ? 137.677 37.268 149.756 1.00 13.31 223 TYR D O 1
ATOM 10367 N N . TRP D 1 224 ? 136.582 35.542 150.650 1.00 12.26 224 TRP D N 1
ATOM 10368 C CA . TRP D 1 224 ? 137.745 35.189 151.466 1.00 11.76 224 TRP D CA 1
ATOM 10369 C C . TRP D 1 224 ? 138.886 34.779 150.539 1.00 12.96 224 TRP D C 1
ATOM 10370 O O . TRP D 1 224 ? 140.068 35.127 150.812 1.00 13.93 224 TRP D O 1
ATOM 10381 N N . ASP D 1 225 ? 138.589 34.057 149.476 1.00 13.23 225 ASP D N 1
ATOM 10382 C CA . ASP D 1 225 ? 139.645 33.673 148.524 1.00 14.23 225 ASP D CA 1
ATOM 10383 C C . ASP D 1 225 ? 140.242 34.946 147.901 1.00 14.65 225 ASP D C 1
ATOM 10384 O O . ASP D 1 225 ? 141.485 35.015 147.762 1.00 16.87 225 ASP D O 1
ATOM 10389 N N . ARG D 1 226 ? 139.432 35.889 147.513 1.00 14.52 226 ARG D N 1
ATOM 10390 C CA . ARG D 1 226 ? 139.988 37.139 146.905 1.00 15.86 226 ARG D CA 1
ATOM 10391 C C . ARG D 1 226 ? 140.866 37.876 147.889 1.00 15.93 226 ARG D C 1
ATOM 10392 O O . ARG D 1 226 ? 141.880 38.476 147.482 1.00 17.96 226 ARG D O 1
ATOM 10400 N N . LEU D 1 227 ? 140.510 37.876 149.160 1.00 14.28 227 LEU D N 1
ATOM 10401 C CA . LEU D 1 227 ? 141.239 38.601 150.209 1.00 14.79 227 LEU D CA 1
ATOM 10402 C C . LEU D 1 227 ? 142.473 37.827 150.663 1.00 14.41 227 LEU D C 1
ATOM 10403 O O . LEU D 1 227 ? 143.269 38.405 151.449 1.00 16.86 227 LEU D O 1
ATOM 10408 N N . GLY D 1 228 ? 142.631 36.572 150.294 1.00 14.12 228 GLY D N 1
ATOM 10409 C CA . GLY D 1 228 ? 143.743 35.773 150.768 1.00 15.19 228 GLY D CA 1
ATOM 10410 C C . GLY D 1 228 ? 143.608 35.310 152.174 1.00 14.58 228 GLY D C 1
ATOM 10411 O O . GLY D 1 228 ? 144.629 35.058 152.821 1.00 15.28 228 GLY D O 1
ATOM 10412 N N . ILE D 1 229 ? 142.402 35.119 152.683 1.00 13.24 229 ILE D N 1
ATOM 10413 C CA . ILE D 1 229 ? 142.158 34.645 154.044 1.00 13.24 229 ILE D CA 1
ATOM 10414 C C . ILE D 1 229 ? 141.831 33.157 154.006 1.00 12.45 229 ILE D C 1
ATOM 10415 O O . ILE D 1 229 ? 140.926 32.779 153.236 1.00 14.64 229 ILE D O 1
ATOM 10420 N N . GLN D 1 230 ? 142.550 32.364 154.755 1.00 12.56 230 GLN D N 1
ATOM 10421 C CA . GLN D 1 230 ? 142.226 30.917 154.881 1.00 12.67 230 GLN D CA 1
ATOM 10422 C C . GLN D 1 230 ? 141.105 30.752 155.893 1.00 11.84 230 GLN D C 1
ATOM 10423 O O . GLN D 1 230 ? 141.217 31.227 157.014 1.00 12.86 230 GLN D O 1
ATOM 10429 N N . VAL D 1 231 ? 140.061 30.042 155.495 1.00 12.27 231 VAL D N 1
ATOM 10430 C CA . VAL D 1 231 ? 139.006 29.641 156.464 1.00 10.98 231 VAL D CA 1
ATOM 10431 C C . VAL D 1 231 ? 139.407 28.269 156.969 1.00 11.48 231 VAL D C 1
ATOM 10432 O O . VAL D 1 231 ? 139.437 27.294 156.205 1.00 12.73 231 VAL D O 1
ATOM 10436 N N . VAL D 1 232 ? 139.757 28.186 158.231 1.00 10.63 232 VAL D N 1
ATOM 10437 C CA . VAL D 1 232 ? 140.100 26.908 158.875 1.00 11.27 232 VAL D CA 1
ATOM 10438 C C . VAL D 1 232 ? 138.870 26.011 158.882 1.00 10.97 232 VAL D C 1
ATOM 10439 O O . VAL D 1 232 ? 138.928 24.868 158.406 1.00 12.24 232 VAL D O 1
ATOM 10443 N N . ALA D 1 233 ? 137.759 26.531 159.389 1.00 10.65 233 ALA D N 1
ATOM 10444 C CA . ALA D 1 233 ? 136.503 25.779 159.399 1.00 10.61 233 ALA D CA 1
ATOM 10445 C C . ALA D 1 233 ? 135.343 26.712 159.171 1.00 9.77 233 ALA D C 1
ATOM 10446 O O . ALA D 1 233 ? 135.263 27.791 159.756 1.00 10.76 233 ALA D O 1
ATOM 10448 N N . HIS D 1 234 ? 134.399 26.218 158.377 1.00 10.07 234 HIS D N 1
ATOM 10449 C CA . HIS D 1 234 ? 133.031 26.730 158.317 1.00 10.27 234 HIS D CA 1
ATOM 10450 C C . HIS D 1 234 ? 132.172 25.921 159.294 1.00 9.76 234 HIS D C 1
ATOM 10451 O O . HIS D 1 234 ? 132.139 24.701 159.182 1.00 10.22 234 HIS D O 1
ATOM 10458 N N . PHE D 1 235 ? 131.469 26.586 160.181 1.00 9.27 235 PHE D N 1
ATOM 10459 C CA . PHE D 1 235 ? 130.567 25.948 161.135 1.00 8.69 235 PHE D CA 1
ATOM 10460 C C . PHE D 1 235 ? 129.139 26.293 160.676 1.00 8.33 235 PHE D C 1
ATOM 10461 O O . PHE D 1 235 ? 128.621 27.348 161.045 1.00 9.01 235 PHE D O 1
ATOM 10469 N N . THR D 1 236 ? 128.483 25.456 159.850 1.00 8.31 236 THR D N 1
ATOM 10470 C CA . THR D 1 236 ? 128.952 24.202 159.262 1.00 8.42 236 THR D CA 1
ATOM 10471 C C . THR D 1 236 ? 128.775 24.175 157.738 1.00 8.76 236 THR D C 1
ATOM 10472 O O . THR D 1 236 ? 129.016 23.124 157.120 1.00 9.29 236 THR D O 1
ATOM 10476 N N . GLY D 1 237 ? 128.401 25.289 157.119 1.00 9.07 237 GLY D N 1
ATOM 10477 C CA . GLY D 1 237 ? 128.073 25.355 155.681 1.00 9.00 237 GLY D CA 1
ATOM 10478 C C . GLY D 1 237 ? 129.134 24.796 154.771 1.00 9.23 237 GLY D C 1
ATOM 10479 O O . GLY D 1 237 ? 130.315 25.169 154.856 1.00 10.09 237 GLY D O 1
ATOM 10480 N N . ASN D 1 238 ? 128.732 23.849 153.926 1.00 9.11 238 ASN D N 1
ATOM 10481 C CA . ASN D 1 238 ? 129.639 23.178 152.962 1.00 10.05 238 ASN D CA 1
ATOM 10482 C C . ASN D 1 238 ? 130.883 22.670 153.681 1.00 11.11 238 ASN D C 1
ATOM 10483 O O . ASN D 1 238 ? 131.943 22.597 153.078 1.00 12.00 238 ASN D O 1
ATOM 10488 N N . GLY D 1 239 ? 130.707 22.217 154.919 1.00 10.94 239 GLY D N 1
ATOM 10489 C CA . GLY D 1 239 ? 131.826 21.830 155.756 1.00 11.04 239 GLY D CA 1
ATOM 10490 C C . GLY D 1 239 ? 132.100 20.352 155.783 1.00 9.65 239 GLY D C 1
ATOM 10491 O O . GLY D 1 239 ? 131.337 19.535 155.299 1.00 10.87 239 GLY D O 1
ATOM 10492 N N . THR D 1 240 ? 133.251 20.020 156.371 1.00 10.88 240 THR D N 1
ATOM 10493 C CA . THR D 1 240 ? 133.626 18.625 156.654 1.00 10.57 240 THR D CA 1
ATOM 10494 C C . THR D 1 240 ? 133.774 18.431 158.136 1.00 10.40 240 THR D C 1
ATOM 10495 O O . THR D 1 240 ? 134.124 19.350 158.872 1.00 10.83 240 THR D O 1
ATOM 10499 N N . TYR D 1 241 ? 133.518 17.197 158.569 1.00 10.24 241 TYR D N 1
ATOM 10500 C CA . TYR D 1 241 ? 133.721 16.822 159.967 1.00 9.51 241 TYR D CA 1
ATOM 10501 C C . TYR D 1 241 ? 135.122 17.178 160.441 1.00 10.12 241 TYR D C 1
ATOM 10502 O O . TYR D 1 241 ? 135.307 17.778 161.492 1.00 10.73 241 TYR D O 1
ATOM 10511 N N . ASP D 1 242 ? 136.144 16.786 159.640 1.00 9.85 242 ASP D N 1
ATOM 10512 C CA . ASP D 1 242 ? 137.514 16.983 160.118 1.00 10.57 242 ASP D CA 1
ATOM 10513 C C . ASP D 1 242 ? 137.902 18.455 160.155 1.00 10.87 242 ASP D C 1
ATOM 10514 O O . ASP D 1 242 ? 138.696 18.826 161.030 1.00 11.75 242 ASP D O 1
ATOM 10519 N N . ASP D 1 243 ? 137.394 19.297 159.290 1.00 11.03 243 ASP D N 1
ATOM 10520 C CA . ASP D 1 243 ? 137.734 20.729 159.422 1.00 11.42 243 ASP D CA 1
ATOM 10521 C C . ASP D 1 243 ? 137.280 21.237 160.758 1.00 11.42 243 ASP D C 1
ATOM 10522 O O . ASP D 1 243 ? 137.981 22.076 161.368 1.00 12.45 243 ASP D O 1
ATOM 10527 N N . LEU D 1 244 ? 136.116 20.794 161.243 1.00 11.12 244 LEU D N 1
ATOM 10528 C CA . LEU D 1 244 ? 135.615 21.268 162.529 1.00 11.37 244 LEU D CA 1
ATOM 10529 C C . LEU D 1 244 ? 136.511 20.856 163.696 1.00 10.86 244 LEU D C 1
ATOM 10530 O O . LEU D 1 244 ? 136.416 21.437 164.770 1.00 11.65 244 LEU D O 1
ATOM 10535 N N . ARG D 1 245 ? 137.314 19.806 163.533 1.00 10.74 245 ARG D N 1
ATOM 10536 C CA . ARG D 1 245 ? 138.219 19.369 164.583 1.00 10.68 245 ARG D CA 1
ATOM 10537 C C . ARG D 1 245 ? 139.380 20.342 164.738 1.00 11.59 245 ARG D C 1
ATOM 10538 O O . ARG D 1 245 ? 140.117 20.230 165.725 1.00 12.90 245 ARG D O 1
ATOM 10546 N N . CYS D 1 246 ? 139.576 21.224 163.769 1.00 11.31 246 CYS D N 1
ATOM 10547 C CA . CYS D 1 246 ? 140.759 22.112 163.667 1.00 11.96 246 CYS D CA 1
ATOM 10548 C C . CYS D 1 246 ? 140.463 23.525 164.126 1.00 12.01 246 CYS D C 1
ATOM 10549 O O . CYS D 1 246 ? 141.337 24.397 163.971 1.00 12.12 246 CYS D O 1
ATOM 10552 N N . MET D 1 247 ? 139.273 23.807 164.657 1.00 11.25 247 MET D N 1
ATOM 10553 C CA . MET D 1 247 ? 138.823 25.181 164.865 1.00 11.36 247 MET D CA 1
ATOM 10554 C C . MET D 1 247 ? 139.728 25.981 165.791 1.00 11.44 247 MET D C 1
ATOM 10555 O O . MET D 1 247 ? 139.760 27.209 165.677 1.00 12.34 247 MET D O 1
ATOM 10560 N N . HIS D 1 248 ? 140.427 25.320 166.705 1.00 11.44 248 HIS D N 1
ATOM 10561 C CA . HIS D 1 248 ? 141.309 26.004 167.645 1.00 12.25 248 HIS D CA 1
ATOM 10562 C C . HIS D 1 248 ? 142.497 26.678 166.918 1.00 12.55 248 HIS D C 1
ATOM 10563 O O . HIS D 1 248 ? 143.164 27.480 167.585 1.00 13.75 248 HIS D O 1
ATOM 10570 N N . GLN D 1 249 ? 142.757 26.391 165.674 1.00 12.36 249 GLN D N 1
ATOM 10571 C CA . GLN D 1 249 ? 143.909 26.945 164.967 1.00 13.03 249 GLN D CA 1
ATOM 10572 C C . GLN D 1 249 ? 143.646 28.330 164.428 1.00 12.94 249 GLN D C 1
ATOM 10573 O O . GLN D 1 249 ? 144.625 29.049 164.120 1.00 14.79 249 GLN D O 1
ATOM 10579 N N . ALA D 1 250 ? 142.399 28.782 164.325 1.00 12.10 250 ALA D N 1
ATOM 10580 C CA . ALA D 1 250 ? 142.105 30.049 163.650 1.00 12.54 250 ALA D CA 1
ATOM 10581 C C . ALA D 1 250 ? 142.562 31.256 164.477 1.00 12.04 250 ALA D C 1
ATOM 10582 O O . ALA D 1 250 ? 142.488 31.226 165.691 1.00 12.63 250 ALA D O 1
ATOM 10584 N N . GLN D 1 251 ? 142.863 32.346 163.792 1.00 12.05 251 GLN D N 1
ATOM 10585 C CA . GLN D 1 251 ? 143.181 33.606 164.475 1.00 12.32 251 GLN D CA 1
ATOM 10586 C C . GLN D 1 251 ? 141.949 34.400 164.873 1.00 11.94 251 GLN D C 1
ATOM 10587 O O . GLN D 1 251 ? 142.008 35.196 165.818 1.00 13.59 251 GLN D O 1
ATOM 10593 N N . LEU D 1 252 ? 140.820 34.208 164.183 1.00 12.03 252 LEU D N 1
ATOM 10594 C CA . LEU D 1 252 ? 139.608 35.048 164.315 1.00 11.58 252 LEU D CA 1
ATOM 10595 C C . LEU D 1 252 ? 138.405 34.117 164.141 1.00 11.13 252 LEU D C 1
ATOM 10596 O O . LEU D 1 252 ? 138.417 33.303 163.236 1.00 11.73 252 LEU D O 1
ATOM 10601 N N . ASN D 1 253 ? 137.374 34.356 164.925 1.00 10.73 253 ASN D N 1
ATOM 10602 C CA . ASN D 1 253 ? 136.047 33.745 164.698 1.00 10.18 253 ASN D CA 1
ATOM 10603 C C . ASN D 1 253 ? 135.102 34.807 164.234 1.00 10.26 253 ASN D C 1
ATOM 10604 O O . ASN D 1 253 ? 134.780 35.740 164.986 1.00 12.65 253 ASN D O 1
ATOM 10609 N N . VAL D 1 254 ? 134.608 34.695 163.033 1.00 10.14 254 VAL D N 1
ATOM 10610 C CA . VAL D 1 254 ? 133.596 35.572 162.480 1.00 10.42 254 VAL D CA 1
ATOM 10611 C C . VAL D 1 254 ? 132.230 34.917 162.658 1.00 10.21 254 VAL D C 1
ATOM 10612 O O . VAL D 1 254 ? 132.050 33.788 162.136 1.00 11.64 254 VAL D O 1
ATOM 10616 N N . VAL D 1 255 ? 131.325 35.521 163.342 1.00 9.91 255 VAL D N 1
ATOM 10617 C CA . VAL D 1 255 ? 130.001 34.968 163.679 1.00 9.31 255 VAL D CA 1
ATOM 10618 C C . VAL D 1 255 ? 128.941 35.683 162.911 1.00 9.08 255 VAL D C 1
ATOM 10619 O O . VAL D 1 255 ? 128.858 36.917 162.938 1.00 10.24 255 VAL D O 1
ATOM 10623 N N . ASN D 1 256 ? 128.072 34.905 162.238 1.00 8.97 256 ASN D N 1
ATOM 10624 C CA . ASN D 1 256 ? 126.815 35.435 161.692 1.00 8.82 256 ASN D CA 1
ATOM 10625 C C . ASN D 1 256 ? 125.668 35.005 162.603 1.00 8.26 256 ASN D C 1
ATOM 10626 O O . ASN D 1 256 ? 125.043 35.834 163.252 1.00 9.22 256 ASN D O 1
ATOM 10631 N N . CYS D 1 257 ? 125.409 33.702 162.680 1.00 8.26 257 CYS D N 1
ATOM 10632 C CA . CYS D 1 257 ? 124.297 33.249 163.550 1.00 8.47 257 CYS D CA 1
ATOM 10633 C C . CYS D 1 257 ? 124.766 33.123 164.982 1.00 8.58 257 CYS D C 1
ATOM 10634 O O . CYS D 1 257 ? 125.227 32.071 165.461 1.00 8.66 257 CYS D O 1
ATOM 10637 N N . ALA D 1 258 ? 124.621 34.221 165.715 1.00 8.31 258 ALA D N 1
ATOM 10638 C CA . ALA D 1 258 ? 125.011 34.278 167.123 1.00 8.81 258 ALA D CA 1
ATOM 10639 C C . ALA D 1 258 ? 124.072 33.445 167.997 1.00 8.31 258 ALA D C 1
ATOM 10640 O O . ALA D 1 258 ? 124.432 33.114 169.115 1.00 10.57 258 ALA D O 1
ATOM 10642 N N . ARG D 1 259 ? 122.890 33.109 167.498 1.00 8.55 259 ARG D N 1
ATOM 10643 C CA . ARG D 1 259 ? 121.911 32.289 168.253 1.00 8.30 259 ARG D CA 1
ATOM 10644 C C . ARG D 1 259 ? 122.342 30.840 168.246 1.00 7.77 259 ARG D C 1
ATOM 10645 O O . ARG D 1 259 ? 122.485 30.227 169.299 1.00 8.65 259 ARG D O 1
ATOM 10653 N N . SER D 1 260 ? 122.517 30.240 167.064 1.00 7.85 260 SER D N 1
ATOM 10654 C CA . SER D 1 260 ? 122.799 28.812 167.021 1.00 8.06 260 SER D CA 1
ATOM 10655 C C . SER D 1 260 ? 124.237 28.481 167.349 1.00 7.90 260 SER D C 1
ATOM 10656 O O . SER D 1 260 ? 124.524 27.353 167.754 1.00 8.58 260 SER D O 1
ATOM 10659 N N . SER D 1 261 ? 125.137 29.452 167.149 1.00 7.97 261 SER D N 1
ATOM 10660 C CA . SER D 1 261 ? 126.574 29.133 167.093 1.00 8.77 261 SER D CA 1
ATOM 10661 C C . SER D 1 261 ? 127.424 30.079 167.926 1.00 8.45 261 SER D C 1
ATOM 10662 O O . SER D 1 261 ? 128.649 29.964 167.943 1.00 9.19 261 SER D O 1
ATOM 10665 N N . GLY D 1 262 ? 126.799 31.005 168.644 1.00 8.88 262 GLY D N 1
ATOM 10666 C CA . GLY D 1 262 ? 127.532 31.838 169.577 1.00 9.63 262 GLY D CA 1
ATOM 10667 C C . GLY D 1 262 ? 128.203 31.030 170.662 1.00 9.36 262 GLY D C 1
ATOM 10668 O O . GLY D 1 262 ? 129.305 31.366 171.113 1.00 10.08 262 GLY D O 1
ATOM 10669 N N . TYR D 1 263 ? 127.586 29.916 171.061 1.00 8.97 263 TYR D N 1
ATOM 10670 C CA . TYR D 1 263 ? 128.119 29.079 172.134 1.00 9.34 263 TYR D CA 1
ATOM 10671 C C . TYR D 1 263 ? 129.543 28.672 171.820 1.00 9.72 263 TYR D C 1
ATOM 10672 O O . TYR D 1 263 ? 130.457 28.832 172.667 1.00 9.95 263 TYR D O 1
ATOM 10681 N N . ILE D 1 264 ? 129.768 28.092 170.643 1.00 9.39 264 ILE D N 1
ATOM 10682 C CA . ILE D 1 264 ? 131.105 27.602 170.330 1.00 9.67 264 ILE D CA 1
ATOM 10683 C C . ILE D 1 264 ? 132.081 28.752 170.151 1.00 9.44 264 ILE D C 1
ATOM 10684 O O . ILE D 1 264 ? 133.251 28.637 170.546 1.00 9.97 264 ILE D O 1
ATOM 10689 N N . ALA D 1 265 ? 131.646 29.861 169.591 1.00 9.61 265 ALA D N 1
ATOM 10690 C CA . ALA D 1 265 ? 132.536 31.041 169.532 1.00 10.13 265 ALA D CA 1
ATOM 10691 C C . ALA D 1 265 ? 132.952 31.497 170.927 1.00 9.60 265 ALA D C 1
ATOM 10692 O O . ALA D 1 265 ? 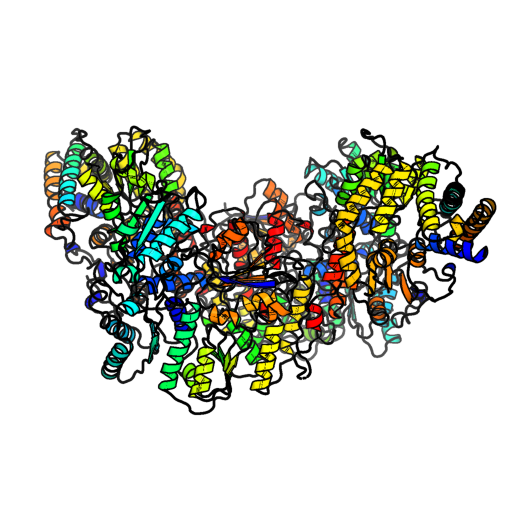134.131 31.824 171.159 1.00 10.63 265 ALA D O 1
ATOM 10694 N N . ASN D 1 266 ? 132.014 31.508 171.846 1.00 9.38 266 ASN D N 1
ATOM 10695 C CA . ASN D 1 266 ? 132.313 31.942 173.212 1.00 9.85 266 ASN D CA 1
ATOM 10696 C C . ASN D 1 266 ? 133.314 31.001 173.862 1.00 10.05 266 ASN D C 1
ATOM 10697 O O . ASN D 1 266 ? 134.269 31.440 174.531 1.00 10.75 266 ASN D O 1
ATOM 10702 N N . GLU D 1 267 ? 133.135 29.704 173.690 1.00 9.59 267 GLU D N 1
ATOM 10703 C CA . GLU D 1 267 ? 134.051 28.719 174.286 1.00 11.17 267 GLU D CA 1
ATOM 10704 C C . GLU D 1 267 ? 135.402 28.765 173.580 1.00 10.71 267 GLU D C 1
ATOM 10705 O O . GLU D 1 267 ? 136.438 28.562 174.265 1.00 11.97 267 GLU D O 1
ATOM 10711 N N . LEU D 1 268 ? 135.470 28.987 172.286 1.00 10.75 268 LEU D N 1
ATOM 10712 C CA . LEU D 1 268 ? 136.750 29.077 171.606 1.00 11.59 268 LEU D CA 1
ATOM 10713 C C . LEU D 1 268 ? 137.517 30.311 172.092 1.00 11.61 268 LEU D C 1
ATOM 10714 O O . LEU D 1 268 ? 138.755 30.271 172.198 1.00 12.42 268 LEU D O 1
ATOM 10719 N N . LYS D 1 269 ? 136.819 31.393 172.356 1.00 11.35 269 LYS D N 1
ATOM 10720 C CA . LYS D 1 269 ? 137.489 32.585 172.915 1.00 12.53 269 LYS D CA 1
ATOM 10721 C C . LYS D 1 269 ? 138.033 32.263 174.293 1.00 12.85 269 LYS D C 1
ATOM 10722 O O . LYS D 1 269 ? 139.203 32.550 174.636 1.00 14.07 269 LYS D O 1
ATOM 10728 N N . LYS D 1 270 ? 137.210 31.649 175.126 1.00 12.34 270 LYS D N 1
ATOM 10729 C CA . LYS D 1 270 ? 137.608 31.343 176.490 1.00 13.65 270 LYS D CA 1
ATOM 10730 C C . LYS D 1 270 ? 138.811 30.418 176.516 1.00 13.56 270 LYS D C 1
ATOM 10731 O O . LYS D 1 270 ? 139.744 30.613 177.332 1.00 15.85 270 LYS D O 1
ATOM 10737 N N . ARG D 1 271 ? 138.788 29.367 175.722 1.00 12.87 271 ARG D N 1
ATOM 10738 C CA . ARG D 1 271 ? 139.810 28.300 175.819 1.00 13.70 271 ARG D CA 1
ATOM 10739 C C . ARG D 1 271 ? 141.057 28.624 175.005 1.00 13.93 271 ARG D C 1
ATOM 10740 O O . ARG D 1 271 ? 142.149 28.175 175.429 1.00 16.35 271 ARG D O 1
ATOM 10748 N N . TYR D 1 272 ? 140.954 29.310 173.892 1.00 13.07 272 TYR D N 1
ATOM 10749 C CA . TYR D 1 272 ? 142.058 29.475 172.947 1.00 13.90 272 TYR D CA 1
ATOM 10750 C C . TYR D 1 272 ? 142.404 30.940 172.702 1.00 14.65 272 TYR D C 1
ATOM 10751 O O . TYR D 1 272 ? 143.357 31.202 171.942 1.00 16.16 272 TYR D O 1
ATOM 10760 N N . GLY D 1 273 ? 141.628 31.859 173.244 1.00 13.45 273 GLY D N 1
ATOM 10761 C CA . GLY D 1 273 ? 141.900 33.270 173.034 1.00 15.10 273 GLY D CA 1
ATOM 10762 C C . GLY D 1 273 ? 141.501 33.814 171.675 1.00 14.22 273 GLY D C 1
ATOM 10763 O O . GLY D 1 273 ? 141.926 34.943 171.332 1.00 16.39 273 GLY D O 1
ATOM 10764 N N . ILE D 1 274 ? 140.692 33.067 170.925 1.00 12.45 274 ILE D N 1
ATOM 10765 C CA . ILE D 1 274 ? 140.325 33.522 169.584 1.00 11.89 274 ILE D CA 1
ATOM 10766 C C . ILE D 1 274 ? 139.237 34.562 169.689 1.00 12.02 274 ILE D C 1
ATOM 10767 O O . ILE D 1 274 ? 138.141 34.262 170.227 1.00 12.05 274 ILE D O 1
ATOM 10772 N N . PRO D 1 275 ? 139.456 35.796 169.221 1.00 11.75 275 PRO D N 1
ATOM 10773 C CA . PRO D 1 275 ? 138.396 36.791 169.342 1.00 11.67 275 PRO D CA 1
ATOM 10774 C C . PRO D 1 275 ? 137.133 36.410 168.546 1.00 11.34 275 PRO D C 1
ATOM 10775 O O . PRO D 1 275 ? 137.241 35.816 167.492 1.00 11.99 275 PRO D O 1
ATOM 10779 N N . ARG D 1 276 ? 135.997 36.857 169.063 1.00 11.25 276 ARG D N 1
ATOM 10780 C CA . ARG D 1 276 ? 134.669 36.725 168.441 1.00 10.68 276 ARG D CA 1
ATOM 10781 C C . ARG D 1 276 ? 134.297 38.040 167.797 1.00 10.64 276 ARG D C 1
ATOM 10782 O O . ARG D 1 276 ? 134.108 39.040 168.536 1.00 12.00 276 ARG D O 1
ATOM 10790 N N . LEU D 1 277 ? 134.103 38.061 166.506 1.00 10.63 277 LEU D N 1
ATOM 10791 C CA . LEU D 1 277 ? 133.623 39.217 165.742 1.00 10.96 277 LEU D CA 1
ATOM 10792 C C . LEU D 1 277 ? 132.224 38.914 165.220 1.00 10.36 277 LEU D C 1
ATOM 10793 O O . LEU D 1 277 ? 132.085 38.007 164.363 1.00 11.57 277 LEU D O 1
ATOM 10798 N N . ASP D 1 278 ? 131.227 39.641 165.659 1.00 10.23 278 ASP D N 1
ATOM 10799 C CA . ASP D 1 278 ? 129.875 39.475 165.141 1.00 10.07 278 ASP D CA 1
ATOM 10800 C C . ASP D 1 278 ? 129.668 40.400 163.930 1.00 10.60 278 ASP D C 1
ATOM 10801 O O . ASP D 1 278 ? 129.977 41.617 164.014 1.00 11.75 278 ASP D O 1
ATOM 10806 N N . ILE D 1 279 ? 129.142 39.837 162.856 1.00 10.10 279 ILE D N 1
ATOM 10807 C CA . ILE D 1 279 ? 128.819 40.581 161.638 1.00 9.93 279 ILE D CA 1
ATOM 10808 C C . ILE D 1 279 ? 127.387 40.326 161.237 1.00 9.54 279 ILE D C 1
ATOM 10809 O O . ILE D 1 279 ? 126.688 39.480 161.842 1.00 10.66 279 ILE D O 1
ATOM 10814 N N . ASP D 1 280 ? 126.999 40.987 160.173 1.00 9.86 280 ASP D N 1
ATOM 10815 C CA . ASP D 1 280 ? 125.759 40.675 159.451 1.00 9.71 280 ASP D CA 1
ATOM 10816 C C . ASP D 1 280 ? 126.205 40.355 158.038 1.00 10.09 280 ASP D C 1
ATOM 10817 O O . ASP D 1 280 ? 126.643 41.245 157.313 1.00 11.19 280 ASP D O 1
ATOM 10822 N N . SER D 1 281 ? 126.030 39.095 157.619 1.00 9.79 281 SER D N 1
ATOM 10823 C CA . SER D 1 281 ? 126.390 38.674 156.276 1.00 9.59 281 SER D CA 1
ATOM 10824 C C . SER D 1 281 ? 125.184 38.641 155.331 1.00 9.88 281 SER D C 1
ATOM 10825 O O . SER D 1 281 ? 125.381 38.250 154.160 1.00 10.24 281 SER D O 1
ATOM 10828 N N . TRP D 1 282 ? 124.026 39.073 155.822 1.00 9.28 282 TRP D N 1
ATOM 10829 C CA . TRP D 1 282 ? 122.941 39.557 154.965 1.00 9.29 282 TRP D CA 1
ATOM 10830 C C . TRP D 1 282 ? 122.927 41.057 155.056 1.00 9.75 282 TRP D C 1
ATOM 10831 O O . TRP D 1 282 ? 123.145 41.606 156.162 1.00 10.96 282 TRP D O 1
ATOM 10842 N N . GLY D 1 283 ? 122.601 41.701 153.948 1.00 9.89 283 GLY D N 1
ATOM 10843 C CA . GLY D 1 283 ? 122.486 43.142 153.847 1.00 10.17 283 GLY D CA 1
ATOM 10844 C C . GLY D 1 283 ? 123.664 43.702 153.078 1.00 10.24 283 GLY D C 1
ATOM 10845 O O . GLY D 1 283 ? 124.796 43.285 153.243 1.00 11.32 283 GLY D O 1
ATOM 10846 N N . PHE D 1 284 ? 123.387 44.627 152.166 1.00 11.12 284 PHE D N 1
ATOM 10847 C CA . PHE D 1 284 ? 124.410 45.120 151.243 1.00 11.59 284 PHE D CA 1
ATOM 10848 C C . PHE D 1 284 ? 125.434 45.990 151.978 1.00 10.73 284 PHE D C 1
ATOM 10849 O O . PHE D 1 284 ? 126.616 45.721 151.986 1.00 12.09 284 PHE D O 1
ATOM 10857 N N . ASN D 1 285 ? 124.933 47.038 152.655 1.00 11.77 285 ASN D N 1
ATOM 10858 C CA . ASN D 1 285 ? 125.869 47.875 153.422 1.00 12.16 285 ASN D CA 1
ATOM 10859 C C . ASN D 1 285 ? 126.402 47.159 154.650 1.00 10.85 285 ASN D C 1
ATOM 10860 O O . ASN D 1 285 ? 127.566 47.351 155.034 1.00 12.02 285 ASN D O 1
ATOM 10865 N N . TYR D 1 286 ? 125.649 46.222 155.195 1.00 10.63 286 TYR D N 1
ATOM 10866 C CA . TYR D 1 286 ? 126.182 45.362 156.269 1.00 10.77 286 TYR D CA 1
ATOM 10867 C C . TYR D 1 286 ? 127.352 44.532 155.808 1.00 10.88 286 TYR D C 1
ATOM 10868 O O . TYR D 1 286 ? 128.324 44.382 156.532 1.00 10.87 286 TYR D O 1
ATOM 10877 N N . MET D 1 287 ? 127.251 43.945 154.620 1.00 11.09 287 MET D N 1
ATOM 10878 C CA . MET D 1 287 ? 128.324 43.082 154.132 1.00 11.13 287 MET D CA 1
ATOM 10879 C C . MET D 1 287 ? 129.614 43.896 154.026 1.00 11.17 287 MET D C 1
ATOM 10880 O O . MET D 1 287 ? 130.687 43.423 154.332 1.00 12.08 287 MET D O 1
ATOM 10885 N N . ALA D 1 288 ? 129.504 45.119 153.533 1.00 11.71 288 ALA D N 1
ATOM 10886 C CA . ALA D 1 288 ? 130.683 45.999 153.425 1.00 12.69 288 ALA D CA 1
ATOM 10887 C C . ALA D 1 288 ? 131.292 46.269 154.803 1.00 12.00 288 ALA D C 1
ATOM 10888 O O . ALA D 1 288 ? 132.508 46.215 154.962 1.00 12.61 288 ALA D O 1
ATOM 10890 N N . GLU D 1 289 ? 130.458 46.560 155.778 1.00 11.55 289 GLU D N 1
ATOM 10891 C CA . GLU D 1 289 ? 130.973 46.756 157.120 1.00 12.08 289 GLU D CA 1
ATOM 10892 C C . GLU D 1 289 ? 131.687 45.520 157.637 1.00 12.00 289 GLU D C 1
ATOM 10893 O O . GLU D 1 289 ? 132.754 45.609 158.260 1.00 12.11 289 GLU D O 1
ATOM 10899 N N . GLY D 1 290 ? 131.129 44.343 157.401 1.00 11.74 290 GLY D N 1
ATOM 10900 C CA . GLY D 1 290 ? 131.758 43.113 157.881 1.00 12.20 290 GLY D CA 1
ATOM 10901 C C . GLY D 1 290 ? 133.102 42.864 157.212 1.00 12.34 290 GLY D C 1
ATOM 10902 O O . GLY D 1 290 ? 134.057 42.515 157.902 1.00 12.23 290 GLY D O 1
ATOM 10903 N N . ILE D 1 291 ? 133.176 43.066 155.893 1.00 11.73 291 ILE D N 1
ATOM 10904 C CA . ILE D 1 291 ? 134.471 42.918 155.213 1.00 12.73 291 ILE D CA 1
ATOM 10905 C C . ILE D 1 291 ? 135.482 43.942 155.783 1.00 11.58 291 ILE D C 1
ATOM 10906 O O . ILE D 1 291 ? 136.630 43.604 156.009 1.00 12.93 291 ILE D O 1
ATOM 10911 N N . ARG D 1 292 ? 135.040 45.183 155.978 1.00 12.29 292 ARG D N 1
ATOM 10912 C CA . ARG D 1 292 ? 135.983 46.178 156.519 1.00 13.22 292 ARG D CA 1
ATOM 10913 C C . ARG D 1 292 ? 136.466 45.789 157.900 1.00 13.43 292 ARG D C 1
ATOM 10914 O O . ARG D 1 292 ? 137.657 46.028 158.216 1.00 14.42 292 ARG D O 1
ATOM 10922 N N . LYS D 1 293 ? 135.646 45.214 158.752 1.00 12.05 293 LYS D N 1
ATOM 10923 C CA . LYS D 1 293 ? 136.084 44.789 160.075 1.00 12.45 293 LYS D CA 1
ATOM 10924 C C . LYS D 1 293 ? 137.075 43.655 159.972 1.00 12.89 293 LYS D C 1
ATOM 10925 O O . LYS D 1 293 ? 138.115 43.654 160.656 1.00 13.27 293 LYS D O 1
ATOM 10931 N N . ILE D 1 294 ? 136.783 42.627 159.167 1.00 12.22 294 ILE D N 1
ATOM 10932 C CA . ILE D 1 294 ? 137.687 41.499 158.983 1.00 12.26 294 ILE D CA 1
ATOM 10933 C C . ILE D 1 294 ? 139.037 42.043 158.492 1.00 12.65 294 ILE D C 1
ATOM 10934 O O . ILE D 1 294 ? 140.087 41.627 158.952 1.00 13.21 294 ILE D O 1
ATOM 10939 N N . CYS D 1 295 ? 139.003 42.912 157.484 1.00 12.67 295 CYS D N 1
ATOM 10940 C CA . CYS D 1 295 ? 140.255 43.390 156.886 1.00 13.41 295 CYS D CA 1
ATOM 10941 C C . CYS D 1 295 ? 141.024 44.281 157.889 1.00 14.77 295 CYS D C 1
ATOM 10942 O O . CYS D 1 295 ? 142.250 44.280 157.871 1.00 15.74 295 CYS D O 1
ATOM 10945 N N . ALA D 1 296 ? 140.341 45.049 158.707 1.00 13.96 296 ALA D N 1
ATOM 10946 C CA . ALA D 1 296 ? 140.992 45.862 159.735 1.00 14.68 296 ALA D CA 1
ATOM 10947 C C . ALA D 1 296 ? 141.651 44.979 160.779 1.00 14.84 296 ALA D C 1
ATOM 10948 O O . ALA D 1 296 ? 142.757 45.247 161.201 1.00 15.69 296 ALA D O 1
ATOM 10950 N N . PHE D 1 297 ? 141.015 43.887 161.156 1.00 13.79 297 PHE D N 1
ATOM 10951 C CA . PHE D 1 297 ? 141.602 42.951 162.097 1.00 13.79 297 PHE D CA 1
ATOM 10952 C C . PHE D 1 297 ? 142.921 42.401 161.533 1.00 14.60 297 PHE D C 1
ATOM 10953 O O . PHE D 1 297 ? 143.936 42.316 162.274 1.00 15.74 297 PHE D O 1
ATOM 10961 N N . PHE D 1 298 ? 142.936 42.042 160.261 1.00 14.19 298 PHE D N 1
ATOM 10962 C CA . PHE D 1 298 ? 144.094 41.401 159.628 1.00 15.20 298 PHE D CA 1
ATOM 10963 C C . PHE D 1 298 ? 145.115 42.416 159.107 1.00 14.97 298 PHE D C 1
ATOM 10964 O O . PHE D 1 298 ? 146.242 41.986 158.808 1.00 18.03 298 PHE D O 1
ATOM 10972 N N . GLY D 1 299 ? 144.786 43.666 159.029 1.00 16.21 299 GLY D N 1
ATOM 10973 C CA . GLY D 1 299 ? 145.715 44.628 158.425 1.00 18.46 299 GLY D CA 1
ATOM 10974 C C . GLY D 1 299 ? 145.761 44.599 156.914 1.00 18.44 299 GLY D C 1
ATOM 10975 O O . GLY D 1 299 ? 146.801 45.014 156.361 1.00 22.22 299 GLY D O 1
ATOM 10976 N N . ILE D 1 300 ? 144.667 44.243 156.236 1.00 17.24 300 ILE D N 1
ATOM 10977 C CA . ILE D 1 300 ? 144.556 44.190 154.782 1.00 18.28 300 ILE D CA 1
ATOM 10978 C C . ILE D 1 300 ? 143.413 45.115 154.332 1.00 17.67 300 ILE D C 1
ATOM 10979 O O . ILE D 1 300 ? 142.662 44.784 153.382 1.00 17.81 300 ILE D O 1
ATOM 10984 N N . GLU D 1 301 ? 143.372 46.302 154.909 1.00 19.30 301 GLU D N 1
ATOM 10985 C CA . GLU D 1 301 ? 142.291 47.262 154.620 1.00 19.88 301 GLU D CA 1
ATOM 10986 C C . GLU D 1 301 ? 142.188 47.542 153.121 1.00 21.43 301 GLU D C 1
ATOM 10987 O O . GLU D 1 301 ? 141.078 47.624 152.597 1.00 20.42 301 GLU D O 1
ATOM 10993 N N . GLU D 1 302 ? 143.299 47.790 152.438 1.00 21.22 302 GLU D N 1
ATOM 10994 C CA . GLU D 1 302 ? 143.213 48.116 150.998 1.00 24.06 302 GLU D CA 1
ATOM 10995 C C . GLU D 1 302 ? 142.622 47.022 150.155 1.00 20.31 302 GLU D C 1
ATOM 10996 O O . GLU D 1 302 ? 141.896 47.308 149.194 1.00 21.68 302 GLU D O 1
ATOM 11002 N N . LYS D 1 303 ? 142.932 45.772 150.472 1.00 20.89 303 LYS D N 1
ATOM 11003 C CA . LYS D 1 303 ? 142.341 44.653 149.708 1.00 19.83 303 LYS D CA 1
ATOM 11004 C C . LYS D 1 303 ? 140.823 44.635 149.902 1.00 16.61 303 LYS D C 1
ATOM 11005 O O . LYS D 1 303 ? 140.095 44.404 148.968 1.00 17.66 303 LYS D O 1
ATOM 11011 N N . GLY D 1 304 ? 140.412 44.907 151.129 1.00 16.41 304 GLY D N 1
ATOM 11012 C CA . GLY D 1 304 ? 138.989 44.995 151.378 1.00 15.85 304 GLY D CA 1
ATOM 11013 C C . GLY D 1 304 ? 138.314 46.111 150.618 1.00 15.12 304 GLY D C 1
ATOM 11014 O O . GLY D 1 304 ? 137.202 45.943 150.058 1.00 16.09 304 GLY D O 1
ATOM 11015 N N . GLU D 1 305 ? 138.983 47.267 150.524 1.00 17.26 305 GLU D N 1
ATOM 11016 C CA . GLU D 1 305 ? 138.371 48.364 149.743 1.00 17.61 305 GLU D CA 1
ATOM 11017 C C . GLU D 1 305 ? 138.270 48.030 148.251 1.00 17.65 305 GLU D C 1
ATOM 11018 O O . GLU D 1 305 ? 137.280 48.420 147.624 1.00 18.66 305 GLU D O 1
ATOM 11024 N N . GLU D 1 306 ? 139.261 47.346 147.699 1.00 18.53 306 GLU D N 1
ATOM 11025 C CA . GLU D 1 306 ? 139.209 46.951 146.280 1.00 19.03 306 GLU D CA 1
ATOM 11026 C C . GLU D 1 306 ? 137.994 46.033 146.061 1.00 16.94 306 GLU D C 1
ATOM 11027 O O . GLU D 1 306 ? 137.272 46.163 145.072 1.00 18.39 306 GLU D O 1
ATOM 11033 N N . LEU D 1 307 ? 137.833 45.047 146.933 1.00 16.75 307 LEU D N 1
ATOM 11034 C CA . LEU D 1 307 ? 136.705 44.086 146.821 1.00 15.35 307 LEU D CA 1
ATOM 11035 C C . LEU D 1 307 ? 135.377 44.843 146.909 1.00 13.89 307 LEU D C 1
ATOM 11036 O O . LEU D 1 307 ? 134.490 44.667 146.077 1.00 15.23 307 LEU D O 1
ATOM 11041 N N . ILE D 1 308 ? 135.226 45.686 147.930 1.00 14.20 308 ILE D N 1
ATOM 11042 C CA . ILE D 1 308 ? 133.953 46.389 148.123 1.00 14.27 308 ILE D CA 1
ATOM 11043 C C . ILE D 1 308 ? 133.647 47.265 146.927 1.00 14.76 308 ILE D C 1
ATOM 11044 O O . ILE D 1 308 ? 132.522 47.356 146.456 1.00 15.64 308 ILE D O 1
ATOM 11049 N N . ALA D 1 309 ? 134.672 47.975 146.408 1.00 15.76 309 ALA D N 1
ATOM 11050 C CA . ALA D 1 309 ? 134.444 48.871 145.263 1.00 16.78 309 ALA D CA 1
ATOM 11051 C C . ALA D 1 309 ? 133.972 48.054 144.066 1.00 16.08 309 ALA D C 1
ATOM 11052 O O . ALA D 1 309 ? 133.039 48.491 143.341 1.00 17.77 309 ALA D O 1
ATOM 11054 N N . GLU D 1 310 ? 134.594 46.900 143.836 1.00 15.67 310 GLU D N 1
ATOM 11055 C CA . GLU D 1 310 ? 134.180 46.113 142.675 1.00 16.90 310 GLU D CA 1
ATOM 11056 C C . GLU D 1 310 ? 132.753 45.564 142.812 1.00 15.34 310 GLU D C 1
ATOM 11057 O O . GLU D 1 310 ? 131.948 45.570 141.869 1.00 17.01 310 GLU D O 1
ATOM 11063 N N . GLU D 1 311 ? 132.427 45.111 144.031 1.00 14.60 311 GLU D N 1
ATOM 11064 C CA . GLU D 1 311 ? 131.079 44.573 144.305 1.00 14.02 311 GLU D CA 1
ATOM 11065 C C . GLU D 1 311 ? 130.009 45.638 144.218 1.00 13.01 311 GLU D C 1
ATOM 11066 O O . GLU D 1 311 ? 128.935 45.419 143.667 1.00 14.37 311 GLU D O 1
ATOM 11072 N N . TYR D 1 312 ? 130.315 46.854 144.717 1.00 13.94 312 TYR D N 1
ATOM 11073 C CA . TYR D 1 312 ? 129.345 47.961 144.550 1.00 14.74 312 TYR D CA 1
ATOM 11074 C C . TYR D 1 312 ? 129.154 48.277 143.055 1.00 15.04 312 TYR D C 1
ATOM 11075 O O . TYR D 1 312 ? 128.033 48.463 142.620 1.00 16.42 312 TYR D O 1
ATOM 11084 N N . ALA D 1 313 ? 130.264 48.324 142.284 1.00 16.64 313 ALA D N 1
ATOM 11085 C CA . ALA D 1 313 ? 130.096 48.652 140.876 1.00 17.75 313 ALA D CA 1
ATOM 11086 C C . ALA D 1 313 ? 129.252 47.607 140.152 1.00 17.77 313 ALA D C 1
ATOM 11087 O O . ALA D 1 313 ? 128.480 47.930 139.254 1.00 19.26 313 ALA D O 1
ATOM 11089 N N . LYS D 1 314 ? 129.413 46.354 140.563 1.00 16.24 314 LYS D N 1
ATOM 11090 C CA . LYS D 1 314 ? 128.698 45.248 139.920 1.00 16.29 314 LYS D CA 1
ATOM 11091 C C . LYS D 1 314 ? 127.220 45.198 140.300 1.00 15.06 314 LYS D C 1
ATOM 11092 O O . LYS D 1 314 ? 126.344 44.852 139.472 1.00 17.22 314 LYS D O 1
ATOM 11098 N N . TRP D 1 315 ? 126.890 45.460 141.570 1.00 14.36 315 TRP D N 1
ATOM 11099 C CA . TRP D 1 315 ? 125.553 45.108 142.122 1.00 12.94 315 TRP D CA 1
ATOM 11100 C C . TRP D 1 315 ? 124.760 46.284 142.624 1.00 13.24 315 TRP D C 1
ATOM 11101 O O . TRP D 1 315 ? 123.537 46.148 142.736 1.00 13.54 315 TRP D O 1
ATOM 11112 N N . LYS D 1 316 ? 125.386 47.408 142.993 1.00 14.06 316 LYS D N 1
ATOM 11113 C CA . LYS D 1 316 ? 124.603 48.483 143.608 1.00 14.05 316 LYS D CA 1
ATOM 11114 C C . LYS D 1 316 ? 123.603 49.087 142.633 1.00 15.34 316 LYS D C 1
ATOM 11115 O O . LYS D 1 316 ? 122.480 49.400 143.022 1.00 14.87 316 LYS D O 1
ATOM 11121 N N . PRO D 1 317 ? 123.888 49.224 141.310 1.00 15.71 317 PRO D N 1
ATOM 11122 C CA . PRO D 1 317 ? 122.831 49.733 140.423 1.00 16.46 317 PRO D CA 1
ATOM 11123 C C . PRO D 1 317 ? 121.546 48.901 140.428 1.00 14.52 317 PRO D C 1
ATOM 11124 O O . PRO D 1 317 ? 120.463 49.421 140.471 1.00 15.33 317 PRO D O 1
ATOM 11128 N N . LYS D 1 318 ? 121.687 47.571 140.373 1.00 14.60 318 LYS D N 1
ATOM 11129 C CA . LYS D 1 318 ? 120.482 46.708 140.438 1.00 14.32 318 LYS D CA 1
ATOM 11130 C C . LYS D 1 318 ? 119.803 46.848 141.800 1.00 13.59 318 LYS D C 1
ATOM 11131 O O . LYS D 1 318 ? 118.598 46.950 141.873 1.00 13.75 318 LYS D O 1
ATOM 11137 N N . LEU D 1 319 ? 120.589 46.868 142.878 1.00 13.33 319 LEU D N 1
ATOM 11138 C CA . LEU D 1 319 ? 119.970 47.062 144.217 1.00 13.68 319 LEU D CA 1
ATOM 11139 C C . LEU D 1 319 ? 119.132 48.329 144.231 1.00 13.11 319 LEU D C 1
ATOM 11140 O O . LEU D 1 319 ? 118.034 48.375 144.752 1.00 14.11 319 LEU D O 1
ATOM 11145 N N . ASP D 1 320 ? 119.688 49.410 143.702 1.00 13.54 320 ASP D N 1
ATOM 11146 C CA . ASP D 1 320 ? 118.972 50.691 143.689 1.00 14.82 320 ASP D CA 1
ATOM 11147 C C . ASP D 1 320 ? 117.740 50.691 142.806 1.00 14.05 320 ASP D C 1
ATOM 11148 O O . ASP D 1 320 ? 116.776 51.356 143.135 1.00 14.65 320 ASP D O 1
ATOM 11153 N N . TRP D 1 321 ? 117.759 49.942 141.706 1.00 13.53 321 TRP D N 1
ATOM 11154 C CA . TRP D 1 321 ? 116.560 49.767 140.885 1.00 14.18 321 TRP D CA 1
ATOM 11155 C C . TRP D 1 321 ? 115.457 49.163 141.745 1.00 13.48 321 TRP D C 1
ATOM 11156 O O . TRP D 1 321 ? 114.301 49.604 141.715 1.00 14.14 321 TRP D O 1
ATOM 11167 N N . TYR D 1 322 ? 115.792 48.098 142.493 1.00 13.32 322 TYR D N 1
ATOM 11168 C CA . TYR D 1 322 ? 114.770 47.474 143.357 1.00 13.53 322 TYR D CA 1
ATOM 11169 C C . TYR D 1 322 ? 114.349 48.441 144.467 1.00 12.93 322 TYR D C 1
ATOM 11170 O O . TYR D 1 322 ? 113.137 48.498 144.743 1.00 13.77 322 TYR D O 1
ATOM 11179 N N . LYS D 1 323 ? 115.263 49.168 145.076 1.00 12.82 323 LYS D N 1
ATOM 11180 C CA . LYS D 1 323 ? 114.877 50.103 146.137 1.00 13.81 323 LYS D CA 1
ATOM 11181 C C . LYS D 1 323 ? 113.831 51.073 145.618 1.00 13.74 323 LYS D C 1
ATOM 11182 O O . LYS D 1 323 ? 112.876 51.409 146.310 1.00 14.36 323 LYS D O 1
ATOM 11188 N N . GLU D 1 324 ? 114.031 51.606 144.409 1.00 14.54 324 GLU D N 1
ATOM 11189 C CA . GLU D 1 324 ? 113.029 52.556 143.886 1.00 16.21 324 GLU D CA 1
ATOM 11190 C C . GLU D 1 324 ? 111.622 51.973 143.840 1.00 16.42 324 GLU D C 1
ATOM 11191 O O . GLU D 1 324 ? 110.635 52.694 144.110 1.00 18.20 324 GLU D O 1
ATOM 11197 N N . ARG D 1 325 ? 111.511 50.678 143.539 1.00 15.37 325 ARG D N 1
ATOM 11198 C CA . ARG D 1 325 ? 110.199 50.041 143.403 1.00 15.71 325 ARG D CA 1
ATOM 11199 C C . ARG D 1 325 ? 109.707 49.428 144.701 1.00 16.58 325 ARG D C 1
ATOM 11200 O O . ARG D 1 325 ? 108.527 49.155 144.805 1.00 21.99 325 ARG D O 1
ATOM 11208 N N . LEU D 1 326 ? 110.577 49.156 145.654 1.00 13.56 326 LEU D N 1
ATOM 11209 C CA . LEU D 1 326 ? 110.195 48.526 146.934 1.00 12.88 326 LEU D CA 1
ATOM 11210 C C . LEU D 1 326 ? 110.053 49.560 148.041 1.00 13.27 326 LEU D C 1
ATOM 11211 O O . LEU D 1 326 ? 109.469 49.218 149.081 1.00 13.66 326 LEU D O 1
ATOM 11216 N N A GLN D 1 327 ? 110.291 50.838 147.768 0.50 12.66 327 GLN D N 1
ATOM 11217 N N B GLN D 1 327 ? 110.719 50.722 147.943 0.50 12.44 327 GLN D N 1
ATOM 11218 C CA A GLN D 1 327 ? 110.275 51.886 148.811 0.50 14.08 327 GLN D CA 1
ATOM 11219 C CA B GLN D 1 327 ? 110.641 51.662 149.071 0.50 13.25 327 GLN D CA 1
ATOM 11220 C C A GLN D 1 327 ? 108.885 51.941 149.422 0.50 12.85 327 GLN D C 1
ATOM 11221 C C B GLN D 1 327 ? 109.169 51.908 149.433 0.50 12.69 327 GLN D C 1
ATOM 11222 O O A GLN D 1 327 ? 107.844 52.044 148.704 0.50 12.62 327 GLN D O 1
ATOM 11223 O O B GLN D 1 327 ? 108.367 52.104 148.536 0.50 13.69 327 GLN D O 1
ATOM 11234 N N . GLY D 1 328 ? 108.872 51.878 150.737 1.00 12.95 328 GLY D N 1
ATOM 11235 C CA . GLY D 1 328 ? 107.585 52.017 151.396 1.00 13.50 328 GLY D CA 1
ATOM 11236 C C . GLY D 1 328 ? 106.806 50.755 151.492 1.00 12.83 328 GLY D C 1
ATOM 11237 O O . GLY D 1 328 ? 105.774 50.775 152.171 1.00 15.46 328 GLY D O 1
ATOM 11238 N N . LYS D 1 329 ? 107.161 49.685 150.822 1.00 12.50 329 LYS D N 1
ATOM 11239 C CA . LYS D 1 329 ? 106.419 48.423 150.990 1.00 12.56 329 LYS D CA 1
ATOM 11240 C C . LYS D 1 329 ? 106.590 47.943 152.443 1.00 12.08 329 LYS D C 1
ATOM 11241 O O . LYS D 1 329 ? 107.628 48.141 153.063 1.00 12.91 329 LYS D O 1
ATOM 11247 N N . LYS D 1 330 ? 105.561 47.262 152.901 1.00 11.51 330 LYS D N 1
ATOM 11248 C CA . LYS D 1 330 ? 105.497 46.748 154.288 1.00 11.30 330 LYS D CA 1
ATOM 11249 C C . LYS D 1 330 ? 105.795 45.253 154.265 1.00 10.99 330 LYS D C 1
ATOM 11250 O O . LYS D 1 330 ? 105.213 44.496 153.511 1.00 11.72 330 LYS D O 1
ATOM 11256 N N . MET D 1 331 ? 106.671 44.838 155.163 1.00 10.62 331 MET D N 1
ATOM 11257 C CA . MET D 1 331 ? 107.157 43.461 155.227 1.00 10.28 331 MET D CA 1
ATOM 11258 C C . MET D 1 331 ? 106.949 42.894 156.621 1.00 9.86 331 MET D C 1
ATOM 11259 O O . MET D 1 331 ? 107.130 43.614 157.626 1.00 10.60 331 MET D O 1
ATOM 11264 N N . ALA D 1 332 ? 106.629 41.617 156.708 1.00 9.46 332 ALA D N 1
ATOM 11265 C CA . ALA D 1 332 ? 106.702 40.880 157.959 1.00 9.62 332 ALA D CA 1
ATOM 11266 C C . ALA D 1 332 ? 107.770 39.814 157.837 1.00 9.26 332 ALA D C 1
ATOM 11267 O O . ALA D 1 332 ? 108.006 39.268 156.757 1.00 9.85 332 ALA D O 1
ATOM 11269 N N . ILE D 1 333 ? 108.411 39.494 158.956 1.00 9.17 333 ILE D N 1
ATOM 11270 C CA . ILE D 1 333 ? 109.454 38.416 159.026 1.00 9.04 333 ILE D CA 1
ATOM 11271 C C . ILE D 1 333 ? 109.056 37.473 160.140 1.00 8.84 333 ILE D C 1
ATOM 11272 O O . ILE D 1 333 ? 109.089 37.873 161.320 1.00 9.24 333 ILE D O 1
ATOM 11277 N N . TRP D 1 334 ? 108.664 36.259 159.773 1.00 8.21 334 TRP D N 1
ATOM 11278 C CA . TRP D 1 334 ? 108.214 35.242 160.731 1.00 8.19 334 TRP D CA 1
ATOM 11279 C C . TRP D 1 334 ? 109.112 34.020 160.535 1.00 7.83 334 TRP D C 1
ATOM 11280 O O . TRP D 1 334 ? 108.817 33.164 159.688 1.00 8.34 334 TRP D O 1
ATOM 11291 N N . THR D 1 335 ? 110.254 34.019 161.211 1.00 8.02 335 THR D N 1
ATOM 11292 C CA . THR D 1 335 ? 111.298 33.000 161.021 1.00 8.07 335 THR D CA 1
ATOM 11293 C C . THR D 1 335 ? 111.790 32.554 162.381 1.00 7.97 335 THR D C 1
ATOM 11294 O O . THR D 1 335 ? 111.045 32.647 163.395 1.00 8.65 335 THR D O 1
ATOM 11298 N N . GLY D 1 336 ? 113.006 32.027 162.471 1.00 7.99 336 GLY D N 1
ATOM 11299 C CA . GLY D 1 336 ? 113.519 31.504 163.744 1.00 8.09 336 GLY D CA 1
ATOM 11300 C C . GLY D 1 336 ? 113.840 32.581 164.756 1.00 8.51 336 GLY D C 1
ATOM 11301 O O . GLY D 1 336 ? 113.508 32.420 165.950 1.00 8.91 336 GLY D O 1
ATOM 11302 N N . GLY D 1 337 ? 114.519 33.664 164.339 1.00 8.44 337 GLY D N 1
ATOM 11303 C CA . GLY D 1 337 ? 114.886 34.746 165.262 1.00 9.35 337 GLY D CA 1
ATOM 11304 C C . GLY D 1 337 ? 115.943 35.651 164.697 1.00 9.18 337 GLY D C 1
ATOM 11305 O O . GLY D 1 337 ? 115.674 36.845 164.476 1.00 9.55 337 GLY D O 1
ATOM 11306 N N . PRO D 1 338 ? 117.157 35.149 164.432 1.00 8.59 338 PRO D N 1
ATOM 11307 C CA . PRO D 1 338 ? 118.215 36.061 163.974 1.00 8.75 338 PRO D CA 1
ATOM 11308 C C . PRO D 1 338 ? 117.926 36.813 162.701 1.00 8.46 338 PRO D C 1
ATOM 11309 O O . PRO D 1 338 ? 118.431 37.938 162.567 1.00 9.13 338 PRO D O 1
ATOM 11313 N N . ARG D 1 339 ? 117.185 36.250 161.754 1.00 8.42 339 ARG D N 1
ATOM 11314 C CA . ARG D 1 339 ? 116.966 37.003 160.495 1.00 8.64 339 ARG D CA 1
ATOM 11315 C C . ARG D 1 339 ? 116.131 38.240 160.783 1.00 8.80 339 ARG D C 1
ATOM 11316 O O . ARG D 1 339 ? 116.200 39.185 160.016 1.00 9.57 339 ARG D O 1
ATOM 11324 N N . LEU D 1 340 ? 115.380 38.246 161.860 1.00 8.44 340 LEU D N 1
ATOM 11325 C CA . LEU D 1 340 ? 114.655 39.477 162.249 1.00 9.08 340 LEU D CA 1
ATOM 11326 C C . LEU D 1 340 ? 115.652 40.621 162.456 1.00 8.59 340 LEU D C 1
ATOM 11327 O O . LEU D 1 340 ? 115.483 41.720 161.899 1.00 9.67 340 LEU D O 1
ATOM 11332 N N . TRP D 1 341 ? 116.672 40.387 163.274 1.00 8.62 341 TRP D N 1
ATOM 11333 C CA . TRP D 1 341 ? 117.637 41.452 163.541 1.00 9.01 341 TRP D CA 1
ATOM 11334 C C . TRP D 1 341 ? 118.672 41.615 162.437 1.00 9.23 341 TRP D C 1
ATOM 11335 O O . TRP D 1 341 ? 119.209 42.726 162.295 1.00 9.72 341 TRP D O 1
ATOM 11346 N N . HIS D 1 342 ? 118.941 40.607 161.633 1.00 8.80 342 HIS D N 1
ATOM 11347 C CA . HIS D 1 342 ? 119.814 40.816 160.455 1.00 9.04 342 HIS D CA 1
ATOM 11348 C C . HIS D 1 342 ? 119.128 41.564 159.327 1.00 8.47 342 HIS D C 1
ATOM 11349 O O . HIS D 1 342 ? 119.824 42.169 158.521 1.00 10.00 342 HIS D O 1
ATOM 11356 N N . TRP D 1 343 ? 117.804 41.492 159.218 1.00 8.86 343 TRP D N 1
ATOM 11357 C CA . TRP D 1 343 ? 117.048 42.025 158.079 1.00 8.75 343 TRP D CA 1
ATOM 11358 C C . TRP D 1 343 ? 116.292 43.296 158.378 1.00 9.44 343 TRP D C 1
ATOM 11359 O O . TRP D 1 343 ? 116.068 44.061 157.416 1.00 10.05 343 TRP D O 1
ATOM 11370 N N . THR D 1 344 ? 115.820 43.563 159.572 1.00 9.39 344 THR D N 1
ATOM 11371 C CA . THR D 1 344 ? 114.883 44.696 159.727 1.00 9.88 344 THR D CA 1
ATOM 11372 C C . THR D 1 344 ? 115.465 46.020 159.223 1.00 9.93 344 THR D C 1
ATOM 11373 O O . THR D 1 344 ? 114.795 46.740 158.450 1.00 11.26 344 THR D O 1
ATOM 11377 N N . LYS D 1 345 ? 116.683 46.312 159.611 1.00 9.91 345 LYS D N 1
ATOM 11378 C CA . LYS D 1 345 ? 117.313 47.583 159.233 1.00 10.43 345 LYS D CA 1
ATOM 11379 C C . LYS D 1 345 ? 118.031 47.521 157.907 1.00 10.95 345 LYS D C 1
ATOM 11380 O O . LYS D 1 345 ? 118.154 48.560 157.227 1.00 11.86 345 LYS D O 1
ATOM 11386 N N . SER D 1 346 ? 118.497 46.360 157.504 1.00 10.06 346 SER D N 1
ATOM 11387 C CA . SER D 1 346 ? 119.125 46.247 156.180 1.00 10.27 346 SER D CA 1
ATOM 11388 C C . SER D 1 346 ? 118.095 46.412 155.065 1.00 10.42 346 SER D C 1
ATOM 11389 O O . SER D 1 346 ? 118.389 47.096 154.076 1.00 10.81 346 SER D O 1
ATOM 11392 N N . VAL D 1 347 ? 116.905 45.800 155.162 1.00 10.41 347 VAL D N 1
ATOM 11393 C CA . VAL D 1 347 ? 115.908 46.034 154.117 1.00 10.65 347 VAL D CA 1
ATOM 11394 C C . VAL D 1 347 ? 115.462 47.501 154.161 1.00 10.78 347 VAL D C 1
ATOM 11395 O O . VAL D 1 347 ? 115.136 48.082 153.131 1.00 11.72 347 VAL D O 1
ATOM 11399 N N . GLU D 1 348 ? 115.444 48.108 155.340 1.00 11.11 348 GLU D N 1
ATOM 11400 C CA . GLU D 1 348 ? 115.059 49.524 155.471 1.00 12.37 348 GLU D CA 1
ATOM 11401 C C . GLU D 1 348 ? 116.130 50.385 154.777 1.00 12.09 348 GLU D C 1
ATOM 11402 O O . GLU D 1 348 ? 115.793 51.219 153.924 1.00 14.08 348 GLU D O 1
ATOM 11408 N N . ASP D 1 349 ? 117.381 50.217 155.131 1.00 12.08 349 ASP D N 1
ATOM 11409 C CA . ASP D 1 349 ? 118.489 51.047 154.618 1.00 12.72 349 ASP D CA 1
ATOM 11410 C C . ASP D 1 349 ? 118.645 50.829 153.102 1.00 12.89 349 ASP D C 1
ATOM 11411 O O . ASP D 1 349 ? 118.813 51.814 152.337 1.00 14.41 349 ASP D O 1
ATOM 11416 N N . ASP D 1 350 ? 118.687 49.582 152.662 1.00 11.96 350 ASP D N 1
ATOM 11417 C CA . ASP D 1 350 ? 119.116 49.257 151.296 1.00 12.15 350 ASP D CA 1
ATOM 11418 C C . ASP D 1 350 ? 117.971 49.159 150.308 1.00 11.82 350 ASP D C 1
ATOM 11419 O O . ASP D 1 350 ? 118.226 49.300 149.082 1.00 13.30 350 ASP D O 1
ATOM 11424 N N . LEU D 1 351 ? 116.754 48.898 150.765 1.00 12.13 351 LEU D N 1
ATOM 11425 C CA . LEU D 1 351 ? 115.608 48.689 149.899 1.00 12.37 351 LEU D CA 1
ATOM 11426 C C . LEU D 1 351 ? 114.443 49.635 150.216 1.00 12.03 351 LEU D C 1
ATOM 11427 O O . LEU D 1 351 ? 113.444 49.619 149.503 1.00 13.61 351 LEU D O 1
ATOM 11432 N N . GLY D 1 352 ? 114.531 50.421 151.301 1.00 11.62 352 GLY D N 1
ATOM 11433 C CA . GLY D 1 352 ? 113.403 51.284 151.690 1.00 12.74 352 GLY D CA 1
ATOM 11434 C C . GLY D 1 352 ? 112.207 50.554 152.233 1.00 12.23 352 GLY D C 1
ATOM 11435 O O . GLY D 1 352 ? 111.126 51.164 152.320 1.00 13.22 352 GLY D O 1
ATOM 11436 N N . VAL D 1 353 ? 112.383 49.304 152.609 1.00 11.46 353 VAL D N 1
ATOM 11437 C CA . VAL D 1 353 ? 111.244 48.464 153.035 1.00 11.32 353 VAL D CA 1
ATOM 11438 C C . VAL D 1 353 ? 111.026 48.623 154.542 1.00 11.52 353 VAL D C 1
ATOM 11439 O O . VAL D 1 353 ? 111.996 48.667 155.299 1.00 12.58 353 VAL D O 1
ATOM 11443 N N . GLN D 1 354 ? 109.774 48.690 154.932 1.00 10.71 354 GLN D N 1
ATOM 11444 C CA . GLN D 1 354 ? 109.352 48.911 156.311 1.00 11.07 354 GLN D CA 1
ATOM 11445 C C . GLN D 1 354 ? 108.877 47.598 156.924 1.00 10.26 354 GLN D C 1
ATOM 11446 O O . GLN D 1 354 ? 107.834 47.091 156.531 1.00 10.99 354 GLN D O 1
ATOM 11452 N N . VAL D 1 355 ? 109.631 47.092 157.884 1.00 10.13 355 VAL D N 1
ATOM 11453 C CA . VAL D 1 355 ? 109.250 45.841 158.554 1.00 9.79 355 VAL D CA 1
ATOM 11454 C C . VAL D 1 355 ? 108.273 46.161 159.666 1.00 9.95 355 VAL D C 1
ATOM 11455 O O . VAL D 1 355 ? 108.659 46.831 160.677 1.00 10.75 355 VAL D O 1
ATOM 11459 N N . VAL D 1 356 ? 107.042 45.754 159.516 1.00 9.85 356 VAL D N 1
ATOM 11460 C CA . VAL D 1 356 ? 105.902 46.084 160.370 1.00 10.33 356 VAL D CA 1
ATOM 11461 C C . VAL D 1 356 ? 105.551 45.034 161.397 1.00 9.79 356 VAL D C 1
ATOM 11462 O O . VAL D 1 356 ? 104.816 45.328 162.350 1.00 10.38 356 VAL D O 1
ATOM 11466 N N . ALA D 1 357 ? 106.044 43.798 161.243 1.00 9.78 357 ALA D N 1
ATOM 11467 C CA . ALA D 1 357 ? 105.754 42.752 162.218 1.00 9.57 357 ALA D CA 1
ATOM 11468 C C . ALA D 1 357 ? 106.796 41.691 162.120 1.00 9.69 357 ALA D C 1
ATOM 11469 O O . ALA D 1 357 ? 107.218 41.324 160.995 1.00 10.17 357 ALA D O 1
ATOM 11471 N N . MET D 1 358 ? 107.235 41.184 163.250 1.00 9.07 358 MET D N 1
ATOM 11472 C CA . MET D 1 358 ? 108.256 40.157 163.311 1.00 9.17 358 MET D CA 1
ATOM 11473 C C . MET D 1 358 ? 107.901 39.129 164.361 1.00 9.12 358 MET D C 1
ATOM 11474 O O . MET D 1 358 ? 107.377 39.498 165.429 1.00 10.90 358 MET D O 1
ATOM 11479 N N . SER D 1 359 ? 108.154 37.861 164.068 1.00 8.54 359 SER D N 1
ATOM 11480 C CA . SER D 1 359 ? 107.893 36.776 165.009 1.00 8.73 359 SER D CA 1
ATOM 11481 C C . SER D 1 359 ? 109.097 35.847 164.970 1.00 8.46 359 SER D C 1
ATOM 11482 O O . SER D 1 359 ? 109.598 35.532 163.895 1.00 9.06 359 SER D O 1
ATOM 11485 N N . SER D 1 360 ? 109.472 35.396 166.135 1.00 8.66 360 SER D N 1
ATOM 11486 C CA . SER D 1 360 ? 110.601 34.495 166.341 1.00 8.95 360 SER D CA 1
ATOM 11487 C C . SER D 1 360 ? 110.127 33.187 166.925 1.00 8.71 360 SER D C 1
ATOM 11488 O O . SER D 1 360 ? 109.555 33.176 168.038 1.00 10.49 360 SER D O 1
ATOM 11491 N N . LYS D 1 361 ? 110.401 32.073 166.295 1.00 8.39 361 LYS D N 1
ATOM 11492 C CA . LYS D 1 361 ? 110.013 30.774 166.839 1.00 8.68 361 LYS D CA 1
ATOM 11493 C C . LYS D 1 361 ? 110.693 30.552 168.185 1.00 8.68 361 LYS D C 1
ATOM 11494 O O . LYS D 1 361 ? 110.024 30.027 169.101 1.00 9.73 361 LYS D O 1
ATOM 11500 N N . PHE D 1 362 ? 111.994 30.810 168.298 1.00 8.30 362 PHE D N 1
ATOM 11501 C CA . PHE D 1 362 ? 112.788 30.243 169.390 1.00 8.37 362 PHE D CA 1
ATOM 11502 C C . PHE D 1 362 ? 113.852 31.199 169.873 1.00 8.95 362 PHE D C 1
ATOM 11503 O O . PHE D 1 362 ? 114.738 30.796 170.627 1.00 9.34 362 PHE D O 1
ATOM 11511 N N . GLY D 1 363 ? 113.825 32.457 169.458 1.00 9.06 363 GLY D N 1
ATOM 11512 C CA . GLY D 1 363 ? 114.835 33.407 169.896 1.00 9.48 363 GLY D CA 1
ATOM 11513 C C . GLY D 1 363 ? 114.873 33.555 171.396 1.00 9.25 363 GLY D C 1
ATOM 11514 O O . GLY D 1 363 ? 113.915 33.251 172.134 1.00 10.52 363 GLY D O 1
ATOM 11515 N N . HIS D 1 364 ? 116.022 33.998 171.885 1.00 8.74 364 HIS D N 1
ATOM 11516 C CA . HIS D 1 364 ? 116.197 34.279 173.301 1.00 8.98 364 HIS D CA 1
ATOM 11517 C C . HIS D 1 364 ? 115.989 35.769 173.532 1.00 8.97 364 HIS D C 1
ATOM 11518 O O . HIS D 1 364 ? 115.842 36.562 172.592 1.00 8.94 364 HIS D O 1
ATOM 11525 N N . GLU D 1 365 ? 116.033 36.182 174.799 1.00 9.73 365 GLU D N 1
ATOM 11526 C CA . GLU D 1 365 ? 115.895 37.610 175.098 1.00 10.18 365 GLU D CA 1
ATOM 11527 C C . GLU D 1 365 ? 116.984 38.415 174.386 1.00 9.55 365 GLU D C 1
ATOM 11528 O O . GLU D 1 365 ? 116.691 39.531 173.927 1.00 9.85 365 GLU D O 1
ATOM 11534 N N . GLU D 1 366 ? 118.183 37.866 174.236 1.00 9.96 366 GLU D N 1
ATOM 11535 C CA A GLU D 1 366 ? 119.263 38.490 173.472 0.50 10.64 366 GLU D CA 1
ATOM 11536 C CA B GLU D 1 366 ? 119.206 38.680 173.509 0.50 10.68 366 GLU D CA 1
ATOM 11537 C C . GLU D 1 366 ? 118.810 38.907 172.064 1.00 9.82 366 GLU D C 1
ATOM 11538 O O . GLU D 1 366 ? 119.143 39.980 171.548 1.00 10.51 366 GLU D O 1
ATOM 11549 N N . ASP D 1 367 ? 118.130 37.973 171.398 1.00 9.14 367 ASP D N 1
ATOM 11550 C CA . ASP D 1 367 ? 117.662 38.236 170.041 1.00 8.99 367 ASP D CA 1
ATOM 11551 C C . ASP D 1 367 ? 116.658 39.378 170.034 1.00 8.86 367 ASP D C 1
ATOM 11552 O O . ASP D 1 367 ? 116.654 40.206 169.124 1.00 10.02 367 ASP D O 1
ATOM 11557 N N . PHE D 1 368 ? 115.764 39.414 171.012 1.00 9.09 368 PHE D N 1
ATOM 11558 C CA . PHE D 1 368 ? 114.820 40.543 171.108 1.00 9.23 368 PHE D CA 1
ATOM 11559 C C . PHE D 1 368 ? 115.498 41.854 171.435 1.00 9.16 368 PHE D C 1
ATOM 11560 O O . PHE D 1 368 ? 115.094 42.893 170.902 1.00 9.66 368 PHE D O 1
ATOM 11568 N N . GLU D 1 369 ? 116.563 41.832 172.240 1.00 9.27 369 GLU D N 1
ATOM 11569 C CA . GLU D 1 369 ? 117.309 43.093 172.482 1.00 9.34 369 GLU D CA 1
ATOM 11570 C C . GLU D 1 369 ? 117.797 43.643 171.147 1.00 9.13 369 GLU D C 1
ATOM 11571 O O . GLU D 1 369 ? 117.689 44.847 170.861 1.00 9.86 369 GLU D O 1
ATOM 11577 N N . LYS D 1 370 ? 118.388 42.766 170.327 1.00 8.85 370 LYS D N 1
ATOM 11578 C CA . LYS D 1 370 ? 118.955 43.183 169.034 1.00 9.72 370 LYS D CA 1
ATOM 11579 C C . LYS D 1 370 ? 117.875 43.688 168.101 1.00 9.18 370 LYS D C 1
ATOM 11580 O O . LYS D 1 370 ? 118.033 44.715 167.445 1.00 10.49 370 LYS D O 1
ATOM 11586 N N . VAL D 1 371 ? 116.784 42.932 167.956 1.00 9.44 371 VAL D N 1
ATOM 11587 C CA . VAL D 1 371 ? 115.766 43.303 166.967 1.00 9.72 371 VAL D CA 1
ATOM 11588 C C . VAL D 1 371 ? 115.076 44.599 167.367 1.00 9.57 371 VAL D C 1
ATOM 11589 O O . VAL D 1 371 ? 114.779 45.435 166.516 1.00 10.27 371 VAL D O 1
ATOM 11593 N N . ILE D 1 372 ? 114.787 44.769 168.653 1.00 9.94 372 ILE D N 1
ATOM 11594 C CA . ILE D 1 372 ? 114.098 45.986 169.109 1.00 9.97 372 ILE D CA 1
ATOM 11595 C C . ILE D 1 372 ? 115.035 47.181 168.963 1.00 10.19 372 ILE D C 1
ATOM 11596 O O . ILE D 1 372 ? 114.574 48.280 168.605 1.00 11.35 372 ILE D O 1
ATOM 11601 N N . ALA D 1 373 ? 116.332 47.008 169.209 1.00 9.94 373 ALA D N 1
ATOM 11602 C CA . ALA D 1 373 ? 117.296 48.096 169.018 1.00 10.32 373 ALA D CA 1
ATOM 11603 C C . ALA D 1 373 ? 117.294 48.581 167.572 1.00 10.58 373 ALA D C 1
ATOM 11604 O O . ALA D 1 373 ? 117.444 49.783 167.309 1.00 10.99 373 ALA D O 1
ATOM 11606 N N . ARG D 1 374 ? 117.189 47.641 166.619 1.00 10.50 374 ARG D N 1
ATOM 11607 C CA . ARG D 1 374 ? 117.305 47.952 165.196 1.00 10.65 374 ARG D CA 1
ATOM 11608 C C . ARG D 1 374 ? 115.977 48.253 164.519 1.00 10.78 374 ARG D C 1
ATOM 11609 O O . ARG D 1 374 ? 115.979 48.828 163.424 1.00 11.77 374 ARG D O 1
ATOM 11617 N N . GLY D 1 375 ? 114.875 47.864 165.114 1.00 10.86 375 GLY D N 1
ATOM 11618 C CA . GLY D 1 375 ? 113.539 47.879 164.512 1.00 10.63 375 GLY D CA 1
ATOM 11619 C C . GLY D 1 375 ? 112.814 49.173 164.684 1.00 10.89 375 GLY D C 1
ATOM 11620 O O . GLY D 1 375 ? 113.229 50.088 165.428 1.00 12.04 375 GLY D O 1
ATOM 11621 N N A LYS D 1 376 ? 111.759 49.301 163.909 0.50 10.29 376 LYS D N 1
ATOM 11622 N N B LYS D 1 376 ? 111.612 49.217 164.154 0.50 10.14 376 LYS D N 1
ATOM 11623 C CA A LYS D 1 376 ? 110.910 50.506 163.858 0.50 12.20 376 LYS D CA 1
ATOM 11624 C CA B LYS D 1 376 ? 110.853 50.453 164.031 0.50 10.64 376 LYS D CA 1
ATOM 11625 C C A LYS D 1 376 ? 109.944 50.615 165.043 0.50 10.94 376 LYS D C 1
ATOM 11626 C C B LYS D 1 376 ? 109.791 50.583 165.108 0.50 11.01 376 LYS D C 1
ATOM 11627 O O A LYS D 1 376 ? 109.617 49.622 165.654 0.50 11.01 376 LYS D O 1
ATOM 11628 O O B LYS D 1 376 ? 109.177 49.614 165.642 0.50 9.64 376 LYS D O 1
ATOM 11639 N N . GLU D 1 377 ? 109.507 51.849 165.351 1.00 12.06 377 GLU D N 1
ATOM 11640 C CA . GLU D 1 377 ? 108.291 52.164 166.107 1.00 12.54 377 GLU D CA 1
ATOM 11641 C C . GLU D 1 377 ? 107.053 51.794 165.309 1.00 12.77 377 GLU D C 1
ATOM 11642 O O . GLU D 1 377 ? 107.033 51.971 164.061 1.00 13.19 377 GLU D O 1
ATOM 11648 N N . GLY D 1 378 ? 106.030 51.295 165.978 1.00 12.16 378 GLY D N 1
ATOM 11649 C CA . GLY D 1 378 ? 104.793 50.858 165.351 1.00 12.71 378 GLY D CA 1
ATOM 11650 C C . GLY D 1 378 ? 104.809 49.411 164.895 1.00 11.76 378 GLY D C 1
ATOM 11651 O O . GLY D 1 378 ? 103.793 48.921 164.455 1.00 13.15 378 GLY D O 1
ATOM 11652 N N . THR D 1 379 ? 105.963 48.771 165.036 1.00 11.16 379 THR D N 1
ATOM 11653 C CA . THR D 1 379 ? 106.151 47.345 164.664 1.00 10.16 379 THR D CA 1
ATOM 11654 C C . THR D 1 379 ? 105.791 46.484 165.858 1.00 9.98 379 THR D C 1
ATOM 11655 O O . THR D 1 379 ? 106.043 46.832 167.026 1.00 10.53 379 THR D O 1
ATOM 11659 N N . TYR D 1 380 ? 105.251 45.290 165.542 1.00 10.18 380 TYR D N 1
ATOM 11660 C CA . TYR D 1 380 ? 104.987 44.219 166.511 1.00 9.89 380 TYR D CA 1
ATOM 11661 C C . TYR D 1 380 ? 106.176 43.275 166.550 1.00 9.84 380 TYR D C 1
ATOM 11662 O O . TYR D 1 380 ? 106.657 42.856 165.492 1.00 10.60 380 TYR D O 1
ATOM 11671 N N . TYR D 1 381 ? 106.562 42.906 167.737 1.00 9.28 381 TYR D N 1
ATOM 11672 C CA . TYR D 1 381 ? 107.699 42.007 168.011 1.00 9.63 381 TYR D CA 1
ATOM 11673 C C . TYR D 1 381 ? 107.140 40.861 168.829 1.00 8.80 381 TYR D C 1
ATOM 11674 O O . TYR D 1 381 ? 106.711 41.062 169.990 1.00 10.15 381 TYR D O 1
ATOM 11683 N N . ILE D 1 382 ? 107.108 39.656 168.253 1.00 8.97 382 ILE D N 1
ATOM 11684 C CA . ILE D 1 382 ? 106.385 38.523 168.842 1.00 9.11 382 ILE D CA 1
ATOM 11685 C C . ILE D 1 382 ? 107.352 37.390 169.141 1.00 8.58 382 ILE D C 1
ATOM 11686 O O . ILE D 1 382 ? 108.052 36.905 168.217 1.00 9.31 382 ILE D O 1
ATOM 11691 N N . ASP D 1 383 ? 107.348 36.916 170.358 1.00 8.74 383 ASP D N 1
ATOM 11692 C CA . ASP D 1 383 ? 108.077 35.707 170.731 1.00 8.80 383 ASP D CA 1
ATOM 11693 C C . ASP D 1 383 ? 107.152 34.510 170.674 1.00 8.46 383 ASP D C 1
ATOM 11694 O O . ASP D 1 383 ? 106.057 34.533 171.245 1.00 9.47 383 ASP D O 1
ATOM 11699 N N . ASP D 1 384 ? 107.573 33.465 169.984 1.00 8.76 384 ASP D N 1
ATOM 11700 C CA . ASP D 1 384 ? 106.852 32.190 169.913 1.00 8.90 384 ASP D CA 1
ATOM 11701 C C . ASP D 1 384 ? 105.432 32.407 169.400 1.00 8.99 384 ASP D C 1
ATOM 11702 O O . ASP D 1 384 ? 104.443 31.990 170.005 1.00 9.77 384 ASP D O 1
ATOM 11707 N N . GLY D 1 385 ? 105.316 33.066 168.259 1.00 8.86 385 GLY D N 1
ATOM 11708 C CA . GLY D 1 385 ? 104.021 33.336 167.655 1.00 9.79 385 GLY D CA 1
ATOM 11709 C C . GLY D 1 385 ? 103.258 32.066 167.242 1.00 9.26 385 GLY D C 1
ATOM 11710 O O . GLY D 1 385 ? 103.847 31.025 166.940 1.00 10.80 385 GLY D O 1
ATOM 11711 N N . ASN D 1 386 ? 101.950 32.178 167.197 1.00 9.15 386 ASN D N 1
ATOM 11712 C CA . ASN D 1 386 ? 101.100 31.059 166.793 1.00 9.42 386 ASN D CA 1
ATOM 11713 C C . ASN D 1 386 ? 100.151 31.507 165.681 1.00 9.12 386 ASN D C 1
ATOM 11714 O O . ASN D 1 386 ? 100.010 32.682 165.368 1.00 9.75 386 ASN D O 1
ATOM 11719 N N . GLU D 1 387 ? 99.505 30.516 165.066 1.00 9.20 387 GLU D N 1
ATOM 11720 C CA . GLU D 1 387 ? 98.806 30.751 163.809 1.00 9.63 387 GLU D CA 1
ATOM 11721 C C . GLU D 1 387 ? 97.682 31.799 163.935 1.00 9.02 387 GLU D C 1
ATOM 11722 O O . GLU D 1 387 ? 97.557 32.683 163.096 1.00 9.53 387 GLU D O 1
ATOM 11728 N N . LEU D 1 388 ? 96.865 31.703 164.984 1.00 9.20 388 LEU D N 1
ATOM 11729 C CA . LEU D 1 388 ? 95.765 32.688 165.102 1.00 9.59 388 LEU D CA 1
ATOM 11730 C C . LEU D 1 388 ? 96.352 34.088 165.308 1.00 9.28 388 LEU D C 1
ATOM 11731 O O . LEU D 1 388 ? 95.779 35.085 164.820 1.00 10.36 388 LEU D O 1
ATOM 11736 N N . GLU D 1 389 ? 97.474 34.207 165.999 1.00 9.27 389 GLU D N 1
ATOM 11737 C CA . GLU D 1 389 ? 98.102 35.533 166.155 1.00 10.05 389 GLU D CA 1
ATOM 11738 C C . GLU D 1 389 ? 98.534 36.082 164.804 1.00 9.95 389 GLU D C 1
ATOM 11739 O O . GLU D 1 389 ? 98.404 37.290 164.561 1.00 10.63 389 GLU D O 1
ATOM 11745 N N . PHE D 1 390 ? 99.068 35.235 163.927 1.00 9.97 390 PHE D N 1
ATOM 11746 C CA . PHE D 1 390 ? 99.475 35.697 162.603 1.00 10.16 390 PHE D CA 1
ATOM 11747 C C . PHE D 1 390 ? 98.298 36.340 161.867 1.00 10.30 390 PHE D C 1
ATOM 11748 O O . PHE D 1 390 ? 98.465 37.381 161.236 1.00 11.14 390 PHE D O 1
ATOM 11756 N N . PHE D 1 391 ? 97.115 35.731 161.926 1.00 10.21 391 PHE D N 1
ATOM 11757 C CA . PHE D 1 391 ? 95.971 36.342 161.249 1.00 10.66 391 PHE D CA 1
ATOM 11758 C C . PHE D 1 391 ? 95.633 37.698 161.843 1.00 10.86 391 PHE D C 1
ATOM 11759 O O . PHE D 1 391 ? 95.306 38.650 161.094 1.00 11.77 391 PHE D O 1
ATOM 11767 N N . GLU D 1 392 ? 95.680 37.820 163.169 1.00 10.58 392 GLU D N 1
ATOM 11768 C CA . GLU D 1 392 ? 95.305 39.088 163.791 1.00 11.07 392 GLU D CA 1
ATOM 11769 C C . GLU D 1 392 ? 96.335 40.155 163.470 1.00 10.71 392 GLU D C 1
ATOM 11770 O O . GLU D 1 392 ? 96.002 41.323 163.194 1.00 11.79 392 GLU D O 1
ATOM 11776 N N . ILE D 1 393 ? 97.611 39.783 163.476 1.00 10.20 393 ILE D N 1
ATOM 11777 C CA . ILE D 1 393 ? 98.672 40.702 163.095 1.00 10.97 393 ILE D CA 1
ATOM 11778 C C . ILE D 1 393 ? 98.516 41.170 161.656 1.00 11.02 393 ILE D C 1
ATOM 11779 O O . ILE D 1 393 ? 98.733 42.351 161.363 1.00 11.45 393 ILE D O 1
ATOM 11784 N N . ILE D 1 394 ? 98.173 40.264 160.740 1.00 10.72 394 ILE D N 1
ATOM 11785 C CA . ILE D 1 394 ? 97.935 40.681 159.362 1.00 11.14 394 ILE D CA 1
ATOM 11786 C C . ILE D 1 394 ? 96.858 41.770 159.312 1.00 12.21 394 ILE D C 1
ATOM 11787 O O . ILE D 1 394 ? 96.986 42.740 158.577 1.00 12.89 394 ILE D O 1
ATOM 11792 N N A ASP D 1 395 ? 95.808 41.570 160.091 0.50 12.39 395 ASP D N 1
ATOM 11793 N N B ASP D 1 395 ? 95.769 41.582 160.032 0.50 12.05 395 ASP D N 1
ATOM 11794 C CA A ASP D 1 395 ? 94.686 42.536 160.091 0.50 13.94 395 ASP D CA 1
ATOM 11795 C CA B ASP D 1 395 ? 94.725 42.644 160.053 0.50 12.75 395 ASP D CA 1
ATOM 11796 C C A ASP D 1 395 ? 95.137 43.877 160.659 0.50 13.96 395 ASP D C 1
ATOM 11797 C C B ASP D 1 395 ? 95.329 43.968 160.528 0.50 12.80 395 ASP D C 1
ATOM 11798 O O A ASP D 1 395 ? 94.556 44.883 160.228 0.50 13.96 395 ASP D O 1
ATOM 11799 O O B ASP D 1 395 ? 95.066 45.087 159.985 0.50 12.44 395 ASP D O 1
ATOM 11808 N N . LEU D 1 396 ? 96.103 43.893 161.584 1.00 12.58 396 LEU D N 1
ATOM 11809 C CA . LEU D 1 396 ? 96.616 45.109 162.212 1.00 12.77 396 LEU D CA 1
ATOM 11810 C C . LEU D 1 396 ? 97.604 45.839 161.322 1.00 13.13 396 LEU D C 1
ATOM 11811 O O . LEU D 1 396 ? 97.587 47.096 161.351 1.00 16.46 396 LEU D O 1
ATOM 11816 N N . VAL D 1 397 ? 98.464 45.160 160.567 1.00 12.04 397 VAL D N 1
ATOM 11817 C CA . VAL D 1 397 ? 99.584 45.827 159.891 1.00 13.30 397 VAL D CA 1
ATOM 11818 C C . VAL D 1 397 ? 99.526 45.732 158.374 1.00 12.34 397 VAL D C 1
ATOM 11819 O O . VAL D 1 397 ? 100.284 46.469 157.733 1.00 13.90 397 VAL D O 1
ATOM 11823 N N . LYS D 1 398 ? 98.744 44.840 157.837 1.00 12.91 398 LYS D N 1
ATOM 11824 C CA . LYS D 1 398 ? 98.506 44.750 156.378 1.00 14.13 398 LYS D CA 1
ATOM 11825 C C . LYS D 1 398 ? 99.811 44.725 155.583 1.00 13.20 398 LYS D C 1
ATOM 11826 O O . LYS D 1 398 ? 100.115 45.591 154.781 1.00 14.23 398 LYS D O 1
ATOM 11832 N N . PRO D 1 399 ? 100.607 43.663 155.775 1.00 12.76 399 PRO D N 1
ATOM 11833 C CA . PRO D 1 399 ? 101.865 43.589 155.055 1.00 13.01 399 PRO D CA 1
ATOM 11834 C C . PRO D 1 399 ? 101.669 43.391 153.533 1.00 11.65 399 PRO D C 1
ATOM 11835 O O . PRO D 1 399 ? 100.721 42.727 153.122 1.00 13.59 399 PRO D O 1
ATOM 11839 N N . ASP D 1 400 ? 102.591 43.927 152.781 1.00 10.88 400 ASP D N 1
ATOM 11840 C CA . ASP D 1 400 ? 102.655 43.689 151.343 1.00 10.87 400 ASP D CA 1
ATOM 11841 C C . ASP D 1 400 ? 103.372 42.405 151.001 1.00 10.65 400 ASP D C 1
ATOM 11842 O O . ASP D 1 400 ? 103.184 41.859 149.904 1.00 11.12 400 ASP D O 1
ATOM 11847 N N . VAL D 1 401 ? 104.207 41.887 151.904 1.00 9.93 401 VAL D N 1
ATOM 11848 C CA . VAL D 1 401 ? 104.975 40.650 151.673 1.00 9.74 401 VAL D CA 1
ATOM 11849 C C . VAL D 1 401 ? 105.340 40.071 153.045 1.00 9.10 401 VAL D C 1
ATOM 11850 O O . VAL D 1 401 ? 105.570 40.841 153.995 1.00 9.58 401 VAL D O 1
ATOM 11854 N N . ILE D 1 402 ? 105.393 38.764 153.115 1.00 8.85 402 ILE D N 1
ATOM 11855 C CA . ILE D 1 402 ? 105.774 38.062 154.352 1.00 8.71 402 ILE D CA 1
ATOM 11856 C C . ILE D 1 402 ? 106.926 37.131 154.016 1.00 8.56 402 ILE D C 1
ATOM 11857 O O . ILE D 1 402 ? 106.840 36.320 153.089 1.00 9.28 402 ILE D O 1
ATOM 11862 N N . PHE D 1 403 ? 108.021 37.254 154.774 1.00 8.33 403 PHE D N 1
ATOM 11863 C CA . PHE D 1 403 ? 109.153 36.311 154.713 1.00 8.20 403 PHE D CA 1
ATOM 11864 C C . PHE D 1 403 ? 108.952 35.276 155.788 1.00 7.97 403 PHE D C 1
ATOM 11865 O O . PHE D 1 403 ? 109.015 35.624 156.988 1.00 8.81 403 PHE D O 1
ATOM 11873 N N . THR D 1 404 ? 108.681 34.037 155.403 1.00 7.94 404 THR D N 1
ATOM 11874 C CA . THR D 1 404 ? 108.308 32.996 156.360 1.00 7.84 404 THR D CA 1
ATOM 11875 C C . THR D 1 404 ? 108.506 31.630 155.688 1.00 7.90 404 THR D C 1
ATOM 11876 O O . THR D 1 404 ? 108.994 31.576 154.555 1.00 9.19 404 THR D O 1
ATOM 11880 N N . GLY D 1 405 ? 108.182 30.559 156.366 1.00 8.20 405 GLY D N 1
ATOM 11881 C CA . GLY D 1 405 ? 108.315 29.252 155.763 1.00 8.13 405 GLY D CA 1
ATOM 11882 C C . GLY D 1 405 ? 107.207 28.953 154.777 1.00 8.04 405 GLY D C 1
ATOM 11883 O O . GLY D 1 405 ? 106.183 29.652 154.693 1.00 8.63 405 GLY D O 1
ATOM 11884 N N . PRO D 1 406 ? 107.389 27.902 153.941 1.00 8.06 406 PRO D N 1
ATOM 11885 C CA . PRO D 1 406 ? 106.475 27.636 152.837 1.00 8.41 406 PRO D CA 1
ATOM 11886 C C . PRO D 1 406 ? 105.054 27.334 153.261 1.00 8.11 406 PRO D C 1
ATOM 11887 O O . PRO D 1 406 ? 104.110 27.717 152.579 1.00 8.98 406 PRO D O 1
ATOM 11891 N N . ARG D 1 407 ? 104.877 26.598 154.362 1.00 8.22 407 ARG D N 1
ATOM 11892 C CA . ARG D 1 407 ? 103.509 26.276 154.767 1.00 7.95 407 ARG D CA 1
ATOM 11893 C C . ARG D 1 407 ? 102.722 27.539 155.156 1.00 8.13 407 ARG D C 1
ATOM 11894 O O . ARG D 1 407 ? 101.568 27.699 154.796 1.00 8.61 407 ARG D O 1
ATOM 11902 N N . VAL D 1 408 ? 103.374 28.423 155.925 1.00 8.28 408 VAL D N 1
ATOM 11903 C CA . VAL D 1 408 ? 102.712 29.688 156.281 1.00 8.62 408 VAL D CA 1
ATOM 11904 C C . VAL D 1 408 ? 102.536 30.536 155.015 1.00 8.59 408 VAL D C 1
ATOM 11905 O O . VAL D 1 408 ? 101.498 31.197 154.851 1.00 8.82 408 VAL D O 1
ATOM 11909 N N . GLY D 1 409 ? 103.498 30.488 154.089 1.00 8.65 409 GLY D N 1
ATOM 11910 C CA . GLY D 1 409 ? 103.320 31.183 152.816 1.00 8.88 409 GLY D CA 1
ATOM 11911 C C . GLY D 1 409 ? 102.082 30.727 152.075 1.00 8.75 409 GLY D C 1
ATOM 11912 O O . GLY D 1 409 ? 101.330 31.527 151.488 1.00 9.21 409 GLY D O 1
ATOM 11913 N N . GLU D 1 410 ? 101.833 29.415 152.084 1.00 8.95 410 GLU D N 1
ATOM 11914 C CA . GLU D 1 410 ? 100.662 28.853 151.393 1.00 9.23 410 GLU D CA 1
ATOM 11915 C C . GLU D 1 410 ? 99.384 29.205 152.124 1.00 9.21 410 GLU D C 1
ATOM 11916 O O . GLU D 1 410 ? 98.307 29.238 151.481 1.00 10.55 410 GLU D O 1
ATOM 11922 N N . LEU D 1 411 ? 99.426 29.451 153.418 1.00 9.00 411 LEU D N 1
ATOM 11923 C CA . LEU D 1 411 ? 98.270 29.912 154.176 1.00 9.56 411 LEU D CA 1
ATOM 11924 C C . LEU D 1 411 ? 97.935 31.359 153.798 1.00 9.34 411 LEU D C 1
ATOM 11925 O O . LEU D 1 411 ? 96.784 31.689 153.489 1.00 10.08 411 LEU D O 1
ATOM 11930 N N . VAL D 1 412 ? 98.936 32.231 153.870 1.00 8.94 412 VAL D N 1
ATOM 11931 C CA . VAL D 1 412 ? 98.680 33.659 153.659 1.00 9.38 412 VAL D CA 1
ATOM 11932 C C . VAL D 1 412 ? 98.375 33.966 152.201 1.00 9.09 412 VAL D C 1
ATOM 11933 O O . VAL D 1 412 ? 97.736 34.998 151.908 1.00 9.68 412 VAL D O 1
ATOM 11937 N N . LYS D 1 413 ? 98.713 33.074 151.281 1.00 8.93 413 LYS D N 1
ATOM 11938 C CA . LYS D 1 413 ? 98.309 33.211 149.893 1.00 9.49 413 LYS D CA 1
ATOM 11939 C C . LYS D 1 413 ? 96.796 33.347 149.786 1.00 9.11 413 LYS D C 1
ATOM 11940 O O . LYS D 1 413 ? 96.282 34.065 148.890 1.00 9.98 413 LYS D O 1
ATOM 11946 N N . LYS D 1 414 ? 96.037 32.657 150.612 1.00 9.45 414 LYS D N 1
ATOM 11947 C CA . LYS D 1 414 ? 94.572 32.702 150.547 1.00 9.10 414 LYS D CA 1
ATOM 11948 C C . LYS D 1 414 ? 94.032 34.126 150.824 1.00 9.67 414 LYS D C 1
ATOM 11949 O O . LYS D 1 414 ? 92.958 34.462 150.392 1.00 10.73 414 LYS D O 1
ATOM 11955 N N . LEU D 1 415 ? 94.825 34.901 151.552 1.00 9.78 415 LEU D N 1
ATOM 11956 C CA . LEU D 1 415 ? 94.516 36.285 151.905 1.00 10.71 415 LEU D CA 1
ATOM 11957 C C . LEU D 1 415 ? 95.101 37.242 150.882 1.00 10.57 415 LEU D C 1
ATOM 11958 O O . LEU D 1 415 ? 95.079 38.472 151.066 1.00 12.22 415 LEU D O 1
ATOM 11963 N N . HIS D 1 416 ? 95.664 36.703 149.803 1.00 10.45 416 HIS D N 1
ATOM 11964 C CA . HIS D 1 416 ? 96.231 37.465 148.710 1.00 10.86 416 HIS D CA 1
ATOM 11965 C C . HIS D 1 416 ? 97.523 38.151 149.117 1.00 10.87 416 HIS D C 1
ATOM 11966 O O . HIS D 1 416 ? 97.927 39.150 148.491 1.00 13.64 416 HIS D O 1
ATOM 11973 N N . ILE D 1 417 ? 98.214 37.612 150.093 1.00 9.71 417 ILE D N 1
ATOM 11974 C CA . ILE D 1 417 ? 99.516 38.150 150.536 1.00 10.03 417 ILE D CA 1
ATOM 11975 C C . ILE D 1 417 ? 100.624 37.279 150.003 1.00 9.17 417 ILE D C 1
ATOM 11976 O O . ILE D 1 417 ? 100.607 36.076 150.295 1.00 10.16 417 ILE D O 1
ATOM 11981 N N . PRO D 1 418 ? 101.560 37.809 149.236 1.00 9.45 418 PRO D N 1
ATOM 11982 C CA . PRO D 1 418 ? 102.647 36.985 148.712 1.00 9.68 418 PRO D CA 1
ATOM 11983 C C . PRO D 1 418 ? 103.703 36.742 149.771 1.00 9.25 418 PRO D C 1
ATOM 11984 O O . PRO D 1 418 ? 103.831 37.511 150.740 1.00 9.66 418 PRO D O 1
ATOM 11988 N N . TYR D 1 419 ? 104.482 35.695 149.538 1.00 9.10 419 TYR D N 1
ATOM 11989 C CA . TYR D 1 419 ? 105.553 35.357 150.470 1.00 8.54 419 TYR D CA 1
ATOM 11990 C C . TYR D 1 419 ? 106.834 35.136 149.748 1.00 8.55 419 TYR D C 1
ATOM 11991 O O . TYR D 1 419 ? 106.890 34.759 148.554 1.00 9.15 419 TYR D O 1
ATOM 12000 N N . VAL D 1 420 ? 107.927 35.298 150.483 1.00 8.12 420 VAL D N 1
ATOM 12001 C CA . VAL D 1 420 ? 109.264 34.812 150.110 1.00 8.61 420 VAL D CA 1
ATOM 12002 C C . VAL D 1 420 ? 109.684 33.859 151.219 1.00 7.96 420 VAL D C 1
ATOM 12003 O O . VAL D 1 420 ? 109.391 34.113 152.386 1.00 8.25 420 VAL D O 1
ATOM 12007 N N . ASN D 1 421 ? 110.319 32.752 150.840 1.00 7.82 421 ASN D N 1
ATOM 12008 C CA . ASN D 1 421 ? 110.722 31.770 151.839 1.00 7.56 421 ASN D CA 1
ATOM 12009 C C . ASN D 1 421 ? 111.891 32.327 152.650 1.00 7.82 421 ASN D C 1
ATOM 12010 O O . ASN D 1 421 ? 113.010 32.408 152.158 1.00 8.45 421 ASN D O 1
ATOM 12015 N N . GLY D 1 422 ? 111.583 32.741 153.869 1.00 7.68 422 GLY D N 1
ATOM 12016 C CA . GLY D 1 422 ? 112.594 33.364 154.712 1.00 8.23 422 GLY D CA 1
ATOM 12017 C C . GLY D 1 422 ? 113.592 32.399 155.334 1.00 7.65 422 GLY D C 1
ATOM 12018 O O . GLY D 1 422 ? 114.527 32.867 155.980 1.00 8.86 422 GLY D O 1
ATOM 12019 N N . HIS D 1 423 ? 113.380 31.113 155.140 1.00 7.33 423 HIS D N 1
ATOM 12020 C CA . HIS D 1 423 ? 114.247 30.065 155.672 1.00 7.50 423 HIS D CA 1
ATOM 12021 C C . HIS D 1 423 ? 115.157 29.504 154.587 1.00 7.46 423 HIS D C 1
ATOM 12022 O O . HIS D 1 423 ? 116.382 29.565 154.682 1.00 8.50 423 HIS D O 1
ATOM 12029 N N . GLY D 1 424 ? 114.548 28.884 153.571 1.00 7.77 424 GLY D N 1
ATOM 12030 C CA . GLY D 1 424 ? 115.259 28.228 152.490 1.00 7.86 424 GLY D CA 1
ATOM 12031 C C . GLY D 1 424 ? 115.376 29.060 151.228 1.00 7.65 424 GLY D C 1
ATOM 12032 O O . GLY D 1 424 ? 115.982 28.521 150.279 1.00 8.32 424 GLY D O 1
ATOM 12033 N N . TYR D 1 425 ? 114.856 30.277 151.224 1.00 7.73 425 TYR D N 1
ATOM 12034 C CA . TYR D 1 425 ? 114.914 31.252 150.125 1.00 7.90 425 TYR D CA 1
ATOM 12035 C C . TYR D 1 425 ? 114.022 30.814 148.983 1.00 7.68 425 TYR D C 1
ATOM 12036 O O . TYR D 1 425 ? 113.614 29.664 148.876 1.00 8.39 425 TYR D O 1
ATOM 12045 N N . HIS D 1 426 ? 113.740 31.787 148.103 1.00 7.93 426 HIS D N 1
ATOM 12046 C CA . HIS D 1 426 ? 113.140 31.454 146.789 1.00 8.24 426 HIS D CA 1
ATOM 12047 C C . HIS D 1 426 ? 114.291 31.176 145.825 1.00 8.42 426 HIS D C 1
ATOM 12048 O O . HIS D 1 426 ? 114.688 30.022 145.690 1.00 8.86 426 HIS D O 1
ATOM 12055 N N . ASN D 1 427 ? 114.868 32.227 145.250 1.00 8.63 427 ASN D N 1
ATOM 12056 C CA . ASN D 1 427 ? 116.020 32.091 144.335 1.00 9.27 427 ASN D CA 1
ATOM 12057 C C . ASN D 1 427 ? 117.237 32.747 144.977 1.00 8.75 427 ASN D C 1
ATOM 12058 O O . ASN D 1 427 ? 117.539 33.921 144.752 1.00 9.11 427 ASN D O 1
ATOM 12063 N N . GLY D 1 428 ? 117.878 31.976 145.829 1.00 9.18 428 GLY D N 1
ATOM 12064 C CA . GLY D 1 428 ? 119.060 32.412 146.548 1.00 9.38 428 GLY D CA 1
ATOM 12065 C C . GLY D 1 428 ? 120.314 32.156 145.755 1.00 9.62 428 GLY D C 1
ATOM 12066 O O . GLY D 1 428 ? 120.287 31.805 144.581 1.00 10.71 428 GLY D O 1
ATOM 12067 N N . PRO D 1 429 ? 121.490 32.336 146.375 1.00 9.26 429 PRO D N 1
ATOM 12068 C CA . PRO D 1 429 ? 121.707 32.709 147.788 1.00 9.63 429 PRO D CA 1
ATOM 12069 C C . PRO D 1 429 ? 121.281 34.126 148.093 1.00 8.55 429 PRO D C 1
ATOM 12070 O O . PRO D 1 429 ? 121.108 34.956 147.177 1.00 9.17 429 PRO D O 1
ATOM 12074 N N . TYR D 1 430 ? 121.099 34.408 149.385 1.00 8.77 430 TYR D N 1
ATOM 12075 C CA . TYR D 1 430 ? 120.718 35.753 149.826 1.00 8.77 430 TYR D CA 1
ATOM 12076 C C . TYR D 1 430 ? 121.814 36.481 150.614 1.00 8.73 430 TYR D C 1
ATOM 12077 O O . TYR D 1 430 ? 121.655 37.691 150.836 1.00 9.10 430 TYR D O 1
ATOM 12086 N N . MET D 1 431 ? 122.893 35.820 151.016 1.00 8.86 431 MET D N 1
ATOM 12087 C CA . MET D 1 431 ? 123.993 36.499 151.709 1.00 8.88 431 MET D CA 1
ATOM 12088 C C . MET D 1 431 ? 124.871 37.259 150.694 1.00 10.18 431 MET D C 1
ATOM 12089 O O . MET D 1 431 ? 124.898 36.998 149.499 1.00 10.20 431 MET D O 1
ATOM 12094 N N . GLY D 1 432 ? 125.661 38.192 151.255 1.00 9.91 432 GLY D N 1
ATOM 12095 C CA . GLY D 1 432 ? 126.619 38.930 150.438 1.00 10.49 432 GLY D CA 1
ATOM 12096 C C . GLY D 1 432 ? 125.974 40.029 149.628 1.00 10.08 432 GLY D C 1
ATOM 12097 O O . GLY D 1 432 ? 124.772 40.330 149.699 1.00 10.37 432 GLY D O 1
ATOM 12098 N N . PHE D 1 433 ? 126.784 40.651 148.763 1.00 10.81 433 PHE D N 1
ATOM 12099 C CA . PHE D 1 433 ? 126.298 41.740 147.910 1.00 10.97 433 PHE D CA 1
ATOM 12100 C C . PHE D 1 433 ? 125.316 41.241 146.882 1.00 10.80 433 PHE D C 1
ATOM 12101 O O . PHE D 1 433 ? 124.185 41.696 146.799 1.00 10.98 433 PHE D O 1
ATOM 12109 N N . GLU D 1 434 ? 125.761 40.247 146.091 1.00 10.68 434 GLU D N 1
ATOM 12110 C CA . GLU D 1 434 ? 124.866 39.667 145.077 1.00 11.11 434 GLU D CA 1
ATOM 12111 C C . GLU D 1 434 ? 123.614 39.099 145.750 1.00 10.11 434 GLU D C 1
ATOM 12112 O O . GLU D 1 434 ? 122.520 39.169 145.219 1.00 10.58 434 GLU D O 1
ATOM 12118 N N . GLY D 1 435 ? 123.787 38.464 146.916 1.00 10.37 435 GLY D N 1
ATOM 12119 C CA . GLY D 1 435 ? 122.644 37.821 147.568 1.00 9.89 435 GLY D CA 1
ATOM 12120 C C . GLY D 1 435 ? 121.578 38.793 147.961 1.00 9.48 435 GLY D C 1
ATOM 12121 O O . GLY D 1 435 ? 120.390 38.459 147.869 1.00 9.80 435 GLY D O 1
ATOM 12122 N N . PHE D 1 436 ? 121.935 40.019 148.372 1.00 9.83 436 PHE D N 1
ATOM 12123 C CA . PHE D 1 436 ? 120.873 40.945 148.743 1.00 9.89 436 PHE D CA 1
ATOM 12124 C C . PHE D 1 436 ? 120.104 41.411 147.523 1.00 10.07 436 PHE D C 1
ATOM 12125 O O . PHE D 1 436 ? 118.923 41.701 147.595 1.00 10.28 436 PHE D O 1
ATOM 12133 N N . VAL D 1 437 ? 120.795 41.486 146.368 1.00 9.95 437 VAL D N 1
ATOM 12134 C CA . VAL D 1 437 ? 120.081 41.724 145.102 1.00 10.39 437 VAL D CA 1
ATOM 12135 C C . VAL D 1 437 ? 119.099 40.590 144.779 1.00 9.87 437 VAL D C 1
ATOM 12136 O O . VAL D 1 437 ? 117.978 40.819 144.353 1.00 10.53 437 VAL D O 1
ATOM 12140 N N . ASN D 1 438 ? 119.545 39.352 144.987 1.00 9.72 438 ASN D N 1
ATOM 12141 C CA . ASN D 1 438 ? 118.667 38.196 144.799 1.00 9.53 438 ASN D CA 1
ATOM 12142 C C . ASN D 1 438 ? 117.424 38.291 145.709 1.00 9.31 438 ASN D C 1
ATOM 12143 O O . ASN D 1 438 ? 116.292 38.006 145.264 1.00 9.62 438 ASN D O 1
ATOM 12148 N N . LEU D 1 439 ? 117.634 38.672 146.955 1.00 9.59 439 LEU D N 1
ATOM 12149 C CA . LEU D 1 439 ? 116.518 38.811 147.908 1.00 9.68 439 LEU D CA 1
ATOM 12150 C C . LEU D 1 439 ? 115.561 39.883 147.407 1.00 9.24 439 LEU D C 1
ATOM 12151 O O . LEU D 1 439 ? 114.343 39.705 147.391 1.00 9.82 439 LEU D O 1
ATOM 12156 N N . ALA D 1 440 ? 116.120 41.031 147.000 1.00 9.43 440 ALA D N 1
ATOM 12157 C CA . ALA D 1 440 ? 115.318 42.144 146.484 1.00 10.06 440 ALA D CA 1
ATOM 12158 C C . ALA D 1 440 ? 114.485 41.730 145.278 1.00 10.04 440 ALA D C 1
ATOM 12159 O O . ALA D 1 440 ? 113.314 42.083 145.158 1.00 10.20 440 ALA D O 1
ATOM 12161 N N . ARG D 1 441 ? 115.129 40.967 144.373 1.00 10.02 441 ARG D N 1
ATOM 12162 C CA . ARG D 1 441 ? 114.433 40.504 143.150 1.00 10.49 441 ARG D CA 1
ATOM 12163 C C . ARG D 1 441 ? 113.217 39.650 143.500 1.00 9.24 441 ARG D C 1
ATOM 12164 O O . ARG D 1 441 ? 112.143 39.807 142.953 1.00 9.79 441 ARG D O 1
ATOM 12172 N N . ASP D 1 442 ? 113.439 38.682 144.410 1.00 9.45 442 ASP D N 1
ATOM 12173 C CA . ASP D 1 442 ? 112.312 37.822 144.793 1.00 9.57 442 ASP D CA 1
ATOM 12174 C C . ASP D 1 442 ? 111.214 38.621 145.498 1.00 9.18 442 ASP D C 1
ATOM 12175 O O . ASP D 1 442 ? 110.031 38.411 145.251 1.00 9.33 442 ASP D O 1
ATOM 12180 N N . MET D 1 443 ? 111.605 39.586 146.353 1.00 9.53 443 MET D N 1
ATOM 12181 C CA . MET D 1 443 ? 110.576 40.416 146.986 1.00 9.40 443 MET D CA 1
ATOM 12182 C C . MET D 1 443 ? 109.787 41.201 145.931 1.00 9.63 443 MET D C 1
ATOM 12183 O O . MET D 1 443 ? 108.568 41.291 145.971 1.00 9.91 443 MET D O 1
ATOM 12188 N N . TYR D 1 444 ? 110.506 41.766 144.958 1.00 9.77 444 TYR D N 1
ATOM 12189 C CA . TYR D 1 444 ? 109.865 42.529 143.882 1.00 10.05 444 TYR D CA 1
ATOM 12190 C C . TYR D 1 444 ? 108.892 41.692 143.068 1.00 10.06 444 TYR D C 1
ATOM 12191 O O . TYR D 1 444 ? 107.756 42.071 142.823 1.00 10.39 444 TYR D O 1
ATOM 12200 N N . ASN D 1 445 ? 109.361 40.485 142.655 1.00 9.69 445 ASN D N 1
ATOM 12201 C CA . ASN D 1 445 ? 108.496 39.624 141.845 1.00 9.95 445 ASN D CA 1
ATOM 12202 C C . ASN D 1 445 ? 107.332 39.048 142.622 1.00 9.34 445 ASN D C 1
ATOM 12203 O O . ASN D 1 445 ? 106.263 38.765 142.078 1.00 10.13 445 ASN D O 1
ATOM 12208 N N . ALA D 1 446 ? 107.517 38.858 143.941 1.00 9.44 446 ALA D N 1
ATOM 12209 C CA . ALA D 1 446 ? 106.449 38.412 144.811 1.00 9.49 446 ALA D CA 1
ATOM 12210 C C . ALA D 1 446 ? 105.327 39.454 144.868 1.00 10.09 446 ALA D C 1
ATOM 12211 O O . ALA D 1 446 ? 104.154 39.151 144.775 1.00 10.81 446 ALA D O 1
ATOM 12213 N N A VAL D 1 447 ? 105.709 40.708 145.081 0.50 11.79 447 VAL D N 1
ATOM 12214 N N B VAL D 1 447 ? 105.750 40.702 145.124 0.50 10.06 447 VAL D N 1
ATOM 12215 C CA A VAL D 1 447 ? 104.663 41.732 145.290 0.50 12.66 447 VAL D CA 1
ATOM 12216 C CA B VAL D 1 447 ? 104.821 41.842 145.309 0.50 9.97 447 VAL D CA 1
ATOM 12217 C C A VAL D 1 447 ? 104.106 42.239 143.979 0.50 13.48 447 VAL D C 1
ATOM 12218 C C B VAL D 1 447 ? 104.143 42.196 143.981 0.50 10.73 447 VAL D C 1
ATOM 12219 O O A VAL D 1 447 ? 102.908 42.522 143.936 0.50 17.25 447 VAL D O 1
ATOM 12220 O O B VAL D 1 447 ? 102.896 42.329 143.851 0.50 10.50 447 VAL D O 1
ATOM 12227 N N . HIS D 1 448 ? 104.929 42.394 142.951 1.00 11.48 448 HIS D N 1
ATOM 12228 C CA . HIS D 1 448 ? 104.479 42.957 141.655 1.00 12.26 448 HIS D CA 1
ATOM 12229 C C . HIS D 1 448 ? 104.091 41.810 140.757 1.00 11.85 448 HIS D C 1
ATOM 12230 O O . HIS D 1 448 ? 104.802 41.470 139.827 1.00 15.81 448 HIS D O 1
ATOM 12237 N N . ASN D 1 449 ? 103.027 41.173 141.098 1.00 13.04 449 ASN D N 1
ATOM 12238 C CA . ASN D 1 449 ? 102.641 39.846 140.581 1.00 11.77 449 ASN D CA 1
ATOM 12239 C C . ASN D 1 449 ? 101.242 39.940 140.054 1.00 11.75 449 ASN D C 1
ATOM 12240 O O . ASN D 1 449 ? 100.325 40.225 140.822 1.00 12.58 449 ASN D O 1
ATOM 12245 N N . PRO D 1 450 ? 101.012 39.701 138.745 1.00 10.87 450 PRO D N 1
ATOM 12246 C CA . PRO D 1 450 ? 99.669 39.834 138.213 1.00 10.89 450 PRO D CA 1
ATOM 12247 C C . PRO D 1 450 ? 98.636 38.958 138.900 1.00 11.39 450 PRO D C 1
ATOM 12248 O O . PRO D 1 450 ? 97.472 39.296 138.943 1.00 12.11 450 PRO D O 1
ATOM 12252 N N . LEU D 1 451 ? 99.061 37.790 139.402 1.00 11.25 451 LEU D N 1
ATOM 12253 C CA . LEU D 1 451 ? 98.099 36.825 139.966 1.00 10.94 451 LEU D CA 1
ATOM 12254 C C . LEU D 1 451 ? 97.396 37.392 141.204 1.00 11.56 451 LEU D C 1
ATOM 12255 O O . LEU D 1 451 ? 96.246 37.078 141.446 1.00 12.02 451 LEU D O 1
ATOM 12260 N N . ARG D 1 452 ? 98.108 38.208 141.976 1.00 13.31 452 ARG D N 1
ATOM 12261 C CA . ARG D 1 452 ? 97.544 38.844 143.161 1.00 15.02 452 ARG D CA 1
ATOM 12262 C C . ARG D 1 452 ? 96.386 39.743 142.789 1.00 14.30 452 ARG D C 1
ATOM 12263 O O . ARG D 1 452 ? 95.337 39.719 143.418 1.00 16.42 452 ARG D O 1
ATOM 12271 N N . HIS D 1 453 ? 96.588 40.537 141.767 1.00 13.95 453 HIS D N 1
ATOM 12272 C CA . HIS D 1 453 ? 95.547 41.426 141.277 1.00 14.15 453 HIS D CA 1
ATOM 12273 C C . HIS D 1 453 ? 94.381 40.636 140.695 1.00 12.93 453 HIS D C 1
ATOM 12274 O O . HIS D 1 453 ? 93.204 40.940 140.933 1.00 14.61 453 HIS D O 1
ATOM 12281 N N . LEU D 1 454 ? 94.703 39.609 139.903 1.00 11.65 454 LEU D N 1
ATOM 12282 C CA . LEU D 1 454 ? 93.635 38.799 139.317 1.00 11.61 454 LEU D CA 1
ATOM 12283 C C . LEU D 1 454 ? 92.755 38.126 140.368 1.00 10.59 454 LEU D C 1
ATOM 12284 O O . LEU D 1 454 ? 91.557 38.015 140.197 1.00 11.24 454 LEU D O 1
ATOM 12289 N N . ALA D 1 455 ? 93.408 37.656 141.451 1.00 10.89 455 ALA D N 1
ATOM 12290 C CA . ALA D 1 455 ? 92.669 36.920 142.481 1.00 11.32 455 ALA D CA 1
ATOM 12291 C C . ALA D 1 455 ? 91.612 37.773 143.147 1.00 11.42 455 ALA D C 1
ATOM 12292 O O . ALA D 1 455 ? 90.613 37.218 143.611 1.00 12.54 455 ALA D O 1
ATOM 12294 N N . ALA D 1 456 ? 91.835 39.079 143.213 1.00 11.55 456 ALA D N 1
ATOM 12295 C CA . ALA D 1 456 ? 90.893 39.995 143.879 1.00 12.86 456 ALA D CA 1
ATOM 12296 C C . ALA D 1 456 ? 89.644 40.239 143.056 1.00 12.37 456 ALA D C 1
ATOM 12297 O O . ALA D 1 456 ? 88.695 40.763 143.612 1.00 14.38 456 ALA D O 1
ATOM 12299 N N . VAL D 1 457 ? 89.676 39.984 141.758 1.00 12.13 457 VAL D N 1
ATOM 12300 C CA . VAL D 1 457 ? 88.528 40.273 140.885 1.00 12.63 457 VAL D CA 1
ATOM 12301 C C . VAL D 1 457 ? 87.480 39.189 141.034 1.00 12.76 457 VAL D C 1
ATOM 12302 O O . VAL D 1 457 ? 87.812 38.007 140.841 1.00 13.59 457 VAL D O 1
ATOM 12306 N N . ASP D 1 458 ? 86.217 39.560 141.307 1.00 13.16 458 ASP D N 1
ATOM 12307 C CA . ASP D 1 458 ? 85.107 38.642 141.276 1.00 13.88 458 ASP D CA 1
ATOM 12308 C C . ASP D 1 458 ? 84.449 38.849 139.918 1.00 13.40 458 ASP D C 1
ATOM 12309 O O . ASP D 1 458 ? 83.852 39.910 139.659 1.00 14.73 458 ASP D O 1
ATOM 12314 N N . ILE D 1 459 ? 84.603 37.859 139.050 1.00 13.58 459 ILE D N 1
ATOM 12315 C CA . ILE D 1 459 ? 84.051 37.992 137.680 1.00 13.82 459 ILE D CA 1
ATOM 12316 C C . ILE D 1 459 ? 82.541 38.123 137.657 1.00 14.99 459 ILE D C 1
ATOM 12317 O O . ILE D 1 459 ? 81.986 38.504 136.607 1.00 16.31 459 ILE D O 1
ATOM 12322 N N . ARG D 1 460 ? 81.845 37.828 138.757 1.00 14.39 460 ARG D N 1
ATOM 12323 C CA . ARG D 1 460 ? 80.381 37.997 138.805 1.00 16.15 460 ARG D CA 1
ATOM 12324 C C . ARG D 1 460 ? 79.983 39.455 138.990 1.00 16.93 460 ARG D C 1
ATOM 12325 O O . ARG D 1 460 ? 78.813 39.770 138.800 1.00 20.48 460 ARG D O 1
ATOM 12333 N N . ASP D 1 461 ? 80.921 40.340 139.328 1.00 16.38 461 ASP D N 1
ATOM 12334 C CA . ASP D 1 461 ? 80.565 41.724 139.653 1.00 20.10 461 ASP D CA 1
ATOM 12335 C C . ASP D 1 461 ? 80.644 42.524 138.372 1.00 20.18 461 ASP D C 1
ATOM 12336 O O . ASP D 1 461 ? 81.704 42.712 137.809 1.00 22.14 461 ASP D O 1
ATOM 12341 N N . LYS D 1 462 ? 79.507 43.007 137.909 1.00 25.51 462 LYS D N 1
ATOM 12342 C CA . LYS D 1 462 ? 79.368 43.670 136.605 1.00 27.25 462 LYS D CA 1
ATOM 12343 C C . LYS D 1 462 ? 80.161 44.961 136.629 1.00 25.51 462 LYS D C 1
ATOM 12344 O O . LYS D 1 462 ? 80.491 45.456 135.562 1.00 35.66 462 LYS D O 1
ATOM 12350 N N . SER D 1 463 ? 80.335 45.531 137.813 1.00 26.98 463 SER D N 1
ATOM 12351 C CA . SER D 1 463 ? 81.031 46.816 138.006 1.00 28.33 463 SER D CA 1
ATOM 12352 C C . SER D 1 463 ? 82.540 46.611 137.893 1.00 30.97 463 SER D C 1
ATOM 12353 O O . SER D 1 463 ? 83.260 47.610 137.814 1.00 32.74 463 SER D O 1
ATOM 12356 N N . GLN D 1 464 ? 83.030 45.363 137.954 1.00 26.64 464 GLN D N 1
ATOM 12357 C CA . GLN D 1 464 ? 84.506 45.088 137.954 1.00 26.56 464 GLN D CA 1
ATOM 12358 C C . GLN D 1 464 ? 84.959 44.735 136.529 1.00 24.01 464 GLN D C 1
ATOM 12359 O O . GLN D 1 464 ? 84.210 44.008 135.760 1.00 26.08 464 GLN D O 1
ATOM 12365 N N . THR D 1 465 ? 86.174 45.147 136.185 1.00 23.59 465 THR D N 1
ATOM 12366 C CA . THR D 1 465 ? 86.912 44.631 135.029 1.00 20.27 465 THR D CA 1
ATOM 12367 C C . THR D 1 465 ? 88.105 43.832 135.518 1.00 18.31 465 THR D C 1
ATOM 12368 O O . THR D 1 465 ? 88.421 43.833 136.725 1.00 22.22 465 THR D O 1
ATOM 12372 N N . THR D 1 466 ? 88.773 43.165 134.619 1.00 18.22 466 THR D N 1
ATOM 12373 C CA . THR D 1 466 ? 90.042 42.481 134.948 1.00 17.42 466 THR D CA 1
ATOM 12374 C C . THR D 1 466 ? 91.206 43.363 134.492 1.00 19.47 466 THR D C 1
ATOM 12375 O O . THR D 1 466 ? 91.366 43.645 133.289 1.00 20.44 466 THR D O 1
ATOM 12379 N N . PRO D 1 467 ? 92.093 43.762 135.432 1.00 22.79 467 PRO D N 1
ATOM 12380 C CA . PRO D 1 467 ? 93.186 44.659 135.120 1.00 23.71 467 PRO D CA 1
ATOM 12381 C C . PRO D 1 467 ? 94.326 43.919 134.435 1.00 23.28 467 PRO D C 1
ATOM 12382 O O . PRO D 1 467 ? 94.336 42.655 134.437 1.00 24.04 467 PRO D O 1
ATOM 12386 N N . VAL D 1 468 ? 95.218 44.722 133.852 1.00 26.80 468 VAL D N 1
ATOM 12387 C CA . VAL D 1 468 ? 96.558 44.304 133.353 1.00 26.90 468 VAL D CA 1
ATOM 12388 C C . VAL D 1 468 ? 97.557 45.095 134.167 1.00 26.22 468 VAL D C 1
ATOM 12389 O O . VAL D 1 468 ? 97.363 46.322 134.400 1.00 33.95 468 VAL D O 1
ATOM 12393 N N . ILE D 1 469 ? 98.570 44.394 134.690 1.00 25.11 469 ILE D N 1
ATOM 12394 C CA . ILE D 1 469 ? 99.594 45.136 135.465 1.00 28.91 469 ILE D CA 1
ATOM 12395 C C . ILE D 1 469 ? 100.876 45.124 134.643 1.00 25.73 469 ILE D C 1
ATOM 12396 O O . ILE D 1 469 ? 101.279 44.040 134.136 1.00 42.09 469 ILE D O 1
ATOM 12401 N N . VAL D 1 470 ? 101.555 46.220 134.673 1.00 23.25 470 VAL D N 1
ATOM 12402 C CA . VAL D 1 470 ? 102.864 46.484 134.050 1.00 24.27 470 VAL D CA 1
ATOM 12403 C C . VAL D 1 470 ? 103.956 46.316 135.095 1.00 22.65 470 VAL D C 1
ATOM 12404 O O . VAL D 1 470 ? 103.939 46.920 136.161 1.00 29.33 470 VAL D O 1
ATOM 12408 N N . ARG D 1 471 ? 104.897 45.449 134.801 1.00 21.45 471 ARG D N 1
ATOM 12409 C CA . ARG D 1 471 ? 105.995 45.137 135.719 1.00 19.39 471 ARG D CA 1
ATOM 12410 C C . ARG D 1 471 ? 107.268 45.713 135.137 1.00 20.08 471 ARG D C 1
ATOM 12411 O O . ARG D 1 471 ? 107.214 46.485 134.188 1.00 23.24 471 ARG D O 1
ATOM 12419 N N . GLY D 1 472 ? 108.400 45.394 135.730 1.00 19.84 472 GLY D N 1
ATOM 12420 C CA . GLY D 1 472 ? 109.732 45.842 135.348 1.00 18.58 472 GLY D CA 1
ATOM 12421 C C . GLY D 1 472 ? 110.743 44.792 135.661 1.00 17.15 472 GLY D C 1
ATOM 12422 O O . GLY D 1 472 ? 110.460 43.778 136.339 1.00 18.54 472 GLY D O 1
ATOM 12423 N N . ALA D 1 473 ? 111.952 45.053 135.212 1.00 17.62 473 ALA D N 1
ATOM 12424 C CA . ALA D 1 473 ? 113.110 44.257 135.624 1.00 18.32 473 ALA D CA 1
ATOM 12425 C C . ALA D 1 473 ? 114.336 45.130 135.705 1.00 20.09 473 ALA D C 1
ATOM 12426 O O . ALA D 1 473 ? 114.533 46.027 134.862 1.00 22.38 473 ALA D O 1
ATOM 12428 N N . ALA D 1 474 ? 115.180 44.852 136.702 1.00 19.45 474 ALA D N 1
ATOM 12429 C CA . ALA D 1 474 ? 116.433 45.603 136.925 1.00 21.47 474 ALA D CA 1
ATOM 12430 C C . ALA D 1 474 ? 117.432 45.332 135.824 1.00 28.69 474 ALA D C 1
ATOM 12431 O O . ALA D 1 474 ? 117.405 44.267 135.261 1.00 30.63 474 ALA D O 1
ATOM 12434 N N . LYS E 2 10 ? 113.518 -23.095 133.892 1.00 64.53 10 LYS E N 1
ATOM 12435 C CA . LYS E 2 10 ? 113.014 -22.774 135.271 1.00 55.15 10 LYS E CA 1
ATOM 12436 C C . LYS E 2 10 ? 111.891 -21.739 135.204 1.00 54.72 10 LYS E C 1
ATOM 12437 O O . LYS E 2 10 ? 112.059 -20.657 134.647 1.00 49.22 10 LYS E O 1
ATOM 12443 N N . PRO E 2 11 ? 110.704 -22.038 135.772 1.00 34.15 11 PRO E N 1
ATOM 12444 C CA . PRO E 2 11 ? 109.591 -21.090 135.809 1.00 30.02 11 PRO E CA 1
ATOM 12445 C C . PRO E 2 11 ? 109.878 -19.801 136.611 1.00 27.18 11 PRO E C 1
ATOM 12446 O O . PRO E 2 11 ? 110.786 -19.744 137.447 1.00 30.21 11 PRO E O 1
ATOM 12450 N N . ALA E 2 12 ? 109.273 -18.701 136.115 1.00 25.78 12 ALA E N 1
ATOM 12451 C CA . ALA E 2 12 ? 109.294 -17.400 136.816 1.00 24.79 12 ALA E CA 1
ATOM 12452 C C . ALA E 2 12 ? 108.941 -17.611 138.281 1.00 24.67 12 ALA E C 1
ATOM 12453 O O . ALA E 2 12 ? 108.043 -18.400 138.649 1.00 28.85 12 ALA E O 1
ATOM 12455 N N . GLU E 2 13 ? 109.523 -16.802 139.134 1.00 21.38 13 GLU E N 1
ATOM 12456 C CA . GLU E 2 13 ? 109.261 -16.892 140.593 1.00 23.34 13 GLU E CA 1
ATOM 12457 C C . GLU E 2 13 ? 108.952 -15.515 141.181 1.00 22.16 13 GLU E C 1
ATOM 12458 O O . GLU E 2 13 ? 109.656 -14.569 140.829 1.00 20.73 13 GLU E O 1
ATOM 12464 N N . VAL E 2 14 ? 107.865 -15.444 141.971 1.00 21.54 14 VAL E N 1
ATOM 12465 C CA . VAL E 2 14 ? 107.562 -14.268 142.817 1.00 21.67 14 VAL E CA 1
ATOM 12466 C C . VAL E 2 14 ? 108.059 -14.512 144.229 1.00 21.44 14 VAL E C 1
ATOM 12467 O O . VAL E 2 14 ? 107.510 -15.484 144.856 1.00 29.41 14 VAL E O 1
ATOM 12471 N N . LYS E 2 15 ? 109.077 -13.808 144.672 1.00 18.41 15 LYS E N 1
ATOM 12472 C CA . LYS E 2 15 ? 109.764 -14.093 145.942 1.00 21.45 15 LYS E CA 1
ATOM 12473 C C . LYS E 2 15 ? 109.555 -12.888 146.881 1.00 19.20 15 LYS E C 1
ATOM 12474 O O . LYS E 2 15 ? 109.784 -11.817 146.483 1.00 18.46 15 LYS E O 1
ATOM 12480 N N . LEU E 2 16 ? 109.148 -13.139 148.104 1.00 18.34 16 LEU E N 1
ATOM 12481 C CA . LEU E 2 16 ? 109.059 -12.131 149.170 1.00 17.03 16 LEU E CA 1
ATOM 12482 C C . LEU E 2 16 ? 110.324 -12.235 149.967 1.00 18.61 16 LEU E C 1
ATOM 12483 O O . LEU E 2 16 ? 110.603 -13.239 150.418 1.00 25.63 16 LEU E O 1
ATOM 12488 N N . SER E 2 17 ? 110.913 -11.134 150.292 1.00 14.76 17 SER E N 1
ATOM 12489 C CA . SER E 2 17 ? 112.048 -11.159 151.181 1.00 17.22 17 SER E CA 1
ATOM 12490 C C . SER E 2 17 ? 112.115 -9.921 151.997 1.00 14.44 17 SER E C 1
ATOM 12491 O O . SER E 2 17 ? 111.672 -8.867 151.592 1.00 13.31 17 SER E O 1
ATOM 12494 N N . PRO E 2 18 ? 112.679 -10.051 153.186 1.00 14.70 18 PRO E N 1
ATOM 12495 C CA . PRO E 2 18 ? 112.806 -8.880 154.067 1.00 13.63 18 PRO E CA 1
ATOM 12496 C C . PRO E 2 18 ? 114.074 -8.116 153.735 1.00 11.97 18 PRO E C 1
ATOM 12497 O O . PRO E 2 18 ? 115.037 -8.689 153.266 1.00 14.69 18 PRO E O 1
ATOM 12501 N N . ARG E 2 19 ? 114.122 -6.848 154.125 1.00 12.45 19 ARG E N 1
ATOM 12502 C CA . ARG E 2 19 ? 115.388 -6.127 154.194 1.00 13.36 19 ARG E CA 1
ATOM 12503 C C . ARG E 2 19 ? 116.346 -6.932 155.062 1.00 12.85 19 ARG E C 1
ATOM 12504 O O . ARG E 2 19 ? 115.968 -7.349 156.149 1.00 13.94 19 ARG E O 1
ATOM 12512 N N . ASP E 2 20 ? 117.585 -7.067 154.651 1.00 13.13 20 ASP E N 1
ATOM 12513 C CA . ASP E 2 20 ? 118.590 -7.823 155.416 1.00 13.54 20 ASP E CA 1
ATOM 12514 C C . ASP E 2 20 ? 119.409 -7.007 156.383 1.00 15.16 20 ASP E C 1
ATOM 12515 O O . ASP E 2 20 ? 120.474 -7.525 156.843 1.00 21.91 20 ASP E O 1
ATOM 12520 N N . ARG E 2 21 ? 119.208 -5.753 156.532 1.00 11.32 21 ARG E N 1
ATOM 12521 C CA . ARG E 2 21 ? 119.825 -4.840 157.499 1.00 11.04 21 ARG E CA 1
ATOM 12522 C C . ARG E 2 21 ? 118.907 -4.539 158.666 1.00 10.20 21 ARG E C 1
ATOM 12523 O O . ARG E 2 21 ? 117.680 -4.415 158.426 1.00 11.45 21 ARG E O 1
ATOM 12531 N N . GLU E 2 22 ? 119.457 -4.340 159.829 1.00 9.92 22 GLU E N 1
ATOM 12532 C CA . GLU E 2 22 ? 118.683 -3.862 160.975 1.00 10.52 22 GLU E CA 1
ATOM 12533 C C . GLU E 2 22 ? 118.309 -2.404 160.827 1.00 10.22 22 GLU E C 1
ATOM 12534 O O . GLU E 2 22 ? 117.173 -2.025 161.149 1.00 11.04 22 GLU E O 1
ATOM 12540 N N . GLY E 2 23 ? 119.240 -1.572 160.433 1.00 10.11 23 GLY E N 1
ATOM 12541 C CA . GLY E 2 23 ? 118.976 -0.148 160.286 1.00 9.87 23 GLY E CA 1
ATOM 12542 C C . GLY E 2 23 ? 118.260 0.183 159.003 1.00 8.74 23 GLY E C 1
ATOM 12543 O O . GLY E 2 23 ? 118.049 -0.676 158.135 1.00 10.41 23 GLY E O 1
ATOM 12544 N N . ILE E 2 24 ? 117.885 1.434 158.893 1.00 8.53 24 ILE E N 1
ATOM 12545 C CA . ILE E 2 24 ? 117.272 2.029 157.710 1.00 8.17 24 ILE E CA 1
ATOM 12546 C C . ILE E 2 24 ? 118.192 3.071 157.118 1.00 8.36 24 ILE E C 1
ATOM 12547 O O . ILE E 2 24 ? 118.757 3.907 157.847 1.00 8.55 24 ILE E O 1
ATOM 12552 N N . ILE E 2 25 ? 118.266 3.087 155.804 1.00 7.90 25 ILE E N 1
ATOM 12553 C CA . ILE E 2 25 ? 118.851 4.201 155.033 1.00 7.85 25 ILE E CA 1
ATOM 12554 C C . ILE E 2 25 ? 117.762 4.635 154.081 1.00 7.47 25 ILE E C 1
ATOM 12555 O O . ILE E 2 25 ? 117.300 3.827 153.275 1.00 7.98 25 ILE E O 1
ATOM 12560 N N . ASN E 2 26 ? 117.308 5.877 154.199 1.00 7.29 26 ASN E N 1
ATOM 12561 C CA . ASN E 2 26 ? 116.316 6.453 153.287 1.00 7.60 26 ASN E CA 1
ATOM 12562 C C . ASN E 2 26 ? 114.948 5.800 153.461 1.00 7.57 26 ASN E C 1
ATOM 12563 O O . ASN E 2 26 ? 114.475 5.025 152.613 1.00 7.88 26 ASN E O 1
ATOM 12568 N N . PRO E 2 27 ? 114.269 6.078 154.576 1.00 7.31 27 PRO E N 1
ATOM 12569 C CA . PRO E 2 27 ? 112.967 5.432 154.859 1.00 7.64 27 PRO E CA 1
ATOM 12570 C C . PRO E 2 27 ? 111.928 5.726 153.800 1.00 7.46 27 PRO E C 1
ATOM 12571 O O . PRO E 2 27 ? 111.767 6.838 153.327 1.00 8.47 27 PRO E O 1
ATOM 12575 N N . MET E 2 28 ? 111.129 4.679 153.504 1.00 7.63 28 MET E N 1
ATOM 12576 C CA . MET E 2 28 ? 110.067 4.811 152.536 1.00 7.68 28 MET E CA 1
ATOM 12577 C C . MET E 2 28 ? 108.845 5.543 153.061 1.00 7.25 28 MET E C 1
ATOM 12578 O O . MET E 2 28 ? 108.134 6.213 152.276 1.00 7.72 28 MET E O 1
ATOM 12583 N N . TYR E 2 29 ? 108.520 5.318 154.320 1.00 7.37 29 TYR E N 1
ATOM 12584 C CA . TYR E 2 29 ? 107.353 5.890 154.982 1.00 7.47 29 TYR E CA 1
ATOM 12585 C C . TYR E 2 29 ? 107.815 6.688 156.203 1.00 7.31 29 TYR E C 1
ATOM 12586 O O . TYR E 2 29 ? 108.898 6.499 156.727 1.00 7.57 29 TYR E O 1
ATOM 12595 N N . ASP E 2 30 ? 106.888 7.538 156.671 1.00 7.35 30 ASP E N 1
ATOM 12596 C CA . ASP E 2 30 ? 106.996 8.165 157.959 1.00 7.09 30 ASP E CA 1
ATOM 12597 C C . ASP E 2 30 ? 106.441 7.225 159.038 1.00 6.92 30 ASP E C 1
ATOM 12598 O O . ASP E 2 30 ? 106.020 6.104 158.768 1.00 7.34 30 ASP E O 1
ATOM 12603 N N . CYS E 2 31 ? 106.427 7.689 160.287 1.00 7.03 31 CYS E N 1
ATOM 12604 C CA . CYS E 2 31 ? 105.943 6.911 161.420 1.00 6.66 31 CYS E CA 1
ATOM 12605 C C . CYS E 2 31 ? 104.446 7.006 161.606 1.00 6.89 31 CYS E C 1
ATOM 12606 O O . CYS E 2 31 ? 103.735 7.813 160.985 1.00 7.13 31 CYS E O 1
ATOM 12609 N N . GLN E 2 32 ? 103.914 6.134 162.488 1.00 6.66 32 GLN E N 1
ATOM 12610 C CA . GLN E 2 32 ? 102.450 6.044 162.672 1.00 6.98 32 GLN E CA 1
ATOM 12611 C C . GLN E 2 32 ? 101.813 7.404 162.954 1.00 6.94 32 GLN E C 1
ATOM 12612 O O . GLN E 2 32 ? 100.740 7.659 162.358 1.00 7.03 32 GLN E O 1
ATOM 12618 N N . PRO E 2 33 ? 102.322 8.245 163.847 1.00 6.88 33 PRO E N 1
ATOM 12619 C CA . PRO E 2 33 ? 101.603 9.503 164.133 1.00 7.27 33 PRO E CA 1
ATOM 12620 C C . PRO E 2 33 ? 101.401 10.372 162.925 1.00 7.06 33 PRO E C 1
ATOM 12621 O O . PRO E 2 33 ? 100.407 11.098 162.848 1.00 7.50 33 PRO E O 1
ATOM 12625 N N . ALA E 2 34 ? 102.311 10.329 161.940 1.00 7.10 34 ALA E N 1
ATOM 12626 C CA . ALA E 2 34 ? 102.139 11.120 160.729 1.00 7.34 34 ALA E CA 1
ATOM 12627 C C . ALA E 2 34 ? 100.910 10.674 159.975 1.00 7.12 34 ALA E C 1
ATOM 12628 O O . ALA E 2 34 ? 100.159 11.486 159.414 1.00 7.47 34 ALA E O 1
ATOM 12630 N N . GLY E 2 35 ? 100.709 9.350 159.881 1.00 7.01 35 GLY E N 1
ATOM 12631 C CA . GLY E 2 35 ? 99.516 8.852 159.199 1.00 7.60 35 GLY E CA 1
ATOM 12632 C C . GLY E 2 35 ? 98.239 9.150 159.939 1.00 7.11 35 GLY E C 1
ATOM 12633 O O . GLY E 2 35 ? 97.207 9.400 159.329 1.00 7.57 35 GLY E O 1
ATOM 12634 N N . ALA E 2 36 ? 98.296 9.116 161.272 1.00 7.38 36 ALA E N 1
ATOM 12635 C CA . ALA E 2 36 ? 97.127 9.527 162.071 1.00 7.71 36 ALA E CA 1
ATOM 12636 C C . ALA E 2 36 ? 96.786 10.988 161.830 1.00 7.22 36 ALA E C 1
ATOM 12637 O O . ALA E 2 36 ? 95.592 11.335 161.738 1.00 7.81 36 ALA E O 1
ATOM 12639 N N . GLN E 2 37 ? 97.789 11.842 161.696 1.00 6.96 37 GLN E N 1
ATOM 12640 C CA . GLN E 2 37 ? 97.536 13.247 161.383 1.00 7.53 37 GLN E CA 1
ATOM 12641 C C . GLN E 2 37 ? 96.854 13.369 160.021 1.00 7.21 37 GLN E C 1
ATOM 12642 O O . GLN E 2 37 ? 95.943 14.149 159.860 1.00 7.70 37 GLN E O 1
ATOM 12648 N N . TYR E 2 38 ? 97.337 12.597 159.046 1.00 7.42 38 TYR E N 1
ATOM 12649 C CA . TYR E 2 38 ? 96.721 12.647 157.711 1.00 7.61 38 TYR E CA 1
ATOM 12650 C C . TYR E 2 38 ? 95.256 12.228 157.757 1.00 8.00 38 TYR E C 1
ATOM 12651 O O . TYR E 2 38 ? 94.395 12.863 157.139 1.00 8.56 38 TYR E O 1
ATOM 12660 N N . ALA E 2 39 ? 94.946 11.184 158.508 1.00 7.92 39 ALA E N 1
ATOM 12661 C CA . ALA E 2 39 ? 93.533 10.789 158.629 1.00 8.55 39 ALA E CA 1
ATOM 12662 C C . ALA E 2 39 ? 92.728 11.933 159.184 1.00 8.22 39 ALA E C 1
ATOM 12663 O O . ALA E 2 39 ? 91.630 12.263 158.679 1.00 9.16 39 ALA E O 1
ATOM 12665 N N . GLY E 2 40 ? 93.223 12.567 160.246 1.00 8.08 40 GLY E N 1
ATOM 12666 C CA . GLY E 2 40 ? 92.454 13.605 160.934 1.00 8.77 40 GLY E CA 1
ATOM 12667 C C . GLY E 2 40 ? 92.232 14.856 160.136 1.00 8.45 40 GLY E C 1
ATOM 12668 O O . GLY E 2 40 ? 91.184 15.502 160.305 1.00 9.33 40 GLY E O 1
ATOM 12669 N N . ILE E 2 41 ? 93.174 15.266 159.303 1.00 8.13 41 ILE E N 1
ATOM 12670 C CA . ILE E 2 41 ? 93.025 16.520 158.580 1.00 8.79 41 ILE E CA 1
ATOM 12671 C C . ILE E 2 41 ? 91.916 16.441 157.524 1.00 8.41 41 ILE E C 1
ATOM 12672 O O . ILE E 2 41 ? 91.494 17.479 157.005 1.00 8.62 41 ILE E O 1
ATOM 12677 N N . GLY E 2 42 ? 91.436 15.242 157.196 1.00 8.20 42 GLY E N 1
ATOM 12678 C CA . GLY E 2 42 ? 90.328 15.076 156.284 1.00 8.47 42 GLY E CA 1
ATOM 12679 C C . GLY E 2 42 ? 88.938 15.240 156.910 1.00 8.44 42 GLY E C 1
ATOM 12680 O O . GLY E 2 42 ? 87.935 15.138 156.191 1.00 9.04 42 GLY E O 1
ATOM 12681 N N . ILE E 2 43 ? 88.885 15.542 158.187 1.00 8.61 43 ILE E N 1
ATOM 12682 C CA . ILE E 2 43 ? 87.616 15.712 158.937 1.00 9.16 43 ILE E CA 1
ATOM 12683 C C . ILE E 2 43 ? 87.345 17.192 159.082 1.00 8.85 43 ILE E C 1
ATOM 12684 O O . ILE E 2 43 ? 88.225 17.965 159.506 1.00 9.00 43 ILE E O 1
ATOM 12689 N N . LYS E 2 44 ? 86.124 17.594 158.761 1.00 9.10 44 LYS E N 1
ATOM 12690 C CA A LYS E 2 44 ? 85.722 18.987 158.966 0.50 9.48 44 LYS E CA 1
ATOM 12691 C CA B LYS E 2 44 ? 85.675 18.967 158.969 0.50 9.37 44 LYS E CA 1
ATOM 12692 C C . LYS E 2 44 ? 85.675 19.307 160.469 1.00 9.10 44 LYS E C 1
ATOM 12693 O O . LYS E 2 44 ? 85.197 18.505 161.276 1.00 9.52 44 LYS E O 1
ATOM 12704 N N . ASP E 2 45 ? 86.142 20.494 160.808 1.00 9.18 45 ASP E N 1
ATOM 12705 C CA . ASP E 2 45 ? 86.088 20.952 162.216 1.00 9.83 45 ASP E CA 1
ATOM 12706 C C . ASP E 2 45 ? 86.877 20.029 163.123 1.00 9.33 45 ASP E C 1
ATOM 12707 O O . ASP E 2 45 ? 86.511 19.805 164.288 1.00 9.96 45 ASP E O 1
ATOM 12712 N N . CYS E 2 46 ? 88.012 19.566 162.613 1.00 9.37 46 CYS E N 1
ATOM 12713 C CA . CYS E 2 46 ? 88.944 18.705 163.337 1.00 9.19 46 CYS E CA 1
ATOM 12714 C C . CYS E 2 46 ? 90.308 19.368 163.390 1.00 9.43 46 CYS E C 1
ATOM 12715 O O . CYS E 2 46 ? 90.769 19.847 162.334 1.00 9.80 46 CYS E O 1
ATOM 12718 N N . ILE E 2 47 ? 90.934 19.355 164.541 1.00 8.96 47 ILE E N 1
ATOM 12719 C CA . ILE E 2 47 ? 92.369 19.687 164.681 1.00 8.43 47 ILE E CA 1
ATOM 12720 C C . ILE E 2 47 ? 92.961 18.570 165.506 1.00 8.30 47 ILE E C 1
ATOM 12721 O O . ILE E 2 47 ? 92.694 18.463 166.696 1.00 9.62 47 ILE E O 1
ATOM 12726 N N . PRO E 2 48 ? 93.766 17.687 164.877 1.00 8.26 48 PRO E N 1
ATOM 12727 C CA . PRO E 2 48 ? 94.453 16.671 165.673 1.00 8.32 48 PRO E CA 1
ATOM 12728 C C . PRO E 2 48 ? 95.402 17.286 166.696 1.00 7.99 48 PRO E C 1
ATOM 12729 O O . PRO E 2 48 ? 95.999 18.352 166.436 1.00 8.69 48 PRO E O 1
ATOM 12733 N N . LEU E 2 49 ? 95.539 16.600 167.828 1.00 7.90 49 LEU E N 1
ATOM 12734 C CA . LEU E 2 49 ? 96.455 17.032 168.897 1.00 7.63 49 LEU E CA 1
ATOM 12735 C C . LEU E 2 49 ? 97.452 15.884 169.086 1.00 7.72 49 LEU E C 1
ATOM 12736 O O . LEU E 2 49 ? 97.084 14.781 169.502 1.00 8.29 49 LEU E O 1
ATOM 12741 N N . VAL E 2 50 ? 98.710 16.165 168.747 1.00 7.31 50 VAL E N 1
ATOM 12742 C CA . VAL E 2 50 ? 99.780 15.165 168.760 1.00 7.12 50 VAL E CA 1
ATOM 12743 C C . VAL E 2 50 ? 100.523 15.273 170.083 1.00 7.20 50 VAL E C 1
ATOM 12744 O O . VAL E 2 50 ? 101.184 16.284 170.374 1.00 7.88 50 VAL E O 1
ATOM 12748 N N . HIS E 2 51 ? 100.365 14.250 170.887 1.00 7.19 51 HIS E N 1
ATOM 12749 C CA . HIS E 2 51 ? 100.889 14.237 172.266 1.00 7.48 51 HIS E CA 1
ATOM 12750 C C . HIS E 2 51 ? 102.319 13.729 172.255 1.00 7.06 51 HIS E C 1
ATOM 12751 O O . HIS E 2 51 ? 102.561 12.520 172.133 1.00 7.79 51 HIS E O 1
ATOM 12758 N N . GLY E 2 52 ? 103.253 14.657 172.316 1.00 7.79 52 GLY E N 1
ATOM 12759 C CA . GLY E 2 52 ? 104.673 14.350 172.250 1.00 7.70 52 GLY E CA 1
ATOM 12760 C C . GLY E 2 52 ? 105.432 15.622 172.003 1.00 7.20 52 GLY E C 1
ATOM 12761 O O . GLY E 2 52 ? 104.934 16.728 172.187 1.00 7.54 52 GLY E O 1
ATOM 12762 N N . GLY E 2 53 ? 106.704 15.443 171.638 1.00 7.83 53 GLY E N 1
ATOM 12763 C CA . GLY E 2 53 ? 107.536 16.589 171.357 1.00 7.88 53 GLY E CA 1
ATOM 12764 C C . GLY E 2 53 ? 107.075 17.341 170.111 1.00 7.21 53 GLY E C 1
ATOM 12765 O O . GLY E 2 53 ? 106.322 16.830 169.264 1.00 7.48 53 GLY E O 1
ATOM 12766 N N . GLN E 2 54 ? 107.537 18.560 169.965 1.00 7.44 54 GLN E N 1
ATOM 12767 C CA . GLN E 2 54 ? 107.030 19.476 168.953 1.00 7.48 54 GLN E CA 1
ATOM 12768 C C . GLN E 2 54 ? 107.367 19.051 167.535 1.00 7.39 54 GLN E C 1
ATOM 12769 O O . GLN E 2 54 ? 106.594 19.417 166.610 1.00 7.54 54 GLN E O 1
ATOM 12775 N N . GLY E 2 55 ? 108.468 18.356 167.309 1.00 6.98 55 GLY E N 1
ATOM 12776 C CA . GLY E 2 55 ? 108.833 17.967 165.945 1.00 7.32 55 GLY E CA 1
ATOM 12777 C C . GLY E 2 55 ? 107.821 17.013 165.340 1.00 6.84 55 GLY E C 1
ATOM 12778 O O . GLY E 2 55 ? 107.587 16.994 164.152 1.00 7.48 55 GLY E O 1
ATOM 12779 N N . CYS E 2 56 ? 107.217 16.187 166.207 1.00 6.69 56 CYS E N 1
ATOM 12780 C CA . CYS E 2 56 ? 106.275 15.177 165.760 1.00 7.11 56 CYS E CA 1
ATOM 12781 C C . CYS E 2 56 ? 105.081 15.828 165.094 1.00 7.05 56 CYS E C 1
ATOM 12782 O O . CYS E 2 56 ? 104.421 15.144 164.284 1.00 7.80 56 CYS E O 1
ATOM 12785 N N . THR E 2 57 ? 104.752 17.054 165.425 1.00 6.93 57 THR E N 1
ATOM 12786 C CA . THR E 2 57 ? 103.744 17.855 164.754 1.00 7.17 57 THR E CA 1
ATOM 12787 C C . THR E 2 57 ? 104.334 18.640 163.598 1.00 7.33 57 THR E C 1
ATOM 12788 O O . THR E 2 57 ? 103.833 18.583 162.462 1.00 7.41 57 THR E O 1
ATOM 12792 N N . MET E 2 58 ? 105.337 19.470 163.888 1.00 6.83 58 MET E N 1
ATOM 12793 C CA . MET E 2 58 ? 105.729 20.484 162.901 1.00 6.94 58 MET E CA 1
ATOM 12794 C C . MET E 2 58 ? 106.297 19.854 161.654 1.00 6.94 58 MET E C 1
ATOM 12795 O O . MET E 2 58 ? 106.022 20.344 160.531 1.00 7.27 58 MET E O 1
ATOM 12800 N N . PHE E 2 59 ? 107.071 18.792 161.772 1.00 6.57 59 PHE E N 1
ATOM 12801 C CA . PHE E 2 59 ? 107.640 18.165 160.580 1.00 6.67 59 PHE E CA 1
ATOM 12802 C C . PHE E 2 59 ? 106.553 17.567 159.701 1.00 6.60 59 PHE E C 1
ATOM 12803 O O . PHE E 2 59 ? 106.740 17.462 158.479 1.00 7.16 59 PHE E O 1
ATOM 12811 N N . VAL E 2 60 ? 105.451 17.092 160.283 1.00 6.74 60 VAL E N 1
ATOM 12812 C CA . VAL E 2 60 ? 104.359 16.481 159.532 1.00 6.53 60 VAL E CA 1
ATOM 12813 C C . VAL E 2 60 ? 103.530 17.551 158.867 1.00 6.86 60 VAL E C 1
ATOM 12814 O O . VAL E 2 60 ? 103.109 17.383 157.690 1.00 7.22 60 VAL E O 1
ATOM 12818 N N . ARG E 2 61 ? 103.292 18.675 159.530 1.00 6.65 61 ARG E N 1
ATOM 12819 C CA . ARG E 2 61 ? 102.627 19.796 158.829 1.00 6.83 61 ARG E CA 1
ATOM 12820 C C . ARG E 2 61 ? 103.472 20.208 157.609 1.00 6.75 61 ARG E C 1
ATOM 12821 O O . ARG E 2 61 ? 102.888 20.543 156.561 1.00 7.13 61 ARG E O 1
ATOM 12829 N N . LEU E 2 62 ? 104.790 20.207 157.735 1.00 6.64 62 LEU E N 1
ATOM 12830 C CA . LEU E 2 62 ? 105.634 20.530 156.568 1.00 6.59 62 LEU E CA 1
ATOM 12831 C C . LEU E 2 62 ? 105.472 19.466 155.480 1.00 6.86 62 LEU E C 1
ATOM 12832 O O . LEU E 2 62 ? 105.313 19.843 154.300 1.00 7.25 62 LEU E O 1
ATOM 12837 N N . LEU E 2 63 ? 105.479 18.208 155.837 1.00 6.70 63 LEU E N 1
ATOM 12838 C CA . LEU E 2 63 ? 105.300 17.128 154.857 1.00 6.76 63 LEU E CA 1
ATOM 12839 C C . LEU E 2 63 ? 104.012 17.318 154.067 1.00 7.32 63 LEU E C 1
ATOM 12840 O O . LEU E 2 63 ? 103.970 17.149 152.833 1.00 7.14 63 LEU E O 1
ATOM 12845 N N . PHE E 2 64 ? 102.907 17.665 154.754 1.00 6.67 64 PHE E N 1
ATOM 12846 C CA . PHE E 2 64 ? 101.649 17.887 154.032 1.00 7.33 64 PHE E CA 1
ATOM 12847 C C . PHE E 2 64 ? 101.742 19.095 153.117 1.00 7.27 64 PHE E C 1
ATOM 12848 O O . PHE E 2 64 ? 101.182 19.087 152.012 1.00 8.15 64 PHE E O 1
ATOM 12856 N N . ALA E 2 65 ? 102.428 20.144 153.552 1.00 7.05 65 ALA E N 1
ATOM 12857 C CA . ALA E 2 65 ? 102.675 21.299 152.701 1.00 7.41 65 ALA E CA 1
ATOM 12858 C C . ALA E 2 65 ? 103.497 20.914 151.489 1.00 7.23 65 ALA E C 1
ATOM 12859 O O . ALA E 2 65 ? 103.289 21.446 150.387 1.00 8.09 65 ALA E O 1
ATOM 12861 N N . GLN E 2 66 ? 104.456 20.016 151.634 1.00 7.21 66 GLN E N 1
ATOM 12862 C CA . GLN E 2 66 ? 105.227 19.574 150.474 1.00 6.93 66 GLN E CA 1
ATOM 12863 C C . GLN E 2 66 ? 104.328 18.867 149.470 1.00 7.07 66 GLN E C 1
ATOM 12864 O O . GLN E 2 66 ? 104.438 19.121 148.261 1.00 7.89 66 GLN E O 1
ATOM 12870 N N . HIS E 2 67 ? 103.490 17.938 149.903 1.00 6.99 67 HIS E N 1
ATOM 12871 C CA . HIS E 2 67 ? 102.669 17.186 148.949 1.00 7.19 67 HIS E CA 1
ATOM 12872 C C . HIS E 2 67 ? 101.578 18.031 148.320 1.00 8.07 67 HIS E C 1
ATOM 12873 O O . HIS E 2 67 ? 101.360 17.981 147.097 1.00 8.59 67 HIS E O 1
ATOM 12880 N N . PHE E 2 68 ? 100.848 18.787 149.153 1.00 8.03 68 PHE E N 1
ATOM 12881 C CA . PHE E 2 68 ? 99.634 19.485 148.705 1.00 8.27 68 PHE E CA 1
ATOM 12882 C C . PHE E 2 68 ? 99.863 20.952 148.400 1.00 8.76 68 PHE E C 1
ATOM 12883 O O . PHE E 2 68 ? 98.927 21.572 147.844 1.00 9.55 68 PHE E O 1
ATOM 12891 N N . LYS E 2 69 ? 100.968 21.540 148.805 1.00 8.30 69 LYS E N 1
ATOM 12892 C CA . LYS E 2 69 ? 101.196 22.985 148.719 1.00 8.60 69 LYS E CA 1
ATOM 12893 C C . LYS E 2 69 ? 100.103 23.754 149.479 1.00 8.26 69 LYS E C 1
ATOM 12894 O O . LYS E 2 69 ? 99.690 24.830 149.088 1.00 8.64 69 LYS E O 1
ATOM 12900 N N . GLU E 2 70 ? 99.701 23.189 150.620 1.00 7.75 70 GLU E N 1
ATOM 12901 C CA . GLU E 2 70 ? 98.706 23.819 151.501 1.00 7.96 70 GLU E CA 1
ATOM 12902 C C . GLU E 2 70 ? 99.066 23.610 152.946 1.00 7.82 70 GLU E C 1
ATOM 12903 O O . GLU E 2 70 ? 99.699 22.612 153.332 1.00 8.19 70 GLU E O 1
ATOM 12909 N N . ASN E 2 71 ? 98.609 24.559 153.759 1.00 7.75 71 ASN E N 1
ATOM 12910 C CA . ASN E 2 71 ? 98.598 24.438 155.211 1.00 7.74 71 ASN E CA 1
ATOM 12911 C C . ASN E 2 71 ? 97.454 23.558 155.687 1.00 7.70 71 ASN E C 1
ATOM 12912 O O . ASN E 2 71 ? 96.324 23.727 155.205 1.00 8.69 71 ASN E O 1
ATOM 12917 N N . PHE E 2 72 ? 97.733 22.724 156.685 1.00 7.51 72 PHE E N 1
ATOM 12918 C CA . PHE E 2 72 ? 96.720 22.019 157.466 1.00 7.70 72 PHE E CA 1
ATOM 12919 C C . PHE E 2 72 ? 97.011 22.241 158.942 1.00 7.39 72 PHE E C 1
ATOM 12920 O O . PHE E 2 72 ? 98.167 22.223 159.350 1.00 8.46 72 PHE E O 1
ATOM 12928 N N . ASP E 2 73 ? 95.958 22.392 159.721 1.00 8.00 73 ASP E N 1
ATOM 12929 C CA . ASP E 2 73 ? 96.061 22.669 161.162 1.00 8.17 73 ASP E CA 1
ATOM 12930 C C . ASP E 2 73 ? 96.157 21.377 161.959 1.00 7.63 73 ASP E C 1
ATOM 12931 O O . ASP E 2 73 ? 95.274 20.522 161.947 1.00 8.55 73 ASP E O 1
ATOM 12936 N N . VAL E 2 74 ? 97.258 21.242 162.687 1.00 7.33 74 VAL E N 1
ATOM 12937 C CA . VAL E 2 74 ? 97.536 20.174 163.644 1.00 7.49 74 VAL E CA 1
ATOM 12938 C C . VAL E 2 74 ? 98.227 20.861 164.816 1.00 7.09 74 VAL E C 1
ATOM 12939 O O . VAL E 2 74 ? 99.063 21.740 164.587 1.00 7.80 74 VAL E O 1
ATOM 12943 N N . ALA E 2 75 ? 97.868 20.472 166.048 1.00 7.46 75 ALA E N 1
ATOM 12944 C CA . ALA E 2 75 ? 98.492 21.060 167.244 1.00 7.50 75 ALA E CA 1
ATOM 12945 C C . ALA E 2 75 ? 99.346 20.038 167.978 1.00 7.26 75 ALA E C 1
ATOM 12946 O O . ALA E 2 75 ? 99.158 18.834 167.830 1.00 7.76 75 ALA E O 1
ATOM 12948 N N . SER E 2 76 ? 100.258 20.562 168.779 1.00 7.59 76 SER E N 1
ATOM 12949 C CA . SER E 2 76 ? 101.148 19.760 169.637 1.00 7.27 76 SER E CA 1
ATOM 12950 C C . SER E 2 76 ? 100.768 19.943 171.096 1.00 7.33 76 SER E C 1
ATOM 12951 O O . SER E 2 76 ? 100.352 21.020 171.507 1.00 8.02 76 SER E O 1
ATOM 12954 N N . THR E 2 77 ? 101.054 18.916 171.914 1.00 7.24 77 THR E N 1
ATOM 12955 C CA . THR E 2 77 ? 101.027 19.095 173.371 1.00 7.53 77 THR E CA 1
ATOM 12956 C C . THR E 2 77 ? 102.342 19.650 173.922 1.00 7.88 77 THR E C 1
ATOM 12957 O O . THR E 2 77 ? 102.400 19.951 175.116 1.00 8.50 77 THR E O 1
ATOM 12961 N N . SER E 2 78 ? 103.352 19.807 173.070 1.00 7.69 78 SER E N 1
ATOM 12962 C CA . SER E 2 78 ? 104.610 20.429 173.533 1.00 8.20 78 SER E CA 1
ATOM 12963 C C . SER E 2 78 ? 105.162 19.731 174.765 1.00 8.29 78 SER E C 1
ATOM 12964 O O . SER E 2 78 ? 105.460 20.376 175.793 1.00 9.13 78 SER E O 1
ATOM 12967 N N . LEU E 2 79 ? 105.398 18.446 174.661 1.00 8.23 79 LEU E N 1
ATOM 12968 C CA . LEU E 2 79 ? 106.089 17.733 175.725 1.00 8.65 79 LEU E CA 1
ATOM 12969 C C . LEU E 2 79 ? 107.464 18.349 175.929 1.00 8.70 79 LEU E C 1
ATOM 12970 O O . LEU E 2 79 ? 108.213 18.534 174.962 1.00 10.14 79 LEU E O 1
ATOM 12975 N N . HIS E 2 80 ? 107.824 18.683 177.150 1.00 9.57 80 HIS E N 1
ATOM 12976 C CA . HIS E 2 80 ? 109.140 19.232 177.507 1.00 9.19 80 HIS E CA 1
ATOM 12977 C C . HIS E 2 80 ? 109.740 18.304 178.566 1.00 9.49 80 HIS E C 1
ATOM 12978 O O . HIS E 2 80 ? 109.200 17.252 178.890 1.00 10.12 80 HIS E O 1
ATOM 12985 N N . GLU E 2 81 ? 110.904 18.688 179.108 1.00 10.71 81 GLU E N 1
ATOM 12986 C CA A GLU E 2 81 ? 111.696 17.838 180.033 0.50 10.69 81 GLU E CA 1
ATOM 12987 C CA B GLU E 2 81 ? 111.583 17.648 179.906 0.50 12.10 81 GLU E CA 1
ATOM 12988 C C . GLU E 2 81 ? 110.866 17.421 181.255 1.00 10.66 81 GLU E C 1
ATOM 12989 O O . GLU E 2 81 ? 110.900 16.301 181.720 1.00 11.63 81 GLU E O 1
ATOM 13000 N N . GLU E 2 82 ? 110.187 18.412 181.823 1.00 10.29 82 GLU E N 1
ATOM 13001 C CA . GLU E 2 82 ? 109.433 18.164 183.047 1.00 11.15 82 GLU E CA 1
ATOM 13002 C C . GLU E 2 82 ? 108.417 17.050 182.808 1.00 10.36 82 GLU E C 1
ATOM 13003 O O . GLU E 2 82 ? 108.275 16.127 183.610 1.00 11.62 82 GLU E O 1
ATOM 13009 N N A SER E 2 83 ? 107.655 17.200 181.738 0.50 10.82 83 SER E N 1
ATOM 13010 N N B SER E 2 83 ? 107.615 17.190 181.760 0.50 10.41 83 SER E N 1
ATOM 13011 C CA A SER E 2 83 ? 106.611 16.222 181.457 0.50 10.87 83 SER E CA 1
ATOM 13012 C CA B SER E 2 83 ? 106.563 16.211 181.474 0.50 10.61 83 SER E CA 1
ATOM 13013 C C A SER E 2 83 ? 107.139 14.896 181.004 0.50 11.42 83 SER E C 1
ATOM 13014 C C B SER E 2 83 ? 107.157 14.868 180.980 0.50 11.15 83 SER E C 1
ATOM 13015 O O A SER E 2 83 ? 106.372 13.946 181.173 0.50 11.53 83 SER E O 1
ATOM 13016 O O B SER E 2 83 ? 106.719 13.748 181.304 0.50 11.69 83 SER E O 1
ATOM 13021 N N . ALA E 2 84 ? 108.299 14.878 180.339 1.00 10.75 84 ALA E N 1
ATOM 13022 C CA . ALA E 2 84 ? 108.938 13.627 179.959 1.00 11.88 84 ALA E CA 1
ATOM 13023 C C . ALA E 2 84 ? 109.307 12.828 181.209 1.00 12.28 84 ALA E C 1
ATOM 13024 O O . ALA E 2 84 ? 109.297 11.597 181.148 1.00 15.18 84 ALA E O 1
ATOM 13026 N N . VAL E 2 85 ? 109.724 13.522 182.275 1.00 11.71 85 VAL E N 1
ATOM 13027 C CA . VAL E 2 85 ? 110.144 12.812 183.512 1.00 12.53 85 VAL E CA 1
ATOM 13028 C C . VAL E 2 85 ? 108.978 12.523 184.444 1.00 13.33 85 VAL E C 1
ATOM 13029 O O . VAL E 2 85 ? 108.955 11.468 185.058 1.00 15.38 85 VAL E O 1
ATOM 13033 N N . PHE E 2 86 ? 108.042 13.466 184.565 1.00 11.86 86 PHE E N 1
ATOM 13034 C CA . PHE E 2 86 ? 106.980 13.370 185.578 1.00 12.66 86 PHE E CA 1
ATOM 13035 C C . PHE E 2 86 ? 105.620 13.066 185.006 1.00 12.91 86 PHE E C 1
ATOM 13036 O O . PHE E 2 86 ? 104.659 12.890 185.769 1.00 15.74 86 PHE E O 1
ATOM 13044 N N . GLY E 2 87 ? 105.490 12.938 183.690 1.00 11.99 87 GLY E N 1
ATOM 13045 C CA . GLY E 2 87 ? 104.240 12.585 183.047 1.00 12.69 87 GLY E CA 1
ATOM 13046 C C . GLY E 2 87 ? 103.635 13.776 182.306 1.00 11.02 87 GLY E C 1
ATOM 13047 O O . GLY E 2 87 ? 103.723 14.912 182.753 1.00 11.71 87 GLY E O 1
ATOM 13048 N N . GLY E 2 88 ? 102.997 13.451 181.187 1.00 10.93 88 GLY E N 1
ATOM 13049 C CA . GLY E 2 88 ? 102.450 14.459 180.290 1.00 10.22 88 GLY E CA 1
ATOM 13050 C C . GLY E 2 88 ? 100.974 14.656 180.290 1.00 9.89 88 GLY E C 1
ATOM 13051 O O . GLY E 2 88 ? 100.478 15.415 179.433 1.00 10.12 88 GLY E O 1
ATOM 13052 N N . ALA E 2 89 ? 100.238 14.096 181.212 1.00 10.74 89 ALA E N 1
ATOM 13053 C CA . ALA E 2 89 ? 98.778 14.246 181.208 1.00 11.55 89 ALA E CA 1
ATOM 13054 C C . ALA E 2 89 ? 98.374 15.720 181.210 1.00 10.74 89 ALA E C 1
ATOM 13055 O O . ALA E 2 89 ? 97.414 16.078 180.511 1.00 11.51 89 ALA E O 1
ATOM 13057 N N . LYS E 2 90 ? 99.018 16.568 181.991 1.00 10.92 90 LYS E N 1
ATOM 13058 C CA . LYS E 2 90 ? 98.593 17.944 182.021 1.00 12.37 90 LYS E CA 1
ATOM 13059 C C . LYS E 2 90 ? 98.848 18.662 180.710 1.00 10.81 90 LYS E C 1
ATOM 13060 O O . LYS E 2 90 ? 98.143 19.655 180.409 1.00 11.35 90 LYS E O 1
ATOM 13066 N N . ARG E 2 91 ? 99.819 18.228 179.919 1.00 10.26 91 ARG E N 1
ATOM 13067 C CA . ARG E 2 91 ? 100.047 18.836 178.591 1.00 10.25 91 ARG E CA 1
ATOM 13068 C C . ARG E 2 91 ? 98.890 18.496 177.684 1.00 10.25 91 ARG E C 1
ATOM 13069 O O . ARG E 2 91 ? 98.441 19.359 176.912 1.00 10.51 91 ARG E O 1
ATOM 13077 N N A VAL E 2 92 ? 98.424 17.222 177.629 0.50 9.53 92 VAL E N 1
ATOM 13078 N N B VAL E 2 92 ? 98.452 17.271 177.700 0.50 10.38 92 VAL E N 1
ATOM 13079 C CA A VAL E 2 92 ? 97.190 16.810 176.891 0.50 10.29 92 VAL E CA 1
ATOM 13080 C CA B VAL E 2 92 ? 97.381 16.969 176.770 0.50 11.16 92 VAL E CA 1
ATOM 13081 C C A VAL E 2 92 ? 96.054 17.694 177.301 0.50 9.89 92 VAL E C 1
ATOM 13082 C C B VAL E 2 92 ? 96.060 17.571 177.274 0.50 10.48 92 VAL E C 1
ATOM 13083 O O A VAL E 2 92 ? 95.317 18.257 176.487 0.50 9.48 92 VAL E O 1
ATOM 13084 O O B VAL E 2 92 ? 95.286 18.075 176.442 0.50 10.67 92 VAL E O 1
ATOM 13091 N N . GLU E 2 93 ? 95.829 17.723 178.597 1.00 10.36 93 GLU E N 1
ATOM 13092 C CA . GLU E 2 93 ? 94.616 18.343 179.124 1.00 11.31 93 GLU E CA 1
ATOM 13093 C C . GLU E 2 93 ? 94.617 19.803 178.810 1.00 10.71 93 GLU E C 1
ATOM 13094 O O . GLU E 2 93 ? 93.572 20.357 178.384 1.00 11.91 93 GLU E O 1
ATOM 13100 N N . GLU E 2 94 ? 95.730 20.475 178.995 1.00 9.98 94 GLU E N 1
ATOM 13101 C CA . GLU E 2 94 ? 95.784 21.874 178.655 1.00 10.66 94 GLU E CA 1
ATOM 13102 C C . GLU E 2 94 ? 95.650 22.076 177.154 1.00 9.88 94 GLU E C 1
ATOM 13103 O O . GLU E 2 94 ? 94.957 23.000 176.705 1.00 10.77 94 GLU E O 1
ATOM 13109 N N . GLY E 2 95 ? 96.286 21.238 176.355 1.00 9.63 95 GLY E N 1
ATOM 13110 C CA . GLY E 2 95 ? 96.192 21.401 174.907 1.00 9.69 95 GLY E CA 1
ATOM 13111 C C . GLY E 2 95 ? 94.769 21.296 174.392 1.00 9.16 95 GLY E C 1
ATOM 13112 O O . GLY E 2 95 ? 94.355 22.070 173.514 1.00 9.24 95 GLY E O 1
ATOM 13113 N N . VAL E 2 96 ? 93.994 20.359 174.926 1.00 8.87 96 VAL E N 1
ATOM 13114 C CA . VAL E 2 96 ? 92.578 20.218 174.523 1.00 9.09 96 VAL E CA 1
ATOM 13115 C C . VAL E 2 96 ? 91.814 21.495 174.877 1.00 9.30 96 VAL E C 1
ATOM 13116 O O . VAL E 2 96 ? 91.032 21.995 174.066 1.00 9.43 96 VAL E O 1
ATOM 13120 N N . LEU E 2 97 ? 92.002 22.016 176.084 1.00 9.47 97 LEU E N 1
ATOM 13121 C CA . LEU E 2 97 ? 91.276 23.219 176.480 1.00 9.86 97 LEU E CA 1
ATOM 13122 C C . LEU E 2 97 ? 91.701 24.439 175.705 1.00 9.90 97 LEU E C 1
ATOM 13123 O O . LEU E 2 97 ? 90.828 25.263 175.328 1.00 10.28 97 LEU E O 1
ATOM 13128 N N . VAL E 2 98 ? 92.989 24.596 175.426 1.00 9.02 98 VAL E N 1
ATOM 13129 C CA . VAL E 2 98 ? 93.471 25.727 174.638 1.00 9.35 98 VAL E CA 1
ATOM 13130 C C . VAL E 2 98 ? 92.897 25.649 173.220 1.00 9.08 98 VAL E C 1
ATOM 13131 O O . VAL E 2 98 ? 92.538 26.697 172.636 1.00 10.48 98 VAL E O 1
ATOM 13135 N N . LEU E 2 99 ? 92.841 24.476 172.646 1.00 8.73 99 LEU E N 1
ATOM 13136 C CA . LEU E 2 99 ? 92.171 24.311 171.340 1.00 8.87 99 LEU E CA 1
ATOM 13137 C C . LEU E 2 99 ? 90.725 24.722 171.427 1.00 8.99 99 LEU E C 1
ATOM 13138 O O . LEU E 2 99 ? 90.232 25.498 170.596 1.00 9.65 99 LEU E O 1
ATOM 13143 N N . ALA E 2 100 ? 89.983 24.164 172.372 1.00 8.94 100 ALA E N 1
ATOM 13144 C CA . ALA E 2 100 ? 88.538 24.450 172.434 1.00 9.67 100 ALA E CA 1
ATOM 13145 C C . ALA E 2 100 ? 88.274 25.933 172.677 1.00 9.95 100 ALA E C 1
ATOM 13146 O O . ALA E 2 100 ? 87.304 26.494 172.138 1.00 10.65 100 ALA E O 1
ATOM 13148 N N . ARG E 2 101 ? 89.089 26.559 173.500 1.00 9.45 101 ARG E N 1
ATOM 13149 C CA . ARG E 2 101 ? 88.890 27.977 173.826 1.00 10.02 101 ARG E CA 1
ATOM 13150 C C . ARG E 2 101 ? 89.133 28.852 172.608 1.00 10.26 101 ARG E C 1
ATOM 13151 O O . ARG E 2 101 ? 88.446 29.869 172.449 1.00 13.18 101 ARG E O 1
ATOM 13159 N N . ARG E 2 102 ? 90.104 28.525 171.779 1.00 9.95 102 ARG E N 1
ATOM 13160 C CA . ARG E 2 102 ? 90.547 29.432 170.719 1.00 9.86 102 ARG E CA 1
ATOM 13161 C C . ARG E 2 102 ? 89.905 29.096 169.371 1.00 9.60 102 ARG E C 1
ATOM 13162 O O . ARG E 2 102 ? 89.970 29.953 168.476 1.00 10.56 102 ARG E O 1
ATOM 13170 N N . TYR E 2 103 ? 89.326 27.932 169.228 1.00 9.29 103 TYR E N 1
ATOM 13171 C CA . TYR E 2 103 ? 88.666 27.470 168.005 1.00 9.93 103 TYR E CA 1
ATOM 13172 C C . TYR E 2 103 ? 87.232 27.119 168.342 1.00 9.91 103 TYR E C 1
ATOM 13173 O O . TYR E 2 103 ? 86.903 25.976 168.642 1.00 10.06 103 TYR E O 1
ATOM 13182 N N . PRO E 2 104 ? 86.318 28.120 168.321 1.00 11.75 104 PRO E N 1
ATOM 13183 C CA . PRO E 2 104 ? 84.939 27.891 168.745 1.00 12.68 104 PRO E CA 1
ATOM 13184 C C . PRO E 2 104 ? 84.175 26.865 167.926 1.00 12.31 104 PRO E C 1
ATOM 13185 O O . PRO E 2 104 ? 83.147 26.385 168.424 1.00 14.55 104 PRO E O 1
ATOM 13189 N N . ASN E 2 105 ? 84.588 26.632 166.707 1.00 11.73 105 ASN E N 1
ATOM 13190 C CA . ASN E 2 105 ? 83.880 25.682 165.847 1.00 12.44 105 ASN E CA 1
ATOM 13191 C C . ASN E 2 105 ? 84.483 24.285 165.877 1.00 11.22 105 ASN E C 1
ATOM 13192 O O . ASN E 2 105 ? 83.937 23.400 165.203 1.00 12.36 105 ASN E O 1
ATOM 13197 N N . LEU E 2 106 ? 85.524 24.082 166.640 1.00 10.62 106 LEU E N 1
ATOM 13198 C CA . LEU E 2 106 ? 86.169 22.768 166.708 1.00 9.80 106 LEU E CA 1
ATOM 13199 C C . LEU E 2 106 ? 85.210 21.729 167.257 1.00 9.79 106 LEU E C 1
ATOM 13200 O O . LEU E 2 106 ? 84.603 21.974 168.328 1.00 10.67 106 LEU E O 1
ATOM 13205 N N . ARG E 2 107 ? 85.147 20.577 166.634 1.00 9.53 107 ARG E N 1
ATOM 13206 C CA . ARG E 2 107 ? 84.306 19.470 167.030 1.00 9.43 107 ARG E CA 1
ATOM 13207 C C . ARG E 2 107 ? 85.012 18.167 167.317 1.00 9.33 107 ARG E C 1
ATOM 13208 O O . ARG E 2 107 ? 84.472 17.347 168.038 1.00 10.42 107 ARG E O 1
ATOM 13216 N N . VAL E 2 108 ? 86.176 17.923 166.691 1.00 9.06 108 VAL E N 1
ATOM 13217 C CA . VAL E 2 108 ? 86.822 16.619 166.786 1.00 8.86 108 VAL E CA 1
ATOM 13218 C C . VAL E 2 108 ? 88.297 16.818 167.078 1.00 8.51 108 VAL E C 1
ATOM 13219 O O . VAL E 2 108 ? 88.957 17.591 166.341 1.00 9.62 108 VAL E O 1
ATOM 13223 N N . ILE E 2 109 ? 88.802 16.137 168.087 1.00 8.63 109 ILE E N 1
ATOM 13224 C CA . ILE E 2 109 ? 90.235 16.146 168.409 1.00 8.55 109 ILE E CA 1
ATOM 13225 C C . ILE E 2 109 ? 90.693 14.703 168.562 1.00 8.61 109 ILE E C 1
ATOM 13226 O O . ILE E 2 109 ? 90.542 14.093 169.626 1.00 9.30 109 ILE E O 1
ATOM 13231 N N . PRO E 2 110 ? 91.294 14.110 167.516 1.00 8.80 110 PRO E N 1
ATOM 13232 C CA . PRO E 2 110 ? 92.041 12.871 167.692 1.00 8.71 110 PRO E CA 1
ATOM 13233 C C . PRO E 2 110 ? 93.281 13.187 168.542 1.00 8.61 110 PRO E C 1
ATOM 13234 O O . PRO E 2 110 ? 94.040 14.096 168.150 1.00 9.92 110 PRO E O 1
ATOM 13238 N N . ILE E 2 111 ? 93.464 12.478 169.635 1.00 8.10 111 ILE E N 1
ATOM 13239 C CA . ILE E 2 111 ? 94.620 12.668 170.521 1.00 8.14 111 ILE E CA 1
ATOM 13240 C C . ILE E 2 111 ? 95.559 11.534 170.184 1.00 8.02 111 ILE E C 1
ATOM 13241 O O . ILE E 2 111 ? 95.331 10.379 170.471 1.00 8.53 111 ILE E O 1
ATOM 13246 N N . ILE E 2 112 ? 96.632 11.929 169.479 1.00 7.76 112 ILE E N 1
ATOM 13247 C CA . ILE E 2 112 ? 97.541 10.998 168.794 1.00 7.83 112 ILE E CA 1
ATOM 13248 C C . ILE E 2 112 ? 98.798 10.831 169.644 1.00 7.88 112 ILE E C 1
ATOM 13249 O O . ILE E 2 112 ? 99.509 11.820 169.901 1.00 8.32 112 ILE E O 1
ATOM 13254 N N . THR E 2 113 ? 99.097 9.610 170.056 1.00 7.58 113 THR E N 1
ATOM 13255 C CA . THR E 2 113 ? 100.311 9.389 170.840 1.00 7.71 113 THR E CA 1
ATOM 13256 C C . THR E 2 113 ? 101.509 9.325 169.907 1.00 7.62 113 THR E C 1
ATOM 13257 O O . THR E 2 113 ? 101.408 9.191 168.684 1.00 8.56 113 THR E O 1
ATOM 13261 N N . THR E 2 114 ? 102.677 9.422 170.519 1.00 7.50 114 THR E N 1
ATOM 13262 C CA . THR E 2 114 ? 103.986 9.377 169.843 1.00 7.63 114 THR E CA 1
ATOM 13263 C C . THR E 2 114 ? 104.840 8.355 170.559 1.00 7.68 114 THR E C 1
ATOM 13264 O O . THR E 2 114 ? 104.484 7.797 171.615 1.00 8.20 114 THR E O 1
ATOM 13268 N N . CYS E 2 115 ? 106.055 8.141 170.053 1.00 7.94 115 CYS E N 1
ATOM 13269 C CA . CYS E 2 115 ? 107.011 7.325 170.791 1.00 7.97 115 CYS E CA 1
ATOM 13270 C C . CYS E 2 115 ? 107.168 7.794 172.229 1.00 8.05 115 CYS E C 1
ATOM 13271 O O . CYS E 2 115 ? 107.173 6.952 173.151 1.00 9.01 115 CYS E O 1
ATOM 13274 N N . SER E 2 116 ? 107.348 9.079 172.456 1.00 8.03 116 SER E N 1
ATOM 13275 C CA . SER E 2 116 ? 107.640 9.566 173.810 1.00 8.50 116 SER E CA 1
ATOM 13276 C C . SER E 2 116 ? 106.522 9.196 174.781 1.00 8.26 116 SER E C 1
ATOM 13277 O O . SER E 2 116 ? 106.763 8.705 175.885 1.00 9.10 116 SER E O 1
ATOM 13280 N N . THR E 2 117 ? 105.280 9.456 174.365 1.00 8.22 117 THR E N 1
ATOM 13281 C CA . THR E 2 117 ? 104.168 9.361 175.318 1.00 8.23 117 THR E CA 1
ATOM 13282 C C . THR E 2 117 ? 103.689 7.944 175.442 1.00 8.68 117 THR E C 1
ATOM 13283 O O . THR E 2 117 ? 103.053 7.611 176.465 1.00 10.18 117 THR E O 1
ATOM 13287 N N . GLU E 2 118 ? 104.009 7.080 174.496 1.00 8.50 118 GLU E N 1
ATOM 13288 C CA . GLU E 2 118 ? 103.853 5.639 174.650 1.00 9.14 118 GLU E CA 1
ATOM 13289 C C . GLU E 2 118 ? 104.899 5.104 175.606 1.00 9.79 118 GLU E C 1
ATOM 13290 O O . GLU E 2 118 ? 104.564 4.324 176.513 1.00 11.18 118 GLU E O 1
ATOM 13296 N N . VAL E 2 119 ? 106.152 5.497 175.473 1.00 9.30 119 VAL E N 1
ATOM 13297 C CA . VAL E 2 119 ? 107.228 5.007 176.389 1.00 9.37 119 VAL E CA 1
ATOM 13298 C C . VAL E 2 119 ? 106.885 5.403 177.812 1.00 10.01 119 VAL E C 1
ATOM 13299 O O . VAL E 2 119 ? 107.035 4.552 178.727 1.00 11.61 119 VAL E O 1
ATOM 13303 N N . ILE E 2 120 ? 106.503 6.645 178.075 1.00 10.09 120 ILE E N 1
ATOM 13304 C CA . ILE E 2 120 ? 106.285 7.070 179.464 1.00 10.87 120 ILE E CA 1
ATOM 13305 C C . ILE E 2 120 ? 104.924 6.600 179.977 1.00 10.64 120 ILE E C 1
ATOM 13306 O O . ILE E 2 120 ? 104.682 6.746 181.180 1.00 12.91 120 ILE E O 1
ATOM 13311 N N . GLY E 2 121 ? 104.072 6.050 179.154 1.00 11.74 121 GLY E N 1
ATOM 13312 C CA . GLY E 2 121 ? 102.831 5.417 179.630 1.00 13.15 121 GLY E CA 1
ATOM 13313 C C . GLY E 2 121 ? 101.787 6.406 180.059 1.00 12.10 121 GLY E C 1
ATOM 13314 O O . GLY E 2 121 ? 100.999 6.090 180.943 1.00 13.04 121 GLY E O 1
ATOM 13315 N N . ASP E 2 122 ? 101.704 7.577 179.444 1.00 11.44 122 ASP E N 1
ATOM 13316 C CA . ASP E 2 122 ? 100.596 8.490 179.788 1.00 11.30 122 ASP E CA 1
ATOM 13317 C C . ASP E 2 122 ? 99.251 7.814 179.541 1.00 11.15 122 ASP E C 1
ATOM 13318 O O . ASP E 2 122 ? 99.064 7.129 178.539 1.00 13.21 122 ASP E O 1
ATOM 13323 N N . ASP E 2 123 ? 98.315 8.048 180.430 1.00 11.74 123 ASP E N 1
ATOM 13324 C CA . ASP E 2 123 ? 96.982 7.423 180.337 1.00 11.49 123 ASP E CA 1
ATOM 13325 C C . ASP E 2 123 ? 96.059 8.328 179.531 1.00 11.07 123 ASP E C 1
ATOM 13326 O O . ASP E 2 123 ? 95.479 9.277 180.065 1.00 10.90 123 ASP E O 1
ATOM 13331 N N . ILE E 2 124 ? 95.986 8.065 178.252 1.00 11.18 124 ILE E N 1
ATOM 13332 C CA . ILE E 2 124 ? 95.242 8.936 177.346 1.00 11.02 124 ILE E CA 1
ATOM 13333 C C . ILE E 2 124 ? 93.741 8.864 177.630 1.00 10.70 124 ILE E C 1
ATOM 13334 O O . ILE E 2 124 ? 93.067 9.892 177.591 1.00 10.41 124 ILE E O 1
ATOM 13339 N N . GLU E 2 125 ? 93.240 7.675 177.884 1.00 10.75 125 GLU E N 1
ATOM 13340 C CA . GLU E 2 125 ? 91.802 7.524 178.170 1.00 11.23 125 GLU E CA 1
ATOM 13341 C C . GLU E 2 125 ? 91.452 8.268 179.459 1.00 10.56 125 GLU E C 1
ATOM 13342 O O . GLU E 2 125 ? 90.394 8.910 179.531 1.00 10.98 125 GLU E O 1
ATOM 13348 N N . GLY E 2 126 ? 92.326 8.230 180.453 1.00 11.37 126 GLY E N 1
ATOM 13349 C CA . GLY E 2 126 ? 92.089 8.997 181.684 1.00 11.98 126 GLY E CA 1
ATOM 13350 C C . GLY E 2 126 ? 92.103 10.484 181.429 1.00 11.47 126 GLY E C 1
ATOM 13351 O O . GLY E 2 126 ? 91.244 11.231 181.928 1.00 11.61 126 GLY E O 1
ATOM 13352 N N . SER E 2 127 ? 93.056 10.976 180.597 1.00 10.83 127 SER E N 1
ATOM 13353 C CA . SER E 2 127 ? 93.046 12.395 180.262 1.00 11.04 127 SER E CA 1
ATOM 13354 C C . SER E 2 127 ? 91.787 12.762 179.513 1.00 10.45 127 SER E C 1
ATOM 13355 O O . SER E 2 127 ? 91.286 13.869 179.712 1.00 10.92 127 SER E O 1
ATOM 13358 N N . ILE E 2 128 ? 91.284 11.884 178.643 1.00 9.98 128 ILE E N 1
ATOM 13359 C CA . ILE E 2 128 ? 90.019 12.174 177.945 1.00 9.89 128 ILE E CA 1
ATOM 13360 C C . ILE E 2 128 ? 88.894 12.290 178.963 1.00 10.21 128 ILE E C 1
ATOM 13361 O O . ILE E 2 128 ? 88.039 13.163 178.785 1.00 10.92 128 ILE E O 1
ATOM 13366 N N . ARG E 2 129 ? 88.823 11.446 179.968 1.00 10.51 129 ARG E N 1
ATOM 13367 C CA . ARG E 2 129 ? 87.743 11.593 180.961 1.00 11.37 129 ARG E CA 1
ATOM 13368 C C . ARG E 2 129 ? 87.860 12.947 181.666 1.00 11.24 129 ARG E C 1
ATOM 13369 O O . ARG E 2 129 ? 86.827 13.621 181.907 1.00 12.07 129 ARG E O 1
ATOM 13377 N N . VAL E 2 130 ? 89.044 13.329 182.031 1.00 10.90 130 VAL E N 1
ATOM 13378 C CA . VAL E 2 130 ? 89.284 14.655 182.663 1.00 11.79 130 VAL E CA 1
ATOM 13379 C C . VAL E 2 130 ? 88.817 15.763 181.737 1.00 10.75 130 VAL E C 1
ATOM 13380 O O . VA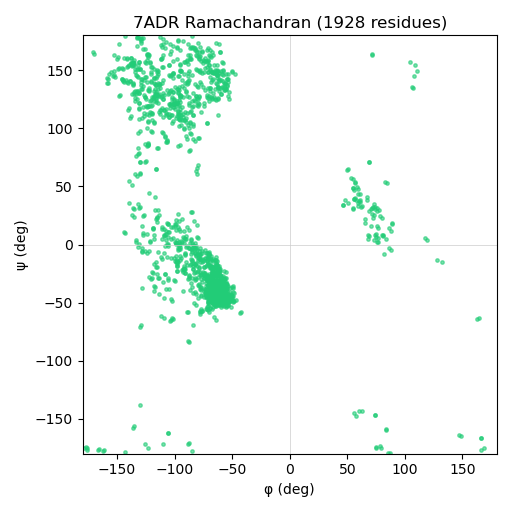L E 2 130 ? 88.136 16.704 182.170 1.00 11.19 130 VAL E O 1
ATOM 13384 N N . CYS E 2 131 ? 89.246 15.700 180.499 1.00 10.45 131 CYS E N 1
ATOM 13385 C CA . CYS E 2 131 ? 88.890 16.734 179.523 1.00 10.92 131 CYS E CA 1
ATOM 13386 C C . CYS E 2 131 ? 87.385 16.742 179.255 1.00 10.11 131 CYS E C 1
ATOM 13387 O O . CYS E 2 131 ? 86.843 17.832 179.138 1.00 11.13 131 CYS E O 1
ATOM 13390 N N . ASN E 2 132 ? 86.754 15.603 179.166 1.00 10.25 132 ASN E N 1
ATOM 13391 C CA . ASN E 2 132 ? 85.313 15.609 178.920 1.00 10.94 132 ASN E CA 1
ATOM 13392 C C . ASN E 2 132 ? 84.590 16.315 180.087 1.00 11.23 132 ASN E C 1
ATOM 13393 O O . ASN E 2 132 ? 83.706 17.132 179.856 1.00 11.65 132 ASN E O 1
ATOM 13398 N N A ARG E 2 133 ? 84.958 15.943 181.314 0.50 10.87 133 ARG E N 1
ATOM 13399 N N B ARG E 2 133 ? 84.990 16.091 181.333 0.50 10.73 133 ARG E N 1
ATOM 13400 C CA A ARG E 2 133 ? 84.442 16.669 182.502 0.50 11.69 133 ARG E CA 1
ATOM 13401 C CA B ARG E 2 133 ? 84.287 16.800 182.436 0.50 11.63 133 ARG E CA 1
ATOM 13402 C C A ARG E 2 133 ? 84.632 18.167 182.369 0.50 10.87 133 ARG E C 1
ATOM 13403 C C B ARG E 2 133 ? 84.636 18.287 182.438 0.50 10.99 133 ARG E C 1
ATOM 13404 O O A ARG E 2 133 ? 83.633 18.877 182.492 0.50 12.03 133 ARG E O 1
ATOM 13405 O O B ARG E 2 133 ? 83.785 19.183 182.672 0.50 9.97 133 ARG E O 1
ATOM 13420 N N . ALA E 2 134 ? 85.856 18.623 182.069 1.00 10.72 134 ALA E N 1
ATOM 13421 C CA . ALA E 2 134 ? 86.207 20.023 182.025 1.00 11.17 134 ALA E CA 1
ATOM 13422 C C . ALA E 2 134 ? 85.457 20.741 180.900 1.00 10.52 134 ALA E C 1
ATOM 13423 O O . ALA E 2 134 ? 84.942 21.837 181.106 1.00 11.80 134 ALA E O 1
ATOM 13425 N N . LEU E 2 135 ? 85.376 20.095 179.743 1.00 10.44 135 LEU E N 1
ATOM 13426 C CA . LEU E 2 135 ? 84.694 20.712 178.606 1.00 10.19 135 LEU E CA 1
ATOM 13427 C C . LEU E 2 135 ? 83.193 20.789 178.834 1.00 10.92 135 LEU E C 1
ATOM 13428 O O . LEU E 2 135 ? 82.561 21.762 178.401 1.00 11.68 135 LEU E O 1
ATOM 13433 N N . GLU E 2 136 ? 82.603 19.777 179.481 1.00 11.14 136 GLU E N 1
ATOM 13434 C CA . GLU E 2 136 ? 81.146 19.821 179.747 1.00 12.21 136 GLU E CA 1
ATOM 13435 C C . GLU E 2 136 ? 80.832 20.951 180.716 1.00 12.70 136 GLU E C 1
ATOM 13436 O O . GLU E 2 136 ? 79.777 21.565 180.550 1.00 15.58 136 GLU E O 1
ATOM 13442 N N . ALA E 2 137 ? 81.704 21.239 181.671 1.00 12.25 137 ALA E N 1
ATOM 13443 C CA . ALA E 2 137 ? 81.502 22.338 182.624 1.00 12.43 137 ALA E CA 1
ATOM 13444 C C . ALA E 2 137 ? 81.707 23.676 181.948 1.00 12.52 137 ALA E C 1
ATOM 13445 O O . ALA E 2 137 ? 80.921 24.626 182.154 1.00 13.52 137 ALA E O 1
ATOM 13447 N N . GLU E 2 138 ? 82.756 23.799 181.149 1.00 12.06 138 GLU E N 1
ATOM 13448 C CA . GLU E 2 138 ? 83.127 25.099 180.574 1.00 12.28 138 GLU E CA 1
ATOM 13449 C C . GLU E 2 138 ? 82.260 25.479 179.386 1.00 11.38 138 GLU E C 1
ATOM 13450 O O . GLU E 2 138 ? 81.970 26.641 179.229 1.00 13.66 138 GLU E O 1
ATOM 13456 N N . PHE E 2 139 ? 81.895 24.475 178.606 1.00 11.63 139 PHE E N 1
ATOM 13457 C CA . PHE E 2 139 ? 81.163 24.705 177.339 1.00 12.54 139 PHE E CA 1
ATOM 13458 C C . PHE E 2 139 ? 79.934 23.797 177.314 1.00 13.07 139 PHE E C 1
ATOM 13459 O O . PHE E 2 139 ? 79.873 22.816 176.605 1.00 13.89 139 PHE E O 1
ATOM 13467 N N . PRO E 2 140 ? 78.926 24.099 178.142 1.00 15.53 140 PRO E N 1
ATOM 13468 C CA . PRO E 2 140 ? 77.769 23.207 178.214 1.00 17.50 140 PRO E CA 1
ATOM 13469 C C . PRO E 2 140 ? 76.991 23.094 176.887 1.00 18.36 140 PRO E C 1
ATOM 13470 O O . PRO E 2 140 ? 76.336 22.068 176.714 1.00 23.69 140 PRO E O 1
ATOM 13474 N N . ASP E 2 141 ? 77.150 24.025 175.950 1.00 17.65 141 ASP E N 1
ATOM 13475 C CA . ASP E 2 141 ? 76.465 23.940 174.635 1.00 18.56 141 ASP E CA 1
ATOM 13476 C C . ASP E 2 141 ? 77.304 23.397 173.481 1.00 19.67 141 ASP E C 1
ATOM 13477 O O . ASP E 2 141 ? 76.837 23.476 172.321 1.00 23.48 141 ASP E O 1
ATOM 13482 N N . ARG E 2 142 ? 78.438 22.832 173.752 1.00 16.27 142 ARG E N 1
ATOM 13483 C CA . ARG E 2 142 ? 79.266 22.214 172.708 1.00 15.54 142 ARG E CA 1
ATOM 13484 C C . ARG E 2 142 ? 79.437 20.767 173.043 1.00 12.93 142 ARG E C 1
ATOM 13485 O O . ARG E 2 142 ? 79.516 20.354 174.196 1.00 14.53 142 ARG E O 1
ATOM 13493 N N . LYS E 2 143 ? 79.646 20.002 171.981 1.00 13.70 143 LYS E N 1
ATOM 13494 C CA . LYS E 2 143 ? 80.071 18.630 172.055 1.00 13.69 143 LYS E CA 1
ATOM 13495 C C . LYS E 2 143 ? 81.373 18.524 171.254 1.00 13.20 143 LYS E C 1
ATOM 13496 O O . LYS E 2 143 ? 81.416 18.869 170.083 1.00 15.47 143 LYS E O 1
ATOM 13502 N N . ILE E 2 144 ? 82.440 18.140 171.917 1.00 12.26 144 ILE E N 1
ATOM 13503 C CA . ILE E 2 144 ? 83.730 17.888 171.284 1.00 11.56 144 ILE E CA 1
ATOM 13504 C C . ILE E 2 144 ? 84.060 16.425 171.466 1.00 11.31 144 ILE E C 1
ATOM 13505 O O . ILE E 2 144 ? 84.022 15.902 172.592 1.00 14.21 144 ILE E O 1
ATOM 13510 N N . TYR E 2 145 ? 84.394 15.746 170.375 1.00 9.80 145 TYR E N 1
ATOM 13511 C CA . TYR E 2 145 ? 84.702 14.316 170.353 1.00 9.87 145 TYR E CA 1
ATOM 13512 C C . TYR E 2 145 ? 86.205 14.160 170.491 1.00 9.60 145 TYR E C 1
ATOM 13513 O O . TYR E 2 145 ? 86.938 14.563 169.570 1.00 10.61 145 TYR E O 1
ATOM 13522 N N . LEU E 2 146 ? 86.645 13.507 171.537 1.00 9.73 146 LEU E N 1
ATOM 13523 C CA . LEU E 2 146 ? 88.075 13.237 171.794 1.00 9.20 146 LEU E CA 1
ATOM 13524 C C . LEU E 2 146 ? 88.303 11.781 171.534 1.00 9.31 146 LEU E C 1
ATOM 13525 O O . LEU E 2 146 ? 87.691 10.923 172.186 1.00 10.98 146 LEU E O 1
ATOM 13530 N N . ALA E 2 147 ? 89.132 11.462 170.544 1.00 9.13 147 ALA E N 1
ATOM 13531 C CA . ALA E 2 147 ? 89.367 10.066 170.158 1.00 9.38 147 ALA E CA 1
ATOM 13532 C C . ALA E 2 147 ? 90.775 9.673 170.554 1.00 9.34 147 ALA E C 1
ATOM 13533 O O . ALA E 2 147 ? 91.731 10.321 170.122 1.00 10.37 147 ALA E O 1
ATOM 13535 N N . PRO E 2 148 ? 90.954 8.588 171.329 1.00 9.39 148 PRO E N 1
ATOM 13536 C CA . PRO E 2 148 ? 92.309 8.166 171.690 1.00 9.32 148 PRO E CA 1
ATOM 13537 C C . PRO E 2 148 ? 92.920 7.413 170.522 1.00 9.12 148 PRO E C 1
ATOM 13538 O O . PRO E 2 148 ? 92.342 6.444 170.036 1.00 10.20 148 PRO E O 1
ATOM 13542 N N . VAL E 2 149 ? 94.087 7.850 170.068 1.00 8.42 149 VAL E N 1
ATOM 13543 C CA . VAL E 2 149 ? 94.751 7.222 168.923 1.00 8.52 149 VAL E CA 1
ATOM 13544 C C . VAL E 2 149 ? 96.128 6.772 169.354 1.00 8.56 149 VAL E C 1
ATOM 13545 O O . VAL E 2 149 ? 97.037 7.581 169.539 1.00 9.26 149 VAL E O 1
ATOM 13549 N N . HIS E 2 150 ? 96.273 5.455 169.543 1.00 8.56 150 HIS E N 1
ATOM 13550 C CA . HIS E 2 150 ? 97.556 4.891 170.022 1.00 9.02 150 HIS E CA 1
ATOM 13551 C C . HIS E 2 150 ? 98.419 4.528 168.830 1.00 8.98 150 HIS E C 1
ATOM 13552 O O . HIS E 2 150 ? 98.159 3.561 168.108 1.00 10.01 150 HIS E O 1
ATOM 13559 N N . THR E 2 151 ? 99.454 5.344 168.636 1.00 8.46 151 THR E N 1
ATOM 13560 C CA . THR E 2 151 ? 100.327 5.270 167.460 1.00 8.45 151 THR E CA 1
ATOM 13561 C C . THR E 2 151 ? 101.786 5.303 167.862 1.00 8.39 151 THR E C 1
ATOM 13562 O O . THR E 2 151 ? 102.557 6.164 167.392 1.00 9.36 151 THR E O 1
ATOM 13566 N N . PRO E 2 152 ? 102.267 4.351 168.677 1.00 9.09 152 PRO E N 1
ATOM 13567 C CA . PRO E 2 152 ? 103.714 4.304 168.929 1.00 8.83 152 PRO E CA 1
ATOM 13568 C C . PRO E 2 152 ? 104.466 4.200 167.607 1.00 8.69 152 PRO E C 1
ATOM 13569 O O . PRO E 2 152 ? 104.190 3.357 166.773 1.00 9.44 152 PRO E O 1
ATOM 13573 N N . SER E 2 153 ? 105.516 5.010 167.437 1.00 8.37 153 SER E N 1
ATOM 13574 C CA . SER E 2 153 ? 106.235 5.064 166.162 1.00 8.28 153 SER E CA 1
ATOM 13575 C C . SER E 2 153 ? 107.190 3.924 165.976 1.00 8.62 153 SER E C 1
ATOM 13576 O O . SER E 2 153 ? 107.707 3.756 164.868 1.00 9.45 153 SER E O 1
ATOM 13579 N N . PHE E 2 154 ? 107.441 3.163 167.031 1.00 8.63 154 PHE E N 1
ATOM 13580 C CA . PHE E 2 154 ? 108.340 2.018 166.998 1.00 9.50 154 PHE E CA 1
ATOM 13581 C C . PHE E 2 154 ? 107.602 0.738 166.578 1.00 9.36 154 PHE E C 1
ATOM 13582 O O . PHE E 2 154 ? 108.178 -0.344 166.676 1.00 10.67 154 PHE E O 1
ATOM 13590 N N . LYS E 2 155 ? 106.371 0.863 166.063 1.00 9.68 155 LYS E N 1
ATOM 13591 C CA . LYS E 2 155 ? 105.700 -0.216 165.373 1.00 10.54 155 LYS E CA 1
ATOM 13592 C C . LYS E 2 155 ? 105.106 0.329 164.078 1.00 8.90 155 LYS E C 1
ATOM 13593 O O . LYS E 2 155 ? 104.740 1.501 164.035 1.00 9.03 155 LYS E O 1
ATOM 13599 N N . GLY E 2 156 ? 104.976 -0.498 163.060 1.00 9.06 156 GLY E N 1
ATOM 13600 C CA . GLY E 2 156 ? 104.215 -0.087 161.873 1.00 9.19 156 GLY E CA 1
ATOM 13601 C C . GLY E 2 156 ? 104.811 1.099 161.169 1.00 8.31 156 GLY E C 1
ATOM 13602 O O . GLY E 2 156 ? 106.050 1.230 161.092 1.00 9.51 156 GLY E O 1
ATOM 13603 N N . SER E 2 157 ? 103.957 1.963 160.646 1.00 8.13 157 SER E N 1
ATOM 13604 C CA . SER E 2 157 ? 104.380 3.051 159.786 1.00 7.73 157 SER E CA 1
ATOM 13605 C C . SER E 2 157 ? 103.231 4.035 159.665 1.00 7.35 157 SER E C 1
ATOM 13606 O O . SER E 2 157 ? 102.145 3.822 160.225 1.00 7.66 157 SER E O 1
ATOM 13609 N N . HIS E 2 158 ? 103.398 5.069 158.838 1.00 7.25 158 HIS E N 1
ATOM 13610 C CA . HIS E 2 158 ? 102.276 5.985 158.625 1.00 7.06 158 HIS E CA 1
ATOM 13611 C C . HIS E 2 158 ? 101.066 5.275 157.995 1.00 7.60 158 HIS E C 1
ATOM 13612 O O . HIS E 2 158 ? 99.952 5.758 158.152 1.00 7.67 158 HIS E O 1
ATOM 13619 N N . VAL E 2 159 ? 101.288 4.166 157.295 1.00 7.41 159 VAL E N 1
ATOM 13620 C CA . VAL E 2 159 ? 100.151 3.422 156.715 1.00 7.94 159 VAL E CA 1
ATOM 13621 C C . VAL E 2 159 ? 99.296 2.869 157.860 1.00 7.83 159 VAL E C 1
ATOM 13622 O O . VAL E 2 159 ? 98.062 3.037 157.871 1.00 8.30 159 VAL E O 1
ATOM 13626 N N . THR E 2 160 ? 99.919 2.186 158.800 1.00 7.97 160 THR E N 1
ATOM 13627 C CA . THR E 2 160 ? 99.184 1.611 159.923 1.00 8.23 160 THR E CA 1
ATOM 13628 C C . THR E 2 160 ? 98.612 2.702 160.810 1.00 8.09 160 THR E C 1
ATOM 13629 O O . THR E 2 160 ? 97.516 2.518 161.398 1.00 8.52 160 THR E O 1
ATOM 13633 N N . GLY E 2 161 ? 99.290 3.839 160.943 1.00 7.81 161 GLY E N 1
ATOM 13634 C CA . GLY E 2 161 ? 98.788 4.919 161.773 1.00 7.99 161 GLY E CA 1
ATOM 13635 C C . GLY E 2 161 ? 97.552 5.564 161.182 1.00 7.79 161 GLY E C 1
ATOM 13636 O O . GLY E 2 161 ? 96.643 5.966 161.932 1.00 8.00 161 GLY E O 1
ATOM 13637 N N . TYR E 2 162 ? 97.528 5.721 159.866 1.00 7.63 162 TYR E N 1
ATOM 13638 C CA . TYR E 2 162 ? 96.317 6.172 159.175 1.00 7.66 162 TYR E CA 1
ATOM 13639 C C . TYR E 2 162 ? 95.153 5.245 159.496 1.00 7.65 162 TYR E C 1
ATOM 13640 O O . TYR E 2 162 ? 94.078 5.704 159.906 1.00 8.06 162 TYR E O 1
ATOM 13649 N N . ALA E 2 163 ? 95.349 3.956 159.306 1.00 7.66 163 ALA E N 1
ATOM 13650 C CA . ALA E 2 163 ? 94.268 2.996 159.535 1.00 8.26 163 ALA E CA 1
ATOM 13651 C C . ALA E 2 163 ? 93.816 3.052 161.001 1.00 8.33 163 ALA E C 1
ATOM 13652 O O . ALA E 2 163 ? 92.589 2.976 161.262 1.00 8.87 163 ALA E O 1
ATOM 13654 N N . GLU E 2 164 ? 94.755 3.171 161.927 1.00 8.34 164 GLU E N 1
ATOM 13655 C CA . GLU E 2 164 ? 94.393 3.187 163.339 1.00 9.00 164 GLU E CA 1
ATOM 13656 C C . GLU E 2 164 ? 93.578 4.433 163.684 1.00 8.38 164 GLU E C 1
ATOM 13657 O O . GLU E 2 164 ? 92.609 4.356 164.451 1.00 9.25 164 GLU E O 1
ATOM 13663 N N . CYS E 2 165 ? 93.944 5.573 163.132 1.00 8.25 165 CYS E N 1
ATOM 13664 C CA . CYS E 2 165 ? 93.237 6.807 163.446 1.00 8.29 165 CYS E CA 1
ATOM 13665 C C . CYS E 2 165 ? 91.840 6.802 162.863 1.00 8.19 165 CYS E C 1
ATOM 13666 O O . CYS E 2 165 ? 90.884 7.183 163.550 1.00 8.76 165 CYS E O 1
ATOM 13669 N N . VAL E 2 166 ? 91.683 6.359 161.612 1.00 8.33 166 VAL E N 1
ATOM 13670 C CA . VAL E 2 166 ? 90.342 6.247 161.035 1.00 8.10 166 VAL E CA 1
ATOM 13671 C C . VAL E 2 166 ? 89.488 5.376 161.944 1.00 8.66 166 VAL E C 1
ATOM 13672 O O . VAL E 2 166 ? 88.346 5.729 162.296 1.00 8.84 166 VAL E O 1
ATOM 13676 N N . LYS E 2 167 ? 90.004 4.218 162.334 1.00 8.49 167 LYS E N 1
ATOM 13677 C CA . LYS E 2 167 ? 89.221 3.279 163.134 1.00 8.87 167 LYS E CA 1
ATOM 13678 C C . LYS E 2 167 ? 88.839 3.889 164.469 1.00 8.87 167 LYS E C 1
ATOM 13679 O O . LYS E 2 167 ? 87.684 3.759 164.927 1.00 9.56 167 LYS E O 1
ATOM 13685 N N . SER E 2 168 ? 89.782 4.549 165.118 1.00 8.54 168 SER E N 1
ATOM 13686 C CA . SER E 2 168 ? 89.493 5.141 166.433 1.00 9.28 168 SER E CA 1
ATOM 13687 C C . SER E 2 168 ? 88.489 6.256 166.357 1.00 8.99 168 SER E C 1
ATOM 13688 O O . SER E 2 168 ? 87.607 6.377 167.228 1.00 9.95 168 SER E O 1
ATOM 13691 N N . VAL E 2 169 ? 88.616 7.129 165.386 1.00 8.85 169 VAL E N 1
ATOM 13692 C CA . VAL E 2 169 ? 87.648 8.225 165.215 1.00 9.18 169 VAL E CA 1
ATOM 13693 C C . VAL E 2 169 ? 86.250 7.644 164.917 1.00 9.00 169 VAL E C 1
ATOM 13694 O O . VAL E 2 169 ? 85.268 8.118 165.523 1.00 9.46 169 VAL E O 1
ATOM 13698 N N . PHE E 2 170 ? 86.159 6.656 164.050 1.00 8.85 170 PHE E N 1
ATOM 13699 C CA . PHE E 2 170 ? 84.849 6.042 163.758 1.00 9.45 170 PHE E CA 1
ATOM 13700 C C . PHE E 2 170 ? 84.334 5.385 165.023 1.00 9.47 170 PHE E C 1
ATOM 13701 O O . PHE E 2 170 ? 83.108 5.490 165.270 1.00 10.21 170 PHE E O 1
ATOM 13709 N N . LYS E 2 171 ? 85.136 4.658 165.760 1.00 9.53 171 LYS E N 1
ATOM 13710 C CA . LYS E 2 171 ? 84.655 4.041 167.012 1.00 10.07 171 LYS E CA 1
ATOM 13711 C C . LYS E 2 171 ? 84.102 5.113 167.943 1.00 9.66 171 LYS E C 1
ATOM 13712 O O . LYS E 2 171 ? 83.024 4.971 168.504 1.00 10.71 171 LYS E O 1
ATOM 13718 N N . THR E 2 172 ? 84.846 6.188 168.128 1.00 9.74 172 THR E N 1
ATOM 13719 C CA . THR E 2 172 ? 84.450 7.242 169.073 1.00 9.78 172 THR E CA 1
ATOM 13720 C C . THR E 2 172 ? 83.123 7.852 168.665 1.00 10.19 172 THR E C 1
ATOM 13721 O O . THR E 2 172 ? 82.215 8.043 169.510 1.00 10.86 172 THR E O 1
ATOM 13725 N N . ILE E 2 173 ? 83.008 8.282 167.421 1.00 9.95 173 ILE E N 1
ATOM 13726 C CA . ILE E 2 173 ? 81.800 8.990 166.977 1.00 10.03 173 ILE E CA 1
ATOM 13727 C C . ILE E 2 173 ? 80.614 8.013 166.927 1.00 10.02 173 ILE E C 1
ATOM 13728 O O . ILE E 2 173 ? 79.506 8.387 167.382 1.00 11.21 173 ILE E O 1
ATOM 13733 N N . THR E 2 174 ? 80.784 6.826 166.394 1.00 9.83 174 THR E N 1
ATOM 13734 C CA . THR E 2 174 ? 79.651 5.888 166.319 1.00 10.48 174 THR E CA 1
ATOM 13735 C C . THR E 2 174 ? 79.317 5.363 167.728 1.00 10.66 174 THR E C 1
ATOM 13736 O O . THR E 2 174 ? 78.143 4.998 167.941 1.00 12.44 174 THR E O 1
ATOM 13740 N N . ASP E 2 175 ? 80.259 5.249 168.636 1.00 11.35 175 ASP E N 1
ATOM 13741 C CA . ASP E 2 175 ? 79.890 4.894 170.028 1.00 11.83 175 ASP E CA 1
ATOM 13742 C C . ASP E 2 175 ? 78.902 5.928 170.568 1.00 12.94 175 ASP E C 1
ATOM 13743 O O . ASP E 2 175 ? 77.989 5.575 171.348 1.00 15.09 175 ASP E O 1
ATOM 13748 N N . ALA E 2 176 ? 79.097 7.192 170.267 1.00 12.35 176 ALA E N 1
ATOM 13749 C CA . ALA E 2 176 ? 78.278 8.276 170.809 1.00 13.71 176 ALA E CA 1
ATOM 13750 C C . ALA E 2 176 ? 76.900 8.293 170.186 1.00 13.46 176 ALA E C 1
ATOM 13751 O O . ALA E 2 176 ? 75.955 8.677 170.843 1.00 17.71 176 ALA E O 1
ATOM 13753 N N A HIS E 2 177 ? 76.780 8.035 168.891 0.50 12.56 177 HIS E N 1
ATOM 13754 N N B HIS E 2 177 ? 76.748 7.857 168.969 0.50 13.65 177 HIS E N 1
ATOM 13755 C CA A HIS E 2 177 ? 75.524 8.148 168.099 0.50 13.14 177 HIS E CA 1
ATOM 13756 C CA B HIS E 2 177 ? 75.481 8.072 168.256 0.50 13.90 177 HIS E CA 1
ATOM 13757 C C A HIS E 2 177 ? 74.769 6.824 167.916 0.50 13.46 177 HIS E C 1
ATOM 13758 C C B HIS E 2 177 ? 74.744 6.758 168.045 0.50 14.55 177 HIS E C 1
ATOM 13759 O O A HIS E 2 177 ? 73.507 6.916 167.721 0.50 15.24 177 HIS E O 1
ATOM 13760 O O B HIS E 2 177 ? 73.507 6.760 168.092 0.50 14.89 177 HIS E O 1
ATOM 13773 N N . GLY E 2 178 ? 75.448 5.678 167.825 1.00 13.44 178 GLY E N 1
ATOM 13774 C CA . GLY E 2 178 ? 74.805 4.377 167.624 1.00 13.72 178 GLY E CA 1
ATOM 13775 C C . GLY E 2 178 ? 74.133 4.255 166.285 1.00 12.76 178 GLY E C 1
ATOM 13776 O O . GLY E 2 178 ? 74.356 5.097 165.349 1.00 14.12 178 GLY E O 1
ATOM 13777 N N . LYS E 2 179 ? 73.347 3.245 166.126 1.00 12.88 179 LYS E N 1
ATOM 13778 C CA . LYS E 2 179 ? 72.646 2.927 164.892 1.00 13.16 179 LYS E CA 1
ATOM 13779 C C . LYS E 2 179 ? 71.272 3.577 164.932 1.00 13.59 179 LYS E C 1
ATOM 13780 O O . LYS E 2 179 ? 70.637 3.594 165.979 1.00 17.30 179 LYS E O 1
ATOM 13786 N N . GLY E 2 180 ? 70.780 3.984 163.802 1.00 13.04 180 GLY E N 1
ATOM 13787 C CA . GLY E 2 180 ? 69.483 4.667 163.694 1.00 15.50 180 GLY E CA 1
ATOM 13788 C C . GLY E 2 180 ? 68.800 4.361 162.397 1.00 12.70 180 GLY E C 1
ATOM 13789 O O . GLY E 2 180 ? 68.610 3.214 162.053 1.00 13.44 180 GLY E O 1
ATOM 13790 N N A GLN E 2 181 ? 68.444 5.443 161.669 0.50 12.99 181 GLN E N 1
ATOM 13791 N N B GLN E 2 181 ? 68.368 5.421 161.685 0.50 13.33 181 GLN E N 1
ATOM 13792 C CA A GLN E 2 181 ? 67.672 5.317 160.418 0.50 12.11 181 GLN E CA 1
ATOM 13793 C CA B GLN E 2 181 ? 67.623 5.164 160.444 0.50 12.37 181 GLN E CA 1
ATOM 13794 C C A GLN E 2 181 ? 68.532 4.833 159.250 0.50 12.06 181 GLN E C 1
ATOM 13795 C C B GLN E 2 181 ? 68.582 4.737 159.363 0.50 12.17 181 GLN E C 1
ATOM 13796 O O A GLN E 2 181 ? 69.520 5.507 158.870 0.50 11.59 181 GLN E O 1
ATOM 13797 O O B GLN E 2 181 ? 69.668 5.350 159.236 0.50 11.61 181 GLN E O 1
ATOM 13808 N N . PRO E 2 182 ? 68.235 3.707 158.587 1.00 12.09 182 PRO E N 1
ATOM 13809 C CA . PRO E 2 182 ? 69.032 3.330 157.432 1.00 12.43 182 PRO E CA 1
ATOM 13810 C C . PRO E 2 182 ? 69.170 4.484 156.454 1.00 13.18 182 PRO E C 1
ATOM 13811 O O . PRO E 2 182 ? 68.225 5.195 156.138 1.00 14.25 182 PRO E O 1
ATOM 13815 N N . SER E 2 183 ? 70.386 4.685 155.961 1.00 12.34 183 SER E N 1
ATOM 13816 C CA . SER E 2 183 ? 70.669 5.837 155.105 1.00 13.40 183 SER E CA 1
ATOM 13817 C C . SER E 2 183 ? 70.462 5.503 153.624 1.00 13.80 183 SER E C 1
ATOM 13818 O O . SER E 2 183 ? 70.343 6.483 152.854 1.00 15.35 183 SER E O 1
ATOM 13821 N N . GLY E 2 184 ? 70.558 4.262 153.252 1.00 13.91 184 GLY E N 1
ATOM 13822 C CA . GLY E 2 184 ? 70.590 3.937 151.799 1.00 15.86 184 GLY E CA 1
ATOM 13823 C C . GLY E 2 184 ? 71.923 4.208 151.129 1.00 14.44 184 GLY E C 1
ATOM 13824 O O . GLY E 2 184 ? 72.022 4.009 149.941 1.00 18.02 184 GLY E O 1
ATOM 13825 N N . LYS E 2 185 ? 72.925 4.643 151.858 1.00 12.22 185 LYS E N 1
ATOM 13826 C CA . LYS E 2 185 ? 74.212 5.019 151.242 1.00 11.65 185 LYS E CA 1
ATOM 13827 C C . LYS E 2 185 ? 75.239 3.924 151.429 1.00 12.08 185 LYS E C 1
ATOM 13828 O O . LYS E 2 185 ? 75.186 3.139 152.362 1.00 13.06 185 LYS E O 1
ATOM 13834 N N . LEU E 2 186 ? 76.246 3.957 150.551 1.00 10.98 186 LEU E N 1
ATOM 13835 C CA . LEU E 2 186 ? 77.460 3.193 150.781 1.00 11.37 186 LEU E CA 1
ATOM 13836 C C . LEU E 2 186 ? 78.440 3.964 151.677 1.00 10.51 186 LEU E C 1
ATOM 13837 O O . LEU E 2 186 ? 78.504 5.205 151.599 1.00 12.36 186 LEU E O 1
ATOM 13842 N N . ASN E 2 187 ? 79.172 3.265 152.501 1.00 10.14 187 ASN E N 1
ATOM 13843 C CA . ASN E 2 187 ? 80.422 3.806 153.066 1.00 9.66 187 ASN E CA 1
ATOM 13844 C C . ASN E 2 187 ? 81.506 3.433 152.050 1.00 9.41 187 ASN E C 1
ATOM 13845 O O . ASN E 2 187 ? 81.549 2.315 151.585 1.00 10.35 187 ASN E O 1
ATOM 13850 N N . VAL E 2 188 ? 82.431 4.365 151.800 1.00 9.34 188 VAL E N 1
ATOM 13851 C CA . VAL E 2 188 ? 83.571 4.070 150.907 1.00 9.10 188 VAL E CA 1
ATOM 13852 C C . VAL E 2 188 ? 84.850 4.506 151.617 1.00 8.95 188 VAL E C 1
ATOM 13853 O O . VAL E 2 188 ? 84.983 5.677 151.949 1.00 9.95 188 VAL E O 1
ATOM 13857 N N . PHE E 2 189 ? 85.771 3.579 151.810 1.00 8.66 189 PHE E N 1
ATOM 13858 C CA . PHE E 2 189 ? 87.102 3.871 152.371 1.00 8.91 189 PHE E CA 1
ATOM 13859 C C . PHE E 2 189 ? 88.084 3.675 151.219 1.00 9.30 189 PHE E C 1
ATOM 13860 O O . PHE E 2 189 ? 88.513 2.562 150.949 1.00 9.60 189 PHE E O 1
ATOM 13868 N N . PRO E 2 190 ? 88.455 4.765 150.527 1.00 9.27 190 PRO E N 1
ATOM 13869 C CA . PRO E 2 190 ? 89.389 4.620 149.400 1.00 9.26 190 PRO E CA 1
ATOM 13870 C C . PRO E 2 190 ? 90.816 4.421 149.831 1.00 9.60 190 PRO E C 1
ATOM 13871 O O . PRO E 2 190 ? 91.653 4.051 148.977 1.00 10.64 190 PRO E O 1
ATOM 13875 N N . GLY E 2 191 ? 91.122 4.644 151.101 1.00 9.39 191 GLY E N 1
ATOM 13876 C CA . GLY E 2 191 ? 92.480 4.656 151.593 1.00 9.38 191 GLY E CA 1
ATOM 13877 C C . GLY E 2 191 ? 93.124 5.997 151.365 1.00 8.98 191 GLY E C 1
ATOM 13878 O O . GLY E 2 191 ? 92.472 7.027 151.267 1.00 10.07 191 GLY E O 1
ATOM 13879 N N . TRP E 2 192 ? 94.450 5.961 151.373 1.00 9.29 192 TRP E N 1
ATOM 13880 C CA . TRP E 2 192 ? 95.300 7.155 151.275 1.00 9.44 192 TRP E CA 1
ATOM 13881 C C . TRP E 2 192 ? 95.485 7.455 149.789 1.00 9.06 192 TRP E C 1
ATOM 13882 O O . TRP E 2 192 ? 96.356 6.864 149.123 1.00 10.78 192 TRP E O 1
ATOM 13893 N N . VAL E 2 193 ? 94.662 8.331 149.273 1.00 9.21 193 VAL E N 1
ATOM 13894 C CA . VAL E 2 193 ? 94.613 8.693 147.844 1.00 9.43 193 VAL E CA 1
ATOM 13895 C C . VAL E 2 193 ? 94.662 10.204 147.722 1.00 9.41 193 VAL E C 1
ATOM 13896 O O . VAL E 2 193 ? 94.561 10.925 148.721 1.00 10.76 193 VAL E O 1
ATOM 13900 N N . ASN E 2 194 ? 94.770 10.689 146.493 1.00 8.82 194 ASN E N 1
ATOM 13901 C CA . ASN E 2 194 ? 94.823 12.122 146.257 1.00 8.79 194 ASN E CA 1
ATOM 13902 C C . ASN E 2 194 ? 93.438 12.703 146.093 1.00 8.82 194 ASN E C 1
ATOM 13903 O O . ASN E 2 194 ? 92.464 12.012 145.744 1.00 9.37 194 ASN E O 1
ATOM 13908 N N . PRO E 2 195 ? 93.303 14.029 146.208 1.00 8.86 195 PRO E N 1
ATOM 13909 C CA . PRO E 2 195 ? 92.064 14.725 145.860 1.00 9.86 195 PRO E CA 1
ATOM 13910 C C . PRO E 2 195 ? 91.537 14.302 144.491 1.00 9.38 195 PRO E C 1
ATOM 13911 O O . PRO E 2 195 ? 90.336 14.109 144.310 1.00 10.39 195 PRO E O 1
ATOM 13915 N N . GLY E 2 196 ? 92.416 14.162 143.513 1.00 9.21 196 GLY E N 1
ATOM 13916 C CA . GLY E 2 196 ? 91.935 13.767 142.180 1.00 9.88 196 GLY E CA 1
ATOM 13917 C C . GLY E 2 196 ? 91.314 12.397 142.150 1.00 9.27 196 GLY E C 1
ATOM 13918 O O . GLY E 2 196 ? 90.407 12.135 141.335 1.00 10.02 196 GLY E O 1
ATOM 13919 N N . ASP E 2 197 ? 91.776 11.489 142.995 1.00 8.87 197 ASP E N 1
ATOM 13920 C CA . ASP E 2 197 ? 91.154 10.153 143.122 1.00 9.06 197 ASP E CA 1
ATOM 13921 C C . ASP E 2 197 ? 89.763 10.270 143.725 1.00 9.65 197 ASP E C 1
ATOM 13922 O O . ASP E 2 197 ? 88.830 9.586 143.290 1.00 10.11 197 ASP E O 1
ATOM 13927 N N . VAL E 2 198 ? 89.614 11.141 144.714 1.00 9.26 198 VAL E N 1
ATOM 13928 C CA . VAL E 2 198 ? 88.280 11.391 145.322 1.00 10.05 198 VAL E CA 1
ATOM 13929 C C . VAL E 2 198 ? 87.340 11.984 144.289 1.00 10.15 198 VAL E C 1
ATOM 13930 O O . VAL E 2 198 ? 86.144 11.556 144.202 1.00 10.84 198 VAL E O 1
ATOM 13934 N N . VAL E 2 199 ? 87.783 12.944 143.494 1.00 9.88 199 VAL E N 1
ATOM 13935 C CA . VAL E 2 199 ? 86.941 13.549 142.448 1.00 10.51 199 VAL E CA 1
ATOM 13936 C C . VAL E 2 199 ? 86.463 12.450 141.510 1.00 10.21 199 VAL E C 1
ATOM 13937 O O . VAL E 2 199 ? 85.281 12.421 141.124 1.00 10.55 199 VAL E O 1
ATOM 13941 N N . LEU E 2 200 ? 87.365 11.562 141.090 1.00 9.67 200 LEU E N 1
ATOM 13942 C CA . LEU E 2 200 ? 86.961 10.491 140.164 1.00 9.85 200 LEU E CA 1
ATOM 13943 C C . LEU E 2 200 ? 85.936 9.578 140.818 1.00 9.85 200 LEU E C 1
ATOM 13944 O O . LEU E 2 200 ? 84.926 9.251 140.168 1.00 10.10 200 LEU E O 1
ATOM 13949 N N . LEU E 2 201 ? 86.158 9.170 142.072 1.00 9.69 201 LEU E N 1
ATOM 13950 C CA . LEU E 2 201 ? 85.187 8.271 142.704 1.00 10.06 201 LEU E CA 1
ATOM 13951 C C . LEU E 2 201 ? 83.835 8.945 142.808 1.00 10.65 201 LEU E C 1
ATOM 13952 O O . LEU E 2 201 ? 82.796 8.299 142.561 1.00 11.12 201 LEU E O 1
ATOM 13957 N N . LYS E 2 202 ? 83.790 10.222 143.170 1.00 10.63 202 LYS E N 1
ATOM 13958 C CA . LYS E 2 202 ? 82.508 10.913 143.259 1.00 11.59 202 LYS E CA 1
ATOM 13959 C C . LYS E 2 202 ? 81.795 10.861 141.921 1.00 11.44 202 LYS E C 1
ATOM 13960 O O . LYS E 2 202 ? 80.564 10.676 141.863 1.00 12.65 202 LYS E O 1
ATOM 13966 N N . ARG E 2 203 ? 82.531 11.069 140.822 1.00 11.56 203 ARG E N 1
ATOM 13967 C CA . ARG E 2 203 ? 81.904 11.003 139.510 1.00 12.04 203 ARG E CA 1
ATOM 13968 C C . ARG E 2 203 ? 81.387 9.610 139.232 1.00 12.09 203 ARG E C 1
ATOM 13969 O O . ARG E 2 203 ? 80.263 9.499 138.653 1.00 12.42 203 ARG E O 1
ATOM 13977 N N . TYR E 2 204 ? 82.121 8.586 139.543 1.00 11.01 204 TYR E N 1
ATOM 13978 C CA . TYR E 2 204 ? 81.644 7.225 139.270 1.00 11.79 204 TYR E CA 1
ATOM 13979 C C . TYR E 2 204 ? 80.348 6.957 140.027 1.00 11.62 204 TYR E C 1
ATOM 13980 O O . TYR E 2 204 ? 79.390 6.438 139.425 1.00 12.48 204 TYR E O 1
ATOM 13989 N N . PHE E 2 205 ? 80.291 7.347 141.294 1.00 11.82 205 PHE E N 1
ATOM 13990 C CA . PHE E 2 205 ? 79.053 7.095 142.068 1.00 12.93 205 PHE E CA 1
ATOM 13991 C C . PHE E 2 205 ? 77.910 7.917 141.498 1.00 12.72 205 PHE E C 1
ATOM 13992 O O . PHE E 2 205 ? 76.779 7.416 141.426 1.00 13.70 205 PHE E O 1
ATOM 14000 N N . LYS E 2 206 ? 78.179 9.151 141.115 1.00 12.20 206 LYS E N 1
ATOM 14001 C CA . LYS E 2 206 ? 77.136 9.982 140.543 1.00 13.52 206 LYS E CA 1
ATOM 14002 C C . LYS E 2 206 ? 76.605 9.379 139.255 1.00 14.08 206 LYS E C 1
ATOM 14003 O O . LYS E 2 206 ? 75.376 9.289 139.054 1.00 15.15 206 LYS E O 1
ATOM 14009 N N . GLU E 2 207 ? 77.500 8.952 138.380 1.00 13.68 207 GLU E N 1
ATOM 14010 C CA . GLU E 2 207 ? 77.053 8.361 137.092 1.00 13.33 207 GLU E CA 1
ATOM 14011 C C . GLU E 2 207 ? 76.310 7.063 137.294 1.00 14.53 207 GLU E C 1
ATOM 14012 O O . GLU E 2 207 ? 75.437 6.735 136.466 1.00 15.40 207 GLU E O 1
ATOM 14018 N N A MET E 2 208 ? 76.620 6.308 138.333 0.50 12.94 208 MET E N 1
ATOM 14019 N N B MET E 2 208 ? 76.626 6.295 138.333 0.50 14.06 208 MET E N 1
ATOM 14020 C CA A MET E 2 208 ? 75.907 5.052 138.613 0.50 12.88 208 MET E CA 1
ATOM 14021 C CA B MET E 2 208 ? 75.895 5.056 138.670 0.50 16.17 208 MET E CA 1
ATOM 14022 C C A MET E 2 208 ? 74.707 5.278 139.540 0.50 14.18 208 MET E C 1
ATOM 14023 C C B MET E 2 208 ? 74.628 5.321 139.476 0.50 15.10 208 MET E C 1
ATOM 14024 O O A MET E 2 208 ? 74.050 4.229 139.894 0.50 14.81 208 MET E O 1
ATOM 14025 O O B MET E 2 208 ? 73.859 4.391 139.713 0.50 15.59 208 MET E O 1
ATOM 14034 N N . ASP E 2 209 ? 74.390 6.535 139.878 1.00 14.02 209 ASP E N 1
ATOM 14035 C CA . ASP E 2 209 ? 73.237 6.847 140.752 1.00 14.28 209 ASP E CA 1
ATOM 14036 C C . ASP E 2 209 ? 73.299 6.121 142.107 1.00 14.76 209 ASP E C 1
ATOM 14037 O O . ASP E 2 209 ? 72.289 5.621 142.600 1.00 16.21 209 ASP E O 1
ATOM 14042 N N . VAL E 2 210 ? 74.496 6.118 142.684 1.00 13.08 210 VAL E N 1
ATOM 14043 C CA . VAL E 2 210 ? 74.742 5.491 143.981 1.00 13.68 210 VAL E CA 1
ATOM 14044 C C . VAL E 2 210 ? 75.104 6.574 144.969 1.00 12.91 210 VAL E C 1
ATOM 14045 O O . VAL E 2 210 ? 76.110 7.247 144.808 1.00 14.35 210 VAL E O 1
ATOM 14049 N N . GLU E 2 211 ? 74.340 6.689 146.055 1.00 12.14 211 GLU E N 1
ATOM 14050 C CA . GLU E 2 211 ? 74.696 7.627 147.122 1.00 12.83 211 GLU E CA 1
ATOM 14051 C C . GLU E 2 211 ? 75.777 6.963 147.987 1.00 11.45 211 GLU E C 1
ATOM 14052 O O . GLU E 2 211 ? 75.691 5.810 148.354 1.00 12.80 211 GLU E O 1
ATOM 14058 N N . ALA E 2 212 ? 76.776 7.780 148.319 1.00 12.37 212 ALA E N 1
ATOM 14059 C CA . ALA E 2 212 ? 77.952 7.276 149.043 1.00 11.95 212 ALA E CA 1
ATOM 14060 C C . ALA E 2 212 ? 78.569 8.369 149.856 1.00 12.38 212 ALA E C 1
ATOM 14061 O O . ALA E 2 212 ? 78.578 9.502 149.413 1.00 15.86 212 ALA E O 1
ATOM 14063 N N . ASN E 2 213 ? 79.170 8.036 150.966 1.00 10.77 213 ASN E N 1
ATOM 14064 C CA . ASN E 2 213 ? 80.120 8.909 151.654 1.00 10.78 213 ASN E CA 1
ATOM 14065 C C . ASN E 2 213 ? 81.515 8.326 151.432 1.00 10.18 213 ASN E C 1
ATOM 14066 O O . ASN E 2 213 ? 81.717 7.149 151.626 1.00 11.39 213 ASN E O 1
ATOM 14071 N N . ILE E 2 214 ? 82.426 9.223 151.054 1.00 10.34 214 ILE E N 1
ATOM 14072 C CA . ILE E 2 214 ? 83.851 8.877 150.856 1.00 10.48 214 ILE E CA 1
ATOM 14073 C C . ILE E 2 214 ? 84.595 9.330 152.093 1.00 10.26 214 ILE E C 1
ATOM 14074 O O . ILE E 2 214 ? 84.561 10.520 152.412 1.00 11.71 214 ILE E O 1
ATOM 14079 N N . TYR E 2 215 ? 85.247 8.402 152.758 1.00 9.24 215 TYR E N 1
ATOM 14080 C CA . TYR E 2 215 ? 85.900 8.688 154.044 1.00 9.56 215 TYR E CA 1
ATOM 14081 C C . TYR E 2 215 ? 87.414 8.596 153.883 1.00 9.50 215 TYR E C 1
ATOM 14082 O O . TYR E 2 215 ? 87.901 7.500 153.623 1.00 11.02 215 TYR E O 1
ATOM 14091 N N . MET E 2 216 ? 88.167 9.699 153.994 1.00 10.08 216 MET E N 1
ATOM 14092 C CA . MET E 2 216 ? 87.733 11.064 154.197 1.00 10.25 216 MET E CA 1
ATOM 14093 C C . MET E 2 216 ? 87.623 11.797 152.863 1.00 9.86 216 MET E C 1
ATOM 14094 O O . MET E 2 216 ? 88.322 11.471 151.889 1.00 10.90 216 MET E O 1
ATOM 14099 N N . ASP E 2 217 ? 86.784 12.793 152.829 1.00 10.25 217 ASP E N 1
ATOM 14100 C CA . ASP E 2 217 ? 86.559 13.556 151.601 1.00 10.22 217 ASP E CA 1
ATOM 14101 C C . ASP E 2 217 ? 87.520 14.727 151.590 1.00 9.72 217 ASP E C 1
ATOM 14102 O O . ASP E 2 217 ? 87.287 15.745 152.221 1.00 10.45 217 ASP E O 1
ATOM 14107 N N . THR E 2 218 ? 88.612 14.538 150.849 1.00 9.71 218 THR E N 1
ATOM 14108 C CA . THR E 2 218 ? 89.727 15.473 150.767 1.00 9.38 218 THR E CA 1
ATOM 14109 C C . THR E 2 218 ? 89.709 16.310 149.502 1.00 9.25 218 THR E C 1
ATOM 14110 O O . THR E 2 218 ? 90.692 16.969 149.191 1.00 9.72 218 THR E O 1
ATOM 14114 N N . GLU E 2 219 ? 88.590 16.352 148.779 1.00 10.09 219 GLU E N 1
ATOM 14115 C CA . GLU E 2 219 ? 88.541 17.119 147.521 1.00 10.56 219 GLU E CA 1
ATOM 14116 C C . GLU E 2 219 ? 88.974 18.553 147.729 1.00 10.14 219 GLU E C 1
ATOM 14117 O O . GLU E 2 219 ? 89.658 19.130 146.852 1.00 11.28 219 GLU E O 1
ATOM 14123 N N . ASP E 2 220 ? 88.518 19.174 148.806 1.00 10.27 220 ASP E N 1
ATOM 14124 C CA . ASP E 2 220 ? 88.786 20.613 149.011 1.00 11.04 220 ASP E CA 1
ATOM 14125 C C . ASP E 2 220 ? 90.162 20.923 149.550 1.00 10.46 220 ASP E C 1
ATOM 14126 O O . ASP E 2 220 ? 90.460 22.083 149.764 1.00 12.48 220 ASP E O 1
ATOM 14131 N N . PHE E 2 221 ? 91.014 19.904 149.675 1.00 9.61 221 PHE E N 1
ATOM 14132 C CA . PHE E 2 221 ? 92.422 20.174 149.957 1.00 9.95 221 PHE E CA 1
ATOM 14133 C C . PHE E 2 221 ? 93.024 21.012 148.841 1.00 11.33 221 PHE E C 1
ATOM 14134 O O . PHE E 2 221 ? 93.938 21.795 149.109 1.00 13.41 221 PHE E O 1
ATOM 14142 N N . ASP E 2 222 ? 92.552 20.831 147.619 1.00 10.07 222 ASP E N 1
ATOM 14143 C CA . ASP E 2 222 ? 92.954 21.704 146.507 1.00 10.34 222 ASP E CA 1
ATOM 14144 C C . ASP E 2 222 ? 92.034 22.900 146.493 1.00 10.58 222 ASP E C 1
ATOM 14145 O O . ASP E 2 222 ? 91.007 22.912 145.804 1.00 12.60 222 ASP E O 1
ATOM 14150 N N . SER E 2 223 ? 92.292 23.881 147.325 1.00 10.41 223 SER E N 1
ATOM 14151 C CA . SER E 2 223 ? 91.355 24.946 147.578 1.00 10.38 223 SER E CA 1
ATOM 14152 C C . SER E 2 223 ? 91.655 26.151 146.687 1.00 10.30 223 SER E C 1
ATOM 14153 O O . SER E 2 223 ? 92.813 26.460 146.350 1.00 10.57 223 SER E O 1
ATOM 14156 N N . PRO E 2 224 ? 90.613 26.915 146.352 1.00 10.20 224 PRO E N 1
ATOM 14157 C CA . PRO E 2 224 ? 90.822 28.095 145.539 1.00 9.94 224 PRO E CA 1
ATOM 14158 C C . PRO E 2 224 ? 91.426 29.253 146.303 1.00 10.05 224 PRO E C 1
ATOM 14159 O O . PRO E 2 224 ? 91.253 29.372 147.526 1.00 12.58 224 PRO E O 1
ATOM 14163 N N . MET E 2 225 ? 92.041 30.172 145.560 1.00 9.69 225 MET E N 1
ATOM 14164 C CA . MET E 2 225 ? 92.351 31.517 146.038 1.00 10.47 225 MET E CA 1
ATOM 14165 C C . MET E 2 225 ? 91.185 32.391 145.556 1.00 10.80 225 MET E C 1
ATOM 14166 O O . MET E 2 225 ? 91.032 32.581 144.338 1.00 11.81 225 MET E O 1
ATOM 14171 N N . LEU E 2 226 ? 90.325 32.828 146.482 1.00 10.76 226 LEU E N 1
ATOM 14172 C CA . LEU E 2 226 ? 89.017 33.396 146.143 1.00 11.19 226 LEU E CA 1
ATOM 14173 C C . LEU E 2 226 ? 89.021 34.900 146.291 1.00 11.30 226 LEU E C 1
ATOM 14174 O O . LEU E 2 226 ? 89.742 35.463 147.117 1.00 11.18 226 LEU E O 1
ATOM 14179 N N . PRO E 2 227 ? 88.146 35.604 145.558 1.00 11.74 227 PRO E N 1
ATOM 14180 C CA . PRO E 2 227 ? 88.085 37.057 145.690 1.00 11.86 227 PRO E CA 1
ATOM 14181 C C . PRO E 2 227 ? 87.827 37.505 147.125 1.00 11.96 227 PRO E C 1
ATOM 14182 O O . PRO E 2 227 ? 88.369 38.537 147.517 1.00 13.73 227 PRO E O 1
ATOM 14186 N N . ASN E 2 228 ? 87.040 36.777 147.877 1.00 11.77 228 ASN E N 1
ATOM 14187 C CA . ASN E 2 228 ? 86.676 37.173 149.247 1.00 12.15 228 ASN E CA 1
ATOM 14188 C C . ASN E 2 228 ? 87.705 36.729 150.284 1.00 12.35 228 ASN E C 1
ATOM 14189 O O . ASN E 2 228 ? 87.434 36.935 151.475 1.00 13.00 228 ASN E O 1
ATOM 14194 N N . LYS E 2 229 ? 88.815 36.142 149.881 1.00 11.41 229 LYS E N 1
ATOM 14195 C CA . LYS E 2 229 ? 89.918 35.779 150.794 1.00 11.65 229 LYS E CA 1
ATOM 14196 C C . LYS E 2 229 ? 89.527 34.656 151.747 1.00 11.99 229 LYS E C 1
ATOM 14197 O O . LYS E 2 229 ? 90.240 34.392 152.705 1.00 14.12 229 LYS E O 1
ATOM 14203 N N A SER E 2 230 ? 88.507 33.920 151.469 0.50 11.75 230 SER E N 1
ATOM 14204 N N B SER E 2 230 ? 88.468 33.938 151.446 0.50 13.18 230 SER E N 1
ATOM 14205 C CA A SER E 2 230 ? 88.107 32.868 152.415 0.50 11.87 230 SER E CA 1
ATOM 14206 C CA B SER E 2 230 ? 87.996 32.769 152.225 0.50 14.38 230 SER E CA 1
ATOM 14207 C C A SER E 2 230 ? 88.949 31.612 152.201 0.50 11.41 230 SER E C 1
ATOM 14208 C C B SER E 2 230 ? 89.076 31.674 152.217 0.50 12.29 230 SER E C 1
ATOM 14209 O O A SER E 2 230 ? 89.331 31.264 151.069 0.50 10.46 230 SER E O 1
ATOM 14210 O O B SER E 2 230 ? 89.835 31.522 151.233 0.50 11.05 230 SER E O 1
ATOM 14215 N N . ILE E 2 231 ? 89.135 30.912 153.309 1.00 12.31 231 ILE E N 1
ATOM 14216 C CA . ILE E 2 231 ? 89.955 29.709 153.413 1.00 12.23 231 ILE E CA 1
ATOM 14217 C C . ILE E 2 231 ? 89.052 28.503 153.403 1.00 13.42 231 ILE E C 1
ATOM 14218 O O . ILE E 2 231 ? 88.271 28.321 154.320 1.00 16.07 231 ILE E O 1
ATOM 14223 N N . GLU E 2 232 ? 89.198 27.662 152.383 1.00 12.90 232 GLU E N 1
ATOM 14224 C CA . GLU E 2 232 ? 88.310 26.509 152.195 1.00 14.39 232 GLU E CA 1
ATOM 14225 C C . GLU E 2 232 ? 89.056 25.194 152.242 1.00 11.28 232 GLU E C 1
ATOM 14226 O O . GLU E 2 232 ? 88.527 24.146 151.889 1.00 12.77 232 GLU E O 1
ATOM 14232 N N . THR E 2 233 ? 90.302 25.226 152.721 1.00 10.91 233 THR E N 1
ATOM 14233 C CA . THR E 2 233 ? 91.237 24.085 152.678 1.00 10.41 233 THR E CA 1
ATOM 14234 C C . THR E 2 233 ? 90.930 23.106 153.813 1.00 11.25 233 THR E C 1
ATOM 14235 O O . THR E 2 233 ? 91.747 22.850 154.698 1.00 15.29 233 THR E O 1
ATOM 14239 N N . HIS E 2 234 ? 89.818 22.484 153.793 1.00 12.15 234 HIS E N 1
ATOM 14240 C CA . HIS E 2 234 ? 89.328 21.676 154.892 1.00 12.18 234 HIS E CA 1
ATOM 14241 C C . HIS E 2 234 ? 88.859 20.345 154.407 1.00 11.17 234 HIS E C 1
ATOM 14242 O O . HIS E 2 234 ? 88.390 20.218 153.264 1.00 12.10 234 HIS E O 1
ATOM 14249 N N . GLY E 2 235 ? 88.889 19.377 155.311 1.00 11.17 235 GLY E N 1
ATOM 14250 C CA . GLY E 2 235 ? 88.191 18.133 155.068 1.00 12.07 235 GLY E CA 1
ATOM 14251 C C . GLY E 2 235 ? 86.702 18.376 154.959 1.00 11.75 235 GLY E C 1
ATOM 14252 O O . GLY E 2 235 ? 86.184 19.335 155.594 1.00 12.07 235 GLY E O 1
ATOM 14253 N N . ARG E 2 236 ? 86.012 17.566 154.201 1.00 12.00 236 ARG E N 1
ATOM 14254 C CA . ARG E 2 236 ? 84.579 17.699 154.069 1.00 12.34 236 ARG E CA 1
ATOM 14255 C C . ARG E 2 236 ? 83.831 16.652 154.885 1.00 11.85 236 ARG E C 1
ATOM 14256 O O . ARG E 2 236 ? 82.601 16.786 154.991 1.00 14.74 236 ARG E O 1
ATOM 14264 N N . THR E 2 237 ? 84.493 15.642 155.410 1.00 11.40 237 THR E N 1
ATOM 14265 C CA . THR E 2 237 ? 83.787 14.602 156.169 1.00 10.66 237 THR E CA 1
ATOM 14266 C C . THR E 2 237 ? 83.404 15.174 157.518 1.00 10.15 237 THR E C 1
ATOM 14267 O O . THR E 2 237 ? 84.276 15.564 158.284 1.00 10.96 237 THR E O 1
ATOM 14271 N N . THR E 2 238 ? 82.104 15.185 157.834 1.00 10.06 238 THR E N 1
ATOM 14272 C CA . THR E 2 238 ? 81.649 15.730 159.101 1.00 10.14 238 THR E CA 1
ATOM 14273 C C . THR E 2 238 ? 81.433 14.629 160.131 1.00 9.77 238 THR E C 1
ATOM 14274 O O . THR E 2 238 ? 81.316 13.455 159.837 1.00 9.64 238 THR E O 1
ATOM 14278 N N . VAL E 2 239 ? 81.235 15.107 161.390 1.00 9.46 239 VAL E N 1
ATOM 14279 C CA . VAL E 2 239 ? 80.782 14.207 162.460 1.00 9.87 239 VAL E CA 1
ATOM 14280 C C . VAL E 2 239 ? 79.565 13.422 162.004 1.00 9.69 239 VAL E C 1
ATOM 14281 O O . VAL E 2 239 ? 79.446 12.228 162.220 1.00 10.28 239 VAL E O 1
ATOM 14285 N N . GLU E 2 240 ? 78.590 14.156 161.428 1.00 10.64 240 GLU E N 1
ATOM 14286 C CA . GLU E 2 240 ? 77.331 13.520 160.997 1.00 10.97 240 GLU E CA 1
ATOM 14287 C C . GLU E 2 240 ? 77.579 12.449 159.937 1.00 10.49 240 GLU E C 1
ATOM 14288 O O . GLU E 2 240 ? 76.982 11.366 159.958 1.00 10.85 240 GLU E O 1
ATOM 14294 N N . ASP E 2 241 ? 78.474 12.757 158.980 1.00 10.52 241 ASP E N 1
ATOM 14295 C CA . ASP E 2 241 ? 78.821 11.750 157.955 1.00 10.98 241 ASP E CA 1
ATOM 14296 C C . ASP E 2 241 ? 79.418 10.508 158.570 1.00 10.05 241 ASP E C 1
ATOM 14297 O O . ASP E 2 241 ? 79.086 9.381 158.210 1.00 10.13 241 ASP E O 1
ATOM 14302 N N . ILE E 2 242 ? 80.349 10.686 159.521 1.00 9.69 242 ILE E N 1
ATOM 14303 C CA . ILE E 2 242 ? 80.991 9.539 160.191 1.00 9.37 242 ILE E CA 1
ATOM 14304 C C . ILE E 2 242 ? 79.925 8.732 160.989 1.00 9.61 242 ILE E C 1
ATOM 14305 O O . ILE E 2 242 ? 79.880 7.527 160.926 1.00 9.85 242 ILE E O 1
ATOM 14310 N N . ALA E 2 243 ? 79.099 9.465 161.749 1.00 9.75 243 ALA E N 1
ATOM 14311 C CA . ALA E 2 243 ? 78.082 8.769 162.540 1.00 10.25 243 ALA E CA 1
ATOM 14312 C C . ALA E 2 243 ? 77.151 7.938 161.652 1.00 10.11 243 ALA E C 1
ATOM 14313 O O . ALA E 2 243 ? 76.717 6.850 161.997 1.00 11.03 243 ALA E O 1
ATOM 14315 N N . ASP E 2 244 ? 76.864 8.471 160.448 1.00 10.10 244 ASP E N 1
ATOM 14316 C CA . ASP E 2 244 ? 75.949 7.799 159.525 1.00 10.29 244 ASP E CA 1
ATOM 14317 C C . ASP E 2 244 ? 76.541 6.525 158.969 1.00 9.94 244 ASP E C 1
ATOM 14318 O O . ASP E 2 244 ? 75.795 5.739 158.345 1.00 10.65 244 ASP E O 1
ATOM 14323 N N . SER E 2 245 ? 77.814 6.275 159.143 1.00 10.02 245 SER E N 1
ATOM 14324 C CA . SER E 2 245 ? 78.407 5.031 158.639 1.00 10.11 245 SER E CA 1
ATOM 14325 C C . SER E 2 245 ? 77.790 3.782 159.274 1.00 10.11 245 SER E C 1
ATOM 14326 O O . SER E 2 245 ? 77.799 2.717 158.693 1.00 10.85 245 SER E O 1
ATOM 14329 N N . ALA E 2 246 ? 77.219 3.955 160.481 1.00 10.34 246 ALA E N 1
ATOM 14330 C CA . ALA E 2 246 ? 76.543 2.846 161.176 1.00 10.85 246 ALA E CA 1
ATOM 14331 C C . ALA E 2 246 ? 75.248 2.432 160.444 1.00 10.68 246 ALA E C 1
ATOM 14332 O O . ALA E 2 246 ? 74.744 1.329 160.706 1.00 11.85 246 ALA E O 1
ATOM 14334 N N . ASN E 2 247 ? 74.740 3.302 159.583 1.00 10.65 247 ASN E N 1
ATOM 14335 C CA . ASN E 2 247 ? 73.431 3.168 158.937 1.00 10.53 247 ASN E CA 1
ATOM 14336 C C . ASN E 2 247 ? 73.542 2.813 157.482 1.00 10.96 247 ASN E C 1
ATOM 14337 O O . ASN E 2 247 ? 72.502 2.753 156.787 1.00 11.55 247 ASN E O 1
ATOM 14342 N N . ALA E 2 248 ? 74.718 2.582 156.965 1.00 10.69 248 ALA E N 1
ATOM 14343 C CA . ALA E 2 248 ? 74.942 2.352 155.550 1.00 11.04 248 ALA E CA 1
ATOM 14344 C C . ALA E 2 248 ? 74.392 0.979 155.116 1.00 11.13 248 ALA E C 1
ATOM 14345 O O . ALA E 2 248 ? 74.282 0.044 155.876 1.00 12.16 248 ALA E O 1
ATOM 14347 N N . LEU E 2 249 ? 74.150 0.897 153.807 1.00 12.39 249 LEU E N 1
ATOM 14348 C CA . LEU E 2 249 ? 73.770 -0.356 153.164 1.00 13.14 249 LEU E CA 1
ATOM 14349 C C . LEU E 2 249 ? 74.879 -1.381 153.174 1.00 12.50 249 LEU E C 1
ATOM 14350 O O . LEU E 2 249 ? 74.683 -2.577 153.298 1.00 14.63 249 LEU E O 1
ATOM 14355 N N . ALA E 2 250 ? 76.135 -0.876 153.008 1.00 11.57 250 ALA E N 1
ATOM 14356 C CA . ALA E 2 250 ? 77.326 -1.701 152.880 1.00 11.44 250 ALA E CA 1
ATOM 14357 C C . ALA E 2 250 ? 78.509 -0.755 152.963 1.00 10.75 250 ALA E C 1
ATOM 14358 O O . ALA E 2 250 ? 78.370 0.453 152.760 1.00 11.03 250 ALA E O 1
ATOM 14360 N N . THR E 2 251 ? 79.676 -1.328 153.192 1.00 10.68 251 THR E N 1
ATOM 14361 C CA . THR E 2 251 ? 80.959 -0.629 153.094 1.00 10.29 251 THR E CA 1
ATOM 14362 C C . THR E 2 251 ? 81.714 -1.232 151.900 1.00 10.30 251 THR E C 1
ATOM 14363 O O . THR E 2 251 ? 81.852 -2.449 151.796 1.00 11.50 251 THR E O 1
ATOM 14367 N N . LEU E 2 252 ? 82.277 -0.317 151.089 1.00 9.74 252 LEU E N 1
ATOM 14368 C CA . LEU E 2 252 ? 83.224 -0.685 150.018 1.00 9.98 252 LEU E CA 1
ATOM 14369 C C . LEU E 2 252 ? 84.601 -0.237 150.532 1.00 9.76 252 LEU E C 1
ATOM 14370 O O . LEU E 2 252 ? 84.827 0.978 150.645 1.00 10.22 252 LEU E O 1
ATOM 14375 N N . SER E 2 253 ? 85.453 -1.169 150.809 1.00 9.65 253 SER E N 1
ATOM 14376 C CA . SER E 2 253 ? 86.821 -0.910 151.274 1.00 10.00 253 SER E CA 1
ATOM 14377 C C . SER E 2 253 ? 87.735 -1.160 150.072 1.00 9.59 253 SER E C 1
ATOM 14378 O O . SER E 2 253 ? 87.792 -2.268 149.560 1.00 10.50 253 SER E O 1
ATOM 14381 N N . LEU E 2 254 ? 88.465 -0.128 149.659 1.00 9.26 254 LEU E N 1
ATOM 14382 C CA . LEU E 2 254 ? 89.361 -0.231 148.496 1.00 9.47 254 LEU E CA 1
ATOM 14383 C C . LEU E 2 254 ? 90.785 -0.546 148.898 1.00 9.35 254 LEU E C 1
ATOM 14384 O O . LEU E 2 254 ? 91.568 -0.851 147.974 1.00 10.30 254 LEU E O 1
ATOM 14389 N N . ALA E 2 255 ? 91.138 -0.498 150.163 1.00 9.09 255 ALA E N 1
ATOM 14390 C CA . ALA E 2 255 ? 92.521 -0.580 150.577 1.00 9.11 255 ALA E CA 1
ATOM 14391 C C . ALA E 2 255 ? 92.632 -1.453 151.803 1.00 9.14 255 ALA E C 1
ATOM 14392 O O . ALA E 2 255 ? 92.180 -1.059 152.918 1.00 10.07 255 ALA E O 1
ATOM 14394 N N . ARG E 2 256 ? 93.189 -2.625 151.636 1.00 8.97 256 ARG E N 1
ATOM 14395 C CA . ARG E 2 256 ? 93.323 -3.579 152.744 1.00 9.44 256 ARG E CA 1
ATOM 14396 C C . ARG E 2 256 ? 94.050 -2.968 153.938 1.00 9.16 256 ARG E C 1
ATOM 14397 O O . ARG E 2 256 ? 93.697 -3.262 155.095 1.00 9.80 256 ARG E O 1
ATOM 14405 N N . TYR E 2 257 ? 95.072 -2.167 153.680 1.00 8.52 257 TYR E N 1
ATOM 14406 C CA . TYR E 2 257 ? 95.938 -1.650 154.733 1.00 8.52 257 TYR E CA 1
ATOM 14407 C C . TYR E 2 257 ? 95.578 -0.218 155.117 1.00 8.61 257 TYR E C 1
ATOM 14408 O O . TYR E 2 257 ? 96.249 0.370 155.989 1.00 9.75 257 TYR E O 1
ATOM 14417 N N . GLU E 2 258 ? 94.572 0.344 154.535 1.00 8.65 258 GLU E N 1
ATOM 14418 C CA . GLU E 2 258 ? 94.225 1.787 154.710 1.00 9.08 258 GLU E CA 1
ATOM 14419 C C . GLU E 2 258 ? 92.726 1.957 154.883 1.00 9.61 258 GLU E C 1
ATOM 14420 O O . GLU E 2 258 ? 92.109 2.750 154.186 1.00 11.76 258 GLU E O 1
ATOM 14426 N N . GLY E 2 259 ? 92.106 1.233 155.778 1.00 9.71 259 GLY E N 1
ATOM 14427 C CA . GLY E 2 259 ? 90.716 1.498 156.151 1.00 10.17 259 GLY E CA 1
ATOM 14428 C C . GLY E 2 259 ? 89.840 0.278 156.167 1.00 9.59 259 GLY E C 1
ATOM 14429 O O . GLY E 2 259 ? 88.763 0.342 156.789 1.00 9.85 259 GLY E O 1
ATOM 14430 N N . ASN E 2 260 ? 90.245 -0.823 155.582 1.00 9.91 260 ASN E N 1
ATOM 14431 C CA . ASN E 2 260 ? 89.448 -2.033 155.674 1.00 9.94 260 ASN E CA 1
ATOM 14432 C C . ASN E 2 260 ? 89.165 -2.400 157.141 1.00 9.68 260 ASN E C 1
ATOM 14433 O O . ASN E 2 260 ? 88.072 -2.927 157.392 1.00 10.38 260 ASN E O 1
ATOM 14438 N N . THR E 2 261 ? 90.067 -2.153 158.058 1.00 9.51 261 THR E N 1
ATOM 14439 C CA . THR E 2 261 ? 89.771 -2.510 159.444 1.00 9.80 261 THR E CA 1
ATOM 14440 C C . THR E 2 261 ? 88.617 -1.672 160.005 1.00 9.60 261 THR E C 1
ATOM 14441 O O . THR E 2 261 ? 87.953 -2.169 160.957 1.00 10.22 261 THR E O 1
ATOM 14445 N N . THR E 2 262 ? 88.379 -0.494 159.511 1.00 8.83 262 THR E N 1
ATOM 14446 C CA . THR E 2 262 ? 87.180 0.266 159.914 1.00 9.09 262 THR E CA 1
ATOM 14447 C C . THR E 2 262 ? 85.948 -0.381 159.294 1.00 9.53 262 THR E C 1
ATOM 14448 O O . THR E 2 262 ? 84.917 -0.513 159.982 1.00 10.10 262 THR E O 1
ATOM 14452 N N . GLY E 2 263 ? 86.010 -0.760 158.035 1.00 9.31 263 GLY E N 1
ATOM 14453 C CA . GLY E 2 263 ? 84.891 -1.493 157.451 1.00 10.11 263 GLY E CA 1
ATOM 14454 C C . GLY E 2 263 ? 84.592 -2.749 158.271 1.00 9.88 263 GLY E C 1
ATOM 14455 O O . GLY E 2 263 ? 83.382 -3.064 158.510 1.00 10.78 263 GLY E O 1
ATOM 14456 N N . GLU E 2 264 ? 85.615 -3.472 158.698 1.00 10.17 264 GLU E N 1
ATOM 14457 C CA . GLU E 2 264 ? 85.406 -4.651 159.546 1.00 10.97 264 GLU E CA 1
ATOM 14458 C C . GLU E 2 264 ? 84.754 -4.290 160.875 1.00 11.25 264 GLU E C 1
ATOM 14459 O O . GLU E 2 264 ? 83.881 -5.045 161.349 1.00 12.01 264 GLU E O 1
ATOM 14465 N N . LEU E 2 265 ? 85.189 -3.227 161.489 1.00 10.49 265 LEU E N 1
ATOM 14466 C CA . LEU E 2 265 ? 84.618 -2.809 162.764 1.00 11.01 265 LEU E CA 1
ATOM 14467 C C . LEU E 2 265 ? 83.146 -2.470 162.591 1.00 10.94 265 LEU E C 1
ATOM 14468 O O . LEU E 2 265 ? 82.310 -2.822 163.454 1.00 11.55 265 LEU E O 1
ATOM 14473 N N . LEU E 2 266 ? 82.778 -1.763 161.542 1.00 10.36 266 LEU E N 1
ATOM 14474 C CA . LEU E 2 266 ? 81.373 -1.423 161.307 1.00 10.09 266 LEU E CA 1
ATOM 14475 C C . LEU E 2 266 ? 80.556 -2.675 161.009 1.00 10.81 266 LEU E C 1
ATOM 14476 O O . LEU E 2 266 ? 79.350 -2.699 161.390 1.00 12.09 266 LEU E O 1
ATOM 14481 N N . GLN E 2 267 ? 81.119 -3.670 160.376 1.00 10.78 267 GLN E N 1
ATOM 14482 C CA . GLN E 2 267 ? 80.412 -4.943 160.191 1.00 11.22 267 GLN E CA 1
ATOM 14483 C C . GLN E 2 267 ? 80.188 -5.618 161.542 1.00 11.63 267 GLN E C 1
ATOM 14484 O O . GLN E 2 267 ? 79.037 -6.047 161.813 1.00 13.15 267 GLN E O 1
ATOM 14490 N N . LYS E 2 268 ? 81.210 -5.699 162.363 1.00 11.57 268 LYS E N 1
ATOM 14491 C CA . LYS E 2 268 ? 81.065 -6.373 163.653 1.00 12.33 268 LYS E CA 1
ATOM 14492 C C . LYS E 2 268 ? 80.068 -5.630 164.548 1.00 12.60 268 LYS E C 1
ATOM 14493 O O . LYS E 2 268 ? 79.239 -6.258 165.219 1.00 15.19 268 LYS E O 1
ATOM 14499 N N . THR E 2 269 ? 80.127 -4.318 164.575 1.00 11.86 269 THR E N 1
ATOM 14500 C CA . THR E 2 269 ? 79.369 -3.529 165.560 1.00 12.18 269 THR E CA 1
ATOM 14501 C C . THR E 2 269 ? 77.944 -3.300 165.083 1.00 12.33 269 THR E C 1
ATOM 14502 O O . THR E 2 269 ? 77.007 -3.362 165.915 1.00 13.78 269 THR E O 1
ATOM 14506 N N . PHE E 2 270 ? 77.741 -2.999 163.815 1.00 11.60 270 PHE E N 1
ATOM 14507 C CA . PHE E 2 270 ? 76.456 -2.516 163.273 1.00 11.52 270 PHE E CA 1
ATOM 14508 C C . PHE E 2 270 ? 75.901 -3.404 162.187 1.00 12.25 270 PHE E C 1
ATOM 14509 O O . PHE E 2 270 ? 74.864 -3.021 161.611 1.00 13.16 270 PHE E O 1
ATOM 14517 N N . ALA E 2 271 ? 76.545 -4.509 161.857 1.00 11.82 271 ALA E N 1
ATOM 14518 C CA . ALA E 2 271 ? 76.044 -5.401 160.813 1.00 12.56 271 ALA E CA 1
ATOM 14519 C C . ALA E 2 271 ? 75.978 -4.692 159.471 1.00 13.02 271 ALA E C 1
ATOM 14520 O O . ALA E 2 271 ? 75.118 -4.984 158.620 1.00 16.33 271 ALA E O 1
ATOM 14522 N N . VAL E 2 272 ? 76.885 -3.756 159.206 1.00 12.02 272 VAL E N 1
ATOM 14523 C CA . VAL E 2 272 ? 77.035 -3.179 157.864 1.00 11.74 272 VAL E CA 1
ATOM 14524 C C . VAL E 2 272 ? 77.982 -4.083 157.096 1.00 11.35 272 VAL E C 1
ATOM 14525 O O . VAL E 2 272 ? 79.147 -4.190 157.467 1.00 11.50 272 VAL E O 1
ATOM 14529 N N . PRO E 2 273 ? 77.531 -4.770 156.047 1.00 11.89 273 PRO E N 1
ATOM 14530 C CA . PRO E 2 273 ? 78.421 -5.723 155.389 1.00 11.80 273 PRO E CA 1
ATOM 14531 C C . PRO E 2 273 ? 79.589 -5.019 154.705 1.00 11.46 273 PRO E C 1
ATOM 14532 O O . PRO E 2 273 ? 79.375 -4.081 153.969 1.00 13.05 273 PRO E O 1
ATOM 14536 N N . ASN E 2 274 ? 80.798 -5.496 154.971 1.00 11.11 274 ASN E N 1
ATOM 14537 C CA . ASN E 2 274 ? 82.024 -4.930 154.381 1.00 10.88 274 ASN E CA 1
ATOM 14538 C C . ASN E 2 274 ? 82.453 -5.739 153.174 1.00 11.29 274 ASN E C 1
ATOM 14539 O O . ASN E 2 274 ? 82.554 -6.951 153.246 1.00 14.46 274 ASN E O 1
ATOM 14544 N N . ALA E 2 275 ? 82.737 -5.043 152.087 1.00 11.33 275 ALA E N 1
ATOM 14545 C CA . ALA E 2 275 ? 83.252 -5.636 150.849 1.00 11.38 275 ALA E CA 1
ATOM 14546 C C . ALA E 2 275 ? 84.632 -5.051 150.557 1.00 11.04 275 ALA E C 1
ATOM 14547 O O . ALA E 2 275 ? 84.704 -3.909 150.115 1.00 12.05 275 ALA E O 1
ATOM 14549 N N . LEU E 2 276 ? 85.659 -5.815 150.789 1.00 10.73 276 LEU E N 1
ATOM 14550 C CA . LEU E 2 276 ? 87.040 -5.439 150.441 1.00 10.85 276 LEU E CA 1
ATOM 14551 C C . LEU E 2 276 ? 87.277 -5.882 149.028 1.00 10.45 276 LEU E C 1
ATOM 14552 O O . LEU E 2 276 ? 87.062 -7.041 148.669 1.00 12.18 276 LEU E O 1
ATOM 14557 N N . VAL E 2 277 ? 87.729 -4.963 148.185 1.00 10.68 277 VAL E N 1
ATOM 14558 C CA . VAL E 2 277 ? 88.092 -5.265 146.788 1.00 10.67 277 VAL E CA 1
ATOM 14559 C C . VAL E 2 277 ? 89.520 -4.851 146.556 1.00 9.97 277 VAL E C 1
ATOM 14560 O O . VAL E 2 277 ? 90.092 -4.033 147.327 1.00 10.77 277 VAL E O 1
ATOM 14564 N N . ASN E 2 278 ? 90.132 -5.341 145.484 1.00 10.39 278 ASN E N 1
ATOM 14565 C CA . ASN E 2 278 ? 91.453 -4.865 145.081 1.00 9.71 278 ASN E CA 1
ATOM 14566 C C . ASN E 2 278 ? 91.388 -3.361 144.860 1.00 9.89 278 ASN E C 1
ATOM 14567 O O . ASN E 2 278 ? 90.476 -2.825 144.230 1.00 10.32 278 ASN E O 1
ATOM 14572 N N . THR E 2 279 ? 92.429 -2.670 145.309 1.00 9.83 279 THR E N 1
ATOM 14573 C CA . THR E 2 279 ? 92.515 -1.255 145.079 1.00 9.62 279 THR E CA 1
ATOM 14574 C C . THR E 2 279 ? 92.449 -0.990 143.564 1.00 10.03 279 THR E C 1
ATOM 14575 O O . THR E 2 279 ? 93.139 -1.692 142.798 1.00 9.94 279 THR E O 1
ATOM 14579 N N . PRO E 2 280 ? 91.637 -0.030 143.108 1.00 9.67 280 PRO E N 1
ATOM 14580 C CA . PRO E 2 280 ? 91.307 0.097 141.667 1.00 9.82 280 PRO E CA 1
ATOM 14581 C C . PRO E 2 280 ? 92.380 0.810 140.837 1.00 9.23 280 PRO E C 1
ATOM 14582 O O . PRO E 2 280 ? 92.112 1.829 140.236 1.00 9.93 280 PRO E O 1
ATOM 14586 N N . TYR E 2 281 ? 93.569 0.234 140.818 1.00 9.28 281 TYR E N 1
ATOM 14587 C CA . TYR E 2 281 ? 94.637 0.625 139.878 1.00 9.34 281 TYR E CA 1
ATOM 14588 C C . TYR E 2 281 ? 94.541 -0.333 138.695 1.00 9.14 281 TYR E C 1
ATOM 14589 O O . TYR E 2 281 ? 94.569 -1.560 138.838 1.00 10.36 281 TYR E O 1
ATOM 14598 N N . GLY E 2 282 ? 94.452 0.266 137.528 1.00 9.58 282 GLY E N 1
ATOM 14599 C CA . GLY E 2 282 ? 94.341 -0.491 136.285 1.00 9.62 282 GLY E CA 1
ATOM 14600 C C . GLY E 2 282 ? 92.910 -0.842 135.937 1.00 9.92 282 GLY E C 1
ATOM 14601 O O . GLY E 2 282 ? 91.935 -0.520 136.623 1.00 10.97 282 GLY E O 1
ATOM 14602 N N . ILE E 2 283 ? 92.791 -1.534 134.829 1.00 9.54 283 ILE E N 1
ATOM 14603 C CA . ILE E 2 283 ? 91.497 -1.769 134.196 1.00 9.91 283 ILE E CA 1
ATOM 14604 C C . ILE E 2 283 ? 90.744 -2.891 134.954 1.00 10.03 283 ILE E C 1
ATOM 14605 O O . ILE E 2 283 ? 89.587 -2.635 135.349 1.00 10.30 283 ILE E O 1
ATOM 14610 N N . LYS E 2 284 ? 91.298 -4.071 135.102 1.00 9.53 284 LYS E N 1
ATOM 14611 C CA . LYS E 2 284 ? 90.579 -5.150 135.743 1.00 10.10 284 LYS E CA 1
ATOM 14612 C C . LYS E 2 284 ? 90.151 -4.756 137.150 1.00 9.98 284 LYS E C 1
ATOM 14613 O O . LYS E 2 284 ? 89.033 -5.064 137.575 1.00 10.47 284 LYS E O 1
ATOM 14619 N N . ASN E 2 285 ? 91.052 -4.144 137.924 1.00 9.54 285 ASN E N 1
ATOM 14620 C CA . ASN E 2 285 ? 90.654 -3.820 139.308 1.00 9.71 285 ASN E CA 1
ATOM 14621 C C . ASN E 2 285 ? 89.516 -2.816 139.329 1.00 10.09 285 ASN E C 1
ATOM 14622 O O . ASN E 2 285 ? 88.664 -2.879 140.221 1.00 10.20 285 ASN E O 1
ATOM 14627 N N . THR E 2 286 ? 89.510 -1.875 138.404 1.00 9.35 286 THR E N 1
ATOM 14628 C CA . THR E 2 286 ? 88.379 -0.933 138.313 1.00 9.29 286 THR E CA 1
ATOM 14629 C C . THR E 2 286 ? 87.112 -1.688 137.893 1.00 9.76 286 THR E C 1
ATOM 14630 O O . THR E 2 286 ? 86.045 -1.463 138.499 1.00 10.21 286 THR E O 1
ATOM 14634 N N . ASP E 2 287 ? 87.186 -2.559 136.913 1.00 9.76 287 ASP E N 1
ATOM 14635 C CA . ASP E 2 287 ? 86.030 -3.352 136.491 1.00 10.03 287 ASP E CA 1
ATOM 14636 C C . ASP E 2 287 ? 85.466 -4.085 137.713 1.00 10.73 287 ASP E C 1
ATOM 14637 O O . ASP E 2 287 ? 84.231 -4.100 137.894 1.00 11.10 287 ASP E O 1
ATOM 14642 N N . ASP E 2 288 ? 86.317 -4.734 138.463 1.00 10.34 288 ASP E N 1
ATOM 14643 C CA . ASP E 2 288 ? 85.828 -5.564 139.566 1.00 10.88 288 ASP E CA 1
ATOM 14644 C C . ASP E 2 288 ? 85.253 -4.700 140.696 1.00 11.56 288 ASP E C 1
ATOM 14645 O O . ASP E 2 288 ? 84.309 -5.130 141.390 1.00 11.63 288 ASP E O 1
ATOM 14650 N N . MET E 2 289 ? 85.793 -3.498 140.910 1.00 10.12 289 MET E N 1
ATOM 14651 C CA . MET E 2 289 ? 85.196 -2.582 141.894 1.00 10.12 289 MET E CA 1
ATOM 14652 C C . MET E 2 289 ? 83.779 -2.235 141.448 1.00 10.85 289 MET E C 1
ATOM 14653 O O . MET E 2 289 ? 82.835 -2.262 142.265 1.00 11.27 289 MET E O 1
ATOM 14658 N N . LEU E 2 290 ? 83.616 -1.862 140.191 1.00 10.49 290 LEU E N 1
ATOM 14659 C CA . LEU E 2 290 ? 82.283 -1.515 139.674 1.00 11.47 290 LEU E CA 1
ATOM 14660 C C . LEU E 2 290 ? 81.336 -2.698 139.719 1.00 11.12 290 LEU E C 1
ATOM 14661 O O . LEU E 2 290 ? 80.149 -2.490 140.077 1.00 11.94 290 LEU E O 1
ATOM 14666 N N . ARG E 2 291 ? 81.795 -3.881 139.456 1.00 11.20 291 ARG E N 1
ATOM 14667 C CA . ARG E 2 291 ? 80.922 -5.064 139.584 1.00 12.41 291 ARG E CA 1
ATOM 14668 C C . ARG E 2 291 ? 80.479 -5.219 141.024 1.00 12.15 291 ARG E C 1
ATOM 14669 O O . ARG E 2 291 ? 79.312 -5.592 141.271 1.00 13.83 291 ARG E O 1
ATOM 14677 N N . LYS E 2 292 ? 81.357 -4.997 141.993 1.00 12.10 292 LYS E N 1
ATOM 14678 C CA . LYS E 2 292 ? 80.970 -5.120 143.392 1.00 12.70 292 LYS E CA 1
ATOM 14679 C C . LYS E 2 292 ? 79.936 -4.056 143.768 1.00 12.36 292 LYS E C 1
ATOM 14680 O O . LYS E 2 292 ? 78.960 -4.338 144.480 1.00 13.47 292 LYS E O 1
ATOM 14686 N N . ILE E 2 293 ? 80.143 -2.838 143.321 1.00 11.77 293 ILE E N 1
ATOM 14687 C CA . ILE E 2 293 ? 79.193 -1.756 143.597 1.00 12.07 293 ILE E CA 1
ATOM 14688 C C . ILE E 2 293 ? 77.820 -2.148 143.017 1.00 12.86 293 ILE E C 1
ATOM 14689 O O . ILE E 2 293 ? 76.805 -2.010 143.714 1.00 13.99 293 ILE E O 1
ATOM 14694 N N . ALA E 2 294 ? 77.791 -2.669 141.805 1.00 13.45 294 ALA E N 1
ATOM 14695 C CA . ALA E 2 294 ? 76.516 -3.076 141.169 1.00 14.64 294 ALA E CA 1
ATOM 14696 C C . ALA E 2 294 ? 75.897 -4.181 142.024 1.00 14.55 294 ALA E C 1
ATOM 14697 O O . ALA E 2 294 ? 74.632 -4.173 142.189 1.00 17.35 294 ALA E O 1
ATOM 14699 N N . GLU E 2 295 ? 76.642 -5.141 142.461 1.00 15.00 295 GLU E N 1
ATOM 14700 C CA . GLU E 2 295 ? 76.134 -6.273 143.259 1.00 17.23 295 GLU E CA 1
ATOM 14701 C C . GLU E 2 295 ? 75.478 -5.762 144.544 1.00 17.05 295 GLU E C 1
ATOM 14702 O O . GLU E 2 295 ? 74.337 -6.195 144.876 1.00 19.23 295 GLU E O 1
ATOM 14708 N N . VAL E 2 296 ? 76.176 -4.909 145.269 1.00 15.89 296 VAL E N 1
ATOM 14709 C CA . VAL E 2 296 ? 75.715 -4.492 146.601 1.00 16.61 296 VAL E CA 1
ATOM 14710 C C . VAL E 2 296 ? 74.521 -3.541 146.461 1.00 16.85 296 VAL E C 1
ATOM 14711 O O . VAL E 2 296 ? 73.639 -3.558 147.313 1.00 23.11 296 VAL E O 1
ATOM 14715 N N . THR E 2 297 ? 74.459 -2.723 145.432 1.00 15.22 297 THR E N 1
ATOM 14716 C CA . THR E 2 297 ? 73.456 -1.657 145.303 1.00 16.12 297 THR E CA 1
ATOM 14717 C C . THR E 2 297 ? 72.278 -2.094 144.426 1.00 17.05 297 THR E C 1
ATOM 14718 O O . THR E 2 297 ? 71.215 -1.454 144.487 1.00 18.97 297 THR E O 1
ATOM 14722 N N . GLY E 2 298 ? 72.483 -3.075 143.574 1.00 17.70 298 GLY E N 1
ATOM 14723 C CA . GLY E 2 298 ? 71.483 -3.450 142.562 1.00 20.05 298 GLY E CA 1
ATOM 14724 C C . GLY E 2 298 ? 71.418 -2.434 141.410 1.00 22.62 298 GLY E C 1
ATOM 14725 O O . GLY E 2 298 ? 70.483 -2.564 140.573 1.00 25.88 298 GLY E O 1
ATOM 14726 N N . LYS E 2 299 ? 72.333 -1.466 141.345 1.00 20.96 299 LYS E N 1
ATOM 14727 C CA . LYS E 2 299 ? 72.366 -0.410 140.302 1.00 20.23 299 LYS E CA 1
ATOM 14728 C C . LYS E 2 299 ? 73.226 -0.965 139.134 1.00 20.01 299 LYS E C 1
ATOM 14729 O O . LYS E 2 299 ? 74.187 -1.691 139.315 1.00 23.39 299 LYS E O 1
ATOM 14735 N N A GLU E 2 300 ? 72.860 -0.576 137.924 0.50 20.88 300 GLU E N 1
ATOM 14736 N N B GLU E 2 300 ? 72.827 -0.710 137.904 0.50 19.43 300 GLU E N 1
ATOM 14737 C CA A GLU E 2 300 ? 73.540 -0.974 136.660 0.50 18.82 300 GLU E CA 1
ATOM 14738 C CA B GLU E 2 300 ? 73.637 -1.140 136.731 0.50 18.16 300 GLU E CA 1
ATOM 14739 C C A GLU E 2 300 ? 74.817 -0.147 136.521 0.50 15.76 300 GLU E C 1
ATOM 14740 C C B GLU E 2 300 ? 74.803 -0.170 136.498 0.50 15.64 300 GLU E C 1
ATOM 14741 O O A GLU E 2 300 ? 74.798 1.026 136.848 0.50 17.13 300 GLU E O 1
ATOM 14742 O O B GLU E 2 300 ? 74.685 1.058 136.653 0.50 16.22 300 GLU E O 1
ATOM 14753 N N . ILE E 2 301 ? 75.866 -0.730 135.951 1.00 16.09 301 ILE E N 1
ATOM 14754 C CA . ILE E 2 301 ? 77.029 0.089 135.541 1.00 16.13 301 ILE E CA 1
ATOM 14755 C C . ILE E 2 301 ? 76.611 0.879 134.317 1.00 15.23 301 ILE E C 1
ATOM 14756 O O . ILE E 2 301 ? 76.087 0.335 133.337 1.00 16.59 301 ILE E O 1
ATOM 14761 N N . PRO E 2 302 ? 76.809 2.200 134.324 1.00 16.12 302 PRO E N 1
ATOM 14762 C CA . PRO E 2 302 ? 76.339 3.035 133.234 1.00 16.35 302 PRO E CA 1
ATOM 14763 C C . PRO E 2 302 ? 77.213 2.969 131.948 1.00 15.94 302 PRO E C 1
ATOM 14764 O O . PRO E 2 302 ? 78.404 2.779 132.009 1.00 15.44 302 PRO E O 1
ATOM 14768 N N . GLU E 2 303 ? 76.603 3.322 130.815 1.00 16.71 303 GLU E N 1
ATOM 14769 C CA . GLU E 2 303 ? 77.304 3.426 129.526 1.00 16.68 303 GLU E CA 1
ATOM 14770 C C . GLU E 2 303 ? 78.451 4.404 129.618 1.00 14.60 303 GLU E C 1
ATOM 14771 O O . GLU E 2 303 ? 79.490 4.208 128.968 1.00 15.02 303 GLU E O 1
ATOM 14777 N N . SER E 2 304 ? 78.309 5.465 130.391 1.00 15.02 304 SER E N 1
ATOM 14778 C CA . SER E 2 304 ? 79.364 6.458 130.500 1.00 14.49 304 SER E CA 1
ATOM 14779 C C . SER E 2 304 ? 80.665 5.829 130.974 1.00 13.10 304 SER E C 1
ATOM 14780 O O . SER E 2 304 ? 81.746 6.278 130.558 1.00 14.07 304 SER E O 1
ATOM 14783 N N . LEU E 2 305 ? 80.610 4.845 131.851 1.00 12.80 305 LEU E N 1
ATOM 14784 C CA . LEU E 2 305 ? 81.839 4.204 132.362 1.00 11.74 305 LEU E CA 1
ATOM 14785 C C . LEU E 2 305 ? 82.398 3.216 131.342 1.00 11.65 305 LEU E C 1
ATOM 14786 O O . LEU E 2 305 ? 83.608 3.046 131.265 1.00 11.91 305 LEU E O 1
ATOM 14791 N N . VAL E 2 306 ? 81.531 2.536 130.568 1.00 12.52 306 VAL E N 1
ATOM 14792 C CA . VAL E 2 306 ? 82.006 1.729 129.420 1.00 11.92 306 VAL E CA 1
ATOM 14793 C C . VAL E 2 306 ? 82.817 2.619 128.486 1.00 12.21 306 VAL E C 1
ATOM 14794 O O . VAL E 2 306 ? 83.859 2.207 127.953 1.00 11.64 306 VAL E O 1
ATOM 14798 N N A ARG E 2 307 ? 82.321 3.817 128.244 0.50 11.99 307 ARG E N 1
ATOM 14799 N N B ARG E 2 307 ? 82.307 3.805 128.217 0.50 12.74 307 ARG E N 1
ATOM 14800 C CA A ARG E 2 307 ? 83.016 4.771 127.346 0.50 11.69 307 ARG E CA 1
ATOM 14801 C CA B ARG E 2 307 ? 83.024 4.745 127.325 0.50 13.12 307 ARG E CA 1
ATOM 14802 C C A ARG E 2 307 ? 84.333 5.286 127.932 0.50 11.25 307 ARG E C 1
ATOM 14803 C C B ARG E 2 307 ? 84.347 5.181 127.955 0.50 11.84 307 ARG E C 1
ATOM 14804 O O A ARG E 2 307 ? 85.319 5.431 127.188 0.50 10.76 307 ARG E O 1
ATOM 14805 O O B ARG E 2 307 ? 85.367 5.069 127.273 0.50 11.27 307 ARG E O 1
ATOM 14820 N N . GLU E 2 308 ? 84.336 5.648 129.206 1.00 11.21 308 GLU E N 1
ATOM 14821 C CA . GLU E 2 308 ? 85.591 6.091 129.830 1.00 10.76 308 GLU E CA 1
ATOM 14822 C C . GLU E 2 308 ? 86.610 4.954 129.780 1.00 9.99 308 GLU E C 1
ATOM 14823 O O . GLU E 2 308 ? 87.809 5.213 129.486 1.00 10.24 308 GLU E O 1
ATOM 14829 N N . ARG E 2 309 ? 86.185 3.745 130.079 1.00 9.97 309 ARG E N 1
ATOM 14830 C CA . ARG E 2 309 ? 87.040 2.588 129.975 1.00 10.06 309 ARG E CA 1
ATOM 14831 C C . ARG E 2 309 ? 87.607 2.418 128.556 1.00 9.80 309 ARG E C 1
ATOM 14832 O O . ARG E 2 309 ? 88.791 2.172 128.378 1.00 9.90 309 ARG E O 1
ATOM 14840 N N . GLY E 2 310 ? 86.727 2.557 127.574 1.00 10.25 310 GLY E N 1
ATOM 14841 C CA . GLY E 2 310 ? 87.179 2.413 126.194 1.00 10.22 310 GLY E CA 1
ATOM 14842 C C . GLY E 2 310 ? 88.134 3.494 125.767 1.00 9.91 310 GLY E C 1
ATOM 14843 O O . GLY E 2 310 ? 89.029 3.196 124.948 1.00 10.28 310 GLY E O 1
ATOM 14844 N N . ILE E 2 311 ? 87.962 4.715 126.231 1.00 9.92 311 ILE E N 1
ATOM 14845 C CA . ILE E 2 311 ? 88.917 5.803 125.907 1.00 10.17 311 ILE E CA 1
ATOM 14846 C C . ILE E 2 311 ? 90.262 5.506 126.568 1.00 9.58 311 ILE E C 1
ATOM 14847 O O . ILE E 2 311 ? 91.317 5.743 125.957 1.00 9.98 311 ILE E O 1
ATOM 14852 N N . ALA E 2 312 ? 90.258 4.976 127.801 1.00 9.41 312 ALA E N 1
ATOM 14853 C CA . ALA E 2 312 ? 91.501 4.605 128.469 1.00 9.11 312 ALA E CA 1
ATOM 14854 C C . ALA E 2 312 ? 92.204 3.489 127.674 1.00 9.08 312 ALA E C 1
ATOM 14855 O O . ALA E 2 312 ? 93.421 3.561 127.472 1.00 9.52 312 ALA E O 1
ATOM 14857 N N . LEU E 2 313 ? 91.469 2.462 127.307 1.00 9.17 313 LEU E N 1
ATOM 14858 C CA . LEU E 2 313 ? 92.077 1.365 126.547 1.00 9.72 313 LEU E CA 1
ATOM 14859 C C . LEU E 2 313 ? 92.640 1.864 125.226 1.00 9.42 313 LEU E C 1
ATOM 14860 O O . LEU E 2 313 ? 93.734 1.433 124.817 1.00 10.03 313 LEU E O 1
ATOM 14865 N N . ASP E 2 314 ? 91.920 2.746 124.544 1.00 9.55 314 ASP E N 1
ATOM 14866 C CA . ASP E 2 314 ? 92.390 3.281 123.261 1.00 9.75 314 ASP E CA 1
ATOM 14867 C C . ASP E 2 314 ? 93.726 3.948 123.435 1.00 9.59 314 ASP E C 1
ATOM 14868 O O . ASP E 2 314 ? 94.641 3.784 122.625 1.00 10.35 314 ASP E O 1
ATOM 14873 N N . ALA E 2 315 ? 93.846 4.775 124.480 1.00 9.48 315 ALA E N 1
ATOM 14874 C CA . ALA E 2 315 ? 95.072 5.521 124.772 1.00 9.67 315 ALA E CA 1
ATOM 14875 C C . ALA E 2 315 ? 96.196 4.571 125.128 1.00 9.41 315 ALA E C 1
ATOM 14876 O O . ALA E 2 315 ? 97.346 4.749 124.667 1.00 10.09 315 ALA E O 1
ATOM 14878 N N . LEU E 2 316 ? 95.933 3.591 125.970 1.00 8.80 316 LEU E N 1
ATOM 14879 C CA . LEU E 2 316 ? 96.978 2.677 126.401 1.00 8.84 316 LEU E CA 1
ATOM 14880 C C . LEU E 2 316 ? 97.434 1.786 125.239 1.00 8.60 316 LEU E C 1
ATOM 14881 O O . LEU E 2 316 ? 98.605 1.399 125.166 1.00 9.25 316 LEU E O 1
ATOM 14886 N N . ALA E 2 317 ? 96.519 1.486 124.309 1.00 9.07 317 ALA E N 1
ATOM 14887 C CA . ALA E 2 317 ? 96.893 0.657 123.155 1.00 9.27 317 ALA E CA 1
ATOM 14888 C C . ALA E 2 317 ? 97.880 1.393 122.234 1.00 9.47 317 ALA E C 1
ATOM 14889 O O . ALA E 2 317 ? 98.623 0.696 121.530 1.00 10.04 317 ALA E O 1
ATOM 14891 N N . ASP E 2 318 ? 97.919 2.707 122.245 1.00 9.53 318 ASP E N 1
ATOM 14892 C CA . ASP E 2 318 ? 98.907 3.471 121.473 1.00 10.00 318 ASP E CA 1
ATOM 14893 C C . ASP E 2 318 ? 100.297 3.348 122.054 1.00 9.59 318 ASP E C 1
ATOM 14894 O O . ASP E 2 318 ? 101.271 3.769 121.429 1.00 10.60 318 ASP E O 1
ATOM 14899 N N . LEU E 2 319 ? 100.422 2.789 123.277 1.00 9.15 319 LEU E N 1
ATOM 14900 C CA . LEU E 2 319 ? 101.674 2.800 124.040 1.00 9.04 319 LEU E CA 1
ATOM 14901 C C . LEU E 2 319 ? 102.227 1.417 124.313 1.00 9.12 319 LEU E C 1
ATOM 14902 O O . LEU E 2 319 ? 103.467 1.253 124.390 1.00 9.73 319 LEU E O 1
ATOM 14907 N N . ALA E 2 320 ? 101.377 0.421 124.546 1.00 9.06 320 ALA E N 1
ATOM 14908 C CA . ALA E 2 320 ? 101.842 -0.800 125.245 1.00 9.51 320 ALA E CA 1
ATOM 14909 C C . ALA E 2 320 ? 102.864 -1.582 124.427 1.00 9.30 320 ALA E C 1
ATOM 14910 O O . ALA E 2 320 ? 103.996 -1.757 124.891 1.00 10.13 320 ALA E O 1
ATOM 14912 N N . HIS E 2 321 ? 102.534 -2.095 123.247 1.00 9.26 321 HIS E N 1
ATOM 14913 C CA . HIS E 2 321 ? 103.520 -2.891 122.516 1.00 9.24 321 HIS E CA 1
ATOM 14914 C C . HIS E 2 321 ? 104.609 -2.052 121.895 1.00 9.64 321 HIS E C 1
ATOM 14915 O O . HIS E 2 321 ? 105.751 -2.551 121.721 1.00 11.36 321 HIS E O 1
ATOM 14922 N N . MET E 2 322 ? 104.346 -0.802 121.596 1.00 9.07 322 MET E N 1
ATOM 14923 C CA . MET E 2 322 ? 105.369 0.062 121.014 1.00 8.88 322 MET E CA 1
ATOM 14924 C C . MET E 2 322 ? 106.438 0.431 122.035 1.00 8.95 322 MET E C 1
ATOM 14925 O O . MET E 2 322 ? 107.628 0.289 121.772 1.00 11.52 322 MET E O 1
ATOM 14930 N N . PHE E 2 323 ? 106.027 1.011 123.172 1.00 8.59 323 PHE E N 1
ATOM 14931 C CA . PHE E 2 323 ? 106.967 1.615 124.109 1.00 8.52 323 PHE E CA 1
ATOM 14932 C C . PHE E 2 323 ? 107.154 0.857 125.394 1.00 9.00 323 PHE E C 1
ATOM 14933 O O . PHE E 2 323 ? 108.156 1.063 126.063 1.00 10.71 323 PHE E O 1
ATOM 14941 N N . PHE E 2 324 ? 106.176 0.055 125.822 1.00 8.69 324 PHE E N 1
ATOM 14942 C CA . PHE E 2 324 ? 106.235 -0.540 127.168 1.00 8.75 324 PHE E CA 1
ATOM 14943 C C . PHE E 2 324 ? 106.688 -1.966 127.208 1.00 9.01 324 PHE E C 1
ATOM 14944 O O . PHE E 2 324 ? 107.256 -2.425 128.203 1.00 9.44 324 PHE E O 1
ATOM 14952 N N . ALA E 2 325 ? 106.414 -2.749 126.152 1.00 9.20 325 ALA E N 1
ATOM 14953 C CA . ALA E 2 325 ? 106.619 -4.187 126.228 1.00 9.35 325 ALA E CA 1
ATOM 14954 C C . ALA E 2 325 ? 108.048 -4.484 126.594 1.00 9.57 325 ALA E C 1
ATOM 14955 O O . ALA E 2 325 ? 108.996 -3.934 126.034 1.00 10.23 325 ALA E O 1
ATOM 14957 N N . ASN E 2 326 ? 108.168 -5.418 127.549 1.00 10.25 326 ASN E N 1
ATOM 14958 C CA . ASN E 2 326 ? 109.443 -5.925 128.034 1.00 11.44 326 ASN E CA 1
ATOM 14959 C C . ASN E 2 326 ? 110.266 -4.912 128.816 1.00 11.76 326 ASN E C 1
ATOM 14960 O O . ASN E 2 326 ? 111.399 -5.243 129.206 1.00 15.13 326 ASN E O 1
ATOM 14965 N N . LYS E 2 327 ? 109.748 -3.752 129.134 1.00 9.94 327 LYS E N 1
ATOM 14966 C CA . LYS E 2 327 ? 110.486 -2.790 129.936 1.00 10.20 327 LYS E CA 1
ATOM 14967 C C . LYS E 2 327 ? 110.335 -3.147 131.409 1.00 9.61 327 LYS E C 1
ATOM 14968 O O . LYS E 2 327 ? 109.260 -3.547 131.869 1.00 10.89 327 LYS E O 1
ATOM 14974 N N A LYS E 2 328 ? 111.437 -3.002 132.137 0.50 9.04 328 LYS E N 1
ATOM 14975 N N B LYS E 2 328 ? 111.433 -2.970 132.143 0.50 9.11 328 LYS E N 1
ATOM 14976 C CA A LYS E 2 328 ? 111.503 -3.449 133.532 0.50 9.35 328 LYS E CA 1
ATOM 14977 C CA B LYS E 2 328 ? 111.598 -3.428 133.533 0.50 9.36 328 LYS E CA 1
ATOM 14978 C C A LYS E 2 328 ? 111.233 -2.264 134.458 0.50 8.69 328 LYS E C 1
ATOM 14979 C C B LYS E 2 328 ? 111.318 -2.281 134.510 0.50 8.92 328 LYS E C 1
ATOM 14980 O O A LYS E 2 328 ? 111.739 -1.154 134.248 0.50 8.53 328 LYS E O 1
ATOM 14981 O O B LYS E 2 328 ? 111.989 -1.227 134.430 0.50 9.49 328 LYS E O 1
ATOM 14992 N N . VAL E 2 329 ? 110.407 -2.499 135.454 1.00 8.66 329 VAL E N 1
ATOM 14993 C CA . VAL E 2 329 ? 109.915 -1.451 136.371 1.00 8.70 329 VAL E CA 1
ATOM 14994 C C . VAL E 2 329 ? 110.181 -1.849 137.807 1.00 8.78 329 VAL E C 1
ATOM 14995 O O . VAL E 2 329 ? 109.976 -3.004 138.214 1.00 9.01 329 VAL E O 1
ATOM 14999 N N . ALA E 2 330 ? 110.562 -0.843 138.603 1.00 8.01 330 ALA E N 1
ATOM 15000 C CA . ALA E 2 330 ? 110.541 -0.950 140.065 1.00 8.05 330 ALA E CA 1
ATOM 15001 C C . ALA E 2 330 ? 109.487 -0.023 140.610 1.00 7.95 330 ALA E C 1
ATOM 15002 O O . ALA E 2 330 ? 109.350 1.102 140.127 1.00 8.65 330 ALA E O 1
ATOM 15004 N N . ILE E 2 331 ? 108.737 -0.484 141.599 1.00 7.94 331 ILE E N 1
ATOM 15005 C CA . ILE E 2 331 ? 107.618 0.277 142.195 1.00 7.78 331 ILE E CA 1
ATOM 15006 C C . ILE E 2 331 ? 107.792 0.301 143.689 1.00 7.74 331 ILE E C 1
ATOM 15007 O O . ILE E 2 331 ? 108.032 -0.744 144.305 1.00 8.24 331 ILE E O 1
ATOM 15012 N N . PHE E 2 332 ? 107.634 1.475 144.300 1.00 7.66 332 PHE E N 1
ATOM 15013 C CA . PHE E 2 332 ? 107.613 1.573 145.767 1.00 7.88 332 PHE E CA 1
ATOM 15014 C C . PHE E 2 332 ? 106.522 2.527 146.195 1.00 7.60 332 PHE E C 1
ATOM 15015 O O . PHE E 2 332 ? 106.100 3.420 145.452 1.00 8.24 332 PHE E O 1
ATOM 15023 N N . GLY E 2 333 ? 106.066 2.335 147.428 1.00 7.88 333 GLY E N 1
ATOM 15024 C CA . GLY E 2 333 ? 104.965 3.119 147.981 1.00 8.34 333 GLY E CA 1
ATOM 15025 C C . GLY E 2 333 ? 104.148 2.293 148.936 1.00 7.72 333 GLY E C 1
ATOM 15026 O O . GLY E 2 333 ? 104.594 1.246 149.404 1.00 7.96 333 GLY E O 1
ATOM 15027 N N . HIS E 2 334 ? 102.966 2.802 149.228 1.00 7.96 334 HIS E N 1
ATOM 15028 C CA . HIS E 2 334 ? 102.055 2.082 150.145 1.00 7.76 334 HIS E CA 1
ATOM 15029 C C . HIS E 2 334 ? 101.740 0.721 149.572 1.00 8.13 334 HIS E C 1
ATOM 15030 O O . HIS E 2 334 ? 101.674 0.558 148.341 1.00 8.45 334 HIS E O 1
ATOM 15037 N N . PRO E 2 335 ? 101.489 -0.303 150.400 1.00 8.46 335 PRO E N 1
ATOM 15038 C CA . PRO E 2 335 ? 101.304 -1.651 149.861 1.00 8.90 335 PRO E CA 1
ATOM 15039 C C . PRO E 2 335 ? 100.126 -1.800 148.904 1.00 8.55 335 PRO E C 1
ATOM 15040 O O . PRO E 2 335 ? 100.248 -2.512 147.915 1.00 9.50 335 PRO E O 1
ATOM 15044 N N . ASP E 2 336 ? 99.001 -1.167 149.184 1.00 8.67 336 ASP E N 1
ATOM 15045 C CA . ASP E 2 336 ? 97.863 -1.278 148.263 1.00 8.85 336 ASP E CA 1
ATOM 15046 C C . ASP E 2 336 ? 98.206 -0.684 146.892 1.00 9.13 336 ASP E C 1
ATOM 15047 O O . ASP E 2 336 ? 97.807 -1.210 145.853 1.00 10.31 336 ASP E O 1
ATOM 15052 N N . LEU E 2 337 ? 98.926 0.419 146.890 1.00 8.62 337 LEU E N 1
ATOM 15053 C CA A LEU E 2 337 ? 99.353 1.083 145.665 0.80 8.67 337 LEU E CA 1
ATOM 15054 C CA B LEU E 2 337 ? 99.420 1.155 145.687 0.20 8.52 337 LEU E CA 1
ATOM 15055 C C . LEU E 2 337 ? 100.407 0.255 144.932 1.00 8.57 337 LEU E C 1
ATOM 15056 O O . LEU E 2 337 ? 100.340 0.126 143.708 1.00 9.28 337 LEU E O 1
ATOM 15065 N N . VAL E 2 338 ? 101.391 -0.311 145.640 1.00 8.15 338 VAL E N 1
ATOM 15066 C CA . VAL E 2 338 ? 102.440 -1.097 144.967 1.00 8.35 338 VAL E CA 1
ATOM 15067 C C . VAL E 2 338 ? 101.814 -2.293 144.272 1.00 9.00 338 VAL E C 1
ATOM 15068 O O . VAL E 2 338 ? 102.150 -2.590 143.112 1.00 9.67 338 VAL E O 1
ATOM 15072 N N . LEU E 2 339 ? 100.990 -3.042 144.989 1.00 8.94 339 LEU E N 1
ATOM 15073 C CA . LEU E 2 339 ? 100.386 -4.236 144.415 1.00 9.90 339 LEU E CA 1
ATOM 15074 C C . LEU E 2 339 ? 99.425 -3.874 143.297 1.00 10.12 339 LEU E C 1
ATOM 15075 O O . LEU E 2 339 ? 99.441 -4.553 142.240 1.00 11.98 339 LEU E O 1
ATOM 15080 N N . GLY E 2 340 ? 98.637 -2.860 143.440 1.00 9.45 340 GLY E N 1
ATOM 15081 C CA . GLY E 2 340 ? 97.740 -2.446 142.390 1.00 9.67 340 GLY E CA 1
ATOM 15082 C C . GLY E 2 340 ? 98.479 -1.940 141.170 1.00 9.19 340 GLY E C 1
ATOM 15083 O O . GLY E 2 340 ? 98.123 -2.316 140.030 1.00 9.62 340 GLY E O 1
ATOM 15084 N N . LEU E 2 341 ? 99.499 -1.126 141.338 1.00 8.63 341 LEU E N 1
ATOM 15085 C CA . LEU E 2 341 ? 100.278 -0.663 140.174 1.00 8.73 341 LEU E CA 1
ATOM 15086 C C . LEU E 2 341 ? 100.990 -1.811 139.512 1.00 9.12 341 LEU E C 1
ATOM 15087 O O . LEU E 2 341 ? 101.161 -1.744 138.263 1.00 9.74 341 LEU E O 1
ATOM 15092 N N . ALA E 2 342 ? 101.425 -2.826 140.220 1.00 8.50 342 ALA E N 1
ATOM 15093 C CA . ALA E 2 342 ? 102.082 -3.950 139.543 1.00 8.76 342 ALA E CA 1
ATOM 15094 C C . ALA E 2 342 ? 101.083 -4.605 138.597 1.00 9.22 342 ALA E C 1
ATOM 15095 O O . ALA E 2 342 ? 101.455 -5.006 137.484 1.00 9.76 342 ALA E O 1
ATOM 15097 N N . GLN E 2 343 ? 99.840 -4.755 139.013 1.00 9.12 343 GLN E N 1
ATOM 15098 C CA . GLN E 2 343 ? 98.810 -5.339 138.147 1.00 10.21 343 GLN E CA 1
ATOM 15099 C C . GLN E 2 343 ? 98.529 -4.417 136.953 1.00 10.38 343 GLN E C 1
ATOM 15100 O O . GLN E 2 343 ? 98.438 -4.923 135.791 1.00 11.51 343 GLN E O 1
ATOM 15106 N N . PHE E 2 344 ? 98.398 -3.135 137.156 1.00 9.60 344 PHE E N 1
ATOM 15107 C CA . PHE E 2 344 ? 98.271 -2.186 136.046 1.00 10.06 344 PHE E CA 1
ATOM 15108 C C . PHE E 2 344 ? 99.426 -2.331 135.064 1.00 9.56 344 PHE E C 1
ATOM 15109 O O . PHE E 2 344 ? 99.225 -2.395 133.833 1.00 10.35 344 PHE E O 1
ATOM 15117 N N . CYS E 2 345 ? 100.633 -2.364 135.565 1.00 9.11 345 CYS E N 1
ATOM 15118 C CA . CYS E 2 345 ? 101.798 -2.440 134.692 1.00 9.51 345 CYS E CA 1
ATOM 15119 C C . CYS E 2 345 ? 101.694 -3.628 133.761 1.00 9.72 345 CYS E C 1
ATOM 15120 O O . CYS E 2 345 ? 101.971 -3.506 132.552 1.00 9.92 345 CYS E O 1
ATOM 15123 N N A MET E 2 346 ? 101.320 -4.794 134.272 0.50 9.26 346 MET E N 1
ATOM 15124 N N B MET E 2 346 ? 101.301 -4.777 134.289 0.50 9.02 346 MET E N 1
ATOM 15125 C CA A MET E 2 346 ? 101.246 -5.968 133.387 0.50 9.96 346 MET E CA 1
ATOM 15126 C CA B MET E 2 346 ? 101.221 -5.966 133.441 0.50 9.50 346 MET E CA 1
ATOM 15127 C C A MET E 2 346 ? 100.112 -5.852 132.366 0.50 10.10 346 MET E C 1
ATOM 15128 C C B MET E 2 346 ? 100.148 -5.829 132.377 0.50 9.62 346 MET E C 1
ATOM 15129 O O A MET E 2 346 ? 100.229 -6.430 131.258 0.50 10.72 346 MET E O 1
ATOM 15130 O O B MET E 2 346 ? 100.392 -6.385 131.270 0.50 10.44 346 MET E O 1
ATOM 15139 N N . GLU E 2 347 ? 99.051 -5.143 132.633 1.00 9.11 347 GLU E N 1
ATOM 15140 C CA . GLU E 2 347 ? 98.020 -4.927 131.620 1.00 9.66 347 GLU E CA 1
ATOM 15141 C C . GLU E 2 347 ? 98.563 -4.203 130.394 1.00 9.64 347 GLU E C 1
ATOM 15142 O O . GLU E 2 347 ? 98.033 -4.399 129.306 1.00 10.85 347 GLU E O 1
ATOM 15148 N N . VAL E 2 348 ? 99.564 -3.366 130.582 1.00 9.22 348 VAL E N 1
ATOM 15149 C CA . VAL E 2 348 ? 100.153 -2.566 129.498 1.00 9.46 348 VAL E CA 1
ATOM 15150 C C . VAL E 2 348 ? 101.508 -3.088 129.075 1.00 9.02 348 VAL E C 1
ATOM 15151 O O . VAL E 2 348 ? 102.252 -2.375 128.398 1.00 9.66 348 VAL E O 1
ATOM 15155 N N . GLU E 2 349 ? 101.813 -4.344 129.429 1.00 9.03 349 GLU E N 1
ATOM 15156 C CA . GLU E 2 349 ? 103.015 -5.074 128.985 1.00 9.54 349 GLU E CA 1
ATOM 15157 C C . GLU E 2 349 ? 104.303 -4.632 129.667 1.00 8.94 349 GLU E C 1
ATOM 15158 O O . GLU E 2 349 ? 105.389 -5.117 129.297 1.00 9.74 349 GLU E O 1
ATOM 15164 N N . LEU E 2 350 ? 104.244 -3.760 130.671 1.00 9.29 350 LEU E N 1
ATOM 15165 C CA . LEU E 2 350 ? 105.414 -3.499 131.503 1.00 8.92 350 LEU E CA 1
ATOM 15166 C C . LEU E 2 350 ? 105.667 -4.696 132.413 1.00 9.59 350 LEU E C 1
ATOM 15167 O O . LEU E 2 350 ? 104.750 -5.491 132.698 1.00 10.64 350 LEU E O 1
ATOM 15172 N N . GLU E 2 351 ? 106.912 -4.801 132.879 1.00 9.06 351 GLU E N 1
ATOM 15173 C CA . GLU E 2 351 ? 107.340 -5.935 133.717 1.00 9.52 351 GLU E CA 1
ATOM 15174 C C . GLU E 2 351 ? 107.825 -5.408 135.056 1.00 8.98 351 GLU E C 1
ATOM 15175 O O . GLU E 2 351 ? 108.972 -4.988 135.180 1.00 9.98 351 GLU E O 1
ATOM 15181 N N . PRO E 2 352 ? 106.965 -5.425 136.084 1.00 9.56 352 PRO E N 1
ATOM 15182 C CA . PRO E 2 352 ? 107.329 -4.929 137.426 1.00 9.95 352 PRO E CA 1
ATOM 15183 C C . PRO E 2 352 ? 108.149 -5.995 138.173 1.00 10.03 352 PRO E C 1
ATOM 15184 O O . PRO E 2 352 ? 107.638 -6.856 138.830 1.00 12.69 352 PRO E O 1
ATOM 15188 N N . VAL E 2 353 ? 109.463 -5.921 138.035 1.00 10.04 353 VAL E N 1
ATOM 15189 C CA . VAL E 2 353 ? 110.392 -6.934 138.538 1.00 10.63 353 VAL E CA 1
ATOM 15190 C C . VAL E 2 353 ? 110.788 -6.709 139.973 1.00 9.70 353 VAL E C 1
ATOM 15191 O O . VAL E 2 353 ? 111.346 -7.628 140.596 1.00 10.63 353 VAL E O 1
ATOM 15195 N N . LEU E 2 354 ? 110.584 -5.515 140.505 1.00 9.28 354 LEU E N 1
ATOM 15196 C CA . LEU E 2 354 ? 111.000 -5.186 141.878 1.00 9.27 354 LEU E CA 1
ATOM 15197 C C . LEU E 2 354 ? 109.915 -4.350 142.516 1.00 8.69 354 LEU E C 1
ATOM 15198 O O . LEU E 2 354 ? 109.606 -3.265 142.005 1.00 9.11 354 LEU E O 1
ATOM 15203 N N . LEU E 2 355 ? 109.313 -4.861 143.584 1.00 8.23 355 LEU E N 1
ATOM 15204 C CA . LEU E 2 355 ? 108.273 -4.176 144.341 1.00 8.38 355 LEU E CA 1
ATOM 15205 C C . LEU E 2 355 ? 108.801 -3.978 145.748 1.00 8.43 355 LEU E C 1
ATOM 15206 O O . LEU E 2 355 ? 109.266 -4.943 146.347 1.00 9.97 355 LEU E O 1
ATOM 15211 N N . LEU E 2 356 ? 108.750 -2.764 146.248 1.00 7.77 356 LEU E N 1
ATOM 15212 C CA A LEU E 2 356 ? 109.284 -2.475 147.592 0.80 8.37 356 LEU E CA 1
ATOM 15213 C CA B LEU E 2 356 ? 109.295 -2.415 147.569 0.20 7.39 356 LEU E CA 1
ATOM 15214 C C . LEU E 2 356 ? 108.165 -1.912 148.457 1.00 8.05 356 LEU E C 1
ATOM 15215 O O . LEU E 2 356 ? 107.515 -0.940 148.086 1.00 8.47 356 LEU E O 1
ATOM 15224 N N . ILE E 2 357 ? 107.963 -2.557 149.594 1.00 7.89 357 ILE E N 1
ATOM 15225 C CA . ILE E 2 357 ? 106.965 -2.177 150.604 1.00 8.25 357 ILE E CA 1
ATOM 15226 C C . ILE E 2 357 ? 107.701 -1.934 151.899 1.00 8.38 357 ILE E C 1
ATOM 15227 O O . ILE E 2 357 ? 108.555 -2.722 152.325 1.00 9.49 357 ILE E O 1
ATOM 15232 N N . GLY E 2 358 ? 107.404 -0.812 152.560 1.00 8.37 358 GLY E N 1
ATOM 15233 C CA . GLY E 2 358 ? 108.350 -0.190 153.497 1.00 8.74 358 GLY E CA 1
ATOM 15234 C C . GLY E 2 358 ? 108.176 -0.419 154.942 1.00 8.69 358 GLY E C 1
ATOM 15235 O O . GLY E 2 358 ? 108.802 0.330 155.708 1.00 11.28 358 GLY E O 1
ATOM 15236 N N . ASP E 2 359 ? 107.441 -1.415 155.423 1.00 8.64 359 ASP E N 1
ATOM 15237 C CA . ASP E 2 359 ? 107.236 -1.558 156.886 1.00 9.01 359 ASP E CA 1
ATOM 15238 C C . ASP E 2 359 ? 107.220 -3.000 157.317 1.00 9.04 359 ASP E C 1
ATOM 15239 O O . ASP E 2 359 ? 107.394 -3.923 156.511 1.00 9.48 359 ASP E O 1
ATOM 15244 N N . ASP E 2 360 ? 107.006 -3.167 158.618 1.00 9.58 360 ASP E N 1
ATOM 15245 C CA . ASP E 2 360 ? 107.122 -4.420 159.349 1.00 9.87 360 ASP E CA 1
ATOM 15246 C C . ASP E 2 360 ? 105.900 -5.302 159.271 1.00 10.15 360 ASP E C 1
ATOM 15247 O O . ASP E 2 360 ? 105.782 -6.248 160.079 1.00 11.16 360 ASP E O 1
ATOM 15252 N N . GLN E 2 361 ? 105.018 -5.115 158.278 1.00 9.95 361 GLN E N 1
ATOM 15253 C CA . GLN E 2 361 ? 103.740 -5.846 158.195 1.00 10.51 361 GLN E CA 1
ATOM 15254 C C . GLN E 2 361 ? 103.834 -7.056 157.265 1.00 10.58 361 GLN E C 1
ATOM 15255 O O . GLN E 2 361 ? 102.793 -7.510 156.750 1.00 11.43 361 GLN E O 1
ATOM 15261 N N . GLY E 2 362 ? 104.995 -7.620 157.078 1.00 11.12 362 GLY E N 1
ATOM 15262 C CA . GLY E 2 362 ? 105.181 -8.730 156.169 1.00 11.93 362 GLY E CA 1
ATOM 15263 C C . GLY E 2 362 ? 104.340 -9.950 156.453 1.00 13.08 362 GLY E C 1
ATOM 15264 O O . GLY E 2 362 ? 104.019 -10.679 155.473 1.00 14.55 362 GLY E O 1
ATOM 15265 N N . ASN E 2 363 ? 103.977 -10.201 157.678 1.00 13.66 363 ASN E N 1
ATOM 15266 C CA . ASN E 2 363 ? 103.117 -11.357 157.977 1.00 16.26 363 ASN E CA 1
ATOM 15267 C C . ASN E 2 363 ? 101.786 -11.165 157.260 1.00 16.04 363 ASN E C 1
ATOM 15268 O O . ASN E 2 363 ? 101.150 -12.129 156.887 1.00 19.76 363 ASN E O 1
ATOM 15273 N N . LYS E 2 364 ? 101.306 -9.944 157.182 1.00 14.34 364 LYS E N 1
ATOM 15274 C CA . LYS E 2 364 ? 100.084 -9.651 156.451 1.00 14.15 364 LYS E CA 1
ATOM 15275 C C . LYS E 2 364 ? 100.328 -9.696 154.957 1.00 13.36 364 LYS E C 1
ATOM 15276 O O . LYS E 2 364 ? 99.514 -10.268 154.185 1.00 14.76 364 LYS E O 1
ATOM 15282 N N . TYR E 2 365 ? 101.397 -9.111 154.442 1.00 12.87 365 TYR E N 1
ATOM 15283 C CA . TYR E 2 365 ? 101.627 -9.043 152.999 1.00 12.40 365 TYR E CA 1
ATOM 15284 C C . TYR E 2 365 ? 101.720 -10.434 152.412 1.00 12.97 365 TYR E C 1
ATOM 15285 O O . TYR E 2 365 ? 101.258 -10.653 151.303 1.00 13.80 365 TYR E O 1
ATOM 15294 N N . LYS E 2 366 ? 102.313 -11.377 153.123 1.00 13.72 366 LYS E N 1
ATOM 15295 C CA . LYS E 2 366 ? 102.445 -12.741 152.594 1.00 15.16 366 LYS E CA 1
ATOM 15296 C C . LYS E 2 366 ? 101.097 -13.355 152.309 1.00 16.79 366 LYS E C 1
ATOM 15297 O O . LYS E 2 366 ? 101.054 -14.277 151.462 1.00 19.64 366 LYS E O 1
ATOM 15303 N N . LYS E 2 367 ? 100.054 -12.948 152.982 1.00 15.36 367 LYS E N 1
ATOM 15304 C CA . LYS E 2 367 ? 98.694 -13.464 152.793 1.00 17.65 367 LYS E CA 1
ATOM 15305 C C . LYS E 2 367 ? 97.874 -12.623 151.823 1.00 15.27 367 LYS E C 1
ATOM 15306 O O . LYS E 2 367 ? 96.691 -12.964 151.598 1.00 16.94 367 LYS E O 1
ATOM 15312 N N . ASP E 2 368 ? 98.440 -11.595 151.222 1.00 13.22 368 ASP E N 1
ATOM 15313 C CA . ASP E 2 368 ? 97.630 -10.737 150.351 1.00 12.77 368 ASP E CA 1
ATOM 15314 C C . ASP E 2 368 ? 97.286 -11.551 149.105 1.00 12.86 368 ASP E C 1
ATOM 15315 O O . ASP E 2 368 ? 98.169 -12.035 148.413 1.00 14.05 368 ASP E O 1
ATOM 15320 N N . PRO E 2 369 ? 96.018 -11.626 148.745 1.00 12.92 369 PRO E N 1
ATOM 15321 C CA . PRO E 2 369 ? 95.654 -12.421 147.571 1.00 13.89 369 PRO E CA 1
ATOM 15322 C C . PRO E 2 369 ? 96.228 -11.880 146.266 1.00 13.14 369 PRO E C 1
ATOM 15323 O O . PRO E 2 369 ? 96.328 -12.610 145.258 1.00 14.94 369 PRO E O 1
ATOM 15327 N N . ARG E 2 370 ? 96.629 -10.613 146.227 1.00 11.61 370 ARG E N 1
ATOM 15328 C CA . ARG E 2 370 ? 97.212 -10.081 145.013 1.00 12.60 370 ARG E CA 1
ATOM 15329 C C . ARG E 2 370 ? 98.591 -10.688 144.755 1.00 12.65 370 ARG E C 1
ATOM 15330 O O . ARG E 2 370 ? 99.017 -10.710 143.557 1.00 13.39 370 ARG E O 1
ATOM 15338 N N . ILE E 2 371 ? 99.302 -11.144 145.764 1.00 13.49 371 ILE E N 1
ATOM 15339 C CA A ILE E 2 371 ? 100.606 -11.870 145.580 0.60 15.96 371 ILE E CA 1
ATOM 15340 C CA B ILE E 2 371 ? 100.624 -11.692 145.413 0.40 11.75 371 ILE E CA 1
ATOM 15341 C C . ILE E 2 371 ? 100.375 -13.067 144.715 1.00 14.94 371 ILE E C 1
ATOM 15342 O O . ILE E 2 371 ? 101.126 -13.356 143.782 1.00 15.00 371 ILE E O 1
ATOM 15351 N N . GLU E 2 372 ? 99.348 -13.852 145.105 1.00 15.96 372 GLU E N 1
ATOM 15352 C CA . GLU E 2 372 ? 98.997 -15.067 144.349 1.00 17.80 372 GLU E CA 1
ATOM 15353 C C . GLU E 2 372 ? 98.609 -14.690 142.926 1.00 15.63 372 GLU E C 1
ATOM 15354 O O . GLU E 2 372 ? 98.939 -15.409 141.982 1.00 18.62 372 GLU E O 1
ATOM 15360 N N . GLU E 2 373 ? 97.860 -13.616 142.745 1.00 14.47 373 GLU E N 1
ATOM 15361 C CA . GLU E 2 373 ? 97.446 -13.117 141.401 1.00 15.63 373 GLU E CA 1
ATOM 15362 C C . GLU E 2 373 ? 98.706 -12.838 140.577 1.00 15.91 373 GLU E C 1
ATOM 15363 O O . GLU E 2 373 ? 98.794 -13.247 139.419 1.00 20.14 373 GLU E O 1
ATOM 15369 N N . LEU E 2 374 ? 99.700 -12.189 141.158 1.00 15.10 374 LEU E N 1
ATOM 15370 C CA . LEU E 2 374 ? 100.974 -11.962 140.423 1.00 16.63 374 LEU E CA 1
ATOM 15371 C C . LEU E 2 374 ? 101.668 -13.288 140.154 1.00 15.97 374 LEU E C 1
ATOM 15372 O O . LEU E 2 374 ? 102.220 -13.453 139.037 1.00 19.99 374 LEU E O 1
ATOM 15377 N N . LYS E 2 375 ? 101.768 -14.176 141.120 1.00 17.33 375 LYS E N 1
ATOM 15378 C CA . LYS E 2 375 ? 102.413 -15.513 140.907 1.00 19.81 375 LYS E CA 1
ATOM 15379 C C . LYS E 2 375 ? 101.802 -16.269 139.735 1.00 22.52 375 LYS E C 1
ATOM 15380 O O . LYS E 2 375 ? 102.571 -16.961 138.990 1.00 32.60 375 LYS E O 1
ATOM 15386 N N . ASN E 2 376 ? 100.483 -16.116 139.547 1.00 20.36 376 ASN E N 1
ATOM 15387 C CA . ASN E 2 376 ? 99.735 -16.858 138.539 1.00 24.61 376 ASN E CA 1
ATOM 15388 C C . ASN E 2 376 ? 99.802 -16.174 137.202 1.00 28.35 376 ASN E C 1
ATOM 15389 O O . ASN E 2 376 ? 99.508 -16.782 136.308 1.00 31.71 376 ASN E O 1
ATOM 15394 N N . THR E 2 377 ? 100.335 -14.981 137.094 1.00 22.96 377 THR E N 1
ATOM 15395 C CA . THR E 2 377 ? 100.383 -14.250 135.825 1.00 24.80 377 THR E CA 1
ATOM 15396 C C . THR E 2 377 ? 101.810 -13.973 135.375 1.00 20.06 377 THR E C 1
ATOM 15397 O O . THR E 2 377 ? 102.042 -13.947 134.166 1.00 22.82 377 THR E O 1
ATOM 15401 N N . ALA E 2 378 ? 102.726 -13.634 136.222 1.00 17.21 378 ALA E N 1
ATOM 15402 C CA . ALA E 2 378 ? 103.996 -13.071 135.755 1.00 16.54 378 ALA E CA 1
ATOM 15403 C C . ALA E 2 378 ? 104.778 -14.128 134.975 1.00 15.95 378 ALA E C 1
ATOM 15404 O O . ALA E 2 378 ? 104.863 -15.291 135.397 1.00 21.29 378 ALA E O 1
ATOM 15406 N N . HIS E 2 379 ? 105.438 -13.683 133.930 1.00 13.78 379 HIS E N 1
ATOM 15407 C CA . HIS E 2 379 ? 106.374 -14.523 133.140 1.00 13.76 379 HIS E CA 1
ATOM 15408 C C . HIS E 2 379 ? 107.831 -14.162 133.370 1.00 14.96 379 HIS E C 1
ATOM 15409 O O . HIS E 2 379 ? 108.697 -14.615 132.624 1.00 17.45 379 HIS E O 1
ATOM 15416 N N . PHE E 2 380 ? 108.070 -13.367 134.366 1.00 13.90 380 PHE E N 1
ATOM 15417 C CA . PHE E 2 380 ? 109.387 -12.881 134.744 1.00 14.39 380 PHE E CA 1
ATOM 15418 C C . PHE E 2 380 ? 109.437 -12.974 136.266 1.00 13.92 380 PHE E C 1
ATOM 15419 O O . PHE E 2 380 ? 108.397 -12.896 136.948 1.00 14.37 380 PHE E O 1
ATOM 15427 N N . ASP E 2 381 ? 110.637 -13.105 136.768 1.00 14.63 381 ASP E N 1
ATOM 15428 C CA . ASP E 2 381 ? 110.805 -13.074 138.223 1.00 15.30 381 ASP E CA 1
ATOM 15429 C C . ASP E 2 381 ? 110.387 -11.726 138.799 1.00 13.30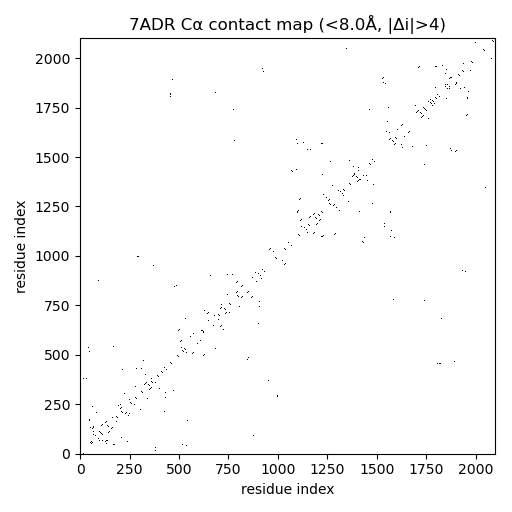 381 ASP E C 1
ATOM 15430 O O . ASP E 2 381 ? 110.725 -10.699 138.204 1.00 14.17 381 ASP E O 1
ATOM 15435 N N . ILE E 2 382 ? 109.779 -11.761 139.969 1.00 13.69 382 ILE E N 1
ATOM 15436 C CA . ILE E 2 382 ? 109.466 -10.550 140.735 1.00 12.72 382 ILE E CA 1
ATOM 15437 C C . ILE E 2 382 ? 110.049 -10.726 142.120 1.00 12.97 382 ILE E C 1
ATOM 15438 O O . ILE E 2 382 ? 109.816 -11.765 142.775 1.00 15.61 382 ILE E O 1
ATOM 15443 N N . GLU E 2 383 ? 110.802 -9.744 142.557 1.00 11.76 383 GLU E N 1
ATOM 15444 C CA . GLU E 2 383 ? 111.230 -9.689 143.955 1.00 11.42 383 GLU E CA 1
ATOM 15445 C C . GLU E 2 383 ? 110.377 -8.673 144.681 1.00 10.16 383 GLU E C 1
ATOM 15446 O O . GLU E 2 383 ? 110.330 -7.520 144.242 1.00 10.68 383 GLU E O 1
ATOM 15452 N N . ILE E 2 384 ? 109.744 -9.080 145.749 1.00 10.18 384 ILE E N 1
ATOM 15453 C CA . ILE E 2 384 ? 108.949 -8.193 146.629 1.00 10.32 384 ILE E CA 1
ATOM 15454 C C . ILE E 2 384 ? 109.714 -8.074 147.915 1.00 10.15 384 ILE E C 1
ATOM 15455 O O . ILE E 2 384 ? 109.802 -9.046 148.682 1.00 12.25 384 ILE E O 1
ATOM 15460 N N . VAL E 2 385 ? 110.279 -6.907 148.162 1.00 9.40 385 VAL E N 1
ATOM 15461 C CA . VAL E 2 385 ? 111.054 -6.662 149.381 1.00 9.68 385 VAL E CA 1
ATOM 15462 C C . VAL E 2 385 ? 110.126 -5.978 150.357 1.00 9.06 385 VAL E C 1
ATOM 15463 O O . VAL E 2 385 ? 109.638 -4.885 150.064 1.00 10.30 385 VAL E O 1
ATOM 15467 N N . HIS E 2 386 ? 109.888 -6.598 151.507 1.00 9.55 386 HIS E N 1
ATOM 15468 C CA . HIS E 2 386 ? 109.122 -5.965 152.583 1.00 10.71 386 HIS E CA 1
ATOM 15469 C C . HIS E 2 386 ? 110.065 -5.502 153.671 1.00 9.01 386 HIS E C 1
ATOM 15470 O O . HIS E 2 386 ? 111.231 -5.881 153.753 1.00 10.05 386 HIS E O 1
ATOM 15477 N N . ASN E 2 387 ? 109.531 -4.629 154.528 1.00 9.47 387 ASN E N 1
ATOM 15478 C CA . ASN E 2 387 ? 110.381 -3.898 155.469 1.00 9.27 387 ASN E CA 1
ATOM 15479 C C . ASN E 2 387 ? 111.494 -3.147 154.701 1.00 9.04 387 ASN E C 1
ATOM 15480 O O . ASN E 2 387 ? 112.565 -2.942 155.216 1.00 10.63 387 ASN E O 1
ATOM 15485 N N . ALA E 2 388 ? 111.203 -2.747 153.480 1.00 9.40 388 ALA E N 1
ATOM 15486 C CA . ALA E 2 388 ? 112.223 -2.111 152.616 1.00 9.08 388 ALA E CA 1
ATOM 15487 C C . ALA E 2 388 ? 112.442 -0.668 152.972 1.00 8.56 388 ALA E C 1
ATOM 15488 O O . ALA E 2 388 ? 111.501 0.006 153.341 1.00 10.93 388 ALA E O 1
ATOM 15490 N N . ASP E 2 389 ? 113.657 -0.185 152.765 1.00 8.55 389 ASP E N 1
ATOM 15491 C CA . ASP E 2 389 ? 113.961 1.220 152.643 1.00 8.35 389 ASP E CA 1
ATOM 15492 C C . ASP E 2 389 ? 114.340 1.519 151.216 1.00 8.17 389 ASP E C 1
ATOM 15493 O O . ASP E 2 389 ? 114.354 0.624 150.351 1.00 9.26 389 ASP E O 1
ATOM 15498 N N . LEU E 2 390 ? 114.599 2.784 150.901 1.00 7.77 390 LEU E N 1
ATOM 15499 C CA . LEU E 2 390 ? 114.921 3.156 149.529 1.00 8.19 390 LEU E CA 1
ATOM 15500 C C . LEU E 2 390 ? 116.360 2.878 149.212 1.00 8.17 390 LEU E C 1
ATOM 15501 O O . LEU E 2 390 ? 116.729 2.787 148.014 1.00 9.29 390 LEU E O 1
ATOM 15506 N N . TRP E 2 391 ? 117.211 2.659 150.192 1.00 8.78 391 TRP E N 1
ATOM 15507 C CA . TRP E 2 391 ? 118.560 2.148 149.926 1.00 10.21 391 TRP E CA 1
ATOM 15508 C C . TRP E 2 391 ? 118.469 0.781 149.302 1.00 10.02 391 TRP E C 1
ATOM 15509 O O . TRP E 2 391 ? 119.298 0.403 148.466 1.00 11.97 391 TRP E O 1
ATOM 15520 N N A GLU E 2 392 ? 117.433 -0.054 149.618 0.50 10.22 392 GLU E N 1
ATOM 15521 N N B GLU E 2 392 ? 117.489 0.003 149.644 0.50 10.61 392 GLU E N 1
ATOM 15522 C CA A GLU E 2 392 ? 117.191 -1.395 149.012 0.50 10.89 392 GLU E CA 1
ATOM 15523 C CA B GLU E 2 392 ? 117.491 -1.259 148.964 0.50 11.11 392 GLU E CA 1
ATOM 15524 C C A GLU E 2 392 ? 117.073 -1.286 147.490 0.50 10.61 392 GLU E C 1
ATOM 15525 C C B GLU E 2 392 ? 117.399 -1.067 147.452 0.50 10.50 392 GLU E C 1
ATOM 15526 O O A GLU E 2 392 ? 117.408 -2.284 146.783 0.50 10.64 392 GLU E O 1
ATOM 15527 O O B GLU E 2 392 ? 118.054 -1.803 146.704 0.50 9.96 392 GLU E O 1
ATOM 15538 N N . LEU E 2 393 ? 116.536 -0.175 146.988 1.00 9.48 393 LEU E N 1
ATOM 15539 C CA . LEU E 2 393 ? 116.445 0.091 145.550 1.00 9.48 393 LEU E CA 1
ATOM 15540 C C . LEU E 2 393 ? 117.792 0.530 144.991 1.00 9.26 393 LEU E C 1
ATOM 15541 O O . LEU E 2 393 ? 118.282 -0.021 143.987 1.00 10.00 393 LEU E O 1
ATOM 15546 N N . GLU E 2 394 ? 118.405 1.522 145.621 1.00 9.12 394 GLU E N 1
ATOM 15547 C CA . GLU E 2 394 ? 119.664 2.095 145.139 1.00 9.39 394 GLU E CA 1
ATOM 15548 C C . GLU E 2 394 ? 120.748 1.021 145.119 1.00 9.25 394 GLU E C 1
ATOM 15549 O O . GLU E 2 394 ? 121.510 0.940 144.138 1.00 9.98 394 GLU E O 1
ATOM 15555 N N . LYS E 2 395 ? 120.840 0.218 146.149 1.00 9.31 395 LYS E N 1
ATOM 15556 C CA . LYS E 2 395 ? 121.858 -0.821 146.226 1.00 10.54 395 LYS E CA 1
ATOM 15557 C C . LYS E 2 395 ? 121.667 -1.851 145.131 1.00 9.97 395 LYS E C 1
ATOM 15558 O O . LYS E 2 395 ? 122.653 -2.342 144.549 1.00 11.11 395 LYS E O 1
ATOM 15564 N N . ARG E 2 396 ? 120.440 -2.207 144.824 1.00 9.86 396 ARG E N 1
ATOM 15565 C CA . ARG E 2 396 ? 120.198 -3.206 143.761 1.00 9.88 396 ARG E CA 1
ATOM 15566 C C . ARG E 2 396 ? 120.567 -2.638 142.414 1.00 10.24 396 ARG E C 1
ATOM 15567 O O . ARG E 2 396 ? 121.162 -3.353 141.588 1.00 11.17 396 ARG E O 1
ATOM 15575 N N . ILE E 2 397 ? 120.279 -1.374 142.151 1.00 9.47 397 ILE E N 1
ATOM 15576 C CA . ILE E 2 397 ? 120.729 -0.727 140.902 1.00 10.53 397 ILE E CA 1
ATOM 15577 C C . ILE E 2 397 ? 122.247 -0.699 140.870 1.00 10.86 397 ILE E C 1
ATOM 15578 O O . ILE E 2 397 ? 122.864 -1.049 139.841 1.00 12.34 397 ILE E O 1
ATOM 15583 N N . ASN E 2 398 ? 122.889 -0.358 141.968 1.00 10.57 398 ASN E N 1
ATOM 15584 C CA . ASN E 2 398 ? 124.354 -0.324 142.012 1.00 11.84 398 ASN E CA 1
ATOM 15585 C C . ASN E 2 398 ? 124.946 -1.690 141.702 1.00 12.76 398 ASN E C 1
ATOM 15586 O O . ASN E 2 398 ? 126.045 -1.734 141.124 1.00 15.21 398 ASN E O 1
ATOM 15591 N N . ALA E 2 399 ? 124.289 -2.744 142.104 1.00 12.25 399 ALA E N 1
ATOM 15592 C CA . ALA E 2 399 ? 124.757 -4.115 141.902 1.00 13.48 399 ALA E CA 1
ATOM 15593 C C . ALA E 2 399 ? 124.438 -4.618 140.508 1.00 14.46 399 ALA E C 1
ATOM 15594 O O . ALA E 2 399 ? 124.828 -5.770 140.215 1.00 18.44 399 ALA E O 1
ATOM 15596 N N . GLY E 2 400 ? 123.761 -3.876 139.680 1.00 13.27 400 GLY E N 1
ATOM 15597 C CA . GLY E 2 400 ? 123.527 -4.240 138.284 1.00 14.33 400 GLY E CA 1
ATOM 15598 C C . GLY E 2 400 ? 122.102 -4.457 137.864 1.00 13.95 400 GLY E C 1
ATOM 15599 O O . GLY E 2 400 ? 121.882 -4.854 136.711 1.00 14.96 400 GLY E O 1
ATOM 15600 N N . LEU E 2 401 ? 121.127 -4.212 138.708 1.00 12.61 401 LEU E N 1
ATOM 15601 C CA . LEU E 2 401 ? 119.741 -4.370 138.275 1.00 12.90 401 LEU E CA 1
ATOM 15602 C C . LEU E 2 401 ? 119.447 -3.352 137.190 1.00 14.00 401 LEU E C 1
ATOM 15603 O O . LEU E 2 401 ? 119.633 -2.178 137.381 1.00 15.07 401 LEU E O 1
ATOM 15608 N N . GLN E 2 402 ? 118.973 -3.823 136.062 1.00 15.61 402 GLN E N 1
ATOM 15609 C CA . GLN E 2 402 ? 118.661 -2.974 134.884 1.00 16.78 402 GLN E CA 1
ATOM 15610 C C . GLN E 2 402 ? 117.157 -2.622 134.912 1.00 15.23 402 GLN E C 1
ATOM 15611 O O . GLN E 2 402 ? 116.306 -3.541 134.991 1.00 19.87 402 GLN E O 1
ATOM 15617 N N . LEU E 2 403 ? 116.871 -1.371 135.102 1.00 12.32 403 LEU E N 1
ATOM 15618 C CA . LEU E 2 403 ? 115.509 -0.849 135.128 1.00 10.51 403 LEU E CA 1
ATOM 15619 C C . LEU E 2 403 ? 115.317 0.140 134.034 1.00 10.30 403 LEU E C 1
ATOM 15620 O O . LEU E 2 403 ? 116.210 0.983 133.765 1.00 13.08 403 LEU E O 1
ATOM 15625 N N . ASP E 2 404 ? 114.131 0.131 133.438 1.00 9.57 404 ASP E N 1
ATOM 15626 C CA . ASP E 2 404 ? 113.713 1.137 132.463 1.00 9.51 404 ASP E CA 1
ATOM 15627 C C . ASP E 2 404 ? 112.857 2.208 133.093 1.00 9.43 404 ASP E C 1
ATOM 15628 O O . ASP E 2 404 ? 112.663 3.253 132.467 1.00 11.21 404 ASP E O 1
ATOM 15633 N N . LEU E 2 405 ? 112.280 1.982 134.261 1.00 8.68 405 LEU E N 1
ATOM 15634 C CA . LEU E 2 405 ? 111.324 2.916 134.873 1.00 8.74 405 LEU E CA 1
ATOM 15635 C C . LEU E 2 405 ? 111.289 2.637 136.360 1.00 8.28 405 LEU E C 1
ATOM 15636 O O . LEU E 2 405 ? 111.308 1.491 136.788 1.00 8.77 405 LEU E O 1
ATOM 15641 N N . ILE E 2 406 ? 111.147 3.723 137.108 1.00 8.08 406 ILE E N 1
ATOM 15642 C CA . ILE E 2 406 ? 110.786 3.663 138.540 1.00 8.57 406 ILE E CA 1
ATOM 15643 C C . ILE E 2 406 ? 109.445 4.349 138.706 1.00 7.91 406 ILE E C 1
ATOM 15644 O O . ILE E 2 406 ? 109.236 5.415 138.133 1.00 9.14 406 ILE E O 1
ATOM 15649 N N . MET E 2 407 ? 108.571 3.770 139.518 1.00 7.91 407 MET E N 1
ATOM 15650 C CA . MET E 2 407 ? 107.332 4.441 139.942 1.00 7.98 407 MET E CA 1
ATOM 15651 C C . MET E 2 407 ? 107.353 4.542 141.462 1.00 7.53 407 MET E C 1
ATOM 15652 O O . MET E 2 407 ? 107.461 3.524 142.144 1.00 8.16 407 MET E O 1
ATOM 15657 N N . GLY E 2 408 ? 107.327 5.749 141.979 1.00 7.45 408 GLY E N 1
ATOM 15658 C CA . GLY E 2 408 ? 107.334 5.920 143.436 1.00 7.97 408 GLY E CA 1
ATOM 15659 C C . GLY E 2 408 ? 107.210 7.354 143.804 1.00 7.50 408 GLY E C 1
ATOM 15660 O O . GLY E 2 408 ? 107.021 8.236 142.946 1.00 7.85 408 GLY E O 1
ATOM 15661 N N . HIS E 2 409 ? 107.277 7.652 145.102 1.00 7.34 409 HIS E N 1
ATOM 15662 C CA . HIS E 2 409 ? 107.124 8.997 145.619 1.00 7.18 409 HIS E CA 1
ATOM 15663 C C . HIS E 2 409 ? 108.447 9.778 145.533 1.00 6.90 409 HIS E C 1
ATOM 15664 O O . HIS E 2 409 ? 109.519 9.252 145.254 1.00 7.44 409 HIS E O 1
ATOM 15671 N N . SER E 2 410 ? 108.328 11.075 145.775 1.00 7.01 410 SER E N 1
ATOM 15672 C CA . SER E 2 410 ? 109.432 11.992 145.502 1.00 6.93 410 SER E CA 1
ATOM 15673 C C . SER E 2 410 ? 110.603 11.814 146.408 1.00 7.29 410 SER E C 1
ATOM 15674 O O . SER E 2 410 ? 111.693 12.284 146.042 1.00 7.78 410 SER E O 1
ATOM 15677 N N . LYS E 2 411 ? 110.483 11.185 147.589 1.00 7.16 411 LYS E N 1
ATOM 15678 C CA . LYS E 2 411 ? 111.699 11.009 148.380 1.00 7.46 411 LYS E CA 1
ATOM 15679 C C . LYS E 2 411 ? 112.642 9.987 147.766 1.00 7.50 411 LYS E C 1
ATOM 15680 O O . LYS E 2 411 ? 113.792 9.893 148.230 1.00 8.46 411 LYS E O 1
ATOM 15686 N N . GLY E 2 412 ? 112.254 9.266 146.723 1.00 7.82 412 GLY E N 1
ATOM 15687 C CA . GLY E 2 412 ? 113.192 8.463 145.954 1.00 8.02 412 GLY E CA 1
ATOM 15688 C C . GLY E 2 412 ? 113.829 9.162 144.779 1.00 7.90 412 GLY E C 1
ATOM 15689 O O . GLY E 2 412 ? 114.583 8.509 144.033 1.00 8.43 412 GLY E O 1
ATOM 15690 N N . ARG E 2 413 ? 113.577 10.455 144.577 1.00 7.61 413 ARG E N 1
ATOM 15691 C CA . ARG E 2 413 ? 113.982 11.123 143.339 1.00 7.84 413 ARG E CA 1
ATOM 15692 C C . ARG E 2 413 ? 115.464 11.009 143.049 1.00 8.09 413 ARG E C 1
ATOM 15693 O O . ARG E 2 413 ? 115.839 10.840 141.886 1.00 8.67 413 ARG E O 1
ATOM 15701 N N . TYR E 2 414 ? 116.351 11.141 144.039 1.00 7.87 414 TYR E N 1
ATOM 15702 C CA . TYR E 2 414 ? 117.778 11.141 143.726 1.00 8.43 414 TYR E CA 1
ATOM 15703 C C . TYR E 2 414 ? 118.234 9.795 143.239 1.00 8.65 414 TYR E C 1
ATOM 15704 O O . TYR E 2 414 ? 119.255 9.721 142.507 1.00 9.76 414 TYR E O 1
ATOM 15713 N N . VAL E 2 415 ? 117.568 8.696 143.600 1.00 8.48 415 VAL E N 1
ATOM 15714 C CA . VAL E 2 415 ? 117.933 7.388 143.082 1.00 9.36 415 VAL E CA 1
ATOM 15715 C C . VAL E 2 415 ? 117.791 7.387 141.571 1.00 9.61 415 VAL E C 1
ATOM 15716 O O . VAL E 2 415 ? 118.688 6.977 140.821 1.00 9.93 415 VAL E O 1
ATOM 15720 N N . ALA E 2 416 ? 116.627 7.813 141.098 1.00 9.44 416 ALA E N 1
ATOM 15721 C CA . ALA E 2 416 ? 116.336 7.863 139.660 1.00 9.66 416 ALA E CA 1
ATOM 15722 C C . ALA E 2 416 ? 117.229 8.865 138.958 1.00 9.82 416 ALA E C 1
ATOM 15723 O O . ALA E 2 416 ? 117.721 8.575 137.858 1.00 10.91 416 ALA E O 1
ATOM 15725 N N . ILE E 2 417 ? 117.409 10.035 139.528 1.00 9.34 417 ILE E N 1
ATOM 15726 C CA . ILE E 2 417 ? 118.198 11.103 138.870 1.00 9.98 417 ILE E CA 1
ATOM 15727 C C . ILE E 2 417 ? 119.601 10.590 138.652 1.00 10.20 417 ILE E C 1
ATOM 15728 O O . ILE E 2 417 ? 120.152 10.671 137.563 1.00 11.23 417 ILE E O 1
ATOM 15733 N N A GLU E 2 418 ? 120.223 10.081 139.706 0.50 9.65 418 GLU E N 1
ATOM 15734 N N B GLU E 2 418 ? 120.215 10.038 139.707 0.50 9.53 418 GLU E N 1
ATOM 15735 C CA A GLU E 2 418 ? 121.632 9.720 139.557 0.50 10.90 418 GLU E CA 1
ATOM 15736 C CA B GLU E 2 418 ? 121.627 9.622 139.658 0.50 10.75 418 GLU E CA 1
ATOM 15737 C C A GLU E 2 418 ? 121.786 8.493 138.659 0.50 11.15 418 GLU E C 1
ATOM 15738 C C B GLU E 2 418 ? 121.850 8.393 138.799 0.50 10.68 418 GLU E C 1
ATOM 15739 O O A GLU E 2 418 ? 122.741 8.465 137.852 0.50 11.48 418 GLU E O 1
ATOM 15740 O O B GLU E 2 418 ? 122.930 8.207 138.253 0.50 11.42 418 GLU E O 1
ATOM 15751 N N . ALA E 2 419 ? 120.864 7.524 138.716 1.00 10.39 419 ALA E N 1
ATOM 15752 C CA . ALA E 2 419 ? 120.939 6.311 137.888 1.00 11.48 419 ALA E CA 1
ATOM 15753 C C . ALA E 2 419 ? 120.516 6.593 136.462 1.00 11.31 419 ALA E C 1
ATOM 15754 O O . ALA E 2 419 ? 120.641 5.710 135.619 1.00 12.32 419 ALA E O 1
ATOM 15756 N N . ASN E 2 420 ? 120.000 7.775 136.168 1.00 10.91 420 ASN E N 1
ATOM 15757 C CA . ASN E 2 420 ? 119.500 8.133 134.851 1.00 11.86 420 ASN E CA 1
ATOM 15758 C C . ASN E 2 420 ? 118.383 7.213 134.390 1.00 10.79 420 ASN E C 1
ATOM 15759 O O . ASN E 2 420 ? 118.410 6.743 133.262 1.00 12.41 420 ASN E O 1
ATOM 15764 N N . ILE E 2 421 ? 117.411 6.989 135.277 1.00 10.44 421 ILE E N 1
ATOM 15765 C CA . ILE E 2 421 ? 116.233 6.158 134.999 1.00 10.73 421 ILE E CA 1
ATOM 15766 C C . ILE E 2 421 ? 115.018 7.058 135.039 1.00 10.03 421 ILE E C 1
ATOM 15767 O O . ILE E 2 421 ? 114.867 7.779 136.045 1.00 11.53 421 ILE E O 1
ATOM 15772 N N . PRO E 2 422 ? 114.131 7.052 134.039 1.00 10.38 422 PRO E N 1
ATOM 15773 C CA . PRO E 2 422 ? 112.911 7.839 134.137 1.00 11.63 422 PRO E CA 1
ATOM 15774 C C . PRO E 2 422 ? 112.073 7.383 135.325 1.00 9.55 422 PRO E C 1
ATOM 15775 O O . PRO E 2 422 ? 111.995 6.206 135.622 1.00 9.76 422 PRO E O 1
ATOM 15779 N N A MET E 2 423 ? 111.520 8.353 136.066 0.50 9.84 423 MET E N 1
ATOM 15780 N N B MET E 2 423 ? 111.280 8.313 135.778 0.50 8.58 423 MET E N 1
ATOM 15781 C CA A MET E 2 423 ? 110.609 8.061 137.184 0.50 9.25 423 MET E CA 1
ATOM 15782 C CA B MET E 2 423 ? 110.580 8.054 137.027 0.50 8.57 423 MET E CA 1
ATOM 15783 C C A MET E 2 423 ? 109.257 8.777 137.011 0.50 8.53 423 MET E C 1
ATOM 15784 C C B MET E 2 423 ? 109.257 8.790 137.061 0.50 8.39 423 MET E C 1
ATOM 15785 O O A MET E 2 423 ? 109.166 9.937 136.569 0.50 8.99 423 MET E O 1
ATOM 15786 O O B MET E 2 423 ? 109.246 9.997 136.969 0.50 8.95 423 MET E O 1
ATOM 15795 N N . VAL E 2 424 ? 108.210 8.024 137.292 1.00 7.90 424 VAL E N 1
ATOM 15796 C CA . VAL E 2 424 ? 106.863 8.579 137.434 1.00 8.31 424 VAL E CA 1
ATOM 15797 C C . VAL E 2 424 ? 106.549 8.660 138.921 1.00 7.93 424 VAL E C 1
ATOM 15798 O O . VAL E 2 424 ? 106.713 7.697 139.667 1.00 8.38 424 VAL E O 1
ATOM 15802 N N . ARG E 2 425 ? 106.082 9.840 139.321 1.00 7.72 425 ARG E N 1
ATOM 15803 C CA . ARG E 2 425 ? 105.747 10.142 140.705 1.00 7.64 425 ARG E CA 1
ATOM 15804 C C . ARG E 2 425 ? 104.340 9.679 141.002 1.00 7.74 425 ARG E C 1
ATOM 15805 O O . ARG E 2 425 ? 103.370 10.140 140.397 1.00 9.01 425 ARG E O 1
ATOM 15813 N N . VAL E 2 426 ? 104.247 8.746 141.958 1.00 7.61 426 VAL E N 1
ATOM 15814 C CA . VAL E 2 426 ? 102.978 8.159 142.416 1.00 8.40 426 VAL E CA 1
ATOM 15815 C C . VAL E 2 426 ? 102.999 8.089 143.937 1.00 7.84 426 VAL E C 1
ATOM 15816 O O . VAL E 2 426 ? 104.058 8.008 144.560 1.00 8.41 426 VAL E O 1
ATOM 15820 N N . GLY E 2 427 ? 101.803 8.059 144.502 1.00 8.19 427 GLY E N 1
ATOM 15821 C CA . GLY E 2 427 ? 101.666 7.899 145.964 1.00 8.48 427 GLY E CA 1
ATOM 15822 C C . GLY E 2 427 ? 102.030 9.162 146.690 1.00 8.12 427 GLY E C 1
ATOM 15823 O O . GLY E 2 427 ? 101.770 10.282 146.220 1.00 9.35 427 GLY E O 1
ATOM 15824 N N . PHE E 2 428 ? 102.598 9.015 147.883 1.00 7.92 428 PHE E N 1
ATOM 15825 C CA . PHE E 2 428 ? 102.748 10.123 148.831 1.00 7.80 428 PHE E CA 1
ATOM 15826 C C . PHE E 2 428 ? 104.131 10.119 149.418 1.00 7.53 428 PHE E C 1
ATOM 15827 O O . PHE E 2 428 ? 104.570 9.094 149.934 1.00 8.14 428 PHE E O 1
ATOM 15835 N N . PRO E 2 429 ? 104.844 11.270 149.453 1.00 7.31 429 PRO E N 1
ATOM 15836 C CA . PRO E 2 429 ? 104.492 12.581 148.919 1.00 7.30 429 PRO E CA 1
ATOM 15837 C C . PRO E 2 429 ? 105.068 12.774 147.518 1.00 7.08 429 PRO E C 1
ATOM 15838 O O . PRO E 2 429 ? 106.164 12.263 147.231 1.00 7.92 429 PRO E O 1
ATOM 15842 N N . THR E 2 430 ? 104.383 13.538 146.689 1.00 7.24 430 THR E N 1
ATOM 15843 C CA . THR E 2 430 ? 104.877 13.866 145.365 1.00 7.70 430 THR E CA 1
ATOM 15844 C C . THR E 2 430 ? 105.129 15.339 145.203 1.00 8.16 430 THR E C 1
ATOM 15845 O O . THR E 2 430 ? 104.583 16.018 144.321 1.00 11.68 430 THR E O 1
ATOM 15849 N N . PHE E 2 431 ? 106.084 15.840 145.950 1.00 8.02 431 PHE E N 1
ATOM 15850 C CA . PHE E 2 431 ? 106.388 17.254 146.067 1.00 7.62 431 PHE E CA 1
ATOM 15851 C C . PHE E 2 431 ? 107.227 17.830 144.941 1.00 7.86 431 PHE E C 1
ATOM 15852 O O . PHE E 2 431 ? 107.300 19.039 144.836 1.00 8.08 431 PHE E O 1
ATOM 15860 N N . ASP E 2 432 ? 107.920 16.975 144.169 1.00 7.56 432 ASP E N 1
ATOM 15861 C CA . ASP E 2 432 ? 108.906 17.478 143.181 1.00 8.16 432 ASP E CA 1
ATOM 15862 C C . ASP E 2 432 ? 108.308 17.584 141.794 1.00 8.00 432 ASP E C 1
ATOM 15863 O O . ASP E 2 432 ? 109.079 17.818 140.841 1.00 8.61 432 ASP E O 1
ATOM 15868 N N . ARG E 2 433 ? 107.004 17.503 141.637 1.00 8.10 433 ARG E N 1
ATOM 15869 C CA . ARG E 2 433 ? 106.299 17.845 140.398 1.00 8.03 433 ARG E CA 1
ATOM 15870 C C . ARG E 2 433 ? 105.064 18.613 140.790 1.00 8.19 433 ARG E C 1
ATOM 15871 O O . ARG E 2 433 ? 104.623 18.579 141.944 1.00 8.87 433 ARG E O 1
ATOM 15879 N N . ALA E 2 434 ? 104.522 19.347 139.812 1.00 8.28 434 ALA E N 1
ATOM 15880 C CA . ALA E 2 434 ? 103.370 20.225 140.054 1.00 8.33 434 ALA E CA 1
ATOM 15881 C C . ALA E 2 434 ? 102.062 19.567 139.641 1.00 8.59 434 ALA E C 1
ATOM 15882 O O . ALA E 2 434 ? 101.943 19.026 138.543 1.00 9.39 434 ALA E O 1
ATOM 15884 N N . GLY E 2 435 ? 101.088 19.681 140.550 1.00 8.73 435 GLY E N 1
ATOM 15885 C CA . GLY E 2 435 ? 99.710 19.352 140.257 1.00 9.22 435 GLY E CA 1
ATOM 15886 C C . GLY E 2 435 ? 99.313 17.906 140.363 1.00 8.92 435 GLY E C 1
ATOM 15887 O O . GLY E 2 435 ? 98.169 17.575 140.015 1.00 9.93 435 GLY E O 1
ATOM 15888 N N . LEU E 2 436 ? 100.188 16.993 140.800 1.00 8.69 436 LEU E N 1
ATOM 15889 C CA . LEU E 2 436 ? 99.875 15.572 140.736 1.00 9.13 436 LEU E CA 1
ATOM 15890 C C . LEU E 2 436 ? 98.737 15.203 141.669 1.00 9.49 436 LEU E C 1
ATOM 15891 O O . LEU E 2 436 ? 98.012 14.236 141.382 1.00 10.35 436 LEU E O 1
ATOM 15896 N N . TYR E 2 437 ? 98.560 15.933 142.755 1.00 9.21 437 TYR E N 1
ATOM 15897 C CA . TYR E 2 437 ? 97.461 15.654 143.701 1.00 10.00 437 TYR E CA 1
ATOM 15898 C C . TYR E 2 437 ? 96.108 15.853 143.029 1.00 9.16 437 TYR E C 1
ATOM 15899 O O . TYR E 2 437 ? 95.124 15.345 143.593 1.00 9.96 437 TYR E O 1
ATOM 15908 N N . ARG E 2 438 ? 96.040 16.551 141.914 1.00 9.38 438 ARG E N 1
ATOM 15909 C CA . ARG E 2 438 ? 94.784 16.811 141.217 1.00 9.55 438 ARG E CA 1
ATOM 15910 C C . ARG E 2 438 ? 94.497 15.763 140.145 1.00 10.08 438 ARG E C 1
ATOM 15911 O O . ARG E 2 438 ? 93.409 15.778 139.555 1.00 11.88 438 ARG E O 1
ATOM 15919 N N A LYS E 2 439 ? 95.477 14.935 139.818 0.50 10.04 439 LYS E N 1
ATOM 15920 N N B LYS E 2 439 ? 95.433 14.907 139.850 0.50 10.53 439 LYS E N 1
ATOM 15921 C CA A LYS E 2 439 ? 95.413 13.924 138.737 0.50 10.65 439 LYS E CA 1
ATOM 15922 C CA B LYS E 2 439 ? 95.225 13.961 138.752 0.50 12.12 439 LYS E CA 1
ATOM 15923 C C A LYS E 2 439 ? 94.836 12.674 139.399 0.50 12.10 439 LYS E C 1
ATOM 15924 C C B LYS E 2 439 ? 94.986 12.593 139.286 0.50 11.37 439 LYS E C 1
ATOM 15925 O O A LYS E 2 439 ? 95.166 12.260 140.516 0.50 11.64 439 LYS E O 1
ATOM 15926 O O B LYS E 2 439 ? 95.844 12.107 140.084 0.50 9.08 439 LYS E O 1
ATOM 15937 N N . PRO E 2 440 ? 93.891 11.952 138.811 1.00 10.68 440 PRO E N 1
ATOM 15938 C CA . PRO E 2 440 ? 93.575 10.641 139.306 1.00 10.69 440 PRO E CA 1
ATOM 15939 C C . PRO E 2 440 ? 94.638 9.614 138.870 1.00 9.27 440 PRO E C 1
ATOM 15940 O O . PRO E 2 440 ? 95.183 9.736 137.786 1.00 9.98 440 PRO E O 1
ATOM 15944 N N . SER E 2 441 ? 94.829 8.641 139.731 1.00 9.24 441 SER E N 1
ATOM 15945 C CA . SER E 2 441 ? 95.622 7.456 139.458 1.00 9.44 441 SER E CA 1
ATOM 15946 C C . SER E 2 441 ? 94.775 6.188 139.433 1.00 9.08 441 SER E C 1
ATOM 15947 O O . SER E 2 441 ? 95.162 5.230 138.751 1.00 9.79 441 SER E O 1
ATOM 15950 N N . ILE E 2 442 ? 93.683 6.159 140.174 1.00 9.21 442 ILE E N 1
ATOM 15951 C CA . ILE E 2 442 ? 92.763 5.019 140.179 1.00 9.09 442 ILE E CA 1
ATOM 15952 C C . ILE E 2 442 ? 91.745 5.179 139.047 1.00 8.98 442 ILE E C 1
ATOM 15953 O O . ILE E 2 442 ? 91.603 6.229 138.425 1.00 9.20 442 ILE E O 1
ATOM 15958 N N . GLY E 2 443 ? 90.999 4.107 138.815 1.00 8.96 443 GLY E N 1
ATOM 15959 C CA . GLY E 2 443 ? 89.934 4.129 137.819 1.00 9.29 443 GLY E CA 1
ATOM 15960 C C . GLY E 2 443 ? 90.456 4.080 136.395 1.00 8.97 443 GLY E C 1
ATOM 15961 O O . GLY E 2 443 ? 91.648 3.907 136.138 1.00 9.37 443 GLY E O 1
ATOM 15962 N N . TYR E 2 444 ? 89.509 4.221 135.466 1.00 9.00 444 TYR E N 1
ATOM 15963 C CA . TYR E 2 444 ? 89.878 4.173 134.043 1.00 9.36 444 TYR E CA 1
ATOM 15964 C C . TYR E 2 444 ? 90.645 5.412 133.635 1.00 9.38 444 TYR E C 1
ATOM 15965 O O . TYR E 2 444 ? 91.733 5.324 133.052 1.00 9.62 444 TYR E O 1
ATOM 15974 N N . GLN E 2 445 ? 90.124 6.590 133.973 1.00 9.60 445 GLN E N 1
ATOM 15975 C CA . GLN E 2 445 ? 90.861 7.823 133.683 1.00 9.50 445 GLN E CA 1
ATOM 15976 C C . GLN E 2 445 ? 92.210 7.800 134.327 1.00 9.19 445 GLN E C 1
ATOM 15977 O O . GLN E 2 445 ? 93.194 8.257 133.729 1.00 9.91 445 GLN E O 1
ATOM 15983 N N . GLY E 2 446 ? 92.313 7.299 135.557 1.00 8.87 446 GLY E N 1
ATOM 15984 C CA . GLY E 2 446 ? 93.596 7.235 136.239 1.00 8.82 446 GLY E CA 1
ATOM 15985 C C . GLY E 2 446 ? 94.556 6.307 135.537 1.00 8.95 446 GLY E C 1
ATOM 15986 O O . GLY E 2 446 ? 95.752 6.634 135.437 1.00 9.19 446 GLY E O 1
ATOM 15987 N N . ALA E 2 447 ? 94.102 5.155 135.070 1.00 8.85 447 ALA E N 1
ATOM 15988 C CA . ALA E 2 447 ? 94.991 4.246 134.346 1.00 9.05 447 ALA E CA 1
ATOM 15989 C C . ALA E 2 447 ? 95.552 4.929 133.102 1.00 8.91 447 ALA E C 1
ATOM 15990 O O . ALA E 2 447 ? 96.748 4.798 132.771 1.00 9.27 447 ALA E O 1
ATOM 15992 N N . MET E 2 448 ? 94.685 5.637 132.395 1.00 8.83 448 MET E N 1
ATOM 15993 C CA . MET E 2 448 ? 95.093 6.386 131.212 1.00 9.37 448 MET E CA 1
ATOM 15994 C C . MET E 2 448 ? 96.129 7.442 131.600 1.00 9.26 448 MET E C 1
ATOM 15995 O O . MET E 2 448 ? 97.142 7.586 130.913 1.00 10.08 448 MET E O 1
ATOM 16000 N N A GLU E 2 449 ? 95.882 8.179 132.658 0.50 9.64 449 GLU E N 1
ATOM 16001 N N B GLU E 2 449 ? 95.809 8.243 132.619 0.50 9.12 449 GLU E N 1
ATOM 16002 C CA A GLU E 2 449 ? 96.819 9.266 132.979 0.50 10.68 449 GLU E CA 1
ATOM 16003 C CA B GLU E 2 449 ? 96.736 9.262 133.176 0.50 9.45 449 GLU E CA 1
ATOM 16004 C C A GLU E 2 449 ? 98.140 8.690 133.522 0.50 9.37 449 GLU E C 1
ATOM 16005 C C B GLU E 2 449 ? 98.098 8.661 133.471 0.50 9.24 449 GLU E C 1
ATOM 16006 O O A GLU E 2 449 ? 99.240 9.276 133.296 0.50 8.97 449 GLU E O 1
ATOM 16007 O O B GLU E 2 449 ? 99.125 9.246 133.020 0.50 9.97 449 GLU E O 1
ATOM 16018 N N . LEU E 2 450 ? 98.112 7.559 134.214 1.00 9.29 450 LEU E N 1
ATOM 16019 C CA . LEU E 2 450 ? 99.371 6.918 134.609 1.00 9.42 450 LEU E CA 1
ATOM 16020 C C . LEU E 2 450 ? 100.130 6.472 133.362 1.00 9.18 450 LEU E C 1
ATOM 16021 O O . LEU E 2 450 ? 101.337 6.680 133.268 1.00 9.18 450 LEU E O 1
ATOM 16026 N N . GLY E 2 451 ? 99.446 5.797 132.449 1.00 8.95 451 GLY E N 1
ATOM 16027 C CA . GLY E 2 451 ? 100.151 5.311 131.280 1.00 9.45 451 GLY E CA 1
ATOM 16028 C C . GLY E 2 451 ? 100.743 6.427 130.458 1.00 8.84 451 GLY E C 1
ATOM 16029 O O . GLY E 2 451 ? 101.873 6.323 129.973 1.00 8.77 451 GLY E O 1
ATOM 16030 N N . GLU E 2 452 ? 100.011 7.528 130.314 1.00 8.74 452 GLU E N 1
ATOM 16031 C CA . GLU E 2 452 ? 100.542 8.660 129.581 1.00 9.16 452 GLU E CA 1
ATOM 16032 C C . GLU E 2 452 ? 101.683 9.351 130.329 1.00 9.03 452 GLU E C 1
ATOM 16033 O O . GLU E 2 452 ? 102.632 9.813 129.689 1.00 9.57 452 GLU E O 1
ATOM 16039 N N A MET E 2 453 ? 101.663 9.381 131.678 0.50 8.34 453 MET E N 1
ATOM 16040 N N B MET E 2 453 ? 101.598 9.388 131.632 0.50 9.35 453 MET E N 1
ATOM 16041 C CA A MET E 2 453 ? 102.859 9.880 132.425 0.50 8.34 453 MET E CA 1
ATOM 16042 C CA B MET E 2 453 ? 102.744 9.918 132.363 0.50 10.10 453 MET E CA 1
ATOM 16043 C C A MET E 2 453 ? 104.060 8.995 132.165 0.50 7.80 453 MET E C 1
ATOM 16044 C C B MET E 2 453 ? 103.985 9.036 132.174 0.50 8.57 453 MET E C 1
ATOM 16045 O O A MET E 2 453 ? 105.202 9.486 132.052 0.50 8.22 453 MET E O 1
ATOM 16046 O O B MET E 2 453 ? 105.079 9.621 132.009 0.50 9.33 453 MET E O 1
ATOM 16055 N N . ILE E 2 454 ? 103.850 7.713 132.165 1.00 8.13 454 ILE E N 1
ATOM 16056 C CA . ILE E 2 454 ? 104.970 6.799 131.878 1.00 8.55 454 ILE E CA 1
ATOM 16057 C C . ILE E 2 454 ? 105.550 7.074 130.482 1.00 8.33 454 ILE E C 1
ATOM 16058 O O . ILE E 2 454 ? 106.745 7.238 130.334 1.00 8.83 454 ILE E O 1
ATOM 16063 N N . ALA E 2 455 ? 104.666 7.112 129.502 1.00 8.30 455 ALA E N 1
ATOM 16064 C CA . ALA E 2 455 ? 105.141 7.352 128.131 1.00 8.28 455 ALA E CA 1
ATOM 16065 C C . ALA E 2 455 ? 105.840 8.674 128.046 1.00 8.27 455 ALA E C 1
ATOM 16066 O O . ALA E 2 455 ? 106.950 8.770 127.465 1.00 8.57 455 ALA E O 1
ATOM 16068 N N . ASN E 2 456 ? 105.256 9.734 128.589 1.00 8.21 456 ASN E N 1
ATOM 16069 C CA . ASN E 2 456 ? 105.867 11.061 128.441 1.00 8.27 456 ASN E CA 1
ATOM 16070 C C . ASN E 2 456 ? 107.185 11.134 129.162 1.00 8.33 456 ASN E C 1
ATOM 16071 O O . ASN E 2 456 ? 108.110 11.828 128.702 1.00 9.07 456 ASN E O 1
ATOM 16076 N N . ALA E 2 457 ? 107.354 10.431 130.286 1.00 8.15 457 ALA E N 1
ATOM 16077 C CA . ALA E 2 457 ? 108.642 10.367 130.967 1.00 8.61 457 ALA E CA 1
ATOM 16078 C C . ALA E 2 457 ? 109.661 9.656 130.095 1.00 8.23 457 ALA E C 1
ATOM 16079 O O . ALA E 2 457 ? 110.842 10.064 130.015 1.00 8.84 457 ALA E O 1
ATOM 16081 N N . MET E 2 458 ? 109.256 8.549 129.495 1.00 8.39 458 MET E N 1
ATOM 16082 C CA . MET E 2 458 ? 110.144 7.819 128.563 1.00 8.59 458 MET E CA 1
ATOM 16083 C C . MET E 2 458 ? 110.522 8.694 127.365 1.00 8.51 458 MET E C 1
ATOM 16084 O O . MET E 2 458 ? 111.677 8.657 126.930 1.00 8.98 458 MET E O 1
ATOM 16089 N N . PHE E 2 459 ? 109.555 9.401 126.809 1.00 7.97 459 PHE E N 1
ATOM 16090 C CA . PHE E 2 459 ? 109.814 10.232 125.628 1.00 8.15 459 PHE E CA 1
ATOM 16091 C C . PHE E 2 459 ? 110.833 11.305 125.949 1.00 8.66 459 PHE E C 1
ATOM 16092 O O . PHE E 2 459 ? 111.793 11.523 125.186 1.00 8.93 459 PHE E O 1
ATOM 16100 N N . ALA E 2 460 ? 110.645 12.010 127.053 1.00 8.50 460 ALA E N 1
ATOM 16101 C CA . ALA E 2 460 ? 111.613 13.026 127.434 1.00 8.77 460 ALA E CA 1
ATOM 16102 C C . ALA E 2 460 ? 112.994 12.371 127.626 1.00 8.55 460 ALA E C 1
ATOM 16103 O O . ALA E 2 460 ? 114.012 12.944 127.221 1.00 9.12 460 ALA E O 1
ATOM 16105 N N . HIS E 2 461 ? 113.034 11.192 128.233 1.00 8.58 461 HIS E N 1
ATOM 16106 C CA . HIS E 2 461 ? 114.320 10.533 128.454 1.00 8.58 461 HIS E CA 1
ATOM 16107 C C . HIS E 2 461 ? 114.994 10.189 127.131 1.00 9.00 461 HIS E C 1
ATOM 16108 O O . HIS E 2 461 ? 116.218 10.338 127.027 1.00 9.21 461 HIS E O 1
ATOM 16115 N N . MET E 2 462 ? 114.230 9.739 126.162 1.00 8.41 462 MET E N 1
ATOM 16116 C CA . MET E 2 462 ? 114.790 9.438 124.836 1.00 8.67 462 MET E CA 1
ATOM 16117 C C . MET E 2 462 ? 115.390 10.681 124.233 1.00 8.61 462 MET E C 1
ATOM 16118 O O . MET E 2 462 ? 116.434 10.605 123.571 1.00 9.74 462 MET E O 1
ATOM 16123 N N . GLU E 2 463 ? 114.749 11.821 124.386 1.00 8.66 463 GLU E N 1
ATOM 16124 C CA . GLU E 2 463 ? 115.297 13.072 123.854 1.00 8.93 463 GLU E CA 1
ATOM 16125 C C . GLU E 2 463 ? 116.556 13.487 124.590 1.00 9.64 463 GLU E C 1
ATOM 16126 O O . GLU E 2 463 ? 117.563 13.797 123.939 1.00 10.56 463 GLU E O 1
ATOM 16132 N N . TYR E 2 464 ? 116.549 13.506 125.908 1.00 9.33 464 TYR E N 1
ATOM 16133 C CA . TYR E 2 464 ? 117.728 13.938 126.665 1.00 9.52 464 TYR E CA 1
ATOM 16134 C C . TYR E 2 464 ? 118.912 13.012 126.418 1.00 10.41 464 TYR E C 1
ATOM 16135 O O . TYR E 2 464 ? 120.052 13.492 126.414 1.00 12.83 464 TYR E O 1
ATOM 16144 N N . THR E 2 465 ? 118.694 11.723 126.245 1.00 9.78 465 THR E N 1
ATOM 16145 C CA . THR E 2 465 ? 119.765 10.746 126.074 1.00 9.98 465 THR E CA 1
ATOM 16146 C C . THR E 2 465 ? 120.041 10.463 124.610 1.00 10.38 465 THR E C 1
ATOM 16147 O O . THR E 2 465 ? 120.919 9.629 124.307 1.00 11.78 465 THR E O 1
ATOM 16151 N N . ARG E 2 466 ? 119.306 11.046 123.690 1.00 9.79 466 ARG E N 1
ATOM 16152 C CA . ARG E 2 466 ? 119.445 10.781 122.254 1.00 10.91 466 ARG E CA 1
ATOM 16153 C C . ARG E 2 466 ? 119.320 9.297 121.953 1.00 10.43 466 ARG E C 1
ATOM 16154 O O . ARG E 2 466 ? 120.144 8.728 121.190 1.00 12.57 466 ARG E O 1
ATOM 16162 N N . ASN E 2 467 ? 118.315 8.654 122.471 1.00 9.70 467 ASN E N 1
ATOM 16163 C CA . ASN E 2 467 ? 118.065 7.223 122.272 1.00 10.45 467 ASN E CA 1
ATOM 16164 C C . ASN E 2 467 ? 116.897 7.073 121.331 1.00 9.53 467 ASN E C 1
ATOM 16165 O O . ASN E 2 467 ? 115.735 7.033 121.753 1.00 10.34 467 ASN E O 1
ATOM 16170 N N . LYS E 2 468 ? 117.200 7.027 120.044 1.00 9.99 468 LYS E N 1
ATOM 16171 C CA . LYS E 2 468 ? 116.176 6.865 119.015 1.00 10.05 468 LYS E CA 1
ATOM 16172 C C . LYS E 2 468 ? 115.103 7.956 119.117 1.00 9.44 468 LYS E C 1
ATOM 16173 O O . LYS E 2 468 ? 113.927 7.693 118.888 1.00 10.39 468 LYS E O 1
ATOM 16179 N N . GLU E 2 469 ? 115.516 9.184 119.404 1.00 9.95 469 GLU E N 1
ATOM 16180 C CA . GLU E 2 469 ? 114.557 10.244 119.638 1.00 10.28 469 GLU E CA 1
ATOM 16181 C C . GLU E 2 469 ? 113.741 10.589 118.388 1.00 9.41 469 GLU E C 1
ATOM 16182 O O . GLU E 2 469 ? 112.651 11.175 118.486 1.00 10.17 469 GLU E O 1
ATOM 16188 N N . TRP E 2 470 ? 114.247 10.193 117.227 1.00 9.41 470 TRP E N 1
ATOM 16189 C CA . TRP E 2 470 ? 113.548 10.378 115.948 1.00 9.29 470 TRP E CA 1
ATOM 16190 C C . TRP E 2 470 ? 112.330 9.490 115.798 1.00 9.00 470 TRP E C 1
ATOM 16191 O O . TRP E 2 470 ? 111.549 9.707 114.858 1.00 9.91 470 TRP E O 1
ATOM 16202 N N . ILE E 2 471 ? 112.107 8.532 116.715 1.00 8.42 471 ILE E N 1
ATOM 16203 C CA . ILE E 2 471 ? 111.018 7.578 116.578 1.00 8.62 471 ILE E CA 1
ATOM 16204 C C . ILE E 2 471 ? 109.690 8.172 117.066 1.00 8.39 471 ILE E C 1
ATOM 16205 O O . ILE E 2 471 ? 108.633 7.542 116.841 1.00 9.23 471 ILE E O 1
ATOM 16210 N N . LEU E 2 472 ? 109.675 9.338 117.657 1.00 8.29 472 LEU E N 1
ATOM 16211 C CA . LEU E 2 472 ? 108.455 9.897 118.287 1.00 8.58 472 LEU E CA 1
ATOM 16212 C C . LEU E 2 472 ? 107.571 10.643 117.296 1.00 9.01 472 LEU E C 1
ATOM 16213 O O . LEU E 2 472 ? 106.781 11.467 117.723 1.00 10.90 472 LEU E O 1
ATOM 16218 N N . ASN E 2 473 ? 107.609 10.272 116.040 1.00 8.95 473 ASN E N 1
ATOM 16219 C CA . ASN E 2 473 ? 106.901 10.955 114.953 1.00 8.60 473 ASN E CA 1
ATOM 16220 C C . ASN E 2 473 ? 105.629 10.265 114.502 1.00 8.59 473 ASN E C 1
ATOM 16221 O O . ASN E 2 473 ? 104.596 10.946 114.337 1.00 9.88 473 ASN E O 1
ATOM 16226 N N . THR E 2 474 ? 105.651 8.967 114.247 1.00 8.89 474 THR E N 1
ATOM 16227 C CA . THR E 2 474 ? 104.553 8.242 113.578 1.00 9.66 474 THR E CA 1
ATOM 16228 C C . THR E 2 474 ? 104.167 7.021 114.358 1.00 9.51 474 THR E C 1
ATOM 16229 O O . THR E 2 474 ? 103.721 6.036 113.783 1.00 12.17 474 THR E O 1
ATOM 16233 N N . TRP E 2 475 ? 104.286 7.065 115.664 1.00 10.89 475 TRP E N 1
ATOM 16234 C CA . TRP E 2 475 ? 103.743 6.078 116.577 1.00 10.35 475 TRP E CA 1
ATOM 16235 C C . TRP E 2 475 ? 102.262 6.257 116.677 1.00 11.60 475 TRP E C 1
ATOM 16236 O O . TRP E 2 475 ? 101.738 7.292 116.172 1.00 13.53 475 TRP E O 1
ATOM 16248 N N . GLN F 3 3 ? 118.965 67.431 169.900 1.00 64.51 3 GLN F N 1
ATOM 16249 C CA . GLN F 3 3 ? 119.529 66.357 170.776 1.00 44.59 3 GLN F CA 1
ATOM 16250 C C . GLN F 3 3 ? 121.051 66.517 170.947 1.00 35.72 3 GLN F C 1
ATOM 16251 O O . GLN F 3 3 ? 121.767 67.064 170.050 1.00 30.80 3 GLN F O 1
ATOM 16257 N N . SER F 3 4 ? 121.562 65.917 172.023 1.00 30.40 4 SER F N 1
ATOM 16258 C CA . SER F 3 4 ? 122.949 66.139 172.463 1.00 28.96 4 SER F CA 1
ATOM 16259 C C . SER F 3 4 ? 123.833 65.452 171.503 1.00 16.87 4 SER F C 1
ATOM 16260 O O . SER F 3 4 ? 123.386 64.499 170.868 1.00 21.86 4 SER F O 1
ATOM 16263 N N . HIS F 3 5 ? 125.114 65.711 171.549 1.00 22.86 5 HIS F N 1
ATOM 16264 C CA . HIS F 3 5 ? 126.139 64.832 170.923 1.00 21.80 5 HIS F CA 1
ATOM 16265 C C . HIS F 3 5 ? 126.092 63.397 171.475 1.00 19.25 5 HIS F C 1
ATOM 16266 O O . HIS F 3 5 ? 126.228 62.385 170.701 1.00 19.99 5 HIS F O 1
ATOM 16273 N N . LEU F 3 6 ? 125.901 63.261 172.770 1.00 20.14 6 LEU F N 1
ATOM 16274 C CA . LEU F 3 6 ? 125.905 61.936 173.414 1.00 18.98 6 LEU F CA 1
ATOM 16275 C C . LEU F 3 6 ? 124.645 61.165 172.938 1.00 19.29 6 LEU F C 1
ATOM 16276 O O . LEU F 3 6 ? 124.703 59.964 172.629 1.00 18.46 6 LEU F O 1
ATOM 16281 N N . ASP F 3 7 ? 123.524 61.870 172.803 1.00 19.68 7 ASP F N 1
ATOM 16282 C CA . ASP F 3 7 ? 122.305 61.208 172.291 1.00 19.82 7 ASP F CA 1
ATOM 16283 C C . ASP F 3 7 ? 122.573 60.671 170.894 1.00 20.36 7 ASP F C 1
ATOM 16284 O O . ASP F 3 7 ? 122.109 59.572 170.544 1.00 19.41 7 ASP F O 1
ATOM 16289 N N . ASP F 3 8 ? 123.236 61.423 170.030 1.00 19.26 8 ASP F N 1
ATOM 16290 C CA . ASP F 3 8 ? 123.576 60.983 168.668 1.00 17.88 8 ASP F CA 1
ATOM 16291 C C . ASP F 3 8 ? 124.419 59.713 168.710 1.00 17.94 8 ASP F C 1
ATOM 16292 O O . ASP F 3 8 ? 124.177 58.753 168.017 1.00 17.50 8 ASP F O 1
ATOM 16297 N N . LEU F 3 9 ? 125.428 59.697 169.549 1.00 15.70 9 LEU F N 1
ATOM 16298 C CA . LEU F 3 9 ? 126.320 58.513 169.629 1.00 15.73 9 LEU F CA 1
ATOM 16299 C C . LEU F 3 9 ? 125.548 57.304 170.147 1.00 14.83 9 LEU F C 1
ATOM 16300 O O . LEU F 3 9 ? 125.694 56.190 169.633 1.00 14.98 9 LEU F O 1
ATOM 16305 N N . PHE F 3 10 ? 124.728 57.481 171.184 1.00 14.89 10 PHE F N 1
ATOM 16306 C CA . PHE F 3 10 ? 123.960 56.368 171.753 1.00 15.55 10 PHE F CA 1
ATOM 16307 C C . PHE F 3 10 ? 123.020 55.837 170.692 1.00 14.15 10 PHE F C 1
ATOM 16308 O O . PHE F 3 10 ? 122.911 54.593 170.533 1.00 14.54 10 PHE F O 1
ATOM 16316 N N . ALA F 3 11 ? 122.309 56.705 169.998 1.00 15.00 11 ALA F N 1
ATOM 16317 C CA . ALA F 3 11 ? 121.328 56.227 168.999 1.00 15.21 11 ALA F CA 1
ATOM 16318 C C . ALA F 3 11 ? 122.057 55.489 167.885 1.00 14.60 11 ALA F C 1
ATOM 16319 O O . ALA F 3 11 ? 121.504 54.462 167.410 1.00 14.11 11 ALA F O 1
ATOM 16321 N N . TYR F 3 12 ? 123.246 55.898 167.493 1.00 14.08 12 TYR F N 1
ATOM 16322 C CA . TYR F 3 12 ? 124.014 55.184 166.463 1.00 14.49 12 TYR F CA 1
ATOM 16323 C C . TYR F 3 12 ? 124.392 53.784 166.961 1.00 13.20 12 TYR F C 1
ATOM 16324 O O . TYR F 3 12 ? 124.143 52.789 166.257 1.00 12.91 12 TYR F O 1
ATOM 16333 N N . VAL F 3 13 ? 124.920 53.684 168.146 1.00 12.50 13 VAL F N 1
ATOM 16334 C CA . VAL F 3 13 ? 125.369 52.384 168.641 1.00 12.58 13 VAL F CA 1
ATOM 16335 C C . VAL F 3 13 ? 124.183 51.437 168.713 1.00 11.80 13 VAL F C 1
ATOM 16336 O O . VAL F 3 13 ? 124.265 50.274 168.318 1.00 11.60 13 VAL F O 1
ATOM 16340 N N . GLU F 3 14 ? 123.090 51.904 169.279 1.00 12.35 14 GLU F N 1
ATOM 16341 C CA . GLU F 3 14 ? 121.912 51.059 169.477 1.00 13.05 14 GLU F CA 1
ATOM 16342 C C . GLU F 3 14 ? 121.443 50.521 168.143 1.00 13.19 14 GLU F C 1
ATOM 16343 O O . GLU F 3 14 ? 121.152 49.280 168.090 1.00 14.36 14 GLU F O 1
ATOM 16349 N N . GLU F 3 15 ? 121.333 51.340 167.116 1.00 12.40 15 GLU F N 1
ATOM 16350 C CA . GLU F 3 15 ? 120.733 50.824 165.893 1.00 14.80 15 GLU F CA 1
ATOM 16351 C C . GLU F 3 15 ? 121.754 50.114 165.013 1.00 11.39 15 GLU F C 1
ATOM 16352 O O . GLU F 3 15 ? 121.274 49.418 164.090 1.00 12.46 15 GLU F O 1
ATOM 16358 N N . ARG F 3 16 ? 123.047 50.238 165.218 1.00 11.26 16 ARG F N 1
ATOM 16359 C CA . ARG F 3 16 ? 124.042 49.694 164.291 1.00 11.54 16 ARG F CA 1
ATOM 16360 C C . ARG F 3 16 ? 124.861 48.558 164.885 1.00 11.63 16 ARG F C 1
ATOM 16361 O O . ARG F 3 16 ? 125.164 47.586 164.163 1.00 11.71 16 ARG F O 1
ATOM 16369 N N . CYS F 3 17 ? 125.295 48.661 166.127 1.00 11.48 17 CYS F N 1
ATOM 16370 C CA . CYS F 3 17 ? 126.326 47.765 166.645 1.00 11.05 17 CYS F CA 1
ATOM 16371 C C . CYS F 3 17 ? 125.755 46.511 167.310 1.00 10.50 17 CYS F C 1
ATOM 16372 O O . CYS F 3 17 ? 124.632 46.507 167.790 1.00 11.10 17 CYS F O 1
ATOM 16375 N N . LEU F 3 18 ? 126.607 45.480 167.353 1.00 10.33 18 LEU F N 1
ATOM 16376 C CA . LEU F 3 18 ? 126.263 44.190 167.929 1.00 10.17 18 LEU F CA 1
ATOM 16377 C C . LEU F 3 18 ? 127.107 43.864 169.129 1.00 10.49 18 LEU F C 1
ATOM 16378 O O . LEU F 3 18 ? 126.752 42.956 169.918 1.00 10.89 18 LEU F O 1
ATOM 16383 N N . TRP F 3 19 ? 128.261 44.514 169.299 1.00 10.62 19 TRP F N 1
ATOM 16384 C CA . TRP F 3 19 ? 129.212 44.099 170.321 1.00 11.13 19 TRP F CA 1
ATOM 16385 C C . TRP F 3 19 ? 128.717 44.367 171.723 1.00 11.02 19 TRP F C 1
ATOM 16386 O O . TRP F 3 19 ? 129.186 43.727 172.683 1.00 11.64 19 TRP F O 1
ATOM 16397 N N . GLN F 3 20 ? 127.741 45.246 171.909 1.00 11.16 20 GLN F N 1
ATOM 16398 C CA . GLN F 3 20 ? 127.145 45.525 173.219 1.00 11.03 20 GLN F CA 1
ATOM 16399 C C . GLN F 3 20 ? 126.073 44.487 173.570 1.00 10.26 20 GLN F C 1
ATOM 16400 O O . GLN F 3 20 ? 125.544 44.525 174.677 1.00 11.38 20 GLN F O 1
ATOM 16406 N N . PHE F 3 21 ? 125.777 43.564 172.650 1.00 10.54 21 PHE F N 1
ATOM 16407 C CA . PHE F 3 21 ? 124.728 42.555 172.811 1.00 10.36 21 PHE F CA 1
ATOM 16408 C C . PHE F 3 21 ? 125.283 41.134 172.864 1.00 10.22 21 PHE F C 1
ATOM 16409 O O . PHE F 3 21 ? 124.552 40.176 172.614 1.00 11.22 21 PHE F O 1
ATOM 16417 N N . PHE F 3 22 ? 126.542 40.994 173.251 1.00 10.18 22 PHE F N 1
ATOM 16418 C CA . PHE F 3 22 ? 127.140 39.673 173.444 1.00 9.97 22 PHE F CA 1
ATOM 16419 C C . PHE F 3 22 ? 126.428 38.900 174.527 1.00 9.99 22 PHE F C 1
ATOM 16420 O O . PHE F 3 22 ? 125.506 39.344 175.187 1.00 11.09 22 PHE F O 1
ATOM 16428 N N . SER F 3 23 ? 126.778 37.637 174.696 1.00 10.41 23 SER F N 1
ATOM 16429 C CA . SER F 3 23 ? 125.919 36.663 175.356 1.00 10.39 23 SER F CA 1
ATOM 16430 C C . SER F 3 23 ? 125.851 36.844 176.860 1.00 9.95 23 SER F C 1
ATOM 16431 O O . SER F 3 23 ? 124.859 36.374 177.455 1.00 10.27 23 SER F O 1
ATOM 16434 N N . ARG F 3 24 ? 126.860 37.417 177.494 1.00 10.52 24 ARG F N 1
ATOM 16435 C CA . ARG F 3 24 ? 126.949 37.474 178.957 1.00 10.52 24 ARG F CA 1
ATOM 16436 C C . ARG F 3 24 ? 127.405 38.870 179.366 1.00 10.55 24 ARG F C 1
ATOM 16437 O O . ARG F 3 24 ? 128.095 39.570 178.603 1.00 11.11 24 ARG F O 1
ATOM 16445 N N . THR F 3 25 ? 127.061 39.229 180.591 1.00 11.18 25 THR F N 1
ATOM 16446 C CA . THR F 3 25 ? 127.457 40.530 181.190 1.00 11.21 25 THR F CA 1
ATOM 16447 C C . THR F 3 25 ? 128.937 40.806 181.030 1.00 11.61 25 THR F C 1
ATOM 16448 O O . THR F 3 25 ? 129.316 41.923 180.652 1.00 12.32 25 THR F O 1
ATOM 16452 N N . TRP F 3 26 ? 129.791 39.831 181.357 1.00 11.39 26 TRP F N 1
ATOM 16453 C CA . TRP F 3 26 ? 131.224 40.065 181.338 1.00 12.23 26 TRP F CA 1
ATOM 16454 C C . TRP F 3 26 ? 131.700 40.388 179.943 1.00 11.95 26 TRP F C 1
ATOM 16455 O O . TRP F 3 26 ? 132.629 41.189 179.775 1.00 13.08 26 TRP F O 1
ATOM 16466 N N . ASP F 3 27 ? 131.108 39.748 178.922 1.00 11.52 27 ASP F N 1
ATOM 16467 C CA . ASP F 3 27 ? 131.516 40.025 177.528 1.00 11.43 27 ASP F CA 1
ATOM 16468 C C . ASP F 3 27 ? 131.020 41.403 177.080 1.00 10.80 27 ASP F C 1
ATOM 16469 O O . ASP F 3 27 ? 131.735 42.104 176.394 1.00 11.95 27 ASP F O 1
ATOM 16474 N N . ARG F 3 28 ? 129.790 41.744 177.457 1.00 11.11 28 ARG F N 1
ATOM 16475 C CA . ARG F 3 28 ? 129.290 43.105 177.151 1.00 11.16 28 ARG F CA 1
ATOM 16476 C C . ARG F 3 28 ? 130.201 44.157 177.786 1.00 11.55 28 ARG F C 1
ATOM 16477 O O . ARG F 3 28 ? 130.553 45.133 177.140 1.00 12.51 28 ARG F O 1
ATOM 16485 N N . GLU F 3 29 ? 130.526 43.963 179.043 1.00 12.15 29 GLU F N 1
ATOM 16486 C CA . GLU F 3 29 ? 131.416 44.928 179.736 1.00 13.30 29 GLU F CA 1
ATOM 16487 C C . GLU F 3 29 ? 132.773 45.029 179.041 1.00 13.08 29 GLU F C 1
ATOM 16488 O O . GLU F 3 29 ? 133.279 46.164 178.837 1.00 13.93 29 GLU F O 1
ATOM 16494 N N . GLU F 3 30 ? 133.340 43.896 178.671 1.00 12.40 30 GLU F N 1
ATOM 16495 C CA . GLU F 3 30 ? 134.659 43.901 177.999 1.00 13.96 30 GLU F CA 1
ATOM 16496 C C . GLU F 3 30 ? 134.561 44.678 176.698 1.00 13.25 30 GLU F C 1
ATOM 16497 O O . GLU F 3 30 ? 135.496 45.448 176.350 1.00 13.51 30 GLU F O 1
ATOM 16503 N N . ASN F 3 31 ? 133.490 44.469 175.949 1.00 12.07 31 ASN F N 1
ATOM 16504 C CA . ASN F 3 31 ? 133.390 45.084 174.644 1.00 12.09 31 ASN F CA 1
ATOM 16505 C C . ASN F 3 31 ? 133.106 46.581 174.756 1.00 12.22 31 ASN F C 1
ATOM 16506 O O . ASN F 3 31 ? 133.654 47.391 173.982 1.00 12.96 31 ASN F O 1
ATOM 16511 N N . ILE F 3 32 ? 132.223 46.981 175.643 1.00 12.23 32 ILE F N 1
ATOM 16512 C CA . ILE F 3 32 ? 131.885 48.417 175.791 1.00 12.67 32 ILE F CA 1
ATOM 16513 C C . ILE F 3 32 ? 133.169 49.195 176.128 1.00 13.32 32 ILE F C 1
ATOM 16514 O O . ILE F 3 32 ? 133.435 50.248 175.546 1.00 14.41 32 ILE F O 1
ATOM 16519 N N . GLU F 3 33 ? 133.937 48.666 177.053 1.00 13.51 33 GLU F N 1
ATOM 16520 C CA . GLU F 3 33 ? 135.189 49.327 177.437 1.00 14.27 33 GLU F CA 1
ATOM 16521 C C . GLU F 3 33 ? 136.210 49.296 176.314 1.00 14.46 33 GLU F C 1
ATOM 16522 O O . GLU F 3 33 ? 136.799 50.340 175.948 1.00 15.37 33 GLU F O 1
ATOM 16528 N N . GLY F 3 34 ? 136.412 48.111 175.723 1.00 13.94 34 GLY F N 1
ATOM 16529 C CA . GLY F 3 34 ? 137.468 47.955 174.719 1.00 14.12 34 GLY F CA 1
ATOM 16530 C C . GLY F 3 34 ? 137.198 48.668 173.452 1.00 14.09 34 GLY F C 1
ATOM 16531 O O . GLY F 3 34 ? 138.113 49.335 172.881 1.00 15.25 34 GLY F O 1
ATOM 16532 N N . VAL F 3 35 ? 136.000 48.545 172.888 1.00 13.00 35 VAL F N 1
ATOM 16533 C CA .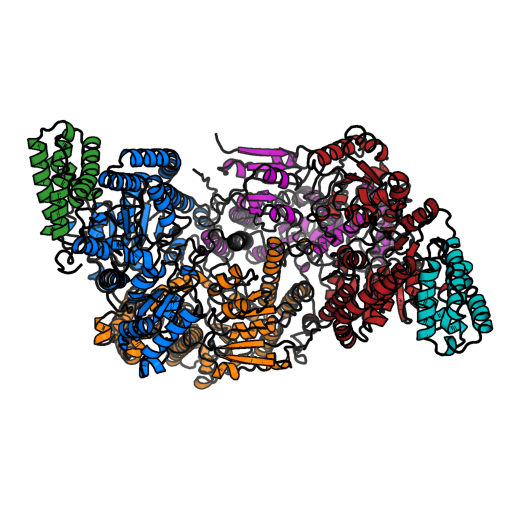 VAL F 3 35 ? 135.702 49.230 171.639 1.00 12.88 35 VAL F CA 1
ATOM 16534 C C . VAL F 3 35 ? 135.751 50.732 171.880 1.00 13.59 35 VAL F C 1
ATOM 16535 O O . VAL F 3 35 ? 136.315 51.469 171.066 1.00 14.32 35 VAL F O 1
ATOM 16539 N N . LEU F 3 36 ? 135.078 51.213 172.911 1.00 13.56 36 LEU F N 1
ATOM 16540 C CA . LEU F 3 36 ? 134.951 52.682 173.053 1.00 13.69 36 LEU F CA 1
ATOM 16541 C C . LEU F 3 36 ? 136.307 53.326 173.400 1.00 15.78 36 LEU F C 1
ATOM 16542 O O . LEU F 3 36 ? 136.560 54.457 172.954 1.00 16.06 36 LEU F O 1
ATOM 16547 N N . ASN F 3 37 ? 137.186 52.624 174.077 1.00 14.91 37 ASN F N 1
ATOM 16548 C CA . ASN F 3 37 ? 138.532 53.202 174.277 1.00 16.26 37 ASN F CA 1
ATOM 16549 C C . ASN F 3 37 ? 139.244 53.355 172.926 1.00 15.96 37 ASN F C 1
ATOM 16550 O O . ASN F 3 37 ? 139.960 54.345 172.734 1.00 18.05 37 ASN F O 1
ATOM 16555 N N . GLN F 3 38 ? 139.065 52.404 172.017 1.00 15.52 38 GLN F N 1
ATOM 16556 C CA . GLN F 3 38 ? 139.670 52.529 170.685 1.00 15.65 38 GLN F CA 1
ATOM 16557 C C . GLN F 3 38 ? 139.003 53.663 169.923 1.00 18.32 38 GLN F C 1
ATOM 16558 O O . GLN F 3 38 ? 139.708 54.426 169.193 1.00 18.97 38 GLN F O 1
ATOM 16564 N N . VAL F 3 39 ? 137.693 53.838 170.038 1.00 15.89 39 VAL F N 1
ATOM 16565 C CA . VAL F 3 39 ? 136.978 54.934 169.349 1.00 17.21 39 VAL F CA 1
ATOM 16566 C C . VAL F 3 39 ? 137.593 56.274 169.815 1.00 18.23 39 VAL F C 1
ATOM 16567 O O . VAL F 3 39 ? 137.779 57.154 169.018 1.00 19.94 39 VAL F O 1
ATOM 16571 N N . GLY F 3 40 ? 137.789 56.404 171.117 1.00 18.61 40 GLY F N 1
ATOM 16572 C CA . GLY F 3 40 ? 138.400 57.627 171.699 1.00 19.70 40 GLY F CA 1
ATOM 16573 C C . GLY F 3 40 ? 139.738 57.892 171.070 1.00 19.71 40 GLY F C 1
ATOM 16574 O O . GLY F 3 40 ? 139.988 59.059 170.723 1.00 23.49 40 GLY F O 1
ATOM 16575 N N . ARG F 3 41 ? 140.611 56.906 170.956 1.00 20.47 41 ARG F N 1
ATOM 16576 C CA . ARG F 3 41 ? 141.913 57.088 170.261 1.00 19.98 41 ARG F CA 1
ATOM 16577 C C . ARG F 3 41 ? 141.708 57.521 168.807 1.00 21.45 41 ARG F C 1
ATOM 16578 O O . ARG F 3 41 ? 142.350 58.553 168.422 1.00 23.99 41 ARG F O 1
ATOM 16586 N N . LEU F 3 42 ? 140.813 56.876 168.066 1.00 20.16 42 LEU F N 1
ATOM 16587 C CA . LEU F 3 42 ? 140.697 57.151 166.630 1.00 20.55 42 LEU F CA 1
ATOM 16588 C C . LEU F 3 42 ? 140.137 58.548 166.432 1.00 25.14 42 LEU F C 1
ATOM 16589 O O . LEU F 3 42 ? 140.612 59.228 165.517 1.00 26.99 42 LEU F O 1
ATOM 16594 N N . LEU F 3 43 ? 139.205 59.002 167.268 1.00 23.29 43 LEU F N 1
ATOM 16595 C CA . LEU F 3 43 ? 138.531 60.311 167.057 1.00 25.04 43 LEU F CA 1
ATOM 16596 C C . LEU F 3 43 ? 139.412 61.540 167.489 1.00 35.17 43 LEU F C 1
ATOM 16597 O O . LEU F 3 43 ? 138.977 62.673 167.117 1.00 43.73 43 LEU F O 1
ATOM 16602 N N . THR F 3 44 ? 140.539 61.412 168.286 1.00 30.44 44 THR F N 1
ATOM 16603 C CA . THR F 3 44 ? 141.482 62.450 168.767 1.00 31.52 44 THR F CA 1
ATOM 16604 C C . THR F 3 44 ? 142.846 62.152 168.146 1.00 35.26 44 THR F C 1
ATOM 16605 O O . THR F 3 44 ? 143.848 62.725 168.681 1.00 39.27 44 THR F O 1
ATOM 16609 N N . GLY F 3 45 ? 142.931 61.436 167.016 1.00 31.65 45 GLY F N 1
ATOM 16610 C CA . GLY F 3 45 ? 144.188 61.241 166.236 1.00 37.53 45 GLY F CA 1
ATOM 16611 C C . GLY F 3 45 ? 145.271 60.441 166.952 1.00 41.34 45 GLY F C 1
ATOM 16612 O O . GLY F 3 45 ? 146.503 60.532 166.505 1.00 43.36 45 GLY F O 1
ATOM 16613 N N . GLN F 3 46 ? 144.889 59.617 167.971 1.00 32.34 46 GLN F N 1
ATOM 16614 C CA . GLN F 3 46 ? 145.890 58.754 168.624 1.00 29.92 46 GLN F CA 1
ATOM 16615 C C . GLN F 3 46 ? 146.020 57.384 167.939 1.00 33.41 46 GLN F C 1
ATOM 16616 O O . GLN F 3 46 ? 145.000 56.881 167.329 1.00 31.70 46 GLN F O 1
ATOM 16622 N N . GLU F 3 47 ? 147.144 56.727 168.145 1.00 33.99 47 GLU F N 1
ATOM 16623 C CA . GLU F 3 47 ? 147.368 55.371 167.577 1.00 34.41 47 GLU F CA 1
ATOM 16624 C C . GLU F 3 47 ? 146.454 54.374 168.293 1.00 26.90 47 GLU F C 1
ATOM 16625 O O . GLU F 3 47 ? 146.399 54.386 169.507 1.00 26.06 47 GLU F O 1
ATOM 16631 N N . PRO F 3 48 ? 145.757 53.475 167.579 1.00 26.01 48 PRO F N 1
ATOM 16632 C CA . PRO F 3 48 ? 144.985 52.455 168.272 1.00 23.77 48 PRO F CA 1
ATOM 16633 C C . PRO F 3 48 ? 145.947 51.424 168.852 1.00 22.64 48 PRO F C 1
ATOM 16634 O O . PRO F 3 48 ? 147.074 51.249 168.385 1.00 25.26 48 PRO F O 1
ATOM 16638 N N . LEU F 3 49 ? 145.464 50.681 169.826 1.00 21.79 49 LEU F N 1
ATOM 16639 C CA . LEU F 3 49 ? 146.176 49.513 170.301 1.00 20.90 49 LEU F CA 1
ATOM 16640 C C . LEU F 3 49 ? 146.009 48.402 169.274 1.00 19.99 49 LEU F C 1
ATOM 16641 O O . LEU F 3 49 ? 144.881 48.034 168.951 1.00 20.05 49 LEU F O 1
ATOM 16646 N N A ARG F 3 50 ? 147.174 47.793 168.943 0.50 28.22 50 ARG F N 1
ATOM 16647 N N B ARG F 3 50 ? 147.119 47.815 168.849 0.50 26.02 50 ARG F N 1
ATOM 16648 C CA A ARG F 3 50 ? 147.343 46.703 167.879 0.50 39.18 50 ARG F CA 1
ATOM 16649 C CA B ARG F 3 50 ? 147.113 46.623 167.910 0.50 33.06 50 ARG F CA 1
ATOM 16650 C C A ARG F 3 50 ? 148.248 45.609 168.077 0.50 50.19 50 ARG F C 1
ATOM 16651 C C B ARG F 3 50 ? 148.294 45.766 168.146 0.50 39.56 50 ARG F C 1
ATOM 16652 O O A ARG F 3 50 ? 148.518 44.700 167.138 0.50 56.27 50 ARG F O 1
ATOM 16653 O O B ARG F 3 50 ? 148.612 45.028 167.062 0.50 54.26 50 ARG F O 1
ATOM 16668 N N . GLY F 3 51 ? 148.267 45.345 169.676 1.00 23.77 51 GLY F N 1
ATOM 16669 C CA . GLY F 3 51 ? 149.311 44.506 170.276 1.00 27.33 51 GLY F CA 1
ATOM 16670 C C . GLY F 3 51 ? 148.811 43.088 170.483 1.00 28.71 51 GLY F C 1
ATOM 16671 O O . GLY F 3 51 ? 149.604 42.177 170.440 1.00 34.58 51 GLY F O 1
ATOM 16672 N N . THR F 3 52 ? 147.552 42.891 170.769 1.00 20.64 52 THR F N 1
ATOM 16673 C CA . THR F 3 52 ? 147.008 41.531 171.017 1.00 19.49 52 THR F CA 1
ATOM 16674 C C . THR F 3 52 ? 145.851 41.291 170.060 1.00 18.58 52 THR F C 1
ATOM 16675 O O . THR F 3 52 ? 145.303 42.240 169.519 1.00 16.85 52 THR F O 1
ATOM 16679 N N . PRO F 3 53 ? 145.499 40.026 169.809 1.00 17.48 53 PRO F N 1
ATOM 16680 C CA . PRO F 3 53 ? 144.320 39.768 168.984 1.00 15.65 53 PRO F CA 1
ATOM 16681 C C . PRO F 3 53 ? 143.063 40.513 169.441 1.00 14.91 53 PRO F C 1
ATOM 16682 O O . PRO F 3 53 ? 142.363 41.106 168.645 1.00 14.61 53 PRO F O 1
ATOM 16686 N N . GLN F 3 54 ? 142.836 40.512 170.745 1.00 14.39 54 GLN F N 1
ATOM 16687 C CA . GLN F 3 54 ? 141.659 41.193 171.253 1.00 14.66 54 GLN F CA 1
ATOM 16688 C C . GLN F 3 54 ? 141.692 42.690 170.970 1.00 14.54 54 GLN F C 1
ATOM 16689 O O . GLN F 3 54 ? 140.688 43.280 170.659 1.00 14.27 54 GLN F O 1
ATOM 16695 N N . GLU F 3 55 ? 142.855 43.312 171.158 1.00 15.38 55 GLU F N 1
ATOM 16696 C CA . GLU F 3 55 ? 142.981 44.737 170.835 1.00 15.71 55 GLU F CA 1
ATOM 16697 C C . GLU F 3 55 ? 142.709 44.980 169.362 1.00 15.08 55 GLU F C 1
ATOM 16698 O O . GLU F 3 55 ? 142.076 45.983 169.031 1.00 14.86 55 GLU F O 1
ATOM 16704 N N A ARG F 3 56 ? 143.218 44.101 168.504 0.50 15.19 56 ARG F N 1
ATOM 16705 N N B ARG F 3 56 ? 143.244 44.099 168.511 0.50 15.59 56 ARG F N 1
ATOM 16706 C CA A ARG F 3 56 ? 143.025 44.310 167.058 0.50 15.56 56 ARG F CA 1
ATOM 16707 C CA B ARG F 3 56 ? 143.060 44.249 167.052 0.50 16.47 56 ARG F CA 1
ATOM 16708 C C A ARG F 3 56 ? 141.552 44.173 166.715 0.50 16.01 56 ARG F C 1
ATOM 16709 C C B ARG F 3 56 ? 141.575 44.162 166.722 0.50 16.55 56 ARG F C 1
ATOM 16710 O O A ARG F 3 56 ? 141.100 44.820 165.776 0.50 17.28 56 ARG F O 1
ATOM 16711 O O B ARG F 3 56 ? 141.134 44.828 165.792 0.50 17.54 56 ARG F O 1
ATOM 16726 N N . LEU F 3 57 ? 140.841 43.306 167.423 1.00 15.04 57 LEU F N 1
ATOM 16727 C CA . LEU F 3 57 ? 139.415 43.208 167.149 1.00 15.62 57 LEU F CA 1
ATOM 16728 C C . LEU F 3 57 ? 138.667 44.420 167.683 1.00 14.53 57 LEU F C 1
ATOM 16729 O O . LEU F 3 57 ? 137.814 44.972 166.984 1.00 14.63 57 LEU F O 1
ATOM 16734 N N . PHE F 3 58 ? 139.021 44.898 168.890 1.00 13.30 58 PHE F N 1
ATOM 16735 C CA . PHE F 3 58 ? 138.402 46.157 169.340 1.00 13.82 58 PHE F CA 1
ATOM 16736 C C . PHE F 3 58 ? 138.661 47.292 168.314 1.00 13.58 58 PHE F C 1
ATOM 16737 O O . PHE F 3 58 ? 137.802 48.121 168.158 1.00 13.74 58 PHE F O 1
ATOM 16745 N N . TYR F 3 59 ? 139.893 47.327 167.793 1.00 14.25 59 TYR F N 1
ATOM 16746 C CA . TYR F 3 59 ? 140.221 48.312 166.727 1.00 15.15 59 TYR F CA 1
ATOM 16747 C C . TYR F 3 59 ? 139.265 48.177 165.554 1.00 15.51 59 TYR F C 1
ATOM 16748 O O . TYR F 3 59 ? 138.739 49.172 165.067 1.00 15.63 59 TYR F O 1
ATOM 16757 N N . ALA F 3 60 ? 139.059 46.949 165.073 1.00 15.46 60 ALA F N 1
ATOM 16758 C CA . ALA F 3 60 ? 138.212 46.777 163.885 1.00 16.06 60 ALA F CA 1
ATOM 16759 C C . ALA F 3 60 ? 136.775 47.269 164.119 1.00 15.28 60 ALA F C 1
ATOM 16760 O O . ALA F 3 60 ? 136.185 47.983 163.291 1.00 16.65 60 ALA F O 1
ATOM 16762 N N . ASP F 3 61 ? 136.210 46.915 165.271 1.00 14.70 61 ASP F N 1
ATOM 16763 C CA . ASP F 3 61 ? 134.864 47.409 165.624 1.00 13.78 61 ASP F CA 1
ATOM 16764 C C . ASP F 3 61 ? 134.846 48.909 165.787 1.00 14.89 61 ASP F C 1
ATOM 16765 O O . ASP F 3 61 ? 133.923 49.612 165.338 1.00 15.21 61 ASP F O 1
ATOM 16770 N N . ALA F 3 62 ? 135.885 49.441 166.439 1.00 13.99 62 ALA F N 1
ATOM 16771 C CA . ALA F 3 62 ? 135.958 50.887 166.703 1.00 15.88 62 ALA F CA 1
ATOM 16772 C C . ALA F 3 62 ? 136.112 51.667 165.410 1.00 15.74 62 ALA F C 1
ATOM 16773 O O . ALA F 3 62 ? 135.603 52.791 165.337 1.00 17.15 62 ALA F O 1
ATOM 16775 N N . LEU F 3 63 ? 136.896 51.156 164.469 1.00 15.96 63 LEU F N 1
ATOM 16776 C CA . LEU F 3 63 ? 137.136 51.883 163.209 1.00 16.48 63 LEU F CA 1
ATOM 16777 C C . LEU F 3 63 ? 135.820 52.074 162.484 1.00 15.67 63 LEU F C 1
ATOM 16778 O O . LEU F 3 63 ? 135.566 53.166 161.935 1.00 16.82 63 LEU F O 1
ATOM 16783 N N . ALA F 3 64 ? 134.983 51.056 162.452 1.00 15.68 64 ALA F N 1
ATOM 16784 C CA . ALA F 3 64 ? 133.671 51.224 161.818 1.00 15.23 64 ALA F CA 1
ATOM 16785 C C . ALA F 3 64 ? 132.868 52.328 162.493 1.00 15.18 64 ALA F C 1
ATOM 16786 O O . ALA F 3 64 ? 132.272 53.187 161.802 1.00 16.76 64 ALA F O 1
ATOM 16788 N N . MET F 3 65 ? 132.819 52.287 163.805 1.00 14.59 65 MET F N 1
ATOM 16789 C CA . MET F 3 65 ? 132.060 53.306 164.543 1.00 15.08 65 MET F CA 1
ATOM 16790 C C . MET F 3 65 ? 132.663 54.723 164.334 1.00 15.07 65 MET F C 1
ATOM 16791 O O . MET F 3 65 ? 131.904 55.666 164.087 1.00 16.16 65 MET F O 1
ATOM 16796 N N . ALA F 3 66 ? 133.981 54.827 164.441 1.00 15.50 66 ALA F N 1
ATOM 16797 C CA . ALA F 3 66 ? 134.646 56.151 164.321 1.00 17.32 66 ALA F CA 1
ATOM 16798 C C . ALA F 3 66 ? 134.393 56.706 162.920 1.00 17.55 66 ALA F C 1
ATOM 16799 O O . ALA F 3 66 ? 134.106 57.891 162.768 1.00 18.85 66 ALA F O 1
ATOM 16801 N N . ASN F 3 67 ? 134.574 55.891 161.886 1.00 16.69 67 ASN F N 1
ATOM 16802 C CA . ASN F 3 67 ? 134.337 56.364 160.515 1.00 17.30 67 ASN F CA 1
ATOM 16803 C C . ASN F 3 67 ? 132.878 56.763 160.362 1.00 17.98 67 ASN F C 1
ATOM 16804 O O . ASN F 3 67 ? 132.531 57.760 159.708 1.00 19.27 67 ASN F O 1
ATOM 16809 N N . ASP F 3 68 ? 131.945 55.940 160.897 1.00 16.82 68 ASP F N 1
ATOM 16810 C CA . ASP F 3 68 ? 130.515 56.239 160.735 1.00 15.76 68 ASP F CA 1
ATOM 16811 C C . ASP F 3 68 ? 130.119 57.528 161.444 1.00 17.99 68 ASP F C 1
ATOM 16812 O O . ASP F 3 68 ? 129.271 58.315 160.962 1.00 19.56 68 ASP F O 1
ATOM 16817 N N . VAL F 3 69 ? 130.602 57.726 162.649 1.00 17.06 69 VAL F N 1
ATOM 16818 C CA . VAL F 3 69 ? 130.210 58.939 163.434 1.00 18.21 69 VAL F CA 1
ATOM 16819 C C . VAL F 3 69 ? 130.781 60.160 162.717 1.00 18.83 69 VAL F C 1
ATOM 16820 O O . VAL F 3 69 ? 130.085 61.109 162.643 1.00 22.37 69 VAL F O 1
ATOM 16824 N N . ARG F 3 70 ? 131.978 60.030 162.178 1.00 19.64 70 ARG F N 1
ATOM 16825 C CA . ARG F 3 70 ? 132.588 61.189 161.440 1.00 20.92 70 ARG F CA 1
ATOM 16826 C C . ARG F 3 70 ? 131.819 61.457 160.146 1.00 23.62 70 ARG F C 1
ATOM 16827 O O . ARG F 3 70 ? 131.615 62.568 159.810 1.00 29.54 70 ARG F O 1
ATOM 16835 N N . GLU F 3 71 ? 131.254 60.436 159.524 1.00 20.16 71 GLU F N 1
ATOM 16836 C CA . GLU F 3 71 ? 130.427 60.613 158.325 1.00 23.04 71 GLU F CA 1
ATOM 16837 C C . GLU F 3 71 ? 129.055 61.210 158.688 1.00 23.40 71 GLU F C 1
ATOM 16838 O O . GLU F 3 71 ? 128.597 62.092 157.995 1.00 27.50 71 GLU F O 1
ATOM 16844 N N . ARG F 3 72 ? 128.479 60.803 159.788 1.00 22.92 72 ARG F N 1
ATOM 16845 C CA . ARG F 3 72 ? 127.063 61.125 160.050 1.00 21.53 72 ARG F CA 1
ATOM 16846 C C . ARG F 3 72 ? 126.873 62.486 160.687 1.00 30.56 72 ARG F C 1
ATOM 16847 O O . ARG F 3 72 ? 125.831 63.143 160.420 1.00 27.67 72 ARG F O 1
ATOM 16855 N N . PHE F 3 73 ? 127.807 62.844 161.562 1.00 19.97 73 PHE F N 1
ATOM 16856 C CA . PHE F 3 73 ? 127.621 63.939 162.551 1.00 22.32 73 PHE F CA 1
ATOM 16857 C C . PHE F 3 73 ? 128.632 65.023 162.296 1.00 23.11 73 PHE F C 1
ATOM 16858 O O . PHE F 3 73 ? 129.808 64.821 162.650 1.00 19.65 73 PHE F O 1
ATOM 16866 N N . PRO F 3 74 ? 128.221 66.205 161.711 1.00 22.94 74 PRO F N 1
ATOM 16867 C CA . PRO F 3 74 ? 129.203 67.264 161.479 1.00 23.35 74 PRO F CA 1
ATOM 16868 C C . PRO F 3 74 ? 130.033 67.557 162.726 1.00 19.43 74 PRO F C 1
ATOM 16869 O O . PRO F 3 74 ? 131.232 67.724 162.705 1.00 24.10 74 PRO F O 1
ATOM 16873 N N . TRP F 3 75 ? 129.316 67.632 163.856 1.00 22.49 75 TRP F N 1
ATOM 16874 C CA . TRP F 3 75 ? 129.954 68.006 165.107 1.00 21.66 75 TRP F CA 1
ATOM 16875 C C . TRP F 3 75 ? 131.163 67.170 165.304 1.00 20.04 75 TRP F C 1
ATOM 16876 O O . TRP F 3 75 ? 132.001 67.552 166.041 1.00 22.16 75 TRP F O 1
ATOM 16887 N N . ALA F 3 76 ? 131.150 65.887 164.922 1.00 21.30 76 ALA F N 1
ATOM 16888 C CA . ALA F 3 76 ? 132.166 64.942 165.422 1.00 20.14 76 ALA F CA 1
ATOM 16889 C C . ALA F 3 76 ? 133.531 65.184 164.810 1.00 33.43 76 ALA F C 1
ATOM 16890 O O . ALA F 3 76 ? 134.477 64.566 165.296 1.00 30.09 76 ALA F O 1
ATOM 16892 N N . SER F 3 77 ? 133.622 66.080 163.833 1.00 29.71 77 SER F N 1
ATOM 16893 C CA . SER F 3 77 ? 134.900 66.532 163.226 1.00 38.35 77 SER F CA 1
ATOM 16894 C C . SER F 3 77 ? 135.198 67.970 163.710 1.00 34.79 77 SER F C 1
ATOM 16895 O O . SER F 3 77 ? 136.219 68.551 163.340 1.00 44.84 77 SER F O 1
ATOM 16898 N N . GLN F 3 78 ? 134.334 68.544 164.556 1.00 31.89 78 GLN F N 1
ATOM 16899 C CA . GLN F 3 78 ? 134.468 69.967 165.023 1.00 53.87 78 GLN F CA 1
ATOM 16900 C C . GLN F 3 78 ? 134.301 70.009 166.554 1.00 36.16 78 GLN F C 1
ATOM 16901 O O . GLN F 3 78 ? 133.567 70.911 167.084 1.00 40.05 78 GLN F O 1
ATOM 16907 N N . VAL F 3 79 ? 134.769 68.967 167.250 1.00 33.94 79 VAL F N 1
ATOM 16908 C CA . VAL F 3 79 ? 134.623 68.896 168.738 1.00 35.72 79 VAL F CA 1
ATOM 16909 C C . VAL F 3 79 ? 136.028 68.929 169.320 1.00 28.32 79 VAL F C 1
ATOM 16910 O O . VAL F 3 79 ? 136.996 68.574 168.603 1.00 37.46 79 VAL F O 1
ATOM 16914 N N . ASN F 3 80 ? 136.113 69.574 170.473 1.00 31.43 80 ASN F N 1
ATOM 16915 C CA . ASN F 3 80 ? 137.266 69.530 171.373 1.00 29.21 80 ASN F CA 1
ATOM 16916 C C . ASN F 3 80 ? 137.573 68.048 171.694 1.00 33.59 80 ASN F C 1
ATOM 16917 O O . ASN F 3 80 ? 136.630 67.270 171.995 1.00 28.30 80 ASN F O 1
ATOM 16922 N N . LYS F 3 81 ? 138.835 67.655 171.795 1.00 29.48 81 LYS F N 1
ATOM 16923 C CA . LYS F 3 81 ? 139.243 66.342 172.313 1.00 26.64 81 LYS F CA 1
ATOM 16924 C C . LYS F 3 81 ? 138.579 66.100 173.661 1.00 23.34 81 LYS F C 1
ATOM 16925 O O . LYS F 3 81 ? 138.172 65.024 173.903 1.00 28.23 81 LYS F O 1
ATOM 16931 N N . GLU F 3 82 ? 138.587 67.102 174.563 1.00 24.02 82 GLU F N 1
ATOM 16932 C CA . GLU F 3 82 ? 138.056 66.964 175.963 1.00 30.20 82 GLU F CA 1
ATOM 16933 C C . GLU F 3 82 ? 136.594 66.526 175.847 1.00 19.03 82 GLU F C 1
ATOM 16934 O O . GLU F 3 82 ? 136.078 65.805 176.789 1.00 28.58 82 GLU F O 1
ATOM 16940 N N . GLU F 3 83 ? 135.941 66.996 174.776 1.00 29.65 83 GLU F N 1
ATOM 16941 C CA . GLU F 3 83 ? 134.530 66.680 174.567 1.00 26.74 83 GLU F CA 1
ATOM 16942 C C . GLU F 3 83 ? 134.487 65.129 174.275 1.00 28.24 83 GLU F C 1
ATOM 16943 O O . GLU F 3 83 ? 133.675 64.446 174.890 1.00 25.59 83 GLU F O 1
ATOM 16949 N N . ILE F 3 84 ? 135.387 64.536 173.489 1.00 28.27 84 ILE F N 1
ATOM 16950 C CA . ILE F 3 84 ? 135.210 63.099 173.057 1.00 24.85 84 ILE F CA 1
ATOM 16951 C C . ILE F 3 84 ? 135.318 62.293 174.343 1.00 24.75 84 ILE F C 1
ATOM 16952 O O . ILE F 3 84 ? 134.563 61.118 174.481 1.00 28.59 84 ILE F O 1
ATOM 16957 N N . GLU F 3 85 ? 136.278 62.574 175.196 1.00 29.00 85 GLU F N 1
ATOM 16958 C CA . GLU F 3 85 ? 136.435 61.923 176.507 1.00 24.81 85 GLU F CA 1
ATOM 16959 C C . GLU F 3 85 ? 135.160 61.977 177.387 1.00 24.54 85 GLU F C 1
ATOM 16960 O O . GLU F 3 85 ? 134.701 60.922 177.908 1.00 26.45 85 GLU F O 1
ATOM 16966 N N . PHE F 3 86 ? 134.598 63.150 177.583 1.00 21.50 86 PHE F N 1
ATOM 16967 C CA . PHE F 3 86 ? 133.301 63.342 178.247 1.00 20.69 86 PHE F CA 1
ATOM 16968 C C . PHE F 3 86 ? 132.266 62.419 177.596 1.00 17.84 86 PHE F C 1
ATOM 16969 O O . PHE F 3 86 ? 131.464 61.816 178.315 1.00 20.48 86 PHE F O 1
ATOM 16977 N N . LEU F 3 87 ? 132.172 62.545 176.291 1.00 20.14 87 LEU F N 1
ATOM 16978 C CA . LEU F 3 87 ? 131.109 61.853 175.560 1.00 19.52 87 LEU F CA 1
ATOM 16979 C C . LEU F 3 87 ? 131.258 60.351 175.748 1.00 19.85 87 LEU F C 1
ATOM 16980 O O . LEU F 3 87 ? 130.240 59.631 175.906 1.00 20.20 87 LEU F O 1
ATOM 16985 N N . LEU F 3 88 ? 132.465 59.852 175.613 1.00 20.71 88 LEU F N 1
ATOM 16986 C CA . LEU F 3 88 ? 132.633 58.385 175.675 1.00 20.00 88 LEU F CA 1
ATOM 16987 C C . LEU F 3 88 ? 132.460 57.871 177.095 1.00 20.02 88 LEU F C 1
ATOM 16988 O O . LEU F 3 88 ? 131.925 56.757 177.280 1.00 21.17 88 LEU F O 1
ATOM 16993 N N . ASP F 3 89 ? 132.772 58.661 178.116 1.00 20.44 89 ASP F N 1
ATOM 16994 C CA . ASP F 3 89 ? 132.487 58.252 179.528 1.00 21.37 89 ASP F CA 1
ATOM 16995 C C . ASP F 3 89 ? 130.963 58.151 179.720 1.00 19.19 89 ASP F C 1
ATOM 16996 O O . ASP F 3 89 ? 130.449 57.176 180.291 1.00 19.75 89 ASP F O 1
ATOM 17001 N N . GLY F 3 90 ? 130.237 59.112 179.146 1.00 17.69 90 GLY F N 1
ATOM 17002 C CA . GLY F 3 90 ? 128.795 59.073 179.272 1.00 16.38 90 GLY F CA 1
ATOM 17003 C C . GLY F 3 90 ? 128.208 57.945 178.440 1.00 15.99 90 GLY F C 1
ATOM 17004 O O . GLY F 3 90 ? 127.218 57.359 178.858 1.00 16.59 90 GLY F O 1
ATOM 17005 N N . LEU F 3 91 ? 128.794 57.672 177.291 1.00 15.47 91 LEU F N 1
ATOM 17006 C CA . LEU F 3 91 ? 128.270 56.589 176.404 1.00 15.85 91 LEU F CA 1
ATOM 17007 C C . LEU F 3 91 ? 128.527 55.231 177.090 1.00 14.67 91 LEU F C 1
ATOM 17008 O O . LEU F 3 91 ? 127.645 54.365 177.074 1.00 14.74 91 LEU F O 1
ATOM 17013 N N . LYS F 3 92 ? 129.674 55.005 177.671 1.00 14.93 92 LYS F N 1
ATOM 17014 C CA . LYS F 3 92 ? 129.918 53.785 178.405 1.00 14.88 92 LYS F CA 1
ATOM 17015 C C . LYS F 3 92 ? 128.875 53.603 179.503 1.00 15.56 92 LYS F C 1
ATOM 17016 O O . LYS F 3 92 ? 128.294 52.509 179.662 1.00 15.60 92 LYS F O 1
ATOM 17022 N N A SER F 3 93 ? 128.521 54.711 180.132 0.50 14.91 93 SER F N 1
ATOM 17023 N N B SER F 3 93 ? 128.680 54.584 180.358 0.50 15.97 93 SER F N 1
ATOM 17024 C CA A SER F 3 93 ? 127.532 54.712 181.220 0.50 14.96 93 SER F CA 1
ATOM 17025 C CA B SER F 3 93 ? 127.724 54.371 181.455 0.50 15.07 93 SER F CA 1
ATOM 17026 C C A SER F 3 93 ? 126.140 54.336 180.681 0.50 13.96 93 SER F C 1
ATOM 17027 C C B SER F 3 93 ? 126.342 54.056 180.888 0.50 14.47 93 SER F C 1
ATOM 17028 O O A SER F 3 93 ? 125.425 53.555 181.331 0.50 14.48 93 SER F O 1
ATOM 17029 O O B SER F 3 93 ? 125.677 53.216 181.458 0.50 14.01 93 SER F O 1
ATOM 17034 N N A ARG F 3 94 ? 125.739 54.937 179.574 0.50 15.13 94 ARG F N 1
ATOM 17035 N N B ARG F 3 94 ? 125.905 54.765 179.849 0.50 13.91 94 ARG F N 1
ATOM 17036 C CA A ARG F 3 94 ? 124.419 54.645 178.992 0.50 14.85 94 ARG F CA 1
ATOM 17037 C CA B ARG F 3 94 ? 124.542 54.538 179.298 0.50 12.63 94 ARG F CA 1
ATOM 17038 C C A ARG F 3 94 ? 124.379 53.190 178.506 0.50 14.51 94 ARG F C 1
ATOM 17039 C C B ARG F 3 94 ? 124.474 53.102 178.743 0.50 12.93 94 ARG F C 1
ATOM 17040 O O A ARG F 3 94 ? 123.329 52.562 178.640 0.50 14.01 94 ARG F O 1
ATOM 17041 O O B ARG F 3 94 ? 123.457 52.418 179.021 0.50 12.34 94 ARG F O 1
ATOM 17056 N N . LEU F 3 95 ? 125.471 52.686 177.969 1.00 13.81 95 LEU F N 1
ATOM 17057 C CA . LEU F 3 95 ? 125.433 51.311 177.396 1.00 12.75 95 LEU F CA 1
ATOM 17058 C C . LEU F 3 95 ? 125.421 50.315 178.510 1.00 13.23 95 LEU F C 1
ATOM 17059 O O . LEU F 3 95 ? 124.673 49.303 178.422 1.00 13.30 95 LEU F O 1
ATOM 17064 N N . VAL F 3 96 ? 126.201 50.473 179.558 1.00 13.26 96 VAL F N 1
ATOM 17065 C CA . VAL F 3 96 ? 126.156 49.549 180.695 1.00 12.96 96 VAL F CA 1
ATOM 17066 C C . VAL F 3 96 ? 124.748 49.582 181.271 1.00 12.57 96 VAL F C 1
ATOM 17067 O O . VAL F 3 96 ? 124.175 48.523 181.599 1.00 14.06 96 VAL F O 1
ATOM 17071 N N . ASP F 3 97 ? 124.172 50.752 181.437 1.00 13.37 97 ASP F N 1
ATOM 17072 C CA . ASP F 3 97 ? 122.854 50.817 182.036 1.00 14.43 97 ASP F CA 1
ATOM 17073 C C . ASP F 3 97 ? 121.825 50.008 181.226 1.00 13.86 97 ASP F C 1
ATOM 17074 O O . ASP F 3 97 ? 121.004 49.296 181.844 1.00 13.97 97 ASP F O 1
ATOM 17079 N N . VAL F 3 98 ? 121.781 50.180 179.919 1.00 12.91 98 VAL F N 1
ATOM 17080 C CA . VAL F 3 98 ? 120.683 49.563 179.116 1.00 12.16 98 VAL F CA 1
ATOM 17081 C C . VAL F 3 98 ? 120.990 48.112 178.724 1.00 11.68 98 VAL F C 1
ATOM 17082 O O . VAL F 3 98 ? 119.995 47.389 178.529 1.00 12.45 98 VAL F O 1
ATOM 17086 N N . THR F 3 99 ? 122.237 47.755 178.580 1.00 11.65 99 THR F N 1
ATOM 17087 C CA . THR F 3 99 ? 122.565 46.396 178.105 1.00 11.12 99 THR F CA 1
ATOM 17088 C C . THR F 3 99 ? 122.893 45.478 179.272 1.00 11.69 99 THR F C 1
ATOM 17089 O O . THR F 3 99 ? 122.965 44.243 179.078 1.00 12.50 99 THR F O 1
ATOM 17093 N N . ILE F 3 100 ? 123.109 45.999 180.465 1.00 11.92 100 ILE F N 1
ATOM 17094 C CA . ILE F 3 100 ? 123.481 45.177 181.624 1.00 12.91 100 ILE F CA 1
ATOM 17095 C C . ILE F 3 100 ? 122.584 45.502 182.782 1.00 13.48 100 ILE F C 1
ATOM 17096 O O . ILE F 3 100 ? 121.728 44.693 183.164 1.00 14.73 100 ILE F O 1
ATOM 17101 N N . THR F 3 101 ? 122.688 46.658 183.371 1.00 13.73 101 THR F N 1
ATOM 17102 C CA . THR F 3 101 ? 122.072 46.902 184.703 1.00 13.74 101 THR F CA 1
ATOM 17103 C C . THR F 3 101 ? 120.572 46.735 184.616 1.00 14.68 101 THR F C 1
ATOM 17104 O O . THR F 3 101 ? 119.983 46.106 185.520 1.00 15.90 101 THR F O 1
ATOM 17108 N N . ARG F 3 102 ? 119.922 47.267 183.588 1.00 13.28 102 ARG F N 1
ATOM 17109 C CA . ARG F 3 102 ? 118.459 47.267 183.474 1.00 13.29 102 ARG F CA 1
ATOM 17110 C C . ARG F 3 102 ? 117.961 46.315 182.398 1.00 13.14 102 ARG F C 1
ATOM 17111 O O . ARG F 3 102 ? 116.774 46.332 182.087 1.00 14.52 102 ARG F O 1
ATOM 17119 N N . SER F 3 103 ? 118.827 45.508 181.824 1.00 12.56 103 SER F N 1
ATOM 17120 C CA . SER F 3 103 ? 118.384 44.474 180.892 1.00 11.61 103 SER F CA 1
ATOM 17121 C C . SER F 3 103 ? 117.727 43.364 181.692 1.00 12.22 103 SER F C 1
ATOM 17122 O O . SER F 3 103 ? 118.313 42.845 182.653 1.00 13.93 103 SER F O 1
ATOM 17125 N N . THR F 3 104 ? 116.573 42.909 181.266 1.00 11.54 104 THR F N 1
ATOM 17126 C CA . THR F 3 104 ? 115.886 41.766 181.846 1.00 12.43 104 THR F CA 1
ATOM 17127 C C . THR F 3 104 ? 116.252 40.470 181.132 1.00 13.07 104 THR F C 1
ATOM 17128 O O . THR F 3 104 ? 115.621 39.443 181.411 1.00 15.19 104 THR F O 1
ATOM 17132 N N . ASN F 3 105 ? 117.254 40.462 180.288 1.00 11.15 105 ASN F N 1
ATOM 17133 C CA . ASN F 3 105 ? 117.747 39.222 179.656 1.00 11.48 105 ASN F CA 1
ATOM 17134 C C . ASN F 3 105 ? 118.259 38.308 180.756 1.00 11.05 105 ASN F C 1
ATOM 17135 O O . ASN F 3 105 ? 119.311 38.585 181.369 1.00 12.36 105 ASN F O 1
ATOM 17140 N N . ARG F 3 106 ? 117.580 37.199 181.000 1.00 10.93 106 ARG F N 1
ATOM 17141 C CA . ARG F 3 106 ? 117.852 36.373 182.170 1.00 12.24 106 ARG F CA 1
ATOM 17142 C C . ARG F 3 106 ? 119.059 35.494 182.014 1.00 11.94 106 ARG F C 1
ATOM 17143 O O . ARG F 3 106 ? 119.441 34.874 183.019 1.00 14.08 106 ARG F O 1
ATOM 17151 N N . GLU F 3 107 ? 119.691 35.451 180.844 1.00 11.19 107 GLU F N 1
ATOM 17152 C CA . GLU F 3 107 ? 120.900 34.640 180.669 1.00 11.73 107 GLU F CA 1
ATOM 17153 C C . GLU F 3 107 ? 122.180 35.387 180.963 1.00 10.44 107 GLU F C 1
ATOM 17154 O O . GLU F 3 107 ? 123.237 34.758 180.916 1.00 11.18 107 GLU F O 1
ATOM 17160 N N . LEU F 3 108 ? 122.128 36.706 181.187 1.00 10.72 108 LEU F N 1
ATOM 17161 C CA . LEU F 3 108 ? 123.360 37.495 181.139 1.00 10.55 108 LEU F CA 1
ATOM 17162 C C . LEU F 3 108 ? 124.378 37.089 182.179 1.00 10.62 108 LEU F C 1
ATOM 17163 O O . LEU F 3 108 ? 125.575 37.277 181.957 1.00 11.44 108 LEU F O 1
ATOM 17168 N N . ASN F 3 109 ? 123.945 36.553 183.334 1.00 10.88 109 ASN F N 1
ATOM 17169 C CA . ASN F 3 109 ? 124.883 36.177 184.405 1.00 12.34 109 ASN F CA 1
ATOM 17170 C C . ASN F 3 109 ? 125.075 34.695 184.499 1.00 11.83 109 ASN F C 1
ATOM 17171 O O . ASN F 3 109 ? 125.638 34.229 185.514 1.00 13.42 109 ASN F O 1
ATOM 17176 N N . HIS F 3 110 ? 124.727 33.920 183.484 1.00 10.83 110 HIS F N 1
ATOM 17177 C CA . HIS F 3 110 ? 124.942 32.467 183.530 1.00 10.87 110 HIS F CA 1
ATOM 17178 C C . HIS F 3 110 ? 126.395 32.154 183.286 1.00 10.88 110 HIS F C 1
ATOM 17179 O O . HIS F 3 110 ? 126.933 32.341 182.200 1.00 11.26 110 HIS F O 1
ATOM 17186 N N . HIS F 3 111 ? 127.061 31.615 184.303 1.00 11.17 111 HIS F N 1
ATOM 17187 C CA . HIS F 3 111 ? 128.465 31.202 184.192 1.00 11.05 111 HIS F CA 1
ATOM 17188 C C . HIS F 3 111 ? 128.728 30.303 183.009 1.00 11.03 111 HIS F C 1
ATOM 17189 O O . HIS F 3 111 ? 129.786 30.390 182.379 1.00 11.96 111 HIS F O 1
ATOM 17196 N N . LEU F 3 112 ? 127.798 29.374 182.770 1.00 10.91 112 LEU F N 1
ATOM 17197 C CA . LEU F 3 112 ? 127.987 28.381 181.706 1.00 11.08 112 LEU F CA 1
ATOM 17198 C C . LEU F 3 112 ? 127.544 28.993 180.376 1.00 11.09 112 LEU F C 1
ATOM 17199 O O . LEU F 3 112 ? 126.419 29.471 180.280 1.00 11.70 112 LEU F O 1
ATOM 17204 N N . TYR F 3 113 ? 128.387 28.894 179.367 1.00 10.62 113 TYR F N 1
ATOM 17205 C CA . TYR F 3 113 ? 128.004 29.279 178.011 1.00 10.88 113 TYR F CA 1
ATOM 17206 C C . TYR F 3 113 ? 127.098 28.208 177.377 1.00 12.12 113 TYR F C 1
ATOM 17207 O O . TYR F 3 113 ? 126.987 27.066 177.829 1.00 13.46 113 TYR F O 1
#

Foldseek 3Di:
DQDQFPVCPVVRVQSLFKDFFAPPDPCVVRQRAFLDADDPPFQFPFFFQLCLACQPFVLLAQQEAEEEEDACPVQVVSAPPAAFAAPPGRNSRPDHHYLNDDPVCLVVNCLVSSLVSVVVVCVVPVRGAEYEYEYEVSNVVSPHDNVVSQVVSCVVPVSHHYHYFYTYRPPRRGNLNNLQRNLVSCLVPQAQPDADDDDAPAEEAEWADSCQVHLVVVVVVVCVLLRYHYLQYSPRNTHPNSSNHRLVHQEYEYEPCRSTVNNQVVSCVPRVHYYHYFQQFAAVRVLVSLCVSCVVVVNNVSSVVVNVVLCVVFLVLLVVLLVVQAPAEEEEEEAQSVLLSPQQRCCVRRNYAHAEYEHSHDHSVSSVRNVVRHDRNHMYGHSDRDVVVVSSCVSRVGQEYADADVVQVVCVVVLRHYAPNRNGDNDDLGYRVNVSVVSVVSQCRRQDLVSQQVPDDVPPVPDDRDDDDGDHD/DAAADEAADPDPDFDFFFFAFLLLLLQVLQQQEFLEAEEEEDADCSPPVSQVQVCLFLVDGTHHHYLHDDDVCLVVNRLVSVLVVVVVCCVVRVSRAEYEYEYEQSNVVVVHDVVVSVVVNQVVCCVVPVPGHHFYFYAYTYRVADGSLQSNQRNLQRRLCRLLVVQPEDAAPQAEEEELFFAFLQQLVVVVVQCVQLVGHYQYRWNQVCCNPDCDPVRDDRNGNPHYSVNSNNNLRYLAYEYAFPSGHQVNSVVSCVRRVRHYDYFQNFFADVSQVVSVVVVCVSNVTDRDVVQVVLLVVLVVLLVVDQPPPAAPAEEEEEEAPSVQLSVCVLSVVSRHHDAEYEHAGDCVVVVVVPVSSVVVRVDHRHYHYYYYNDRLVVVLVVVVVPDDGQEYEEADSNVVSCVVSVHQYDHDYPRRSPDPDPSNHACGGSSNSSVRSVSVVVSNLVSCVVVVPPNVVPPPD/DLVVLLVVLLVCCVVPPCQCQDQALVSNLCLLVLLLVQLLCVLQVHDQDCDDPVSVVSNVNSVVSNVVCVVPPVVSNVDHSVSSVVSSVVNSVVSCVDSPVPDPPVRHHPPDD/DFDQFPVCPVVSVQSLFKDFFAPPDPCVVRQRAFLDADDPPFQFPFFFQLCLQCQPFVLLAQQEAEEEEDACPVQVVSAPPAAFAAPPGRNSRPDHHYLNDDPVCLVPNCLVSSLVSVVVVCVVPVRRAEYEYEYAVRNLVSDHDVVVSQVVSCVVPVSHHYFYFYGYRPRRRGNLVNLQRNLVSCCVPQAQPDADDDDAPAEEAEWADSCQVHLVVVVVVVCVLLRYHYQQYSPRNHHPNSSNHRLVHQEYEYEPCRSTVNNQVVSCVPRVHDYHYFQQFAAVRVLVSLCVSCVVVVNNVSSVVVNVVLCVVFLVLLVVLLVVAAPAEEEEEEAQSVLLSPQQRCCPRRNYAHAEYEHSHDHSVSSVRNVVRHDRNHMYGHSDRDVVVVSSCVSRVGLEYADADVVQVVCVVVLHHYAPNRSGDNDDLGYSVNVSVVSVVSQCRRQDLVSQQVPDDVVDPPDDRDDGDGDHD/DFAAAAEAADPDPDFDFFFFAFLLLLLQVLQQQEFLEAEEEEDADCSPPVSQVQCCLFLVDGTHHHYLHDDVVCLVVNSLVSVLVVLVVCCVVRVSHAEYEYEYEQSNVVVVHDQVVSVVVNVVVCCVVPVPGHHFYFYQYTYRVAWGSLLSNQRNLQRLLCRLLVVPPEDAADQAEEEELFFAFLQQLVVVVVQCVLLVGHYQYRWNQVCCNPDCDPVRDDRNGNPHYSVNSNNNLRYLAYEYAFPSGHQVNSVVSCVRRVHHYDYFQNFFADVSQVVSQVVVCVSNVTDRDPVQVVLLVVLVVLLVVDQPPPAAPFEEEEEEAVSVQLSVCVLSVVSRHADAEYEHARDPVVVVVPDVSSVVCRVDHRHYHYYYYNDRLVVVLVVVVVPDDGQEYEEADSNVVSCVVSVHFYHHDYPRRSPDPDPSNQACGGSSNSSVRSVSVVVSNLVSCVVVVPPNVVPPPD/DDLLVVLLVCCVVPHCQCQDQALVSNLVLLVLLLVQLLCVLVVHDQDPPDPVSVVSNVNSVVSNVVCVVPPVVSNVDDSVVSVVSSVVNSVVSCVDSPVPDPPVRHHPPPD

Secondary structure (DSSP, 8-state):
-B---GGGTTSGGGGGGEEE--TT--GGG-PPP-S-PPPTTS-B----HHIIIIITTGGG-SS-EEEEES-HHHHHTTSS------SSS-HHHH--EE----HHHHHH-SHHHHHHHHHHHHHH-TT--EEEEEE-HHHHHTT--HHHHHHHHHHH-TT-EEEEE---TTSSSSTHHHHHHHHHHHHHHTTTS------SS-EEEEEEE--GGGHHHHHHHHHHHHT-EEEEEEETT--HHHHTTGGG-SEEEES-HHHHHHHHHHHHHHH-PPEEE---SSHHHHHHHHHHHHHHHT-HHHHHHHHHHHHHHHHHHHHHHHHHHTT-EEEEEESSHHHHHHHHHHHHHH--EEEEEEESS--HHHHHHHHHHSPTT-EEEES-BHHHHHHHHHHH--SEEEE-HHHHHHHGGGT--EEETTT-SS---SHHHHHHHHHHHHHHHHS-HHHHHHH--TT-TT-----------/---EEEEE-S-SSEES-SS--HHHHHHHHHHTBTTB--EEES-THHHHHHHHHHHHHHSS----EE----HHHHHH-SHHHHHHHHHHHHHH-TT--EEEEEE-HHHHHHT--HHHHHHHHHHHHHHH-TT---EEEEE---TTSS-HHHHHHHHHHHHHHHHHHHH---S---PEEEE--S--HHHHHHHHHHHHHTT--EEESS--GGGS----TT-----S--B-HHHHHGGGG-SEEEE--TTTTHHHHHHHHHHH---EEE-----SHHHHHHHHHHHHHHH-PPPPHHHHHHHHHHHHHHHTTIIIIITT-EEEEESSHHHHHHHHHHHHHTT-EEEEEE--SS-HHHHTT-HHHHHHHHH-SS-EEEEES--SHHHHHHHHTT---SEEEE-GGGHHHHHHHT--EEE-SS--TTSSSGGGS--SHHHHHHHHHHHHHHHHHHHHHHHTSSGGGTT--/-HHHHHHHHHHHHHHH--GGG-SSHHHHHHHHHHHHHHHHHHHTTPPPP-SSHHHHHHHHHHHHHHHHHHHH-GGGGTS-HHHHHHHHHHHHHHHHIIIIIT---TTTT-S--/-B---GGGTT-GGGGGGEEE--TT--GGG-PPP-S-PPPTTS-B----HHIIIIITTGGG-SSEEEEEES-HHHHHTTSS------SSS-HHHH--EE----HHHHHH-SHHHHHHHHHHHHHHSTT--EEEEEE-HHHHHTT--HHHHHHHHHHH-TT-EEEEE---TTSSSSTHHHHHHHHHHHHHHTTTS------SS-EEEEEEE--GGGHHHHHHHHHHHHT-EEEEEEETT--HHHHTTGGG-SEEEES-HHHHHHHHHHHHHHH-PPEEE---SSHHHHHHHHHHHHHHHT-HHHHHHHHHHHHHHHHHHHHHHHHHHTT-EEEEEESSHHHHHHHHHHHHHH--EEEEEEESS--HHHHHHHHHHSPTT-EEEES-BHHHHHHHHHHH--SEEEE-HHHHHHHGGGT--EEETTT-SS---SHHHHHHHHHHHHHHHHS-HHHHHHH--TT-TT-----------/----EEEEE-S-SSEES-SS--HHHHHHHHHHTBTTB--EEES-THHHHHHHHHHHHHHSS----EE----HHHHHH-SHHHHHHHHHHHHHH-TT--EEEEEE-HHHHHTT--HHHHHHHHHHHHHHH-TT---EEEEE---TTSS-HHHHHHHHHHHHHHHHHHHH-S-S---PEEEE--S--HHHHHHHHHHHHHTT--EEESS--GGGS----TT--------B-HHHHHGGGG-SEEEE--TTTTHHHHHHHHHHH---EEE-----SHHHHHHHHHHHHHHH-PPPPHHHHHHHHHHHHHHHTTIIIIITT-EEEEESSHHHHHHHHHHHHHTT-EEEEEE--SS-HHHHTT-HHHHHHHHH-SS-EEEEES--SHHHHHHHHTT---SEEEE-GGGHHHHHHHT--EEE-SS--TTSSSGGGS--SHHHHHHHHHHHHHHHHHHHHHHHTSSGGGTT--/--HHHHHHHHHHHH--GGG-SSHHHHHHHHHHHHHHHHHHHTTPPPP-SSHHHHHHHHHHHHHHHHHHHH-GGGGSS-HHHHHHHHHHHHHHHHIIIIIT---TTTT-S--

Sequence (2101 aa):
PMVLLECDKDIPERQKKHIYLKAPNEDTREFLPIANAATIPGTLSERGCAFCGAKLVIGGVLKDTIQMIHGPLGCAYDTWHTKRYPTDNGHFNMKYVWSTDMMKESHVVFGGEKRLEKSMHEAFDEMPDIKRMIVYTTCPTALIGDDIKAVAKKVMKDRPDVDVFTVECCCPGFSGVSQSKGHHVVLNIGWINEKVETMMEKEITSEYTMNFIGDFNIQGDTQLLQTYWDRLGIQVVAHFTGNGTYDDLRCMHQAQLNVVNCARSSGYIANELKKRYGIPRLDIDSWGFNYMAEGIRKICAFFGIEEKGEELIAEEYAKWKPKLDWYKERLQGKKMAIWTGGPRLWHWTKSVEDDLGVQVVAMSSKFGHEEEDFEKVIARGKEGTYYIDDGNELEFFEIIDDLVKPDVIFTGPRVGELVKKLHIPYVNGHGYHNGPYMGFEGFVNLARDMYNAVVHHNPLRHLAAVDIRDKSQTTPVIVRRGAAPPAEVKLSPRDREGIINPMYDCQPAGAQYAGIGIKKDCIPLVHGGQGCTMFVRLLFAQHFKENFDVASTSLHEESAVFGGAKRVEEGVLVLARRYPNLRVIPIITTCSTEVIGDDIEGSIRVCNRALEAEFPDRKIYLAPVHTPSFKGSHVTGYAECVKSVFKTITDAHHGKGQPSGKLNVFPGWVNPGDVVLLKRYFKEMDVEANIYMDTEDFDSPMLPNKSSIETHGRTTVEDIADSANALATLSLARYEGNTTGEELLQKTFAVPNALVNTPYGIKNTDDMLRKIAEVTGKEIPESLVRERGIALDALADLAHMFFANKKVAIFGHPDLVLGLAQFCMMEVELEPVLLLLIGDDQGNKYKKDPRIIEELKNTAHFDIEIVHNADLWEELEKRINAGLQLDLIMGHSKGRYVAIEANIPMMVRVGFPTFDRAGLYRKKPSIGYQGAMELGEMMIANAMFAHMEYTRNKEWILNTWMSQSHLDDLFAYVEERCLWQFFSRTWDREENIEGVLNQQVGRLLTGQEPLRGTPQERLFYADALAMANDVRERFPWASQVNKEEIEFLLDGLKSRLVDVTITRSTNRRELNHHLYPMVLLECDKDIPERQKKHIYLKAPNEDTREFLPIANAATIPGTLSERGCAFCGAKLVIGGVLKDTIQMIHGPLGCAYDTWHTKRYPTDNGHFNMKYVWSTDMMKESSHVVFGGEKRLEKSMHEAFDEMPDDIKRMIVYTTCPTALIGDDIKAVAKKKVMMKDRPDVDVFTVECCCPGFSGVSQSKGHHVVLNIGWINEKVETMEKEITSEYTMNFIGDFNIQGDTQLLQTYWDRLGIQVVAHFTGNGTYDDLRCMHQAQLNVVNCARSSGYIANELKKRYGIPRLDIDSWGFNYMAEGIRKICAFFGIEEKGEELIAEEYAKWKPKLDWYKERLQQGKKMAIWTGGPRLWHWTKSVEDDLGVQVVAMSSKFGHEEEDFEKVIARGKKEGTYYIDDGNELEFFEIIDDLVKPDVIFTGPRVGELVKKLHIPYVNGHGYHNGPYMGFEGFVNLARDMYNAVVHNPLRHLAAVDIRDKSQTTPVIVRGAAKPAEVKLSPRDREGIINPMYDCQPAGAQYAGIGIKKDCIPLVHGGQGCTMFVRLLFAQHFKENFDVASTSLHEEESSAVFGGAKRVVEEGVLVLARRYPNLRVIPIITTCSTEVIGDDIEGSIRVCNRRALEAEFPDRKIYLAPVHTPSFKGSHVTGYAECVKSVFKTITDAHHGKGQQPSGKLNVFPGWVNPGDVVLLKRYFKEMMDVEANIYMDTEDFDSPMLPNKSSIETHGRTTVEDIADSANALATLSLARYEGNTTGELLQKTFAVPNALVNTPYGIKNTDDMLRKIAEVTGKEEIPESLVRRERGIALDALADLAHMFFANKKKVAIFGHPDLLVLGLAQFCMMEVELEPVLLLLIGDDQGNKYKKDPRIIEELKNTAHFDIEIVHNADLWEELEKRINAGLQLDLIMGHSKGRYVAIEEANIPMMVRVGFPTFDRAGLYRKKPSIGYQGAMEELGEMMIANAMFAHMEYTRNKEWILNTWQSHLDDLFAYVEERCLWQFFSRTWDREENIEGVLNQVGRLLTGQEPLRRGTPQERRLFYADALAMANDVRERFPWASQVNKEEIEFLLDGLKSSRRLVDVTITRSTNRELNHHLY

Solvent-accessible surface area: 64393 Å² total; per-residue (Å²): 65,28,24,76,3,137,28,0,143,61,3,68,90,8,50,93,22,0,0,42,30,28,91,155,45,42,21,38,127,42,26,0,68,0,39,30,61,3,26,1,0,4,5,12,17,3,4,7,0,4,7,0,0,8,18,30,0,2,2,0,1,27,36,1,0,4,3,0,0,0,2,12,2,29,0,0,9,6,7,11,19,48,5,6,10,8,98,72,35,24,22,14,13,26,27,0,2,1,0,4,1,41,82,59,25,33,99,178,30,0,68,167,30,0,27,90,2,0,40,14,2,0,89,38,12,87,122,15,60,45,0,4,0,0,3,1,9,0,0,33,48,47,56,11,69,1,111,47,10,2,151,100,0,55,161,71,45,117,84,9,20,3,2,13,2,109,0,13,8,16,10,19,25,1,14,4,70,0,3,57,33,6,0,35,12,2,4,85,63,19,11,98,61,70,117,60,139,75,98,27,143,62,2,0,0,2,0,1,4,21,0,8,5,10,1,3,61,24,2,44,83,7,1,96,107,2,39,6,29,18,1,2,31,0,1,0,22,4,28,0,40,40,5,26,3,0,23,39,5,72,0,0,0,0,2,21,3,8,4,0,1,19,0,0,8,16,0,53,144,110,74,46,7,0,6,2,12,6,8,0,10,0,1,35,6,0,2,28,2,0,105,14,0,1,0,3,15,43,10,60,134,103,0,75,100,0,7,64,78,21,62,79,104,42,66,88,86,1,59,48,14,67,131,88,0,102,43,65,90,0,0,0,8,2,9,1,13,43,2,2,0,0,1,41,0,0,38,52,13,0,2,0,38,0,20,0,0,4,1,39,23,0,9,15,4,3,2,19,1,2,7,13,8,11,62,96,46,1,19,0,0,0,10,1,1,7,37,0,9,56,37,0,18,96,87,17,130,9,54,0,0,0,3,12,16,14,5,0,3,12,2,18,2,31,19,17,19,24,0,4,0,58,11,0,9,35,8,27,0,5,0,0,63,0,0,7,29,0,0,53,0,0,11,2,0,5,52,9,12,2,78,57,5,0,55,10,21,5,94,61,198,113,56,108,5,58,89,37,81,17,13,46,59,176,74,106,12,103,42,21,82,14,120,16,68,5,10,6,4,2,2,4,0,15,13,4,1,0,0,0,9,1,0,9,0,4,84,54,14,12,0,0,0,0,0,0,8,4,32,2,26,21,1,0,37,4,1,2,3,4,5,6,5,11,7,41,0,0,15,0,3,2,20,87,135,11,19,112,173,31,0,37,166,39,0,42,67,0,0,17,4,0,1,86,18,31,94,112,7,67,0,0,0,0,0,1,1,7,0,3,47,43,47,56,20,84,1,73,12,3,16,132,63,0,50,149,37,10,104,86,76,42,110,152,60,111,10,12,9,1,38,0,74,0,17,6,12,94,5,1,0,1,33,0,5,13,57,0,1,63,13,1,0,111,28,0,5,93,54,99,27,128,47,151,114,35,54,66,3,1,0,2,2,5,20,12,19,3,4,2,0,65,1,0,57,75,1,8,173,66,6,105,11,118,29,22,12,1,10,17,6,41,18,0,13,0,0,8,17,29,114,104,42,52,55,11,81,2,94,3,32,3,100,42,0,15,40,0,0,19,13,81,2,1,4,0,1,0,78,14,7,1,17,62,0,0,80,44,2,74,180,76,22,78,4,74,24,16,58,18,40,5,0,9,0,0,54,5,0,0,46,0,1,50,59,2,10,122,47,28,71,80,144,10,26,122,48,0,6,58,29,4,1,27,0,0,4,4,0,20,16,1,0,12,14,9,0,4,32,63,68,0,0,0,0,2,5,0,2,13,0,0,0,0,0,28,0,0,29,18,0,0,1,4,0,24,3,0,0,1,12,6,49,44,4,113,87,2,120,161,4,61,6,6,93,76,1,105,102,18,11,42,23,87,2,44,0,0,16,36,1,0,0,12,7,1,29,71,56,28,107,94,42,57,138,17,55,0,1,0,0,2,0,4,2,0,15,11,3,14,88,38,72,17,14,12,4,15,4,17,7,0,6,0,0,34,7,8,18,16,54,46,10,14,1,0,0,45,0,0,10,37,0,0,16,36,0,0,38,25,8,0,20,29,29,12,59,53,104,88,65,6,12,4,0,5,8,18,195,65,111,57,29,26,70,43,3,16,50,5,0,38,53,27,5,10,7,1,14,13,10,16,17,99,11,0,82,64,9,3,83,10,0,1,62,3,0,10,69,30,25,32,77,58,140,29,85,96,62,70,60,38,51,56,3,25,17,1,11,0,40,18,1,0,68,34,0,105,152,108,31,101,24,8,83,139,34,74,93,116,84,5,82,146,5,7,86,22,0,40,69,81,2,51,46,7,2,28,96,89,19,80,7,117,30,6,107,92,155,130,29,66,45,25,78,3,128,27,0,134,63,3,69,71,7,69,118,22,0,0,43,29,27,90,152,44,40,20,44,128,41,23,0,60,0,38,30,60,3,28,1,0,5,5,13,17,4,3,8,0,4,6,0,0,8,17,30,0,2,2,1,1,28,36,1,0,4,3,0,0,0,1,11,2,28,0,0,9,6,7,12,20,47,4,7,9,8,98,71,36,26,23,14,14,28,29,0,2,1,0,5,1,42,79,65,29,25,95,173,32,0,68,140,29,0,17,88,3,0,42,14,1,4,88,38,19,83,133,26,75,38,0,3,0,0,2,1,9,0,0,33,51,48,56,11,71,0,115,51,9,2,131,96,0,54,141,84,42,122,65,12,20,3,2,12,3,110,1,12,7,16,10,20,23,1,14,3,67,0,4,49,42,6,0,36,15,2,5,86,62,18,9,102,66,70,121,58,139,75,98,26,143,57,2,0,0,2,0,1,4,21,0,7,5,9,0,3,61,22,1,44,84,7,1,96,109,2,40,5,28,17,1,1,33,0,1,0,22,4,29,0,38,39,5,22,3,0,25,41,5,77,0,0,0,0,2,22,4,9,3,0,2,19,0,0,10,16,0,51,127,106,72,47,7,1,5,1,10,6,9,0,9,0,1,36,5,0,2,28,1,0,105,12,0,0,4,12,23,52,8,60,131,96,0,73,99,0,6,62,94,21,63,81,123,32,68,86,86,0,58,49,14,69,129,77,0,100,44,57,67,0,0,0,9,2,9,2,14,44,2,2,0,0,1,40,0,0,40,53,14,0,2,0,38,1,20,0,0,4,1,38,23,0,10,7,4,4,2,18,1,2,7,13,7,10,65,96,47,1,19,0,0,0,11,2,1,6,36,0,8,58,37,0,17,94,88,16,124,10,50,0,0,0,2,12,15,13,4,0,3,12,2,18,2,30,18,16,20,25,0,3,0,57,12,0,10,36,9,28,0,5,0,0,61,0,0,8,29,0,0,52,0,0,8,2,0,3,42,9,10,2,78,63,4,0,56,11,20,6,104,58,181,115,57,106,4,57,91,40,95,20,13,47,62,216,117,44,73,16,105,38,22,82,14,118,15,67,4,11,6,3,1,2,4,0,14,14,4,1,0,0,0,10,1,0,10,0,4,87,55,14,12,0,0,0,0,0,1,8,3,32,2,26,23,1,0,37,4,0,2,3,5,5,6,5,12,7,40,1,0,14,0,3,2,20,81,132,12,5,108,169,33,0,39,163,37,0,27,65,0,0,30,2,0,0,74,18,33,95,110,8,69,1,0,0,0,0,2,1,7,0,2,48,40,48,56,22,83,1,71,10,4,17,134,61,1,52,147,34,11,107,85,75,41,103,146,62,114,11,19,9,0,38,0,73,0,16,6,10,97,6,2,1,2,33,0,6,13,57,0,0,62,14,1,1,110,28,0,5,92,64,86,26,113,49,154,110,35,55,60,1,2,0,2,2,4,18,14,19,3,3,2,0,64,1,0,56,73,2,8,174,64,5,103,10,117,30,23,12,1,10,18,5,41,18,1,14,0,0,9,17,28,111,100,39,52,60,11,82,2,95,3,32,0,93,42,0,9,39,0,0,18,10,85,4,1,2,0,1,1,77,22,7,2,10,54,0,0,89,44,2,88,178,74,22,83,1,74,32,16,57,20,38,4,0,8,0,0,56,6,0,0,48,1,0,49,61,0,24,123,44,27,72,83,141,10,19,124,48,0,6,55,30,5,1,29,0,0,4,3,0,20,16,1,0,12,13,10,0,4,31,64,68,0,0,0,0,3,4,0,2,12,0,0,0,0,0,27,0,0,30,20,0,2,2,4,0,22,3,0,0,0,12,5,48,30,5,96,93,2,124,152,2,60,5,3,93,74,0,98,104,20,13,46,22,86,2,42,0,0,16,37,1,0,1,12,6,0,27,70,53,29,109,91,43,58,137,18,55,0,0,0,0,2,0,5,2,0,15,12,4,14,79,40,72,18,13,13,5,14,6,17,7,0,5,0,0,32,7,9,21,16,55,43,9,15,1,0,0,52,0,0,11,37,0,0,15,35,0,0,37,24,8,0,20,30,29,11,59,53,100,90,65,6,13,5,0,5,9,17,168,56,55,38,62,16,3,11,51,3,0,39,51,28,5,10,7,1,12,12,9,14,15,100,14,0,84,65,9,3,85,10,1,0,48,2,0,14,53,23,26,41,74,104,134,16,77,119,62,66,56,36,46,68,3,25,16,1,11,0,37,17,1,0,72,37,0,90,144,103,30,112,32,5,84,166,34,114,100,131,52,6,118,140,5,10,99,16,0,49,71,92,2,51,48,7,2,27,97,94,18,80,7,116,32,6,110,89,134,138,28

B-factor: mean 15.85, std 9.19, range [5.74, 105.69]

Radius of gyration: 40.54 Å; Cα contacts (8 Å, |Δi|>4): 4889; chains: 6; bounding box: 87×111×110 Å

InterPro domains:
  IPR000318 Nitrogenase component 1, conserved site [PS00090] (136-150)
  IPR000318 Nitrogenase component 1, conserved site [PS00699] (68-75)
  IPR000510 Nitrogenase/oxidoreductase, component 1 [PF00148] (49-447)
  IPR005974 Nitrogenase alpha chain [TIGR01284] (5-460)
  IPR010142 Nitrogenase vanadium-iron protein, alpha chain [TIGR01860] (2-462)
  IPR010143 Nitrogenase component 1, alpha chain [PTHR43457] (7-469)
  IPR010143 Nitrogenase component 1, alpha chain [TIGR01862] (14-454)